Protein AF-0000000077105661 (afdb_homodimer)

Radius of gyration: 42.84 Å; Cα contacts (8 Å, |Δi|>4): 5730; chains: 2; bounding box: 120×123×119 Å

Sequence (2184 aa):
MTGKKILIFLLMTFYSLCVTLAQDKGLFIIKGKVVDSIDEPLPGVSVKAKNMSTKTVTADDGSFIIKVNKEPIELVFSYIGMREKTVLCKSQKAITVVLEDNAVNLDNVVITGYQEIDKRKLSSSITTMKMSELQTPSTNSLDQMLQGRIAGLAVMNLSSTVGVAPKIRIRGSSSITGNREPIWVVDGIILDEPVSVSVEELNNIDNVNFIGNAISGINPDDIERIDVLKDVSATAIYGVKAANGVIVVTTKRGKGERPTISYKANWGVTMAPNYGILDLMNSKERIEVSEEMLNRGLEFKTYRPTDMGYEGELQKLWSKETDYDTFRKRVKDLKELNTDWMNLLFRNALSQQHSVSVSGGGKRVDYYVSLGYLHQEGVSIVEKLKQLTGKVKVNMQLTNHLEAGVDLSTNSSDANYAHHSIALLDYAYRTSRAIPAFHDDGTYFYYNNDVTKYASLPFNIFNELNTTGQDVAKKSTNIKINLTWRPWDWLKLQSLTGMSTSASNQENWADEQSFYVSKMRLVPYGGKIITGNEYYYEDAILPLGGELKYENSSSKRYTFRNVVDLNKTWKKHHLFASVGTELISIQLNSHRGRYLGYMPFRGKTFADIDVSIYKGYARAVQASPLQIIDNTLNTMSLFSTMTYTFDDRYIANFNIRTDGSNRFGQDKSVRFLPVWSTSGRWNVHREKMLQSWRWLDELALRASYGVQGNVHPSQTPYLIVKQENYNSILGEFVATLKQFPNKHLRWEKTVSYNFGIDFSIFHDRVSASLDVYNKKGYDQIIQRRIAPSNGADFVTINEGDIENKGWELAFNVVPLRTKDLVWSMSFNTGQNFNKVTQEGDTKATWQDYVNGTLIKNGYAVNSLYAYRFKGLNGQTGLPMFYGETEKDEHGRTIINSQQEAFDAAFVYVGKREPDLTGGFSSSFKYKSFTLNALFSFALGNKIRLNDLYTTSGQGLPYPQQNMSHEFVNRWRQPGDEYKTNIPALSDNQMRYVSYDRVYPIADNRWDMYNKSDIRVVSGSFLRCRSVSLRYELTKKLLDVLHLRGGYMSFETSNLFVLKDPLLRGRDPEQISLSSGAVPPRIGFACQISLTFMTGKKILIFLLMTFYSLCVTLAQDKGLFIIKGKVVDSIDEPLPGVSVKAKNMSTKTVTADDGSFIIKVNKEPIELVFSYIGMREKTVLCKSQKAITVVLEDNAVNLDNVVITGYQEIDKRKLSSSITTMKMSELQTPSTNSLDQMLQGRIAGLAVMNLSSTVGVAPKIRIRGSSSITGNREPIWVVDGIILDEPVSVSVEELNNIDNVNFIGNAISGINPDDIERIDVLKDVSATAIYGVKAANGVIVVTTKRGKGERPTISYKANWGVTMAPNYGILDLMNSKERIEVSEEMLNRGLEFKTYRPTDMGYEGELQKLWSKETDYDTFRKRVKDLKELNTDWMNLLFRNALSQQHSVSVSGGGKRVDYYVSLGYLHQEGVSIVEKLKQLTGKVKVNMQLTNHLEAGVDLSTNSSDANYAHHSIALLDYAYRTSRAIPAFHDDGTYFYYNNDVTKYASLPFNIFNELNTTGQDVAKKSTNIKINLTWRPWDWLKLQSLTGMSTSASNQENWADEQSFYVSKMRLVPYGGKIITGNEYYYEDAILPLGGELKYENSSSKRYTFRNVVDLNKTWKKHHLFASVGTELISIQLNSHRGRYLGYMPFRGKTFADIDVSIYKGYARAVQASPLQIIDNTLNTMSLFSTMTYTFDDRYIANFNIRTDGSNRFGQDKSVRFLPVWSTSGRWNVHREKMLQSWRWLDELALRASYGVQGNVHPSQTPYLIVKQENYNSILGEFVATLKQFPNKHLRWEKTVSYNFGIDFSIFHDRVSASLDVYNKKGYDQIIQRRIAPSNGADFVTINEGDIENKGWELAFNVVPLRTKDLVWSMSFNTGQNFNKVTQEGDTKATWQDYVNGTLIKNGYAVNSLYAYRFKGLNGQTGLPMFYGETEKDEHGRTIINSQQEAFDAAFVYVGKREPDLTGGFSSSFKYKSFTLNALFSFALGNKIRLNDLYTTSGQGLPYPQQNMSHEFVNRWRQPGDEYKTNIPALSDNQMRYVSYDRVYPIADNRWDMYNKSDIRVVSGSFLRCRSVSLRYELTKKLLDVLHLRGGYMSFETSNLFVLKDPLLRGRDPEQISLSSGAVPPRIGFACQISLTF

Secondary structure (DSSP, 8-state):
--THHHHHHHHHHTTSGGGS-------EEEEEEEE-TTS-B-TT-EEEETTSS-EEE--TTSEEEEEESSSSEEEEEEETTEEEEEEEE-SSSPEEEE--B-S--GGGEEE-SS-EEEGGG--S-EEEEEHHHH--TT---HHHHTTTTSTTEEEE----STTPPPEEEESS---SSS--SPEEEETTEEPPPSS---HHHHH-TT---SS--TTTTS-GGGEEEEEEE-SHHHHGGGGGGGGG-EEEEEE----SSS-EEEEEEEEEEEPPP-GGGS-B--HHHHHHHHHHHHHHT---SS----SSHHHHHHHHHHTTSS-HHHHHHHHHHHHH----HHHHHB-PEEEEEEEEEEEEE-SSEEEEEEEEEEEEE-SBTT-EEEEEEEEEEEEEE-SSSEEEEEEEEEEEEEEEE--TT--HHHHHHHB-TTS-SB-TTS-B--EEEEE-SS-EEEE-HHHHHHHEEEEEEEEEEEEEEEEEEEEETTEEEEEEEEEEEEEEEEEEEE-TTSHHHHHHHSS-TTPPPP-S-HHHHHH-S-SSSEEEEEEEEEEEEEEEEEEEEEEEEETTEEEEEEEEEEEEEEEEEEEEEEEEEEETTTTSEE----TTT-HHHHHHHHT---EEEEEEEEEEEEEEEEEEEETTTEEEEEEEEEEEETTS-SSGGGSEEEEEEEEEEEEGGGSTTTTT-TTEEEEEEEEEEEEEEE--TT--SS-EEEEEEEETTTTEEEEEEEE---TT---EEEEEEEEEEEEEETTTTEEEEEEEEEEEEEEEEEEEE--GGGT-SEEEEEEEEEEEEEEEEEEEEEEEE-SSEEEEEEEEEEEEEEEEEE--S----HHHHHHT----TTS-TTEEEEE-EEEE-TTT--EEETT--SB-TTS-B---SHHHHHHHHEEEEEESS-SEEEEEEEEEEETTEEEEEEEEEEES-EEEPPPSS-TTS-----TTB--BGGGGGB--STTGGGT--BPPP-----BPPGGG-SS---SBHHHHHHTBGGGEEE--EEEEEEEEEEEEPPHHHHHHHT-SEEEEEEEEES--EEE-GGGTT--TT---GGG-PPPP--EEEEEEEEE-/--THHHHHHHHHHTTSSTTS-------EEEEEEEE-TTS-B-TT-EEEETTSS-EEE--TTSEEEEEESSSSEEEEEEETTEEEEEEEE-SSSPEEEE--B-S--GGGEEE-SS-EEEGGG--S-EEEEEHHHH--TT---HHHHTTTTSTTEEEE-----TTPPPEEEESS---SSS--SPEEEETTEEPPPSS---HHHHH-TT---SS--TTTTS-GGGEEEEEEE-SHHHHGGGGGGGGG-EEEEEE----SSS-EEEEEEEEEEEPPP-GGGS-B--HHHHHHHHHHHHHHT---SS----SSHHHHHHHHHHTTSS-HHHHHHHHHHHHHH---HHHHHB-PEEEEEEEEEEEEE-SSEEEEEEEEEEEEE-SBTT-EEEEEEEEEEEEEE-SSSEEEEEEEEEEEEEEEE--TT--HHHHHHHB-TTS-SB-TTS-B--EEEEE-SS-EEEE-HHHHHHHEEEEEEEEEEEEEEEEEEEEETTEEEEEEEEEEEEEEEEEEEE-TTSHHHHHHHSS-TTPPPP-S-HHHHHH-S-SSSEEEEEEEEEEEEEEEEEEEEEEEEETTEEEEEEEEEEEEEEEEEEEEEEEEEEETTTTSEE----TTT-HHHHHHHHT---EEEEEEEEEEEEEEEEEEEETTTEEEEEEEEEEEETTS-SSGGGSEEEEEEEEEEEEGGGSTTTTT-TTEEEEEEEEEEEEEEE--TT--SS-EEEEEEEETTTTEEEEEEEE---TT---EEEEEEEEEEEEEETTTTEEEEEEEEEEEEEEEEEEEE--GGGT-SEEEEEEEEEEEEEEEEEEEEEEEE-SSEEEEEEEEEEEEEEEEEE--S----HHHHHHT----TTS-TTEEEEE-EEEE-TTT--EEETT--SB-TTS-B---SHHHHHHHHEEEEEESS-SEEEEEEEEEEETTEEEEEEEEEEES-EEEPPPSS-TTS-----TTB--BGGGGGB--STTGGGT--BPPP-----BPPGGG-SS---SBHHHHHHTBGGGEEE--EEEEEEEEEEEEPPHHHHHHHT-SEEEEEEEEES--EEE-GGGTT--TT---GGG-PPPP--EEEEEEEEE-

Structure (mmCIF, N/CA/C/O backbone):
data_AF-0000000077105661-model_v1
#
loop_
_entity.id
_entity.type
_entity.pdbx_description
1 polymer 'TonB-linked outer membrane protein, SusC/RagA family'
#
loop_
_atom_site.group_PDB
_atom_site.id
_atom_site.type_symbol
_atom_site.label_atom_id
_atom_site.label_alt_id
_atom_site.label_comp_id
_atom_site.label_asym_id
_atom_site.label_entity_id
_atom_site.label_seq_id
_atom_site.pdbx_PDB_ins_code
_atom_site.Cartn_x
_atom_site.Cartn_y
_atom_site.Cartn_z
_atom_site.occupancy
_atom_site.B_iso_or_equiv
_atom_site.auth_seq_id
_atom_site.auth_comp_id
_atom_site.auth_asym_id
_atom_site.auth_atom_id
_atom_site.pdbx_PDB_model_num
ATOM 1 N N . MET A 1 1 ? 72.125 9.93 54.156 1 25.36 1 MET A N 1
ATOM 2 C CA . MET A 1 1 ? 71.375 10.75 53.25 1 25.36 1 MET A CA 1
ATOM 3 C C . MET A 1 1 ? 72 10.727 51.844 1 25.36 1 MET A C 1
ATOM 5 O O . MET A 1 1 ? 71.375 11.195 50.875 1 25.36 1 MET A O 1
ATOM 9 N N . THR A 1 2 ? 73.375 10.562 51.844 1 28.41 2 THR A N 1
ATOM 10 C CA . THR A 1 2 ? 74.375 10.719 50.781 1 28.41 2 THR A CA 1
ATOM 11 C C . THR A 1 2 ? 74.188 9.68 49.688 1 28.41 2 THR A C 1
ATOM 13 O O . THR A 1 2 ? 74.438 9.938 48.531 1 28.41 2 THR A O 1
ATOM 16 N N . GLY A 1 3 ? 73.875 8.406 50.156 1 27 3 GLY A N 1
ATOM 17 C CA . GLY A 1 3 ? 74.125 7.211 49.344 1 27 3 GLY A CA 1
ATOM 18 C C . GLY A 1 3 ? 73.125 7.031 48.219 1 27 3 GLY A C 1
ATOM 19 O O . GLY A 1 3 ? 73.188 6.098 47.438 1 27 3 GLY A O 1
ATOM 20 N N . LYS A 1 4 ? 71.812 7.539 48.531 1 32.75 4 LYS A N 1
ATOM 21 C CA . LYS A 1 4 ? 70.625 7.258 47.719 1 32.75 4 LYS A CA 1
ATOM 22 C C . LYS A 1 4 ? 70.75 7.875 46.312 1 32.75 4 LYS A C 1
ATOM 24 O O . LYS A 1 4 ? 69.938 7.613 45.438 1 32.75 4 LYS A O 1
ATOM 29 N N . LYS A 1 5 ? 71.562 9.039 46.344 1 36.66 5 LYS A N 1
ATOM 30 C CA . LYS A 1 5 ? 71.625 9.867 45.125 1 36.66 5 LYS A CA 1
ATOM 31 C C . LYS A 1 5 ? 72.25 9.133 43.969 1 36.66 5 LYS A C 1
ATOM 33 O O . LYS A 1 5 ? 72 9.406 42.812 1 36.66 5 LYS A O 1
ATOM 38 N N . ILE A 1 6 ? 73.25 8.273 44.531 1 38.75 6 ILE A N 1
ATOM 39 C CA . ILE A 1 6 ? 74.188 7.711 43.531 1 38.75 6 ILE A CA 1
ATOM 40 C C . ILE A 1 6 ? 73.438 6.734 42.625 1 38.75 6 ILE A C 1
ATOM 42 O O . ILE A 1 6 ? 73.625 6.691 41.406 1 38.75 6 ILE A O 1
ATOM 46 N N . LEU A 1 7 ? 72.375 6.008 43.375 1 37.94 7 LEU A N 1
ATOM 47 C CA . LEU A 1 7 ? 71.812 4.863 42.688 1 37.94 7 LEU A CA 1
ATOM 48 C C . LEU A 1 7 ? 70.938 5.324 41.5 1 37.94 7 LEU A C 1
ATOM 50 O O . LEU A 1 7 ? 70.938 4.691 40.438 1 37.94 7 LEU A O 1
ATOM 54 N N . ILE A 1 8 ? 70.25 6.543 41.781 1 41.41 8 ILE A N 1
ATOM 55 C CA . ILE A 1 8 ? 69.312 7.066 40.781 1 41.41 8 ILE A CA 1
ATOM 56 C C . ILE A 1 8 ? 70.125 7.426 39.5 1 41.41 8 ILE A C 1
ATOM 58 O O . ILE A 1 8 ? 69.625 7.258 38.406 1 41.41 8 ILE A O 1
ATOM 62 N N . PHE A 1 9 ? 71.438 7.934 39.844 1 42.03 9 PHE A N 1
ATOM 63 C CA . PHE A 1 9 ? 72.25 8.391 38.719 1 42.03 9 PHE A CA 1
ATOM 64 C C . PHE A 1 9 ? 72.562 7.238 37.781 1 42.03 9 PHE A C 1
ATOM 66 O O . PHE A 1 9 ? 72.562 7.418 36.562 1 42.03 9 PHE A O 1
ATOM 73 N N . LEU A 1 10 ? 72.875 6.051 38.469 1 39.44 10 LEU A N 1
ATOM 74 C CA . LEU A 1 10 ? 73.312 4.934 37.656 1 39.44 10 LEU A CA 1
ATOM 75 C C . LEU A 1 10 ? 72.188 4.457 36.719 1 39.44 10 LEU A C 1
ATOM 77 O O . LEU A 1 10 ? 72.438 4.035 35.594 1 39.44 10 LEU A O 1
ATOM 81 N N . LEU A 1 11 ? 70.875 4.52 37.312 1 37.69 11 LEU A N 1
ATOM 82 C CA . LEU A 1 11 ? 69.812 3.959 36.531 1 37.69 11 LEU A CA 1
ATOM 83 C C . LEU A 1 11 ? 69.562 4.805 35.281 1 37.69 11 LEU A C 1
ATOM 85 O O . LEU A 1 11 ? 69.125 4.285 34.25 1 37.69 11 LEU A O 1
ATOM 89 N N . MET A 1 12 ? 69.812 6.168 35.375 1 36.72 12 MET A N 1
ATOM 90 C CA . MET A 1 12 ? 69.562 7.059 34.25 1 36.72 12 MET A CA 1
ATOM 91 C C . MET A 1 12 ? 70.562 6.797 33.125 1 36.72 12 MET A C 1
ATOM 93 O O . MET A 1 12 ? 70.25 7.062 31.953 1 36.72 12 MET A O 1
ATOM 97 N N . THR A 1 13 ? 71.875 6.543 33.531 1 38.41 13 THR A N 1
ATOM 98 C CA . THR A 1 13 ? 72.875 6.438 32.469 1 38.41 13 THR A CA 1
ATOM 99 C C . THR A 1 13 ? 72.625 5.23 31.578 1 38.41 13 THR A C 1
ATOM 101 O O . THR A 1 13 ? 73.062 5.188 30.438 1 38.41 13 THR A O 1
ATOM 104 N N . PHE A 1 14 ? 72.125 4.133 32.25 1 35.53 14 PHE A N 1
ATOM 105 C CA . PHE A 1 14 ? 72.062 2.93 31.422 1 35.53 14 PHE A CA 1
ATOM 106 C C . PHE A 1 14 ? 71.062 3.09 30.281 1 35.53 14 PHE A C 1
ATOM 108 O O . PHE A 1 14 ? 71 2.248 29.391 1 35.53 14 PHE A O 1
ATOM 115 N N . TYR A 1 15 ? 70 4.004 30.422 1 34.28 15 TYR A N 1
ATOM 116 C CA . TYR A 1 15 ? 69 4.148 29.406 1 34.28 15 TYR A CA 1
ATOM 117 C C . TYR A 1 15 ? 69.562 4.719 28.125 1 34.28 15 TYR A C 1
ATOM 119 O O . TYR A 1 15 ? 68.938 4.602 27.047 1 34.28 15 TYR A O 1
ATOM 127 N N . SER A 1 16 ? 70.625 5.547 28.219 1 34.31 16 SER A N 1
ATOM 128 C CA . SER A 1 16 ? 71.125 6.262 27.047 1 34.31 16 SER A CA 1
ATOM 129 C C . SER A 1 16 ? 71.812 5.312 26.062 1 34.31 16 SER A C 1
ATOM 131 O O . SER A 1 16 ? 72.188 5.715 24.953 1 34.31 16 SER A O 1
ATOM 133 N N . LEU A 1 17 ? 72.5 4.324 26.641 1 33.38 17 LEU A N 1
ATOM 134 C CA . LEU A 1 17 ? 73.438 3.643 25.719 1 33.38 17 LEU A CA 1
ATOM 135 C C . LEU A 1 17 ? 72.625 2.879 24.656 1 33.38 17 LEU A C 1
ATOM 137 O O . LEU A 1 17 ? 73.25 2.41 23.672 1 33.38 17 LEU A O 1
ATOM 141 N N . CYS A 1 18 ? 71.5 2.312 25 1 30.27 18 CYS A N 1
ATOM 142 C CA . CYS A 1 18 ? 71 1.26 24.094 1 30.27 18 CYS A CA 1
ATOM 143 C C . CYS A 1 18 ? 70.562 1.847 22.766 1 30.27 18 CYS A C 1
ATOM 145 O O . CYS A 1 18 ? 70 1.122 21.922 1 30.27 18 CYS A O 1
ATOM 147 N N . VAL A 1 19 ? 70.438 3.205 22.656 1 33.19 19 VAL A N 1
ATOM 148 C CA . VAL A 1 19 ? 69.688 3.664 21.469 1 33.19 19 VAL A CA 1
ATOM 149 C C . VAL A 1 19 ? 70.625 3.6 20.25 1 33.19 19 VAL A C 1
ATOM 151 O O . VAL A 1 19 ? 70.188 3.986 19.156 1 33.19 19 VAL A O 1
ATOM 154 N N . THR A 1 20 ? 71.938 3.557 20.484 1 32.41 20 THR A N 1
ATOM 155 C CA . THR A 1 20 ? 72.625 4.004 19.297 1 32.41 20 THR A CA 1
ATOM 156 C C . THR A 1 20 ? 72.562 2.965 18.188 1 32.41 20 THR A C 1
ATOM 158 O O . THR A 1 20 ? 73 3.217 17.062 1 32.41 20 THR A O 1
ATOM 161 N N . LEU A 1 21 ? 72.625 1.69 18.562 1 30.73 21 LEU A N 1
ATOM 162 C CA . LEU A 1 21 ? 73.188 0.892 17.469 1 30.73 21 LEU A CA 1
ATOM 163 C C . LEU A 1 21 ? 72.188 0.729 16.344 1 30.73 21 LEU A C 1
ATOM 165 O O . LEU A 1 21 ? 71.562 -0.344 16.188 1 30.73 21 LEU A O 1
ATOM 169 N N . ALA A 1 22 ? 71.25 1.587 16.234 1 32 22 ALA A N 1
ATOM 170 C CA . ALA A 1 22 ? 70.312 1.252 15.117 1 32 22 ALA A CA 1
ATOM 171 C C . ALA A 1 22 ? 71.062 1.271 13.789 1 32 22 ALA A C 1
ATOM 173 O O . ALA A 1 22 ? 71.562 2.32 13.359 1 32 22 ALA A O 1
ATOM 174 N N . GLN A 1 23 ? 71.938 0.235 13.539 1 31.02 23 GLN A N 1
ATOM 175 C CA . GLN A 1 23 ? 72.688 0.008 12.281 1 31.02 23 GLN A CA 1
ATOM 176 C C . GLN A 1 23 ? 71.75 0.227 11.086 1 31.02 23 GLN A C 1
ATOM 178 O O . GLN A 1 23 ? 70.625 -0.174 11.102 1 31.02 23 GLN A O 1
ATOM 183 N N . ASP A 1 24 ? 72.125 1.205 10.266 1 34.66 24 ASP A N 1
ATOM 184 C CA . ASP A 1 24 ? 71.562 1.575 8.969 1 34.66 24 ASP A CA 1
ATOM 185 C C . ASP A 1 24 ? 71.438 0.351 8.07 1 34.66 24 ASP A C 1
ATOM 187 O O . ASP A 1 24 ? 72.375 -0.111 7.465 1 34.66 24 ASP A O 1
ATOM 191 N N . LYS A 1 25 ? 70.875 -0.661 8.531 1 41.47 25 LYS A N 1
ATOM 192 C CA . LYS A 1 25 ? 70.625 -1.711 7.543 1 41.47 25 LYS A CA 1
ATOM 193 C C . LYS A 1 25 ? 70 -1.136 6.27 1 41.47 25 LYS A C 1
ATOM 195 O O . LYS A 1 25 ? 69.188 -0.197 6.32 1 41.47 25 LYS A O 1
ATOM 200 N N . GLY A 1 26 ? 70.688 -1.396 5.137 1 48.28 26 GLY A N 1
ATOM 201 C CA . GLY A 1 26 ? 70.375 -1.035 3.76 1 48.28 26 GLY A CA 1
ATOM 202 C C . GLY A 1 26 ? 68.875 -1.09 3.447 1 48.28 26 GLY A C 1
ATOM 203 O O . GLY A 1 26 ? 68.188 -2.033 3.844 1 48.28 26 GLY A O 1
ATOM 204 N N . LEU A 1 27 ? 68.312 0.068 3.324 1 58.38 27 LEU A N 1
ATOM 205 C CA . LEU A 1 27 ? 66.938 0.22 2.916 1 58.38 27 LEU A CA 1
ATOM 206 C C . LEU A 1 27 ? 66.688 -0.397 1.541 1 58.38 27 LEU A C 1
ATOM 208 O O . LEU A 1 27 ? 67.438 -0.114 0.595 1 58.38 27 LEU A O 1
ATOM 212 N N . PHE A 1 28 ? 66.125 -1.445 1.495 1 70.62 28 PHE A N 1
ATOM 213 C CA . PHE A 1 28 ? 65.75 -2.049 0.234 1 70.62 28 PHE A CA 1
ATOM 214 C C . PHE A 1 28 ? 64.438 -1.434 -0.261 1 70.62 28 PHE A C 1
ATOM 216 O O . PHE A 1 28 ? 63.469 -1.271 0.511 1 70.62 28 PHE A O 1
ATOM 223 N N . ILE A 1 29 ? 64.5 -0.958 -1.499 1 76.25 29 ILE A N 1
ATOM 224 C CA . ILE A 1 29 ? 63.344 -0.35 -2.143 1 76.25 29 ILE A CA 1
ATOM 225 C C . ILE A 1 29 ? 62.656 -1.374 -3.041 1 76.25 29 ILE A C 1
ATOM 227 O O . ILE A 1 29 ? 63.281 -1.916 -3.961 1 76.25 29 ILE A O 1
ATOM 231 N N . ILE A 1 30 ? 61.531 -1.727 -2.688 1 79.12 30 ILE A N 1
ATOM 232 C CA . ILE A 1 30 ? 60.719 -2.596 -3.523 1 79.12 30 ILE A CA 1
ATOM 233 C C . ILE A 1 30 ? 59.688 -1.76 -4.277 1 79.12 30 ILE A C 1
ATOM 235 O O . ILE A 1 30 ? 58.938 -1.001 -3.666 1 79.12 30 ILE A O 1
ATOM 239 N N . LYS A 1 31 ? 59.75 -1.861 -5.594 1 80.25 31 LYS A N 1
ATOM 240 C CA . LYS A 1 31 ? 58.812 -1.203 -6.484 1 80.25 31 LYS A CA 1
ATOM 241 C C . LYS A 1 31 ? 57.875 -2.219 -7.137 1 80.25 31 LYS A C 1
ATOM 243 O O . LYS A 1 31 ? 58.25 -3.354 -7.402 1 80.25 31 LYS A O 1
ATOM 248 N N . GLY A 1 32 ? 56.594 -1.862 -7.238 1 81 32 GLY A N 1
ATOM 249 C CA . GLY A 1 32 ? 55.656 -2.754 -7.91 1 81 32 GLY A CA 1
ATOM 250 C C . GLY A 1 32 ? 54.375 -2.061 -8.359 1 81 32 GLY A C 1
ATOM 251 O O . GLY A 1 32 ? 54.25 -0.844 -8.203 1 81 32 GLY A O 1
ATOM 252 N N . LYS A 1 33 ? 53.594 -2.824 -9.086 1 83.06 33 LYS A N 1
ATOM 253 C CA . LYS A 1 33 ? 52.281 -2.422 -9.562 1 83.06 33 LYS A CA 1
ATOM 254 C C . LYS A 1 33 ? 51.219 -3.41 -9.109 1 83.06 33 LYS A C 1
ATOM 256 O O . LYS A 1 33 ? 51.406 -4.621 -9.141 1 83.06 33 LYS A O 1
ATOM 261 N N . VAL A 1 34 ? 50.219 -2.869 -8.562 1 82.38 34 VAL A N 1
ATOM 262 C CA . VAL A 1 34 ? 49.094 -3.715 -8.195 1 82.38 34 VAL A CA 1
ATOM 263 C C . VAL A 1 34 ? 47.969 -3.529 -9.203 1 82.38 34 VAL A C 1
ATOM 265 O O . VAL A 1 34 ? 47.531 -2.4 -9.461 1 82.38 34 VAL A O 1
ATOM 268 N N . VAL A 1 35 ? 47.469 -4.566 -9.742 1 77.94 35 VAL A N 1
ATOM 269 C CA . VAL A 1 35 ? 46.406 -4.574 -10.711 1 77.94 35 VAL A CA 1
ATOM 270 C C . VAL A 1 35 ? 45.312 -5.551 -10.273 1 77.94 35 VAL A C 1
ATOM 272 O O . VAL A 1 35 ? 45.562 -6.41 -9.414 1 77.94 35 VAL A O 1
ATOM 275 N N . ASP A 1 36 ? 44.125 -5.316 -10.812 1 69.5 36 ASP A N 1
ATOM 276 C CA . ASP A 1 36 ? 43.094 -6.289 -10.539 1 69.5 36 ASP A CA 1
ATOM 277 C C . ASP A 1 36 ? 43.156 -7.453 -11.523 1 69.5 36 ASP A C 1
ATOM 279 O O . ASP A 1 36 ? 44.094 -7.551 -12.328 1 69.5 36 ASP A O 1
ATOM 283 N N . SER A 1 37 ? 42.156 -8.375 -11.453 1 64.69 37 SER A N 1
ATOM 284 C CA . SER A 1 37 ? 42.156 -9.594 -12.25 1 64.69 37 SER A CA 1
ATOM 285 C C . SER A 1 37 ? 42.062 -9.281 -13.742 1 64.69 37 SER A C 1
ATOM 287 O O . SER A 1 37 ? 42.438 -10.109 -14.578 1 64.69 37 SER A O 1
ATOM 289 N N . ILE A 1 38 ? 41.656 -8.148 -14.07 1 56.06 38 ILE A N 1
ATOM 290 C CA . ILE A 1 38 ? 41.594 -7.793 -15.484 1 56.06 38 ILE A CA 1
ATOM 291 C C . ILE A 1 38 ? 42.688 -6.809 -15.828 1 56.06 38 ILE A C 1
ATOM 293 O O . ILE A 1 38 ? 42.625 -6.086 -16.828 1 56.06 38 ILE A O 1
ATOM 297 N N . ASP A 1 39 ? 43.625 -6.73 -15.086 1 62.28 39 ASP A N 1
ATOM 298 C CA . ASP A 1 39 ? 44.844 -6 -15.289 1 62.28 39 ASP A CA 1
ATOM 299 C C . ASP A 1 39 ? 44.625 -4.488 -15.234 1 62.28 39 ASP A C 1
ATOM 301 O O . ASP A 1 39 ? 45.344 -3.723 -15.883 1 62.28 39 ASP A O 1
ATOM 305 N N . GLU A 1 40 ? 43.656 -4.176 -14.609 1 69.06 40 GLU A N 1
ATOM 306 C CA . GLU A 1 40 ? 43.469 -2.748 -14.359 1 69.06 40 GLU A CA 1
ATOM 307 C C . GLU A 1 40 ? 44.188 -2.32 -13.078 1 69.06 40 GLU A C 1
ATOM 309 O O . GLU A 1 40 ? 44.094 -2.996 -12.055 1 69.06 40 GLU A O 1
ATOM 314 N N . PRO A 1 41 ? 44.906 -1.165 -13.172 1 73.31 41 PRO A N 1
ATOM 315 C CA . PRO A 1 41 ? 45.594 -0.721 -11.969 1 73.31 41 PRO A CA 1
ATOM 316 C C . PRO A 1 41 ? 44.656 -0.415 -10.812 1 73.31 41 PRO A C 1
ATOM 318 O O . PRO A 1 41 ? 43.562 0.138 -11.023 1 73.31 41 PRO A O 1
ATOM 321 N N . LEU A 1 42 ? 44.906 -0.976 -9.656 1 71.88 42 LEU A N 1
ATOM 322 C CA . LEU A 1 42 ? 44.125 -0.756 -8.445 1 71.88 42 LEU A CA 1
ATOM 323 C C . LEU A 1 42 ? 44.75 0.342 -7.59 1 71.88 42 LEU A C 1
ATOM 325 O O . LEU A 1 42 ? 45.75 0.117 -6.922 1 71.88 42 LEU A O 1
ATOM 329 N N . PRO A 1 43 ? 44.219 1.435 -7.676 1 70.88 43 PRO A N 1
ATOM 330 C CA . PRO A 1 43 ? 44.75 2.469 -6.777 1 70.88 43 PRO A CA 1
ATOM 331 C C . PRO A 1 43 ? 44.25 2.318 -5.348 1 70.88 43 PRO A C 1
ATOM 333 O O . PRO A 1 43 ? 43.125 1.862 -5.133 1 70.88 43 PRO A O 1
ATOM 336 N N . GLY A 1 44 ? 45.031 2.611 -4.297 1 70.69 44 GLY A N 1
ATOM 337 C CA . GLY A 1 44 ? 44.594 2.65 -2.908 1 70.69 44 GLY A CA 1
ATOM 338 C C . GLY A 1 44 ? 44.75 1.318 -2.197 1 70.69 44 GLY A C 1
ATOM 339 O O . GLY A 1 44 ? 44.156 1.107 -1.131 1 70.69 44 GLY A O 1
ATOM 340 N N . VAL A 1 45 ? 45.406 0.399 -2.801 1 75.81 45 VAL A N 1
ATOM 341 C CA . VAL A 1 45 ? 45.688 -0.871 -2.139 1 75.81 45 VAL A CA 1
ATOM 342 C C . VAL A 1 45 ? 46.719 -0.658 -1.02 1 75.81 45 VAL A C 1
ATOM 344 O O . VAL A 1 45 ? 47.781 -0.076 -1.241 1 75.81 45 VAL A O 1
ATOM 347 N N . SER A 1 46 ? 46.312 -1.133 0.068 1 79.62 46 SER A N 1
ATOM 348 C CA . SER A 1 46 ? 47.25 -1.1 1.176 1 79.62 46 SER A CA 1
ATOM 349 C C . SER A 1 46 ? 48.344 -2.146 0.997 1 79.62 46 SER A C 1
ATOM 351 O O . SER A 1 46 ? 48.062 -3.338 0.875 1 79.62 46 SER A O 1
ATOM 353 N N . VAL A 1 47 ? 49.625 -1.691 0.937 1 81.5 47 VAL A N 1
ATOM 354 C CA . VAL A 1 47 ? 50.781 -2.568 0.878 1 81.5 47 VAL A CA 1
ATOM 355 C C . VAL A 1 47 ? 51.562 -2.482 2.189 1 81.5 47 VAL A C 1
ATOM 357 O O . VAL A 1 47 ? 52.125 -1.437 2.514 1 81.5 47 VAL A O 1
ATOM 360 N N . LYS A 1 48 ? 51.469 -3.539 2.891 1 80.81 48 LYS A N 1
ATOM 361 C CA . LYS A 1 48 ? 52.156 -3.594 4.188 1 80.81 48 LYS A CA 1
ATOM 362 C C . LYS A 1 48 ? 53.219 -4.672 4.203 1 80.81 48 LYS A C 1
ATOM 364 O O . LYS A 1 48 ? 53.031 -5.77 3.682 1 80.81 48 LYS A O 1
ATOM 369 N N . ALA A 1 49 ? 54.531 -4.332 4.77 1 78.25 49 ALA A N 1
ATOM 370 C CA . ALA A 1 49 ? 55.562 -5.344 5.035 1 78.25 49 ALA A CA 1
ATOM 371 C C . ALA A 1 49 ? 55.188 -6.195 6.242 1 78.25 49 ALA A C 1
ATOM 373 O O . ALA A 1 49 ? 54.938 -5.668 7.332 1 78.25 49 ALA A O 1
ATOM 374 N N . LYS A 1 50 ? 55 -7.453 5.93 1 74.31 50 LYS A N 1
ATOM 375 C CA . LYS A 1 50 ? 54.562 -8.367 6.984 1 74.31 50 LYS A CA 1
ATOM 376 C C . LYS A 1 50 ? 55.5 -8.297 8.18 1 74.31 50 LYS A C 1
ATOM 378 O O . LYS A 1 50 ? 56.719 -8.367 8.023 1 74.31 50 LYS A O 1
ATOM 383 N N . ASN A 1 51 ? 55.094 -8.102 9.438 1 64.44 51 ASN A N 1
ATOM 384 C CA . ASN A 1 51 ? 55.781 -8.055 10.727 1 64.44 51 ASN A CA 1
ATOM 385 C C . ASN A 1 51 ? 56.594 -6.773 10.875 1 64.44 51 ASN A C 1
ATOM 387 O O . ASN A 1 51 ? 57.5 -6.711 11.688 1 64.44 51 ASN A O 1
ATOM 391 N N . MET A 1 52 ? 56.438 -5.805 9.914 1 68.25 52 MET A N 1
ATOM 392 C CA . MET A 1 52 ? 57.062 -4.492 10.055 1 68.25 52 MET A CA 1
ATOM 393 C C . MET A 1 52 ? 56 -3.389 10.086 1 68.25 52 MET A C 1
ATOM 395 O O . MET A 1 52 ? 54.844 -3.619 9.727 1 68.25 52 MET A O 1
ATOM 399 N N . SER A 1 53 ? 56.344 -2.309 10.625 1 69.19 53 SER A N 1
ATOM 400 C CA . SER A 1 53 ? 55.438 -1.173 10.734 1 69.19 53 SER A CA 1
ATOM 401 C C . SER A 1 53 ? 55.406 -0.379 9.43 1 69.19 53 SER A C 1
ATOM 403 O O . SER A 1 53 ? 54.562 0.499 9.258 1 69.19 53 SER A O 1
ATOM 405 N N . THR A 1 54 ? 56.156 -0.788 8.492 1 74.44 54 THR A N 1
ATOM 406 C CA . THR A 1 54 ? 56.219 -0.049 7.234 1 74.44 54 THR A CA 1
ATOM 407 C C . THR A 1 54 ? 55.062 -0.399 6.324 1 74.44 54 THR A C 1
ATOM 409 O O . THR A 1 54 ? 54.812 -1.571 6.016 1 74.44 54 THR A O 1
ATOM 412 N N . LYS A 1 55 ? 54.219 0.516 6.004 1 77.44 55 LYS A N 1
ATOM 413 C CA . LYS A 1 55 ? 53.062 0.363 5.113 1 77.44 55 LYS A CA 1
ATOM 414 C C . LYS A 1 55 ? 53.031 1.472 4.066 1 77.44 55 LYS A C 1
ATOM 416 O O . LYS A 1 55 ? 53.531 2.572 4.301 1 77.44 55 LYS A O 1
ATOM 421 N N . THR A 1 56 ? 52.625 1.045 2.793 1 78.88 56 THR A N 1
ATOM 422 C CA . THR A 1 56 ? 52.375 2.016 1.733 1 78.88 56 THR A CA 1
ATOM 423 C C . THR A 1 56 ? 51.062 1.704 1.011 1 78.88 56 THR A C 1
ATOM 425 O O . THR A 1 56 ? 50.438 0.675 1.269 1 78.88 56 THR A O 1
ATOM 428 N N . VAL A 1 57 ? 50.562 2.574 0.211 1 79.56 57 VAL A N 1
ATOM 429 C CA . VAL A 1 57 ? 49.375 2.383 -0.6 1 79.56 57 VAL A CA 1
ATOM 430 C C . VAL A 1 57 ? 49.688 2.605 -2.074 1 79.56 57 VAL A C 1
ATOM 432 O O . VAL A 1 57 ? 50.562 3.41 -2.404 1 79.56 57 VAL A O 1
ATOM 435 N N . THR A 1 58 ? 49.062 1.835 -2.963 1 80.19 58 THR A N 1
ATOM 436 C CA . THR A 1 58 ? 49.344 1.936 -4.395 1 80.19 58 THR A CA 1
ATOM 437 C C . THR A 1 58 ? 48.812 3.264 -4.949 1 80.19 58 THR A C 1
ATOM 439 O O . THR A 1 58 ? 47.812 3.797 -4.477 1 80.19 58 THR A O 1
ATOM 442 N N . ALA A 1 59 ? 49.562 3.727 -6.004 1 75.69 59 ALA A N 1
ATOM 443 C CA . ALA A 1 59 ? 49.219 4.949 -6.723 1 75.69 59 ALA A CA 1
ATOM 444 C C . ALA A 1 59 ? 48.094 4.695 -7.734 1 75.69 59 ALA A C 1
ATOM 446 O O . ALA A 1 59 ? 47.625 3.566 -7.863 1 75.69 59 ALA A O 1
ATOM 447 N N . ASP A 1 60 ? 47.656 5.664 -8.469 1 69.12 60 ASP A N 1
ATOM 448 C CA . ASP A 1 60 ? 46.531 5.59 -9.422 1 69.12 60 ASP A CA 1
ATOM 449 C C . ASP A 1 60 ? 46.812 4.551 -10.508 1 69.12 60 ASP A C 1
ATOM 451 O O . ASP A 1 60 ? 45.906 3.918 -11.016 1 69.12 60 ASP A O 1
ATOM 455 N N . ASP A 1 61 ? 47.938 4.531 -10.852 1 70.88 61 ASP A N 1
ATOM 456 C CA . ASP A 1 61 ? 48.281 3.568 -11.891 1 70.88 61 ASP A CA 1
ATOM 457 C C . ASP A 1 61 ? 48.594 2.197 -11.281 1 70.88 61 ASP A C 1
ATOM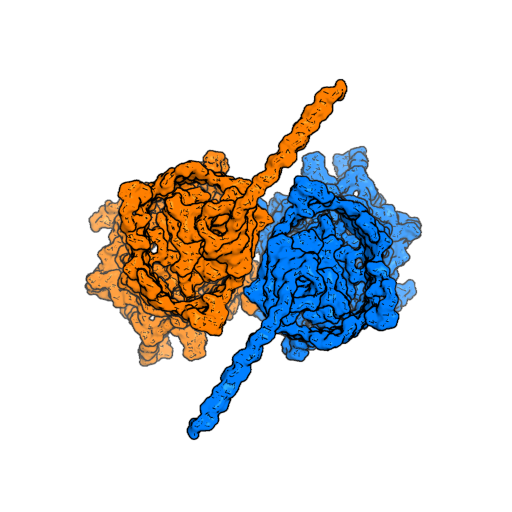 459 O O . ASP A 1 61 ? 49.094 1.311 -11.969 1 70.88 61 ASP A O 1
ATOM 463 N N . GLY A 1 62 ? 48.344 2.059 -10.031 1 76.12 62 GLY A N 1
ATOM 464 C CA . GLY A 1 62 ? 48.531 0.805 -9.32 1 76.12 62 GLY A CA 1
ATOM 465 C C . GLY A 1 62 ? 49.969 0.622 -8.836 1 76.12 62 GLY A C 1
ATOM 466 O O . GLY A 1 62 ? 50.312 -0.417 -8.266 1 76.12 62 GLY A O 1
ATOM 467 N N . SER A 1 63 ? 50.844 1.598 -9.078 1 80.62 63 SER A N 1
ATOM 468 C CA . SER A 1 63 ? 52.25 1.424 -8.711 1 80.62 63 SER A CA 1
ATOM 469 C C . SER A 1 63 ? 52.469 1.691 -7.227 1 80.62 63 SER A C 1
ATOM 471 O O . SER A 1 63 ? 51.75 2.496 -6.625 1 80.62 63 SER A O 1
ATOM 473 N N . PHE A 1 64 ? 53.375 0.918 -6.613 1 80.88 64 PHE A N 1
ATOM 474 C CA . PHE A 1 64 ? 53.75 1.173 -5.23 1 80.88 64 PHE A CA 1
ATOM 475 C C . PHE A 1 64 ? 55.281 1.104 -5.07 1 80.88 64 PHE A C 1
ATOM 477 O O . PHE A 1 64 ? 55.938 0.469 -5.871 1 80.88 64 PHE A O 1
ATOM 484 N N . ILE A 1 65 ? 55.781 1.981 -4.121 1 80.31 65 ILE A N 1
ATOM 485 C CA . ILE A 1 65 ? 57.156 1.904 -3.656 1 80.31 65 ILE A CA 1
ATOM 486 C C . ILE A 1 65 ? 57.188 1.753 -2.137 1 80.31 65 ILE A C 1
ATOM 488 O O . ILE A 1 65 ? 56.562 2.541 -1.418 1 80.31 65 ILE A O 1
ATOM 492 N N . ILE A 1 66 ? 57.75 0.669 -1.631 1 78.25 66 ILE A N 1
ATOM 493 C CA . ILE A 1 66 ? 57.875 0.462 -0.192 1 78.25 66 ILE A CA 1
ATOM 494 C C . ILE A 1 66 ? 59.344 0.233 0.176 1 78.25 66 ILE A C 1
ATOM 496 O O . ILE A 1 66 ? 60.062 -0.516 -0.504 1 78.25 66 ILE A O 1
ATOM 500 N N . LYS A 1 67 ? 59.812 0.971 1.165 1 76.5 67 LYS A N 1
ATOM 501 C CA . LYS A 1 67 ? 61.188 0.843 1.67 1 76.5 67 LYS A CA 1
ATOM 502 C C . LYS A 1 67 ? 61.219 -0.06 2.9 1 76.5 67 LYS A C 1
ATOM 504 O O . LYS A 1 67 ? 60.562 0.208 3.9 1 76.5 67 LYS A O 1
ATOM 509 N N . VAL A 1 68 ? 61.938 -1.159 2.74 1 74.69 68 VAL A N 1
ATOM 510 C CA . VAL A 1 68 ? 62.031 -2.102 3.85 1 74.69 68 VAL A CA 1
ATOM 511 C C . VAL A 1 68 ? 63.5 -2.285 4.246 1 74.69 68 VAL A C 1
ATOM 513 O O . VAL A 1 68 ? 64.375 -2.033 3.443 1 74.69 68 VAL A O 1
ATOM 516 N N . ASN A 1 69 ? 63.875 -2.662 5.473 1 70.56 69 ASN A N 1
ATOM 517 C CA . ASN A 1 69 ? 65.25 -2.746 5.992 1 70.56 69 ASN A CA 1
ATOM 518 C C . ASN A 1 69 ? 65.812 -4.156 5.848 1 70.56 69 ASN A C 1
ATOM 520 O O . ASN A 1 69 ? 66.938 -4.402 6.191 1 70.56 69 ASN A O 1
ATOM 524 N N . LYS A 1 70 ? 65 -5.184 5.43 1 69.19 70 LYS A N 1
ATOM 525 C CA . LYS A 1 70 ? 65.5 -6.543 5.289 1 69.19 70 LYS A CA 1
ATOM 526 C C . LYS A 1 70 ? 64.875 -7.227 4.055 1 69.19 70 LYS A C 1
ATOM 528 O O . LYS A 1 70 ? 63.781 -6.922 3.648 1 69.19 70 LYS A O 1
ATOM 533 N N . GLU A 1 71 ? 65.562 -7.926 3.186 1 63.91 71 GLU A N 1
ATOM 534 C CA . GLU A 1 71 ? 65.188 -8.906 2.18 1 63.91 71 GLU A CA 1
ATOM 535 C C . GLU A 1 71 ? 65.5 -10.328 2.652 1 63.91 71 GLU A C 1
ATOM 537 O O . GLU A 1 71 ? 66.438 -10.555 3.396 1 63.91 71 GLU A O 1
ATOM 542 N N . PRO A 1 72 ? 64.688 -11.266 2.318 1 63.53 72 PRO A N 1
ATOM 543 C CA . PRO A 1 72 ? 63.375 -11.188 1.649 1 63.53 72 PRO A CA 1
ATOM 544 C C . PRO A 1 72 ? 62.25 -10.75 2.588 1 63.53 72 PRO A C 1
ATOM 546 O O . PRO A 1 72 ? 62.344 -10.945 3.803 1 63.53 72 PRO A O 1
ATOM 549 N N . ILE A 1 73 ? 61.281 -9.938 1.942 1 74.06 73 ILE A N 1
ATOM 550 C CA . ILE A 1 73 ? 60.188 -9.438 2.781 1 74.06 73 ILE A CA 1
ATOM 551 C C . ILE A 1 73 ? 58.844 -9.805 2.158 1 74.06 73 ILE A C 1
ATOM 553 O O . ILE A 1 73 ? 58.719 -9.844 0.933 1 74.06 73 ILE A O 1
ATOM 557 N N . GLU A 1 74 ? 57.938 -10.141 3.039 1 79.69 74 GLU A N 1
ATOM 558 C CA . GLU A 1 74 ? 56.562 -10.391 2.619 1 79.69 74 GLU A CA 1
ATOM 559 C C . GLU A 1 74 ? 55.719 -9.117 2.695 1 79.69 74 GLU A C 1
ATOM 561 O O . GLU A 1 74 ? 55.656 -8.461 3.74 1 79.69 74 GLU A O 1
ATOM 566 N N . LEU A 1 75 ? 55.219 -8.836 1.524 1 81.19 75 LEU A N 1
ATOM 567 C CA . LEU A 1 75 ? 54.312 -7.695 1.458 1 81.19 75 LEU A CA 1
ATOM 568 C C . LEU A 1 75 ? 52.844 -8.156 1.457 1 81.19 75 LEU A C 1
ATOM 570 O O . LEU A 1 75 ? 52.5 -9.094 0.741 1 81.19 75 LEU A O 1
ATOM 574 N N . VAL A 1 76 ? 52.062 -7.52 2.285 1 80.94 76 VAL A N 1
ATOM 575 C CA . VAL A 1 76 ? 50.625 -7.793 2.357 1 80.94 76 VAL A CA 1
ATOM 576 C C . VAL A 1 76 ? 49.875 -6.688 1.643 1 80.94 76 VAL A C 1
ATOM 578 O O . VAL A 1 76 ? 49.969 -5.512 1.988 1 80.94 76 VAL A O 1
ATOM 581 N N . PHE A 1 77 ? 49.062 -7.117 0.646 1 79.19 77 PHE A N 1
ATOM 582 C CA . PHE A 1 77 ? 48.219 -6.219 -0.128 1 79.19 77 PHE A CA 1
ATOM 583 C C . PHE A 1 77 ? 46.75 -6.359 0.285 1 79.19 77 PHE A C 1
ATOM 585 O O . PHE A 1 77 ? 46.188 -7.453 0.213 1 79.19 77 PHE A O 1
ATOM 592 N N . SER A 1 78 ? 46.156 -5.258 0.76 1 74.5 78 SER A N 1
ATOM 593 C CA . SER A 1 78 ? 44.75 -5.305 1.216 1 74.5 78 SER A CA 1
ATOM 594 C C . SER A 1 78 ? 43.938 -4.188 0.586 1 74.5 78 SER A C 1
ATOM 596 O O . SER A 1 78 ? 44.406 -3.049 0.478 1 74.5 78 SER A O 1
ATOM 598 N N . TYR A 1 79 ? 42.844 -4.594 -0.001 1 66.81 79 TYR A N 1
ATOM 599 C CA . TYR A 1 79 ? 41.875 -3.689 -0.617 1 66.81 79 TYR A CA 1
ATOM 600 C C . TYR A 1 79 ? 40.438 -4.168 -0.376 1 66.81 79 TYR A C 1
ATOM 602 O O . TYR A 1 79 ? 40.156 -5.367 -0.468 1 66.81 79 TYR A O 1
ATOM 610 N N . ILE A 1 80 ? 39.562 -3.201 -0.012 1 58 80 ILE A N 1
ATOM 611 C CA . ILE A 1 80 ? 38.188 -3.586 0.281 1 58 80 ILE A CA 1
ATOM 612 C C . ILE A 1 80 ? 37.594 -4.281 -0.935 1 58 80 ILE A C 1
ATOM 614 O O . ILE A 1 80 ? 37.656 -3.764 -2.053 1 58 80 ILE A O 1
ATOM 618 N N . GLY A 1 81 ? 36.938 -5.375 -0.72 1 57.06 81 GLY A N 1
ATOM 619 C CA . GLY A 1 81 ? 36.281 -6.168 -1.748 1 57.06 81 GLY A CA 1
ATOM 620 C C . GLY A 1 81 ? 37.219 -7.078 -2.498 1 57.06 81 GLY A C 1
ATOM 621 O O . GLY A 1 81 ? 36.812 -7.848 -3.365 1 57.06 81 GLY A O 1
ATOM 622 N N . MET A 1 82 ? 38.594 -6.836 -2.195 1 62.84 82 MET A N 1
ATOM 623 C CA . MET A 1 82 ? 39.594 -7.695 -2.844 1 62.84 82 MET A CA 1
ATOM 624 C C . MET A 1 82 ? 40.312 -8.57 -1.822 1 62.84 82 MET A C 1
ATOM 626 O O . MET A 1 82 ? 40.406 -8.211 -0.647 1 62.84 82 MET A O 1
ATOM 630 N N . ARG A 1 83 ? 40.719 -9.805 -2.242 1 63.94 83 ARG A N 1
ATOM 631 C CA . ARG A 1 83 ? 41.438 -10.727 -1.377 1 63.94 83 ARG A CA 1
ATOM 632 C C . ARG A 1 83 ? 42.812 -10.195 -1.042 1 63.94 83 ARG A C 1
ATOM 634 O O . ARG A 1 83 ? 43.562 -9.773 -1.933 1 63.94 83 ARG A O 1
ATOM 641 N N . GLU A 1 84 ? 43.031 -10.25 0.273 1 70.25 84 GLU A N 1
ATOM 642 C CA . GLU A 1 84 ? 44.375 -9.883 0.704 1 70.25 84 GLU A CA 1
ATOM 643 C C . GLU A 1 84 ? 45.438 -10.812 0.11 1 70.25 84 GLU A C 1
ATOM 645 O O . GLU A 1 84 ? 45.219 -12.023 0.025 1 70.25 84 GLU A O 1
ATOM 650 N N . LYS A 1 85 ? 46.406 -10.344 -0.526 1 75 85 LYS A N 1
ATOM 651 C CA . LYS A 1 85 ? 47.5 -11.148 -1.107 1 75 85 LYS A CA 1
ATOM 652 C C . LYS A 1 85 ? 48.844 -10.805 -0.468 1 75 85 LYS A C 1
ATOM 654 O O . LYS A 1 85 ? 49.188 -9.633 -0.329 1 75 85 LYS A O 1
ATOM 659 N N . THR A 1 86 ? 49.469 -11.867 0.033 1 77.81 86 THR A N 1
ATOM 660 C CA . THR A 1 86 ? 50.812 -11.727 0.546 1 77.81 86 THR A CA 1
ATOM 661 C C . THR A 1 86 ? 51.844 -12.148 -0.502 1 77.81 86 THR A C 1
ATOM 663 O O . THR A 1 86 ? 51.781 -13.258 -1.04 1 77.81 86 THR A O 1
ATOM 666 N N . VAL A 1 87 ? 52.75 -11.352 -0.88 1 78.5 87 VAL A N 1
ATOM 667 C CA . VAL A 1 87 ? 53.781 -11.656 -1.881 1 78.5 87 VAL A CA 1
ATOM 668 C C . VAL A 1 87 ? 55.156 -11.562 -1.248 1 78.5 87 VAL A C 1
ATOM 670 O O . VAL A 1 87 ? 55.5 -10.57 -0.592 1 78.5 87 VAL A O 1
ATOM 673 N N . LEU A 1 88 ? 55.906 -12.648 -1.347 1 74.88 88 LEU A N 1
ATOM 674 C CA . LEU A 1 88 ? 57.281 -12.656 -0.897 1 74.88 88 LEU A CA 1
ATOM 675 C C . LEU A 1 88 ? 58.188 -11.93 -1.896 1 74.88 88 LEU A C 1
ATOM 677 O O . LEU A 1 88 ? 58.25 -12.312 -3.068 1 74.88 88 LEU A O 1
ATOM 681 N N . CYS A 1 89 ? 58.781 -10.914 -1.497 1 73.62 89 CYS A N 1
ATOM 682 C CA . CYS A 1 89 ? 59.688 -10.148 -2.334 1 73.62 89 CYS A CA 1
ATOM 683 C C . CYS A 1 89 ? 61.156 -10.5 -2.012 1 73.62 89 CYS A C 1
ATOM 685 O O . CYS A 1 89 ? 61.625 -10.203 -0.92 1 73.62 89 CYS A O 1
ATOM 687 N N . LYS A 1 90 ? 61.75 -11.281 -2.867 1 68.19 90 LYS A N 1
ATOM 688 C CA . LYS A 1 90 ? 63.125 -11.742 -2.66 1 68.19 90 LYS A CA 1
ATOM 689 C C . LYS A 1 90 ? 64.125 -10.773 -3.281 1 68.19 90 LYS A C 1
ATOM 691 O O . LYS A 1 90 ? 65.312 -10.836 -2.99 1 68.19 90 LYS A O 1
ATOM 696 N N . SER A 1 91 ? 63.844 -10.016 -4.422 1 64.25 91 SER A N 1
ATOM 697 C CA . SER A 1 91 ? 64.75 -9.133 -5.098 1 64.25 91 SER A CA 1
ATOM 698 C C . SER A 1 91 ? 64.188 -7.75 -5.32 1 64.25 91 SER A C 1
ATOM 700 O O . SER A 1 91 ? 62.969 -7.555 -5.152 1 64.25 91 SER A O 1
ATOM 702 N N . GLN A 1 92 ? 65 -6.699 -5.52 1 60.97 92 GLN A N 1
ATOM 703 C CA . GLN A 1 92 ? 64.625 -5.309 -5.762 1 60.97 92 GLN A CA 1
ATOM 704 C C . GLN A 1 92 ? 64 -5.133 -7.137 1 60.97 92 GLN A C 1
ATOM 706 O O . GLN A 1 92 ? 63.844 -4.008 -7.617 1 60.97 92 GLN A O 1
ATOM 711 N N . LYS A 1 93 ? 63.562 -6.16 -7.719 1 64.5 93 LYS A N 1
ATOM 712 C CA . LYS A 1 93 ? 62.938 -6.035 -9.031 1 64.5 93 LYS A CA 1
ATOM 713 C C . LYS A 1 93 ? 61.469 -5.617 -8.891 1 64.5 93 LYS A C 1
ATOM 715 O O . LYS A 1 93 ? 60.812 -5.945 -7.906 1 64.5 93 LYS A O 1
ATOM 720 N N . ALA A 1 94 ? 60.969 -4.828 -9.867 1 73 94 ALA A N 1
ATOM 721 C CA . ALA A 1 94 ? 59.594 -4.344 -9.906 1 73 94 ALA A CA 1
ATOM 722 C C . ALA A 1 94 ? 58.594 -5.508 -9.938 1 73 94 ALA A C 1
ATOM 724 O O . ALA A 1 94 ? 58.781 -6.449 -10.711 1 73 94 ALA A O 1
ATOM 725 N N . ILE A 1 95 ? 57.75 -5.625 -8.93 1 78.19 95 ILE A N 1
ATOM 726 C CA . ILE A 1 95 ? 56.781 -6.719 -8.852 1 78.19 95 ILE A CA 1
ATOM 727 C C . ILE A 1 95 ? 55.406 -6.223 -9.289 1 78.19 95 ILE A C 1
ATOM 729 O O . ILE A 1 95 ? 55.031 -5.062 -9.07 1 78.19 95 ILE A O 1
ATOM 733 N N . THR A 1 96 ? 54.688 -7.031 -10.102 1 79.5 96 THR A N 1
ATOM 734 C CA . THR A 1 96 ? 53.281 -6.809 -10.406 1 79.5 96 THR A CA 1
ATOM 735 C C . THR A 1 96 ? 52.406 -7.75 -9.594 1 79.5 96 THR A C 1
ATOM 737 O O . THR A 1 96 ? 52.562 -8.969 -9.672 1 79.5 96 THR A O 1
ATOM 740 N N . VAL A 1 97 ? 51.625 -7.16 -8.766 1 79.69 97 VAL A N 1
ATOM 741 C CA . VAL A 1 97 ? 50.719 -7.945 -7.926 1 79.69 97 VAL A CA 1
ATOM 742 C C . VAL A 1 97 ? 49.281 -7.828 -8.445 1 79.69 97 VAL A C 1
ATOM 744 O O . VAL A 1 97 ? 48.781 -6.719 -8.656 1 79.69 97 VAL A O 1
ATOM 747 N N . VAL A 1 98 ? 48.688 -8.828 -8.734 1 75.56 98 VAL A N 1
ATOM 748 C CA . VAL A 1 98 ? 47.312 -8.883 -9.141 1 75.56 98 VAL A CA 1
ATOM 749 C C . VAL A 1 98 ? 46.406 -9.195 -7.934 1 75.56 98 VAL A C 1
ATOM 751 O O . VAL A 1 98 ? 46.594 -10.234 -7.293 1 75.56 98 VAL A O 1
ATOM 754 N N . LEU A 1 99 ? 45.688 -8.219 -7.453 1 70.62 99 LEU A N 1
ATOM 755 C CA . LEU A 1 99 ? 44.719 -8.477 -6.398 1 70.62 99 LEU A CA 1
ATOM 756 C C . LEU A 1 99 ? 43.406 -8.984 -6.984 1 70.62 99 LEU A C 1
ATOM 758 O O . LEU A 1 99 ? 42.906 -8.438 -7.973 1 70.62 99 LEU A O 1
ATOM 762 N N . GLU A 1 100 ? 43.062 -9.984 -6.465 1 58.62 100 GLU A N 1
ATOM 763 C CA . GLU A 1 100 ? 41.812 -10.578 -6.895 1 58.62 100 GLU A CA 1
ATOM 764 C C . GLU A 1 100 ? 40.656 -10.078 -6.039 1 58.62 100 GLU A C 1
ATOM 766 O O . GLU A 1 100 ? 40.844 -9.719 -4.871 1 58.62 100 GLU A O 1
ATOM 771 N N . ASP A 1 101 ? 39.594 -9.578 -6.496 1 50.88 101 ASP A N 1
ATOM 772 C CA . ASP A 1 101 ? 38.406 -9.172 -5.75 1 50.88 101 ASP A CA 1
ATOM 773 C C . ASP A 1 101 ? 38.156 -10.125 -4.586 1 50.88 101 ASP A C 1
ATOM 775 O O . ASP A 1 101 ? 38.344 -11.336 -4.711 1 50.88 101 ASP A O 1
ATOM 779 N N . ASN A 1 102 ? 38.281 -9.469 -3.432 1 45.16 102 ASN A N 1
ATOM 780 C CA . ASN A 1 102 ? 37.906 -10.289 -2.279 1 45.16 102 ASN A CA 1
ATOM 781 C C . ASN A 1 102 ? 36.531 -10.906 -2.449 1 45.16 102 ASN A C 1
ATOM 783 O O . ASN A 1 102 ? 35.906 -11.328 -1.473 1 45.16 102 ASN A O 1
ATOM 787 N N . ALA A 1 103 ? 35.875 -10.477 -3.283 1 38.91 103 ALA A N 1
ATOM 788 C CA . ALA A 1 103 ? 34.656 -11.273 -3.367 1 38.91 103 ALA A CA 1
ATOM 789 C C . ALA A 1 103 ? 34.906 -12.727 -2.971 1 38.91 103 ALA A C 1
ATOM 791 O O . ALA A 1 103 ? 35.875 -13.344 -3.453 1 38.91 103 ALA A O 1
ATOM 792 N N . VAL A 1 104 ? 34.938 -12.984 -1.816 1 38.38 104 VAL A N 1
ATOM 793 C CA . VAL A 1 104 ? 34.75 -14.422 -1.632 1 38.38 104 VAL A CA 1
ATOM 794 C C . VAL A 1 104 ? 34.375 -15.078 -2.965 1 38.38 104 VAL A C 1
ATOM 796 O O . VAL A 1 104 ? 33.406 -14.703 -3.592 1 38.38 104 VAL A O 1
ATOM 799 N N . ASN A 1 105 ? 35.312 -15.289 -3.668 1 42.62 105 ASN A N 1
ATOM 800 C CA . ASN A 1 105 ? 34.938 -16.078 -4.836 1 42.62 105 ASN A CA 1
ATOM 801 C C . ASN A 1 105 ? 33.656 -16.891 -4.59 1 42.62 105 ASN A C 1
ATOM 803 O O . ASN A 1 105 ? 33.719 -17.938 -3.957 1 42.62 105 ASN A O 1
ATOM 807 N N . LEU A 1 106 ? 32.656 -16.078 -4.426 1 47.62 106 LEU A N 1
ATOM 808 C CA . LEU A 1 106 ? 31.344 -16.688 -4.293 1 47.62 106 LEU A CA 1
ATOM 809 C C . LEU A 1 106 ? 31.297 -18.031 -5.031 1 47.62 106 LEU A C 1
ATOM 811 O O . LEU A 1 106 ? 30.359 -18.812 -4.828 1 47.62 106 LEU A O 1
ATOM 815 N N . ASP A 1 107 ? 32.438 -18.156 -5.766 1 56.03 107 ASP A N 1
ATOM 816 C CA . ASP A 1 107 ? 32.406 -19.422 -6.5 1 56.03 107 ASP A CA 1
ATOM 817 C C . ASP A 1 107 ? 32.719 -20.594 -5.578 1 56.03 107 ASP A C 1
ATOM 819 O O . ASP A 1 107 ? 32.281 -21.719 -5.812 1 56.03 107 ASP A O 1
ATOM 823 N N . ASN A 1 108 ? 33.438 -20.125 -4.434 1 67.44 108 ASN A N 1
ATOM 824 C CA . ASN A 1 108 ? 33.812 -21.266 -3.596 1 67.44 108 ASN A CA 1
ATOM 825 C C . ASN A 1 108 ? 33.156 -21.203 -2.227 1 67.44 108 ASN A C 1
ATOM 827 O O . ASN A 1 108 ? 33.656 -21.781 -1.259 1 67.44 108 ASN A O 1
ATOM 831 N N . VAL A 1 109 ? 32.125 -20.312 -2.154 1 76.75 109 VAL A N 1
ATOM 832 C CA . VAL A 1 109 ? 31.438 -20.25 -0.87 1 76.75 109 VAL A CA 1
ATOM 833 C C . VAL A 1 109 ? 29.969 -20.625 -1.054 1 76.75 109 VAL A C 1
ATOM 835 O O . VAL A 1 109 ? 29.422 -20.469 -2.146 1 76.75 109 VAL A O 1
ATOM 838 N N . VAL A 1 110 ? 29.484 -21.172 -0.004 1 80.88 110 VAL A N 1
ATOM 839 C CA . VAL A 1 110 ? 28.062 -21.469 0.071 1 80.88 110 VAL A CA 1
ATOM 840 C C . VAL A 1 110 ? 27.406 -20.609 1.143 1 80.88 110 VAL A C 1
ATOM 842 O O . VAL A 1 110 ? 27.984 -20.375 2.207 1 80.88 110 VAL A O 1
ATOM 845 N N . ILE A 1 111 ? 26.266 -20.016 0.745 1 79.56 111 ILE A N 1
ATOM 846 C CA . ILE A 1 111 ? 25.562 -19.125 1.669 1 79.56 111 ILE A CA 1
ATOM 847 C C . ILE A 1 111 ? 24.297 -19.812 2.176 1 79.56 111 ILE A C 1
ATOM 849 O O . ILE A 1 111 ? 23.438 -20.203 1.384 1 79.56 111 ILE A O 1
ATOM 853 N N . THR A 1 112 ? 24.172 -19.938 3.434 1 76.44 112 THR A N 1
ATOM 854 C CA . THR A 1 112 ? 22.969 -20.547 4.008 1 76.44 112 THR A CA 1
ATOM 855 C C . THR A 1 112 ? 22 -19.469 4.496 1 76.44 112 THR A C 1
ATOM 857 O O . THR A 1 112 ? 20.891 -19.781 4.918 1 76.44 112 THR A O 1
ATOM 860 N N . GLY A 1 113 ? 22.297 -18.297 4.348 1 74.25 113 GLY A N 1
ATOM 861 C CA . GLY A 1 113 ? 21.5 -17.203 4.887 1 74.25 113 GLY A CA 1
ATOM 862 C C . GLY A 1 113 ? 21.984 -16.719 6.238 1 74.25 113 GLY A C 1
ATOM 863 O O . GLY A 1 113 ? 21.844 -15.539 6.566 1 74.25 113 GLY A O 1
ATOM 864 N N . TYR A 1 114 ? 22.5 -17.703 7.004 1 78.5 114 TYR A N 1
ATOM 865 C CA . TYR A 1 114 ? 23 -17.375 8.336 1 78.5 114 TYR A CA 1
ATOM 866 C C . TYR A 1 114 ? 24.531 -17.375 8.359 1 78.5 114 TYR A C 1
ATOM 868 O O . TYR A 1 114 ? 25.141 -16.719 9.203 1 78.5 114 TYR A O 1
ATOM 876 N N . GLN A 1 115 ? 25.047 -18.219 7.371 1 80.56 115 GLN A N 1
ATOM 877 C CA . GLN A 1 115 ? 26.5 -18.391 7.348 1 80.56 115 GLN A CA 1
ATOM 878 C C . GLN A 1 115 ? 27.016 -18.453 5.918 1 80.56 115 GLN A C 1
ATOM 880 O O . GLN A 1 115 ? 26.266 -18.766 4.988 1 80.56 115 GLN A O 1
ATOM 885 N N . GLU A 1 116 ? 28.219 -18.094 5.91 1 79.69 116 GLU A N 1
ATOM 886 C CA . GLU A 1 116 ? 29 -18.344 4.707 1 79.69 116 GLU A CA 1
ATOM 887 C C . GLU A 1 116 ? 30.031 -19.438 4.945 1 79.69 116 GLU A C 1
ATOM 889 O O . GLU A 1 116 ? 30.875 -19.328 5.84 1 79.69 116 GLU A O 1
ATOM 894 N N . ILE A 1 117 ? 29.906 -20.453 4.117 1 81.94 117 ILE A N 1
ATOM 895 C CA . ILE A 1 117 ? 30.766 -21.625 4.336 1 81.94 117 ILE A CA 1
ATOM 896 C C . ILE A 1 117 ? 31.609 -21.891 3.092 1 81.94 117 ILE A C 1
ATOM 898 O O . ILE A 1 117 ? 31.094 -21.812 1.967 1 81.94 117 ILE A O 1
ATOM 902 N N . ASP A 1 118 ? 32.75 -22.188 3.332 1 81.44 118 ASP A N 1
ATOM 903 C CA . ASP A 1 118 ? 33.594 -22.641 2.238 1 81.44 118 ASP A CA 1
ATOM 904 C C . ASP A 1 118 ? 33.125 -23.984 1.696 1 81.44 118 ASP A C 1
ATOM 906 O O . ASP A 1 118 ? 32.812 -24.906 2.467 1 81.44 118 ASP A O 1
ATOM 910 N N . LYS A 1 119 ? 33.125 -24.047 0.458 1 80.56 119 LYS A N 1
ATOM 911 C CA . LYS A 1 119 ? 32.625 -25.266 -0.177 1 80.56 119 LYS A CA 1
ATOM 912 C C . LYS A 1 119 ? 33.406 -26.484 0.26 1 80.56 119 LYS A C 1
ATOM 914 O O . LYS A 1 119 ? 32.875 -27.594 0.32 1 80.56 119 LYS A O 1
ATOM 919 N N . ARG A 1 120 ? 34.844 -26.5 0.559 1 79.25 120 ARG A N 1
ATOM 920 C CA . ARG A 1 120 ? 35.75 -27.594 0.916 1 79.25 120 ARG A CA 1
ATOM 921 C C . ARG A 1 120 ? 35.469 -28.094 2.33 1 79.25 120 ARG A C 1
ATOM 923 O O . ARG A 1 120 ? 35.906 -29.172 2.709 1 79.25 120 ARG A O 1
ATOM 930 N N . LYS A 1 121 ? 34.562 -27.312 2.973 1 83.81 121 LYS A N 1
ATOM 931 C CA . LYS A 1 121 ? 34.25 -27.656 4.359 1 83.81 121 LYS A CA 1
ATOM 932 C C . LYS A 1 121 ? 32.781 -27.984 4.531 1 83.81 121 LYS A C 1
ATOM 934 O O . LYS A 1 121 ? 32.312 -28.125 5.66 1 83.81 121 LYS A O 1
ATOM 939 N N . LEU A 1 122 ? 32.156 -28.094 3.492 1 85.75 122 LEU A N 1
ATOM 940 C CA . LEU A 1 122 ? 30.719 -28.312 3.521 1 85.75 122 LEU A CA 1
ATOM 941 C C . LEU A 1 122 ? 30.406 -29.797 3.758 1 85.75 122 LEU A C 1
ATOM 943 O O . LEU A 1 122 ? 30.766 -30.641 2.947 1 85.75 122 LEU A O 1
ATOM 947 N N . SER A 1 123 ? 29.766 -30.078 4.777 1 88 123 SER A N 1
ATOM 948 C CA . SER A 1 123 ? 29.391 -31.453 5.094 1 88 123 SER A CA 1
ATOM 949 C C . SER A 1 123 ? 27.938 -31.719 4.742 1 88 123 SER A C 1
ATOM 951 O O . SER A 1 123 ? 27.469 -32.844 4.852 1 88 123 SER A O 1
ATOM 953 N N . SER A 1 124 ? 27.219 -30.719 4.285 1 88.75 124 SER A N 1
ATOM 954 C CA . SER A 1 124 ? 25.797 -30.812 3.967 1 88.75 124 SER A CA 1
ATOM 955 C C . SER A 1 124 ? 25.578 -30.891 2.461 1 88.75 124 SER A C 1
ATOM 957 O O . SER A 1 124 ? 26.5 -30.656 1.679 1 88.75 124 SER A O 1
ATOM 959 N N . SER A 1 125 ? 24.359 -31.266 2.158 1 89.56 125 SER A N 1
ATOM 960 C CA . SER A 1 125 ? 24 -31.297 0.747 1 89.56 125 SER A CA 1
ATOM 961 C C . SER A 1 125 ? 23.422 -29.953 0.302 1 89.56 125 SER A C 1
ATOM 963 O O . SER A 1 125 ? 22.25 -29.672 0.542 1 89.56 125 SER A O 1
ATOM 965 N N . ILE A 1 126 ? 24.172 -29.25 -0.342 1 90 126 ILE A N 1
ATOM 966 C CA . ILE A 1 126 ? 23.781 -27.938 -0.866 1 90 126 ILE A CA 1
ATOM 967 C C . ILE A 1 126 ? 24.25 -27.812 -2.316 1 90 126 ILE A C 1
ATOM 969 O O . ILE A 1 126 ? 25.375 -28.203 -2.654 1 90 126 ILE A O 1
ATOM 973 N N . THR A 1 127 ? 23.375 -27.422 -3.127 1 89.94 127 THR A N 1
ATOM 974 C CA . THR A 1 127 ? 23.734 -27.141 -4.52 1 89.94 127 THR A CA 1
ATOM 975 C C . THR A 1 127 ? 23.719 -25.641 -4.793 1 89.94 127 THR A C 1
ATOM 977 O O . THR A 1 127 ? 22.766 -24.953 -4.469 1 89.94 127 THR A O 1
ATOM 980 N N . THR A 1 128 ? 24.75 -25.156 -5.348 1 90.12 128 THR A N 1
ATOM 981 C CA . THR A 1 128 ? 24.906 -23.75 -5.668 1 90.12 128 THR A CA 1
ATOM 982 C C . THR A 1 128 ? 24.859 -23.531 -7.176 1 90.12 128 THR A C 1
ATOM 984 O O . THR A 1 128 ? 25.422 -24.312 -7.941 1 90.12 128 THR A O 1
ATOM 987 N N . MET A 1 129 ? 24.188 -22.5 -7.57 1 89.69 129 MET A N 1
ATOM 988 C CA . MET A 1 129 ? 24.156 -22.109 -8.977 1 89.69 129 MET A CA 1
ATOM 989 C C . MET A 1 129 ? 24.281 -20.609 -9.141 1 89.69 129 MET A C 1
ATOM 991 O O . MET A 1 129 ? 23.719 -19.844 -8.359 1 89.69 129 MET A O 1
ATOM 995 N N . LYS A 1 130 ? 25.016 -20.297 -10.148 1 89.38 130 LYS A N 1
ATOM 996 C CA . LYS A 1 130 ? 25.094 -18.891 -10.5 1 89.38 130 LYS A CA 1
ATOM 997 C C . LYS A 1 130 ? 23.953 -18.484 -11.414 1 89.38 130 LYS A C 1
ATOM 999 O O . LYS A 1 130 ? 23.5 -19.266 -12.25 1 89.38 130 LYS A O 1
ATOM 1004 N N . MET A 1 131 ? 23.531 -17.281 -11.258 1 89 131 MET A N 1
ATOM 1005 C CA . MET A 1 131 ? 22.406 -16.812 -12.055 1 89 131 MET A CA 1
ATOM 1006 C C . MET A 1 131 ? 22.781 -16.75 -13.539 1 89 131 MET A C 1
ATOM 1008 O O . MET A 1 131 ? 21.922 -16.953 -14.406 1 89 131 MET A O 1
ATOM 1012 N N . SER A 1 132 ? 24.047 -16.484 -13.789 1 81.62 132 SER A N 1
ATOM 1013 C CA . SER A 1 132 ? 24.5 -16.422 -15.172 1 81.62 132 SER A CA 1
ATOM 1014 C C . SER A 1 132 ? 24.312 -17.75 -15.883 1 81.62 132 SER A C 1
ATOM 1016 O O . SER A 1 132 ? 24.141 -17.797 -17.109 1 81.62 132 SER A O 1
ATOM 1018 N N . GLU A 1 133 ? 24.281 -18.75 -15.125 1 80.88 133 GLU A N 1
ATOM 1019 C CA . GLU A 1 133 ? 24.078 -20.094 -15.695 1 80.88 133 GLU A CA 1
ATOM 1020 C C . GLU A 1 133 ? 22.594 -20.406 -15.836 1 80.88 133 GLU A C 1
ATOM 1022 O O . GLU A 1 133 ? 22.219 -21.266 -16.641 1 80.88 133 GLU A O 1
ATOM 1027 N N . LEU A 1 134 ? 21.797 -19.719 -15.07 1 82.56 134 LEU A N 1
ATOM 1028 C CA . LEU A 1 134 ? 20.375 -20.031 -15.008 1 82.56 134 LEU A CA 1
ATOM 1029 C C . LEU A 1 134 ? 19.578 -19.125 -15.953 1 82.56 134 LEU A C 1
ATOM 1031 O O . LEU A 1 134 ? 18.531 -19.531 -16.453 1 82.56 134 LEU A O 1
ATOM 1035 N N . GLN A 1 135 ? 20.047 -18.031 -16.125 1 80.44 135 GLN A N 1
ATOM 1036 C CA . GLN A 1 135 ? 19.234 -17 -16.781 1 80.44 135 GLN A CA 1
ATOM 1037 C C . GLN A 1 135 ? 19.016 -17.344 -18.25 1 80.44 135 GLN A C 1
ATOM 1039 O O . GLN A 1 135 ? 19.969 -17.656 -18.969 1 80.44 135 GLN A O 1
ATOM 1044 N N . THR A 1 136 ? 17.781 -17.328 -18.625 1 79.12 136 THR A N 1
ATOM 1045 C CA . THR A 1 136 ? 17.375 -17.469 -20.016 1 79.12 136 THR A CA 1
ATOM 1046 C C . THR A 1 136 ? 16.453 -16.328 -20.422 1 79.12 136 THR A C 1
ATOM 1048 O O . THR A 1 136 ? 15.656 -15.844 -19.625 1 79.12 136 THR A O 1
ATOM 1051 N N . PRO A 1 137 ? 16.531 -15.891 -21.641 1 79.19 137 PRO A N 1
ATOM 1052 C CA . PRO A 1 137 ? 15.719 -14.758 -22.094 1 79.19 137 PRO A CA 1
ATOM 1053 C C . PRO A 1 137 ? 14.219 -15.062 -22.094 1 79.19 137 PRO A C 1
ATOM 1055 O O . PRO A 1 137 ? 13.398 -14.148 -22.016 1 79.19 137 PRO A O 1
ATOM 1058 N N . SER A 1 138 ? 13.922 -16.25 -22.141 1 79.44 138 SER A N 1
ATOM 1059 C CA . SER A 1 138 ? 12.516 -16.609 -22.328 1 79.44 138 SER A CA 1
ATOM 1060 C C . SER A 1 138 ? 11.789 -16.656 -21 1 79.44 138 SER A C 1
ATOM 1062 O O . SER A 1 138 ? 10.555 -16.656 -20.953 1 79.44 138 SER A O 1
ATOM 1064 N N . THR A 1 139 ? 12.438 -16.703 -19.922 1 82.12 139 THR A N 1
ATOM 1065 C CA . THR A 1 139 ? 11.812 -16.812 -18.609 1 82.12 139 THR A CA 1
ATOM 1066 C C . THR A 1 139 ? 12.078 -15.57 -17.766 1 82.12 139 THR A C 1
ATOM 1068 O O . THR A 1 139 ? 13.211 -15.094 -17.703 1 82.12 139 THR A O 1
ATOM 1071 N N . ASN A 1 140 ? 11.023 -15.148 -17.125 1 81 140 ASN A N 1
ATOM 1072 C CA . ASN A 1 140 ? 11.141 -13.859 -16.453 1 81 140 ASN A CA 1
ATOM 1073 C C . ASN A 1 140 ? 11.148 -14.016 -14.938 1 81 140 ASN A C 1
ATOM 1075 O O . ASN A 1 140 ? 11.266 -13.031 -14.211 1 81 140 ASN A O 1
ATOM 1079 N N . SER A 1 141 ? 10.992 -15.273 -14.453 1 87.5 141 SER A N 1
ATOM 1080 C CA . SER A 1 141 ? 10.992 -15.484 -13.008 1 87.5 141 SER A CA 1
ATOM 1081 C C . SER A 1 141 ? 11.969 -16.594 -12.617 1 87.5 141 SER A C 1
ATOM 1083 O O . SER A 1 141 ? 12.102 -17.594 -13.328 1 87.5 141 SER A O 1
ATOM 1085 N N . LEU A 1 142 ? 12.562 -16.422 -11.484 1 89.5 142 LEU A N 1
ATOM 1086 C CA . LEU A 1 142 ? 13.586 -17.344 -11.016 1 89.5 142 LEU A CA 1
ATOM 1087 C C . LEU A 1 142 ? 13.008 -18.734 -10.773 1 89.5 142 LEU A C 1
ATOM 1089 O O . LEU A 1 142 ? 13.648 -19.734 -11.07 1 89.5 142 LEU A O 1
ATOM 1093 N N . ASP A 1 143 ? 11.875 -18.766 -10.211 1 87.44 143 ASP A N 1
ATOM 1094 C CA . ASP A 1 143 ? 11.266 -20.047 -9.859 1 87.44 143 ASP A CA 1
ATOM 1095 C C . ASP A 1 143 ? 11.094 -20.922 -11.094 1 87.44 143 ASP A C 1
ATOM 1097 O O . ASP A 1 143 ? 11.305 -22.141 -11.031 1 87.44 143 ASP A O 1
ATOM 1101 N N . GLN A 1 144 ? 10.828 -20.359 -12.18 1 87 144 GLN A N 1
ATOM 1102 C CA . GLN A 1 144 ? 10.641 -21.094 -13.414 1 87 144 GLN A CA 1
ATOM 1103 C C . GLN A 1 144 ? 11.977 -21.516 -14.016 1 87 144 GLN A C 1
ATOM 1105 O O . GLN A 1 144 ? 12.062 -22.547 -14.703 1 87 144 GLN A O 1
ATOM 1110 N N . MET A 1 145 ? 12.977 -20.812 -13.742 1 89.44 145 MET A N 1
ATOM 1111 C CA . MET A 1 145 ? 14.281 -21.047 -14.336 1 89.44 145 MET A CA 1
ATOM 1112 C C . MET A 1 145 ? 14.938 -22.297 -13.727 1 89.44 145 MET A C 1
ATOM 1114 O O . MET A 1 145 ? 15.875 -22.844 -14.305 1 89.44 145 MET A O 1
ATOM 1118 N N . LEU A 1 146 ? 14.461 -22.734 -12.688 1 89.88 146 LEU A N 1
ATOM 1119 C CA . LEU A 1 146 ? 15.102 -23.812 -11.953 1 89.88 146 LEU A CA 1
ATOM 1120 C C . LEU A 1 146 ? 14.695 -25.172 -12.508 1 89.88 146 LEU A C 1
ATOM 1122 O O . LEU A 1 146 ? 15.305 -26.188 -12.18 1 89.88 146 LEU A O 1
ATOM 1126 N N . GLN A 1 147 ? 13.836 -25.234 -13.352 1 88.62 147 GLN A N 1
ATOM 1127 C CA . GLN A 1 147 ? 13.32 -26.5 -13.844 1 88.62 147 GLN A CA 1
ATOM 1128 C C . GLN A 1 147 ? 14.406 -27.266 -14.602 1 88.62 147 GLN A C 1
ATOM 1130 O O . GLN A 1 147 ? 14.984 -26.75 -15.562 1 88.62 147 GLN A O 1
ATOM 1135 N N . GLY A 1 148 ? 14.727 -28.453 -14.18 1 88.5 148 GLY A N 1
ATOM 1136 C CA . GLY A 1 148 ? 15.648 -29.359 -14.836 1 88.5 148 GLY A CA 1
ATOM 1137 C C . GLY A 1 148 ? 17.109 -29.031 -14.555 1 88.5 148 GLY A C 1
ATOM 1138 O O . GLY A 1 148 ? 18 -29.578 -15.203 1 88.5 148 GLY A O 1
ATOM 1139 N N . ARG A 1 149 ? 17.297 -28.25 -13.562 1 90.56 149 ARG A N 1
ATOM 1140 C CA . ARG A 1 149 ? 18.672 -27.766 -13.375 1 90.56 149 ARG A CA 1
ATOM 1141 C C . ARG A 1 149 ? 19.312 -28.406 -12.141 1 90.56 149 ARG A C 1
ATOM 1143 O O . ARG A 1 149 ? 20.531 -28.516 -12.055 1 90.56 149 ARG A O 1
ATOM 1150 N N . ILE A 1 150 ? 18.531 -28.766 -11.25 1 91.44 150 ILE A N 1
ATOM 1151 C CA . ILE A 1 150 ? 19.062 -29.234 -9.969 1 91.44 150 ILE A CA 1
ATOM 1152 C C . ILE A 1 150 ? 18.5 -30.609 -9.633 1 91.44 150 ILE A C 1
ATOM 1154 O O . ILE A 1 150 ? 17.281 -30.812 -9.703 1 91.44 150 ILE A O 1
ATOM 1158 N N . ALA A 1 151 ? 19.406 -31.453 -9.25 1 92.19 151 ALA A N 1
ATOM 1159 C CA . ALA A 1 151 ? 18.969 -32.781 -8.844 1 92.19 151 ALA A CA 1
ATOM 1160 C C . ALA A 1 151 ? 18.156 -32.719 -7.559 1 92.19 151 ALA A C 1
ATOM 1162 O O . ALA A 1 151 ? 18.516 -32.031 -6.617 1 92.19 151 ALA A O 1
ATOM 1163 N N . GLY A 1 152 ? 17.078 -33.406 -7.586 1 89.44 152 GLY A N 1
ATOM 1164 C CA . GLY A 1 152 ? 16.266 -33.5 -6.391 1 89.44 152 GLY A CA 1
ATOM 1165 C C . GLY A 1 152 ? 15.25 -32.375 -6.273 1 89.44 152 GLY A C 1
ATOM 1166 O O . GLY A 1 152 ? 14.43 -32.344 -5.355 1 89.44 152 GLY A O 1
ATOM 1167 N N . LEU A 1 153 ? 15.367 -31.422 -7.055 1 89.81 153 LEU A N 1
ATOM 1168 C CA . LEU A 1 153 ? 14.406 -30.328 -7.098 1 89.81 153 LEU A CA 1
ATOM 1169 C C . LEU A 1 153 ? 13.445 -30.484 -8.266 1 89.81 153 LEU A C 1
ATOM 1171 O O . LEU A 1 153 ? 13.844 -30.391 -9.43 1 89.81 153 LEU A O 1
ATOM 1175 N N . ALA A 1 154 ? 12.273 -30.688 -7.875 1 87.06 154 ALA A N 1
ATOM 1176 C CA . ALA A 1 154 ? 11.242 -30.812 -8.898 1 87.06 154 ALA A CA 1
ATOM 1177 C C . ALA A 1 154 ? 10.445 -29.531 -9.039 1 87.06 154 ALA A C 1
ATOM 1179 O O . ALA A 1 154 ? 9.852 -29.047 -8.07 1 87.06 154 ALA A O 1
ATOM 1180 N N . VAL A 1 155 ? 10.492 -28.953 -10.203 1 86.38 155 VAL A N 1
ATOM 1181 C CA . VAL A 1 155 ? 9.711 -27.766 -10.508 1 86.38 155 VAL A CA 1
ATOM 1182 C C . VAL A 1 155 ? 8.625 -28.109 -11.523 1 86.38 155 VAL A C 1
ATOM 1184 O O . VAL A 1 155 ? 8.914 -28.609 -12.609 1 86.38 155 VAL A O 1
ATOM 1187 N N . MET A 1 156 ? 7.473 -27.812 -11.156 1 78.62 156 MET A N 1
ATOM 1188 C CA . MET A 1 156 ? 6.344 -28.047 -12.047 1 78.62 156 MET A CA 1
ATOM 1189 C C . MET A 1 156 ? 5.758 -26.75 -12.562 1 78.62 156 MET A C 1
ATOM 1191 O O . MET A 1 156 ? 4.961 -26.109 -11.875 1 78.62 156 MET A O 1
ATOM 1195 N N . ASN A 1 157 ? 6.176 -26.438 -13.766 1 78.06 157 ASN A N 1
ATOM 1196 C CA . ASN A 1 157 ? 5.594 -25.281 -14.445 1 78.06 157 ASN A CA 1
ATOM 1197 C C . ASN A 1 157 ? 4.336 -25.656 -15.219 1 78.06 157 ASN A C 1
ATOM 1199 O O . ASN A 1 157 ? 4.391 -25.891 -16.422 1 78.06 157 ASN A O 1
ATOM 1203 N N . LEU A 1 158 ? 3.291 -25.531 -14.656 1 70.44 158 LEU A N 1
ATOM 1204 C CA . LEU A 1 158 ? 2.078 -26.156 -15.172 1 70.44 158 LEU A CA 1
ATOM 1205 C C . LEU A 1 158 ? 1.331 -25.219 -16.109 1 70.44 158 LEU A C 1
ATOM 1207 O O . LEU A 1 158 ? 0.359 -25.609 -16.75 1 70.44 158 LEU A O 1
ATOM 1211 N N . SER A 1 159 ? 1.821 -23.984 -16.203 1 77.62 159 SER A N 1
ATOM 1212 C CA . SER A 1 159 ? 1.041 -23.047 -17 1 77.62 159 SER A CA 1
ATOM 1213 C C . SER A 1 159 ? 1.935 -21.984 -17.641 1 77.62 159 SER A C 1
ATOM 1215 O O . SER A 1 159 ? 3.02 -21.703 -17.125 1 77.62 159 SER A O 1
ATOM 1217 N N . SER A 1 160 ? 1.479 -21.578 -18.812 1 79.81 160 SER A N 1
ATOM 1218 C CA . SER A 1 160 ? 2.111 -20.438 -19.484 1 79.81 160 SER A CA 1
ATOM 1219 C C . SER A 1 160 ? 1.401 -19.141 -19.125 1 79.81 160 SER A C 1
ATOM 1221 O O . SER A 1 160 ? 1.724 -18.078 -19.672 1 79.81 160 SER A O 1
ATOM 1223 N N . THR A 1 161 ? 0.466 -19.234 -18.266 1 83.12 161 THR A N 1
ATOM 1224 C CA . THR A 1 161 ? -0.245 -18.047 -17.844 1 83.12 161 THR A CA 1
ATOM 1225 C C . THR A 1 161 ? 0.689 -17.094 -17.094 1 83.12 161 THR A C 1
ATOM 1227 O O . THR A 1 161 ? 1.489 -17.547 -16.266 1 83.12 161 THR A O 1
ATOM 1230 N N . VAL A 1 162 ? 0.543 -15.891 -17.453 1 86.75 162 VAL A N 1
ATOM 1231 C CA . VAL A 1 162 ? 1.469 -14.898 -16.922 1 86.75 162 VAL A CA 1
ATOM 1232 C C . VAL A 1 162 ? 1.245 -14.734 -15.422 1 86.75 162 VAL A C 1
ATOM 1234 O O . VAL A 1 162 ? 0.105 -14.75 -14.953 1 86.75 162 VAL A O 1
ATOM 1237 N N . GLY A 1 163 ? 2.299 -14.695 -14.711 1 80.56 163 GLY A N 1
ATOM 1238 C CA . GLY A 1 163 ? 2.244 -14.375 -13.289 1 80.56 163 GLY A CA 1
ATOM 1239 C C . GLY A 1 163 ? 1.979 -15.586 -12.422 1 80.56 163 GLY A C 1
ATOM 1240 O O . GLY A 1 163 ? 2.008 -15.492 -11.188 1 80.56 163 GLY A O 1
ATOM 1241 N N . VAL A 1 164 ? 1.72 -16.734 -12.953 1 79.5 164 VAL A N 1
ATOM 1242 C CA . VAL A 1 164 ? 1.386 -17.938 -12.188 1 79.5 164 VAL A CA 1
ATOM 1243 C C . VAL A 1 164 ? 2.66 -18.562 -11.633 1 79.5 164 VAL A C 1
ATOM 1245 O O . VAL A 1 164 ? 3.672 -18.656 -12.336 1 79.5 164 VAL A O 1
ATOM 1248 N N . ALA A 1 165 ? 2.547 -18.984 -10.422 1 80.38 165 ALA A N 1
ATOM 1249 C CA . ALA A 1 165 ? 3.691 -19.594 -9.75 1 80.38 165 ALA A CA 1
ATOM 1250 C C . ALA A 1 165 ? 3.75 -21.094 -10.008 1 80.38 165 ALA A C 1
ATOM 1252 O O . ALA A 1 165 ? 2.715 -21.766 -10.039 1 80.38 165 ALA A O 1
ATOM 1253 N N . PRO A 1 166 ? 5.004 -21.562 -10.188 1 82.75 166 PRO A N 1
ATOM 1254 C CA . PRO A 1 166 ? 5.148 -23.031 -10.273 1 82.75 166 PRO A CA 1
ATOM 1255 C C . PRO A 1 166 ? 5.105 -23.703 -8.906 1 82.75 166 PRO A C 1
ATOM 1257 O O . PRO A 1 166 ? 5.18 -23.031 -7.875 1 82.75 166 PRO A O 1
ATOM 1260 N N . LYS A 1 167 ? 4.914 -24.953 -8.93 1 83.38 167 LYS A N 1
ATOM 1261 C CA . LYS A 1 167 ? 5.035 -25.75 -7.715 1 83.38 167 LYS A CA 1
ATOM 1262 C C . LYS A 1 167 ? 6.43 -26.359 -7.598 1 83.38 167 LYS A C 1
ATOM 1264 O O . LYS A 1 167 ? 6.949 -26.922 -8.562 1 83.38 167 LYS A O 1
ATOM 1269 N N . ILE A 1 168 ? 7.031 -26.203 -6.457 1 86.25 168 ILE A N 1
ATOM 1270 C CA . ILE A 1 168 ? 8.398 -26.688 -6.246 1 86.25 168 ILE A CA 1
ATOM 1271 C C . ILE A 1 168 ? 8.422 -27.672 -5.09 1 86.25 168 ILE A C 1
ATOM 1273 O O . ILE A 1 168 ? 7.816 -27.438 -4.043 1 86.25 168 ILE A O 1
ATOM 1277 N N . ARG A 1 169 ? 9.117 -28.781 -5.316 1 87.94 169 ARG A N 1
ATOM 1278 C CA . ARG A 1 169 ? 9.32 -29.812 -4.293 1 87.94 169 ARG A CA 1
ATOM 1279 C C . ARG A 1 169 ? 10.789 -30.219 -4.211 1 87.94 169 ARG A C 1
ATOM 1281 O O . ARG A 1 169 ? 11.445 -30.406 -5.242 1 87.94 169 ARG A O 1
ATOM 1288 N N . ILE A 1 170 ? 11.203 -30.25 -3.059 1 90.25 170 ILE A N 1
ATOM 1289 C CA . ILE A 1 170 ? 12.547 -30.75 -2.826 1 90.25 170 ILE A CA 1
ATOM 1290 C C . ILE A 1 170 ? 12.477 -32.094 -2.092 1 90.25 170 ILE A C 1
ATOM 1292 O O . ILE A 1 170 ? 11.977 -32.156 -0.967 1 90.25 170 ILE A O 1
ATOM 1296 N N . ARG A 1 171 ? 13 -33.125 -2.666 1 89.44 171 ARG A N 1
ATOM 1297 C CA . ARG A 1 171 ? 13.055 -34.469 -2.113 1 89.44 171 ARG A CA 1
ATOM 1298 C C . ARG A 1 171 ? 11.68 -34.906 -1.653 1 89.44 171 ARG A C 1
ATOM 1300 O O . ARG A 1 171 ? 11.531 -35.438 -0.546 1 89.44 171 ARG A O 1
ATOM 1307 N N . GLY A 1 172 ? 10.688 -34.562 -2.395 1 82 172 GLY A N 1
ATOM 1308 C CA . GLY A 1 172 ? 9.344 -35.094 -2.215 1 82 172 GLY A CA 1
ATOM 1309 C C . GLY A 1 172 ? 8.523 -34.281 -1.218 1 82 172 GLY A C 1
ATOM 1310 O O . GLY A 1 172 ? 8.898 -33.156 -0.858 1 82 172 GLY A O 1
ATOM 1311 N N . SER A 1 173 ? 7.355 -34.906 -0.849 1 78.38 173 SER A N 1
ATOM 1312 C CA . SER A 1 173 ? 6.441 -34.25 0.092 1 78.38 173 SER A CA 1
ATOM 1313 C C . SER A 1 173 ? 6.676 -34.75 1.515 1 78.38 173 SER A C 1
ATOM 1315 O O . SER A 1 173 ? 6.578 -35.938 1.784 1 78.38 173 SER A O 1
ATOM 1317 N N . SER A 1 174 ? 6.91 -33.781 2.393 1 78 174 SER A N 1
ATOM 1318 C CA . SER A 1 174 ? 7.273 -34.188 3.748 1 78 174 SER A CA 1
ATOM 1319 C C . SER A 1 174 ? 6.078 -34.094 4.691 1 78 174 SER A C 1
ATOM 1321 O O . SER A 1 174 ? 6.176 -34.469 5.863 1 78 174 SER A O 1
ATOM 1323 N N . SER A 1 175 ? 4.992 -33.625 4.223 1 81.69 175 SER A N 1
ATOM 1324 C CA . SER A 1 175 ? 3.814 -33.5 5.074 1 81.69 175 SER A CA 1
ATOM 1325 C C . SER A 1 175 ? 2.562 -34 4.359 1 81.69 175 SER A C 1
ATOM 1327 O O . SER A 1 175 ? 2.438 -33.844 3.141 1 81.69 175 SER A O 1
ATOM 1329 N N . ILE A 1 176 ? 1.753 -34.469 5.234 1 80.44 176 ILE A N 1
ATOM 1330 C CA . ILE A 1 176 ? 0.516 -35 4.668 1 80.44 176 ILE A CA 1
ATOM 1331 C C . ILE A 1 176 ? -0.469 -33.844 4.426 1 80.44 176 ILE A C 1
ATOM 1333 O O . ILE A 1 176 ? -1.034 -33.719 3.338 1 80.44 176 ILE A O 1
ATOM 1337 N N . THR A 1 177 ? -0.64 -33 5.398 1 77.75 177 THR A N 1
ATOM 1338 C CA . THR A 1 177 ? -1.65 -31.953 5.301 1 77.75 177 THR A CA 1
ATOM 1339 C C . THR A 1 177 ? -1.007 -30.578 5.375 1 77.75 177 THR A C 1
ATOM 1341 O O . THR A 1 177 ? -1.667 -29.562 5.137 1 77.75 177 THR A O 1
ATOM 1344 N N . GLY A 1 178 ? 0.211 -30.516 5.672 1 76.44 178 GLY A N 1
ATOM 1345 C CA . GLY A 1 178 ? 0.893 -29.25 5.828 1 76.44 178 GLY A CA 1
ATOM 1346 C C . GLY A 1 178 ? 1.477 -28.719 4.531 1 76.44 178 GLY A C 1
ATOM 1347 O O . GLY A 1 178 ? 1.248 -29.297 3.463 1 76.44 178 GLY A O 1
ATOM 1348 N N . ASN A 1 179 ? 2.146 -27.672 4.73 1 77.81 179 ASN A N 1
ATOM 1349 C CA . ASN A 1 179 ? 2.793 -27.062 3.572 1 77.81 179 ASN A CA 1
ATOM 1350 C C . ASN A 1 179 ? 3.918 -27.938 3.029 1 77.81 179 ASN A C 1
ATOM 1352 O O . ASN A 1 179 ? 4.676 -28.531 3.801 1 77.81 179 ASN A O 1
ATOM 1356 N N . ARG A 1 180 ? 4.016 -27.969 1.715 1 80.88 180 ARG A N 1
ATOM 1357 C CA . ARG A 1 180 ? 5.023 -28.812 1.091 1 80.88 180 ARG A CA 1
ATOM 1358 C C . ARG A 1 180 ? 5.992 -28 0.246 1 80.88 180 ARG A C 1
ATOM 1360 O O . ARG A 1 180 ? 6.879 -28.547 -0.405 1 80.88 180 ARG A O 1
ATOM 1367 N N . GLU A 1 181 ? 5.848 -26.688 0.236 1 84.19 181 GLU A N 1
ATOM 1368 C CA . GLU A 1 181 ? 6.719 -25.828 -0.554 1 84.19 181 GLU A CA 1
ATOM 1369 C C . GLU A 1 181 ? 7.949 -25.406 0.245 1 84.19 181 GLU A C 1
ATOM 1371 O O . GLU A 1 181 ? 7.883 -25.25 1.467 1 84.19 181 GLU A O 1
ATOM 1376 N N . PRO A 1 182 ? 9.039 -25.203 -0.469 1 88.5 182 PRO A N 1
ATOM 1377 C CA . PRO A 1 182 ? 10.227 -24.703 0.227 1 88.5 182 PRO A CA 1
ATOM 1378 C C . PRO A 1 182 ? 10.109 -23.219 0.6 1 88.5 182 PRO A C 1
ATOM 1380 O O . PRO A 1 182 ? 9.219 -22.531 0.108 1 88.5 182 PRO A O 1
ATOM 1383 N N . ILE A 1 183 ? 11.07 -22.828 1.463 1 88.69 183 ILE A N 1
ATOM 1384 C CA . ILE A 1 183 ? 11.094 -21.422 1.864 1 88.69 183 ILE A CA 1
ATOM 1385 C C . ILE A 1 183 ? 12.102 -20.656 1.008 1 88.69 183 ILE A C 1
ATOM 1387 O O . ILE A 1 183 ? 13.148 -21.203 0.633 1 88.69 183 ILE A O 1
ATOM 1391 N N . TRP A 1 184 ? 11.727 -19.469 0.7 1 91.12 184 TRP A N 1
ATOM 1392 C CA . TRP A 1 184 ? 12.625 -18.562 -0.015 1 91.12 184 TRP A CA 1
ATOM 1393 C C . TRP A 1 184 ? 13.305 -17.594 0.948 1 91.12 184 TRP A C 1
ATOM 1395 O O . TRP A 1 184 ? 12.641 -16.984 1.786 1 91.12 184 TRP A O 1
ATOM 1405 N N . VAL A 1 185 ? 14.547 -17.516 0.848 1 93.12 185 VAL A N 1
ATOM 1406 C CA . VAL A 1 185 ? 15.328 -16.562 1.629 1 93.12 185 VAL A CA 1
ATOM 1407 C C . VAL A 1 185 ? 16.109 -15.648 0.691 1 93.12 185 VAL A C 1
ATOM 1409 O O . VAL A 1 185 ? 16.875 -16.109 -0.158 1 93.12 185 VAL A O 1
ATOM 1412 N N . VAL A 1 186 ? 15.945 -14.398 0.829 1 93.75 186 VAL A N 1
ATOM 1413 C CA . VAL A 1 186 ? 16.672 -13.445 0.008 1 93.75 186 VAL A CA 1
ATOM 1414 C C . VAL A 1 186 ? 17.594 -12.594 0.892 1 93.75 186 VAL A C 1
ATOM 1416 O O . VAL A 1 186 ? 17.125 -11.852 1.753 1 93.75 186 VAL A O 1
ATOM 1419 N N . ASP A 1 187 ? 18.812 -12.734 0.643 1 92.94 187 ASP A N 1
ATOM 1420 C CA . ASP A 1 187 ? 19.828 -12 1.391 1 92.94 187 ASP A CA 1
ATOM 1421 C C . ASP A 1 187 ? 19.625 -12.141 2.895 1 92.94 187 ASP A C 1
ATOM 1423 O O . ASP A 1 187 ? 19.641 -11.148 3.627 1 92.94 187 ASP A O 1
ATOM 1427 N N . GLY A 1 188 ? 19.281 -13.312 3.285 1 89.56 188 GLY A N 1
ATOM 1428 C CA . GLY A 1 188 ? 19.234 -13.641 4.699 1 89.56 188 GLY A CA 1
ATOM 1429 C C . GLY A 1 188 ? 17.844 -13.469 5.309 1 89.56 188 GLY A C 1
ATOM 1430 O O . GLY A 1 188 ? 17.641 -13.789 6.48 1 89.56 188 GLY A O 1
ATOM 1431 N N . ILE A 1 189 ? 16.891 -13.016 4.594 1 90.69 189 ILE A N 1
ATOM 1432 C CA . ILE A 1 189 ? 15.547 -12.82 5.129 1 90.69 189 ILE A CA 1
ATOM 1433 C C . ILE A 1 189 ? 14.57 -13.742 4.406 1 90.69 189 ILE A C 1
ATOM 1435 O O . ILE A 1 189 ? 14.555 -13.805 3.174 1 90.69 189 ILE A O 1
ATOM 1439 N N . ILE A 1 190 ? 13.734 -14.375 5.195 1 88.75 190 ILE A N 1
ATOM 1440 C CA . ILE A 1 190 ? 12.711 -15.25 4.645 1 88.75 190 ILE A CA 1
ATOM 1441 C C . ILE A 1 190 ? 11.602 -14.406 4.008 1 88.75 190 ILE A C 1
ATOM 1443 O O . ILE A 1 190 ? 11.172 -13.398 4.574 1 88.75 190 ILE A O 1
ATOM 1447 N N . LEU A 1 191 ? 11.195 -14.766 2.883 1 86.31 191 LEU A N 1
ATOM 1448 C CA . LEU A 1 191 ? 10.094 -14.086 2.209 1 86.31 191 LEU A CA 1
ATOM 1449 C C . LEU A 1 191 ? 8.766 -14.781 2.488 1 86.31 191 LEU A C 1
ATOM 1451 O O . LEU A 1 191 ? 8.703 -16.016 2.508 1 86.31 191 LEU A O 1
ATOM 1455 N N . ASP A 1 192 ? 7.812 -13.969 2.748 1 78.44 192 ASP A N 1
ATOM 1456 C CA . ASP A 1 192 ? 6.477 -14.508 2.963 1 78.44 192 ASP A CA 1
ATOM 1457 C C . ASP A 1 192 ? 5.629 -14.406 1.694 1 78.44 192 ASP A C 1
ATOM 1459 O O . ASP A 1 192 ? 5.93 -13.602 0.806 1 78.44 192 ASP A O 1
ATOM 1463 N N . GLU A 1 193 ? 4.609 -15.266 1.677 1 71.81 193 GLU A N 1
ATOM 1464 C CA . GLU A 1 193 ? 3.664 -15.195 0.567 1 71.81 193 GLU A CA 1
ATOM 1465 C C . GLU A 1 193 ? 2.842 -13.914 0.625 1 71.81 193 GLU A C 1
ATOM 1467 O O . GLU A 1 193 ? 2.508 -13.43 1.71 1 71.81 193 GLU A O 1
ATOM 1472 N N . PRO A 1 194 ? 2.574 -13.352 -0.502 1 64.81 194 PRO A N 1
ATOM 1473 C CA . PRO A 1 194 ? 1.817 -12.102 -0.519 1 64.81 194 PRO A CA 1
ATOM 1474 C C . PRO A 1 194 ? 0.411 -12.25 0.055 1 64.81 194 PRO A C 1
ATOM 1476 O O . PRO A 1 194 ? -0.155 -11.289 0.578 1 64.81 194 PRO A O 1
ATOM 1479 N N . VAL A 1 195 ? -0.219 -13.391 -0.242 1 63.66 195 VAL A N 1
ATOM 1480 C CA . VAL A 1 195 ? -1.566 -13.617 0.274 1 63.66 195 VAL A CA 1
ATOM 1481 C C . VAL A 1 195 ? -1.621 -14.945 1.022 1 63.66 195 VAL A C 1
ATOM 1483 O O . VAL A 1 195 ? -0.828 -15.852 0.752 1 63.66 195 VAL A O 1
ATOM 1486 N N . SER A 1 196 ? -2.48 -14.789 1.914 1 63.75 196 SER A N 1
ATOM 1487 C CA . SER A 1 196 ? -2.668 -16.016 2.68 1 63.75 196 SER A CA 1
ATOM 1488 C C . SER A 1 196 ? -3.449 -17.047 1.878 1 63.75 196 SER A C 1
ATOM 1490 O O . SER A 1 196 ? -4.621 -16.844 1.554 1 63.75 196 SER A O 1
ATOM 1492 N N . VAL A 1 197 ? -2.748 -17.922 1.268 1 64.25 197 VAL A N 1
ATOM 1493 C CA . VAL A 1 197 ? -3.387 -19.062 0.602 1 64.25 197 VAL A CA 1
ATOM 1494 C C . VAL A 1 197 ? -3.453 -20.25 1.556 1 64.25 197 VAL A C 1
ATOM 1496 O O . VAL A 1 197 ? -2.516 -20.5 2.318 1 64.25 197 VAL A O 1
ATOM 1499 N N . SER A 1 198 ? -4.586 -20.859 1.543 1 68 198 SER A N 1
ATOM 1500 C CA . SER A 1 198 ? -4.707 -22.031 2.402 1 68 198 SER A CA 1
ATOM 1501 C C . SER A 1 198 ? -3.734 -23.125 1.983 1 68 198 SER A C 1
ATOM 1503 O O . SER A 1 198 ? -3.334 -23.203 0.82 1 68 198 SER A O 1
ATOM 1505 N N . VAL A 1 199 ? -3.344 -23.938 2.842 1 67.81 199 VAL A N 1
ATOM 1506 C CA . VAL A 1 199 ? -2.404 -25.031 2.594 1 67.81 199 VAL A CA 1
ATOM 1507 C C . VAL A 1 199 ? -3.01 -26.016 1.599 1 67.81 199 VAL A C 1
ATOM 1509 O O . VAL A 1 199 ? -2.299 -26.578 0.759 1 67.81 199 VAL A O 1
ATOM 1512 N N . GLU A 1 200 ? -4.242 -26.172 1.702 1 65.31 200 GLU A N 1
ATOM 1513 C CA . GLU A 1 200 ? -4.926 -27.078 0.786 1 65.31 200 GLU A CA 1
ATOM 1514 C C . GLU A 1 200 ? -4.805 -26.594 -0.659 1 65.31 200 GLU A C 1
ATOM 1516 O O . GLU A 1 200 ? -4.555 -27.391 -1.563 1 65.31 200 GLU A O 1
ATOM 1521 N N . GLU A 1 201 ? -4.891 -25.359 -0.808 1 67.69 201 GLU A N 1
ATOM 1522 C CA . GLU A 1 201 ? -4.777 -24.781 -2.145 1 67.69 201 GLU A CA 1
ATOM 1523 C C . GLU A 1 201 ? -3.342 -24.859 -2.656 1 67.69 201 GLU A C 1
ATOM 1525 O O . GLU A 1 201 ? -3.113 -25.094 -3.844 1 67.69 201 GLU A O 1
ATOM 1530 N N . LEU A 1 202 ? -2.551 -24.719 -1.778 1 66.06 202 LEU A N 1
ATOM 1531 C CA . LEU A 1 202 ? -1.14 -24.75 -2.145 1 66.06 202 LEU A CA 1
ATOM 1532 C C . LEU A 1 202 ? -0.717 -26.156 -2.553 1 66.06 202 LEU A C 1
ATOM 1534 O O . LEU A 1 202 ? 0.096 -26.328 -3.465 1 66.06 202 LEU A O 1
ATOM 1538 N N . ASN A 1 203 ? -1.312 -27.125 -1.854 1 66.81 203 ASN A N 1
ATOM 1539 C CA . ASN A 1 203 ? -0.909 -28.5 -2.08 1 66.81 203 ASN A CA 1
ATOM 1540 C C . ASN A 1 203 ? -1.642 -29.109 -3.27 1 66.81 203 ASN A C 1
ATOM 1542 O O . ASN A 1 203 ? -1.23 -30.156 -3.793 1 66.81 203 ASN A O 1
ATOM 1546 N N . ASN A 1 204 ? -2.717 -28.375 -3.633 1 68.94 204 ASN A N 1
ATOM 1547 C CA . ASN A 1 204 ? -3.49 -28.875 -4.766 1 68.94 204 ASN A CA 1
ATOM 1548 C C . ASN A 1 204 ? -2.779 -28.609 -6.09 1 68.94 204 ASN A C 1
ATOM 1550 O O . ASN A 1 204 ? -2.664 -27.469 -6.516 1 68.94 204 ASN A O 1
ATOM 1554 N N . ILE A 1 205 ? -2.41 -29.672 -6.719 1 68.62 205 ILE A N 1
ATOM 1555 C CA . ILE A 1 205 ? -1.638 -29.578 -7.953 1 68.62 205 ILE A CA 1
ATOM 1556 C C . ILE A 1 205 ? -2.492 -28.953 -9.047 1 68.62 205 ILE A C 1
ATOM 1558 O O . ILE A 1 205 ? -1.964 -28.375 -10.008 1 68.62 205 ILE A O 1
ATOM 1562 N N . ASP A 1 206 ? -3.803 -28.969 -8.859 1 67.88 206 ASP A N 1
ATOM 1563 C CA . ASP A 1 206 ? -4.695 -28.469 -9.898 1 67.88 206 ASP A CA 1
ATOM 1564 C C . ASP A 1 206 ? -5.012 -26.984 -9.68 1 67.88 206 ASP A C 1
ATOM 1566 O O . ASP A 1 206 ? -5.637 -26.344 -10.531 1 67.88 206 ASP A O 1
ATOM 1570 N N . ASN A 1 207 ? -4.656 -26.453 -8.578 1 72.62 207 ASN A N 1
ATOM 1571 C CA . ASN A 1 207 ? -4.945 -25.062 -8.281 1 72.62 207 ASN A CA 1
ATOM 1572 C C . ASN A 1 207 ? -3.895 -24.125 -8.875 1 72.62 207 ASN A C 1
ATOM 1574 O O . ASN A 1 207 ? -2.699 -24.422 -8.828 1 72.62 207 ASN A O 1
ATOM 1578 N N . VAL A 1 208 ? -4.465 -23.094 -9.492 1 71.19 208 VAL A N 1
ATOM 1579 C CA . VAL A 1 208 ? -3.576 -22.094 -10.086 1 71.19 208 VAL A CA 1
ATOM 1580 C C . VAL A 1 208 ? -3.545 -20.844 -9.219 1 71.19 208 VAL A C 1
ATOM 1582 O O . VAL A 1 208 ? -4.59 -20.25 -8.922 1 71.19 208 VAL A O 1
ATOM 1585 N N . ASN A 1 209 ? -2.445 -20.438 -8.789 1 75.62 209 ASN A N 1
ATOM 1586 C CA . ASN A 1 209 ? -2.256 -19.219 -8.016 1 75.62 209 ASN A CA 1
ATOM 1587 C C . ASN A 1 209 ? -1.892 -18.047 -8.914 1 75.62 209 ASN A C 1
ATOM 1589 O O . ASN A 1 209 ? -0.737 -17.906 -9.328 1 75.62 209 ASN A O 1
ATOM 1593 N N . PHE A 1 210 ? -2.785 -17.156 -9.078 1 72.38 210 PHE A N 1
ATOM 1594 C CA . PHE A 1 210 ? -2.607 -16.047 -10 1 72.38 210 PHE A CA 1
ATOM 1595 C C . PHE A 1 210 ? -1.885 -14.891 -9.32 1 72.38 210 PHE A C 1
ATOM 1597 O O . PHE A 1 210 ? -1.492 -13.922 -9.977 1 72.38 210 PHE A O 1
ATOM 1604 N N . ILE A 1 211 ? -1.684 -14.992 -8.07 1 74 211 ILE A N 1
ATOM 1605 C CA . ILE A 1 211 ? -1.074 -13.883 -7.34 1 74 211 ILE A CA 1
ATOM 1606 C C . ILE A 1 211 ? 0.445 -14.039 -7.34 1 74 211 ILE A C 1
ATOM 1608 O O . ILE A 1 211 ? 1.176 -13.047 -7.27 1 74 211 ILE A O 1
ATOM 1612 N N . GLY A 1 212 ? 0.88 -15.234 -7.52 1 72.69 212 GLY A N 1
ATOM 1613 C CA . GLY A 1 212 ? 2.316 -15.453 -7.492 1 72.69 212 GLY A CA 1
ATOM 1614 C C . GLY A 1 212 ? 2.828 -15.883 -6.133 1 72.69 212 GLY A C 1
ATOM 1615 O O . GLY A 1 212 ? 2.068 -15.93 -5.16 1 72.69 212 GLY A O 1
ATOM 1616 N N . ASN A 1 213 ? 4.121 -16.25 -6.105 1 79.5 213 ASN A N 1
ATOM 1617 C CA . ASN A 1 213 ? 4.723 -16.672 -4.84 1 79.5 213 ASN A CA 1
ATOM 1618 C C . ASN A 1 213 ? 5.621 -15.57 -4.27 1 79.5 213 ASN A C 1
ATOM 1620 O O . ASN A 1 213 ? 5.613 -14.438 -4.754 1 79.5 213 ASN A O 1
ATOM 1624 N N . ALA A 1 214 ? 6.348 -15.891 -3.297 1 80 214 ALA A N 1
ATOM 1625 C CA . ALA A 1 214 ? 7.113 -14.922 -2.518 1 80 214 ALA A CA 1
ATOM 1626 C C . ALA A 1 214 ? 8.234 -14.305 -3.355 1 80 214 ALA A C 1
ATOM 1628 O O . ALA A 1 214 ? 8.57 -13.133 -3.184 1 80 214 ALA A O 1
ATOM 1629 N N . ILE A 1 215 ? 8.742 -15 -4.352 1 86.81 215 ILE A N 1
ATOM 1630 C CA . ILE A 1 215 ? 9.953 -14.562 -5.039 1 86.81 215 ILE A CA 1
ATOM 1631 C C . ILE A 1 215 ? 9.578 -13.781 -6.301 1 86.81 215 ILE A C 1
ATOM 1633 O O . ILE A 1 215 ? 10.43 -13.141 -6.914 1 86.81 215 ILE A O 1
ATOM 1637 N N . SER A 1 216 ? 8.312 -13.789 -6.695 1 83.31 216 SER A N 1
ATOM 1638 C CA . SER A 1 216 ? 7.863 -13.227 -7.965 1 83.31 216 SER A CA 1
ATOM 1639 C C . SER A 1 216 ? 8.188 -11.734 -8.047 1 83.31 216 SER A C 1
ATOM 1641 O O . SER A 1 216 ? 8.266 -11.18 -9.141 1 83.31 216 SER A O 1
ATOM 1643 N N . GLY A 1 217 ? 8.508 -11.062 -7.133 1 82.69 217 GLY A N 1
ATOM 1644 C CA . GLY A 1 217 ? 8.734 -9.625 -7.176 1 82.69 217 GLY A CA 1
ATOM 1645 C C . GLY A 1 217 ? 10.203 -9.258 -7.285 1 82.69 217 GLY A C 1
ATOM 1646 O O . GLY A 1 217 ? 10.555 -8.078 -7.316 1 82.69 217 GLY A O 1
ATOM 1647 N N . ILE A 1 218 ? 11.062 -10.266 -7.566 1 89.62 218 ILE A N 1
ATOM 1648 C CA . ILE A 1 218 ? 12.492 -9.984 -7.656 1 89.62 218 ILE A CA 1
ATOM 1649 C C . ILE A 1 218 ? 12.953 -10.086 -9.109 1 89.62 218 ILE A C 1
ATOM 1651 O O . ILE A 1 218 ? 12.578 -11.023 -9.82 1 89.62 218 ILE A O 1
ATOM 1655 N N . ASN A 1 219 ? 13.727 -9.141 -9.492 1 92.38 219 ASN A N 1
ATOM 1656 C CA . ASN A 1 219 ? 14.328 -9.172 -10.82 1 92.38 219 ASN A CA 1
ATOM 1657 C C . ASN A 1 219 ? 15.453 -10.195 -10.898 1 92.38 219 ASN A C 1
ATOM 1659 O O . ASN A 1 219 ? 16.453 -10.086 -10.18 1 92.38 219 ASN A O 1
ATOM 1663 N N . PRO A 1 220 ? 15.305 -11.133 -11.742 1 91.75 220 PRO A N 1
ATOM 1664 C CA . PRO A 1 220 ? 16.359 -12.141 -11.859 1 91.75 220 PRO A CA 1
ATOM 1665 C C . PRO A 1 220 ? 17.719 -11.539 -12.164 1 91.75 220 PRO A C 1
ATOM 1667 O O . PRO A 1 220 ? 18.75 -12.086 -11.758 1 91.75 220 PRO A O 1
ATOM 1670 N N . ASP A 1 221 ? 17.766 -10.391 -12.836 1 93.31 221 ASP A N 1
ATOM 1671 C CA . ASP A 1 221 ? 19.031 -9.758 -13.211 1 93.31 221 ASP A CA 1
ATOM 1672 C C . ASP A 1 221 ? 19.75 -9.219 -11.977 1 93.31 221 ASP A C 1
ATOM 1674 O O . ASP A 1 221 ? 20.938 -8.914 -12.039 1 93.31 221 ASP A O 1
ATOM 1678 N N . ASP A 1 222 ? 19.109 -9.172 -10.93 1 95 222 ASP A N 1
ATOM 1679 C CA . ASP A 1 222 ? 19.719 -8.672 -9.703 1 95 222 ASP A CA 1
ATOM 1680 C C . ASP A 1 222 ? 20.281 -9.805 -8.859 1 95 222 ASP A C 1
ATOM 1682 O O . ASP A 1 222 ? 20.938 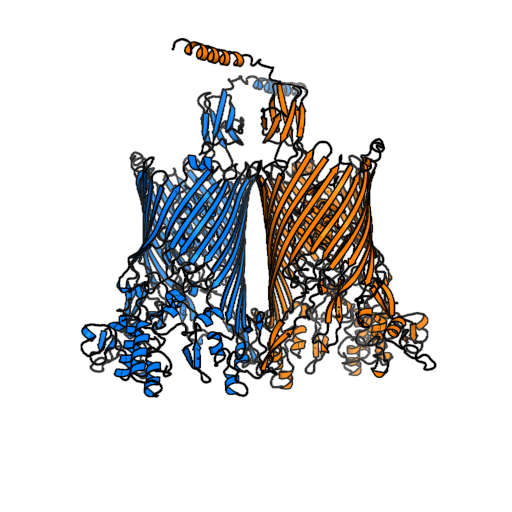-9.57 -7.852 1 95 222 ASP A O 1
ATOM 1686 N N . ILE A 1 223 ? 20.078 -10.992 -9.25 1 94.56 223 ILE A N 1
ATOM 1687 C CA . ILE A 1 223 ? 20.5 -12.156 -8.477 1 94.56 223 ILE A CA 1
ATOM 1688 C C . ILE A 1 223 ? 21.906 -12.562 -8.883 1 94.56 223 ILE A C 1
ATOM 1690 O O . ILE A 1 223 ? 22.234 -12.586 -10.07 1 94.56 223 ILE A O 1
ATOM 1694 N N . GLU A 1 224 ? 22.75 -12.82 -7.961 1 93 224 GLU A N 1
ATOM 1695 C CA . GLU A 1 224 ? 24.125 -13.281 -8.195 1 93 224 GLU A CA 1
ATOM 1696 C C . GLU A 1 224 ? 24.188 -14.812 -8.211 1 93 224 GLU A C 1
ATOM 1698 O O . GLU A 1 224 ? 24.844 -15.398 -9.078 1 93 224 GLU A O 1
ATOM 1703 N N . ARG A 1 225 ? 23.547 -15.359 -7.199 1 92.25 225 ARG A N 1
ATOM 1704 C CA . ARG A 1 225 ? 23.594 -16.812 -7.082 1 92.25 225 ARG A CA 1
ATOM 1705 C C . ARG A 1 225 ? 22.422 -17.344 -6.266 1 92.25 225 ARG A C 1
ATOM 1707 O O . ARG A 1 225 ? 21.75 -16.578 -5.578 1 92.25 225 ARG A O 1
ATOM 1714 N N . ILE A 1 226 ? 22.25 -18.641 -6.328 1 93.12 226 ILE A N 1
ATOM 1715 C CA . ILE A 1 226 ? 21.25 -19.344 -5.547 1 93.12 226 ILE A CA 1
ATOM 1716 C C . ILE A 1 226 ? 21.859 -20.562 -4.883 1 93.12 226 ILE A C 1
ATOM 1718 O O . ILE A 1 226 ? 22.703 -21.234 -5.477 1 93.12 226 ILE A O 1
ATOM 1722 N N . ASP A 1 227 ? 21.5 -20.812 -3.656 1 93.38 227 ASP A N 1
ATOM 1723 C CA . ASP A 1 227 ? 21.891 -22 -2.91 1 93.38 227 ASP A CA 1
ATOM 1724 C C . ASP A 1 227 ? 20.672 -22.797 -2.459 1 93.38 227 ASP A C 1
ATOM 1726 O O . ASP A 1 227 ? 19.828 -22.281 -1.715 1 93.38 227 ASP A O 1
ATOM 1730 N N . VAL A 1 228 ? 20.578 -23.969 -2.891 1 93.25 228 VAL A N 1
ATOM 1731 C CA . VAL A 1 228 ? 19.453 -24.828 -2.504 1 93.25 228 VAL A CA 1
ATOM 1732 C C . VAL A 1 228 ? 19.906 -25.781 -1.401 1 93.25 228 VAL A C 1
ATOM 1734 O O . VAL A 1 228 ? 20.781 -26.625 -1.612 1 93.25 228 VAL A O 1
ATOM 1737 N N . LEU A 1 229 ? 19.312 -25.625 -0.306 1 92.56 229 LEU A N 1
ATOM 1738 C CA . LEU A 1 229 ? 19.578 -26.484 0.84 1 92.56 229 LEU A CA 1
ATOM 1739 C C . LEU A 1 229 ? 18.594 -27.656 0.889 1 92.56 229 LEU A C 1
ATOM 1741 O O . LEU A 1 229 ? 17.391 -27.453 1.038 1 92.56 229 LEU A O 1
ATOM 1745 N N . LYS A 1 230 ? 19.156 -28.875 0.996 1 89.81 230 LYS A N 1
ATOM 1746 C CA . LYS A 1 230 ? 18.266 -30.031 0.815 1 89.81 230 LYS A CA 1
ATOM 1747 C C . LYS A 1 230 ? 18.25 -30.906 2.064 1 89.81 230 LYS A C 1
ATOM 1749 O O . LYS A 1 230 ? 17.219 -31.484 2.398 1 89.81 230 LYS A O 1
ATOM 1754 N N . ASP A 1 231 ? 19.391 -31.094 2.658 1 87.44 231 ASP A N 1
ATOM 1755 C CA . ASP A 1 231 ? 19.406 -32.031 3.766 1 87.44 231 ASP A CA 1
ATOM 1756 C C . ASP A 1 231 ? 19.234 -31.328 5.105 1 87.44 231 ASP A C 1
ATOM 1758 O O . ASP A 1 231 ? 19.234 -30.109 5.164 1 87.44 231 ASP A O 1
ATOM 1762 N N . VAL A 1 232 ? 19.156 -32.062 6.172 1 82.5 232 VAL A N 1
ATOM 1763 C CA . VAL A 1 232 ? 18.781 -31.594 7.5 1 82.5 232 VAL A CA 1
ATOM 1764 C C . VAL A 1 232 ? 19.906 -30.719 8.07 1 82.5 232 VAL A C 1
ATOM 1766 O O . VAL A 1 232 ? 19.641 -29.734 8.766 1 82.5 232 VAL A O 1
ATOM 1769 N N . SER A 1 233 ? 21.031 -31.047 7.77 1 82.31 233 SER A N 1
ATOM 1770 C CA . SER A 1 233 ? 22.141 -30.281 8.328 1 82.31 233 SER A CA 1
ATOM 1771 C C . SER A 1 233 ? 22.172 -28.875 7.766 1 82.31 233 SER A C 1
ATOM 1773 O O . SER A 1 233 ? 22.625 -27.938 8.438 1 82.31 233 SER A O 1
ATOM 1775 N N . ALA A 1 234 ? 21.766 -28.75 6.602 1 78.38 234 ALA A N 1
ATOM 1776 C CA . ALA A 1 234 ? 21.734 -27.438 5.957 1 78.38 234 ALA A CA 1
ATOM 1777 C C . ALA A 1 234 ? 20.516 -26.641 6.383 1 78.38 234 ALA A C 1
ATOM 1779 O O . ALA A 1 234 ? 20.562 -25.406 6.473 1 78.38 234 ALA A O 1
ATOM 1780 N N . THR A 1 235 ? 19.391 -27.25 6.574 1 79.88 235 THR A N 1
ATOM 1781 C CA . THR A 1 235 ? 18.109 -26.562 6.738 1 79.88 235 THR A CA 1
ATOM 1782 C C . THR A 1 235 ? 17.781 -26.391 8.219 1 79.88 235 THR A C 1
ATOM 1784 O O . THR A 1 235 ? 16.922 -25.578 8.57 1 79.88 235 THR A O 1
ATOM 1787 N N . ALA A 1 236 ? 18.453 -27.047 9.039 1 77.19 236 ALA A N 1
ATOM 1788 C CA . ALA A 1 236 ? 18.109 -27.047 10.461 1 77.19 236 ALA A CA 1
ATOM 1789 C C . ALA A 1 236 ? 18.234 -25.641 11.047 1 77.19 236 ALA A C 1
ATOM 1791 O O . ALA A 1 236 ? 17.516 -25.297 12 1 77.19 236 ALA A O 1
ATOM 1792 N N . ILE A 1 237 ? 19 -24.922 10.43 1 80.31 237 ILE A N 1
ATOM 1793 C CA . ILE A 1 237 ? 19.234 -23.578 10.945 1 80.31 237 ILE A CA 1
ATOM 1794 C C . ILE A 1 237 ? 17.984 -22.734 10.75 1 80.31 237 ILE A C 1
ATOM 1796 O O . ILE A 1 237 ? 17.812 -21.703 11.406 1 80.31 237 ILE A O 1
ATOM 1800 N N . TYR A 1 238 ? 17.109 -23.172 9.961 1 81.62 238 TYR A N 1
ATOM 1801 C CA . TYR A 1 238 ? 15.883 -22.422 9.711 1 81.62 238 TYR A CA 1
ATOM 1802 C C . TYR A 1 238 ? 14.734 -22.953 10.57 1 81.62 238 TYR A C 1
ATOM 1804 O O . TYR A 1 238 ? 13.641 -22.391 10.57 1 81.62 238 TYR A O 1
ATOM 1812 N N . GLY A 1 239 ? 14.969 -23.969 11.203 1 76.19 239 GLY A N 1
ATOM 1813 C CA . GLY A 1 239 ? 14.008 -24.438 12.188 1 76.19 239 GLY A CA 1
ATOM 1814 C C . GLY A 1 239 ? 12.797 -25.109 11.57 1 76.19 239 GLY A C 1
ATOM 1815 O O . GLY A 1 239 ? 12.93 -25.969 10.695 1 76.19 239 GLY A O 1
ATOM 1816 N N . VAL A 1 240 ? 11.531 -24.672 12.039 1 71.31 240 VAL A N 1
ATOM 1817 C CA . VAL A 1 240 ? 10.273 -25.391 11.844 1 71.31 240 VAL A CA 1
ATOM 1818 C C . VAL A 1 240 ? 9.727 -25.109 10.445 1 71.31 240 VAL A C 1
ATOM 1820 O O . VAL A 1 240 ? 8.766 -25.75 10.016 1 71.31 240 VAL A O 1
ATOM 1823 N N . LYS A 1 241 ? 10.305 -24.344 9.68 1 72.06 241 LYS A N 1
ATOM 1824 C CA . LYS A 1 241 ? 9.734 -24.047 8.367 1 72.06 241 LYS A CA 1
ATOM 1825 C C . LYS A 1 241 ? 10.547 -24.703 7.258 1 72.06 241 LYS A C 1
ATOM 1827 O O . LYS A 1 241 ? 10.148 -24.672 6.09 1 72.06 241 LYS A O 1
ATOM 1832 N N . ALA A 1 242 ? 11.547 -25.391 7.543 1 78.12 242 ALA A N 1
ATOM 1833 C CA . ALA A 1 242 ? 12.5 -25.75 6.5 1 78.12 242 ALA A CA 1
ATOM 1834 C C . ALA A 1 242 ? 12.445 -27.25 6.191 1 78.12 242 ALA A C 1
ATOM 1836 O O . ALA A 1 242 ? 13.344 -27.781 5.531 1 78.12 242 ALA A O 1
ATOM 1837 N N . ALA A 1 243 ? 11.43 -27.844 6.637 1 76.38 243 ALA A N 1
ATOM 1838 C CA . ALA A 1 243 ? 11.344 -29.281 6.398 1 76.38 243 ALA A CA 1
ATOM 1839 C C . ALA A 1 243 ? 11.266 -29.578 4.902 1 76.38 243 ALA A C 1
ATOM 1841 O O . ALA A 1 243 ? 11.664 -30.672 4.461 1 76.38 243 ALA A O 1
ATOM 1842 N N . ASN A 1 244 ? 10.844 -28.672 4.18 1 83.38 244 ASN A N 1
ATOM 1843 C CA . ASN A 1 244 ? 10.672 -28.875 2.744 1 83.38 244 ASN A CA 1
ATOM 1844 C C . ASN A 1 244 ? 11.797 -28.234 1.945 1 83.38 244 ASN A C 1
ATOM 1846 O O . ASN A 1 244 ? 11.68 -28.047 0.732 1 83.38 244 ASN A O 1
ATOM 1850 N N . GLY A 1 245 ? 12.82 -27.844 2.559 1 88 245 GLY A N 1
ATOM 1851 C CA . GLY A 1 245 ? 13.969 -27.266 1.876 1 88 245 GLY A CA 1
ATOM 1852 C C . GLY A 1 245 ? 13.977 -25.75 1.893 1 88 245 GLY A C 1
ATOM 1853 O O . GLY A 1 245 ? 12.961 -25.125 2.207 1 88 245 GLY A O 1
ATOM 1854 N N . VAL A 1 246 ? 15.172 -25.266 1.604 1 91.69 246 VAL A N 1
ATOM 1855 C CA . VAL A 1 246 ? 15.344 -23.812 1.595 1 91.69 246 VAL A CA 1
ATOM 1856 C C . VAL A 1 246 ? 16.078 -23.391 0.324 1 91.69 246 VAL A C 1
ATOM 1858 O O . VAL A 1 246 ? 17.031 -24.031 -0.095 1 91.69 246 VAL A O 1
ATOM 1861 N N . ILE A 1 247 ? 15.594 -22.375 -0.266 1 93.88 247 ILE A N 1
ATOM 1862 C CA . ILE A 1 247 ? 16.281 -21.75 -1.396 1 93.88 247 ILE A CA 1
ATOM 1863 C C . ILE A 1 247 ? 16.766 -20.359 -1.008 1 93.88 247 ILE A C 1
ATOM 1865 O O . ILE A 1 247 ? 15.961 -19.453 -0.768 1 93.88 247 ILE A O 1
ATOM 1869 N N . VAL A 1 248 ? 18.031 -20.219 -1.007 1 94.44 248 VAL A N 1
ATOM 1870 C CA . VAL A 1 248 ? 18.641 -18.953 -0.606 1 94.44 248 VAL A CA 1
ATOM 1871 C C . VAL A 1 248 ? 19.078 -18.172 -1.845 1 94.44 248 VAL A C 1
ATOM 1873 O O . VAL A 1 248 ? 19.812 -18.688 -2.691 1 94.44 248 VAL A O 1
ATOM 1876 N N . VAL A 1 249 ? 18.641 -17.016 -1.909 1 94.69 249 VAL A N 1
ATOM 1877 C CA . VAL A 1 249 ? 18.969 -16.125 -3.021 1 94.69 249 VAL A CA 1
ATOM 1878 C C . VAL A 1 249 ? 19.875 -15.008 -2.541 1 94.69 249 VAL A C 1
ATOM 1880 O O . VAL A 1 249 ? 19.562 -14.32 -1.564 1 94.69 249 VAL A O 1
ATOM 1883 N N . THR A 1 250 ? 20.969 -14.891 -3.178 1 94.12 250 THR A N 1
ATOM 1884 C CA . THR A 1 250 ? 21.891 -13.789 -2.91 1 94.12 250 THR A CA 1
ATOM 1885 C C . THR A 1 250 ? 21.906 -12.797 -4.066 1 94.12 250 THR A C 1
ATOM 1887 O O . THR A 1 250 ? 22.141 -13.172 -5.215 1 94.12 250 THR A O 1
ATOM 1890 N N . THR A 1 251 ? 21.719 -11.578 -3.809 1 94.38 251 THR A N 1
ATOM 1891 C CA . THR A 1 251 ? 21.656 -10.57 -4.855 1 94.38 251 THR A CA 1
ATOM 1892 C C . THR A 1 251 ? 23.031 -9.938 -5.074 1 94.38 251 THR A C 1
ATOM 1894 O O . THR A 1 251 ? 23.938 -10.086 -4.246 1 94.38 251 THR A O 1
ATOM 1897 N N . LYS A 1 252 ? 23.188 -9.312 -6.172 1 93 252 LYS A N 1
ATOM 1898 C CA . LYS A 1 252 ? 24.453 -8.695 -6.582 1 93 252 LYS A CA 1
ATOM 1899 C C . LYS A 1 252 ? 24.797 -7.52 -5.676 1 93 252 LYS A C 1
ATOM 1901 O O . LYS A 1 252 ? 23.922 -6.879 -5.102 1 93 252 LYS A O 1
ATOM 1906 N N . ARG A 1 253 ? 26.125 -7.293 -5.57 1 89.56 253 ARG A N 1
ATOM 1907 C CA . ARG A 1 253 ? 26.672 -6.148 -4.844 1 89.56 253 ARG A CA 1
ATOM 1908 C C . ARG A 1 253 ? 27.625 -5.348 -5.711 1 89.56 253 ARG A C 1
ATOM 1910 O O . ARG A 1 253 ? 27.969 -5.762 -6.824 1 89.56 253 ARG A O 1
ATOM 1917 N N . GLY A 1 254 ? 28.016 -4.168 -5.191 1 86.25 254 GLY A N 1
ATOM 1918 C CA . GLY A 1 254 ? 28.938 -3.334 -5.934 1 86.25 254 GLY A CA 1
ATOM 1919 C C . GLY A 1 254 ? 30.328 -3.938 -6.039 1 86.25 254 GLY A C 1
ATOM 1920 O O . GLY A 1 254 ? 30.797 -4.602 -5.109 1 86.25 254 GLY A O 1
ATOM 1921 N N . LYS A 1 255 ? 30.859 -3.709 -7.297 1 76.25 255 LYS A N 1
ATOM 1922 C CA . LYS A 1 255 ? 32.219 -4.223 -7.52 1 76.25 255 LYS A CA 1
ATOM 1923 C C . LYS A 1 255 ? 33.094 -3.184 -8.211 1 76.25 255 LYS A C 1
ATOM 1925 O O . LYS A 1 255 ? 32.656 -2.514 -9.148 1 76.25 255 LYS A O 1
ATOM 1930 N N . GLY A 1 256 ? 34.156 -2.988 -7.723 1 69.62 256 GLY A N 1
ATOM 1931 C CA . GLY A 1 256 ? 35.125 -2.188 -8.43 1 69.62 256 GLY A CA 1
ATOM 1932 C C . GLY A 1 256 ? 35 -0.7 -8.172 1 69.62 256 GLY A C 1
ATOM 1933 O O . GLY A 1 256 ? 33.969 -0.247 -7.676 1 69.62 256 GLY A O 1
ATOM 1934 N N . GLU A 1 257 ? 36 0.066 -8.422 1 69.12 257 GLU A N 1
ATOM 1935 C CA . GLU A 1 257 ? 36 1.511 -8.211 1 69.12 257 GLU A CA 1
ATOM 1936 C C . GLU A 1 257 ? 35.312 2.234 -9.359 1 69.12 257 GLU A C 1
ATOM 1938 O O . GLU A 1 257 ? 34.594 3.209 -9.141 1 69.12 257 GLU A O 1
ATOM 1943 N N . ARG A 1 258 ? 35.5 1.688 -10.578 1 76.69 258 ARG A N 1
ATOM 1944 C CA . ARG A 1 258 ? 34.844 2.32 -11.711 1 76.69 258 ARG A CA 1
ATOM 1945 C C . ARG A 1 258 ? 33.406 1.797 -11.859 1 76.69 258 ARG A C 1
ATOM 1947 O O . ARG A 1 258 ? 33.188 0.585 -11.922 1 76.69 258 ARG A O 1
ATOM 1954 N N . PRO A 1 259 ? 32.531 2.686 -11.945 1 87.5 259 PRO A N 1
ATOM 1955 C CA . PRO A 1 259 ? 31.141 2.248 -12.102 1 87.5 259 PRO A CA 1
ATOM 1956 C C . PRO A 1 259 ? 30.906 1.496 -13.414 1 87.5 259 PRO A C 1
ATOM 1958 O O . PRO A 1 259 ? 31.469 1.852 -14.445 1 87.5 259 PRO A O 1
ATOM 1961 N N . THR A 1 260 ? 30.188 0.462 -13.375 1 90.12 260 THR A N 1
ATOM 1962 C CA . THR A 1 260 ? 29.781 -0.326 -14.531 1 90.12 260 THR A CA 1
ATOM 1963 C C . THR A 1 260 ? 28.266 -0.258 -14.734 1 90.12 260 THR A C 1
ATOM 1965 O O . THR A 1 260 ? 27.5 -0.531 -13.805 1 90.12 260 THR A O 1
ATOM 1968 N N . ILE A 1 261 ? 27.922 0.185 -15.906 1 92.94 261 ILE A N 1
ATOM 1969 C CA . ILE A 1 261 ? 26.5 0.223 -16.266 1 92.94 261 ILE A CA 1
ATOM 1970 C C . ILE A 1 261 ? 26.156 -0.985 -17.125 1 92.94 261 ILE A C 1
ATOM 1972 O O . ILE A 1 261 ? 26.812 -1.242 -18.141 1 92.94 261 ILE A O 1
ATOM 1976 N N . SER A 1 262 ? 25.172 -1.681 -16.734 1 94.62 262 SER A N 1
ATOM 1977 C CA . SER A 1 262 ? 24.719 -2.836 -17.484 1 94.62 262 SER A CA 1
ATOM 1978 C C . SER A 1 262 ? 23.281 -2.641 -17.969 1 94.62 262 SER A C 1
ATOM 1980 O O . SER A 1 262 ? 22.406 -2.256 -17.203 1 94.62 262 SER A O 1
ATOM 1982 N N . TYR A 1 263 ? 23.094 -2.734 -19.281 1 94.5 263 TYR A N 1
ATOM 1983 C CA . TYR A 1 263 ? 21.766 -2.701 -19.875 1 94.5 263 TYR A CA 1
ATOM 1984 C C . TYR A 1 263 ? 21.422 -4.035 -20.531 1 94.5 263 TYR A C 1
ATOM 1986 O O . TYR A 1 263 ? 22.203 -4.539 -21.344 1 94.5 263 TYR A O 1
ATOM 1994 N N . LYS A 1 264 ? 20.281 -4.562 -20.094 1 95.81 264 LYS A N 1
ATOM 1995 C CA . LYS A 1 264 ? 19.797 -5.809 -20.672 1 95.81 264 LYS A CA 1
ATOM 1996 C C . LYS A 1 264 ? 18.375 -5.645 -21.203 1 95.81 264 LYS A C 1
ATOM 1998 O O . LYS A 1 264 ? 17.5 -5.129 -20.5 1 95.81 264 LYS A O 1
ATOM 2003 N N . ALA A 1 265 ? 18.172 -6.047 -22.391 1 95.62 265 ALA A N 1
ATOM 2004 C CA . ALA A 1 265 ? 16.844 -6.012 -23.016 1 95.62 265 ALA A CA 1
ATOM 2005 C C . ALA A 1 265 ? 16.469 -7.383 -23.578 1 95.62 265 ALA A C 1
ATOM 2007 O O . ALA A 1 265 ? 17.281 -8.031 -24.25 1 95.62 265 ALA A O 1
ATOM 2008 N N . ASN A 1 266 ? 15.32 -7.805 -23.219 1 95.38 266 ASN A N 1
ATOM 2009 C CA . ASN A 1 266 ? 14.773 -9.07 -23.688 1 95.38 266 ASN A CA 1
ATOM 2010 C C . ASN A 1 266 ? 13.438 -8.883 -24.406 1 95.38 266 ASN A C 1
ATOM 2012 O O . ASN A 1 266 ? 12.539 -8.227 -23.875 1 95.38 266 ASN A O 1
ATOM 2016 N N . TRP A 1 267 ? 13.305 -9.344 -25.609 1 96 267 TRP A N 1
ATOM 2017 C CA . TRP A 1 267 ? 12.055 -9.398 -26.359 1 96 267 TRP A CA 1
ATOM 2018 C C . TRP A 1 267 ? 11.656 -10.844 -26.641 1 96 267 TRP A C 1
ATOM 2020 O O . TRP A 1 267 ? 12.5 -11.656 -27.031 1 96 267 TRP A O 1
ATOM 2030 N N . GLY A 1 268 ? 10.422 -11.156 -26.375 1 95.19 268 GLY A N 1
ATOM 2031 C CA . GLY A 1 268 ? 9.992 -12.523 -26.594 1 95.19 268 GLY A CA 1
ATOM 2032 C C . GLY A 1 268 ? 8.594 -12.617 -27.188 1 95.19 268 GLY A C 1
ATOM 2033 O O . GLY A 1 268 ? 7.82 -11.664 -27.125 1 95.19 268 GLY A O 1
ATOM 2034 N N . VAL A 1 269 ? 8.344 -13.734 -27.828 1 95.94 269 VAL A N 1
ATOM 2035 C CA . VAL A 1 269 ? 7.02 -14.07 -28.344 1 95.94 269 VAL A CA 1
ATOM 2036 C C . VAL A 1 269 ? 6.668 -15.508 -27.953 1 95.94 269 VAL A C 1
ATOM 2038 O O . VAL A 1 269 ? 7.48 -16.422 -28.109 1 95.94 269 VAL A O 1
ATOM 2041 N N . THR A 1 270 ? 5.562 -15.703 -27.344 1 94.75 270 THR A N 1
ATOM 2042 C CA . THR A 1 270 ? 5.012 -17.031 -27.062 1 94.75 270 THR A CA 1
ATOM 2043 C C . THR A 1 270 ? 3.871 -17.359 -28.016 1 94.75 270 THR A C 1
ATOM 2045 O O . THR A 1 270 ? 2.924 -16.578 -28.156 1 94.75 270 THR A O 1
ATOM 2048 N N . MET A 1 271 ? 3.938 -18.469 -28.547 1 95.44 271 MET A N 1
ATOM 2049 C CA . MET A 1 271 ? 2.975 -18.828 -29.594 1 95.44 271 MET A CA 1
ATOM 2050 C C . MET A 1 271 ? 1.645 -19.25 -28.969 1 95.44 271 MET A C 1
ATOM 2052 O O . MET A 1 271 ? 1.618 -19.891 -27.922 1 95.44 271 MET A O 1
ATOM 2056 N N . ALA A 1 272 ? 0.593 -18.906 -29.656 1 95.31 272 ALA A N 1
ATOM 2057 C CA . ALA A 1 272 ? -0.753 -19.297 -29.234 1 95.31 272 ALA A CA 1
ATOM 2058 C C . ALA A 1 272 ? -0.961 -20.797 -29.406 1 95.31 272 ALA A C 1
ATOM 2060 O O . ALA A 1 272 ? -0.312 -21.438 -30.234 1 95.31 272 ALA A O 1
ATOM 2061 N N . PRO A 1 273 ? -1.859 -21.328 -28.609 1 92.62 273 PRO A N 1
ATOM 2062 C CA . PRO A 1 273 ? -2.199 -22.734 -28.828 1 92.62 273 PRO A CA 1
ATOM 2063 C C . PRO A 1 273 ? -3.061 -22.953 -30.062 1 92.62 273 PRO A C 1
ATOM 2065 O O . PRO A 1 273 ? -3.689 -22.016 -30.562 1 92.62 273 PRO A O 1
ATOM 2068 N N . ASN A 1 274 ? -2.994 -24.156 -30.609 1 91.88 274 ASN A N 1
ATOM 2069 C CA . ASN A 1 274 ? -3.836 -24.594 -31.703 1 91.88 274 ASN A CA 1
ATOM 2070 C C . ASN A 1 274 ? -4.48 -25.953 -31.422 1 91.88 274 ASN A C 1
ATOM 2072 O O . ASN A 1 274 ? -4.242 -26.547 -30.359 1 91.88 274 ASN A O 1
ATOM 2076 N N . TYR A 1 275 ? -5.422 -26.328 -32.219 1 90.06 275 TYR A N 1
ATOM 2077 C CA . TYR A 1 275 ? -6.172 -27.547 -31.938 1 90.06 275 TYR A CA 1
ATOM 2078 C C . TYR A 1 275 ? -5.273 -28.766 -32.031 1 90.06 275 TYR A C 1
ATOM 2080 O O . TYR A 1 275 ? -5.715 -29.891 -31.766 1 90.06 275 TYR A O 1
ATOM 2088 N N . GLY A 1 276 ? -4.027 -28.609 -32.281 1 82.69 276 GLY A N 1
ATOM 2089 C CA . GLY A 1 276 ? -3.088 -29.719 -32.219 1 82.69 276 GLY A CA 1
ATOM 2090 C C . GLY A 1 276 ? -2.832 -30.219 -30.812 1 82.69 276 GLY A C 1
ATOM 2091 O O . GLY A 1 276 ? -2.43 -31.375 -30.625 1 82.69 276 GLY A O 1
ATOM 2092 N N . ILE A 1 277 ? -3.166 -29.391 -29.891 1 83.94 277 ILE A N 1
ATOM 2093 C CA . ILE A 1 277 ? -2.873 -29.766 -28.516 1 83.94 277 ILE A CA 1
ATOM 2094 C C . ILE A 1 277 ? -4.07 -30.5 -27.922 1 83.94 277 ILE A C 1
ATOM 2096 O O . ILE A 1 277 ? -4.02 -30.953 -26.781 1 83.94 277 ILE A O 1
ATOM 2100 N N . LEU A 1 278 ? -5.137 -30.578 -28.719 1 83.06 278 LEU A N 1
ATOM 2101 C CA . LEU A 1 278 ? -6.344 -31.281 -28.281 1 83.06 278 LEU A CA 1
ATOM 2102 C C . LEU A 1 278 ? -6.867 -32.188 -29.391 1 83.06 278 LEU A C 1
ATOM 2104 O O . LEU A 1 278 ? -6.832 -31.828 -30.562 1 83.06 278 LEU A O 1
ATOM 2108 N N . ASP A 1 279 ? -7.27 -33.312 -29.094 1 87.88 279 ASP A N 1
ATOM 2109 C CA . ASP A 1 279 ? -7.875 -34.25 -30.031 1 87.88 279 ASP A CA 1
ATOM 2110 C C . ASP A 1 279 ? -9.398 -34.125 -30.016 1 87.88 279 ASP A C 1
ATOM 2112 O O . ASP A 1 279 ? -10.07 -34.906 -29.344 1 87.88 279 ASP A O 1
ATOM 2116 N N . LEU A 1 280 ? -9.898 -33.219 -30.812 1 93.12 280 LEU A N 1
ATOM 2117 C CA . LEU A 1 280 ? -11.328 -32.906 -30.797 1 93.12 280 LEU A CA 1
ATOM 2118 C C . LEU A 1 280 ? -11.938 -33.188 -32.156 1 93.12 280 LEU A C 1
ATOM 2120 O O . LEU A 1 280 ? -11.234 -33.219 -33.188 1 93.12 280 LEU A O 1
ATOM 2124 N N . MET A 1 281 ? -13.219 -33.344 -32.125 1 95 281 MET A N 1
ATOM 2125 C CA . MET A 1 281 ? -13.953 -33.531 -33.375 1 95 281 MET A CA 1
ATOM 2126 C C . MET A 1 281 ? -13.969 -32.25 -34.219 1 95 281 MET A C 1
ATOM 2128 O O . MET A 1 281 ? -14.047 -31.156 -33.656 1 95 281 MET A O 1
ATOM 2132 N N . ASN A 1 282 ? -13.812 -32.469 -35.531 1 95.12 282 ASN A N 1
ATOM 2133 C CA . ASN A 1 282 ? -14.102 -31.359 -36.438 1 95.12 282 ASN A CA 1
ATOM 2134 C C . ASN A 1 282 ? -15.602 -31.203 -36.656 1 95.12 282 ASN A C 1
ATOM 2136 O O . ASN A 1 282 ? -16.406 -31.906 -36.062 1 95.12 282 ASN A O 1
ATOM 2140 N N . SER A 1 283 ? -15.984 -30.234 -37.469 1 96.06 283 SER A N 1
ATOM 2141 C CA . SER A 1 283 ? -17.391 -29.922 -37.688 1 96.06 283 SER A CA 1
ATOM 2142 C C . SER A 1 283 ? -18.125 -31.109 -38.312 1 96.06 283 SER A C 1
ATOM 2144 O O . SER A 1 283 ? -19.266 -31.406 -37.906 1 96.06 283 SER A O 1
ATOM 2146 N N . LYS A 1 284 ? -17.531 -31.719 -39.25 1 96.38 284 LYS A N 1
ATOM 2147 C CA . LYS A 1 284 ? -18.156 -32.844 -39.938 1 96.38 284 LYS A CA 1
ATOM 2148 C C . LYS A 1 284 ? -18.438 -34 -39 1 96.38 284 LYS A C 1
ATOM 2150 O O . LYS A 1 284 ? -19.562 -34.5 -38.938 1 96.38 284 LYS A O 1
ATOM 2155 N N . GLU A 1 285 ? -17.453 -34.344 -38.344 1 95.38 285 GLU A N 1
ATOM 2156 C CA . GLU A 1 285 ? -17.594 -35.438 -37.406 1 95.38 285 GLU A CA 1
ATOM 2157 C C . GLU A 1 285 ? -18.656 -35.125 -36.344 1 95.38 285 GLU A C 1
ATOM 2159 O O . GLU A 1 285 ? -19.422 -36 -35.938 1 95.38 285 GLU A O 1
ATOM 2164 N N . ARG A 1 286 ? -18.656 -33.938 -35.844 1 95.25 286 ARG A N 1
ATOM 2165 C CA . ARG A 1 286 ? -19.609 -33.562 -34.812 1 95.25 286 ARG A CA 1
ATOM 2166 C C . ARG A 1 286 ? -21.031 -33.594 -35.344 1 95.25 286 ARG A C 1
ATOM 2168 O O . ARG A 1 286 ? -21.953 -34 -34.625 1 95.25 286 ARG A O 1
ATOM 2175 N N . ILE A 1 287 ? -21.312 -33.094 -36.531 1 95.19 287 ILE A N 1
ATOM 2176 C CA . ILE A 1 287 ? -22.641 -33.094 -37.125 1 95.19 287 ILE A CA 1
ATOM 2177 C C . ILE A 1 287 ? -23.109 -34.531 -37.344 1 95.19 287 ILE A C 1
ATOM 2179 O O . ILE A 1 287 ? -24.281 -34.844 -37.188 1 95.19 287 ILE A O 1
ATOM 2183 N N . GLU A 1 288 ? -22.203 -35.406 -37.688 1 94.31 288 GLU A N 1
ATOM 2184 C CA . GLU A 1 288 ? -22.547 -36.812 -37.906 1 94.31 288 GLU A CA 1
ATOM 2185 C C . GLU A 1 288 ? -23.016 -37.469 -36.594 1 94.31 288 GLU A C 1
ATOM 2187 O O . GLU A 1 288 ? -23.859 -38.375 -36.625 1 94.31 288 GLU A O 1
ATOM 2192 N N . VAL A 1 289 ? -22.453 -37 -35.562 1 93.5 289 VAL A N 1
ATOM 2193 C CA . VAL A 1 289 ? -22.938 -37.5 -34.281 1 93.5 289 VAL A CA 1
ATOM 2194 C C . VAL A 1 289 ?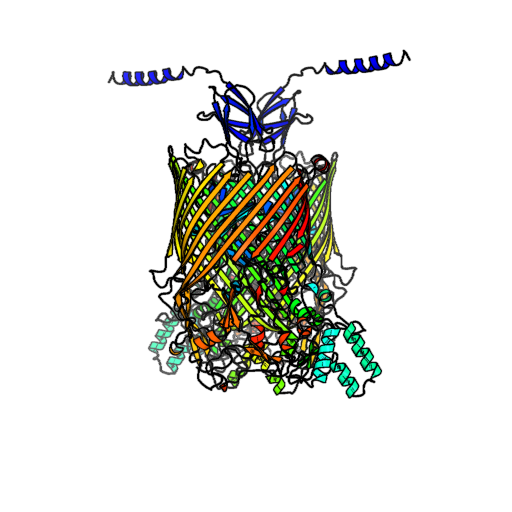 -24.391 -37.094 -34.094 1 93.5 289 VAL A C 1
ATOM 2196 O O . VAL A 1 289 ? -25.219 -37.875 -33.625 1 93.5 289 VAL A O 1
ATOM 2199 N N . SER A 1 290 ? -24.734 -35.875 -34.375 1 92.38 290 SER A N 1
ATOM 2200 C CA . SER A 1 290 ? -26.109 -35.406 -34.281 1 92.38 290 SER A CA 1
ATOM 2201 C C . SER A 1 290 ? -27.031 -36.188 -35.188 1 92.38 290 SER A C 1
ATOM 2203 O O . SER A 1 290 ? -28.156 -36.531 -34.781 1 92.38 290 SER A O 1
ATOM 2205 N N . GLU A 1 291 ? -26.594 -36.5 -36.344 1 92.69 291 GLU A N 1
ATOM 2206 C CA . GLU A 1 291 ? -27.375 -37.344 -37.281 1 92.69 291 GLU A CA 1
ATOM 2207 C C . GLU A 1 291 ? -27.625 -38.719 -36.688 1 92.69 291 GLU A C 1
ATOM 2209 O O . GLU A 1 291 ? -28.734 -39.25 -36.812 1 92.69 291 GLU A O 1
ATOM 2214 N N . GLU A 1 292 ? -26.625 -39.188 -36.094 1 92.94 292 GLU A N 1
ATOM 2215 C CA . GLU A 1 292 ? -26.766 -40.531 -35.5 1 92.94 292 GLU A CA 1
ATOM 2216 C C . GLU A 1 292 ? -27.766 -40.5 -34.344 1 92.94 292 GLU A C 1
ATOM 2218 O O . GLU A 1 292 ? -28.562 -41.406 -34.156 1 92.94 292 GLU A O 1
ATOM 2223 N N . MET A 1 293 ? -27.625 -39.531 -33.531 1 91.31 293 MET A N 1
ATOM 2224 C CA . MET A 1 293 ? -28.531 -39.438 -32.375 1 91.31 293 MET A CA 1
ATOM 2225 C C . MET A 1 293 ? -29.984 -39.438 -32.844 1 91.31 293 MET A C 1
ATOM 2227 O O . MET A 1 293 ? -30.828 -40.094 -32.25 1 91.31 293 MET A O 1
ATOM 2231 N N . LEU A 1 294 ? -30.266 -38.719 -33.906 1 88.06 294 LEU A N 1
ATOM 2232 C CA . LEU A 1 294 ? -31.609 -38.656 -34.469 1 88.06 294 LEU A CA 1
ATOM 2233 C C . LEU A 1 294 ? -32.031 -40.031 -35 1 88.06 294 LEU A C 1
ATOM 2235 O O . LEU A 1 294 ? -33.156 -40.469 -34.781 1 88.06 294 LEU A O 1
ATOM 2239 N N . ASN A 1 295 ? -31.156 -40.625 -35.75 1 89.75 295 ASN A N 1
ATOM 2240 C CA . ASN A 1 295 ? -31.453 -41.906 -36.375 1 89.75 295 ASN A CA 1
ATOM 2241 C C . ASN A 1 295 ? -31.734 -43 -35.344 1 89.75 295 ASN A C 1
ATOM 2243 O O . ASN A 1 295 ? -32.531 -43.906 -35.562 1 89.75 295 ASN A O 1
ATOM 2247 N N . ARG A 1 296 ? -31.109 -42.844 -34.25 1 89.5 296 ARG A N 1
ATOM 2248 C CA . ARG A 1 296 ? -31.266 -43.812 -33.188 1 89.5 296 ARG A CA 1
ATOM 2249 C C . ARG A 1 296 ? -32.406 -43.438 -32.219 1 89.5 296 ARG A C 1
ATOM 2251 O O . ARG A 1 296 ? -32.75 -44.219 -31.344 1 89.5 296 ARG A O 1
ATOM 2258 N N . GLY A 1 297 ? -32.938 -42.344 -32.312 1 86.19 297 GLY A N 1
ATOM 2259 C CA . GLY A 1 297 ? -34.031 -41.875 -31.5 1 86.19 297 GLY A CA 1
ATOM 2260 C C . GLY A 1 297 ? -33.625 -41.531 -30.078 1 86.19 297 GLY A C 1
ATOM 2261 O O . GLY A 1 297 ? -34.375 -41.781 -29.141 1 86.19 297 GLY A O 1
ATOM 2262 N N . LEU A 1 298 ? -32.406 -41 -29.969 1 87.5 298 LEU A N 1
ATOM 2263 C CA . LEU A 1 298 ? -31.938 -40.656 -28.625 1 87.5 298 LEU A CA 1
ATOM 2264 C C . LEU A 1 298 ? -32.469 -39.281 -28.203 1 87.5 298 LEU A C 1
ATOM 2266 O O . LEU A 1 298 ? -32.625 -38.375 -29.031 1 87.5 298 LEU A O 1
ATOM 2270 N N . GLU A 1 299 ? -32.844 -39.094 -26.859 1 78.69 299 GLU A N 1
ATOM 2271 C CA . GLU A 1 299 ? -33.5 -37.875 -26.359 1 78.69 299 GLU A CA 1
ATOM 2272 C C . GLU A 1 299 ? -32.562 -37.094 -25.453 1 78.69 299 GLU A C 1
ATOM 2274 O O . GLU A 1 299 ? -31.781 -37.688 -24.688 1 78.69 299 GLU A O 1
ATOM 2279 N N . PHE A 1 300 ? -32.688 -35.75 -25.562 1 76.38 300 PHE A N 1
ATOM 2280 C CA . PHE A 1 300 ? -31.938 -34.875 -24.672 1 76.38 300 PHE A CA 1
ATOM 2281 C C . PHE A 1 300 ? -32.531 -34.875 -23.266 1 76.38 300 PHE A C 1
ATOM 2283 O O . PHE A 1 300 ? -33.75 -35.062 -23.109 1 76.38 300 PHE A O 1
ATOM 2290 N N . LYS A 1 301 ? -31.719 -34.688 -22.172 1 64 301 LYS A N 1
ATOM 2291 C CA . LYS A 1 301 ? -32.156 -34.75 -20.781 1 64 301 LYS A CA 1
ATOM 2292 C C . LYS A 1 301 ? -33.031 -33.562 -20.422 1 64 301 LYS A C 1
ATOM 2294 O O . LYS A 1 301 ? -34.062 -33.719 -19.75 1 64 301 LYS A O 1
ATOM 2299 N N . THR A 1 302 ? -32.594 -32.438 -20.516 1 59.66 302 THR A N 1
ATOM 2300 C CA . THR A 1 302 ? -33.25 -31.281 -19.906 1 59.66 302 THR A CA 1
ATOM 2301 C C . THR A 1 302 ? -34.094 -30.516 -20.938 1 59.66 302 THR A C 1
ATOM 2303 O O . THR A 1 302 ? -35.312 -30.328 -20.734 1 59.66 302 THR A O 1
ATOM 2306 N N . TYR A 1 303 ? -33.469 -29.688 -21.734 1 58.28 303 TYR A N 1
ATOM 2307 C CA . TYR A 1 303 ? -34.25 -28.875 -22.672 1 58.28 303 TYR A CA 1
ATOM 2308 C C . TYR A 1 303 ? -33.875 -29.219 -24.109 1 58.28 303 TYR A C 1
ATOM 2310 O O . TYR A 1 303 ? -32.781 -29.719 -24.375 1 58.28 303 TYR A O 1
ATOM 2318 N N . ARG A 1 304 ? -34.719 -29.297 -24.906 1 59.62 304 ARG A N 1
ATOM 2319 C CA . ARG A 1 304 ? -34.5 -29.547 -26.312 1 59.62 304 ARG A CA 1
ATOM 2320 C C . ARG A 1 304 ? -33.844 -28.344 -27 1 59.62 304 ARG A C 1
ATOM 2322 O O . ARG A 1 304 ? -34.469 -27.281 -27.062 1 59.62 304 ARG A O 1
ATOM 2329 N N . PRO A 1 305 ? -32.344 -28.438 -27.172 1 60.84 305 PRO A N 1
ATOM 2330 C CA . PRO A 1 305 ? -31.672 -27.297 -27.781 1 60.84 305 PRO A CA 1
ATOM 2331 C C . PRO A 1 305 ? -32.062 -27.109 -29.25 1 60.84 305 PRO A C 1
ATOM 2333 O O . PRO A 1 305 ? -31.625 -27.875 -30.109 1 60.84 305 PRO A O 1
ATOM 2336 N N . THR A 1 306 ? -33.125 -26.422 -29.641 1 62.72 306 THR A N 1
ATOM 2337 C CA . THR A 1 306 ? -33.719 -26.594 -30.969 1 62.72 306 THR A CA 1
ATOM 2338 C C . THR A 1 306 ? -33.344 -25.453 -31.891 1 62.72 306 THR A C 1
ATOM 2340 O O . THR A 1 306 ? -33.656 -25.484 -33.094 1 62.72 306 THR A O 1
ATOM 2343 N N . ASP A 1 307 ? -32.344 -24.594 -31.453 1 74.12 307 ASP A N 1
ATOM 2344 C CA . ASP A 1 307 ? -32.375 -23.5 -32.406 1 74.12 307 ASP A CA 1
ATOM 2345 C C . ASP A 1 307 ? -30.984 -23.312 -33.062 1 74.12 307 ASP A C 1
ATOM 2347 O O . ASP A 1 307 ? -30.734 -22.297 -33.719 1 74.12 307 ASP A O 1
ATOM 2351 N N . MET A 1 308 ? -30.094 -24.406 -32.875 1 83.44 308 MET A N 1
ATOM 2352 C CA . MET A 1 308 ? -28.797 -24.219 -33.531 1 83.44 308 MET A CA 1
ATOM 2353 C C . MET A 1 308 ? -28.25 -25.562 -34.031 1 83.44 308 MET A C 1
ATOM 2355 O O . MET A 1 308 ? -28.719 -26.625 -33.625 1 83.44 308 MET A O 1
ATOM 2359 N N . GLY A 1 309 ? -27.281 -25.516 -34.906 1 88.38 309 GLY A N 1
ATOM 2360 C CA . GLY A 1 309 ? -26.641 -26.719 -35.438 1 88.38 309 GLY A CA 1
ATOM 2361 C C . GLY A 1 309 ? -27.547 -27.562 -36.312 1 88.38 309 GLY A C 1
ATOM 2362 O O . GLY A 1 309 ? -28.438 -27.031 -36.969 1 88.38 309 GLY A O 1
ATOM 2363 N N . TYR A 1 310 ? -27.234 -28.797 -36.281 1 91.38 310 TYR A N 1
ATOM 2364 C CA . TYR A 1 310 ? -28.016 -29.734 -37.062 1 91.38 310 TYR A CA 1
ATOM 2365 C C . TYR A 1 310 ? -29.469 -29.766 -36.562 1 91.38 310 TYR A C 1
ATOM 2367 O O . TYR A 1 310 ? -30.406 -29.766 -37.375 1 91.38 310 TYR A O 1
ATOM 2375 N N . GLU A 1 311 ? -29.594 -29.781 -35.281 1 88.62 311 GLU A N 1
ATOM 2376 C CA . GLU A 1 311 ? -30.922 -29.844 -34.688 1 88.62 311 GLU A CA 1
ATOM 2377 C C . GLU A 1 311 ? -31.75 -28.609 -35.031 1 88.62 311 GLU A C 1
ATOM 2379 O O . GLU A 1 311 ? -32.969 -28.734 -35.281 1 88.62 311 GLU A O 1
ATOM 2384 N N . GLY A 1 312 ? -31.109 -27.484 -35.031 1 88.38 312 GLY A N 1
ATOM 2385 C CA . GLY A 1 312 ? -31.828 -26.281 -35.406 1 88.38 312 GLY A CA 1
ATOM 2386 C C . GLY A 1 312 ? -32.281 -26.297 -36.844 1 88.38 312 GLY A C 1
ATOM 2387 O O . GLY A 1 312 ? -33.406 -25.875 -37.156 1 88.38 312 GLY A O 1
ATOM 2388 N N . GLU A 1 313 ? -31.5 -26.734 -37.719 1 90.12 313 GLU A N 1
ATOM 2389 C CA . GLU A 1 313 ? -31.875 -26.812 -39.125 1 90.12 313 GLU A CA 1
ATOM 2390 C C . GLU A 1 313 ? -32.969 -27.859 -39.344 1 90.12 313 GLU A C 1
ATOM 2392 O O . GLU A 1 313 ? -33.844 -27.672 -40.219 1 90.12 313 GLU A O 1
ATOM 2397 N N . LEU A 1 314 ? -32.844 -28.906 -38.656 1 90.56 314 LEU A N 1
ATOM 2398 C CA . LEU A 1 314 ? -33.875 -29.953 -38.75 1 90.56 314 LEU A CA 1
ATOM 2399 C C . LEU A 1 314 ? -35.219 -29.422 -38.312 1 90.56 314 LEU A C 1
ATOM 2401 O O . LEU A 1 314 ? -36.25 -29.75 -38.906 1 90.56 314 LEU A O 1
ATOM 2405 N N . GLN A 1 315 ? -35.219 -28.719 -37.25 1 89.19 315 GLN A N 1
ATOM 2406 C CA . GLN A 1 315 ? -36.469 -28.125 -36.75 1 89.19 315 GLN A CA 1
ATOM 2407 C C . GLN A 1 315 ? -37.062 -27.203 -37.812 1 89.19 315 GLN A C 1
ATOM 2409 O O . GLN A 1 315 ? -38.281 -27.172 -37.969 1 89.19 315 GLN A O 1
ATOM 2414 N N . LYS A 1 316 ? -36.281 -26.516 -38.438 1 89.81 316 LYS A N 1
ATOM 2415 C CA . LYS A 1 316 ? -36.781 -25.641 -39.5 1 89.81 316 LYS A CA 1
ATOM 2416 C C . LYS A 1 316 ? -37.375 -26.453 -40.656 1 89.81 316 LYS A C 1
ATOM 2418 O O . LYS A 1 316 ? -38.344 -26.031 -41.25 1 89.81 316 LYS A O 1
ATOM 2423 N N . LEU A 1 317 ? -36.75 -27.5 -40.938 1 91.94 317 LEU A N 1
ATOM 2424 C CA . LEU A 1 317 ? -37.25 -28.375 -42 1 91.94 317 LEU A CA 1
ATOM 2425 C C . LEU A 1 317 ? -38.625 -28.953 -41.594 1 91.94 317 LEU A C 1
ATOM 2427 O O . LEU A 1 317 ? -39.562 -28.953 -42.375 1 91.94 317 LEU A O 1
ATOM 2431 N N . TRP A 1 318 ? -38.656 -29.422 -40.375 1 90.38 318 TRP A N 1
ATOM 2432 C CA . TRP A 1 318 ? -39.875 -30.047 -39.875 1 90.38 318 TRP A CA 1
ATOM 2433 C C . TRP A 1 318 ? -41 -29.031 -39.781 1 90.38 318 TRP A C 1
ATOM 2435 O O . TRP A 1 318 ? -42.188 -29.375 -40 1 90.38 318 TRP A O 1
ATOM 2445 N N . SER A 1 319 ? -40.656 -27.812 -39.438 1 90.69 319 SER A N 1
ATOM 2446 C CA . SER A 1 319 ? -41.656 -26.75 -39.344 1 90.69 319 SER A CA 1
ATOM 2447 C C . SER A 1 319 ? -42 -26.172 -40.719 1 90.69 319 SER A C 1
ATOM 2449 O O . SER A 1 319 ? -42.781 -25.234 -40.812 1 90.69 319 SER A O 1
ATOM 2451 N N . LYS A 1 320 ? -41.281 -26.531 -41.75 1 91.88 320 LYS A N 1
ATOM 2452 C CA . LYS A 1 320 ? -41.5 -26.156 -43.125 1 91.88 320 LYS A CA 1
ATOM 2453 C C . LYS A 1 320 ? -41.062 -24.719 -43.406 1 91.88 320 LYS A C 1
ATOM 2455 O O . LYS A 1 320 ? -41.625 -24.031 -44.25 1 91.88 320 LYS A O 1
ATOM 2460 N N . GLU A 1 321 ? -40.25 -24.391 -42.5 1 91 321 GLU A N 1
ATOM 2461 C CA . GLU A 1 321 ? -39.688 -23.078 -42.75 1 91 321 GLU A CA 1
ATOM 2462 C C . GLU A 1 321 ? -38.656 -23.125 -43.875 1 91 321 GLU A C 1
ATOM 2464 O O . GLU A 1 321 ? -38.406 -22.109 -44.531 1 91 321 GLU A O 1
ATOM 2469 N N . THR A 1 322 ? -38.062 -24.266 -44 1 91.12 322 THR A N 1
ATOM 2470 C CA . THR A 1 322 ? -37.062 -24.469 -45.062 1 91.12 322 THR A CA 1
ATOM 2471 C C . THR A 1 322 ? -37.375 -25.719 -45.875 1 91.12 322 THR A C 1
ATOM 2473 O O . THR A 1 322 ? -38.031 -26.641 -45.375 1 91.12 322 THR A O 1
ATOM 2476 N N . ASP A 1 323 ? -36.875 -25.719 -47.125 1 93 323 ASP A N 1
ATOM 2477 C CA . ASP A 1 323 ? -37.094 -26.906 -47.969 1 93 323 ASP A CA 1
ATOM 2478 C C . ASP A 1 323 ? -35.938 -27.891 -47.812 1 93 323 ASP A C 1
ATOM 2480 O O . ASP A 1 323 ? -34.938 -27.578 -47.188 1 93 323 ASP A O 1
ATOM 2484 N N . TYR A 1 324 ? -36.125 -29.031 -48.25 1 93.56 324 TYR A N 1
ATOM 2485 C CA . TYR A 1 324 ? -35.188 -30.125 -48.062 1 93.56 324 TYR A CA 1
ATOM 2486 C C . TYR A 1 324 ? -33.844 -29.812 -48.719 1 93.56 324 TYR A C 1
ATOM 2488 O O . TYR A 1 324 ? -32.781 -30.141 -48.188 1 93.56 324 TYR A O 1
ATOM 2496 N N . ASP A 1 325 ? -33.875 -29.156 -49.906 1 93.44 325 ASP A N 1
ATOM 2497 C CA . ASP A 1 325 ? -32.625 -28.797 -50.594 1 93.44 325 ASP A CA 1
ATOM 2498 C C . ASP A 1 325 ? -31.844 -27.766 -49.812 1 93.44 325 ASP A C 1
ATOM 2500 O O . ASP A 1 325 ? -30.609 -27.844 -49.719 1 93.44 325 ASP A O 1
ATOM 2504 N N . THR A 1 326 ? -32.562 -26.875 -49.312 1 94.31 326 THR A N 1
ATOM 2505 C CA . THR A 1 326 ? -31.906 -25.859 -48.469 1 94.31 326 THR A CA 1
ATOM 2506 C C . THR A 1 326 ? -31.344 -26.5 -47.188 1 94.31 326 THR A C 1
ATOM 2508 O O . THR A 1 326 ? -30.266 -26.125 -46.75 1 94.31 326 THR A O 1
ATOM 2511 N N . PHE A 1 327 ? -32.188 -27.344 -46.656 1 94.06 327 PHE A N 1
ATOM 2512 C CA . PHE A 1 327 ? -31.734 -28.078 -45.469 1 94.06 327 PHE A CA 1
ATOM 2513 C C . PHE A 1 327 ? -30.422 -28.812 -45.75 1 94.06 327 PHE A C 1
ATOM 2515 O O . PHE A 1 327 ? -29.469 -28.719 -44.969 1 94.06 327 PHE A O 1
ATOM 2522 N N . ARG A 1 328 ? -30.281 -29.484 -46.781 1 94.5 328 ARG A N 1
ATOM 2523 C CA . ARG A 1 328 ? -29.094 -30.25 -47.125 1 94.5 328 ARG A CA 1
ATOM 2524 C C . ARG A 1 328 ? -27.906 -29.312 -47.344 1 94.5 328 ARG A C 1
ATOM 2526 O O . ARG A 1 328 ? -26.766 -29.641 -47 1 94.5 328 ARG A O 1
ATOM 2533 N N . LYS A 1 329 ? -28.156 -28.234 -47.938 1 94.75 329 LYS A N 1
ATOM 2534 C CA . LYS A 1 329 ? -27.109 -27.25 -48.188 1 94.75 329 LYS A CA 1
ATOM 2535 C C . LYS A 1 329 ? -26.578 -26.703 -46.844 1 94.75 329 LYS A C 1
ATOM 2537 O O . LYS A 1 329 ? -25.375 -26.547 -46.656 1 94.75 329 LYS A O 1
ATOM 2542 N N . ARG A 1 330 ? -27.484 -26.359 -46 1 93.62 330 ARG A N 1
ATOM 2543 C CA . ARG A 1 330 ? -27.109 -25.797 -44.719 1 93.62 330 ARG A CA 1
ATOM 2544 C C . ARG A 1 330 ? -26.344 -26.812 -43.875 1 93.62 330 ARG A C 1
ATOM 2546 O O . ARG A 1 330 ? -25.438 -26.453 -43.125 1 93.62 330 ARG A O 1
ATOM 2553 N N . VAL A 1 331 ? -26.797 -28.016 -43.875 1 95.31 331 VAL A N 1
ATOM 2554 C CA . VAL A 1 331 ? -26.109 -29.078 -43.156 1 95.31 331 VAL A CA 1
ATOM 2555 C C . VAL A 1 331 ? -24.688 -29.234 -43.688 1 95.31 331 VAL A C 1
ATOM 2557 O O . VAL A 1 331 ? -23.75 -29.453 -42.938 1 95.31 331 VAL A O 1
ATOM 2560 N N . LYS A 1 332 ? -24.562 -29.172 -44.969 1 95.5 332 LYS A N 1
ATOM 2561 C CA . LYS A 1 332 ? -23.234 -29.219 -45.594 1 95.5 332 LYS A CA 1
ATOM 2562 C C . LYS A 1 332 ? -22.375 -28.062 -45.125 1 95.5 332 LYS A C 1
ATOM 2564 O O . LYS A 1 332 ? -21.188 -28.234 -44.812 1 95.5 332 LYS A O 1
ATOM 2569 N N . ASP A 1 333 ? -22.953 -26.953 -45.094 1 94.31 333 ASP A N 1
ATOM 2570 C CA . ASP A 1 333 ? -22.219 -25.766 -44.625 1 94.31 333 ASP A CA 1
ATOM 2571 C C . ASP A 1 333 ? -21.75 -25.969 -43.188 1 94.31 333 ASP A C 1
ATOM 2573 O O . ASP A 1 333 ? -20.641 -25.562 -42.812 1 94.31 333 ASP A O 1
ATOM 2577 N N . LEU A 1 334 ? -22.609 -26.5 -42.312 1 95.25 334 LEU A N 1
ATOM 2578 C CA . LEU A 1 334 ? -22.266 -26.766 -40.906 1 95.25 334 LEU A CA 1
ATOM 2579 C C . LEU A 1 334 ? -21.109 -27.766 -40.812 1 95.25 334 LEU A C 1
ATOM 2581 O O . LEU A 1 334 ? -20.25 -27.641 -39.969 1 95.25 334 LEU A O 1
ATOM 2585 N N . LYS A 1 335 ? -21.109 -28.781 -41.656 1 96 335 LYS A N 1
ATOM 2586 C CA . LYS A 1 335 ? -20.062 -29.797 -41.656 1 96 335 LYS A CA 1
ATOM 2587 C C . LYS A 1 335 ? -18.719 -29.203 -42.062 1 96 335 LYS A C 1
ATOM 2589 O O . LYS A 1 335 ? -17.656 -29.719 -41.688 1 96 335 LYS A O 1
ATOM 2594 N N . GLU A 1 336 ? -18.719 -28.109 -42.781 1 95.69 336 GLU A N 1
ATOM 2595 C CA . GLU A 1 336 ? -17.484 -27.516 -43.281 1 95.69 336 GLU A CA 1
ATOM 2596 C C . GLU A 1 336 ? -17.125 -26.25 -42.5 1 95.69 336 GLU A C 1
ATOM 2598 O O . GLU A 1 336 ? -16.109 -25.594 -42.781 1 95.69 336 GLU A O 1
ATOM 2603 N N . LEU A 1 337 ? -17.859 -25.828 -41.562 1 94.38 337 LEU A N 1
ATOM 2604 C CA . LEU A 1 337 ? -17.672 -24.562 -40.844 1 94.38 337 LEU A CA 1
ATOM 2605 C C . LEU A 1 337 ? -16.344 -24.547 -40.094 1 94.38 337 LEU A C 1
ATOM 2607 O O . LEU A 1 337 ? -15.555 -23.625 -40.281 1 94.38 337 LEU A O 1
ATOM 2611 N N . ASN A 1 338 ? -16.016 -25.516 -39.25 1 95.62 338 ASN A N 1
ATOM 2612 C CA . ASN A 1 338 ? -14.781 -25.688 -38.469 1 95.62 338 ASN A CA 1
ATOM 2613 C C . ASN A 1 338 ? -14.336 -24.359 -37.844 1 95.62 338 ASN A C 1
ATOM 2615 O O . ASN A 1 338 ? -13.188 -23.938 -38.031 1 95.62 338 ASN A O 1
ATOM 2619 N N . THR A 1 339 ? -15.195 -23.719 -37.062 1 94.94 339 THR A N 1
ATOM 2620 C CA . THR A 1 339 ? -14.836 -22.5 -36.344 1 94.94 339 THR A CA 1
ATOM 2621 C C . THR A 1 339 ? -13.578 -22.719 -35.5 1 94.94 339 THR A C 1
ATOM 2623 O O . THR A 1 339 ? -13.508 -23.641 -34.688 1 94.94 339 THR A O 1
ATOM 2626 N N . ASP A 1 340 ? -12.578 -21.859 -35.656 1 95.25 340 ASP A N 1
ATOM 2627 C CA . ASP A 1 340 ? -11.32 -21.984 -34.906 1 95.25 340 ASP A CA 1
ATOM 2628 C C . ASP A 1 340 ? -11.336 -21.141 -33.656 1 95.25 340 ASP A C 1
ATOM 2630 O O . ASP A 1 340 ? -10.781 -20.047 -33.594 1 95.25 340 ASP A O 1
ATOM 2634 N N . TRP A 1 341 ? -11.852 -21.688 -32.625 1 95.19 341 TRP A N 1
ATOM 2635 C CA . TRP A 1 341 ? -11.953 -21.016 -31.344 1 95.19 341 TRP A CA 1
ATOM 2636 C C . TRP A 1 341 ? -10.57 -20.672 -30.797 1 95.19 341 TRP A C 1
ATOM 2638 O O . TRP A 1 341 ? -10.406 -19.688 -30.062 1 95.19 341 TRP A O 1
ATOM 2648 N N . MET A 1 342 ? -9.57 -21.484 -31.125 1 93.94 342 MET A N 1
ATOM 2649 C CA . MET A 1 342 ? -8.211 -21.234 -30.641 1 93.94 342 MET A CA 1
ATOM 2650 C C . MET A 1 342 ? -7.656 -19.938 -31.203 1 93.94 342 MET A C 1
ATOM 2652 O O . MET A 1 342 ? -7.051 -19.141 -30.484 1 93.94 342 MET A O 1
ATOM 2656 N N . ASN A 1 343 ? -7.82 -19.703 -32.344 1 94.56 343 ASN A N 1
ATOM 2657 C CA . ASN A 1 343 ? -7.332 -18.484 -33 1 94.56 343 ASN A CA 1
ATOM 2658 C C . ASN A 1 343 ? -8.078 -17.25 -32.5 1 94.56 343 ASN A C 1
ATOM 2660 O O . ASN A 1 343 ? -7.531 -16.156 -32.5 1 94.56 343 ASN A O 1
ATOM 2664 N N . LEU A 1 344 ? -9.344 -17.422 -32.188 1 95.94 344 LEU A N 1
ATOM 2665 C CA . LEU A 1 344 ? -10.18 -16.297 -31.781 1 95.94 344 LEU A CA 1
ATOM 2666 C C . LEU A 1 344 ? -9.922 -15.914 -30.328 1 95.94 344 LEU A C 1
ATOM 2668 O O . LEU A 1 344 ? -9.992 -14.734 -29.969 1 95.94 344 LEU A O 1
ATOM 2672 N N . LEU A 1 345 ? -9.625 -16.875 -29.531 1 96.25 345 LEU A N 1
ATOM 2673 C CA . LEU A 1 345 ? -9.57 -16.625 -28.094 1 96.25 345 LEU A CA 1
ATOM 2674 C C . LEU A 1 345 ? -8.125 -16.484 -27.625 1 96.25 345 LEU A C 1
ATOM 2676 O O . LEU A 1 345 ? -7.883 -16 -26.516 1 96.25 345 LEU A O 1
ATOM 2680 N N . PHE A 1 346 ? -7.211 -16.844 -28.438 1 96 346 PHE A N 1
ATOM 2681 C CA . PHE A 1 346 ? -5.809 -16.781 -28.047 1 96 346 PHE A CA 1
ATOM 2682 C C . PHE A 1 346 ? -5.0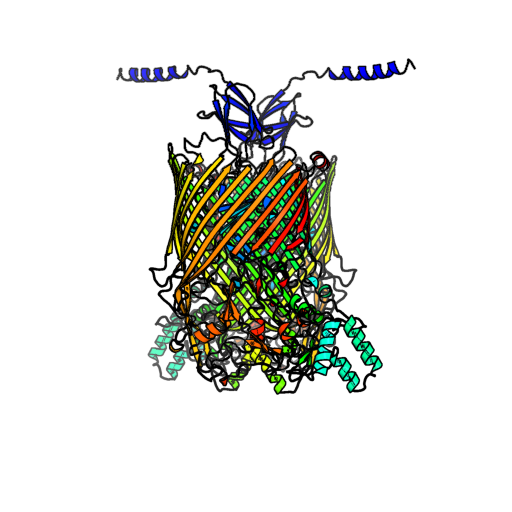08 -15.961 -29.047 1 96 346 PHE A C 1
ATOM 2684 O O . PHE A 1 346 ? -5.504 -15.625 -30.125 1 96 346 PHE A O 1
ATOM 2691 N N . ARG A 1 347 ? -3.787 -15.555 -28.625 1 96.44 347 ARG A N 1
ATOM 2692 C CA . ARG A 1 347 ? -2.922 -14.727 -29.453 1 96.44 347 ARG A CA 1
ATOM 2693 C C . ARG A 1 347 ? -1.455 -15.086 -29.234 1 96.44 347 ARG A C 1
ATOM 2695 O O . ARG A 1 347 ? -1.1 -15.719 -28.25 1 96.44 347 ARG A O 1
ATOM 2702 N N . ASN A 1 348 ? -0.729 -14.727 -30.25 1 96.25 348 ASN A N 1
ATOM 2703 C CA . ASN A 1 348 ? 0.705 -14.688 -29.969 1 96.25 348 ASN A CA 1
ATOM 2704 C C . ASN A 1 348 ? 1.057 -13.586 -28.969 1 96.25 348 ASN A C 1
ATOM 2706 O O . ASN A 1 348 ? 0.736 -12.422 -29.188 1 96.25 348 ASN A O 1
ATOM 2710 N N . ALA A 1 349 ? 1.629 -13.992 -27.953 1 95.69 349 ALA A N 1
ATOM 2711 C CA . ALA A 1 349 ? 1.833 -13.078 -26.828 1 95.69 349 ALA A CA 1
ATOM 2712 C C . ALA A 1 349 ? 3.223 -12.445 -26.875 1 95.69 349 ALA A C 1
ATOM 2714 O O . ALA A 1 349 ? 4.23 -13.156 -26.922 1 95.69 349 ALA A O 1
ATOM 2715 N N . LEU A 1 350 ? 3.277 -11.156 -26.828 1 95.81 350 LEU A N 1
ATOM 2716 C CA . LEU A 1 350 ? 4.535 -10.422 -26.844 1 95.81 350 LEU A CA 1
ATOM 2717 C C . LEU A 1 350 ? 4.98 -10.086 -25.422 1 95.81 350 LEU A C 1
ATOM 2719 O O . LEU A 1 350 ? 4.148 -9.82 -24.547 1 95.81 350 LEU A O 1
ATOM 2723 N N . SER A 1 351 ? 6.277 -10.195 -25.172 1 94.56 351 SER A N 1
ATOM 2724 C CA . SER A 1 351 ? 6.855 -9.812 -23.891 1 94.56 351 SER A CA 1
ATOM 2725 C C . SER A 1 351 ? 8.094 -8.945 -24.078 1 94.56 351 SER A C 1
ATOM 2727 O O . SER A 1 351 ? 8.852 -9.125 -25.031 1 94.56 351 SER A O 1
ATOM 2729 N N . GLN A 1 352 ? 8.266 -7.953 -23.266 1 95.69 352 GLN A N 1
ATOM 2730 C CA . GLN A 1 352 ? 9.453 -7.102 -23.25 1 95.69 352 GLN A CA 1
ATOM 2731 C C . GLN A 1 352 ? 9.922 -6.867 -21.812 1 95.69 352 GLN A C 1
ATOM 2733 O O . GLN A 1 352 ? 9.109 -6.652 -20.906 1 95.69 352 GLN A O 1
ATOM 2738 N N . GLN A 1 353 ? 11.188 -7.031 -21.578 1 95 353 GLN A N 1
ATOM 2739 C CA . GLN A 1 353 ? 11.812 -6.77 -20.297 1 95 353 GLN A CA 1
ATOM 2740 C C . GLN A 1 353 ? 13.047 -5.879 -20.453 1 95 353 GLN A C 1
ATOM 2742 O O . GLN A 1 353 ? 13.867 -6.102 -21.328 1 95 353 GLN A O 1
ATOM 2747 N N . HIS A 1 354 ? 13.164 -4.863 -19.719 1 95.62 354 HIS A N 1
ATOM 2748 C CA . HIS A 1 354 ? 14.312 -3.957 -19.672 1 95.62 354 HIS A CA 1
ATOM 2749 C C . HIS A 1 354 ? 14.875 -3.855 -18.266 1 95.62 354 HIS A C 1
ATOM 2751 O O . HIS A 1 354 ? 14.125 -3.736 -17.297 1 95.62 354 HIS A O 1
ATOM 2757 N N . SER A 1 355 ? 16.141 -4.047 -18.156 1 95.62 355 SER A N 1
ATOM 2758 C CA . SER A 1 355 ? 16.828 -3.926 -16.875 1 95.62 355 SER A CA 1
ATOM 2759 C C . SER A 1 355 ? 18.078 -3.059 -17 1 95.62 355 SER A C 1
ATOM 2761 O O . SER A 1 355 ? 18.891 -3.258 -17.891 1 95.62 355 SER A O 1
ATOM 2763 N N . VAL A 1 356 ? 18.234 -2.117 -16.172 1 95.19 356 VAL A N 1
ATOM 2764 C CA . VAL A 1 356 ? 19.422 -1.272 -16.078 1 95.19 356 VAL A CA 1
ATOM 2765 C C . VAL A 1 356 ? 19.984 -1.327 -14.672 1 95.19 356 VAL A C 1
ATOM 2767 O O . VAL A 1 356 ? 19.234 -1.283 -13.688 1 95.19 356 VAL A O 1
ATOM 2770 N N . SER A 1 357 ? 21.266 -1.57 -14.555 1 95.19 357 SER A N 1
ATOM 2771 C CA . SER A 1 357 ? 21.906 -1.58 -13.242 1 95.19 357 SER A CA 1
ATOM 2772 C C . SER A 1 357 ? 23.25 -0.846 -13.281 1 95.19 357 SER A C 1
ATOM 2774 O O . SER A 1 357 ? 23.891 -0.78 -14.32 1 95.19 357 SER A O 1
ATOM 2776 N N . VAL A 1 358 ? 23.641 -0.297 -12.219 1 94 358 VAL A N 1
ATOM 2777 C CA . VAL A 1 358 ? 24.922 0.372 -12.008 1 94 358 VAL A CA 1
ATOM 2778 C C . VAL A 1 358 ? 25.609 -0.199 -10.773 1 94 358 VAL A C 1
ATOM 2780 O O . VAL A 1 358 ? 24.984 -0.331 -9.711 1 94 358 VAL A O 1
ATOM 2783 N N . SER A 1 359 ? 26.75 -0.62 -10.938 1 92.69 359 SER A N 1
ATOM 2784 C CA . SER A 1 359 ? 27.531 -1.146 -9.828 1 92.69 359 SER A CA 1
ATOM 2785 C C . SER A 1 359 ? 28.891 -0.452 -9.742 1 92.69 359 SER A C 1
ATOM 2787 O O . SER A 1 359 ? 29.516 -0.154 -10.766 1 92.69 359 SER A O 1
ATOM 2789 N N . GLY A 1 360 ? 29.266 -0.078 -8.586 1 87.38 360 GLY A N 1
ATOM 2790 C CA . GLY A 1 360 ? 30.547 0.573 -8.352 1 87.38 360 GLY A CA 1
ATOM 2791 C C . GLY A 1 360 ? 30.906 0.664 -6.879 1 87.38 360 GLY A C 1
ATOM 2792 O O . GLY A 1 360 ? 30.234 0.079 -6.031 1 87.38 360 GLY A O 1
ATOM 2793 N N . GLY A 1 361 ? 32.062 1.191 -6.652 1 80.69 361 GLY A N 1
ATOM 2794 C CA . GLY A 1 361 ? 32.469 1.335 -5.266 1 80.69 361 GLY A CA 1
ATOM 2795 C C . GLY A 1 361 ? 33.719 2.186 -5.098 1 80.69 361 GLY A C 1
ATOM 2796 O O . GLY A 1 361 ? 34.219 2.764 -6.066 1 80.69 361 GLY A O 1
ATOM 2797 N N . GLY A 1 362 ? 34 2.395 -3.881 1 74.25 362 GLY A N 1
ATOM 2798 C CA . GLY A 1 362 ? 35.219 3.053 -3.455 1 74.25 362 GLY A CA 1
ATOM 2799 C C . GLY A 1 362 ? 35.938 2.32 -2.336 1 74.25 362 GLY A C 1
ATOM 2800 O O . GLY A 1 362 ? 35.75 1.115 -2.154 1 74.25 362 GLY A O 1
ATOM 2801 N N . LYS A 1 363 ? 36.812 2.98 -1.729 1 73.06 363 LYS A N 1
ATOM 2802 C CA . LYS A 1 363 ? 37.625 2.359 -0.679 1 73.06 363 LYS A CA 1
ATOM 2803 C C . LYS A 1 363 ? 36.75 1.9 0.483 1 73.06 363 LYS A C 1
ATOM 2805 O O . LYS A 1 363 ? 37 0.854 1.083 1 73.06 363 LYS A O 1
ATOM 2810 N N . ARG A 1 364 ? 35.75 2.631 0.817 1 81 364 ARG A N 1
ATOM 2811 C CA . ARG A 1 364 ? 35 2.309 2.029 1 81 364 ARG A CA 1
ATOM 2812 C C . ARG A 1 364 ? 33.5 2.107 1.722 1 81 364 ARG A C 1
ATOM 2814 O O . ARG A 1 364 ? 32.688 2.092 2.631 1 81 364 ARG A O 1
ATOM 2821 N N . VAL A 1 365 ? 33.188 2.033 0.433 1 85.69 365 VAL A N 1
ATOM 2822 C CA . VAL A 1 365 ? 31.781 1.893 0.107 1 85.69 365 VAL A CA 1
ATOM 2823 C C . VAL A 1 365 ? 31.625 1.143 -1.214 1 85.69 365 VAL A C 1
ATOM 2825 O O . VAL A 1 365 ? 32.469 1.287 -2.117 1 85.69 365 VAL A O 1
ATOM 2828 N N . ASP A 1 366 ? 30.656 0.361 -1.315 1 89.5 366 ASP A N 1
ATOM 2829 C CA . ASP A 1 366 ? 30.203 -0.194 -2.588 1 89.5 366 ASP A CA 1
ATOM 2830 C C . ASP A 1 366 ? 28.688 -0.073 -2.736 1 89.5 366 ASP A C 1
ATOM 2832 O O . ASP A 1 366 ? 27.969 -0.01 -1.741 1 89.5 366 ASP A O 1
ATOM 2836 N N . TYR A 1 367 ? 28.281 0.05 -3.957 1 90.69 367 TYR A N 1
ATOM 2837 C CA . TYR A 1 367 ? 26.859 0.265 -4.184 1 90.69 367 TYR A CA 1
ATOM 2838 C C . TYR A 1 367 ? 26.375 -0.497 -5.41 1 90.69 367 TYR A C 1
ATOM 2840 O O . TYR A 1 367 ? 27.156 -0.774 -6.324 1 90.69 367 TYR A O 1
ATOM 2848 N N . TYR A 1 368 ? 25.172 -0.843 -5.406 1 94.44 368 TYR A N 1
ATOM 2849 C CA . TYR A 1 368 ? 24.438 -1.481 -6.5 1 94.44 368 TYR A CA 1
ATOM 2850 C C . TYR A 1 368 ? 23.031 -0.922 -6.621 1 94.44 368 TYR A C 1
ATOM 2852 O O . TYR A 1 368 ? 22.25 -0.955 -5.656 1 94.44 368 TYR A O 1
ATOM 2860 N N . VAL A 1 369 ? 22.75 -0.349 -7.762 1 93.44 369 VAL A N 1
ATOM 2861 C CA . VAL A 1 369 ? 21.422 0.2 -8.039 1 93.44 369 VAL A CA 1
ATOM 2862 C C . VAL A 1 369 ? 20.859 -0.435 -9.312 1 93.44 369 VAL A C 1
ATOM 2864 O O . VAL A 1 369 ? 21.562 -0.57 -10.312 1 93.44 369 VAL A O 1
ATOM 2867 N N . SER A 1 370 ? 19.594 -0.804 -9.227 1 95.75 370 SER A N 1
ATOM 2868 C CA . SER A 1 370 ? 19 -1.462 -10.391 1 95.75 370 SER A CA 1
ATOM 2869 C C . SER A 1 370 ? 17.547 -1.062 -10.578 1 95.75 370 SER A C 1
ATOM 2871 O O . SER A 1 370 ? 16.844 -0.809 -9.602 1 95.75 370 SER A O 1
ATOM 2873 N N . LEU A 1 371 ? 17.125 -0.945 -11.828 1 93.19 371 LEU A N 1
ATOM 2874 C CA . LEU A 1 371 ? 15.734 -0.724 -12.242 1 93.19 371 LEU A CA 1
ATOM 2875 C C . LEU A 1 371 ? 15.328 -1.719 -13.328 1 93.19 371 LEU A C 1
ATOM 2877 O O . LEU A 1 371 ? 16.062 -1.927 -14.289 1 93.19 371 LEU A O 1
ATOM 2881 N N . GLY A 1 372 ? 14.164 -2.32 -13.086 1 94.5 372 GLY A N 1
ATOM 2882 C CA . GLY A 1 372 ? 13.648 -3.289 -14.047 1 94.5 372 GLY A CA 1
ATOM 2883 C C . GLY A 1 372 ? 12.203 -3.041 -14.422 1 94.5 372 GLY A C 1
ATOM 2884 O O . GLY A 1 372 ? 11.398 -2.633 -13.586 1 94.5 372 GLY A O 1
ATOM 2885 N N . TYR A 1 373 ? 11.898 -3.23 -15.719 1 94.44 373 TYR A N 1
ATOM 2886 C CA . TYR A 1 373 ? 10.539 -3.127 -16.234 1 94.44 373 TYR A CA 1
ATOM 2887 C C . TYR A 1 373 ? 10.18 -4.355 -17.062 1 94.44 373 TYR A C 1
ATOM 2889 O O . TYR A 1 373 ? 10.93 -4.762 -17.953 1 94.44 373 TYR A O 1
ATOM 2897 N N . LEU A 1 374 ? 9.008 -4.914 -16.734 1 95.31 374 LEU A N 1
ATOM 2898 C CA . LEU A 1 374 ? 8.5 -6.078 -17.453 1 95.31 374 LEU A CA 1
ATOM 2899 C C . LEU A 1 374 ? 7.078 -5.84 -17.938 1 95.31 374 LEU A C 1
ATOM 2901 O O . LEU A 1 374 ? 6.215 -5.414 -17.172 1 95.31 374 LEU A O 1
ATOM 2905 N N . HIS A 1 375 ? 6.824 -5.984 -19.203 1 96 375 HIS A N 1
ATOM 2906 C CA . HIS A 1 375 ? 5.496 -6.051 -19.797 1 96 375 HIS A CA 1
ATOM 2907 C C . HIS A 1 375 ? 5.293 -7.367 -20.547 1 96 375 HIS A C 1
ATOM 2909 O O . HIS A 1 375 ? 5.973 -7.629 -21.547 1 96 375 HIS A O 1
ATOM 2915 N N . GLN A 1 376 ? 4.367 -8.133 -20.062 1 94 376 GLN A N 1
ATOM 2916 C CA . GLN A 1 376 ? 4.141 -9.461 -20.625 1 94 376 GLN A CA 1
ATOM 2917 C C . GLN A 1 376 ? 2.66 -9.688 -20.922 1 94 376 GLN A C 1
ATOM 2919 O O . GLN A 1 376 ? 1.818 -9.594 -20.031 1 94 376 GLN A O 1
ATOM 2924 N N . GLU A 1 377 ? 2.484 -10 -22.188 1 95.19 377 GLU A N 1
ATOM 2925 C CA . GLU A 1 377 ? 1.14 -10.43 -22.578 1 95.19 377 GLU A CA 1
ATOM 2926 C C . GLU A 1 377 ? 0.973 -11.938 -22.406 1 95.19 377 GLU A C 1
ATOM 2928 O O . GLU A 1 377 ? 1.931 -12.695 -22.578 1 95.19 377 GLU A O 1
ATOM 2933 N N . GLY A 1 378 ? -0.227 -12.336 -21.984 1 92.88 378 GLY A N 1
ATOM 2934 C CA . GLY A 1 378 ? -0.536 -13.75 -22 1 92.88 378 GLY A CA 1
ATOM 2935 C C . GLY A 1 378 ? -1.049 -14.234 -23.344 1 92.88 378 GLY A C 1
ATOM 2936 O O . GLY A 1 378 ? -1.384 -13.422 -24.219 1 92.88 378 GLY A O 1
ATOM 2937 N N . VAL A 1 379 ? -1.032 -15.492 -23.516 1 93.94 379 VAL A N 1
ATOM 2938 C CA . VAL A 1 379 ? -1.528 -16.062 -24.766 1 93.94 379 VAL A CA 1
ATOM 2939 C C . VAL A 1 379 ? -3.043 -15.875 -24.844 1 93.94 379 VAL A C 1
ATOM 2941 O O . VAL A 1 379 ? -3.609 -15.836 -25.938 1 93.94 379 VAL A O 1
ATOM 2944 N N . SER A 1 380 ? -3.621 -15.891 -23.688 1 93.69 380 SER A N 1
ATOM 2945 C CA . SER A 1 380 ? -5.031 -15.508 -23.688 1 93.69 380 SER A CA 1
ATOM 2946 C C . SER A 1 380 ? -5.207 -14.031 -24 1 93.69 380 SER A C 1
ATOM 2948 O O . SER A 1 380 ? -4.449 -13.188 -23.516 1 93.69 380 SER A O 1
ATOM 2950 N N . ILE A 1 381 ? -6.156 -13.625 -24.703 1 94.44 381 ILE A N 1
ATOM 2951 C CA . ILE A 1 381 ? -6.273 -12.289 -25.281 1 94.44 381 ILE A CA 1
ATOM 2952 C C . ILE A 1 381 ? -6.496 -11.266 -24.172 1 94.44 381 ILE A C 1
ATOM 2954 O O . ILE A 1 381 ? -6.254 -10.07 -24.359 1 94.44 381 ILE A O 1
ATOM 2958 N N . VAL A 1 382 ? -6.941 -11.586 -23.031 1 93.31 382 VAL A N 1
ATOM 2959 C CA . VAL A 1 382 ? -7.273 -10.602 -22.016 1 93.31 382 VAL A CA 1
ATOM 2960 C C . VAL A 1 382 ? -6.133 -10.508 -21 1 93.31 382 VAL A C 1
ATOM 2962 O O . VAL A 1 382 ? -6.051 -9.539 -20.234 1 93.31 382 VAL A O 1
ATOM 2965 N N . GLU A 1 383 ? -5.246 -11.398 -20.969 1 93.38 383 GLU A N 1
ATOM 2966 C CA . GLU A 1 383 ? -4.23 -11.5 -19.922 1 93.38 383 GLU A CA 1
ATOM 2967 C C . GLU A 1 383 ? -3.055 -10.57 -20.203 1 93.38 383 GLU A C 1
ATOM 2969 O O . GLU A 1 383 ? -2.543 -10.531 -21.328 1 93.38 383 GLU A O 1
ATOM 2974 N N . LYS A 1 384 ? -2.66 -9.852 -19.234 1 95.25 384 LYS A N 1
ATOM 2975 C CA . LYS A 1 384 ? -1.506 -8.961 -19.297 1 95.25 384 LYS A CA 1
ATOM 2976 C C . LYS A 1 384 ? -0.884 -8.766 -17.922 1 95.25 384 LYS A C 1
ATOM 2978 O O . LYS A 1 384 ? -1.578 -8.852 -16.906 1 95.25 384 LYS A O 1
ATOM 2983 N N . LEU A 1 385 ? 0.434 -8.562 -17.875 1 94.06 385 LEU A N 1
ATOM 2984 C CA . LEU A 1 385 ? 1.157 -8.289 -16.641 1 94.06 385 LEU A CA 1
ATOM 2985 C C . LEU A 1 385 ? 2.191 -7.188 -16.844 1 94.06 385 LEU A C 1
ATOM 2987 O O . LEU A 1 385 ? 3 -7.254 -17.766 1 94.06 385 LEU A O 1
ATOM 2991 N N . LYS A 1 386 ? 2.158 -6.184 -16.062 1 94.31 386 LYS A N 1
ATOM 2992 C CA . LYS A 1 386 ? 3.16 -5.125 -15.984 1 94.31 386 LYS A CA 1
ATOM 2993 C C . LYS A 1 386 ? 3.818 -5.086 -14.609 1 94.31 386 LYS A C 1
ATOM 2995 O O . LYS A 1 386 ? 3.135 -5.168 -13.586 1 94.31 386 LYS A O 1
ATOM 3000 N N . GLN A 1 387 ? 5.125 -5.023 -14.602 1 93.31 387 GLN A N 1
ATOM 3001 C CA . GLN A 1 387 ? 5.844 -5.039 -13.328 1 93.31 387 GLN A CA 1
ATOM 3002 C C . GLN A 1 387 ? 7.016 -4.062 -13.344 1 93.31 387 GLN A C 1
ATOM 3004 O O . GLN A 1 387 ? 7.719 -3.947 -14.352 1 93.31 387 GLN A O 1
ATOM 3009 N N . LEU A 1 388 ? 7.203 -3.311 -12.398 1 91.88 388 LEU A N 1
ATOM 3010 C CA . LEU A 1 388 ? 8.344 -2.436 -12.156 1 91.88 388 LEU A CA 1
ATOM 3011 C C . LEU A 1 388 ? 9.094 -2.85 -10.891 1 91.88 388 LEU A C 1
ATOM 3013 O O . LEU A 1 388 ? 8.477 -3.029 -9.836 1 91.88 388 LEU A O 1
ATOM 3017 N N . THR A 1 389 ? 10.422 -3.045 -10.992 1 92.81 389 THR A N 1
ATOM 3018 C CA . THR A 1 389 ? 11.25 -3.438 -9.852 1 92.81 389 THR A CA 1
ATOM 3019 C C . THR A 1 389 ? 12.391 -2.451 -9.648 1 92.81 389 THR A C 1
ATOM 3021 O O . THR A 1 389 ? 12.977 -1.958 -10.617 1 92.81 389 THR A O 1
ATOM 3024 N N . GLY A 1 390 ? 12.719 -2.15 -8.469 1 91.12 390 GLY A N 1
ATOM 3025 C CA . GLY A 1 390 ? 13.836 -1.312 -8.07 1 91.12 390 GLY A CA 1
ATOM 3026 C C . GLY A 1 390 ? 14.625 -1.881 -6.902 1 91.12 390 GLY A C 1
ATOM 3027 O O . GLY A 1 390 ? 14.047 -2.465 -5.984 1 91.12 390 GLY A O 1
ATOM 3028 N N . LYS A 1 391 ? 15.93 -1.685 -6.902 1 93.81 391 LYS A N 1
ATOM 3029 C CA . LYS A 1 391 ? 16.797 -2.178 -5.828 1 93.81 391 LYS A CA 1
ATOM 3030 C C . LYS A 1 391 ? 17.969 -1.229 -5.586 1 93.81 391 LYS A C 1
ATOM 3032 O O . LYS A 1 391 ? 18.547 -0.694 -6.531 1 93.81 391 LYS A O 1
ATOM 3037 N N . VAL A 1 392 ? 18.328 -0.974 -4.402 1 92.56 392 VAL A N 1
ATOM 3038 C CA . VAL A 1 392 ? 19.5 -0.217 -3.971 1 92.56 392 VAL A CA 1
ATOM 3039 C C . VAL A 1 392 ? 20.219 -0.964 -2.848 1 92.56 392 VAL A C 1
ATOM 3041 O O . VAL A 1 392 ? 19.594 -1.345 -1.854 1 92.56 392 VAL A O 1
ATOM 3044 N N . LYS A 1 393 ? 21.438 -1.183 -2.986 1 93 393 LYS A N 1
ATOM 3045 C CA . LYS A 1 393 ? 22.297 -1.819 -1.991 1 93 393 LYS A CA 1
ATOM 3046 C C . LYS A 1 393 ? 23.578 -1.003 -1.756 1 93 393 LYS A C 1
ATOM 3048 O O . LYS A 1 393 ? 24.297 -0.681 -2.703 1 93 393 LYS A O 1
ATOM 3053 N N . VAL A 1 394 ? 23.781 -0.685 -0.555 1 91.81 394 VAL A N 1
ATOM 3054 C CA . VAL A 1 394 ? 24.969 0.087 -0.179 1 91.81 394 VAL A CA 1
ATOM 3055 C C . VAL A 1 394 ? 25.656 -0.574 1.011 1 91.81 394 VAL A C 1
ATOM 3057 O O . VAL A 1 394 ? 25.016 -0.869 2.023 1 91.81 394 VAL A O 1
ATOM 3060 N N . ASN A 1 395 ? 26.859 -0.821 0.888 1 91.75 395 ASN A N 1
ATOM 3061 C CA . ASN A 1 395 ? 27.703 -1.312 1.972 1 91.75 395 ASN A CA 1
ATOM 3062 C C . ASN A 1 395 ? 28.766 -0.297 2.352 1 91.75 395 ASN A C 1
ATOM 3064 O O . ASN A 1 395 ? 29.438 0.267 1.479 1 91.75 395 ASN A O 1
ATOM 3068 N N . MET A 1 396 ? 28.938 -0.083 3.625 1 90 396 MET A N 1
ATOM 3069 C CA . MET A 1 396 ? 29.828 0.957 4.113 1 90 396 MET A CA 1
ATOM 3070 C C . MET A 1 396 ? 30.75 0.413 5.199 1 90 396 MET A C 1
ATOM 3072 O O . MET A 1 396 ? 30.312 -0.301 6.098 1 90 396 MET A O 1
ATOM 3076 N N . GLN A 1 397 ? 31.969 0.757 5.051 1 89.38 397 GLN A N 1
ATOM 3077 C CA . GLN A 1 397 ? 32.906 0.522 6.141 1 89.38 397 GLN A CA 1
ATOM 3078 C C . GLN A 1 397 ? 33 1.742 7.051 1 89.38 397 GLN A C 1
ATOM 3080 O O . GLN A 1 397 ? 33.844 2.635 6.812 1 89.38 397 GLN A O 1
ATOM 3085 N N . LEU A 1 398 ? 32.344 1.683 8.117 1 88.88 398 LEU A N 1
ATOM 3086 C CA . LEU A 1 398 ? 32.281 2.834 9.016 1 88.88 398 LEU A CA 1
ATOM 3087 C C . LEU A 1 398 ? 33.594 3.031 9.75 1 88.88 398 LEU A C 1
ATOM 3089 O O . LEU A 1 398 ? 34.062 4.164 9.938 1 88.88 398 LEU A O 1
ATOM 3093 N N . THR A 1 399 ? 34.188 1.96 10.336 1 86.25 399 THR A N 1
ATOM 3094 C CA . THR A 1 399 ? 35.531 1.883 10.891 1 86.25 399 THR A CA 1
ATOM 3095 C C . THR A 1 399 ? 36.25 0.63 10.398 1 86.25 399 THR A C 1
ATOM 3097 O O . THR A 1 399 ? 35.656 -0.16 9.641 1 86.25 399 THR A O 1
ATOM 3100 N N . ASN A 1 400 ? 37.375 0.525 10.68 1 81.62 400 ASN A N 1
ATOM 3101 C CA . ASN A 1 400 ? 38.094 -0.671 10.258 1 81.62 400 ASN A CA 1
ATOM 3102 C C . ASN A 1 400 ? 37.5 -1.932 10.875 1 81.62 400 ASN A C 1
ATOM 3104 O O . ASN A 1 400 ? 37.688 -3.035 10.367 1 81.62 400 ASN A O 1
ATOM 3108 N N . HIS A 1 401 ? 36.688 -1.752 11.938 1 89.5 401 HIS A N 1
ATOM 3109 C CA . HIS A 1 401 ? 36.156 -2.922 12.633 1 89.5 401 HIS A CA 1
ATOM 3110 C C . HIS A 1 401 ? 34.625 -2.973 12.531 1 89.5 401 HIS A C 1
ATOM 3112 O O . HIS A 1 401 ? 34 -3.916 13.023 1 89.5 401 HIS A O 1
ATOM 3118 N N . LEU A 1 402 ? 34 -1.946 11.977 1 91.75 402 LEU A N 1
ATOM 3119 C CA . LEU A 1 402 ? 32.531 -1.89 11.922 1 91.75 402 LEU A CA 1
ATOM 3120 C C . LEU A 1 402 ? 32.062 -1.674 10.492 1 91.75 402 LEU A C 1
ATOM 3122 O O . LEU A 1 402 ? 32.469 -0.709 9.836 1 91.75 402 LEU A O 1
ATOM 3126 N N . GLU A 1 403 ? 31.266 -2.564 10.023 1 92.94 403 GLU A N 1
ATOM 3127 C CA . GLU A 1 403 ? 30.672 -2.486 8.695 1 92.94 403 GLU A CA 1
ATOM 3128 C C . GLU A 1 403 ? 29.141 -2.428 8.781 1 92.94 403 GLU A C 1
ATOM 3130 O O . GLU A 1 403 ? 28.547 -3.09 9.625 1 92.94 403 GLU A O 1
ATOM 3135 N N . ALA A 1 404 ? 28.562 -1.614 7.891 1 93.56 404 ALA A N 1
ATOM 3136 C CA . ALA A 1 404 ? 27.109 -1.511 7.82 1 93.56 404 ALA A CA 1
ATOM 3137 C C . ALA A 1 404 ? 26.609 -1.691 6.391 1 93.56 404 ALA A C 1
ATOM 3139 O O . ALA A 1 404 ? 27.25 -1.227 5.441 1 93.56 404 ALA A O 1
ATOM 3140 N N . GLY A 1 405 ? 25.547 -2.398 6.215 1 93.81 405 GLY A N 1
ATOM 3141 C CA . GLY A 1 405 ? 24.906 -2.578 4.922 1 93.81 405 GLY A CA 1
ATOM 3142 C C . GLY A 1 405 ? 23.422 -2.266 4.949 1 93.81 405 GLY A C 1
ATOM 3143 O O . GLY A 1 405 ? 22.734 -2.57 5.926 1 93.81 405 GLY A O 1
ATOM 3144 N N . VAL A 1 406 ? 23.016 -1.618 3.854 1 92.5 406 VAL A N 1
ATOM 3145 C CA . VAL A 1 406 ? 21.594 -1.334 3.67 1 92.5 406 VAL A CA 1
ATOM 3146 C C . VAL A 1 406 ? 21.125 -1.879 2.322 1 92.5 406 VAL A C 1
ATOM 3148 O O . VAL A 1 406 ? 21.766 -1.631 1.293 1 92.5 406 VAL A O 1
ATOM 3151 N N . ASP A 1 407 ? 20.062 -2.613 2.367 1 93.44 407 ASP A N 1
ATOM 3152 C CA . ASP A 1 407 ? 19.438 -3.184 1.172 1 93.44 407 ASP A CA 1
ATOM 3153 C C . ASP A 1 407 ? 17.969 -2.809 1.083 1 93.44 407 ASP A C 1
ATOM 3155 O O . ASP A 1 407 ? 17.172 -3.137 1.975 1 93.44 407 ASP A O 1
ATOM 3159 N N . LEU A 1 408 ? 17.641 -2.148 0.037 1 90.38 408 LEU A N 1
ATOM 3160 C CA . LEU A 1 408 ? 16.25 -1.765 -0.214 1 90.38 408 LEU A CA 1
ATOM 3161 C C . LEU A 1 408 ? 15.766 -2.311 -1.554 1 90.38 408 LEU A C 1
ATOM 3163 O O . LEU A 1 408 ? 16.438 -2.141 -2.574 1 90.38 408 LEU A O 1
ATOM 3167 N N . SER A 1 409 ? 14.641 -2.961 -1.571 1 92 409 SER A N 1
ATOM 3168 C CA . SER A 1 409 ? 14.023 -3.461 -2.797 1 92 409 SER A CA 1
ATOM 3169 C C . SER A 1 409 ? 12.531 -3.178 -2.824 1 92 409 SER A C 1
ATOM 3171 O O . SER A 1 409 ? 11.859 -3.264 -1.793 1 92 409 SER A O 1
ATOM 3173 N N . THR A 1 410 ? 12.008 -2.785 -3.943 1 89 410 THR A N 1
ATOM 3174 C CA . THR A 1 410 ? 10.586 -2.525 -4.113 1 89 410 THR A CA 1
ATOM 3175 C C . THR A 1 410 ? 10.078 -3.117 -5.426 1 89 410 THR A C 1
ATOM 3177 O O . THR A 1 410 ? 10.836 -3.242 -6.391 1 89 410 THR A O 1
ATOM 3180 N N . ASN A 1 411 ? 8.82 -3.5 -5.457 1 90.69 411 ASN A N 1
ATOM 3181 C CA . ASN A 1 411 ? 8.172 -4.074 -6.633 1 90.69 411 ASN A CA 1
ATOM 3182 C C . ASN A 1 411 ? 6.711 -3.656 -6.723 1 90.69 411 ASN A C 1
ATOM 3184 O O . ASN A 1 411 ? 6.02 -3.57 -5.703 1 90.69 411 ASN A O 1
ATOM 3188 N N . SER A 1 412 ? 6.27 -3.268 -7.844 1 89.69 412 SER A N 1
ATOM 3189 C CA . SER A 1 412 ? 4.871 -2.988 -8.156 1 89.69 412 SER A CA 1
ATOM 3190 C C . SER A 1 412 ? 4.422 -3.736 -9.406 1 89.69 412 SER A C 1
ATOM 3192 O O . SER A 1 412 ? 5.094 -3.686 -10.438 1 89.69 412 SER A O 1
ATOM 3194 N N . SER A 1 413 ? 3.311 -4.434 -9.281 1 91.62 413 SER A N 1
ATOM 3195 C CA . SER A 1 413 ? 2.824 -5.184 -10.43 1 91.62 413 SER A CA 1
ATOM 3196 C C . SER A 1 413 ? 1.315 -5.031 -10.594 1 91.62 413 SER A C 1
ATOM 3198 O O . SER A 1 413 ? 0.587 -4.918 -9.602 1 91.62 413 SER A O 1
ATOM 3200 N N . ASP A 1 414 ? 0.875 -4.98 -11.836 1 91.69 414 ASP A N 1
ATOM 3201 C CA . ASP A 1 414 ? -0.528 -4.973 -12.242 1 91.69 414 ASP A CA 1
ATOM 3202 C C . ASP A 1 414 ? -0.816 -6.078 -13.25 1 91.69 414 ASP A C 1
ATOM 3204 O O . ASP A 1 414 ? -0.102 -6.219 -14.25 1 91.69 414 ASP A O 1
ATOM 3208 N N . ALA A 1 415 ? -1.855 -6.84 -12.961 1 93.38 415 ALA A N 1
ATOM 3209 C CA . ALA A 1 415 ? -2.211 -7.938 -13.852 1 93.38 415 ALA A CA 1
ATOM 3210 C C . ALA A 1 415 ? -3.705 -7.938 -14.156 1 93.38 415 ALA A C 1
ATOM 3212 O O . ALA A 1 415 ? -4.516 -7.52 -13.32 1 93.38 415 ALA A O 1
ATOM 3213 N N . ASN A 1 416 ? -4.035 -8.336 -15.359 1 94.88 416 ASN A N 1
ATOM 3214 C CA . ASN A 1 416 ? -5.41 -8.531 -15.812 1 94.88 416 ASN A CA 1
ATOM 3215 C C . ASN A 1 416 ? -5.656 -9.977 -16.234 1 94.88 416 ASN A C 1
ATOM 3217 O O . ASN A 1 416 ? -4.832 -10.578 -16.922 1 94.88 416 ASN A O 1
ATOM 3221 N N . TYR A 1 417 ? -6.742 -10.5 -15.789 1 93.06 417 TYR A N 1
ATOM 3222 C CA . TYR A 1 417 ? -7.148 -11.859 -16.125 1 93.06 417 TYR A CA 1
ATOM 3223 C C . TYR A 1 417 ? -8.625 -11.914 -16.5 1 93.06 417 TYR A C 1
ATOM 3225 O O . TYR A 1 417 ? -9.344 -10.93 -16.344 1 93.06 417 TYR A O 1
ATOM 3233 N N . ALA A 1 418 ? -8.984 -13.055 -17.047 1 93.06 418 ALA A N 1
ATOM 3234 C CA . ALA A 1 418 ? -10.406 -13.297 -17.266 1 93.06 418 ALA A CA 1
ATOM 3235 C C . ALA A 1 418 ? -11.133 -13.5 -15.938 1 93.06 418 ALA A C 1
ATOM 3237 O O . ALA A 1 418 ? -10.516 -13.883 -14.938 1 93.06 418 ALA A O 1
ATOM 3238 N N . HIS A 1 419 ? -12.398 -13.195 -16 1 94.19 419 HIS A N 1
ATOM 3239 C CA . HIS A 1 419 ? -13.227 -13.438 -14.828 1 94.19 419 HIS A CA 1
ATOM 3240 C C . HIS A 1 419 ? -13.148 -14.891 -14.391 1 94.19 419 HIS A C 1
ATOM 3242 O O . HIS A 1 419 ? -12.961 -15.789 -15.219 1 94.19 419 HIS A O 1
ATOM 3248 N N . HIS A 1 420 ? -13.305 -15.188 -13.172 1 86.25 420 HIS A N 1
ATOM 3249 C CA . HIS A 1 420 ? -13.141 -16.531 -12.617 1 86.25 420 HIS A CA 1
ATOM 3250 C C . HIS A 1 420 ? -14.141 -17.5 -13.219 1 86.25 420 HIS A C 1
ATOM 3252 O O . HIS A 1 420 ? -13.914 -18.719 -13.203 1 86.25 420 HIS A O 1
ATOM 3258 N N . SER A 1 421 ? -15.188 -16.969 -13.773 1 89.44 421 SER A N 1
ATOM 3259 C CA . SER A 1 421 ? -16.219 -17.828 -14.344 1 89.44 421 SER A CA 1
ATOM 3260 C C . SER A 1 421 ? -15.859 -18.266 -15.766 1 89.44 421 SER A C 1
ATOM 3262 O O . SER A 1 421 ? -16.547 -19.078 -16.359 1 89.44 421 SER A O 1
ATOM 3264 N N . ILE A 1 422 ? -14.781 -17.781 -16.281 1 90.88 422 ILE A N 1
ATOM 3265 C CA . ILE A 1 422 ? -14.43 -18.062 -17.672 1 90.88 422 ILE A CA 1
ATOM 3266 C C . ILE A 1 422 ? -13.047 -18.703 -17.719 1 90.88 422 ILE A C 1
ATOM 3268 O O . ILE A 1 422 ? -12.078 -18.188 -17.172 1 90.88 422 ILE A O 1
ATOM 3272 N N . ALA A 1 423 ? -12.977 -19.859 -18.359 1 89 423 ALA A N 1
ATOM 3273 C CA . ALA A 1 423 ? -11.727 -20.5 -18.75 1 89 423 ALA A CA 1
ATOM 3274 C C . ALA A 1 423 ? -11.648 -20.656 -20.266 1 89 423 ALA A C 1
ATOM 3276 O O . ALA A 1 423 ? -12.344 -21.5 -20.844 1 89 423 ALA A O 1
ATOM 3277 N N . LEU A 1 424 ? -10.781 -19.953 -20.844 1 92 424 LEU A N 1
ATOM 3278 C CA . LEU A 1 424 ? -10.781 -19.844 -22.297 1 92 424 LEU A CA 1
ATOM 3279 C C . LEU A 1 424 ? -10.43 -21.172 -22.953 1 92 424 LEU A C 1
ATOM 3281 O O . LEU A 1 424 ? -11.055 -21.578 -23.938 1 92 424 LEU A O 1
ATOM 3285 N N . LEU A 1 425 ? -9.422 -21.797 -22.422 1 89.81 425 LEU A N 1
ATOM 3286 C CA . LEU A 1 425 ? -9.047 -23.062 -23.016 1 89.81 425 LEU A CA 1
ATOM 3287 C C . LEU A 1 425 ? -10.164 -24.094 -22.859 1 89.81 425 LEU A C 1
ATOM 3289 O O . LEU A 1 425 ? -10.398 -24.906 -23.766 1 89.81 425 LEU A O 1
ATOM 3293 N N . ASP A 1 426 ? -10.758 -24.094 -21.734 1 89.19 426 ASP A N 1
ATOM 3294 C CA . ASP A 1 426 ? -11.891 -24.984 -21.5 1 89.19 426 ASP A CA 1
ATOM 3295 C C . ASP A 1 426 ? -13.031 -24.688 -22.484 1 89.19 426 ASP A C 1
ATOM 3297 O O . ASP A 1 426 ? -13.688 -25.609 -22.969 1 89.19 426 ASP A O 1
ATOM 3301 N N . TYR A 1 427 ? -13.258 -23.453 -22.672 1 92.88 427 TYR A N 1
ATOM 3302 C CA . TYR A 1 427 ? -14.297 -23.078 -23.625 1 92.88 427 TYR A CA 1
ATOM 3303 C C . TYR A 1 427 ? -13.961 -23.594 -25.031 1 92.88 427 TYR A C 1
ATOM 3305 O O . TYR A 1 427 ? -14.82 -24.141 -25.719 1 92.88 427 TYR A O 1
ATOM 3313 N N . ALA A 1 428 ? -12.781 -23.422 -25.453 1 92.12 428 ALA A N 1
ATOM 3314 C CA . ALA A 1 428 ? -12.367 -23.891 -26.781 1 92.12 428 ALA A CA 1
ATOM 3315 C C . ALA A 1 428 ? -12.461 -25.406 -26.875 1 92.12 428 ALA A C 1
ATOM 3317 O O . ALA A 1 428 ? -12.766 -25.938 -27.953 1 92.12 428 ALA A O 1
ATOM 3318 N N . TYR A 1 429 ? -12.266 -26.016 -25.844 1 89.44 429 TYR A N 1
ATOM 3319 C CA . TYR A 1 429 ? -12.312 -27.469 -25.781 1 89.44 429 TYR A CA 1
ATOM 3320 C C . TYR A 1 429 ? -13.75 -27.969 -25.859 1 89.44 429 TYR A C 1
ATOM 3322 O O . TYR A 1 429 ? -14.039 -28.953 -26.562 1 89.44 429 TYR A O 1
ATOM 3330 N N . ARG A 1 430 ? -14.656 -27.281 -25.234 1 90.06 430 ARG A N 1
ATOM 3331 C CA . ARG A 1 430 ? -15.992 -27.828 -25.031 1 90.06 430 ARG A CA 1
ATOM 3332 C C . ARG A 1 430 ? -16.953 -27.312 -26.094 1 90.06 430 ARG A C 1
ATOM 3334 O O . ARG A 1 430 ? -18.031 -27.891 -26.281 1 90.06 430 ARG A O 1
ATOM 3341 N N . THR A 1 431 ? -16.625 -26.375 -26.766 1 93.19 431 THR A N 1
ATOM 3342 C CA . THR A 1 431 ? -17.562 -25.781 -27.703 1 93.19 431 THR A CA 1
ATOM 3343 C C . THR A 1 431 ? -17.375 -26.359 -29.109 1 93.19 431 THR A C 1
ATOM 3345 O O . THR A 1 431 ? -16.25 -26.5 -29.578 1 93.19 431 THR A O 1
ATOM 3348 N N . SER A 1 432 ? -18.469 -26.672 -29.703 1 94.56 432 SER A N 1
ATOM 3349 C CA . SER A 1 432 ? -18.484 -27.266 -31.031 1 94.56 432 SER A CA 1
ATOM 3350 C C . SER A 1 432 ? -17.906 -26.297 -32.062 1 94.56 432 SER A C 1
ATOM 3352 O O . SER A 1 432 ? -18.156 -25.094 -32 1 94.56 432 SER A O 1
ATOM 3354 N N . ARG A 1 433 ? -17.172 -26.906 -33.031 1 94.88 433 ARG A N 1
ATOM 3355 C CA . ARG A 1 433 ? -16.641 -26.094 -34.125 1 94.88 433 ARG A CA 1
ATOM 3356 C C . ARG A 1 433 ? -17.656 -25.953 -35.25 1 94.88 433 ARG A C 1
ATOM 3358 O O . ARG A 1 433 ? -17.391 -25.266 -36.25 1 94.88 433 ARG A O 1
ATOM 3365 N N . ALA A 1 434 ? -18.844 -26.547 -34.969 1 94.31 434 ALA A N 1
ATOM 3366 C CA . ALA A 1 434 ? -19.922 -26.453 -35.938 1 94.31 434 ALA A CA 1
ATOM 3367 C C . ALA A 1 434 ? -20.875 -25.312 -35.594 1 94.31 434 ALA A C 1
ATOM 3369 O O . ALA A 1 434 ? -21.984 -25.234 -36.156 1 94.31 434 ALA A O 1
ATOM 3370 N N . ILE A 1 435 ? -20.531 -24.547 -34.688 1 91.31 435 ILE A N 1
ATOM 3371 C CA . ILE A 1 435 ? -21.281 -23.328 -34.406 1 91.31 435 ILE A CA 1
ATOM 3372 C C . ILE A 1 435 ? -20.438 -22.094 -34.719 1 91.31 435 ILE A C 1
ATOM 3374 O O . ILE A 1 435 ? -19.234 -22.078 -34.5 1 91.31 435 ILE A O 1
ATOM 3378 N N . PRO A 1 436 ? -21.062 -21.094 -35.281 1 92.19 436 PRO A N 1
ATOM 3379 C CA . PRO A 1 436 ? -20.297 -19.906 -35.625 1 92.19 436 PRO A CA 1
ATOM 3380 C C . PRO A 1 436 ? -20.047 -18.984 -34.438 1 92.19 436 PRO A C 1
ATOM 3382 O O . PRO A 1 436 ? -20.781 -19.047 -33.438 1 92.19 436 PRO A O 1
ATOM 3385 N N . ALA A 1 437 ? -19.016 -18.219 -34.562 1 93.69 437 ALA A N 1
ATOM 3386 C CA . ALA A 1 437 ? -18.734 -17.219 -33.531 1 93.69 437 ALA A CA 1
ATOM 3387 C C . ALA A 1 437 ? -19.438 -15.898 -33.844 1 93.69 437 ALA A C 1
ATOM 3389 O O . ALA A 1 437 ? -19.781 -15.141 -32.938 1 93.69 437 ALA A O 1
ATOM 3390 N N . PHE A 1 438 ? -19.625 -15.672 -35.156 1 94.5 438 PHE A N 1
ATOM 3391 C CA . PHE A 1 438 ? -20.219 -14.438 -35.656 1 94.5 438 PHE A CA 1
ATOM 3392 C C . PHE A 1 438 ? -21.281 -14.719 -36.688 1 94.5 438 PHE A C 1
ATOM 3394 O O . PHE A 1 438 ? -21.234 -15.742 -37.375 1 94.5 438 PHE A O 1
ATOM 3401 N N . HIS A 1 439 ? -22.266 -13.805 -36.688 1 92.75 439 HIS A N 1
ATOM 3402 C CA . HIS A 1 439 ? -23.172 -13.805 -37.812 1 92.75 439 HIS A CA 1
ATOM 3403 C C . HIS A 1 439 ? -22.484 -13.258 -39.062 1 92.75 439 HIS A C 1
ATOM 3405 O O . HIS A 1 439 ? -21.359 -12.742 -39 1 92.75 439 HIS A O 1
ATOM 3411 N N . ASP A 1 440 ? -23.188 -13.438 -40.219 1 87.88 440 ASP A N 1
ATOM 3412 C CA . ASP A 1 440 ? -22.625 -12.961 -41.469 1 87.88 440 ASP A CA 1
ATOM 3413 C C . ASP A 1 440 ? -22.406 -11.453 -41.438 1 87.88 440 ASP A C 1
ATOM 3415 O O . ASP A 1 440 ? -21.5 -10.938 -42.094 1 87.88 440 ASP A O 1
ATOM 3419 N N . ASP A 1 441 ? -23.078 -10.719 -40.562 1 91.38 441 ASP A N 1
ATOM 3420 C CA . ASP A 1 441 ? -22.984 -9.266 -40.469 1 91.38 441 ASP A CA 1
ATOM 3421 C C . ASP A 1 441 ? -21.906 -8.844 -39.469 1 91.38 441 ASP A C 1
ATOM 3423 O O . ASP A 1 441 ? -21.703 -7.648 -39.25 1 91.38 441 ASP A O 1
ATOM 3427 N N . GLY A 1 442 ? -21.266 -9.734 -38.875 1 90.75 442 GLY A N 1
ATOM 3428 C CA . GLY A 1 442 ? -20.156 -9.422 -37.969 1 90.75 442 GLY A CA 1
ATOM 3429 C C . GLY A 1 442 ? -20.578 -9.336 -36.531 1 90.75 442 GLY A C 1
ATOM 3430 O O . GLY A 1 442 ? -19.734 -9.188 -35.625 1 90.75 442 GLY A O 1
ATOM 3431 N N . THR A 1 443 ? -21.844 -9.383 -36.219 1 93.31 443 THR A N 1
ATOM 3432 C CA . THR A 1 443 ? -22.312 -9.352 -34.844 1 93.31 443 THR A CA 1
ATOM 3433 C C . THR A 1 443 ? -22.094 -10.703 -34.156 1 93.31 443 THR A C 1
ATOM 3435 O O . THR A 1 443 ? -21.922 -11.719 -34.844 1 93.31 443 THR A O 1
ATOM 3438 N N . TYR A 1 444 ? -22.172 -10.695 -32.906 1 93.75 444 TYR A N 1
ATOM 3439 C CA . TYR A 1 444 ? -21.906 -11.906 -32.156 1 93.75 444 TYR A CA 1
ATOM 3440 C C . TYR A 1 444 ? -23.016 -12.93 -32.344 1 93.75 444 TYR A C 1
ATOM 3442 O O . TYR A 1 444 ? -24.203 -12.57 -32.438 1 93.75 444 TYR A O 1
ATOM 3450 N N . PHE A 1 445 ? -22.688 -14.148 -32.438 1 93.31 445 PHE A N 1
ATOM 3451 C CA . PHE A 1 445 ? -23.641 -15.25 -32.469 1 93.31 445 PHE A CA 1
ATOM 3452 C C . PHE A 1 445 ? -23.938 -15.727 -31.031 1 93.31 445 PHE A C 1
ATOM 3454 O O . PHE A 1 445 ? -23.031 -16.203 -30.344 1 93.31 445 PHE A O 1
ATOM 3461 N N . TYR A 1 446 ? -25.156 -15.539 -30.609 1 91.75 446 TYR A N 1
ATOM 3462 C CA . TYR A 1 446 ? -25.562 -15.969 -29.281 1 91.75 446 TYR A CA 1
ATOM 3463 C C . TYR A 1 446 ? -26.266 -17.328 -29.344 1 91.75 446 TYR A C 1
ATOM 3465 O O . TYR A 1 446 ? -27 -17.609 -30.281 1 91.75 446 TYR A O 1
ATOM 3473 N N . TYR A 1 447 ? -26.016 -18.125 -28.422 1 88.94 447 TYR A N 1
ATOM 3474 C CA . TYR A 1 447 ? -26.766 -19.359 -28.234 1 88.94 447 TYR A CA 1
ATOM 3475 C C . TYR A 1 447 ? -27.234 -19.516 -26.797 1 88.94 447 TYR A C 1
ATOM 3477 O O . TYR A 1 447 ? -26.609 -18.984 -25.875 1 88.94 447 TYR A O 1
ATOM 3485 N N . ASN A 1 448 ? -28.297 -20.234 -26.594 1 86.25 448 ASN A N 1
ATOM 3486 C CA . ASN A 1 448 ? -28.812 -20.438 -25.234 1 86.25 448 ASN A CA 1
ATOM 3487 C C . ASN A 1 448 ? -27.953 -21.438 -24.469 1 86.25 448 ASN A C 1
ATOM 3489 O O . ASN A 1 448 ? -27.828 -22.594 -24.859 1 86.25 448 ASN A O 1
ATOM 3493 N N . ASN A 1 449 ? -27.375 -20.938 -23.453 1 87.06 449 ASN A N 1
ATOM 3494 C CA . ASN A 1 449 ? -26.5 -21.781 -22.656 1 87.06 449 ASN A CA 1
ATOM 3495 C C . ASN A 1 449 ? -27.156 -22.203 -21.359 1 87.06 449 ASN A C 1
ATOM 3497 O O . ASN A 1 449 ? -26.641 -23.078 -20.656 1 87.06 449 ASN A O 1
ATOM 3501 N N . ASP A 1 450 ? -28.172 -21.5 -21 1 85.62 450 ASP A N 1
ATOM 3502 C CA . ASP A 1 450 ? -28.953 -21.875 -19.812 1 85.62 450 ASP A CA 1
ATOM 3503 C C . ASP A 1 450 ? -30.422 -21.469 -19.969 1 85.62 450 ASP A C 1
ATOM 3505 O O . ASP A 1 450 ? -30.75 -20.672 -20.859 1 85.62 450 ASP A O 1
ATOM 3509 N N . VAL A 1 451 ? -31.281 -22.109 -19.234 1 85.62 451 VAL A N 1
ATOM 3510 C CA . VAL A 1 451 ? -32.688 -21.781 -19.234 1 85.62 451 VAL A CA 1
ATOM 3511 C C . VAL A 1 451 ? -33.219 -21.656 -17.797 1 85.62 451 VAL A C 1
ATOM 3513 O O . VAL A 1 451 ? -32.875 -22.469 -16.938 1 85.62 451 VAL A O 1
ATOM 3516 N N . THR A 1 452 ? -33.812 -20.547 -17.578 1 88.69 452 THR A N 1
ATOM 3517 C CA . THR A 1 452 ? -34.438 -20.359 -16.266 1 88.69 452 THR A CA 1
ATOM 3518 C C . THR A 1 452 ? -35.969 -20.453 -16.375 1 88.69 452 THR A C 1
ATOM 3520 O O . THR A 1 452 ? -36.5 -20.688 -17.469 1 88.69 452 THR A O 1
ATOM 3523 N N . LYS A 1 453 ? -36.625 -20.297 -15.211 1 86.69 453 LYS A N 1
ATOM 3524 C CA . LYS A 1 453 ? -38.094 -20.312 -15.172 1 86.69 453 LYS A CA 1
ATOM 3525 C C . LYS A 1 453 ? -38.656 -19.125 -15.961 1 86.69 453 LYS A C 1
ATOM 3527 O O . LYS A 1 453 ? -39.812 -19.188 -16.406 1 86.69 453 LYS A O 1
ATOM 3532 N N . TYR A 1 454 ? -37.844 -18.188 -16.203 1 90 454 TYR A N 1
ATOM 3533 C CA . TYR A 1 454 ? -38.375 -16.938 -16.734 1 90 454 TYR A CA 1
ATOM 3534 C C . TYR A 1 454 ? -37.938 -16.734 -18.172 1 90 454 TYR A C 1
ATOM 3536 O O . TYR A 1 454 ? -38.625 -16.031 -18.938 1 90 454 TYR A O 1
ATOM 3544 N N . ALA A 1 455 ? -36.781 -17.266 -18.516 1 89.06 455 ALA A N 1
ATOM 3545 C CA . ALA A 1 455 ? -36.312 -17.031 -19.859 1 89.06 455 ALA A CA 1
ATOM 3546 C C . ALA A 1 455 ? -35.125 -17.953 -20.203 1 89.06 455 ALA A C 1
ATOM 3548 O O . ALA A 1 455 ? -34.562 -18.578 -19.297 1 89.06 455 ALA A O 1
ATOM 3549 N N . SER A 1 456 ? -34.844 -18.062 -21.531 1 88.44 456 SER A N 1
ATOM 3550 C CA . SER A 1 456 ? -33.562 -18.641 -21.969 1 88.44 456 SER A CA 1
ATOM 3551 C C . SER A 1 456 ? -32.438 -17.625 -21.922 1 88.44 456 SER A C 1
ATOM 3553 O O . SER A 1 456 ? -32.656 -16.453 -22.25 1 88.44 456 SER A O 1
ATOM 3555 N N . LEU A 1 457 ? -31.328 -18.031 -21.531 1 92.06 457 LEU A N 1
ATOM 3556 C CA . LEU A 1 457 ? -30.219 -17.109 -21.344 1 92.06 457 LEU A CA 1
ATOM 3557 C C . LEU A 1 457 ? -29.188 -17.266 -22.453 1 92.06 457 LEU A C 1
ATOM 3559 O O . LEU A 1 457 ? -28.5 -18.297 -22.516 1 92.06 457 LEU A O 1
ATOM 3563 N N . PRO A 1 458 ? -29.047 -16.281 -23.297 1 91.31 458 PRO A N 1
ATOM 3564 C CA . PRO A 1 458 ? -28.078 -16.359 -24.391 1 91.31 458 PRO A CA 1
ATOM 3565 C C . PRO A 1 458 ? -26.641 -16.156 -23.906 1 91.31 458 PRO A C 1
ATOM 3567 O O . PRO A 1 458 ? -26.391 -15.352 -23 1 91.31 458 PRO A O 1
ATOM 3570 N N . PHE A 1 459 ? -25.719 -16.812 -24.516 1 93.56 459 PHE A N 1
ATOM 3571 C CA . PHE A 1 459 ? -24.312 -16.734 -24.156 1 93.56 459 PHE A CA 1
ATOM 3572 C C . PHE A 1 459 ? -23.453 -16.484 -25.391 1 93.56 459 PHE A C 1
ATOM 3574 O O . PHE A 1 459 ? -23.734 -17.016 -26.453 1 93.56 459 PHE A O 1
ATOM 3581 N N . ASN A 1 460 ? -22.562 -15.578 -25.312 1 94.31 460 ASN A N 1
ATOM 3582 C CA . ASN A 1 460 ? -21.469 -15.359 -26.25 1 94.31 460 ASN A CA 1
ATOM 3583 C C . ASN A 1 460 ? -20.156 -15.094 -25.531 1 94.31 460 ASN A C 1
ATOM 3585 O O . ASN A 1 460 ? -20.078 -14.211 -24.656 1 94.31 460 ASN A O 1
ATOM 3589 N N . ILE A 1 461 ? -19.125 -15.773 -25.891 1 95.69 461 ILE A N 1
ATOM 3590 C CA . ILE A 1 461 ? -17.875 -15.742 -25.141 1 95.69 461 ILE A CA 1
ATOM 3591 C C . ILE A 1 461 ? -17.25 -14.359 -25.25 1 95.69 461 ILE A C 1
ATOM 3593 O O . ILE A 1 461 ? -16.641 -13.867 -24.297 1 95.69 461 ILE A O 1
ATOM 3597 N N . PHE A 1 462 ? -17.312 -13.727 -26.391 1 95.94 462 PHE A N 1
ATOM 3598 C CA . PHE A 1 462 ? -16.688 -12.414 -26.578 1 95.94 462 PHE A CA 1
ATOM 3599 C C . PHE A 1 462 ? -17.438 -11.344 -25.781 1 95.94 462 PHE A C 1
ATOM 3601 O O . PHE A 1 462 ? -16.828 -10.445 -25.203 1 95.94 462 PHE A O 1
ATOM 3608 N N . ASN A 1 463 ? -18.734 -11.445 -25.75 1 95 463 ASN A N 1
ATOM 3609 C CA . ASN A 1 463 ? -19.5 -10.547 -24.906 1 95 463 ASN A CA 1
ATOM 3610 C C . ASN A 1 463 ? -19.125 -10.719 -23.438 1 95 463 ASN A C 1
ATOM 3612 O O . ASN A 1 463 ? -19 -9.727 -22.703 1 95 463 ASN A O 1
ATOM 3616 N N . GLU A 1 464 ? -19.047 -11.922 -23.031 1 96.12 464 GLU A N 1
ATOM 3617 C CA . GLU A 1 464 ? -18.688 -12.195 -21.641 1 96.12 464 GLU A CA 1
ATOM 3618 C C . GLU A 1 464 ? -17.328 -11.625 -21.297 1 96.12 464 GLU A C 1
ATOM 3620 O O . GLU A 1 464 ? -17.141 -11.062 -20.203 1 96.12 464 GLU A O 1
ATOM 3625 N N . LEU A 1 465 ? -16.375 -11.75 -22.234 1 96.38 465 LEU A N 1
ATOM 3626 C CA . LEU A 1 465 ? -15.016 -11.266 -22 1 96.38 465 LEU A CA 1
ATOM 3627 C C . LEU A 1 465 ? -14.992 -9.742 -21.922 1 96.38 465 LEU A C 1
ATOM 3629 O O . LEU A 1 465 ? -14.172 -9.164 -21.203 1 96.38 465 LEU A O 1
ATOM 3633 N N . ASN A 1 466 ? -15.875 -9.125 -22.578 1 95.38 466 ASN A N 1
ATOM 3634 C CA . ASN A 1 466 ? -15.914 -7.672 -22.594 1 95.38 466 ASN A CA 1
ATOM 3635 C C . ASN A 1 466 ? -16.688 -7.109 -21.406 1 95.38 466 ASN A C 1
ATOM 3637 O O . ASN A 1 466 ? -16.578 -5.922 -21.094 1 95.38 466 ASN A O 1
ATOM 3641 N N . THR A 1 467 ? -17.453 -7.957 -20.703 1 96.38 467 THR A N 1
ATOM 3642 C CA . THR A 1 467 ? -18.359 -7.457 -19.656 1 96.38 467 THR A CA 1
ATOM 3643 C C . THR A 1 467 ? -17.969 -8.016 -18.297 1 96.38 467 THR A C 1
ATOM 3645 O O . THR A 1 467 ? -18.656 -7.773 -17.297 1 96.38 467 THR A O 1
ATOM 3648 N N . THR A 1 468 ? -16.938 -8.773 -18.219 1 97 468 THR A N 1
ATOM 3649 C CA . THR A 1 468 ? -16.406 -9.273 -16.953 1 97 468 THR A CA 1
ATOM 3650 C C . THR A 1 468 ? -14.875 -9.148 -16.922 1 97 468 THR A C 1
ATOM 3652 O O . THR A 1 468 ? -14.25 -8.891 -17.953 1 97 468 THR A O 1
ATOM 3655 N N . GLY A 1 469 ? -14.312 -9.266 -15.727 1 95.69 469 GLY A N 1
ATOM 3656 C CA . GLY A 1 469 ? -12.859 -9.203 -15.641 1 95.69 469 GLY A CA 1
ATOM 3657 C C . GLY A 1 469 ? -12.336 -9.375 -14.227 1 95.69 469 GLY A C 1
ATOM 3658 O O . GLY A 1 469 ? -13.117 -9.43 -13.273 1 95.69 469 GLY A O 1
ATOM 3659 N N . GLN A 1 470 ? -11 -9.602 -14.148 1 94.5 470 GLN A N 1
ATOM 3660 C CA . GLN A 1 470 ? -10.266 -9.68 -12.883 1 94.5 470 GLN A CA 1
ATOM 3661 C C . GLN A 1 470 ? -9 -8.836 -12.93 1 94.5 470 GLN A C 1
ATOM 3663 O O . GLN A 1 470 ? -8.172 -8.984 -13.836 1 94.5 470 GLN A O 1
ATOM 3668 N N . ASP A 1 471 ? -8.875 -7.961 -11.992 1 93.38 471 ASP A N 1
ATOM 3669 C CA . ASP A 1 471 ? -7.695 -7.105 -11.875 1 93.38 471 ASP A CA 1
ATOM 3670 C C . ASP A 1 471 ? -6.973 -7.34 -10.555 1 93.38 471 ASP A C 1
ATOM 3672 O O . ASP A 1 471 ? -7.609 -7.422 -9.5 1 93.38 471 ASP A O 1
ATOM 3676 N N . VAL A 1 472 ? -5.656 -7.516 -10.672 1 91.56 472 VAL A N 1
ATOM 3677 C CA . VAL A 1 472 ? -4.848 -7.723 -9.469 1 91.56 472 VAL A CA 1
ATOM 3678 C C . VAL A 1 472 ? -3.695 -6.723 -9.445 1 91.56 472 VAL A C 1
ATOM 3680 O O . VAL A 1 472 ? -2.936 -6.613 -10.414 1 91.56 472 VAL A O 1
ATOM 3683 N N . ALA A 1 473 ? -3.574 -5.941 -8.398 1 90 473 ALA A N 1
ATOM 3684 C CA . ALA A 1 473 ? -2.451 -5.035 -8.156 1 90 473 ALA A CA 1
ATOM 3685 C C . ALA A 1 473 ? -1.682 -5.438 -6.902 1 90 473 ALA A C 1
ATOM 3687 O O . ALA A 1 473 ? -2.281 -5.73 -5.863 1 90 473 ALA A O 1
ATOM 3688 N N . LYS A 1 474 ? -0.346 -5.523 -7.027 1 88.69 474 LYS A N 1
ATOM 3689 C CA . LYS A 1 474 ? 0.501 -5.906 -5.902 1 88.69 474 LYS A CA 1
ATOM 3690 C C . LYS A 1 474 ? 1.648 -4.922 -5.715 1 88.69 474 LYS A C 1
ATOM 3692 O O . LYS A 1 474 ? 2.199 -4.41 -6.695 1 88.69 474 LYS A O 1
ATOM 3697 N N . LYS A 1 475 ? 1.966 -4.656 -4.527 1 87.5 475 LYS A N 1
ATOM 3698 C CA . LYS A 1 475 ? 3.123 -3.848 -4.152 1 87.5 475 LYS A CA 1
ATOM 3699 C C . LYS A 1 475 ? 3.869 -4.469 -2.975 1 87.5 475 LYS A C 1
ATOM 3701 O O . LYS A 1 475 ? 3.25 -4.973 -2.037 1 87.5 475 LYS A O 1
ATOM 3706 N N . SER A 1 476 ? 5.172 -4.523 -3.061 1 89.5 476 SER A N 1
ATOM 3707 C CA . SER A 1 476 ? 5.996 -5.031 -1.97 1 89.5 476 SER A CA 1
ATOM 3708 C C . SER A 1 476 ? 7.238 -4.172 -1.768 1 89.5 476 SER A C 1
ATOM 3710 O O . SER A 1 476 ? 7.793 -3.633 -2.73 1 89.5 476 SER A O 1
ATOM 3712 N N . THR A 1 477 ? 7.629 -3.971 -0.583 1 88.56 477 THR A N 1
ATOM 3713 C CA . THR A 1 477 ? 8.844 -3.254 -0.202 1 88.56 477 THR A CA 1
ATOM 3714 C C . THR A 1 477 ? 9.602 -4.012 0.884 1 88.56 477 THR A C 1
ATOM 3716 O O . THR A 1 477 ? 9.008 -4.453 1.87 1 88.56 477 THR A O 1
ATOM 3719 N N . ASN A 1 478 ? 10.898 -4.172 0.706 1 91.19 478 ASN A N 1
ATOM 3720 C CA . ASN A 1 478 ? 11.773 -4.844 1.663 1 91.19 478 ASN A CA 1
ATOM 3721 C C . ASN A 1 478 ? 12.953 -3.959 2.057 1 91.19 478 ASN A C 1
ATOM 3723 O O . ASN A 1 478 ? 13.625 -3.393 1.193 1 91.19 478 ASN A O 1
ATOM 3727 N N . ILE A 1 479 ? 13.164 -3.82 3.318 1 90.31 479 ILE A N 1
ATOM 3728 C CA . ILE A 1 479 ? 14.297 -3.078 3.867 1 90.31 479 ILE A CA 1
ATOM 3729 C C . ILE A 1 479 ? 15.102 -3.982 4.797 1 90.31 479 ILE A C 1
ATOM 3731 O O . ILE A 1 479 ? 14.531 -4.645 5.672 1 90.31 479 ILE A O 1
ATOM 3735 N N . LYS A 1 480 ? 16.391 -3.98 4.613 1 93.88 480 LYS A N 1
ATOM 3736 C CA . LYS A 1 480 ? 17.297 -4.766 5.445 1 93.88 480 LYS A CA 1
ATOM 3737 C C . LYS A 1 480 ? 18.516 -3.938 5.867 1 93.88 480 LYS A C 1
ATOM 3739 O O . LYS A 1 480 ? 19.125 -3.273 5.035 1 93.88 480 LYS A O 1
ATOM 3744 N N . ILE A 1 481 ? 18.828 -3.971 7.086 1 93.81 481 ILE A N 1
ATOM 3745 C CA . ILE A 1 481 ? 20 -3.334 7.648 1 93.81 481 ILE A CA 1
ATOM 3746 C C . ILE A 1 481 ? 20.875 -4.379 8.344 1 93.81 481 ILE A C 1
ATOM 3748 O O . ILE A 1 481 ? 20.375 -5.152 9.172 1 93.81 481 ILE A O 1
ATOM 3752 N N . ASN A 1 482 ? 22.094 -4.379 7.988 1 94.75 482 ASN A N 1
ATOM 3753 C CA . ASN A 1 482 ? 23.062 -5.301 8.578 1 94.75 482 ASN A CA 1
ATOM 3754 C C . ASN A 1 482 ? 24.219 -4.555 9.227 1 94.75 482 ASN A C 1
ATOM 3756 O O . ASN A 1 482 ? 24.797 -3.648 8.617 1 94.75 482 ASN A O 1
ATOM 3760 N N . LEU A 1 483 ? 24.547 -4.883 10.445 1 95.12 483 LEU A N 1
ATOM 3761 C CA . LEU A 1 483 ? 25.688 -4.363 11.188 1 95.12 483 LEU A CA 1
ATOM 3762 C C . LEU A 1 483 ? 26.641 -5.492 11.57 1 95.12 483 LEU A C 1
ATOM 3764 O O . LEU A 1 483 ? 26.234 -6.465 12.203 1 95.12 483 LEU A O 1
ATOM 3768 N N . THR A 1 484 ? 27.875 -5.383 11.172 1 94.81 484 THR A N 1
ATOM 3769 C CA . THR A 1 484 ? 28.906 -6.363 11.5 1 94.81 484 THR A CA 1
ATOM 3770 C C . THR A 1 484 ? 30.047 -5.707 12.266 1 94.81 484 THR A C 1
ATOM 3772 O O . THR A 1 484 ? 30.688 -4.777 11.766 1 94.81 484 THR A O 1
ATOM 3775 N N . TRP A 1 485 ? 30.281 -6.145 13.469 1 95.62 485 TRP A N 1
ATOM 3776 C CA . TRP A 1 485 ? 31.344 -5.641 14.328 1 95.62 485 TRP A CA 1
ATOM 3777 C C . TRP A 1 485 ? 32.375 -6.719 14.594 1 95.62 485 TRP A C 1
ATOM 3779 O O . TRP A 1 485 ? 32.062 -7.812 15.055 1 95.62 485 TRP A O 1
ATOM 3789 N N . ARG A 1 486 ? 33.625 -6.387 14.289 1 93.94 486 ARG A N 1
ATOM 3790 C CA . ARG A 1 486 ? 34.75 -7.277 14.531 1 93.94 486 ARG A CA 1
ATOM 3791 C C . ARG A 1 486 ? 35.719 -6.66 15.523 1 93.94 486 ARG A C 1
ATOM 3793 O O . ARG A 1 486 ? 36.812 -6.203 15.141 1 93.94 486 ARG A O 1
ATOM 3800 N N . PRO A 1 487 ? 35.469 -6.785 16.766 1 92.31 487 PRO A N 1
ATOM 3801 C CA . PRO A 1 487 ? 36.375 -6.219 17.75 1 92.31 487 PRO A CA 1
ATOM 3802 C C . PRO A 1 487 ? 37.75 -6.879 17.703 1 92.31 487 PRO A C 1
ATOM 3804 O O . PRO A 1 487 ? 38.781 -6.203 17.875 1 92.31 487 PRO A O 1
ATOM 3807 N N . TRP A 1 488 ? 37.719 -8.227 17.484 1 91.44 488 TRP A N 1
ATOM 3808 C CA . TRP A 1 488 ? 38.938 -9.016 17.281 1 91.44 488 TRP A CA 1
ATOM 3809 C C . TRP A 1 488 ? 38.812 -9.891 16.031 1 91.44 488 TRP A C 1
ATOM 3811 O O . TRP A 1 488 ? 37.688 -10.172 15.578 1 91.44 488 TRP A O 1
ATOM 3821 N N . ASP A 1 489 ? 39.844 -10.25 15.523 1 85.38 489 ASP A N 1
ATOM 3822 C CA . ASP A 1 489 ? 39.812 -11.047 14.297 1 85.38 489 ASP A CA 1
ATOM 3823 C C . ASP A 1 489 ? 39.094 -12.375 14.516 1 85.38 489 ASP A C 1
ATOM 3825 O O . ASP A 1 489 ? 38.5 -12.93 13.586 1 85.38 489 ASP A O 1
ATOM 3829 N N . TRP A 1 490 ? 39.094 -12.883 15.75 1 90.56 490 TRP A N 1
ATOM 3830 C CA . TRP A 1 490 ? 38.5 -14.188 16 1 90.56 490 TRP A CA 1
ATOM 3831 C C . TRP A 1 490 ? 37.031 -14.055 16.422 1 90.56 490 TRP A C 1
ATOM 3833 O O . TRP A 1 490 ? 36.312 -15.055 16.531 1 90.56 490 TRP A O 1
ATOM 3843 N N . LEU A 1 491 ? 36.562 -12.82 16.625 1 94.38 491 LEU A N 1
ATOM 3844 C CA . LEU A 1 491 ? 35.219 -12.586 17.094 1 94.38 491 LEU A CA 1
ATOM 3845 C C . LEU A 1 491 ? 34.469 -11.648 16.156 1 94.38 491 LEU A C 1
ATOM 3847 O O . LEU A 1 491 ? 34.906 -10.539 15.883 1 94.38 491 LEU A O 1
ATOM 3851 N N . LYS A 1 492 ? 33.312 -12.109 15.672 1 94.44 492 LYS A N 1
ATOM 3852 C CA . LYS A 1 492 ? 32.469 -11.32 14.789 1 94.44 492 LYS A CA 1
ATOM 3853 C C . LYS A 1 492 ? 31.047 -11.234 15.344 1 94.44 492 LYS A C 1
ATOM 3855 O O . LYS A 1 492 ? 30.438 -12.25 15.664 1 94.44 492 LYS A O 1
ATOM 3860 N N . LEU A 1 493 ? 30.531 -10.07 15.586 1 96.25 493 LEU A N 1
ATOM 3861 C CA . LEU A 1 493 ? 29.156 -9.82 15.984 1 96.25 493 LEU A CA 1
ATOM 3862 C C . LEU A 1 493 ? 28.344 -9.258 14.828 1 96.25 493 LEU A C 1
ATOM 3864 O O . LEU A 1 493 ? 28.734 -8.273 14.203 1 96.25 493 LEU A O 1
ATOM 3868 N N . GLN A 1 494 ? 27.25 -9.891 14.492 1 95.62 494 GLN A N 1
ATOM 3869 C CA . GLN A 1 494 ? 26.391 -9.453 13.398 1 95.62 494 GLN A CA 1
ATOM 3870 C C . GLN A 1 494 ? 24.969 -9.195 13.883 1 95.62 494 GLN A C 1
ATOM 3872 O O . GLN A 1 494 ? 24.406 -10.008 14.617 1 95.62 494 GLN A O 1
ATOM 3877 N N . SER A 1 495 ? 24.438 -8.117 13.508 1 95.94 495 SER A N 1
ATOM 3878 C CA . SER A 1 495 ? 23.047 -7.773 13.773 1 95.94 495 SER A CA 1
ATOM 3879 C C . SER A 1 495 ? 22.297 -7.469 12.484 1 95.94 495 SER A C 1
ATOM 3881 O O . SER A 1 495 ? 22.75 -6.656 11.672 1 95.94 495 SER A O 1
ATOM 3883 N N . LEU A 1 496 ? 21.156 -8.156 12.297 1 95.88 496 LEU A N 1
ATOM 3884 C CA . LEU A 1 496 ? 20.344 -7.965 11.109 1 95.88 496 LEU A CA 1
ATOM 3885 C C . LEU A 1 496 ? 18.922 -7.543 11.492 1 95.88 496 LEU A C 1
ATOM 3887 O O . LEU A 1 496 ? 18.281 -8.188 12.32 1 95.88 496 LEU A O 1
ATOM 3891 N N . THR A 1 497 ? 18.516 -6.449 10.961 1 94.38 497 THR A N 1
ATOM 3892 C CA . THR A 1 497 ? 17.141 -5.984 11.117 1 94.38 497 THR A CA 1
ATOM 3893 C C . THR A 1 497 ? 16.453 -5.84 9.75 1 94.38 497 THR A C 1
ATOM 3895 O O . THR A 1 497 ? 17.031 -5.254 8.828 1 94.38 497 THR A O 1
ATOM 3898 N N . GLY A 1 498 ? 15.266 -6.473 9.625 1 93.94 498 GLY A N 1
ATOM 3899 C CA . GLY A 1 498 ? 14.547 -6.418 8.359 1 93.94 498 GLY A CA 1
ATOM 3900 C C . GLY A 1 498 ? 13.07 -6.105 8.523 1 93.94 498 GLY A C 1
ATOM 3901 O O . GLY A 1 498 ? 12.453 -6.504 9.508 1 93.94 498 GLY A O 1
ATOM 3902 N N . MET A 1 499 ? 12.578 -5.387 7.59 1 90.5 499 MET A N 1
ATOM 3903 C CA . MET A 1 499 ? 11.148 -5.129 7.473 1 90.5 499 MET A CA 1
ATOM 3904 C C . MET A 1 499 ? 10.656 -5.395 6.055 1 90.5 499 MET A C 1
ATOM 3906 O O . MET A 1 499 ? 11.25 -4.91 5.09 1 90.5 499 MET A O 1
ATOM 3910 N N . SER A 1 500 ? 9.633 -6.16 5.941 1 90.94 500 SER A N 1
ATOM 3911 C CA . SER A 1 500 ? 9.008 -6.449 4.652 1 90.94 500 SER A CA 1
ATOM 3912 C C . SER A 1 500 ? 7.516 -6.141 4.676 1 90.94 500 SER A C 1
ATOM 3914 O O . SER A 1 500 ? 6.809 -6.539 5.605 1 90.94 500 SER A O 1
ATOM 3916 N N . THR A 1 501 ? 7.09 -5.402 3.717 1 87.81 501 THR A N 1
ATOM 3917 C CA . THR A 1 501 ? 5.668 -5.102 3.584 1 87.81 501 THR A CA 1
ATOM 3918 C C . THR A 1 501 ? 5.148 -5.535 2.215 1 87.81 501 THR A C 1
ATOM 3920 O O . THR A 1 501 ? 5.863 -5.438 1.215 1 87.81 501 THR A O 1
ATOM 3923 N N . SER A 1 502 ? 3.977 -6.07 2.15 1 87.94 502 SER A N 1
ATOM 3924 C CA . SER A 1 502 ? 3.297 -6.434 0.911 1 87.94 502 SER A CA 1
ATOM 3925 C C . SER A 1 502 ? 1.815 -6.082 0.967 1 87.94 502 SER A C 1
ATOM 3927 O O . SER A 1 502 ? 1.19 -6.172 2.025 1 87.94 502 SER A O 1
ATOM 3929 N N . ALA A 1 503 ? 1.323 -5.578 -0.096 1 86.69 503 ALA A N 1
ATOM 3930 C CA . ALA A 1 503 ? -0.095 -5.254 -0.233 1 86.69 503 ALA A CA 1
ATOM 3931 C C . ALA A 1 503 ? -0.636 -5.723 -1.582 1 86.69 503 ALA A C 1
ATOM 3933 O O . ALA A 1 503 ? 0.059 -5.641 -2.598 1 86.69 503 ALA A O 1
ATOM 3934 N N . SER A 1 504 ? -1.836 -6.207 -1.599 1 88.81 504 SER A N 1
ATOM 3935 C CA . SER A 1 504 ? -2.484 -6.637 -2.832 1 88.81 504 SER A CA 1
ATOM 3936 C C . SER A 1 504 ? -3.938 -6.184 -2.881 1 88.81 504 SER A C 1
ATOM 3938 O O . SER A 1 504 ? -4.629 -6.18 -1.86 1 88.81 504 SER A O 1
ATOM 3940 N N . ASN A 1 505 ? -4.363 -5.676 -4.031 1 89.31 505 ASN A N 1
ATOM 3941 C CA . ASN A 1 505 ? -5.75 -5.359 -4.348 1 89.31 505 ASN A CA 1
ATOM 3942 C C . ASN A 1 505 ? -6.281 -6.234 -5.48 1 89.31 505 ASN A C 1
ATOM 3944 O O . ASN A 1 505 ? -5.715 -6.25 -6.574 1 89.31 505 ASN A O 1
ATOM 3948 N N . GLN A 1 506 ? -7.305 -6.934 -5.18 1 91.62 506 GLN A N 1
ATOM 3949 C CA . GLN A 1 506 ? -7.926 -7.801 -6.172 1 91.62 506 GLN A CA 1
ATOM 3950 C C . GLN A 1 506 ? -9.375 -7.395 -6.426 1 91.62 506 GLN A C 1
ATOM 3952 O O . GLN A 1 506 ? -10.164 -7.254 -5.484 1 91.62 506 GLN A O 1
ATOM 3957 N N . GLU A 1 507 ? -9.742 -7.199 -7.711 1 94.06 507 GLU A N 1
ATOM 3958 C CA . GLU A 1 507 ? -11.102 -6.875 -8.125 1 94.06 507 GLU A CA 1
ATOM 3959 C C . GLU A 1 507 ? -11.633 -7.891 -9.133 1 94.06 507 GLU A C 1
ATOM 3961 O O . GLU A 1 507 ? -11.031 -8.094 -10.188 1 94.06 507 GLU A O 1
ATOM 3966 N N . ASN A 1 508 ? -12.609 -8.562 -8.812 1 96 508 ASN A N 1
ATOM 3967 C CA . ASN A 1 508 ? -13.398 -9.383 -9.727 1 96 508 ASN A CA 1
ATOM 3968 C C . ASN A 1 508 ? -14.75 -8.75 -10.023 1 96 508 ASN A C 1
ATOM 3970 O O . ASN A 1 508 ? -15.578 -8.586 -9.125 1 96 508 ASN A O 1
ATOM 3974 N N . TRP A 1 509 ? -14.977 -8.438 -11.297 1 97.12 509 TRP A N 1
ATOM 3975 C CA . TRP A 1 509 ? -16.172 -7.66 -11.586 1 97.12 509 TRP A CA 1
ATOM 3976 C C . TRP A 1 509 ? -16.938 -8.25 -12.766 1 97.12 509 TRP A C 1
ATOM 3978 O O . TRP A 1 509 ? -16.344 -8.922 -13.617 1 97.12 509 TRP A O 1
ATOM 3988 N N . ALA A 1 510 ? -18.219 -8.125 -12.781 1 97.88 510 ALA A N 1
ATOM 3989 C CA . ALA A 1 510 ? -19.141 -8.508 -13.844 1 97.88 510 ALA A CA 1
ATOM 3990 C C . ALA A 1 510 ? -20.219 -7.441 -14.047 1 97.88 510 ALA A C 1
ATOM 3992 O O . ALA A 1 510 ? -20.812 -6.969 -13.078 1 97.88 510 ALA A O 1
ATOM 3993 N N . ASP A 1 511 ? -20.391 -7.109 -15.266 1 95.56 511 ASP A N 1
ATOM 3994 C CA . ASP A 1 511 ? -21.391 -6.105 -15.625 1 95.56 511 ASP A CA 1
ATOM 3995 C C . ASP A 1 511 ? -22.75 -6.746 -15.836 1 95.56 511 ASP A C 1
ATOM 3997 O O . ASP A 1 511 ? -22.875 -7.973 -15.906 1 95.56 511 ASP A O 1
ATOM 4001 N N . GLU A 1 512 ? -23.797 -5.969 -15.906 1 92.12 512 GLU A N 1
ATOM 4002 C CA . GLU A 1 512 ? -25.172 -6.438 -16.062 1 92.12 512 GLU A CA 1
ATOM 4003 C C . GLU A 1 512 ? -25.375 -7.133 -17.406 1 92.12 512 GLU A C 1
ATOM 4005 O O . GLU A 1 512 ? -26.281 -7.965 -17.547 1 92.12 512 GLU A O 1
ATOM 4010 N N . GLN A 1 513 ? -24.484 -6.852 -18.312 1 93.38 513 GLN A N 1
ATOM 4011 C CA . GLN A 1 513 ? -24.641 -7.41 -19.641 1 93.38 513 GLN A CA 1
ATOM 4012 C C . GLN A 1 513 ? -23.938 -8.758 -19.766 1 93.38 513 GLN A C 1
ATOM 4014 O O . GLN A 1 513 ? -23.906 -9.352 -20.844 1 93.38 513 GLN A O 1
ATOM 4019 N N . SER A 1 514 ? -23.531 -9.273 -18.656 1 95.81 514 SER A N 1
ATOM 4020 C CA . SER A 1 514 ? -22.828 -10.547 -18.703 1 95.81 514 SER A CA 1
ATOM 4021 C C . SER A 1 514 ? -23.781 -11.719 -18.484 1 95.81 514 SER A C 1
ATOM 4023 O O . SER A 1 514 ? -24.844 -11.555 -17.891 1 95.81 514 SER A O 1
ATOM 4025 N N . PHE A 1 515 ? -23.453 -12.852 -19.047 1 95.12 515 PHE A N 1
ATOM 4026 C CA . PHE A 1 515 ? -24.188 -14.094 -18.812 1 95.12 515 PHE A CA 1
ATOM 4027 C C . PHE A 1 515 ? -24.125 -14.477 -17.344 1 95.12 515 PHE A C 1
ATOM 4029 O O . PHE A 1 515 ? -25.109 -14.961 -16.781 1 95.12 515 PHE A O 1
ATOM 4036 N N . TYR A 1 516 ? -22.922 -14.219 -16.75 1 95.88 516 TYR A N 1
ATOM 4037 C CA . TYR A 1 516 ? -22.734 -14.5 -15.336 1 95.88 516 TYR A CA 1
ATOM 4038 C C . TYR A 1 516 ? -23.797 -13.828 -14.492 1 95.88 516 TYR A C 1
ATOM 4040 O O . TYR A 1 516 ? -24.391 -14.453 -13.609 1 95.88 516 TYR A O 1
ATOM 4048 N N . VAL A 1 517 ? -24.078 -12.617 -14.766 1 95.81 517 VAL A N 1
ATOM 4049 C CA . VAL A 1 517 ? -25.047 -11.844 -13.992 1 95.81 517 VAL A CA 1
ATOM 4050 C C . VAL A 1 517 ? -26.469 -12.242 -14.406 1 95.81 517 VAL A C 1
ATOM 4052 O O . VAL A 1 517 ? -27.375 -12.25 -13.578 1 95.81 517 VAL A O 1
ATOM 4055 N N . SER A 1 518 ? -26.688 -12.633 -15.664 1 94.94 518 SER A N 1
ATOM 4056 C CA . SER A 1 518 ? -27.984 -13.055 -16.141 1 94.94 518 SER A CA 1
ATOM 4057 C C . SER A 1 518 ? -28.5 -14.273 -15.375 1 94.94 518 SER A C 1
ATOM 4059 O O . SER A 1 518 ? -29.703 -14.43 -15.164 1 94.94 518 SER A O 1
ATOM 4061 N N . LYS A 1 519 ? -27.594 -15.039 -15.016 1 93.88 519 LYS A N 1
ATOM 4062 C CA . LYS A 1 519 ? -27.969 -16.219 -14.242 1 93.88 519 LYS A CA 1
ATOM 4063 C C . LYS A 1 519 ? -28.562 -15.828 -12.898 1 93.88 519 LYS A C 1
ATOM 4065 O O . LYS A 1 519 ? -29.453 -16.5 -12.391 1 93.88 519 LYS A O 1
ATOM 4070 N N . MET A 1 520 ? -28.094 -14.766 -12.375 1 94.75 520 MET A N 1
ATOM 4071 C CA . MET A 1 520 ? -28.609 -14.297 -11.094 1 94.75 520 MET A CA 1
ATOM 4072 C C . MET A 1 520 ? -29.844 -13.438 -11.281 1 94.75 520 MET A C 1
ATOM 4074 O O . MET A 1 520 ? -30.719 -13.383 -10.406 1 94.75 520 MET A O 1
ATOM 4078 N N . ARG A 1 521 ? -29.828 -12.781 -12.383 1 93.75 521 ARG A N 1
ATOM 4079 C CA . ARG A 1 521 ? -30.984 -11.961 -12.742 1 93.75 521 ARG A CA 1
ATOM 4080 C C . ARG A 1 521 ? -32.156 -12.82 -13.211 1 93.75 521 ARG A C 1
ATOM 4082 O O . ARG A 1 521 ? -33.312 -12.43 -13.094 1 93.75 521 ARG A O 1
ATOM 4089 N N . LEU A 1 522 ? -31.906 -13.945 -13.859 1 93.88 522 LEU A N 1
ATOM 4090 C CA . LEU A 1 522 ? -32.844 -14.969 -14.32 1 93.88 522 LEU A CA 1
ATOM 4091 C C . LEU A 1 522 ? -33.5 -14.562 -15.633 1 93.88 522 LEU A C 1
ATOM 4093 O O . LEU A 1 522 ? -34.438 -15.219 -16.094 1 93.88 522 LEU A O 1
ATOM 4097 N N . VAL A 1 523 ? -33.062 -13.461 -16.172 1 92.56 523 VAL A N 1
ATOM 4098 C CA . VAL A 1 523 ? -33.5 -13.008 -17.5 1 92.56 523 VAL A CA 1
ATOM 4099 C C . VAL A 1 523 ? -32.25 -12.602 -18.312 1 92.56 523 VAL A C 1
ATOM 4101 O O . VAL A 1 523 ? -31.203 -12.336 -17.75 1 92.56 523 VAL A O 1
ATOM 4104 N N . PRO A 1 524 ? -32.344 -12.555 -19.625 1 90.06 524 PRO A N 1
ATOM 4105 C CA . PRO A 1 524 ? -31.188 -12.203 -20.453 1 90.06 524 PRO A CA 1
ATOM 4106 C C . PRO A 1 524 ? -30.688 -10.789 -20.203 1 90.06 524 PRO A C 1
ATOM 4108 O O . PRO A 1 524 ? -31.453 -9.93 -19.75 1 90.06 524 PRO A O 1
ATOM 4111 N N . TYR A 1 525 ? -29.453 -10.586 -20.578 1 78.12 525 TYR A N 1
ATOM 4112 C CA . TYR A 1 525 ? -28.797 -9.281 -20.469 1 78.12 525 TYR A CA 1
ATOM 4113 C C . TYR A 1 525 ? -29.531 -8.242 -21.312 1 78.12 525 TYR A C 1
ATOM 4115 O O . TYR A 1 525 ? -30.078 -8.555 -22.359 1 78.12 525 TYR A O 1
ATOM 4123 N N . GLY A 1 526 ? -29.672 -7.184 -20.844 1 64.38 526 GLY A N 1
ATOM 4124 C CA . GLY A 1 526 ? -30.297 -6.086 -21.547 1 64.38 526 GLY A CA 1
ATOM 4125 C C . GLY A 1 526 ? -31.812 -6.18 -21.562 1 64.38 526 GLY A C 1
ATOM 4126 O O . GLY A 1 526 ? -32.5 -5.277 -22.062 1 64.38 526 GLY A O 1
ATOM 4127 N N . GLY A 1 527 ? -32.25 -7.348 -21.109 1 66.38 527 GLY A N 1
ATOM 4128 C CA . GLY A 1 527 ? -33.688 -7.453 -21.062 1 66.38 527 GLY A CA 1
ATOM 4129 C C . GLY A 1 527 ? -34.312 -6.574 -19.984 1 66.38 527 GLY A C 1
ATOM 4130 O O . GLY A 1 527 ? -33.625 -6.023 -19.141 1 66.38 527 GLY A O 1
ATOM 4131 N N . LYS A 1 528 ? -35.625 -6.316 -20.203 1 68.31 528 LYS A N 1
ATOM 4132 C CA . LYS A 1 528 ? -36.375 -5.508 -19.234 1 68.31 528 LYS A CA 1
ATOM 4133 C C . LYS A 1 528 ? -36.562 -6.238 -17.922 1 68.31 528 LYS A C 1
ATOM 4135 O O . LYS A 1 528 ? -36.719 -7.457 -17.891 1 68.31 528 LYS A O 1
ATOM 4140 N N . ILE A 1 529 ? -36.344 -5.652 -16.875 1 74.62 529 ILE A N 1
ATOM 4141 C CA . ILE A 1 529 ? -36.531 -6.203 -15.531 1 74.62 529 ILE A CA 1
ATOM 4142 C C . ILE A 1 529 ? -38.031 -6.539 -15.344 1 74.62 529 ILE A C 1
ATOM 4144 O O . ILE A 1 529 ? -38.906 -5.777 -15.766 1 74.62 529 ILE A O 1
ATOM 4148 N N . ILE A 1 530 ? -38.219 -7.73 -14.852 1 81.06 530 ILE A N 1
ATOM 4149 C CA . ILE A 1 530 ? -39.594 -8.164 -14.594 1 81.06 530 ILE A CA 1
ATOM 4150 C C . ILE A 1 530 ? -40.125 -7.441 -13.359 1 81.06 530 ILE A C 1
ATOM 4152 O O . ILE A 1 530 ? -39.531 -7.5 -12.281 1 81.06 530 ILE A O 1
ATOM 4156 N N . THR A 1 531 ? -41.188 -6.672 -13.531 1 80.5 531 THR A N 1
ATOM 4157 C CA . THR A 1 531 ? -41.812 -5.98 -12.414 1 80.5 531 THR A CA 1
ATOM 4158 C C . THR A 1 531 ? -43.219 -6.539 -12.148 1 80.5 531 THR A C 1
ATOM 4160 O O . THR A 1 531 ? -43.875 -7.074 -13.055 1 80.5 531 THR A O 1
ATOM 4163 N N . GLY A 1 532 ? -43.688 -6.555 -10.992 1 82.19 532 GLY A N 1
ATOM 4164 C CA . GLY A 1 532 ? -45.031 -6.953 -10.648 1 82.19 532 GLY A CA 1
ATOM 4165 C C . GLY A 1 532 ? -45.188 -8.453 -10.453 1 82.19 532 GLY A C 1
ATOM 4166 O O . GLY A 1 532 ? -46.312 -8.969 -10.406 1 82.19 532 GLY A O 1
ATOM 4167 N N . ASN A 1 533 ? -44.125 -9.203 -10.523 1 89.88 533 ASN A N 1
ATOM 4168 C CA . ASN A 1 533 ? -44.125 -10.648 -10.312 1 89.88 533 ASN A CA 1
ATOM 4169 C C . ASN A 1 533 ? -43.469 -11.023 -8.984 1 89.88 533 ASN A C 1
ATOM 4171 O O . ASN A 1 533 ? -42.25 -10.945 -8.844 1 89.88 533 ASN A O 1
ATOM 4175 N N . GLU A 1 534 ? -44.312 -11.461 -8.086 1 90.94 534 GLU A N 1
ATOM 4176 C CA . GLU A 1 534 ? -43.844 -11.742 -6.723 1 90.94 534 GLU A CA 1
ATOM 4177 C C . GLU A 1 534 ? -42.844 -12.875 -6.695 1 90.94 534 GLU A C 1
ATOM 4179 O O . GLU A 1 534 ? -41.906 -12.867 -5.875 1 90.94 534 GLU A O 1
ATOM 4184 N N . TYR A 1 535 ? -43.031 -13.789 -7.559 1 92.5 535 TYR A N 1
ATOM 4185 C CA . TYR A 1 535 ? -42.125 -14.906 -7.602 1 92.5 535 TYR A CA 1
ATOM 4186 C C . TYR A 1 535 ? -40.75 -14.453 -8.086 1 92.5 535 TYR A C 1
ATOM 4188 O O . TYR A 1 535 ? -39.719 -14.914 -7.586 1 92.5 535 TYR A O 1
ATOM 4196 N N . TYR A 1 536 ? -40.781 -13.617 -9.016 1 93 536 TYR A N 1
ATOM 4197 C CA . TYR A 1 536 ? -39.5 -13.07 -9.5 1 93 536 TYR A CA 1
ATOM 4198 C C . TYR A 1 536 ? -38.812 -12.273 -8.414 1 93 536 TYR A C 1
ATOM 4200 O O . TYR A 1 536 ? -37.562 -12.336 -8.289 1 93 536 TYR A O 1
ATOM 4208 N N . TYR A 1 537 ? -39.594 -11.57 -7.645 1 92.62 537 TYR A N 1
ATOM 4209 C CA . TYR A 1 537 ? -39.062 -10.781 -6.555 1 92.62 537 TYR A CA 1
ATOM 4210 C C . TYR A 1 537 ? -38.344 -11.672 -5.535 1 92.62 537 TYR A C 1
ATOM 4212 O O . TYR A 1 537 ? -37.344 -11.266 -4.93 1 92.62 537 TYR A O 1
ATOM 4220 N N . GLU A 1 538 ? -38.781 -12.828 -5.402 1 93.12 538 GLU A N 1
ATOM 4221 C CA . GLU A 1 538 ? -38.25 -13.773 -4.445 1 93.12 538 GLU A CA 1
ATOM 4222 C C . GLU A 1 538 ? -37.031 -14.492 -5.023 1 93.12 538 GLU A C 1
ATOM 4224 O O . GLU A 1 538 ? -36.094 -14.875 -4.285 1 93.12 538 GLU A O 1
ATOM 4229 N N . ASP A 1 539 ? -37.031 -14.617 -6.316 1 94.06 539 ASP A N 1
ATOM 4230 C CA . ASP A 1 539 ? -36.031 -15.508 -6.922 1 94.06 539 ASP A CA 1
ATOM 4231 C C . ASP A 1 539 ? -34.812 -14.727 -7.395 1 94.06 539 ASP A C 1
ATOM 4233 O O . ASP A 1 539 ? -33.688 -15.234 -7.332 1 94.06 539 ASP A O 1
ATOM 4237 N N . ALA A 1 540 ? -35.031 -13.547 -7.887 1 93.94 540 ALA A N 1
ATOM 4238 C CA . ALA A 1 540 ? -33.938 -12.805 -8.523 1 93.94 540 ALA A CA 1
ATOM 4239 C C . ALA A 1 540 ? -32.938 -12.297 -7.492 1 93.94 540 ALA A C 1
ATOM 4241 O O . ALA A 1 540 ? -33.281 -11.531 -6.594 1 93.94 540 ALA A O 1
ATOM 4242 N N . ILE A 1 541 ? -31.75 -12.648 -7.574 1 94.5 541 ILE A N 1
ATOM 4243 C CA . ILE A 1 541 ? -30.688 -12.266 -6.656 1 94.5 541 ILE A CA 1
ATOM 4244 C C . ILE A 1 541 ? -30.125 -10.898 -7.059 1 94.5 541 ILE A C 1
ATOM 4246 O O . ILE A 1 541 ? -29.734 -10.109 -6.203 1 94.5 541 ILE A O 1
ATOM 4250 N N . LEU A 1 542 ? -30.141 -10.641 -8.352 1 94.44 542 LEU A N 1
ATOM 4251 C CA . LEU A 1 542 ? -29.578 -9.406 -8.883 1 94.44 542 LEU A CA 1
ATOM 4252 C C . LEU A 1 542 ? -30.422 -8.867 -10.031 1 94.44 542 LEU A C 1
ATOM 4254 O O . LEU A 1 542 ? -30.031 -8.961 -11.195 1 94.44 542 LEU A O 1
ATOM 4258 N N . PRO A 1 543 ? -31.438 -8.258 -9.703 1 90.62 543 PRO A N 1
ATOM 4259 C CA . PRO A 1 543 ? -32.344 -7.777 -10.734 1 90.62 543 PRO A CA 1
ATOM 4260 C C . PRO A 1 543 ? -31.766 -6.641 -11.57 1 90.62 543 PRO A C 1
ATOM 4262 O O . PRO A 1 543 ? -32.188 -6.438 -12.719 1 90.62 543 PRO A O 1
ATOM 4265 N N . LEU A 1 544 ? -30.844 -5.898 -10.945 1 89.19 544 LEU A N 1
ATOM 4266 C CA . LEU A 1 544 ? -30.203 -4.777 -11.641 1 89.19 544 LEU A CA 1
ATOM 4267 C C . LEU A 1 544 ? -28.719 -4.711 -11.305 1 89.19 544 LEU A C 1
ATOM 4269 O O . LEU A 1 544 ? -28.312 -4.984 -10.172 1 89.19 544 LEU A O 1
ATOM 4273 N N . GLY A 1 545 ? -27.922 -4.242 -12.312 1 91.5 545 GLY A N 1
ATOM 4274 C CA . GLY A 1 545 ? -26.5 -4.074 -12.117 1 91.5 545 GLY A CA 1
ATOM 4275 C C . GLY A 1 545 ? -25.734 -5.383 -12.117 1 91.5 545 GLY A C 1
ATOM 4276 O O . GLY A 1 545 ? -26.281 -6.426 -12.492 1 91.5 545 GLY A O 1
ATOM 4277 N N . GLY A 1 546 ? -24.438 -5.277 -11.82 1 95.06 546 GLY A N 1
ATOM 4278 C CA . GLY A 1 546 ? -23.547 -6.426 -11.789 1 95.06 546 GLY A CA 1
ATOM 4279 C C . GLY A 1 546 ? -22.984 -6.715 -10.406 1 95.06 546 GLY A C 1
ATOM 4280 O O . GLY A 1 546 ? -23.656 -6.496 -9.398 1 95.06 546 GLY A O 1
ATOM 4281 N N . GLU A 1 547 ? -21.828 -7.367 -10.367 1 97.31 547 GLU A N 1
ATOM 4282 C CA . GLU A 1 547 ? -21.203 -7.805 -9.125 1 97.31 547 GLU A CA 1
ATOM 4283 C C . GLU A 1 547 ? -19.75 -7.375 -9.062 1 97.31 547 GLU A C 1
ATOM 4285 O O . GLU A 1 547 ? -19.031 -7.434 -10.062 1 97.31 547 GLU A O 1
ATOM 4290 N N . LEU A 1 548 ? -19.328 -6.867 -7.906 1 97.12 548 LEU A N 1
ATOM 4291 C CA . LEU A 1 548 ? -17.922 -6.574 -7.621 1 97.12 548 LEU A CA 1
ATOM 4292 C C . LEU A 1 548 ? -17.453 -7.328 -6.383 1 97.12 548 LEU A C 1
ATOM 4294 O O . LEU A 1 548 ? -18.062 -7.227 -5.316 1 97.12 548 LEU A O 1
ATOM 4298 N N . LYS A 1 549 ? -16.5 -8.141 -6.492 1 96.31 549 LYS A N 1
ATOM 4299 C CA . LYS A 1 549 ? -15.773 -8.703 -5.367 1 96.31 549 LYS A CA 1
ATOM 4300 C C . LYS A 1 549 ? -14.422 -8.023 -5.188 1 96.31 549 LYS A C 1
ATOM 4302 O O . LYS A 1 549 ? -13.578 -8.055 -6.082 1 96.31 549 LYS A O 1
ATOM 4307 N N . TYR A 1 550 ? -14.305 -7.355 -4.105 1 93.81 550 TYR A N 1
ATOM 4308 C CA . TYR A 1 550 ? -13.102 -6.574 -3.828 1 93.81 550 TYR A CA 1
ATOM 4309 C C . TYR A 1 550 ? -12.398 -7.086 -2.576 1 93.81 550 TYR A C 1
ATOM 4311 O O . TYR A 1 550 ? -13.039 -7.305 -1.543 1 93.81 550 TYR A O 1
ATOM 4319 N N . GLU A 1 551 ? -11.086 -7.363 -2.736 1 91.62 551 GLU A N 1
ATOM 4320 C CA . GLU A 1 551 ? -10.273 -7.809 -1.608 1 91.62 551 GLU A CA 1
ATOM 4321 C C . GLU A 1 551 ? -9 -6.98 -1.487 1 91.62 551 GLU A C 1
ATOM 4323 O O . GLU A 1 551 ? -8.25 -6.836 -2.457 1 91.62 551 GLU A O 1
ATOM 4328 N N . ASN A 1 552 ? -8.828 -6.406 -0.33 1 90.81 552 ASN A N 1
ATOM 4329 C CA . ASN A 1 552 ? -7.582 -5.738 0.03 1 90.81 552 ASN A CA 1
ATOM 4330 C C . ASN A 1 552 ? -6.832 -6.5 1.12 1 90.81 552 ASN A C 1
ATOM 4332 O O . ASN A 1 552 ? -7.379 -6.758 2.191 1 90.81 552 ASN A O 1
ATOM 4336 N N . SER A 1 553 ? -5.609 -6.891 0.816 1 90 553 SER A N 1
ATOM 4337 C CA . SER A 1 553 ? -4.797 -7.629 1.776 1 90 553 SER A CA 1
ATOM 4338 C C . SER A 1 553 ? -3.436 -6.969 1.972 1 90 553 SER A C 1
ATOM 4340 O O . SER A 1 553 ? -2.889 -6.375 1.039 1 90 553 SER A O 1
ATOM 4342 N N . SER A 1 554 ? -2.963 -6.992 3.184 1 87.94 554 SER A N 1
ATOM 4343 C CA . SER A 1 554 ? -1.638 -6.465 3.488 1 87.94 554 SER A CA 1
ATOM 4344 C C . SER A 1 554 ? -0.91 -7.348 4.5 1 87.94 554 SER A C 1
ATOM 4346 O O . SER A 1 554 ? -1.545 -8.023 5.309 1 87.94 554 SER A O 1
ATOM 4348 N N . SER A 1 555 ? 0.372 -7.395 4.41 1 88.75 555 SER A N 1
ATOM 4349 C CA . SER A 1 555 ? 1.232 -8.125 5.332 1 88.75 555 SER A CA 1
ATOM 4350 C C . SER A 1 555 ? 2.461 -7.309 5.715 1 88.75 555 SER A C 1
ATOM 4352 O O . SER A 1 555 ? 3.021 -6.598 4.879 1 88.75 555 SER A O 1
ATOM 4354 N N . LYS A 1 556 ? 2.818 -7.367 6.969 1 88.56 556 LYS A N 1
ATOM 4355 C CA . LYS A 1 556 ? 4.039 -6.77 7.5 1 88.56 556 LYS A CA 1
ATOM 4356 C C . LYS A 1 556 ? 4.859 -7.793 8.281 1 88.56 556 LYS A C 1
ATOM 4358 O O . LYS A 1 556 ? 4.324 -8.516 9.125 1 88.56 556 LYS A O 1
ATOM 4363 N N . ARG A 1 557 ? 6.098 -7.859 7.961 1 92.31 557 ARG A N 1
ATOM 4364 C CA . ARG A 1 557 ? 7.02 -8.742 8.664 1 92.31 557 ARG A CA 1
ATOM 4365 C C . ARG A 1 557 ? 8.18 -7.961 9.273 1 92.31 557 ARG A C 1
ATOM 4367 O O . ARG A 1 557 ? 8.797 -7.141 8.594 1 92.31 557 ARG A O 1
ATOM 4374 N N . TYR A 1 558 ? 8.438 -8.227 10.523 1 93.44 558 TYR A N 1
ATOM 4375 C CA . TYR A 1 558 ? 9.602 -7.699 11.219 1 93.44 558 TYR A CA 1
ATOM 4376 C C . TYR A 1 558 ? 10.555 -8.828 11.617 1 93.44 558 TYR A C 1
ATOM 4378 O O . TYR A 1 558 ? 10.125 -9.859 12.133 1 93.44 558 TYR A O 1
ATOM 4386 N N . THR A 1 559 ? 11.797 -8.633 11.312 1 95.38 559 THR A N 1
ATOM 4387 C CA . THR A 1 559 ? 12.828 -9.602 11.672 1 95.38 559 THR A CA 1
ATOM 4388 C C . THR A 1 559 ? 13.977 -8.922 12.406 1 95.38 559 THR A C 1
ATOM 4390 O O . THR A 1 559 ? 14.469 -7.875 11.977 1 95.38 559 THR A O 1
ATOM 4393 N N . PHE A 1 560 ? 14.383 -9.438 13.508 1 96 560 PHE A N 1
ATOM 4394 C CA . PHE A 1 560 ? 15.555 -9.008 14.266 1 96 560 PHE A CA 1
ATOM 4395 C C . PHE A 1 560 ? 16.422 -10.203 14.641 1 96 560 PHE A C 1
ATOM 4397 O O . PHE A 1 560 ? 15.977 -11.102 15.352 1 96 560 PHE A O 1
ATOM 4404 N N . ARG A 1 561 ? 17.688 -10.227 14.219 1 96 561 ARG A N 1
ATOM 4405 C CA . ARG A 1 561 ? 18.594 -11.352 14.445 1 96 561 ARG A CA 1
ATOM 4406 C C . ARG A 1 561 ? 19.953 -10.867 14.953 1 96 561 ARG A C 1
ATOM 4408 O O . ARG A 1 561 ? 20.516 -9.914 14.414 1 96 561 ARG A O 1
ATOM 4415 N N . ASN A 1 562 ? 20.453 -11.469 15.945 1 96.44 562 ASN A N 1
ATOM 4416 C CA . ASN A 1 562 ? 21.781 -11.25 16.484 1 96.44 562 ASN A CA 1
ATOM 4417 C C . ASN A 1 562 ? 22.594 -12.547 16.531 1 96.44 562 ASN A C 1
ATOM 4419 O O . ASN A 1 562 ? 22.094 -13.586 16.953 1 96.44 562 ASN A O 1
ATOM 4423 N N . VAL A 1 563 ? 23.75 -12.469 16 1 95.56 563 VAL A N 1
ATOM 4424 C CA . VAL A 1 563 ? 24.594 -13.656 15.938 1 95.56 563 VAL A CA 1
ATOM 4425 C C . VAL A 1 563 ? 26.016 -13.32 16.406 1 95.56 563 VAL A C 1
ATOM 4427 O O . VAL A 1 563 ? 26.547 -12.258 16.078 1 95.56 563 VAL A O 1
ATOM 4430 N N . VAL A 1 564 ? 26.609 -14.172 17.172 1 96.31 564 VAL A N 1
ATOM 4431 C CA . VAL A 1 564 ? 28.016 -14.109 17.594 1 96.31 564 VAL A CA 1
ATOM 4432 C C . VAL A 1 564 ? 28.797 -15.273 17 1 96.31 564 VAL A C 1
ATOM 4434 O O . VAL A 1 564 ? 28.453 -16.438 17.219 1 96.31 564 VAL A O 1
ATOM 4437 N N . ASP A 1 565 ? 29.797 -14.914 16.25 1 94.88 565 ASP A N 1
ATOM 4438 C CA . ASP A 1 565 ? 30.641 -15.922 15.602 1 94.88 565 ASP A CA 1
ATOM 4439 C C . ASP A 1 565 ? 32.031 -15.953 16.219 1 94.88 565 ASP A C 1
ATOM 4441 O O . ASP A 1 565 ? 32.656 -14.906 16.375 1 94.88 565 ASP A O 1
ATOM 4445 N N . LEU A 1 566 ? 32.438 -17.109 16.562 1 95.12 566 LEU A N 1
ATOM 4446 C CA . LEU A 1 566 ? 33.812 -17.375 17.031 1 95.12 566 LEU A CA 1
ATOM 4447 C C . LEU A 1 566 ? 34.594 -18.188 16 1 95.12 566 LEU A C 1
ATOM 4449 O O . LEU A 1 566 ? 34.125 -19.25 15.578 1 95.12 566 LEU A O 1
ATOM 4453 N N . ASN A 1 567 ? 35.625 -17.703 15.508 1 92.69 567 ASN A N 1
ATOM 4454 C CA . ASN A 1 567 ? 36.5 -18.359 14.539 1 92.69 567 ASN A CA 1
ATOM 4455 C C . ASN A 1 567 ? 37.938 -18.375 15 1 92.69 567 ASN A C 1
ATOM 4457 O O . ASN A 1 567 ? 38.625 -17.359 14.914 1 92.69 567 ASN A O 1
ATOM 4461 N N . LYS A 1 568 ? 38.438 -19.5 15.391 1 92.44 568 LYS A N 1
ATOM 4462 C CA . LYS A 1 568 ? 39.781 -19.609 15.906 1 92.44 568 LYS A CA 1
ATOM 4463 C C . LYS A 1 568 ? 40.531 -20.766 15.25 1 92.44 568 LYS A C 1
ATOM 4465 O O . LYS A 1 568 ? 39.969 -21.844 15.047 1 92.44 568 LYS A O 1
ATOM 4470 N N . THR A 1 569 ? 41.656 -20.516 14.836 1 90.62 569 THR A N 1
ATOM 4471 C CA . THR A 1 569 ? 42.531 -21.531 14.258 1 90.62 569 THR A CA 1
ATOM 4472 C C . THR A 1 569 ? 43.812 -21.672 15.086 1 90.62 569 THR A C 1
ATOM 4474 O O . THR A 1 569 ? 44.406 -20.672 15.477 1 90.62 569 THR A O 1
ATOM 4477 N N . TRP A 1 570 ? 44.188 -22.859 15.539 1 90.56 570 TRP A N 1
ATOM 4478 C CA . TRP A 1 570 ? 45.438 -23.125 16.219 1 90.56 570 TRP A CA 1
ATOM 4479 C C . TRP A 1 570 ? 46.094 -24.422 15.68 1 90.56 570 TRP A C 1
ATOM 4481 O O . TRP A 1 570 ? 45.5 -25.5 15.781 1 90.56 570 TRP A O 1
ATOM 4491 N N . LYS A 1 571 ? 47.281 -24.406 15.18 1 89.88 571 LYS A N 1
ATOM 4492 C CA . LYS A 1 571 ? 48 -25.516 14.547 1 89.88 571 LYS A CA 1
ATOM 4493 C C . LYS A 1 571 ? 47.125 -26.156 13.453 1 89.88 571 LYS A C 1
ATOM 4495 O O . LYS A 1 571 ? 46.719 -25.469 12.516 1 89.88 571 LYS A O 1
ATOM 4500 N N . LYS A 1 572 ? 46.688 -27.391 13.703 1 91.69 572 LYS A N 1
ATOM 4501 C CA . LYS A 1 572 ? 45.906 -28.125 12.711 1 91.69 572 LYS A CA 1
ATOM 4502 C C . LYS A 1 572 ? 44.406 -28.094 13.047 1 91.69 572 LYS A C 1
ATOM 4504 O O . LYS A 1 572 ? 43.594 -28.625 12.305 1 91.69 572 LYS A O 1
ATOM 4509 N N . HIS A 1 573 ? 44.094 -27.359 14.117 1 94 573 HIS A N 1
ATOM 4510 C CA . HIS A 1 573 ? 42.719 -27.312 14.586 1 94 573 HIS A CA 1
ATOM 4511 C C . HIS A 1 573 ? 42.031 -26 14.18 1 94 573 HIS A C 1
ATOM 4513 O O . HIS A 1 573 ? 42.688 -24.953 14.219 1 94 573 HIS A O 1
ATOM 4519 N N . HIS A 1 574 ? 40.875 -26.062 13.625 1 93.44 574 HIS A N 1
ATOM 4520 C CA . HIS A 1 574 ? 40.031 -24.906 13.336 1 93.44 574 HIS A CA 1
ATOM 4521 C C . HIS A 1 574 ? 38.656 -25.078 13.945 1 93.44 574 HIS A C 1
ATOM 4523 O O . HIS A 1 574 ? 38 -26.109 13.758 1 93.44 574 HIS A O 1
ATOM 4529 N N . LEU A 1 575 ? 38.219 -24.062 14.719 1 94.06 575 LEU A N 1
ATOM 4530 C CA . LEU A 1 575 ? 36.906 -24.109 15.359 1 94.06 575 LEU A CA 1
ATOM 4531 C C . LEU A 1 575 ? 36.062 -22.891 14.984 1 94.06 575 LEU A C 1
ATOM 4533 O O . LEU A 1 575 ? 36.531 -21.75 15.141 1 94.06 575 LEU A O 1
ATOM 4537 N N . PHE A 1 576 ? 35 -23.156 14.375 1 92.38 576 PHE A N 1
ATOM 4538 C CA . PHE A 1 576 ? 34 -22.125 14.148 1 92.38 576 PHE A CA 1
ATOM 4539 C C . PHE A 1 576 ? 32.75 -22.375 15 1 92.38 576 PHE A C 1
ATOM 4541 O O . PHE A 1 576 ? 32.219 -23.484 15.031 1 92.38 576 PHE A O 1
ATOM 4548 N N . ALA A 1 577 ? 32.312 -21.453 15.797 1 94.12 577 ALA A N 1
ATOM 4549 C CA . ALA A 1 577 ? 31.109 -21.547 16.609 1 94.12 577 ALA A CA 1
ATOM 4550 C C . ALA A 1 577 ? 30.266 -20.281 16.453 1 94.12 577 ALA A C 1
ATOM 4552 O O . ALA A 1 577 ? 30.797 -19.172 16.406 1 94.12 577 ALA A O 1
ATOM 4553 N N . SER A 1 578 ? 29.031 -20.516 16.328 1 94.5 578 SER A N 1
ATOM 4554 C CA . SER A 1 578 ? 28.078 -19.406 16.188 1 94.5 578 SER A CA 1
ATOM 4555 C C . SER A 1 578 ? 26.891 -19.578 17.109 1 94.5 578 SER A C 1
ATOM 4557 O O . SER A 1 578 ? 26.391 -20.688 17.297 1 94.5 578 SER A O 1
ATOM 4559 N N . VAL A 1 579 ? 26.484 -18.547 17.828 1 95.31 579 VAL A N 1
ATOM 4560 C CA . VAL A 1 579 ? 25.281 -18.5 18.656 1 95.31 579 VAL A CA 1
ATOM 4561 C C . VAL A 1 579 ? 24.453 -17.281 18.281 1 95.31 579 VAL A C 1
ATOM 4563 O O . VAL A 1 579 ? 24.984 -16.203 18.062 1 95.31 579 VAL A O 1
ATOM 4566 N N . GLY A 1 580 ? 23.156 -17.516 18.125 1 95.19 580 GLY A N 1
ATOM 4567 C CA . GLY A 1 580 ? 22.344 -16.391 17.703 1 95.19 580 GLY A CA 1
ATOM 4568 C C . GLY A 1 580 ? 20.922 -16.453 18.219 1 95.19 580 GLY A C 1
ATOM 4569 O O . GLY A 1 580 ? 20.484 -17.5 18.719 1 95.19 580 GLY A O 1
ATOM 4570 N N . THR A 1 581 ? 20.219 -15.352 18.25 1 95.5 581 THR A N 1
ATOM 4571 C CA . THR A 1 581 ? 18.797 -15.195 18.547 1 95.5 581 THR A CA 1
ATOM 4572 C C . THR A 1 581 ? 18.078 -14.523 17.375 1 95.5 581 THR A C 1
ATOM 4574 O O . THR A 1 581 ? 18.656 -13.688 16.672 1 95.5 581 THR A O 1
ATOM 4577 N N . GLU A 1 582 ? 16.766 -14.938 17.172 1 94.38 582 GLU A N 1
ATOM 4578 C CA . GLU A 1 582 ? 15.961 -14.352 16.109 1 94.38 582 GLU A CA 1
ATOM 4579 C C . GLU A 1 582 ? 14.539 -14.086 16.578 1 94.38 582 GLU A C 1
ATOM 4581 O O . GLU A 1 582 ? 13.891 -14.969 17.156 1 94.38 582 GLU A O 1
ATOM 4586 N N . LEU A 1 583 ? 14.086 -12.906 16.391 1 95.75 583 LEU A N 1
ATOM 4587 C CA . LEU A 1 583 ? 12.711 -12.5 16.656 1 95.75 583 LEU A CA 1
ATOM 4588 C C . LEU A 1 583 ? 11.984 -12.148 15.367 1 95.75 583 LEU A C 1
ATOM 4590 O O . LEU A 1 583 ? 12.469 -11.328 14.586 1 95.75 583 LEU A O 1
ATOM 4594 N N . ILE A 1 584 ? 10.797 -12.773 15.164 1 93.81 584 ILE A N 1
ATOM 4595 C CA . ILE A 1 584 ? 10.008 -12.516 13.961 1 93.81 584 ILE A CA 1
ATOM 4596 C C . ILE A 1 584 ? 8.57 -12.18 14.344 1 93.81 584 ILE A C 1
ATOM 4598 O O . ILE A 1 584 ? 7.988 -12.836 15.211 1 93.81 584 ILE A O 1
ATOM 4602 N N . SER A 1 585 ? 8.008 -11.156 13.758 1 94.5 585 SER A N 1
ATOM 4603 C CA . SER A 1 585 ? 6.598 -10.812 13.891 1 94.5 585 SER A CA 1
ATOM 4604 C C . SER A 1 585 ? 5.953 -10.602 12.523 1 94.5 585 SER A C 1
ATOM 4606 O O . SER A 1 585 ? 6.449 -9.828 11.703 1 94.5 585 SER A O 1
ATOM 4608 N N . ILE A 1 586 ? 4.855 -11.289 12.289 1 91.25 586 ILE A N 1
ATOM 4609 C CA . ILE A 1 586 ? 4.125 -11.18 11.031 1 91.25 586 ILE A CA 1
ATOM 4610 C C . ILE A 1 586 ? 2.693 -10.727 11.305 1 91.25 586 ILE A C 1
ATOM 4612 O O . ILE A 1 586 ? 1.974 -11.359 12.086 1 91.25 586 ILE A O 1
ATOM 4616 N N . GLN A 1 587 ? 2.324 -9.68 10.672 1 90.75 587 GLN A N 1
ATOM 4617 C CA . GLN A 1 587 ? 0.961 -9.164 10.781 1 90.75 587 GLN A CA 1
ATOM 4618 C C . GLN A 1 587 ? 0.225 -9.266 9.445 1 90.75 587 GLN A C 1
ATOM 4620 O O . GLN A 1 587 ? 0.681 -8.727 8.438 1 90.75 587 GLN A O 1
ATOM 4625 N N . LEU A 1 588 ? -0.924 -9.953 9.5 1 88.81 588 LEU A N 1
ATOM 4626 C CA . LEU A 1 588 ? -1.738 -10.141 8.305 1 88.81 588 LEU A CA 1
ATOM 4627 C C . LEU A 1 588 ? -3.096 -9.461 8.453 1 88.81 588 LEU A C 1
ATOM 4629 O O . LEU A 1 588 ? -3.791 -9.672 9.453 1 88.81 588 LEU A O 1
ATOM 4633 N N . ASN A 1 589 ? -3.445 -8.578 7.492 1 89.12 589 ASN A N 1
ATOM 4634 C CA . ASN A 1 589 ? -4.742 -7.906 7.461 1 89.12 589 ASN A CA 1
ATOM 4635 C C . ASN A 1 589 ? -5.418 -8.047 6.102 1 89.12 589 ASN A C 1
ATOM 4637 O O . ASN A 1 589 ? -4.75 -7.992 5.066 1 89.12 589 ASN A O 1
ATOM 4641 N N . SER A 1 590 ? -6.738 -8.273 6.137 1 91.06 590 SER A N 1
ATOM 4642 C CA . SER A 1 590 ? -7.473 -8.359 4.879 1 91.06 590 SER A CA 1
ATOM 4643 C C . SER A 1 590 ? -8.914 -7.883 5.043 1 91.06 590 SER A C 1
ATOM 4645 O O . SER A 1 590 ? -9.516 -8.07 6.102 1 91.06 590 SER A O 1
ATOM 4647 N N . HIS A 1 591 ? -9.422 -7.152 4.102 1 91.94 591 HIS A N 1
ATOM 4648 C CA . HIS A 1 591 ? -10.828 -6.789 3.936 1 91.94 591 HIS A CA 1
ATOM 4649 C C . HIS A 1 591 ? -11.391 -7.34 2.629 1 91.94 591 HIS A C 1
ATOM 4651 O O . HIS A 1 591 ? -10.922 -6.98 1.547 1 91.94 591 HIS A O 1
ATOM 4657 N N . ARG A 1 592 ? -12.344 -8.203 2.76 1 93 592 ARG A N 1
ATOM 4658 C CA . ARG A 1 592 ? -12.953 -8.828 1.589 1 93 592 ARG A CA 1
ATOM 4659 C C . ARG A 1 592 ? -14.461 -8.594 1.563 1 93 592 ARG A C 1
ATOM 4661 O O . ARG A 1 592 ? -15.156 -8.867 2.545 1 93 592 ARG A O 1
ATOM 4668 N N . GLY A 1 593 ? -14.945 -8.086 0.42 1 94 593 GLY A N 1
ATOM 4669 C CA . GLY A 1 593 ? -16.375 -7.816 0.303 1 94 593 GLY A CA 1
ATOM 4670 C C . GLY A 1 593 ? -16.938 -8.219 -1.042 1 94 593 GLY A C 1
ATOM 4671 O O . GLY A 1 593 ? -16.219 -8.281 -2.039 1 94 593 GLY A O 1
ATOM 4672 N N . ARG A 1 594 ? -18.203 -8.602 -1.062 1 95.56 594 ARG A N 1
ATOM 4673 C CA . ARG A 1 594 ? -19.031 -8.812 -2.246 1 95.56 594 ARG A CA 1
ATOM 4674 C C . ARG A 1 594 ? -20.109 -7.738 -2.361 1 95.56 594 ARG A C 1
ATOM 4676 O O . ARG A 1 594 ? -20.938 -7.578 -1.458 1 95.56 594 ARG A O 1
ATOM 4683 N N . TYR A 1 595 ? -20.078 -7.039 -3.475 1 95.19 595 TYR A N 1
ATOM 4684 C CA . TYR A 1 595 ? -21 -5.922 -3.676 1 95.19 595 TYR A CA 1
ATOM 4685 C C . TYR A 1 595 ? -21.891 -6.16 -4.895 1 95.19 595 TYR A C 1
ATOM 4687 O O . TYR A 1 595 ? -21.391 -6.441 -5.988 1 95.19 595 TYR A O 1
ATOM 4695 N N . LEU A 1 596 ? -23.141 -6.121 -4.68 1 95.56 596 LEU A N 1
ATOM 4696 C CA . LEU A 1 596 ? -24.125 -6.363 -5.73 1 95.56 596 LEU A CA 1
ATOM 4697 C C . LEU A 1 596 ? -24.656 -5.047 -6.293 1 95.56 596 LEU A C 1
ATOM 4699 O O . LEU A 1 596 ? -24.656 -4.027 -5.598 1 95.56 596 LEU A O 1
ATOM 4703 N N . GLY A 1 597 ? -25.062 -5.059 -7.551 1 92.69 597 GLY A N 1
ATOM 4704 C CA . GLY A 1 597 ? -25.594 -3.879 -8.219 1 92.69 597 GLY A CA 1
ATOM 4705 C C . GLY A 1 597 ? -24.516 -3.033 -8.867 1 92.69 597 GLY A C 1
ATOM 4706 O O . GLY A 1 597 ? -24.75 -1.863 -9.188 1 92.69 597 GLY A O 1
ATOM 4707 N N . TYR A 1 598 ? -23.375 -3.594 -9.18 1 94 598 TYR A N 1
ATOM 4708 C CA . TYR A 1 598 ? -22.219 -2.873 -9.688 1 94 598 TYR A CA 1
ATOM 4709 C C . TYR A 1 598 ? -22.406 -2.496 -11.148 1 94 598 TYR A C 1
ATOM 4711 O O . TYR A 1 598 ? -22.859 -3.314 -11.953 1 94 598 TYR A O 1
ATOM 4719 N N . MET A 1 599 ? -22.062 -1.313 -11.438 1 90.94 599 MET A N 1
ATOM 4720 C CA . MET A 1 599 ? -22.109 -0.806 -12.805 1 90.94 599 MET A CA 1
ATOM 4721 C C . MET A 1 599 ? -20.75 -0.239 -13.211 1 90.94 599 MET A C 1
ATOM 4723 O O . MET A 1 599 ? -20.531 0.975 -13.172 1 90.94 599 MET A O 1
ATOM 4727 N N . PRO A 1 600 ? -19.875 -1.07 -13.727 1 91.06 600 PRO A N 1
ATOM 4728 C CA . PRO A 1 600 ? -18.516 -0.633 -14.023 1 91.06 600 PRO A CA 1
ATOM 4729 C C . PRO A 1 600 ? -18.453 0.406 -15.141 1 91.06 600 PRO A C 1
ATOM 4731 O O . PRO A 1 600 ? -17.547 1.236 -15.172 1 91.06 600 PRO A O 1
ATOM 4734 N N . PHE A 1 601 ? -19.438 0.391 -16.094 1 88.19 601 PHE A N 1
ATOM 4735 C CA . PHE A 1 601 ? -19.359 1.265 -17.266 1 88.19 601 PHE A CA 1
ATOM 4736 C C . PHE A 1 601 ? -20.219 2.51 -17.062 1 88.19 601 PHE A C 1
ATOM 4738 O O . PHE A 1 601 ? -20.453 3.268 -18 1 88.19 601 PHE A O 1
ATOM 4745 N N . ARG A 1 602 ? -20.719 2.643 -15.867 1 86.75 602 ARG A N 1
ATOM 4746 C CA . ARG A 1 602 ? -21.484 3.832 -15.516 1 86.75 602 ARG A CA 1
ATOM 4747 C C . ARG A 1 602 ? -20.875 4.527 -14.297 1 86.75 602 ARG A C 1
ATOM 4749 O O . ARG A 1 602 ? -21.578 4.77 -13.305 1 86.75 602 ARG A O 1
ATOM 4756 N N . GLY A 1 603 ? -19.625 4.758 -14.414 1 81.69 603 GLY A N 1
ATOM 4757 C CA . GLY A 1 603 ? -18.906 5.504 -13.398 1 81.69 603 GLY A CA 1
ATOM 4758 C C . GLY A 1 603 ? -18.531 4.664 -12.188 1 81.69 603 GLY A C 1
ATOM 4759 O O . GLY A 1 603 ? -18.297 5.195 -11.102 1 81.69 603 GLY A O 1
ATOM 4760 N N . LYS A 1 604 ? -18.594 3.312 -12.359 1 89.44 604 LYS A N 1
ATOM 4761 C CA . LYS A 1 604 ? -18.266 2.408 -11.258 1 89.44 604 LYS A CA 1
ATOM 4762 C C . LYS A 1 604 ? -19.156 2.688 -10.039 1 89.44 604 LYS A C 1
ATOM 4764 O O . LYS A 1 604 ? -18.656 2.836 -8.922 1 89.44 604 LYS A O 1
ATOM 4769 N N . THR A 1 605 ? -20.422 2.764 -10.305 1 88.31 605 THR A N 1
ATOM 4770 C CA . THR A 1 605 ? -21.422 2.996 -9.273 1 88.31 605 THR A CA 1
ATOM 4771 C C . THR A 1 605 ? -22.219 1.723 -9 1 88.31 605 THR A C 1
ATOM 4773 O O . THR A 1 605 ? -21.906 0.659 -9.531 1 88.31 605 THR A O 1
ATOM 4776 N N . PHE A 1 606 ? -23.203 1.827 -8.109 1 89.81 606 PHE A N 1
ATOM 4777 C CA . PHE A 1 606 ? -24.062 0.697 -7.773 1 89.81 606 PHE A CA 1
ATOM 4778 C C . PHE A 1 606 ? -25.531 1.056 -7.973 1 89.81 606 PHE A C 1
ATOM 4780 O O . PHE A 1 606 ? -25.938 2.18 -7.684 1 89.81 606 PHE A O 1
ATOM 4787 N N . ALA A 1 607 ? -26.266 0.128 -8.469 1 87.19 607 ALA A N 1
ATOM 4788 C CA . ALA A 1 607 ? -27.688 0.331 -8.711 1 87.19 607 ALA A CA 1
ATOM 4789 C C . ALA A 1 607 ? -28.453 0.445 -7.395 1 87.19 607 ALA A C 1
ATOM 4791 O O . ALA A 1 607 ? -28.109 -0.216 -6.41 1 87.19 607 ALA A O 1
ATOM 4792 N N . ASP A 1 608 ? -29.484 1.312 -7.422 1 85.31 608 ASP A N 1
ATOM 4793 C CA . ASP A 1 608 ? -30.391 1.418 -6.277 1 85.31 608 ASP A CA 1
ATOM 4794 C C . ASP A 1 608 ? -31.5 0.383 -6.359 1 85.31 608 ASP A C 1
ATOM 4796 O O . ASP A 1 608 ? -32.5 0.579 -7.078 1 85.31 608 ASP A O 1
ATOM 4800 N N . ILE A 1 609 ? -31.297 -0.687 -5.676 1 87.44 609 ILE A N 1
ATOM 4801 C CA . ILE A 1 609 ? -32.281 -1.779 -5.695 1 87.44 609 ILE A CA 1
ATOM 4802 C C . ILE A 1 609 ? -33.062 -1.779 -4.395 1 87.44 609 ILE A C 1
ATOM 4804 O O . ILE A 1 609 ? -32.5 -1.786 -3.303 1 87.44 609 ILE A O 1
ATOM 4808 N N . ASP A 1 610 ? -34.344 -1.795 -4.504 1 86.06 610 ASP A N 1
ATOM 4809 C CA . ASP A 1 610 ? -35.219 -1.761 -3.336 1 86.06 610 ASP A CA 1
ATOM 4810 C C . ASP A 1 610 ? -35.219 -3.105 -2.611 1 86.06 610 ASP A C 1
ATOM 4812 O O . ASP A 1 610 ? -35.781 -4.078 -3.102 1 86.06 610 ASP A O 1
ATOM 4816 N N . VAL A 1 611 ? -34.75 -3.17 -1.516 1 89.19 611 VAL A N 1
ATOM 4817 C CA . VAL A 1 611 ? -34.594 -4.41 -0.764 1 89.19 611 VAL A CA 1
ATOM 4818 C C . VAL A 1 611 ? -35.938 -4.883 -0.221 1 89.19 611 VAL A C 1
ATOM 4820 O O . VAL A 1 611 ? -36.094 -6.059 0.109 1 89.19 611 VAL A O 1
ATOM 4823 N N . SER A 1 612 ? -36.875 -4.027 -0.158 1 85.56 612 SER A N 1
ATOM 4824 C CA . SER A 1 612 ? -38.188 -4.414 0.35 1 85.56 612 SER A CA 1
ATOM 4825 C C . SER A 1 612 ? -39 -5.145 -0.716 1 85.56 612 SER A C 1
ATOM 4827 O O . SER A 1 612 ? -39.875 -5.945 -0.395 1 85.56 612 SER A O 1
ATOM 4829 N N . ILE A 1 613 ? -38.688 -4.867 -1.953 1 87.38 613 ILE A N 1
ATOM 4830 C CA . ILE A 1 613 ? -39.406 -5.469 -3.066 1 87.38 613 ILE A CA 1
ATOM 4831 C C . ILE A 1 613 ? -38.688 -6.73 -3.529 1 87.38 613 ILE A C 1
ATOM 4833 O O . ILE A 1 613 ? -39.281 -7.797 -3.643 1 87.38 613 ILE A O 1
ATOM 4837 N N . TYR A 1 614 ? -37.438 -6.57 -3.77 1 91.44 614 TYR A N 1
ATOM 4838 C CA . TYR A 1 614 ? -36.656 -7.691 -4.273 1 91.44 614 TYR A CA 1
ATOM 4839 C C . TYR A 1 614 ? -36.062 -8.508 -3.129 1 91.44 614 TYR A C 1
ATOM 4841 O O . TYR A 1 614 ? -34.938 -8.289 -2.734 1 91.44 614 TYR A O 1
ATOM 4849 N N . LYS A 1 615 ? -36.688 -9.5 -2.768 1 92.12 615 LYS A N 1
ATOM 4850 C CA . LYS A 1 615 ? -36.375 -10.289 -1.584 1 92.12 615 LYS A CA 1
ATOM 4851 C C . LYS A 1 615 ? -35.156 -11.172 -1.836 1 92.12 615 LYS A C 1
ATOM 4853 O O . LYS A 1 615 ? -34.375 -11.43 -0.921 1 92.12 615 LYS A O 1
ATOM 4858 N N . GLY A 1 616 ? -35.062 -11.695 -3.057 1 93.62 616 GLY A N 1
ATOM 4859 C CA . GLY A 1 616 ? -33.875 -12.461 -3.389 1 93.62 616 GLY A CA 1
ATOM 4860 C C . GLY A 1 616 ? -32.594 -11.656 -3.258 1 93.62 616 GLY A C 1
ATOM 4861 O O . GLY A 1 616 ? -31.578 -12.156 -2.762 1 93.62 616 GLY A O 1
ATOM 4862 N N . TYR A 1 617 ? -32.688 -10.453 -3.707 1 93.5 617 TYR A N 1
ATOM 4863 C CA . TYR A 1 617 ? -31.562 -9.523 -3.582 1 93.5 617 TYR A CA 1
ATOM 4864 C C . TYR A 1 617 ? -31.266 -9.219 -2.117 1 93.5 617 TYR A C 1
ATOM 4866 O O . TYR A 1 617 ? -30.109 -9.195 -1.704 1 93.5 617 TYR A O 1
ATOM 4874 N N . ALA A 1 618 ? -32.25 -9.047 -1.37 1 92.88 618 ALA A N 1
ATOM 4875 C CA . ALA A 1 618 ? -32.125 -8.727 0.048 1 92.88 618 ALA A CA 1
ATOM 4876 C C . ALA A 1 618 ? -31.391 -9.852 0.791 1 92.88 618 ALA A C 1
ATOM 4878 O O . ALA A 1 618 ? -30.516 -9.594 1.621 1 92.88 618 ALA A O 1
ATOM 4879 N N . ARG A 1 619 ? -31.797 -11 0.506 1 91.38 619 ARG A N 1
ATOM 4880 C CA . ARG A 1 619 ? -31.172 -12.148 1.133 1 91.38 619 ARG A CA 1
ATOM 4881 C C . ARG A 1 619 ? -29.703 -12.25 0.737 1 91.38 619 ARG A C 1
ATOM 4883 O O . ARG A 1 619 ? -28.859 -12.625 1.552 1 91.38 619 ARG A O 1
ATOM 4890 N N . ALA A 1 620 ? -29.469 -11.961 -0.462 1 94 620 ALA A N 1
ATOM 4891 C CA . ALA A 1 620 ? -28.078 -12.031 -0.937 1 94 620 ALA A CA 1
ATOM 4892 C C . ALA A 1 620 ? -27.219 -10.969 -0.256 1 94 620 ALA A C 1
ATOM 4894 O O . ALA A 1 620 ? -26.062 -11.227 0.069 1 94 620 ALA A O 1
ATOM 4895 N N . VAL A 1 621 ? -27.734 -9.828 -0.136 1 91.62 621 VAL A N 1
ATOM 4896 C CA . VAL A 1 621 ? -27 -8.758 0.534 1 91.62 621 VAL A CA 1
ATOM 4897 C C . VAL A 1 621 ? -26.75 -9.133 1.989 1 91.62 621 VAL A C 1
ATOM 4899 O O . VAL A 1 621 ? -25.656 -8.906 2.51 1 91.62 621 VAL A O 1
ATOM 4902 N N . GLN A 1 622 ? -27.734 -9.695 2.652 1 88.75 622 GLN A N 1
ATOM 4903 C CA . GLN A 1 622 ? -27.609 -10.133 4.035 1 88.75 622 GLN A CA 1
ATOM 4904 C C . GLN A 1 622 ? -26.531 -11.203 4.176 1 88.75 622 GLN A C 1
ATOM 4906 O O . GLN A 1 622 ? -25.797 -11.227 5.168 1 88.75 622 GLN A O 1
ATOM 4911 N N . ALA A 1 623 ? -26.406 -11.961 3.156 1 88.44 623 ALA A N 1
ATOM 4912 C CA . ALA A 1 623 ? -25.469 -13.086 3.195 1 88.44 623 ALA A CA 1
ATOM 4913 C C . ALA A 1 623 ? -24.062 -12.656 2.795 1 88.44 623 ALA A C 1
ATOM 4915 O O . ALA A 1 623 ? -23.141 -13.461 2.801 1 88.44 623 ALA A O 1
ATOM 4916 N N . SER A 1 624 ? -23.859 -11.422 2.523 1 90.94 624 SER A N 1
ATOM 4917 C CA . SER A 1 624 ? -22.562 -10.977 2.02 1 90.94 624 SER A CA 1
ATOM 4918 C C . SER A 1 624 ? -21.969 -9.883 2.908 1 90.94 624 SER A C 1
ATOM 4920 O O . SER A 1 624 ? -21.594 -8.812 2.424 1 90.94 624 SER A O 1
ATOM 4922 N N . PRO A 1 625 ? -21.719 -10.195 4.156 1 87.69 625 PRO A N 1
ATOM 4923 C CA . PRO A 1 625 ? -21.047 -9.195 4.992 1 87.69 625 PRO A CA 1
ATOM 4924 C C . PRO A 1 625 ? -19.578 -9.039 4.66 1 87.69 625 PRO A C 1
ATOM 4926 O O . PRO A 1 625 ? -18.969 -9.938 4.059 1 87.69 625 PRO A O 1
ATOM 4929 N N . LEU A 1 626 ? -19.031 -7.875 5.043 1 91.69 626 LEU A N 1
ATOM 4930 C CA . LEU A 1 626 ? -17.594 -7.684 4.926 1 91.69 626 LEU A CA 1
ATOM 4931 C C . LEU A 1 626 ? -16.844 -8.68 5.797 1 91.69 626 LEU A C 1
ATOM 4933 O O . LEU A 1 626 ? -17.234 -8.938 6.938 1 91.69 626 LEU A O 1
ATOM 4937 N N . GLN A 1 627 ? -15.852 -9.266 5.285 1 91.31 627 GLN A N 1
ATOM 4938 C CA . GLN A 1 627 ? -14.984 -10.164 6.043 1 91.31 627 GLN A CA 1
ATOM 4939 C C . GLN A 1 627 ? -13.641 -9.5 6.348 1 91.31 627 GLN A C 1
ATOM 4941 O O . GLN A 1 627 ? -12.992 -8.961 5.449 1 91.31 627 GLN A O 1
ATOM 4946 N N . ILE A 1 628 ? -13.266 -9.594 7.629 1 91.69 628 ILE A N 1
ATOM 4947 C CA . ILE A 1 628 ? -12.016 -8.969 8.055 1 91.69 628 ILE A CA 1
ATOM 4948 C C . ILE A 1 628 ? -11.086 -10.023 8.656 1 91.69 628 ILE A C 1
ATOM 4950 O O . ILE A 1 628 ? -11.523 -10.852 9.461 1 91.69 628 ILE A O 1
ATOM 4954 N N . ILE A 1 629 ? -9.914 -10.023 8.219 1 86.81 629 ILE A N 1
ATOM 4955 C CA . ILE A 1 629 ? -8.875 -10.867 8.805 1 86.81 629 ILE A CA 1
ATOM 4956 C C . ILE A 1 629 ? -7.828 -9.992 9.492 1 86.81 629 ILE A C 1
ATOM 4958 O O . ILE A 1 629 ? -7.355 -9.008 8.914 1 86.81 629 ILE A O 1
ATOM 4962 N N . ASP A 1 630 ? -7.504 -10.266 10.672 1 87.88 630 ASP A N 1
ATOM 4963 C CA . ASP A 1 630 ? -6.477 -9.617 11.477 1 87.88 630 ASP A CA 1
ATOM 4964 C C . ASP A 1 630 ? -5.711 -10.633 12.32 1 87.88 630 ASP A C 1
ATOM 4966 O O . ASP A 1 630 ? -6.109 -10.945 13.445 1 87.88 630 ASP A O 1
ATOM 4970 N N . ASN A 1 631 ? -4.578 -11.062 11.789 1 84.62 631 ASN A N 1
ATOM 4971 C CA . ASN A 1 631 ? -3.777 -12.094 12.438 1 84.62 631 ASN A CA 1
ATOM 4972 C C . ASN A 1 631 ? -2.352 -11.617 12.703 1 84.62 631 ASN A C 1
ATOM 4974 O O . ASN A 1 631 ? -1.764 -10.922 11.875 1 84.62 631 ASN A O 1
ATOM 4978 N N . THR A 1 632 ? -1.828 -11.992 13.867 1 88.81 632 THR A N 1
ATOM 4979 C CA . THR A 1 632 ? -0.438 -11.711 14.211 1 88.81 632 THR A CA 1
ATOM 4980 C C . THR A 1 632 ? 0.28 -12.992 14.625 1 88.81 632 THR A C 1
ATOM 4982 O O . THR A 1 632 ? -0.196 -13.719 15.508 1 88.81 632 THR A O 1
ATOM 4985 N N . LEU A 1 633 ? 1.424 -13.242 14.016 1 86.38 633 LEU A N 1
ATOM 4986 C CA . LEU A 1 633 ? 2.262 -14.391 14.352 1 86.38 633 LEU A CA 1
ATOM 4987 C C . LEU A 1 633 ? 3.627 -13.938 14.852 1 86.38 633 LEU A C 1
ATOM 4989 O O . LEU A 1 633 ? 4.359 -13.242 14.148 1 86.38 633 LEU A O 1
ATOM 4993 N N . ASN A 1 634 ? 3.912 -14.375 16.062 1 90 634 ASN A N 1
ATOM 4994 C CA . ASN A 1 634 ? 5.203 -14.062 16.672 1 90 634 ASN A CA 1
ATOM 4995 C C . ASN A 1 634 ? 6.02 -15.328 16.922 1 90 634 ASN A C 1
ATOM 4997 O O . ASN A 1 634 ? 5.469 -16.359 17.328 1 90 634 ASN A O 1
ATOM 5001 N N . THR A 1 635 ? 7.289 -15.25 16.609 1 87.81 635 THR A N 1
ATOM 5002 C CA . THR A 1 635 ? 8.195 -16.359 16.844 1 87.81 635 THR A CA 1
ATOM 5003 C C . THR A 1 635 ? 9.508 -15.883 17.469 1 87.81 635 THR A C 1
ATOM 5005 O O . THR A 1 635 ? 10.039 -14.844 17.062 1 87.81 635 THR A O 1
ATOM 5008 N N . MET A 1 636 ? 10.008 -16.609 18.422 1 91.44 636 MET A N 1
ATOM 5009 C CA . MET A 1 636 ? 11.32 -16.391 19.031 1 91.44 636 MET A CA 1
ATOM 5010 C C . MET A 1 636 ? 12.188 -17.641 18.906 1 91.44 636 MET A C 1
ATOM 5012 O O . MET A 1 636 ? 11.742 -18.75 19.203 1 91.44 636 MET A O 1
ATOM 5016 N N . SER A 1 637 ? 13.438 -17.422 18.5 1 91.88 637 SER A N 1
ATOM 5017 C CA . SER A 1 637 ? 14.312 -18.562 18.266 1 91.88 637 SER A CA 1
ATOM 5018 C C . SER A 1 637 ? 15.672 -18.359 18.922 1 91.88 637 SER A C 1
ATOM 5020 O O . SER A 1 637 ? 16.141 -17.234 19.047 1 91.88 637 SER A O 1
ATOM 5022 N N . LEU A 1 638 ? 16.219 -19.438 19.359 1 93.12 638 LEU A N 1
ATOM 5023 C CA . LEU A 1 638 ? 17.609 -19.562 19.812 1 93.12 638 LEU A CA 1
ATOM 5024 C C . LEU A 1 638 ? 18.312 -20.688 19.078 1 93.12 638 LEU A C 1
ATOM 5026 O O . LEU A 1 638 ? 17.797 -21.797 18.969 1 93.12 638 LEU A O 1
ATOM 5030 N N . PHE A 1 639 ? 19.562 -20.375 18.516 1 92.38 639 PHE A N 1
ATOM 5031 C CA . PHE A 1 639 ? 20.234 -21.422 17.766 1 92.38 639 PHE A CA 1
ATOM 5032 C C . PHE A 1 639 ? 21.75 -21.344 17.969 1 92.38 639 PHE A C 1
ATOM 5034 O O . PHE A 1 639 ? 22.266 -20.297 18.391 1 92.38 639 PHE A O 1
ATOM 5041 N N . SER A 1 640 ? 22.422 -22.406 17.609 1 93.69 640 SER A N 1
ATOM 5042 C CA . SER A 1 640 ? 23.875 -22.5 17.672 1 93.69 640 SER A CA 1
ATOM 5043 C C . SER A 1 640 ? 24.406 -23.484 16.641 1 93.69 640 SER A C 1
ATOM 5045 O O . SER A 1 640 ? 23.781 -24.516 16.375 1 93.69 640 SER A O 1
ATOM 5047 N N . THR A 1 641 ? 25.484 -23.125 16.031 1 92.5 641 THR A N 1
ATOM 5048 C CA . THR A 1 641 ? 26.188 -23.984 15.094 1 92.5 641 THR A CA 1
ATOM 5049 C C . THR A 1 641 ? 27.672 -24.094 15.469 1 92.5 641 THR A C 1
ATOM 5051 O O . THR A 1 641 ? 28.281 -23.109 15.891 1 92.5 641 THR A O 1
ATOM 5054 N N . MET A 1 642 ? 28.188 -25.312 15.344 1 93.38 642 MET A N 1
ATOM 5055 C CA . MET A 1 642 ? 29.594 -25.562 15.625 1 93.38 642 MET A CA 1
ATOM 5056 C C . MET A 1 642 ? 30.234 -26.422 14.539 1 93.38 642 MET A C 1
ATOM 5058 O O . MET A 1 642 ? 29.656 -27.438 14.133 1 93.38 642 MET A O 1
ATOM 5062 N N . THR A 1 643 ? 31.328 -25.953 14.039 1 93.12 643 THR A N 1
ATOM 5063 C CA . THR A 1 643 ? 32.062 -26.703 13.047 1 93.12 643 THR A CA 1
ATOM 5064 C C . THR A 1 643 ? 33.531 -26.891 13.492 1 93.12 643 THR A C 1
ATOM 5066 O O . THR A 1 643 ? 34.219 -25.922 13.805 1 93.12 643 THR A O 1
ATOM 5069 N N . TYR A 1 644 ? 33.938 -28.109 13.547 1 95.06 644 TYR A N 1
ATOM 5070 C CA . TYR A 1 644 ? 35.312 -28.453 13.898 1 95.06 644 TYR A CA 1
ATOM 5071 C C . TYR A 1 644 ? 36.031 -29.109 12.727 1 95.06 644 TYR A C 1
ATOM 5073 O O . TYR A 1 644 ? 35.5 -30.062 12.133 1 95.06 644 TYR A O 1
ATOM 5081 N N . THR A 1 645 ? 37.156 -28.547 12.43 1 94.88 645 THR A N 1
ATOM 5082 C CA . THR A 1 645 ? 37.969 -29.078 11.344 1 94.88 645 THR A CA 1
ATOM 5083 C C . THR A 1 645 ? 39.344 -29.469 11.844 1 94.88 645 THR A C 1
ATOM 5085 O O . THR A 1 645 ? 40 -28.703 12.547 1 94.88 645 THR A O 1
ATOM 5088 N N . PHE A 1 646 ? 39.75 -30.672 11.438 1 95.5 646 PHE A N 1
ATOM 5089 C CA . PHE A 1 646 ? 41.094 -31.141 11.758 1 95.5 646 PHE A CA 1
ATOM 5090 C C . PHE A 1 646 ? 41.906 -31.391 10.492 1 95.5 646 PHE A C 1
ATOM 5092 O O . PHE A 1 646 ? 41.562 -32.25 9.68 1 95.5 646 PHE A O 1
ATOM 5099 N N . ASP A 1 647 ? 42.969 -30.625 10.281 1 92.31 647 ASP A N 1
ATOM 5100 C CA . ASP A 1 647 ? 43.938 -30.734 9.195 1 92.31 647 ASP A CA 1
ATOM 5101 C C . ASP A 1 647 ? 43.25 -30.641 7.836 1 92.31 647 ASP A C 1
ATOM 5103 O O . ASP A 1 647 ? 43.656 -31.328 6.887 1 92.31 647 ASP A O 1
ATOM 5107 N N . ASP A 1 648 ? 42.094 -30.047 7.746 1 89 648 ASP A N 1
ATOM 5108 C CA . ASP A 1 648 ? 41.312 -29.891 6.535 1 89 648 ASP A CA 1
ATOM 5109 C C . ASP A 1 648 ? 40.938 -31.25 5.938 1 89 648 ASP A C 1
ATOM 5111 O O . ASP A 1 648 ? 40.688 -31.344 4.734 1 89 648 ASP A O 1
ATOM 5115 N N . ARG A 1 649 ? 41 -32.312 6.715 1 92.56 649 ARG A N 1
ATOM 5116 C CA . ARG A 1 649 ? 40.688 -33.656 6.281 1 92.56 649 ARG A CA 1
ATOM 5117 C C . ARG A 1 649 ? 39.375 -34.156 6.91 1 92.56 649 ARG A C 1
ATOM 5119 O O . ARG A 1 649 ? 38.531 -34.75 6.234 1 92.56 649 ARG A O 1
ATOM 5126 N N . TYR A 1 650 ? 39.281 -33.844 8.18 1 95.69 650 TYR A N 1
ATOM 5127 C CA . TYR A 1 650 ? 38.094 -34.25 8.914 1 95.69 650 TYR A CA 1
ATOM 5128 C C . TYR A 1 650 ? 37.312 -33.062 9.398 1 95.69 650 TYR A C 1
ATOM 5130 O O . TYR A 1 650 ? 37.844 -32.188 10.102 1 95.69 650 TYR A O 1
ATOM 5138 N N . ILE A 1 651 ? 36.094 -33.031 9.016 1 95.81 651 ILE A N 1
ATOM 5139 C CA . ILE A 1 651 ? 35.219 -31.922 9.383 1 95.81 651 ILE A CA 1
ATOM 5140 C C . ILE A 1 651 ? 33.969 -32.438 10.078 1 95.81 651 ILE A C 1
ATOM 5142 O O . ILE A 1 651 ? 33.344 -33.406 9.609 1 95.81 651 ILE A O 1
ATOM 5146 N N . ALA A 1 652 ? 33.625 -31.891 11.172 1 95.31 652 ALA A N 1
ATOM 5147 C CA . ALA A 1 652 ? 32.406 -32.188 11.906 1 95.31 652 ALA A CA 1
ATOM 5148 C C . ALA A 1 652 ? 31.562 -30.938 12.156 1 95.31 652 ALA A C 1
ATOM 5150 O O . ALA A 1 652 ? 32.125 -29.875 12.469 1 95.31 652 ALA A O 1
ATOM 5151 N N . ASN A 1 653 ? 30.312 -31.078 11.906 1 93 653 ASN A N 1
ATOM 5152 C CA . ASN A 1 653 ? 29.391 -29.969 12.094 1 93 653 ASN A CA 1
ATOM 5153 C C . ASN A 1 653 ? 28.219 -30.359 13 1 93 653 ASN A C 1
ATOM 5155 O O . ASN A 1 653 ? 27.688 -31.453 12.891 1 93 653 ASN A O 1
ATOM 5159 N N . PHE A 1 654 ? 27.844 -29.453 13.898 1 93.31 654 PHE A N 1
ATOM 5160 C CA . PHE A 1 654 ? 26.734 -29.641 14.812 1 93.31 654 PHE A CA 1
ATOM 5161 C C . PHE A 1 654 ? 25.844 -28.406 14.844 1 93.31 654 PHE A C 1
ATOM 5163 O O . PHE A 1 654 ? 26.328 -27.281 14.93 1 93.31 654 PHE A O 1
ATOM 5170 N N . ASN A 1 655 ? 24.531 -28.594 14.703 1 92.19 655 ASN A N 1
ATOM 5171 C CA . ASN A 1 655 ? 23.547 -27.516 14.766 1 92.19 655 ASN A CA 1
ATOM 5172 C C . ASN A 1 655 ? 22.438 -27.812 15.766 1 92.19 655 ASN A C 1
ATOM 5174 O O . ASN A 1 655 ? 21.984 -28.953 15.867 1 92.19 655 ASN A O 1
ATOM 5178 N N . ILE A 1 656 ? 22.016 -26.844 16.5 1 91.69 656 ILE A N 1
ATOM 5179 C CA . ILE A 1 656 ? 20.875 -26.953 17.391 1 91.69 656 ILE A CA 1
ATOM 5180 C C . ILE A 1 656 ? 20.047 -25.672 17.344 1 91.69 656 ILE A C 1
ATOM 5182 O O . ILE A 1 656 ? 20.609 -24.578 17.234 1 91.69 656 ILE A O 1
ATOM 5186 N N . ARG A 1 657 ? 18.703 -25.75 17.328 1 91.12 657 ARG A N 1
ATOM 5187 C CA . ARG A 1 657 ? 17.797 -24.609 17.297 1 91.12 657 ARG A CA 1
ATOM 5188 C C . ARG A 1 657 ? 16.516 -24.922 18.062 1 91.12 657 ARG A C 1
ATOM 5190 O O . ARG A 1 657 ? 16.031 -26.047 18.031 1 91.12 657 ARG A O 1
ATOM 5197 N N . THR A 1 658 ? 16.062 -23.938 18.766 1 88.5 658 THR A N 1
ATOM 5198 C CA . THR A 1 658 ? 14.758 -24.016 19.422 1 88.5 658 THR A CA 1
ATOM 5199 C C . THR A 1 658 ? 13.883 -22.828 19.062 1 88.5 658 THR A C 1
ATOM 5201 O O . THR A 1 658 ? 14.375 -21.703 18.969 1 88.5 658 THR A O 1
ATOM 5204 N N . ASP A 1 659 ? 12.625 -23.125 18.781 1 85.94 659 ASP A N 1
ATOM 5205 C CA . ASP A 1 659 ? 11.688 -22.094 18.375 1 85.94 659 ASP A CA 1
ATOM 5206 C C . ASP A 1 659 ? 10.477 -22.062 19.297 1 85.94 659 ASP A C 1
ATOM 5208 O O . ASP A 1 659 ? 9.992 -23.109 19.734 1 85.94 659 ASP A O 1
ATOM 5212 N N . GLY A 1 660 ? 10.039 -20.828 19.688 1 81.62 660 GLY A N 1
ATOM 5213 C CA . GLY A 1 660 ? 8.773 -20.562 20.344 1 81.62 660 GLY A CA 1
ATOM 5214 C C . GLY A 1 660 ? 7.824 -19.734 19.516 1 81.62 660 GLY A C 1
ATOM 5215 O O . GLY A 1 660 ? 8.25 -18.797 18.828 1 81.62 660 GLY A O 1
ATOM 5216 N N . SER A 1 661 ? 6.492 -20.188 19.422 1 81.25 661 SER A N 1
ATOM 5217 C CA . SER A 1 661 ? 5.508 -19.438 18.641 1 81.25 661 SER A CA 1
ATOM 5218 C C . SER A 1 661 ? 4.211 -19.25 19.422 1 81.25 661 SER A C 1
ATOM 5220 O O . SER A 1 661 ? 3.881 -20.062 20.297 1 81.25 661 SER A O 1
ATOM 5222 N N . ASN A 1 662 ? 3.514 -18.125 19.172 1 78.38 662 ASN A N 1
ATOM 5223 C CA . ASN A 1 662 ? 2.217 -17.922 19.812 1 78.38 662 ASN A CA 1
ATOM 5224 C C . ASN A 1 662 ? 1.136 -18.797 19.172 1 78.38 662 ASN A C 1
ATOM 5226 O O . ASN A 1 662 ? -0.001 -18.828 19.656 1 78.38 662 ASN A O 1
ATOM 5230 N N . ARG A 1 663 ? 1.345 -19.531 18.188 1 71.75 663 ARG A N 1
ATOM 5231 C CA . ARG A 1 663 ? 0.391 -20.469 17.609 1 71.75 663 ARG A CA 1
ATOM 5232 C C . ARG A 1 663 ? 0.317 -21.75 18.422 1 71.75 663 ARG A C 1
ATOM 5234 O O . ARG A 1 663 ? -0.708 -22.438 18.406 1 71.75 663 ARG A O 1
ATOM 5241 N N . PHE A 1 664 ? 1.474 -22.109 18.891 1 62.38 664 PHE A N 1
ATOM 5242 C CA . PHE A 1 664 ? 1.555 -23.359 19.625 1 62.38 664 PHE A CA 1
ATOM 5243 C C . PHE A 1 664 ? 2.016 -23.125 21.047 1 62.38 664 PHE A C 1
ATOM 5245 O O . PHE A 1 664 ? 2.814 -22.219 21.312 1 62.38 664 PHE A O 1
ATOM 5252 N N . GLY A 1 665 ? 1.285 -23.281 22.203 1 57.25 665 GLY A N 1
ATOM 5253 C CA . GLY A 1 665 ? 1.931 -23.094 23.484 1 57.25 665 GLY A CA 1
ATOM 5254 C C . GLY A 1 665 ? 0.99 -23.281 24.672 1 57.25 665 GLY A C 1
ATOM 5255 O O . GLY A 1 665 ? 1.225 -22.75 25.75 1 57.25 665 GLY A O 1
ATOM 5256 N N . GLN A 1 666 ? -0.15 -23.812 24.391 1 52.69 666 GLN A N 1
ATOM 5257 C CA . GLN A 1 666 ? -0.821 -23.844 25.688 1 52.69 666 GLN A CA 1
ATOM 5258 C C . GLN A 1 666 ? -0.036 -24.688 26.688 1 52.69 666 GLN A C 1
ATOM 5260 O O . GLN A 1 666 ? 0.085 -24.312 27.859 1 52.69 666 GLN A O 1
ATOM 5265 N N . ASP A 1 667 ? 0.516 -25.781 26.125 1 55.62 667 ASP A N 1
ATOM 5266 C CA . ASP A 1 667 ? 1.284 -26.562 27.094 1 55.62 667 ASP A CA 1
ATOM 5267 C C . ASP A 1 667 ? 2.756 -26.156 27.078 1 55.62 667 ASP A C 1
ATOM 5269 O O . ASP A 1 667 ? 3.371 -26.062 26.016 1 55.62 667 ASP A O 1
ATOM 5273 N N . LYS A 1 668 ? 3.117 -25.781 28.188 1 56.03 668 LYS A N 1
ATOM 5274 C CA . LYS A 1 668 ? 4.488 -25.328 28.391 1 56.03 668 LYS A CA 1
ATOM 5275 C C . LYS A 1 668 ? 5.488 -26.297 27.781 1 56.03 668 LYS A C 1
ATOM 5277 O O . LYS A 1 668 ? 6.562 -25.891 27.328 1 56.03 668 LYS A O 1
ATOM 5282 N N . SER A 1 669 ? 5.109 -27.594 27.797 1 56.84 669 SER A N 1
ATOM 5283 C CA . SER A 1 669 ? 6.059 -28.594 27.328 1 56.84 669 SER A CA 1
ATOM 5284 C C . SER A 1 669 ? 6.246 -28.516 25.812 1 56.84 669 SER A C 1
ATOM 5286 O O . SER A 1 669 ? 7.234 -29.031 25.281 1 56.84 669 SER A O 1
ATOM 5288 N N . VAL A 1 670 ? 5.301 -27.812 25.188 1 60.72 670 VAL A N 1
ATOM 5289 C CA . VAL A 1 670 ? 5.355 -27.891 23.734 1 60.72 670 VAL A CA 1
ATOM 5290 C C . VAL A 1 670 ? 5.648 -26.516 23.156 1 60.72 670 VAL A C 1
ATOM 5292 O O . VAL A 1 670 ? 5.637 -26.328 21.938 1 60.72 670 VAL A O 1
ATOM 5295 N N . ARG A 1 671 ? 5.984 -25.719 24.031 1 64.81 671 ARG A N 1
ATOM 5296 C CA . ARG A 1 671 ? 6.195 -24.359 23.562 1 64.81 671 ARG A CA 1
ATOM 5297 C C . ARG A 1 671 ? 7.508 -24.234 22.797 1 64.81 671 ARG A C 1
ATOM 5299 O O . ARG A 1 671 ? 7.613 -23.438 21.859 1 64.81 671 ARG A O 1
ATOM 5306 N N . PHE A 1 672 ? 8.445 -25.141 23.25 1 69.69 672 PHE A N 1
ATOM 5307 C CA . PHE A 1 672 ? 9.742 -25.078 22.578 1 69.69 672 PHE A CA 1
ATOM 5308 C C . PHE A 1 672 ? 10.078 -26.406 21.922 1 69.69 672 PHE A C 1
ATOM 5310 O O . PHE A 1 672 ? 9.883 -27.469 22.516 1 69.69 672 PHE A O 1
ATOM 5317 N N . LEU A 1 673 ? 10.344 -26.359 20.703 1 70.88 673 LEU A N 1
ATOM 5318 C CA . LEU A 1 673 ? 10.758 -27.562 19.969 1 70.88 673 LEU A CA 1
ATOM 5319 C C . LEU A 1 673 ? 12.258 -27.516 19.672 1 70.88 673 LEU A C 1
ATOM 5321 O O . LEU A 1 673 ? 12.688 -26.844 18.734 1 70.88 673 LEU A O 1
ATOM 5325 N N . PRO A 1 674 ? 12.977 -28.266 20.375 1 80.38 674 PRO A N 1
ATOM 5326 C CA . PRO A 1 674 ? 14.398 -28.328 20.031 1 80.38 674 PRO A CA 1
ATOM 5327 C C . PRO A 1 674 ? 14.672 -29.219 18.797 1 80.38 674 PRO A C 1
ATOM 5329 O O . PRO A 1 674 ? 14.141 -30.328 18.703 1 80.38 674 PRO A O 1
ATOM 5332 N N . VAL A 1 675 ? 15.289 -28.703 17.781 1 86.31 675 VAL A N 1
ATOM 5333 C CA . VAL A 1 675 ? 15.758 -29.453 16.625 1 86.31 675 VAL A CA 1
ATOM 5334 C C . VAL A 1 675 ? 17.281 -29.453 16.578 1 86.31 675 VAL A C 1
ATOM 5336 O O . VAL A 1 675 ? 17.906 -28.484 17.047 1 86.31 675 VAL A O 1
ATOM 5339 N N . TRP A 1 676 ? 17.812 -30.531 16.078 1 91 676 TRP A N 1
ATOM 5340 C CA . TRP A 1 676 ? 19.266 -30.609 16.016 1 91 676 TRP A CA 1
ATOM 5341 C C . TRP A 1 676 ? 19.719 -31.438 14.82 1 91 676 TRP A C 1
ATOM 5343 O O . TRP A 1 676 ? 18.938 -32.219 14.266 1 91 676 TRP A O 1
ATOM 5353 N N . SER A 1 677 ? 20.891 -31.266 14.414 1 93.19 677 SER A N 1
ATOM 5354 C CA . SER A 1 677 ? 21.484 -32.062 13.344 1 93.19 677 SER A CA 1
ATOM 5355 C C . SER A 1 677 ? 23 -32.156 13.516 1 93.19 677 SER A C 1
ATOM 5357 O O . SER A 1 677 ? 23.609 -31.312 14.164 1 93.19 677 SER A O 1
ATOM 5359 N N . THR A 1 678 ? 23.578 -33.219 13.031 1 94.19 678 THR A N 1
ATOM 5360 C CA . THR A 1 678 ? 25.016 -33.469 12.992 1 94.19 678 THR A CA 1
ATOM 5361 C C . THR A 1 678 ? 25.453 -33.938 11.617 1 94.19 678 THR A C 1
ATOM 5363 O O . THR A 1 678 ? 24.672 -34.594 10.914 1 94.19 678 THR A O 1
ATOM 5366 N N . SER A 1 679 ? 26.578 -33.562 11.219 1 95.12 679 SER A N 1
ATOM 5367 C CA . SER A 1 679 ? 27.109 -34 9.945 1 95.12 679 SER A CA 1
ATOM 5368 C C . SER A 1 679 ? 28.625 -34.125 9.984 1 95.12 679 SER A C 1
ATOM 5370 O O . SER A 1 679 ? 29.281 -33.531 10.859 1 95.12 679 SER A O 1
ATOM 5372 N N . GLY A 1 680 ? 29.156 -34.906 9.031 1 95.44 680 GLY A N 1
ATOM 5373 C CA . GLY A 1 680 ? 30.594 -35.125 8.898 1 95.44 680 GLY A CA 1
ATOM 5374 C C . GLY A 1 680 ? 31.047 -35.188 7.449 1 95.44 680 GLY A C 1
ATOM 5375 O O . GLY A 1 680 ? 30.297 -35.625 6.578 1 95.44 680 GLY A O 1
ATOM 5376 N N . ARG A 1 681 ? 32.219 -34.719 7.246 1 96 681 ARG A N 1
ATOM 5377 C CA . ARG A 1 681 ? 32.844 -34.781 5.934 1 96 681 ARG A CA 1
ATOM 5378 C C . ARG A 1 681 ? 34.281 -35.312 6.055 1 96 681 ARG A C 1
ATOM 5380 O O . ARG A 1 681 ? 35.031 -34.875 6.934 1 96 681 ARG A O 1
ATOM 5387 N N . TRP A 1 682 ? 34.656 -36.312 5.246 1 96.62 682 TRP A N 1
ATOM 5388 C CA . TRP A 1 682 ? 36 -36.844 5.145 1 96.62 682 TRP A CA 1
ATOM 5389 C C . TRP A 1 682 ? 36.594 -36.594 3.76 1 96.62 682 TRP A C 1
ATOM 5391 O O . TRP A 1 682 ? 36.125 -37.156 2.766 1 96.62 682 TRP A O 1
ATOM 5401 N N . ASN A 1 683 ? 37.531 -35.719 3.773 1 94.94 683 ASN A N 1
ATOM 5402 C CA . ASN A 1 683 ? 38.25 -35.5 2.531 1 94.94 683 ASN A CA 1
ATOM 5403 C C . ASN A 1 683 ? 39.312 -36.562 2.297 1 94.94 683 ASN A C 1
ATOM 5405 O O . ASN A 1 683 ? 40.5 -36.344 2.621 1 94.94 683 ASN A O 1
ATOM 5409 N N . VAL A 1 684 ? 38.938 -37.469 1.627 1 94.81 684 VAL A N 1
ATOM 5410 C CA . VAL A 1 684 ? 39.812 -38.656 1.453 1 94.81 684 VAL A CA 1
ATOM 5411 C C . VAL A 1 684 ? 40.969 -38.312 0.546 1 94.81 684 VAL A C 1
ATOM 5413 O O . VAL A 1 684 ? 42.062 -38.844 0.717 1 94.81 684 VAL A O 1
ATOM 5416 N N . HIS A 1 685 ? 40.812 -37.469 -0.4 1 91.5 685 HIS A N 1
ATOM 5417 C CA . HIS A 1 685 ? 41.875 -37.125 -1.362 1 91.5 685 HIS A CA 1
ATOM 5418 C C . HIS A 1 685 ? 43.031 -36.469 -0.678 1 91.5 685 HIS A C 1
ATOM 5420 O O . HIS A 1 685 ? 44.125 -36.375 -1.251 1 91.5 685 HIS A O 1
ATOM 5426 N N . ARG A 1 686 ? 42.812 -35.938 0.481 1 90.69 686 ARG A N 1
ATOM 5427 C CA . ARG A 1 686 ? 43.875 -35.25 1.198 1 90.69 686 ARG A CA 1
ATOM 5428 C C . ARG A 1 686 ? 44.656 -36.219 2.049 1 90.69 686 ARG A C 1
ATOM 5430 O O . ARG A 1 686 ? 45.656 -35.844 2.674 1 90.69 686 ARG A O 1
ATOM 5437 N N . GLU A 1 687 ? 44.312 -37.438 2.076 1 93 687 GLU A N 1
ATOM 5438 C CA . GLU A 1 687 ? 45.094 -38.438 2.758 1 93 687 GLU A CA 1
ATOM 5439 C C . GLU A 1 687 ? 46.438 -38.688 2.041 1 93 687 GLU A C 1
ATOM 5441 O O . GLU A 1 687 ? 46.5 -38.625 0.812 1 93 687 GLU A O 1
ATOM 5446 N N . LYS A 1 688 ? 47.5 -39.094 2.758 1 88.38 688 LYS A N 1
ATOM 5447 C CA . LYS A 1 688 ? 48.844 -39.219 2.229 1 88.38 688 LYS A CA 1
ATOM 5448 C C . LYS A 1 688 ? 48.906 -40.25 1.113 1 88.38 688 LYS A C 1
ATOM 5450 O O . LYS A 1 688 ? 49.625 -40.062 0.121 1 88.38 688 LYS A O 1
ATOM 5455 N N . MET A 1 689 ? 48.25 -41.188 1.175 1 88.75 689 MET A N 1
ATOM 5456 C CA . MET A 1 689 ? 48.281 -42.281 0.194 1 88.75 689 MET A CA 1
ATOM 5457 C C . MET A 1 689 ? 47.656 -41.844 -1.129 1 88.75 689 MET A C 1
ATOM 5459 O O . MET A 1 689 ? 48.156 -42.219 -2.199 1 88.75 689 MET A O 1
ATOM 5463 N N . LEU A 1 690 ? 46.719 -40.969 -1.095 1 89.12 690 LEU A N 1
ATOM 5464 C CA . LEU A 1 690 ? 45.969 -40.625 -2.303 1 89.12 690 LEU A CA 1
ATOM 5465 C C . LEU A 1 690 ? 46.469 -39.312 -2.898 1 89.12 690 LEU A C 1
ATOM 5467 O O . LEU A 1 690 ? 46.219 -39.031 -4.066 1 89.12 690 LEU A O 1
ATOM 5471 N N . GLN A 1 691 ? 47.156 -38.594 -2.141 1 85.19 691 GLN A N 1
ATOM 5472 C CA . GLN A 1 691 ? 47.688 -37.312 -2.635 1 85.19 691 GLN A CA 1
ATOM 5473 C C . GLN A 1 691 ? 48.625 -37.531 -3.807 1 85.19 691 GLN A C 1
ATOM 5475 O O . GLN A 1 691 ? 48.844 -36.625 -4.621 1 85.19 691 GLN A O 1
ATOM 5480 N N . SER A 1 692 ? 49.094 -38.719 -3.996 1 83.62 692 SER A N 1
ATOM 5481 C CA . SER A 1 692 ? 50.062 -39 -5.062 1 83.62 692 SER A CA 1
ATOM 5482 C C . SER A 1 692 ? 49.344 -39.25 -6.391 1 83.62 692 SER A C 1
ATOM 5484 O O . SER A 1 692 ? 49.969 -39.156 -7.453 1 83.62 692 SER A O 1
ATOM 5486 N N . TRP A 1 693 ? 48.031 -39.469 -6.281 1 90.44 693 TRP A N 1
ATOM 5487 C CA . TRP A 1 693 ? 47.281 -39.719 -7.5 1 90.44 693 TRP A CA 1
ATOM 5488 C C . TRP A 1 693 ? 46.938 -38.438 -8.211 1 90.44 693 TRP A C 1
ATOM 5490 O O . TRP A 1 693 ? 45.969 -37.75 -7.859 1 90.44 693 TRP A O 1
ATOM 5500 N N . ARG A 1 694 ? 47.594 -38.031 -9.242 1 83.38 694 ARG A N 1
ATOM 5501 C CA . ARG A 1 694 ? 47.469 -36.719 -9.93 1 83.38 694 ARG A CA 1
ATOM 5502 C C . ARG A 1 694 ? 46.156 -36.625 -10.688 1 83.38 694 ARG A C 1
ATOM 5504 O O . ARG A 1 694 ? 45.656 -35.531 -10.969 1 83.38 694 ARG A O 1
ATOM 5511 N N . TRP A 1 695 ? 45.5 -37.812 -11.047 1 87.31 695 TRP A N 1
ATOM 5512 C CA . TRP A 1 695 ? 44.25 -37.781 -11.82 1 87.31 695 TRP A CA 1
ATOM 5513 C C . TRP A 1 695 ? 43.062 -37.531 -10.914 1 87.31 695 TRP A C 1
ATOM 5515 O O . TRP A 1 695 ? 41.969 -37.156 -11.391 1 87.31 695 TRP A O 1
ATOM 5525 N N . LEU A 1 696 ? 43.281 -37.625 -9.602 1 91.5 696 LEU A N 1
ATOM 5526 C CA . LEU A 1 696 ? 42.219 -37.406 -8.625 1 91.5 696 LEU A CA 1
ATOM 5527 C C . LEU A 1 696 ? 42.25 -36 -8.039 1 91.5 696 LEU A C 1
ATOM 5529 O O . LEU A 1 696 ? 43.25 -35.625 -7.414 1 91.5 696 LEU A O 1
ATOM 5533 N N . ASP A 1 697 ? 41.25 -35.25 -8.305 1 88.81 697 ASP A N 1
ATOM 5534 C CA . ASP A 1 697 ? 41.188 -33.875 -7.797 1 88.81 697 ASP A CA 1
ATOM 5535 C C . ASP A 1 697 ? 40.469 -33.812 -6.461 1 88.81 697 ASP A C 1
ATOM 5537 O O . ASP A 1 697 ? 40.875 -33.094 -5.555 1 88.81 697 ASP A O 1
ATOM 5541 N N . GLU A 1 698 ? 39.375 -34.531 -6.398 1 91.44 698 GLU A N 1
ATOM 5542 C CA . GLU A 1 698 ? 38.594 -34.5 -5.168 1 91.44 698 GLU A CA 1
ATOM 5543 C C . GLU A 1 698 ? 37.875 -35.844 -4.938 1 91.44 698 GLU A C 1
ATOM 5545 O O . GLU A 1 698 ? 37.375 -36.438 -5.887 1 91.44 698 GLU A O 1
ATOM 5550 N N . LEU A 1 699 ? 37.906 -36.312 -3.809 1 94.56 699 LEU A N 1
ATOM 5551 C CA . LEU A 1 699 ? 37.094 -37.438 -3.297 1 94.56 699 LEU A CA 1
ATOM 5552 C C . LEU A 1 699 ? 36.688 -37.188 -1.844 1 94.56 699 LEU A C 1
ATOM 5554 O O . LEU A 1 699 ? 37.562 -37.156 -0.958 1 94.56 699 LEU A O 1
ATOM 5558 N N . ALA A 1 700 ? 35.5 -36.938 -1.674 1 94.88 700 ALA A N 1
ATOM 5559 C CA . ALA A 1 700 ? 35 -36.625 -0.331 1 94.88 700 ALA A CA 1
ATOM 5560 C C . ALA A 1 700 ? 33.781 -37.469 0.007 1 94.88 700 ALA A C 1
ATOM 5562 O O . ALA A 1 700 ? 32.938 -37.719 -0.852 1 94.88 700 ALA A O 1
ATOM 5563 N N . LEU A 1 701 ? 33.719 -37.938 1.235 1 96.38 701 LEU A N 1
ATOM 5564 C CA . LEU A 1 701 ? 32.562 -38.625 1.781 1 96.38 701 LEU A CA 1
ATOM 5565 C C . LEU A 1 701 ? 31.844 -37.75 2.824 1 96.38 701 LEU A C 1
ATOM 5567 O O . LEU A 1 701 ? 32.5 -37.156 3.67 1 96.38 701 LEU A O 1
ATOM 5571 N N . ARG A 1 702 ? 30.562 -37.688 2.684 1 95.44 702 ARG A N 1
ATOM 5572 C CA . ARG A 1 702 ? 29.766 -36.906 3.617 1 95.44 702 ARG A CA 1
ATOM 5573 C C . ARG A 1 702 ? 28.641 -37.719 4.211 1 95.44 702 ARG A C 1
ATOM 5575 O O . ARG A 1 702 ? 28.078 -38.594 3.537 1 95.44 702 ARG A O 1
ATOM 5582 N N . ALA A 1 703 ? 28.266 -37.406 5.418 1 95.69 703 ALA A N 1
ATOM 5583 C CA . ALA A 1 703 ? 27.125 -38 6.102 1 95.69 703 ALA A CA 1
ATOM 5584 C C . ALA A 1 703 ? 26.469 -37.031 7.059 1 95.69 703 ALA A C 1
ATOM 5586 O O . ALA A 1 703 ? 27.141 -36.219 7.715 1 95.69 703 ALA A O 1
ATOM 5587 N N . SER A 1 704 ? 25.172 -37.062 7.086 1 95.12 704 SER A N 1
ATOM 5588 C CA . SER A 1 704 ? 24.438 -36.188 7.992 1 95.12 704 SER A CA 1
ATOM 5589 C C . SER A 1 704 ? 23.25 -36.906 8.625 1 95.12 704 SER A C 1
ATOM 5591 O O . SER A 1 704 ? 22.719 -37.875 8.039 1 95.12 704 SER A O 1
ATOM 5593 N N . TYR A 1 705 ? 22.875 -36.469 9.789 1 94.38 705 TYR A N 1
ATOM 5594 C CA . TYR A 1 705 ? 21.75 -37 10.555 1 94.38 705 TYR A CA 1
ATOM 5595 C C . TYR A 1 705 ? 21.156 -35.938 11.469 1 94.38 705 TYR A C 1
ATOM 5597 O O . TYR A 1 705 ? 21.891 -35.156 12.078 1 94.38 705 TYR A O 1
ATOM 5605 N N . GLY A 1 706 ? 19.797 -35.906 11.508 1 92.25 706 GLY A N 1
ATOM 5606 C CA . GLY A 1 706 ? 19.188 -34.938 12.391 1 92.25 706 GLY A CA 1
ATOM 5607 C C . GLY A 1 706 ? 17.672 -34.969 12.367 1 92.25 706 GLY A C 1
ATOM 5608 O O . GLY A 1 706 ? 17.078 -35.844 11.75 1 92.25 706 GLY A O 1
ATOM 5609 N N . VAL A 1 707 ? 17.062 -34 13.164 1 89.44 707 VAL A N 1
ATOM 5610 C CA . VAL A 1 707 ? 15.617 -33.906 13.297 1 89.44 707 VAL A CA 1
ATOM 5611 C C . VAL A 1 707 ? 15.18 -32.469 12.938 1 89.44 707 VAL A C 1
ATOM 5613 O O . VAL A 1 707 ? 15.836 -31.5 13.32 1 89.44 707 VAL A O 1
ATOM 5616 N N . GLN A 1 708 ? 14.133 -32.438 12.18 1 85.5 708 GLN A N 1
ATOM 5617 C CA . GLN A 1 708 ? 13.523 -31.156 11.828 1 85.5 708 GLN A CA 1
ATOM 5618 C C . GLN A 1 708 ? 12.07 -31.109 12.273 1 85.5 708 GLN A C 1
ATOM 5620 O O . GLN A 1 708 ? 11.43 -32.156 12.445 1 85.5 708 GLN A O 1
ATOM 5625 N N . GLY A 1 709 ? 11.602 -29.859 12.484 1 77.81 709 GLY A N 1
ATOM 5626 C CA . GLY A 1 709 ? 10.211 -29.672 12.875 1 77.81 709 GLY A CA 1
ATOM 5627 C C . GLY A 1 709 ? 9.398 -28.938 11.828 1 77.81 709 GLY A C 1
ATOM 5628 O O . GLY A 1 709 ? 9.953 -28.297 10.938 1 77.81 709 GLY A O 1
ATOM 5629 N N . ASN A 1 710 ? 8.055 -29.172 11.898 1 77.25 710 ASN A N 1
ATOM 5630 C CA . ASN A 1 710 ? 7.105 -28.438 11.062 1 77.25 710 ASN A CA 1
ATOM 5631 C C . ASN A 1 710 ? 5.871 -28.016 11.859 1 77.25 710 ASN A C 1
ATOM 5633 O O . ASN A 1 710 ? 5.336 -28.797 12.641 1 77.25 710 ASN A O 1
ATOM 5637 N N . VAL A 1 711 ? 5.605 -26.719 11.656 1 72 711 VAL A N 1
ATOM 5638 C CA . VAL A 1 711 ? 4.391 -26.219 12.297 1 72 711 VAL A CA 1
ATOM 5639 C C . VAL A 1 711 ? 3.264 -26.125 11.266 1 72 711 VAL A C 1
ATOM 5641 O O . VAL A 1 711 ? 3.43 -25.531 10.203 1 72 711 VAL A O 1
ATOM 5644 N N . HIS A 1 712 ? 2.244 -26.734 11.656 1 71.44 712 HIS A N 1
ATOM 5645 C CA . HIS A 1 712 ? 1.092 -26.609 10.773 1 71.44 712 HIS A CA 1
ATOM 5646 C C . HIS A 1 712 ? 0.549 -25.172 10.773 1 71.44 712 HIS A C 1
ATOM 5648 O O . HIS A 1 712 ? 0.375 -24.578 11.836 1 71.44 712 HIS A O 1
ATOM 5654 N N . PRO A 1 713 ? 0.282 -24.609 9.719 1 65.31 713 PRO A N 1
ATOM 5655 C CA . PRO A 1 713 ? -0.087 -23.188 9.656 1 65.31 713 PRO A CA 1
ATOM 5656 C C . PRO A 1 713 ? -1.491 -22.922 10.188 1 65.31 713 PRO A C 1
ATOM 5658 O O . PRO A 1 713 ? -1.813 -21.781 10.547 1 65.31 713 PRO A O 1
ATOM 5661 N N . SER A 1 714 ? -2.348 -23.891 10.281 1 66.25 714 SER A N 1
ATOM 5662 C CA . SER A 1 714 ? -3.748 -23.578 10.555 1 66.25 714 SER A CA 1
ATOM 5663 C C . SER A 1 714 ? -4.23 -24.281 11.82 1 66.25 714 SER A C 1
ATOM 5665 O O . SER A 1 714 ? -5.43 -24.297 12.109 1 66.25 714 SER A O 1
ATOM 5667 N N . GLN A 1 715 ? -3.367 -24.875 12.508 1 67.69 715 GLN A N 1
ATOM 5668 C CA . GLN A 1 715 ? -3.836 -25.625 13.664 1 67.69 715 GLN A CA 1
ATOM 5669 C C . GLN A 1 715 ? -3.266 -25.047 14.961 1 67.69 715 GLN A C 1
ATOM 5671 O O . GLN A 1 715 ? -2.166 -24.5 14.969 1 67.69 715 GLN A O 1
ATOM 5676 N N . THR A 1 716 ? -4.207 -25.047 15.984 1 70.56 716 THR A N 1
ATOM 5677 C CA . THR A 1 716 ? -3.797 -24.609 17.312 1 70.56 716 THR A CA 1
ATOM 5678 C C . THR A 1 716 ? -4.34 -25.562 18.391 1 70.56 716 THR A C 1
ATOM 5680 O O . THR A 1 716 ? -5.449 -26.078 18.25 1 70.56 716 THR A O 1
ATOM 5683 N N . PRO A 1 717 ? -3.455 -25.797 19.375 1 68.19 717 PRO A N 1
ATOM 5684 C CA . PRO A 1 717 ? -3.943 -26.641 20.469 1 68.19 717 PRO A CA 1
ATOM 5685 C C . PRO A 1 717 ? -4.957 -25.938 21.359 1 68.19 717 PRO A C 1
ATOM 5687 O O . PRO A 1 717 ? -5.648 -26.578 22.156 1 68.19 717 PRO A O 1
ATOM 5690 N N . TYR A 1 718 ? -5.105 -24.656 21.109 1 69.31 718 TYR A N 1
ATOM 5691 C CA . TYR A 1 718 ? -5.934 -23.828 21.984 1 69.31 718 TYR A CA 1
ATOM 5692 C C . TYR A 1 718 ? -7.41 -23.984 21.641 1 69.31 718 TYR A C 1
ATOM 5694 O O . TYR A 1 718 ? -7.758 -24.25 20.484 1 69.31 718 TYR A O 1
ATOM 5702 N N . LEU A 1 719 ? -8.117 -23.953 22.781 1 72.81 719 LEU A N 1
ATOM 5703 C CA . LEU A 1 719 ? -9.547 -23.781 22.562 1 72.81 719 LEU A CA 1
ATOM 5704 C C . LEU A 1 719 ? -9.852 -22.375 22.047 1 72.81 719 LEU A C 1
ATOM 5706 O O . LEU A 1 719 ? -9.586 -21.391 22.75 1 72.81 719 LEU A O 1
ATOM 5710 N N . ILE A 1 720 ? -10.102 -22.328 20.812 1 72.94 720 ILE A N 1
ATOM 5711 C CA . ILE A 1 720 ? -10.461 -21.031 20.25 1 72.94 720 ILE A CA 1
ATOM 5712 C C . ILE A 1 720 ? -11.977 -20.953 20.078 1 72.94 720 ILE A C 1
ATOM 5714 O O . ILE A 1 720 ? -12.586 -21.812 19.438 1 72.94 720 ILE A O 1
ATOM 5718 N N . VAL A 1 721 ? -12.508 -19.984 20.844 1 74 721 VAL A N 1
ATOM 5719 C CA . VAL A 1 721 ? -13.945 -19.766 20.766 1 74 721 VAL A CA 1
ATOM 5720 C C . VAL A 1 721 ? -14.242 -18.719 19.688 1 74 721 VAL A C 1
ATOM 5722 O O . VAL A 1 721 ? -13.625 -17.641 19.672 1 74 721 VAL A O 1
ATOM 5725 N N . LYS A 1 722 ? -15.008 -19.219 18.781 1 74.88 722 LYS A N 1
ATOM 5726 C CA . LYS A 1 722 ? -15.539 -18.25 17.828 1 74.88 722 LYS A CA 1
ATOM 5727 C C . LYS A 1 722 ? -16.812 -17.609 18.344 1 74.88 722 LYS A C 1
ATOM 5729 O O . LYS A 1 722 ? -17.797 -18.297 18.625 1 74.88 722 LYS A O 1
ATOM 5734 N N . GLN A 1 723 ? -16.625 -16.391 18.625 1 75.44 723 GLN A N 1
ATOM 5735 C CA . GLN A 1 723 ? -17.812 -15.656 19.031 1 75.44 723 GLN A CA 1
ATOM 5736 C C . GLN A 1 723 ? -18.703 -15.328 17.844 1 75.44 723 GLN A C 1
ATOM 5738 O O . GLN A 1 723 ? -18.438 -14.367 17.109 1 75.44 723 GLN A O 1
ATOM 5743 N N . GLU A 1 724 ? -19.609 -16.391 17.688 1 65.38 724 GLU A N 1
ATOM 5744 C CA . GLU A 1 724 ? -20.469 -16.266 16.516 1 65.38 724 GLU A CA 1
ATOM 5745 C C . GLU A 1 724 ? -21.359 -15.023 16.594 1 65.38 724 GLU A C 1
ATOM 5747 O O . GLU A 1 724 ? -21.359 -14.328 17.609 1 65.38 724 GLU A O 1
ATOM 5752 N N . ASN A 1 725 ? -22.062 -14.859 15.477 1 64.75 725 ASN A N 1
ATOM 5753 C CA . ASN A 1 725 ? -23.016 -13.758 15.344 1 64.75 725 ASN A CA 1
ATOM 5754 C C . ASN A 1 725 ? -24.266 -14 16.188 1 64.75 725 ASN A C 1
ATOM 5756 O O . ASN A 1 725 ? -24.453 -15.086 16.719 1 64.75 725 ASN A O 1
ATOM 5760 N N . TYR A 1 726 ? -24.984 -12.969 16.406 1 67.44 726 TYR A N 1
ATOM 5761 C CA . TYR A 1 726 ? -26.281 -13.055 17.078 1 67.44 726 TYR A CA 1
ATOM 5762 C C . TYR A 1 726 ? -27.203 -14.047 16.375 1 67.44 726 TYR A C 1
ATOM 5764 O O . TYR A 1 726 ? -27.344 -14.016 15.148 1 67.44 726 TYR A O 1
ATOM 5772 N N . ASN A 1 727 ? -27.5 -15.125 17.094 1 64.75 727 ASN A N 1
ATOM 5773 C CA . ASN A 1 727 ? -28.484 -16.094 16.609 1 64.75 727 ASN A CA 1
ATOM 5774 C C . ASN A 1 727 ? -29.906 -15.617 16.828 1 64.75 727 ASN A C 1
ATOM 5776 O O . ASN A 1 727 ? -30.375 -15.562 17.969 1 64.75 727 ASN A O 1
ATOM 5780 N N . SER A 1 728 ? -30.578 -15.219 15.844 1 61 728 SER A N 1
ATOM 5781 C CA . SER A 1 728 ? -31.922 -14.641 15.945 1 61 728 SER A CA 1
ATOM 5782 C C . SER A 1 728 ? -32.906 -15.641 16.516 1 61 728 SER A C 1
ATOM 5784 O O . SER A 1 728 ? -33.906 -15.258 17.125 1 61 728 SER A O 1
ATOM 5786 N N . ILE A 1 729 ? -32.625 -16.906 16.297 1 59.69 729 ILE A N 1
ATOM 5787 C CA . ILE A 1 729 ? -33.531 -17.953 16.781 1 59.69 729 ILE A CA 1
ATOM 5788 C C . ILE A 1 729 ? -33.375 -18.109 18.297 1 59.69 729 ILE A C 1
ATOM 5790 O O . ILE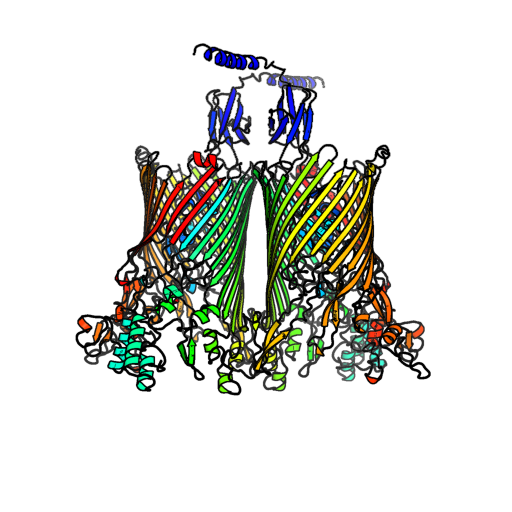 A 1 729 ? -34.375 -18.125 19.031 1 59.69 729 ILE A O 1
ATOM 5794 N N . LEU A 1 730 ? -32.125 -18.031 18.703 1 64.25 730 LEU A N 1
ATOM 5795 C CA . LEU A 1 730 ? -31.844 -18.219 20.125 1 64.25 730 LEU A CA 1
ATOM 5796 C C . LEU A 1 730 ? -31.922 -16.891 20.875 1 64.25 730 LEU A C 1
ATOM 5798 O O . LEU A 1 730 ? -32.031 -16.875 22.109 1 64.25 730 LEU A O 1
ATOM 5802 N N . GLY A 1 731 ? -31.953 -15.82 20.078 1 64.12 731 GLY A N 1
ATOM 5803 C CA . GLY A 1 731 ? -31.969 -14.492 20.672 1 64.12 731 GLY A CA 1
ATOM 5804 C C . GLY A 1 731 ? -30.719 -14.172 21.469 1 64.12 731 GLY A C 1
ATOM 5805 O O . GLY A 1 731 ? -30.766 -13.43 22.438 1 64.12 731 GLY A O 1
ATOM 5806 N N . GLU A 1 732 ? -29.656 -14.961 21.281 1 72.62 732 GLU A N 1
ATOM 5807 C CA . GLU A 1 732 ? -28.422 -14.766 22.016 1 72.62 732 GLU A CA 1
ATOM 5808 C C . GLU A 1 732 ? -27.203 -14.898 21.109 1 72.62 732 GLU A C 1
ATOM 5810 O O . GLU A 1 732 ? -27.312 -15.398 19.984 1 72.62 732 GLU A O 1
ATOM 5815 N N . PHE A 1 733 ? -26.156 -14.289 21.609 1 76.25 733 PHE A N 1
ATOM 5816 C CA . PHE A 1 733 ? -24.891 -14.508 20.922 1 76.25 733 PHE A CA 1
ATOM 5817 C C . PHE A 1 733 ? -24.375 -15.922 21.188 1 76.25 733 PHE A C 1
ATOM 5819 O O . PHE A 1 733 ? -24.438 -16.406 22.312 1 76.25 733 PHE A O 1
ATOM 5826 N N . VAL A 1 734 ? -24.219 -16.547 20.172 1 72.62 734 VAL A N 1
ATOM 5827 C CA . VAL A 1 734 ? -23.766 -17.938 20.281 1 72.62 734 VAL A CA 1
ATOM 5828 C C . VAL A 1 734 ? -22.25 -18 20.125 1 72.62 734 VAL A C 1
ATOM 5830 O O . VAL A 1 734 ? -21.656 -17.172 19.438 1 72.62 734 VAL A O 1
ATOM 5833 N N . ALA A 1 735 ? -21.609 -18.672 21.016 1 75.69 735 ALA A N 1
ATOM 5834 C CA . ALA A 1 735 ? -20.188 -19 20.875 1 75.69 735 ALA A CA 1
ATOM 5835 C C . ALA A 1 735 ? -20 -20.453 20.438 1 75.69 735 ALA A C 1
ATOM 5837 O O . ALA A 1 735 ? -20.688 -21.344 20.906 1 75.69 735 ALA A O 1
ATOM 5838 N N . THR A 1 736 ? -19.375 -20.547 19.328 1 74.56 736 THR A N 1
ATOM 5839 C CA . THR A 1 736 ? -19.047 -21.906 18.891 1 74.56 736 THR A CA 1
ATOM 5840 C C . THR A 1 736 ? -17.547 -22.141 18.953 1 74.56 736 THR A C 1
ATOM 5842 O O . THR A 1 736 ? -16.766 -21.203 19.078 1 74.56 736 THR A O 1
ATOM 5845 N N . LEU A 1 737 ? -17.25 -23.422 19.047 1 73.94 737 LEU A N 1
ATOM 5846 C CA . LEU A 1 737 ? -15.844 -23.781 18.984 1 73.94 737 LEU A CA 1
ATOM 5847 C C . LEU A 1 737 ? -15.328 -23.734 17.547 1 73.94 737 LEU A C 1
ATOM 5849 O O . LEU A 1 737 ? -15.945 -24.297 16.641 1 73.94 737 LEU A O 1
ATOM 5853 N N . LYS A 1 738 ? -14.398 -22.922 17.297 1 72.62 738 LYS A N 1
ATOM 5854 C CA . LYS A 1 738 ? -13.812 -22.859 15.961 1 72.62 738 LYS A CA 1
ATOM 5855 C C . LYS A 1 738 ? -13.25 -24.219 15.547 1 72.62 738 LYS A C 1
ATOM 5857 O O . LYS A 1 738 ? -13.445 -24.656 14.406 1 72.62 738 LYS A O 1
ATOM 5862 N N . GLN A 1 739 ? -12.469 -24.812 16.484 1 74.06 739 GLN A N 1
ATOM 5863 C CA . GLN A 1 739 ? -11.898 -26.141 16.312 1 74.06 739 GLN A CA 1
ATOM 5864 C C . GLN A 1 739 ? -11.82 -26.891 17.641 1 74.06 739 GLN A C 1
ATOM 5866 O O . GLN A 1 739 ? -11.688 -26.266 18.703 1 74.06 739 GLN A O 1
ATOM 5871 N N . PHE A 1 740 ? -11.984 -28.141 17.547 1 75.69 740 PHE A N 1
ATOM 5872 C CA . PHE A 1 740 ? -11.875 -28.922 18.781 1 75.69 740 PHE A CA 1
ATOM 5873 C C . PHE A 1 740 ? -10.453 -28.859 19.328 1 75.69 740 PHE A C 1
ATOM 5875 O O . PHE A 1 740 ? -9.492 -29.156 18.609 1 75.69 740 PHE A O 1
ATOM 5882 N N . PRO A 1 741 ? -10.406 -28.391 20.484 1 74.94 741 PRO A N 1
ATOM 5883 C CA . PRO A 1 741 ? -9.07 -28.266 21.062 1 74.94 741 PRO A CA 1
ATOM 5884 C C . PRO A 1 741 ? -8.414 -29.609 21.344 1 74.94 741 PRO A C 1
ATOM 5886 O O . PRO A 1 741 ? -9.109 -30.578 21.703 1 74.94 741 PRO A O 1
ATOM 5889 N N . ASN A 1 742 ? -7.172 -29.797 21 1 77.25 742 ASN A N 1
ATOM 5890 C CA . ASN A 1 742 ? -6.332 -30.938 21.344 1 77.25 742 ASN A CA 1
ATOM 5891 C C . ASN A 1 742 ? -5.051 -30.516 22.047 1 77.25 742 ASN A C 1
ATOM 5893 O O . ASN A 1 742 ? -4.094 -30.078 21.406 1 77.25 742 ASN A O 1
ATOM 5897 N N . LYS A 1 743 ? -5.082 -30.625 23.297 1 73.75 743 LYS A N 1
ATOM 5898 C CA . LYS A 1 743 ? -3.959 -30.188 24.125 1 73.75 743 LYS A CA 1
ATOM 5899 C C . LYS A 1 743 ? -2.697 -30.984 23.797 1 73.75 743 LYS A C 1
ATOM 5901 O O . LYS A 1 743 ? -1.587 -30.562 24.125 1 73.75 743 LYS A O 1
ATOM 5906 N N . HIS A 1 744 ? -2.889 -32.062 23.094 1 74.94 744 HIS A N 1
ATOM 5907 C CA . HIS A 1 744 ? -1.742 -32.938 22.828 1 74.94 744 HIS A CA 1
ATOM 5908 C C . HIS A 1 744 ? -1.154 -32.656 21.453 1 74.94 744 HIS A C 1
ATOM 5910 O O . HIS A 1 744 ? -0.239 -33.375 21.016 1 74.94 744 HIS A O 1
ATOM 5916 N N . LEU A 1 745 ? -1.707 -31.719 20.875 1 78.88 745 LEU A N 1
ATOM 5917 C CA . LEU A 1 745 ? -1.184 -31.391 19.562 1 78.88 745 LEU A CA 1
ATOM 5918 C C . LEU A 1 745 ? 0.255 -30.891 19.656 1 78.88 745 LEU A C 1
ATOM 5920 O O . LEU A 1 745 ? 0.568 -30.031 20.484 1 78.88 745 LEU A O 1
ATOM 5924 N N . ARG A 1 746 ? 1.09 -31.578 18.953 1 77.75 746 ARG A N 1
ATOM 5925 C CA . ARG A 1 746 ? 2.508 -31.234 18.922 1 77.75 746 ARG A CA 1
ATOM 5926 C C . ARG A 1 746 ? 2.975 -30.953 17.5 1 77.75 746 ARG A C 1
ATOM 5928 O O . ARG A 1 746 ? 2.207 -31.109 16.547 1 77.75 746 ARG A O 1
ATOM 5935 N N . TRP A 1 747 ? 4.223 -30.594 17.406 1 78.69 747 TRP A N 1
ATOM 5936 C CA . TRP A 1 747 ? 4.824 -30.328 16.094 1 78.69 747 TRP A CA 1
ATOM 5937 C C . TRP A 1 747 ? 5.066 -31.641 15.344 1 78.69 747 TRP A C 1
ATOM 5939 O O . TRP A 1 747 ? 5.281 -32.688 15.953 1 78.69 747 TRP A O 1
ATOM 5949 N N . GLU A 1 748 ? 5.039 -31.469 14.023 1 82.62 748 GLU A N 1
ATOM 5950 C CA . GLU A 1 748 ? 5.492 -32.594 13.203 1 82.62 748 GLU A CA 1
ATOM 5951 C C . GLU A 1 748 ? 7.012 -32.719 13.242 1 82.62 748 GLU A C 1
ATOM 5953 O O . GLU A 1 748 ? 7.723 -31.719 13.281 1 82.62 748 GLU A O 1
ATOM 5958 N N . LYS A 1 749 ? 7.434 -33.906 13.242 1 85.94 749 LYS A N 1
ATOM 5959 C CA . LYS A 1 749 ? 8.875 -34.156 13.258 1 85.94 749 LYS A CA 1
ATOM 5960 C C . LYS A 1 749 ? 9.32 -34.969 12.055 1 85.94 749 LYS A C 1
ATOM 5962 O O . LYS A 1 749 ? 8.617 -35.906 11.648 1 85.94 749 LYS A O 1
ATOM 5967 N N . THR A 1 750 ? 10.422 -34.594 11.5 1 88.38 750 THR A N 1
ATOM 5968 C CA . THR A 1 750 ? 11.023 -35.344 10.406 1 88.38 750 THR A CA 1
ATOM 5969 C C . THR A 1 750 ? 12.469 -35.719 10.742 1 88.38 750 THR A C 1
ATOM 5971 O O . THR A 1 750 ? 13.297 -34.844 11 1 88.38 750 THR A O 1
ATOM 5974 N N . VAL A 1 751 ? 12.75 -36.969 10.773 1 91.5 751 VAL A N 1
ATOM 5975 C CA . VAL A 1 751 ? 14.102 -37.469 10.977 1 91.5 751 VAL A CA 1
ATOM 5976 C C . VAL A 1 751 ? 14.711 -37.875 9.633 1 91.5 751 VAL A C 1
ATOM 5978 O O . VAL A 1 751 ? 14.094 -38.594 8.852 1 91.5 751 VAL A O 1
ATOM 5981 N N . SER A 1 752 ? 15.875 -37.375 9.414 1 92.25 752 SER A N 1
ATOM 5982 C CA . SER A 1 752 ? 16.484 -37.594 8.102 1 92.25 752 SER A CA 1
ATOM 5983 C C . SER A 1 752 ? 17.938 -38.031 8.234 1 92.25 752 SER A C 1
ATOM 5985 O O . SER A 1 752 ? 18.641 -37.594 9.141 1 92.25 752 SER A O 1
ATOM 5987 N N . TYR A 1 753 ? 18.422 -38.906 7.391 1 93.81 753 TYR A N 1
ATOM 5988 C CA . TYR A 1 753 ? 19.828 -39.188 7.203 1 93.81 753 TYR A CA 1
ATOM 5989 C C . TYR A 1 753 ? 20.234 -39.094 5.738 1 93.81 753 TYR A C 1
ATOM 5991 O O . TYR A 1 753 ? 19.406 -39.312 4.848 1 93.81 753 TYR A O 1
ATOM 5999 N N . ASN A 1 754 ? 21.359 -38.719 5.492 1 95.44 754 ASN A N 1
ATOM 6000 C CA . ASN A 1 754 ? 21.891 -38.531 4.148 1 95.44 754 ASN A CA 1
ATOM 6001 C C . ASN A 1 754 ? 23.344 -38.969 4.051 1 95.44 754 ASN A C 1
ATOM 6003 O O . ASN A 1 754 ? 24.141 -38.75 4.969 1 95.44 754 ASN A O 1
ATOM 6007 N N . PHE A 1 755 ? 23.688 -39.719 2.961 1 96.69 755 PHE A N 1
ATOM 6008 C CA . PHE A 1 755 ? 25.047 -40.125 2.611 1 96.69 755 PHE A CA 1
ATOM 6009 C C . PHE A 1 755 ? 25.406 -39.594 1.22 1 96.69 755 PHE A C 1
ATOM 6011 O O . PHE A 1 755 ? 24.656 -39.781 0.267 1 96.69 755 PHE A O 1
ATOM 6018 N N . GLY A 1 756 ? 26.531 -38.969 1.177 1 95.69 756 GLY A N 1
ATOM 6019 C CA . GLY A 1 756 ? 26.938 -38.375 -0.097 1 95.69 756 GLY A CA 1
ATOM 6020 C C . GLY A 1 756 ? 28.375 -38.656 -0.452 1 95.69 756 GLY A C 1
ATOM 6021 O O . GLY A 1 756 ? 29.219 -38.812 0.434 1 95.69 756 GLY A O 1
ATOM 6022 N N . ILE A 1 757 ? 28.656 -38.719 -1.746 1 96.25 757 ILE A N 1
ATOM 6023 C CA . ILE A 1 757 ? 30 -38.844 -2.297 1 96.25 757 ILE A CA 1
ATOM 6024 C C . ILE A 1 757 ? 30.25 -37.781 -3.352 1 96.25 757 ILE A C 1
ATOM 6026 O O . ILE A 1 757 ? 29.422 -37.594 -4.246 1 96.25 757 ILE A O 1
ATOM 6030 N N . ASP A 1 758 ? 31.312 -37.094 -3.166 1 94.25 758 ASP A N 1
ATOM 6031 C CA . ASP A 1 758 ? 31.75 -36.125 -4.164 1 94.25 758 ASP A CA 1
ATOM 6032 C C . ASP A 1 758 ? 33.062 -36.562 -4.816 1 94.25 758 ASP A C 1
ATOM 6034 O O . ASP A 1 758 ? 34 -36.969 -4.129 1 94.25 758 ASP A O 1
ATOM 6038 N N . PHE A 1 759 ? 32.969 -36.438 -6.133 1 91.81 759 PHE A N 1
ATOM 6039 C CA . PHE A 1 759 ? 34.125 -36.938 -6.859 1 91.81 759 PHE A CA 1
ATOM 6040 C C . PHE A 1 759 ? 34.469 -36 -8.023 1 91.81 759 PHE A C 1
ATOM 6042 O O . PHE A 1 759 ? 33.594 -35.469 -8.68 1 91.81 759 PHE A O 1
ATOM 6049 N N . SER A 1 760 ? 35.781 -35.719 -8.234 1 93.69 760 SER A N 1
ATOM 6050 C CA . SER A 1 760 ? 36.281 -35 -9.383 1 93.69 760 SER A CA 1
ATOM 6051 C C . SER A 1 760 ? 37.594 -35.562 -9.875 1 93.69 760 SER A C 1
ATOM 6053 O O . SER A 1 760 ? 38.469 -35.875 -9.07 1 93.69 760 SER A O 1
ATOM 6055 N N . ILE A 1 761 ? 37.781 -35.719 -11.312 1 93.25 761 ILE A N 1
ATOM 6056 C CA . ILE A 1 761 ? 39 -36.281 -11.852 1 93.25 761 ILE A CA 1
ATOM 6057 C C . ILE A 1 761 ? 39.438 -35.5 -13.086 1 93.25 761 ILE A C 1
ATOM 6059 O O . ILE A 1 761 ? 38.656 -34.75 -13.672 1 93.25 761 ILE A O 1
ATOM 6063 N N . PHE A 1 762 ? 40.719 -35.531 -13.484 1 91.31 762 PHE A N 1
ATOM 6064 C CA . PHE A 1 762 ? 41.312 -34.969 -14.688 1 91.31 762 PHE A CA 1
ATOM 6065 C C . PHE A 1 762 ? 41.156 -33.469 -14.711 1 91.31 762 PHE A C 1
ATOM 6067 O O . PHE A 1 762 ? 40.719 -32.875 -15.695 1 91.31 762 PHE A O 1
ATOM 6074 N N . HIS A 1 763 ? 41.5 -32.812 -13.555 1 84.12 763 HIS A N 1
ATOM 6075 C CA . HIS A 1 763 ? 41.469 -31.375 -13.383 1 84.12 763 HIS A CA 1
ATOM 6076 C C . HIS A 1 763 ? 40.031 -30.844 -13.516 1 84.12 763 HIS A C 1
ATOM 6078 O O . HIS A 1 763 ? 39.781 -29.891 -14.258 1 84.12 763 HIS A O 1
ATOM 6084 N N . ASP A 1 764 ? 39.125 -31.641 -12.914 1 85.75 764 ASP A N 1
ATOM 6085 C CA . ASP A 1 764 ? 37.719 -31.266 -12.758 1 85.75 764 ASP A CA 1
ATOM 6086 C C . ASP A 1 764 ? 37 -31.344 -14.094 1 85.75 764 ASP A C 1
ATOM 6088 O O . ASP A 1 764 ? 36 -30.656 -14.297 1 85.75 764 ASP A O 1
ATOM 6092 N N . ARG A 1 765 ? 37.469 -32.094 -15.117 1 89.88 765 ARG A N 1
ATOM 6093 C CA . ARG A 1 765 ? 36.781 -32.312 -16.375 1 89.88 765 ARG A CA 1
ATOM 6094 C C . ARG A 1 765 ? 35.594 -33.25 -16.188 1 89.88 765 ARG A C 1
ATOM 6096 O O . ARG A 1 765 ? 34.625 -33.219 -16.984 1 89.88 765 ARG A O 1
ATOM 6103 N N . VAL A 1 766 ? 35.844 -34.094 -15.211 1 93.31 766 VAL A N 1
ATOM 6104 C CA . VAL A 1 766 ? 34.719 -34.938 -14.828 1 93.31 766 VAL A CA 1
ATOM 6105 C C . VAL A 1 766 ? 34.438 -34.781 -13.336 1 93.31 766 VAL A C 1
ATOM 6107 O O . VAL A 1 766 ? 35.312 -35 -12.508 1 93.31 766 VAL A O 1
ATOM 6110 N N . SER A 1 767 ? 33.312 -34.344 -13.078 1 93.62 767 SER A N 1
ATOM 6111 C CA . SER A 1 767 ? 32.875 -34.219 -11.688 1 93.62 767 SER A CA 1
ATOM 6112 C C . SER A 1 767 ? 31.516 -34.812 -11.477 1 93.62 767 SER A C 1
ATOM 6114 O O . SER A 1 767 ? 30.656 -34.781 -12.367 1 93.62 767 SER A O 1
ATOM 6116 N N . ALA A 1 768 ? 31.297 -35.406 -10.273 1 94 768 ALA A N 1
ATOM 6117 C CA . ALA A 1 768 ? 30.016 -36.062 -9.977 1 94 768 ALA A CA 1
ATOM 6118 C C . ALA A 1 768 ? 29.688 -35.969 -8.484 1 94 768 ALA A C 1
ATOM 6120 O O . ALA A 1 768 ? 30.594 -35.844 -7.656 1 94 768 ALA A O 1
ATOM 6121 N N . SER A 1 769 ? 28.469 -35.906 -8.211 1 94 769 SER A N 1
ATOM 6122 C CA . SER A 1 769 ? 27.953 -35.969 -6.844 1 94 769 SER A CA 1
ATOM 6123 C C . SER A 1 769 ? 26.797 -36.938 -6.734 1 94 769 SER A C 1
ATOM 6125 O O . SER A 1 769 ? 25.875 -36.906 -7.547 1 94 769 SER A O 1
ATOM 6127 N N . LEU A 1 770 ? 26.906 -37.844 -5.789 1 96.06 770 LEU A N 1
ATOM 6128 C CA . LEU A 1 770 ? 25.859 -38.812 -5.523 1 96.06 770 LEU A CA 1
ATOM 6129 C C . LEU A 1 770 ? 25.375 -38.719 -4.082 1 96.06 770 LEU A C 1
ATOM 6131 O O . LEU A 1 770 ? 26.188 -38.75 -3.148 1 96.06 770 LEU A O 1
ATOM 6135 N N . ASP A 1 771 ? 24.109 -38.594 -3.896 1 96.12 771 ASP A N 1
ATOM 6136 C CA . ASP A 1 771 ? 23.5 -38.531 -2.572 1 96.12 771 ASP A CA 1
ATOM 6137 C C . ASP A 1 771 ? 22.422 -39.625 -2.432 1 96.12 771 ASP A C 1
ATOM 6139 O O . ASP A 1 771 ? 21.625 -39.812 -3.346 1 96.12 771 ASP A O 1
ATOM 6143 N N . VAL A 1 772 ? 22.422 -40.281 -1.307 1 96.69 772 VAL A N 1
ATOM 6144 C CA . VAL A 1 772 ? 21.359 -41.188 -0.91 1 96.69 772 VAL A CA 1
ATOM 6145 C C . VAL A 1 772 ? 20.766 -40.75 0.42 1 96.69 772 VAL A C 1
ATOM 6147 O O . VAL A 1 772 ? 21.484 -40.406 1.354 1 96.69 772 VAL A O 1
ATOM 6150 N N . TYR A 1 773 ? 19.422 -40.75 0.471 1 94.94 773 TYR A N 1
ATOM 6151 C CA . TYR A 1 773 ? 18.812 -40.188 1.674 1 94.94 773 TYR A CA 1
ATOM 6152 C C . TYR A 1 773 ? 17.562 -40.969 2.066 1 94.94 773 TYR A C 1
ATOM 6154 O O . TYR A 1 773 ? 17.016 -41.719 1.258 1 94.94 773 TYR A O 1
ATOM 6162 N N . ASN A 1 774 ? 17.125 -40.75 3.307 1 95.06 774 ASN A N 1
ATOM 6163 C CA . ASN A 1 774 ? 15.875 -41.219 3.896 1 95.06 774 ASN A CA 1
ATOM 6164 C C . ASN A 1 774 ? 15.297 -40.219 4.875 1 95.06 774 ASN A C 1
ATOM 6166 O O . ASN A 1 774 ? 16 -39.719 5.762 1 95.06 774 ASN A O 1
ATOM 6170 N N . LYS A 1 775 ? 14.07 -39.844 4.594 1 92.38 775 LYS A N 1
ATOM 6171 C CA . LYS A 1 775 ? 13.336 -38.906 5.445 1 92.38 775 LYS A CA 1
ATOM 6172 C C . LYS A 1 775 ? 12.078 -39.562 6.016 1 92.38 775 LYS A C 1
ATOM 6174 O O . LYS A 1 775 ? 11.164 -39.906 5.266 1 92.38 775 LYS A O 1
ATOM 6179 N N . LYS A 1 776 ? 12.023 -39.594 7.266 1 92.56 776 LYS A N 1
ATOM 6180 C CA . LYS A 1 776 ? 10.836 -40.156 7.91 1 92.56 776 LYS A CA 1
ATOM 6181 C C . LYS A 1 776 ? 10.125 -39.094 8.766 1 92.56 776 LYS A C 1
ATOM 6183 O O . LYS A 1 776 ? 10.711 -38.562 9.711 1 92.56 776 LYS A O 1
ATOM 6188 N N . GLY A 1 777 ? 8.961 -38.875 8.359 1 90.12 777 GLY A N 1
ATOM 6189 C CA . GLY A 1 777 ? 8.141 -37.938 9.117 1 90.12 777 GLY A CA 1
ATOM 6190 C C . GLY A 1 777 ? 7.25 -38.625 10.141 1 90.12 777 GLY A C 1
ATOM 6191 O O . GLY A 1 777 ? 6.547 -39.594 9.812 1 90.12 777 GLY A O 1
ATOM 6192 N N . TYR A 1 778 ? 7.391 -38.094 11.359 1 89.62 778 TYR A N 1
ATOM 6193 C CA . TYR A 1 778 ? 6.578 -38.594 12.461 1 89.62 778 TYR A CA 1
ATOM 6194 C C . TYR A 1 778 ? 5.633 -37.531 12.992 1 89.62 778 TYR A C 1
ATOM 6196 O O . TYR A 1 778 ? 5.855 -36.344 12.766 1 89.62 778 TYR A O 1
ATOM 6204 N N . ASP A 1 779 ? 4.57 -37.969 13.656 1 86.75 779 ASP A N 1
ATOM 6205 C CA . ASP A 1 779 ? 3.607 -37.094 14.312 1 86.75 779 ASP A CA 1
ATOM 6206 C C . ASP A 1 779 ? 2.969 -36.125 13.305 1 86.75 779 ASP A C 1
ATOM 6208 O O . ASP A 1 779 ? 2.762 -34.969 13.602 1 86.75 779 ASP A O 1
ATOM 6212 N N . GLN A 1 780 ? 2.783 -36.688 12.203 1 87.94 780 GLN A N 1
ATOM 6213 C CA . GLN A 1 780 ? 2.105 -35.875 11.211 1 87.94 780 GLN A CA 1
ATOM 6214 C C . GLN A 1 780 ? 0.672 -35.562 11.641 1 87.94 780 GLN A C 1
ATOM 6216 O O . GLN A 1 780 ? -0.005 -36.406 12.219 1 87.94 780 GLN A O 1
ATOM 6221 N N . ILE A 1 781 ? 0.271 -34.375 11.352 1 83.38 781 ILE A N 1
ATOM 6222 C CA . ILE A 1 781 ? -1.061 -33.969 11.766 1 83.38 781 ILE A CA 1
ATOM 6223 C C . ILE A 1 781 ? -2.096 -34.438 10.75 1 83.38 781 ILE A C 1
ATOM 6225 O O . ILE A 1 781 ? -1.957 -34.219 9.547 1 83.38 781 ILE A O 1
ATOM 6229 N N . ILE A 1 782 ? -3.021 -35.125 11.242 1 82 782 ILE A N 1
ATOM 6230 C CA . ILE A 1 782 ? -4.117 -35.625 10.422 1 82 782 ILE A CA 1
ATOM 6231 C C . ILE A 1 782 ? -5.453 -35.312 11.102 1 82 782 ILE A C 1
ATOM 6233 O O . ILE A 1 782 ? -5.488 -35 12.297 1 82 782 ILE A O 1
ATOM 6237 N N . GLN A 1 783 ? -6.496 -35.344 10.273 1 78.31 783 GLN A N 1
ATOM 6238 C CA . GLN A 1 783 ? -7.84 -35.156 10.805 1 78.31 783 GLN A CA 1
ATOM 6239 C C . GLN A 1 783 ? -8.539 -36.469 11.039 1 78.31 783 GLN A C 1
ATOM 6241 O O . GLN A 1 783 ? -8.578 -37.344 10.156 1 78.31 783 GLN A O 1
ATOM 6246 N N . ARG A 1 784 ? -8.953 -36.625 12.32 1 75.69 784 ARG A N 1
ATOM 6247 C CA . ARG A 1 784 ? -9.703 -37.812 12.688 1 75.69 784 ARG A CA 1
ATOM 6248 C C . ARG A 1 784 ? -11.18 -37.5 12.891 1 75.69 784 ARG A C 1
ATOM 6250 O O . ARG A 1 784 ? -11.523 -36.5 13.523 1 75.69 784 ARG A O 1
ATOM 6257 N N . ARG A 1 785 ? -11.953 -38.188 12.266 1 72.81 785 ARG A N 1
ATOM 6258 C CA . ARG A 1 785 ? -13.391 -38 12.453 1 72.81 785 ARG A CA 1
ATOM 6259 C C . ARG A 1 785 ? -13.836 -38.469 13.82 1 72.81 785 ARG A C 1
ATOM 6261 O O . ARG A 1 785 ? -13.383 -39.531 14.297 1 72.81 785 ARG A O 1
ATOM 6268 N N . ILE A 1 786 ? -14.562 -37.656 14.492 1 73.62 786 ILE A N 1
ATOM 6269 C CA . ILE A 1 786 ? -15.109 -38 15.797 1 73.62 786 ILE A CA 1
ATOM 6270 C C . ILE A 1 786 ? -16.641 -38 15.734 1 73.62 786 ILE A C 1
ATOM 6272 O O . ILE A 1 786 ? -17.219 -37.469 14.781 1 73.62 786 ILE A O 1
ATOM 6276 N N . ALA A 1 787 ? -17.203 -38.656 16.656 1 70.62 787 ALA A N 1
ATOM 6277 C CA . ALA A 1 787 ? -18.656 -38.688 16.734 1 70.62 787 ALA A CA 1
ATOM 6278 C C . ALA A 1 787 ? -19.219 -37.281 16.859 1 70.62 787 ALA A C 1
ATOM 6280 O O . ALA A 1 787 ? -18.703 -36.469 17.625 1 70.62 787 ALA A O 1
ATOM 6281 N N . PRO A 1 788 ? -20.062 -36.969 15.953 1 71.25 788 PRO A N 1
ATOM 6282 C CA . PRO A 1 788 ? -20.641 -35.625 15.977 1 71.25 788 PRO A CA 1
ATOM 6283 C C . PRO A 1 788 ? -21.156 -35.219 17.359 1 71.25 788 PRO A C 1
ATOM 6285 O O . PRO A 1 788 ? -21.312 -34.031 17.641 1 71.25 788 PRO A O 1
ATOM 6288 N N . SER A 1 789 ? -21.391 -36.25 18.219 1 67.56 789 SER A N 1
ATOM 6289 C CA . SER A 1 789 ? -21.859 -36 19.578 1 67.56 789 SER A CA 1
ATOM 6290 C C . SER A 1 789 ? -20.859 -35.094 20.328 1 67.56 789 SER A C 1
ATOM 6292 O O . SER A 1 789 ? -21.234 -34.438 21.297 1 67.56 789 SER A O 1
ATOM 6294 N N . ASN A 1 790 ? -19.703 -35.062 19.844 1 68 790 ASN A N 1
ATOM 6295 C CA . ASN A 1 790 ? -18.672 -34.281 20.516 1 68 790 ASN A CA 1
ATOM 6296 C C . ASN A 1 790 ? -18.719 -32.812 20.078 1 68 790 ASN A C 1
ATOM 6298 O O . ASN A 1 790 ? -17.984 -31.984 20.609 1 68 790 ASN A O 1
ATOM 6302 N N . GLY A 1 791 ? -19.672 -32.531 19.266 1 65.5 791 GLY A N 1
ATOM 6303 C CA . GLY A 1 791 ? -19.859 -31.141 18.844 1 65.5 791 GLY A CA 1
ATOM 6304 C C . GLY A 1 791 ? -18.984 -30.766 17.656 1 65.5 791 GLY A C 1
ATOM 6305 O O . GLY A 1 791 ? -18.938 -29.594 17.266 1 65.5 791 GLY A O 1
ATOM 6306 N N . ALA A 1 792 ? -18.141 -31.688 17.266 1 71.81 792 ALA A N 1
ATOM 6307 C CA . ALA A 1 792 ? -17.328 -31.453 16.078 1 71.81 792 ALA A CA 1
ATOM 6308 C C . ALA A 1 792 ? -17.234 -32.719 15.219 1 71.81 792 ALA A C 1
ATOM 6310 O O . ALA A 1 792 ? -17.469 -33.812 15.711 1 71.81 792 ALA A O 1
ATOM 6311 N N . ASP A 1 793 ? -16.953 -32.469 14 1 69.25 793 ASP A N 1
ATOM 6312 C CA . ASP A 1 793 ? -16.891 -33.625 13.086 1 69.25 793 ASP A CA 1
ATOM 6313 C C . ASP A 1 793 ? -15.484 -34.188 13.031 1 69.25 793 ASP A C 1
ATOM 6315 O O . ASP A 1 793 ? -15.297 -35.344 12.664 1 69.25 793 ASP A O 1
ATOM 6319 N N . PHE A 1 794 ? -14.539 -33.25 13.359 1 77.31 794 PHE A N 1
ATOM 6320 C CA . PHE A 1 794 ? -13.164 -33.719 13.219 1 77.31 794 PHE A CA 1
ATOM 6321 C C . PHE A 1 794 ? -12.289 -33.156 14.336 1 77.31 794 PHE A C 1
ATOM 6323 O O . PHE A 1 794 ? -12.617 -32.125 14.938 1 77.31 794 PHE A O 1
ATOM 6330 N N . VAL A 1 795 ? -11.375 -34 14.727 1 78.81 795 VAL A N 1
ATOM 6331 C CA . VAL A 1 795 ? -10.328 -33.531 15.633 1 78.81 795 VAL A CA 1
ATOM 6332 C C . VAL A 1 795 ? -8.961 -33.719 14.984 1 78.81 795 VAL A C 1
ATOM 6334 O O . VAL A 1 795 ? -8.734 -34.688 14.273 1 78.81 795 VAL A O 1
ATOM 6337 N N . THR A 1 796 ? -8.156 -32.75 15.117 1 81.75 796 THR A N 1
ATOM 6338 C CA . THR A 1 796 ? -6.801 -32.812 14.578 1 81.75 796 THR A CA 1
ATOM 6339 C C . THR A 1 796 ? -5.855 -33.5 15.562 1 81.75 796 THR A C 1
ATOM 6341 O O . THR A 1 796 ? -5.809 -33.125 16.734 1 81.75 796 THR A O 1
ATOM 6344 N N . ILE A 1 797 ? -5.141 -34.594 15.141 1 83 797 ILE A N 1
ATOM 6345 C CA . ILE A 1 797 ? -4.246 -35.344 16.016 1 83 797 ILE A CA 1
ATOM 6346 C C . ILE A 1 797 ? -2.924 -35.594 15.305 1 83 797 ILE A C 1
ATOM 6348 O O . ILE A 1 797 ? -2.859 -35.562 14.078 1 83 797 ILE A O 1
ATOM 6352 N N . ASN A 1 798 ? -1.888 -35.938 16.125 1 86.56 798 ASN A N 1
ATOM 6353 C CA . ASN A 1 798 ? -0.579 -36.312 15.609 1 86.56 798 ASN A CA 1
ATOM 6354 C C . ASN A 1 798 ? -0.459 -37.812 15.422 1 86.56 798 ASN A C 1
ATOM 6356 O O . ASN A 1 798 ? 0.256 -38.469 16.172 1 86.56 798 ASN A O 1
ATOM 6360 N N . GLU A 1 799 ? -1.008 -38.344 14.406 1 84.75 799 GLU A N 1
ATOM 6361 C CA . GLU A 1 799 ? -0.983 -39.812 14.266 1 84.75 799 GLU A CA 1
ATOM 6362 C C . GLU A 1 799 ? -0.507 -40.219 12.883 1 84.75 799 GLU A C 1
ATOM 6364 O O . GLU A 1 799 ? -0.394 -41.406 12.586 1 84.75 799 GLU A O 1
ATOM 6369 N N . GLY A 1 800 ? -0.127 -39.406 12.078 1 88 800 GLY A N 1
ATOM 6370 C CA . GLY A 1 800 ? 0.322 -39.75 10.742 1 88 800 GLY A CA 1
ATOM 6371 C C . GLY A 1 800 ? 1.825 -39.938 10.648 1 88 800 GLY A C 1
ATOM 6372 O O . GLY A 1 800 ? 2.578 -39.312 11.398 1 88 800 GLY A O 1
ATOM 6373 N N . ASP A 1 801 ? 2.219 -40.844 9.734 1 92.25 801 ASP A N 1
ATOM 6374 C CA . ASP A 1 801 ? 3.635 -41 9.422 1 92.25 801 ASP A CA 1
ATOM 6375 C C . ASP A 1 801 ? 3.854 -41.125 7.914 1 92.25 801 ASP A C 1
ATOM 6377 O O . ASP A 1 801 ? 3.049 -41.719 7.207 1 92.25 801 ASP A O 1
ATOM 6381 N N . ILE A 1 802 ? 4.91 -40.5 7.473 1 92 802 ILE A N 1
ATOM 6382 C CA . ILE A 1 802 ? 5.238 -40.5 6.051 1 92 802 ILE A CA 1
ATOM 6383 C C . ILE A 1 802 ? 6.738 -40.719 5.867 1 92 802 ILE A C 1
ATOM 6385 O O . ILE A 1 802 ? 7.539 -40.312 6.727 1 92 802 ILE A O 1
ATOM 6389 N N . GLU A 1 803 ? 7.062 -41.375 4.805 1 93.56 803 GLU A N 1
ATOM 6390 C CA . GLU A 1 803 ? 8.469 -41.688 4.531 1 93.56 803 GLU A CA 1
ATOM 6391 C C . GLU A 1 803 ? 8.844 -41.312 3.102 1 93.56 803 GLU A C 1
ATOM 6393 O O . GLU A 1 803 ? 8.078 -41.562 2.166 1 93.56 803 GLU A O 1
ATOM 6398 N N . ASN A 1 804 ? 9.938 -40.625 2.922 1 92.75 804 ASN A N 1
ATOM 6399 C CA . ASN A 1 804 ? 10.57 -40.344 1.639 1 92.75 804 ASN A CA 1
ATOM 6400 C C . ASN A 1 804 ? 11.977 -40.938 1.565 1 92.75 804 ASN A C 1
ATOM 6402 O O . ASN A 1 804 ? 12.789 -40.75 2.467 1 92.75 804 ASN A O 1
ATOM 6406 N N . LYS A 1 805 ? 12.219 -41.719 0.562 1 94.81 805 LYS A N 1
ATOM 6407 C CA . LYS A 1 805 ? 13.539 -42.281 0.319 1 94.81 805 LYS A CA 1
ATOM 6408 C C . LYS A 1 805 ? 13.93 -42.156 -1.15 1 94.81 805 LYS A C 1
ATOM 6410 O O . LYS A 1 805 ? 13.078 -42.219 -2.033 1 94.81 805 LYS A O 1
ATOM 6415 N N . GLY A 1 806 ? 15.242 -41.875 -1.349 1 95 806 GLY A N 1
ATOM 6416 C CA . GLY A 1 806 ? 15.641 -41.75 -2.738 1 95 806 GLY A CA 1
ATOM 6417 C C . GLY A 1 806 ? 17.125 -41.5 -2.908 1 95 806 GLY A C 1
ATOM 6418 O O . GLY A 1 806 ? 17.906 -41.688 -1.976 1 95 806 GLY A O 1
ATOM 6419 N N . TRP A 1 807 ? 17.516 -41.219 -4.133 1 96.12 807 TRP A N 1
ATOM 6420 C CA . TRP A 1 807 ? 18.891 -40.875 -4.477 1 96.12 807 TRP A CA 1
ATOM 6421 C C . TRP A 1 807 ? 18.922 -39.75 -5.508 1 96.12 807 TRP A C 1
ATOM 6423 O O . TRP A 1 807 ? 17.938 -39.531 -6.207 1 96.12 807 TRP A O 1
ATOM 6433 N N . GLU A 1 808 ? 20.047 -39.125 -5.516 1 96.62 808 GLU A N 1
ATOM 6434 C CA . GLU A 1 808 ? 20.312 -38.031 -6.43 1 96.62 808 GLU A CA 1
ATOM 6435 C C . GLU A 1 808 ? 21.688 -38.156 -7.066 1 96.62 808 GLU A C 1
ATOM 6437 O O . GLU A 1 808 ? 22.656 -38.531 -6.406 1 96.62 808 GLU A O 1
ATOM 6442 N N . LEU A 1 809 ? 21.703 -37.812 -8.328 1 96.12 809 LEU A N 1
ATOM 6443 C CA . LEU A 1 809 ? 22.953 -37.875 -9.07 1 96.12 809 LEU A CA 1
ATOM 6444 C C . LEU A 1 809 ? 23.141 -36.625 -9.922 1 96.12 809 LEU A C 1
ATOM 6446 O O . LEU A 1 809 ? 22.219 -36.219 -10.609 1 96.12 809 LEU A O 1
ATOM 6450 N N . ALA A 1 810 ? 24.234 -36.031 -9.812 1 95.38 810 ALA A N 1
ATOM 6451 C CA . ALA A 1 810 ? 24.641 -34.938 -10.68 1 95.38 810 ALA A CA 1
ATOM 6452 C C . ALA A 1 810 ? 26.016 -35.219 -11.289 1 95.38 810 ALA A C 1
ATOM 6454 O O . ALA A 1 810 ? 26.938 -35.656 -10.602 1 95.38 810 ALA A O 1
ATOM 6455 N N . PHE A 1 811 ? 26.062 -35 -12.578 1 92.56 811 PHE A N 1
ATOM 6456 C CA . PHE A 1 811 ? 27.266 -35.312 -13.336 1 92.56 811 PHE A CA 1
ATOM 6457 C C . PHE A 1 811 ? 27.594 -34.188 -14.305 1 92.56 811 PHE A C 1
ATOM 6459 O O . PHE A 1 811 ? 26.719 -33.688 -15.008 1 92.56 811 PHE A O 1
ATOM 6466 N N . ASN A 1 812 ? 28.844 -33.75 -14.227 1 93.12 812 ASN A N 1
ATOM 6467 C CA . ASN A 1 812 ? 29.344 -32.75 -15.156 1 93.12 812 ASN A CA 1
ATOM 6468 C C . ASN A 1 812 ? 30.578 -33.219 -15.898 1 93.12 812 ASN A C 1
ATOM 6470 O O . ASN A 1 812 ? 31.516 -33.719 -15.281 1 93.12 812 ASN A O 1
ATOM 6474 N N . VAL A 1 813 ? 30.656 -33.031 -17.25 1 94.31 813 VAL A N 1
ATOM 6475 C CA . VAL A 1 813 ? 31.766 -33.5 -18.078 1 94.31 813 VAL A CA 1
ATOM 6476 C C . VAL A 1 813 ? 32.188 -32.375 -19.047 1 94.31 813 VAL A C 1
ATOM 6478 O O . VAL A 1 813 ? 31.312 -31.734 -19.656 1 94.31 813 VAL A O 1
ATOM 6481 N N . VAL A 1 814 ? 33.406 -32.188 -19.109 1 93.56 814 VAL A N 1
ATOM 6482 C CA . VAL A 1 814 ? 33.969 -31.266 -20.094 1 93.56 814 VAL A CA 1
ATOM 6483 C C . VAL A 1 814 ? 34.906 -32 -21.031 1 93.56 814 VAL A C 1
ATOM 6485 O O . VAL A 1 814 ? 36.125 -32 -20.844 1 93.56 814 VAL A O 1
ATOM 6488 N N . PRO A 1 815 ? 34.438 -32.594 -22.109 1 91.5 815 PRO A N 1
ATOM 6489 C CA . PRO A 1 815 ? 35.25 -33.438 -23.016 1 91.5 815 PRO A CA 1
ATOM 6490 C C . PRO A 1 815 ? 36.312 -32.625 -23.75 1 91.5 815 PRO A C 1
ATOM 6492 O O . PRO A 1 815 ? 37.438 -33.125 -23.969 1 91.5 815 PRO A O 1
ATOM 6495 N N . LEU A 1 816 ? 35.906 -31.422 -24.203 1 91 816 LEU A N 1
ATOM 6496 C CA . LEU A 1 816 ? 36.812 -30.594 -24.953 1 91 816 LEU A CA 1
ATOM 6497 C C . LEU A 1 816 ? 37.031 -29.25 -24.25 1 91 816 LEU A C 1
ATOM 6499 O O . LEU A 1 816 ? 36.094 -28.562 -23.922 1 91 816 LEU A O 1
ATOM 6503 N N . ARG A 1 817 ? 38.281 -28.938 -23.953 1 90.44 817 ARG A N 1
ATOM 6504 C CA . ARG A 1 817 ? 38.656 -27.656 -23.359 1 90.44 817 ARG A CA 1
ATOM 6505 C C . ARG A 1 817 ? 39.906 -27.094 -24.047 1 90.44 817 ARG A C 1
ATOM 6507 O O . ARG A 1 817 ? 41.031 -27.359 -23.625 1 90.44 817 ARG A O 1
ATOM 6514 N N . THR A 1 818 ? 39.719 -26.375 -25.047 1 87.81 818 THR A N 1
ATOM 6515 C CA . THR A 1 818 ? 40.781 -25.688 -25.75 1 87.81 818 THR A CA 1
ATOM 6516 C C . THR A 1 818 ? 40.594 -24.172 -25.703 1 87.81 818 THR A C 1
ATOM 6518 O O . THR A 1 818 ? 39.594 -23.688 -25.172 1 87.81 818 THR A O 1
ATOM 6521 N N . LYS A 1 819 ? 41.531 -23.484 -26.172 1 82.56 819 LYS A N 1
ATOM 6522 C CA . LYS A 1 819 ? 41.469 -22.031 -26.141 1 82.56 819 LYS A CA 1
ATOM 6523 C C . LYS A 1 819 ? 40.281 -21.516 -26.953 1 82.56 819 LYS A C 1
ATOM 6525 O O . LYS A 1 819 ? 39.594 -20.562 -26.547 1 82.56 819 LYS A O 1
ATOM 6530 N N . ASP A 1 820 ? 39.938 -22.141 -28.078 1 85.75 820 ASP A N 1
ATOM 6531 C CA . ASP A 1 820 ? 38.906 -21.625 -28.969 1 85.75 820 ASP A CA 1
ATOM 6532 C C . ASP A 1 820 ? 37.594 -22.438 -28.828 1 85.75 820 ASP A C 1
ATOM 6534 O O . ASP A 1 820 ? 36.531 -21.953 -29.188 1 85.75 820 ASP A O 1
ATOM 6538 N N . LEU A 1 821 ? 37.75 -23.688 -28.406 1 90.88 821 LEU A N 1
ATOM 6539 C CA . LEU A 1 821 ? 36.594 -24.562 -28.344 1 90.88 821 LEU A CA 1
ATOM 6540 C C . LEU A 1 821 ? 36.438 -25.172 -26.953 1 90.88 821 LEU A C 1
ATOM 6542 O O . LEU A 1 821 ? 37.375 -25.766 -26.422 1 90.88 821 LEU A O 1
ATOM 6546 N N . VAL A 1 822 ? 35.312 -24.938 -26.328 1 92.88 822 VAL A N 1
ATOM 6547 C CA . VAL A 1 822 ? 34.969 -25.547 -25.047 1 92.88 822 VAL A CA 1
ATOM 6548 C C . VAL A 1 822 ? 33.625 -26.234 -25.141 1 92.88 822 VAL A C 1
ATOM 6550 O O . VAL A 1 822 ? 32.625 -25.641 -25.594 1 92.88 822 VAL A O 1
ATOM 6553 N N . TRP A 1 823 ? 33.562 -27.531 -24.891 1 94.31 823 TRP A N 1
ATOM 6554 C CA . TRP A 1 823 ? 32.312 -28.297 -24.844 1 94.31 823 TRP A CA 1
ATOM 6555 C C . TRP A 1 823 ? 32.062 -28.828 -23.438 1 94.31 823 TRP A C 1
ATOM 6557 O O . TRP A 1 823 ? 32.875 -29.562 -22.891 1 94.31 823 TRP A O 1
ATOM 6567 N N . SER A 1 824 ? 30.953 -28.406 -22.844 1 93.5 824 SER A N 1
ATOM 6568 C CA . SER A 1 824 ? 30.562 -28.844 -21.516 1 93.5 824 SER A CA 1
ATOM 6569 C C . SER A 1 824 ? 29.188 -29.5 -21.516 1 93.5 824 SER A C 1
ATOM 6571 O O . SER A 1 824 ? 28.281 -29.047 -22.219 1 93.5 824 SER A O 1
ATOM 6573 N N . MET A 1 825 ? 29.078 -30.578 -20.781 1 94.56 825 MET A N 1
ATOM 6574 C CA . MET A 1 825 ? 27.812 -31.297 -20.625 1 94.56 825 MET A CA 1
ATOM 6575 C C . MET A 1 825 ? 27.484 -31.5 -19.141 1 94.56 825 MET A C 1
ATOM 6577 O O . MET A 1 825 ? 28.375 -31.781 -18.344 1 94.56 825 MET A O 1
ATOM 6581 N N . SER A 1 826 ? 26.25 -31.266 -18.812 1 94.31 826 SER A N 1
ATOM 6582 C CA . SER A 1 826 ? 25.781 -31.5 -17.453 1 94.31 826 SER A CA 1
ATOM 6583 C C . SER A 1 826 ? 24.547 -32.406 -17.438 1 94.31 826 SER A C 1
ATOM 6585 O O . SER A 1 826 ? 23.672 -32.281 -18.297 1 94.31 826 SER A O 1
ATOM 6587 N N . PHE A 1 827 ? 24.531 -33.312 -16.516 1 95.5 827 PHE A N 1
ATOM 6588 C CA . PHE A 1 827 ? 23.406 -34.219 -16.328 1 95.5 827 PHE A CA 1
ATOM 6589 C C . PHE A 1 827 ? 23.031 -34.312 -14.852 1 95.5 827 PHE A C 1
ATOM 6591 O O . PHE A 1 827 ? 23.906 -34.344 -13.984 1 95.5 827 PHE A O 1
ATOM 6598 N N . ASN A 1 828 ? 21.734 -34.25 -14.555 1 95.19 828 ASN A N 1
ATOM 6599 C CA . ASN A 1 828 ? 21.25 -34.438 -13.195 1 95.19 828 ASN A CA 1
ATOM 6600 C C . ASN A 1 828 ? 19.969 -35.25 -13.172 1 95.19 828 ASN A C 1
ATOM 6602 O O . ASN A 1 828 ? 19.125 -35.125 -14.062 1 95.19 828 ASN A O 1
ATOM 6606 N N . THR A 1 829 ? 19.812 -36.031 -12.125 1 95.38 829 THR A N 1
ATOM 6607 C CA . THR A 1 829 ? 18.609 -36.812 -11.945 1 95.38 829 THR A CA 1
ATOM 6608 C C . THR A 1 829 ? 18.422 -37.188 -10.477 1 95.38 829 THR A C 1
ATOM 6610 O O . THR A 1 829 ? 19.359 -37.094 -9.68 1 95.38 829 THR A O 1
ATOM 6613 N N . GLY A 1 830 ? 17.188 -37.375 -10.117 1 94.62 830 GLY A N 1
ATOM 6614 C CA . GLY A 1 830 ? 16.812 -37.781 -8.773 1 94.62 830 GLY A CA 1
ATOM 6615 C C . GLY A 1 830 ? 15.547 -38.625 -8.734 1 94.62 830 GLY A C 1
ATOM 6616 O O . GLY A 1 830 ? 14.602 -38.344 -9.477 1 94.62 830 GLY A O 1
ATOM 6617 N N . GLN A 1 831 ? 15.609 -39.562 -7.906 1 94.44 831 GLN A N 1
ATOM 6618 C CA . GLN A 1 831 ? 14.445 -40.438 -7.699 1 94.44 831 GLN A CA 1
ATOM 6619 C C . GLN A 1 831 ? 13.992 -40.406 -6.242 1 94.44 831 GLN A C 1
ATOM 6621 O O . GLN A 1 831 ? 14.82 -40.469 -5.328 1 94.44 831 GLN A O 1
ATOM 6626 N N . ASN A 1 832 ? 12.711 -40.219 -6.039 1 92.56 832 ASN A N 1
ATOM 6627 C CA . ASN A 1 832 ? 12.133 -40.188 -4.699 1 92.56 832 ASN A CA 1
ATOM 6628 C C . ASN A 1 832 ? 10.961 -41.156 -4.582 1 92.56 832 ASN A C 1
ATOM 6630 O O . ASN A 1 832 ? 10.094 -41.188 -5.453 1 92.56 832 ASN A O 1
ATOM 6634 N N . PHE A 1 833 ? 10.984 -41.969 -3.547 1 91.69 833 PHE A N 1
ATOM 6635 C CA . PHE A 1 833 ? 9.883 -42.844 -3.213 1 91.69 833 PHE A CA 1
ATOM 6636 C C . PHE A 1 833 ? 9.148 -42.375 -1.973 1 91.69 833 PHE A C 1
ATOM 6638 O O . PHE A 1 833 ? 9.727 -42.281 -0.886 1 91.69 833 PHE A O 1
ATOM 6645 N N . ASN A 1 834 ? 7.957 -42 -2.215 1 91.06 834 ASN A N 1
ATOM 6646 C CA . ASN A 1 834 ? 7.105 -41.531 -1.13 1 91.06 834 ASN A CA 1
ATOM 6647 C C . ASN A 1 834 ? 6.125 -42.625 -0.677 1 91.06 834 ASN A C 1
ATOM 6649 O O . ASN A 1 834 ? 5.551 -43.312 -1.504 1 91.06 834 ASN A O 1
ATOM 6653 N N . LYS A 1 835 ? 6 -42.75 0.653 1 91.81 835 LYS A N 1
ATOM 6654 C CA . LYS A 1 835 ? 5.082 -43.75 1.188 1 91.81 835 LYS A CA 1
ATOM 6655 C C . LYS A 1 835 ? 4.52 -43.312 2.537 1 91.81 835 LYS A C 1
ATOM 6657 O O . LYS A 1 835 ? 5.254 -42.781 3.387 1 91.81 835 LYS A O 1
ATOM 6662 N N . VAL A 1 836 ? 3.236 -43.531 2.662 1 91.25 836 VAL A N 1
ATOM 6663 C CA . VAL A 1 836 ? 2.605 -43.344 3.963 1 91.25 836 VAL A CA 1
ATOM 6664 C C . VAL A 1 836 ? 2.77 -44.594 4.812 1 91.25 836 VAL A C 1
ATOM 6666 O O . VAL A 1 836 ? 2.443 -45.688 4.367 1 91.25 836 VAL A O 1
ATOM 6669 N N . THR A 1 837 ? 3.254 -44.406 6 1 91.5 837 THR A N 1
ATOM 6670 C CA . THR A 1 837 ? 3.482 -45.562 6.848 1 91.5 837 THR A CA 1
ATOM 6671 C C . THR A 1 837 ? 2.408 -45.688 7.926 1 91.5 837 THR A C 1
ATOM 6673 O O . THR A 1 837 ? 2.18 -46.75 8.484 1 91.5 837 THR A O 1
ATOM 6676 N N . GLN A 1 838 ? 1.822 -44.531 8.227 1 89.06 838 GLN A N 1
ATOM 6677 C CA . GLN A 1 838 ? 0.694 -44.531 9.148 1 89.06 838 GLN A CA 1
ATOM 6678 C C . GLN A 1 838 ? -0.362 -43.5 8.719 1 89.06 838 GLN A C 1
ATOM 6680 O O . GLN A 1 838 ? -0.158 -42.312 8.844 1 89.06 838 GLN A O 1
ATOM 6685 N N . GLU A 1 839 ? -1.477 -43.969 8.297 1 83.19 839 GLU A N 1
ATOM 6686 C CA . GLU A 1 839 ? -2.508 -43.125 7.746 1 83.19 839 GLU A CA 1
ATOM 6687 C C . GLU A 1 839 ? -3.414 -42.562 8.844 1 83.19 839 GLU A C 1
ATOM 6689 O O . GLU A 1 839 ? -4.086 -41.531 8.648 1 83.19 839 GLU A O 1
ATOM 6694 N N . GLY A 1 840 ? -3.375 -43.031 9.859 1 74.81 840 GLY A N 1
ATOM 6695 C CA . GLY A 1 840 ? -4.332 -42.656 10.891 1 74.81 840 GLY A CA 1
ATOM 6696 C C . GLY A 1 840 ? -5.691 -43.312 10.695 1 74.81 840 GLY A C 1
ATOM 6697 O O . GLY A 1 840 ? -5.883 -44.094 9.773 1 74.81 840 GLY A O 1
ATOM 6698 N N . ASP A 1 841 ? -6.621 -43.125 11.57 1 70.19 841 ASP A N 1
ATOM 6699 C CA . ASP A 1 841 ? -7.941 -43.719 11.516 1 70.19 841 ASP A CA 1
ATOM 6700 C C . ASP A 1 841 ? -8.914 -42.875 10.719 1 70.19 841 ASP A C 1
ATOM 6702 O O . ASP A 1 841 ? -9.727 -42.125 11.289 1 70.19 841 ASP A O 1
ATOM 6706 N N . THR A 1 842 ? -8.625 -42.75 9.414 1 68.94 842 THR A N 1
ATOM 6707 C CA . THR A 1 842 ? -9.539 -41.969 8.594 1 68.94 842 THR A CA 1
ATOM 6708 C C . THR A 1 842 ? -10.414 -42.906 7.746 1 68.94 842 THR A C 1
ATOM 6710 O O . THR A 1 842 ? -9.969 -43.938 7.293 1 68.94 842 THR A O 1
ATOM 6713 N N . LYS A 1 843 ? -11.758 -42.656 7.785 1 72.12 843 LYS A N 1
ATOM 6714 C CA . LYS A 1 843 ? -12.656 -43.406 6.91 1 72.12 843 LYS A CA 1
ATOM 6715 C C . LYS A 1 843 ? -12.688 -42.812 5.508 1 72.12 843 LYS A C 1
ATOM 6717 O O . LYS A 1 843 ? -13.203 -41.688 5.305 1 72.12 843 LYS A O 1
ATOM 6722 N N . ALA A 1 844 ? -12.086 -43.531 4.613 1 79.81 844 ALA A N 1
ATOM 6723 C CA . ALA A 1 844 ? -12.008 -43.062 3.23 1 79.81 844 ALA A CA 1
ATOM 6724 C C . ALA A 1 844 ? -13.336 -43.25 2.506 1 79.81 844 ALA A C 1
ATOM 6726 O O . ALA A 1 844 ? -14.055 -44.219 2.762 1 79.81 844 ALA A O 1
ATOM 6727 N N . THR A 1 845 ? -13.727 -42.312 1.717 1 83.88 845 THR A N 1
ATOM 6728 C CA . THR A 1 845 ? -14.867 -42.438 0.816 1 83.88 845 THR A CA 1
ATOM 6729 C C . THR A 1 845 ? -14.414 -42.812 -0.592 1 83.88 845 THR A C 1
ATOM 6731 O O . THR A 1 845 ? -13.219 -42.781 -0.891 1 83.88 845 THR A O 1
ATOM 6734 N N . TRP A 1 846 ? -15.422 -43.219 -1.384 1 86.5 846 TRP A N 1
ATOM 6735 C CA . TRP A 1 846 ? -15.055 -43.594 -2.752 1 86.5 846 TRP A CA 1
ATOM 6736 C C . TRP A 1 846 ? -14.523 -42.375 -3.506 1 86.5 846 TRP A C 1
ATOM 6738 O O . TRP A 1 846 ? -13.695 -42.5 -4.41 1 86.5 846 TRP A O 1
ATOM 6748 N N . GLN A 1 847 ? -14.93 -41.188 -3.145 1 84.69 847 GLN A N 1
ATOM 6749 C CA . GLN A 1 847 ? -14.43 -39.969 -3.762 1 84.69 847 GLN A CA 1
ATOM 6750 C C . GLN A 1 847 ? -12.938 -39.812 -3.529 1 84.69 847 GLN A C 1
ATOM 6752 O O . GLN A 1 847 ? -12.219 -39.281 -4.391 1 84.69 847 GLN A O 1
ATOM 6757 N N . ASP A 1 848 ? -12.484 -40.188 -2.43 1 82.62 848 ASP A N 1
ATOM 6758 C CA . ASP A 1 848 ? -11.055 -40.094 -2.127 1 82.62 848 ASP A CA 1
ATOM 6759 C C . ASP A 1 848 ? -10.234 -40.969 -3.08 1 82.62 848 ASP A C 1
ATOM 6761 O O . ASP A 1 848 ? -9.117 -40.594 -3.455 1 82.62 848 ASP A O 1
ATOM 6765 N N . TYR A 1 849 ? -10.859 -42.094 -3.426 1 85.12 849 TYR A N 1
ATOM 6766 C CA . TYR A 1 849 ? -10.188 -43 -4.34 1 85.12 849 TYR A CA 1
ATOM 6767 C C . TYR A 1 849 ? -10.07 -42.406 -5.73 1 85.12 849 TYR A C 1
ATOM 6769 O O . TYR A 1 849 ? -9.023 -42.5 -6.379 1 85.12 849 TYR A O 1
ATOM 6777 N N . VAL A 1 850 ? -11.117 -41.75 -6.098 1 81.5 850 VAL A N 1
ATOM 6778 C CA . VAL A 1 850 ? -11.18 -41.25 -7.473 1 81.5 850 VAL A CA 1
ATOM 6779 C C . VAL A 1 850 ? -10.406 -39.969 -7.594 1 81.5 850 VAL A C 1
ATOM 6781 O O . VAL A 1 850 ? -9.828 -39.656 -8.641 1 81.5 850 VAL A O 1
ATOM 6784 N N . ASN A 1 851 ? -10.359 -39.188 -6.617 1 75.44 851 ASN A N 1
ATOM 6785 C CA . ASN A 1 851 ? -9.766 -37.844 -6.688 1 75.44 851 ASN A CA 1
ATOM 6786 C C . ASN A 1 851 ? -8.281 -37.875 -6.355 1 75.44 851 ASN A C 1
ATOM 6788 O O . ASN A 1 851 ? -7.59 -36.875 -6.48 1 75.44 851 ASN A O 1
ATOM 6792 N N . GLY A 1 852 ? -7.742 -38.969 -6.035 1 72.75 852 GLY A N 1
ATOM 6793 C CA . GLY A 1 852 ? -6.332 -39.062 -5.695 1 72.75 852 GLY A CA 1
ATOM 6794 C C . GLY A 1 852 ? -5.996 -38.469 -4.344 1 72.75 852 GLY A C 1
ATOM 6795 O O . GLY A 1 852 ? -4.883 -37.969 -4.133 1 72.75 852 GLY A O 1
ATOM 6796 N N . THR A 1 853 ? -6.902 -38.281 -3.457 1 75 853 THR A N 1
ATOM 6797 C CA . THR A 1 853 ? -6.684 -37.688 -2.145 1 75 853 THR A CA 1
ATOM 6798 C C . THR A 1 853 ? -6.621 -38.75 -1.065 1 75 853 THR A C 1
ATOM 6800 O O . THR A 1 853 ? -6.527 -38.438 0.124 1 75 853 THR A O 1
ATOM 6803 N N . LEU A 1 854 ? -6.656 -39.969 -1.482 1 81.56 854 LEU A N 1
ATOM 6804 C CA . LEU A 1 854 ? -6.648 -41.094 -0.536 1 81.56 854 LEU A CA 1
ATOM 6805 C C . LEU A 1 854 ? -5.285 -41.219 0.14 1 81.56 854 LEU A C 1
ATOM 6807 O O . LEU A 1 854 ? -4.25 -41.188 -0.53 1 81.56 854 LEU A O 1
ATOM 6811 N N . ILE A 1 855 ? -5.391 -41.25 1.441 1 83.31 855 ILE A N 1
ATOM 6812 C CA . ILE A 1 855 ? -4.199 -41.5 2.232 1 83.31 855 ILE A CA 1
ATOM 6813 C C . ILE A 1 855 ? -4.246 -42.938 2.75 1 83.31 855 ILE A C 1
ATOM 6815 O O . ILE A 1 855 ? -5.082 -43.281 3.588 1 83.31 855 ILE A O 1
ATOM 6819 N N . LYS A 1 856 ? -3.414 -43.75 2.178 1 87.25 856 LYS A N 1
ATOM 6820 C CA . LYS A 1 856 ? -3.414 -45.188 2.523 1 87.25 856 LYS A CA 1
ATOM 6821 C C . LYS A 1 856 ? -2.008 -45.656 2.867 1 87.25 856 LYS A C 1
ATOM 6823 O O . LYS A 1 856 ? -1.033 -45.25 2.234 1 87.25 856 LYS A O 1
ATOM 6828 N N . ASN A 1 857 ? -1.931 -46.562 3.822 1 89.38 857 ASN A N 1
ATOM 6829 C CA . ASN A 1 857 ? -0.647 -47.125 4.227 1 89.38 857 ASN A CA 1
ATOM 6830 C C . ASN A 1 857 ? 0.015 -47.906 3.08 1 89.38 857 ASN A C 1
ATOM 6832 O O . ASN A 1 857 ? -0.632 -48.688 2.41 1 89.38 857 ASN A O 1
ATOM 6836 N N . GLY A 1 858 ? 1.244 -47.531 2.857 1 89.75 858 GLY A N 1
ATOM 6837 C CA . GLY A 1 858 ? 2.031 -48.25 1.872 1 89.75 858 GLY A CA 1
ATOM 6838 C C . GLY A 1 858 ? 2.062 -47.594 0.516 1 89.75 858 GLY A C 1
ATOM 6839 O O . GLY A 1 858 ? 2.811 -48 -0.374 1 89.75 858 GLY A O 1
ATOM 6840 N N . TYR A 1 859 ? 1.268 -46.656 0.41 1 90.25 859 TYR A N 1
ATOM 6841 C CA . TYR A 1 859 ? 1.2 -45.969 -0.873 1 90.25 859 TYR A CA 1
ATOM 6842 C C . TYR A 1 859 ? 1.585 -44.5 -0.724 1 90.25 859 TYR A C 1
ATOM 6844 O O . TYR A 1 859 ? 1.637 -44 0.391 1 90.25 859 TYR A O 1
ATOM 6852 N N . ALA A 1 860 ? 1.839 -43.938 -1.834 1 88.44 860 ALA A N 1
ATOM 6853 C CA . ALA A 1 860 ? 2.227 -42.531 -1.838 1 88.44 860 ALA A CA 1
ATOM 6854 C C . ALA A 1 860 ? 1.033 -41.625 -1.522 1 88.44 860 ALA A C 1
ATOM 6856 O O . ALA A 1 860 ? -0.119 -42.031 -1.696 1 88.44 860 ALA A O 1
ATOM 6857 N N . VAL A 1 861 ? 1.227 -40.438 -1.055 1 82.69 861 VAL A N 1
ATOM 6858 C CA . VAL A 1 861 ? 0.19 -39.469 -0.703 1 82.69 861 VAL A CA 1
ATOM 6859 C C . VAL A 1 861 ? -0.598 -39.062 -1.95 1 82.69 861 VAL A C 1
ATOM 6861 O O . VAL A 1 861 ? -1.784 -38.75 -1.866 1 82.69 861 VAL A O 1
ATOM 6864 N N . ASN A 1 862 ? -0.094 -39.188 -3.109 1 80.06 862 ASN A N 1
ATOM 6865 C CA . ASN A 1 862 ? -0.785 -38.812 -4.344 1 80.06 862 ASN A CA 1
ATOM 6866 C C . ASN A 1 862 ? -1.067 -40.062 -5.207 1 80.06 862 ASN A C 1
ATOM 6868 O O . ASN A 1 862 ? -0.937 -40 -6.434 1 80.06 862 ASN A O 1
ATOM 6872 N N . SER A 1 863 ? -1.459 -41.062 -4.602 1 85.94 863 SER A N 1
ATOM 6873 C CA . SER A 1 863 ? -1.757 -42.281 -5.32 1 85.94 863 SER A CA 1
ATOM 6874 C C . SER A 1 863 ? -3.064 -42.188 -6.094 1 85.94 863 SER A C 1
ATOM 6876 O O . SER A 1 863 ? -4.004 -41.531 -5.645 1 85.94 863 SER A O 1
ATOM 6878 N N . LEU A 1 864 ? -3.057 -42.812 -7.215 1 87.94 864 LEU A N 1
ATOM 6879 C CA . LEU A 1 864 ? -4.223 -42.781 -8.086 1 87.94 864 LEU A CA 1
ATOM 6880 C C . LEU A 1 864 ? -4.859 -44.156 -8.195 1 87.94 864 LEU A C 1
ATOM 6882 O O . LEU A 1 864 ? -4.176 -45.125 -8.484 1 87.94 864 LEU A O 1
ATOM 6886 N N . TYR A 1 865 ? -6.117 -44.156 -7.883 1 93.19 865 TYR A N 1
ATOM 6887 C CA . TYR A 1 865 ? -6.922 -45.375 -8.086 1 93.19 865 TYR A CA 1
ATOM 6888 C C . TYR A 1 865 ? -7.957 -45.156 -9.18 1 93.19 865 TYR A C 1
ATOM 6890 O O . TYR A 1 865 ? -8.391 -44.031 -9.422 1 93.19 865 TYR A O 1
ATOM 6898 N N . ALA A 1 866 ? -8.211 -46.188 -9.867 1 95.12 866 ALA A N 1
ATOM 6899 C CA . ALA A 1 866 ? -9.195 -46.156 -10.945 1 95.12 866 ALA A CA 1
ATOM 6900 C C . ALA A 1 866 ? -10.148 -47.344 -10.875 1 95.12 866 ALA A C 1
ATOM 6902 O O . ALA A 1 866 ? -9.82 -48.375 -10.273 1 95.12 866 ALA A O 1
ATOM 6903 N N . TYR A 1 867 ? -11.359 -47.156 -11.461 1 96.62 867 TYR A N 1
ATOM 6904 C CA . TYR A 1 867 ? -12.305 -48.25 -11.547 1 96.62 867 TYR A CA 1
ATOM 6905 C C . TYR A 1 867 ? -11.805 -49.344 -12.5 1 96.62 867 TYR A C 1
ATOM 6907 O O . TYR A 1 867 ? -11.227 -49.031 -13.547 1 96.62 867 TYR A O 1
ATOM 6915 N N . ARG A 1 868 ? -12.086 -50.562 -12.164 1 96.56 868 ARG A N 1
ATOM 6916 C CA . ARG A 1 868 ? -11.695 -51.688 -13.023 1 96.56 868 ARG A CA 1
ATOM 6917 C C . ARG A 1 868 ? -12.711 -51.906 -14.141 1 96.56 868 ARG A C 1
ATOM 6919 O O . ARG A 1 868 ? -13.82 -52.375 -13.898 1 96.56 868 ARG A O 1
ATOM 6926 N N . PHE A 1 869 ? -12.203 -51.625 -15.406 1 96.69 869 PHE A N 1
ATOM 6927 C CA . PHE A 1 869 ? -13.062 -51.75 -16.578 1 96.69 869 PHE A CA 1
ATOM 6928 C C . PHE A 1 869 ? -13.148 -53.188 -17.062 1 96.69 869 PHE A C 1
ATOM 6930 O O . PHE A 1 869 ? -12.117 -53.844 -17.234 1 96.69 869 PHE A O 1
ATOM 6937 N N . LYS A 1 870 ? -14.312 -53.719 -17.234 1 94.94 870 LYS A N 1
ATOM 6938 C CA . LYS A 1 870 ? -14.531 -55.094 -17.672 1 94.94 870 LYS A CA 1
ATOM 6939 C C . LYS A 1 870 ? -14.734 -55.188 -19.172 1 94.94 870 LYS A C 1
ATOM 6941 O O . LYS A 1 870 ? -14.406 -56.188 -19.797 1 94.94 870 LYS A O 1
ATOM 6946 N N . GLY A 1 871 ? -15.305 -54.156 -19.75 1 94.75 871 GLY A N 1
ATOM 6947 C CA . GLY A 1 871 ? -15.633 -54.125 -21.156 1 94.75 871 GLY A CA 1
ATOM 6948 C C . GLY A 1 871 ? -16.984 -53.5 -21.453 1 94.75 871 GLY A C 1
ATOM 6949 O O . GLY A 1 871 ? -17.562 -52.844 -20.578 1 94.75 871 GLY A O 1
ATOM 6950 N N . LEU A 1 872 ? -17.328 -53.594 -22.719 1 96.5 872 LEU A N 1
ATOM 6951 C CA . LEU A 1 872 ? -18.625 -53.094 -23.141 1 96.5 872 LEU A CA 1
ATOM 6952 C C . LEU A 1 872 ? -19.641 -54.219 -23.297 1 96.5 872 LEU A C 1
ATOM 6954 O O . LEU A 1 872 ? -19.281 -55.312 -23.703 1 96.5 872 LEU A O 1
ATOM 6958 N N . ASN A 1 873 ? -20.844 -53.875 -22.891 1 94.81 873 ASN A N 1
ATOM 6959 C CA . ASN A 1 873 ? -21.922 -54.844 -23.141 1 94.81 873 ASN A CA 1
ATOM 6960 C C . ASN A 1 873 ? -22.109 -55.094 -24.641 1 94.81 873 ASN A C 1
ATOM 6962 O O . ASN A 1 873 ? -22.312 -54.125 -25.391 1 94.81 873 ASN A O 1
ATOM 6966 N N . GLY A 1 874 ? -22.125 -56.281 -25.031 1 93.38 874 GLY A N 1
ATOM 6967 C CA . GLY A 1 874 ? -22.188 -56.625 -26.453 1 93.38 874 GLY A CA 1
ATOM 6968 C C . GLY A 1 874 ? -23.469 -56.156 -27.125 1 93.38 874 GLY A C 1
ATOM 6969 O O . GLY A 1 874 ? -23.469 -55.875 -28.312 1 93.38 874 GLY A O 1
ATOM 6970 N N . GLN A 1 875 ? -24.562 -56.094 -26.422 1 93.06 875 GLN A N 1
ATOM 6971 C CA . GLN A 1 875 ? -25.859 -55.75 -27.016 1 93.06 875 GLN A CA 1
ATOM 6972 C C . GLN A 1 875 ? -26.125 -54.25 -26.953 1 93.06 875 GLN A C 1
ATOM 6974 O O . GLN A 1 875 ? -26.781 -53.688 -27.844 1 93.06 875 GLN A O 1
ATOM 6979 N N . THR A 1 876 ? -25.656 -53.656 -25.922 1 91.69 876 THR A N 1
ATOM 6980 C CA . THR A 1 876 ? -26.062 -52.281 -25.719 1 91.69 876 THR A CA 1
ATOM 6981 C C . THR A 1 876 ? -24.875 -51.344 -25.906 1 91.69 876 THR A C 1
ATOM 6983 O O . THR A 1 876 ? -25.062 -50.125 -26.109 1 91.69 876 THR A O 1
ATOM 6986 N N . GLY A 1 877 ? -23.688 -51.875 -25.797 1 94 877 GLY A N 1
ATOM 6987 C CA . GLY A 1 877 ? -22.5 -51.031 -25.922 1 94 877 GLY A CA 1
ATOM 6988 C C . GLY A 1 877 ? -22.219 -50.25 -24.656 1 94 877 GLY A C 1
ATOM 6989 O O . GLY A 1 877 ? -21.359 -49.344 -24.672 1 94 877 GLY A O 1
ATOM 6990 N N . LEU A 1 878 ? -22.953 -50.469 -23.562 1 94.12 878 LEU A N 1
ATOM 6991 C CA . LEU A 1 878 ? -22.766 -49.781 -22.297 1 94.12 878 LEU A CA 1
ATOM 6992 C C . LEU A 1 878 ? -21.578 -50.344 -21.531 1 94.12 878 LEU A C 1
ATOM 6994 O O . LEU A 1 878 ? -21.266 -51.531 -21.672 1 94.12 878 LEU A O 1
ATOM 6998 N N . PRO A 1 879 ? -20.922 -49.5 -20.828 1 94.94 879 PRO A N 1
ATOM 6999 C CA . PRO A 1 879 ? -19.719 -49.969 -20.125 1 94.94 879 PRO A CA 1
ATOM 7000 C C . PRO A 1 879 ? -20.047 -50.844 -18.906 1 94.94 879 PRO A C 1
ATOM 7002 O O . PRO A 1 879 ? -21.031 -50.562 -18.203 1 94.94 879 PRO A O 1
ATOM 7005 N N . MET A 1 880 ? -19.219 -51.812 -18.656 1 94.88 880 MET A N 1
ATOM 7006 C CA . MET A 1 880 ? -19.328 -52.688 -17.5 1 94.88 880 MET A CA 1
ATOM 7007 C C . MET A 1 880 ? -18.078 -52.656 -16.656 1 94.88 880 MET A C 1
ATOM 7009 O O . MET A 1 880 ? -16.984 -52.375 -17.156 1 94.88 880 MET A O 1
ATOM 7013 N N . PHE A 1 881 ? -18.297 -52.938 -15.336 1 95.5 881 PHE A N 1
ATOM 7014 C CA . PHE A 1 881 ? -17.172 -52.812 -14.406 1 95.5 881 PHE A CA 1
ATOM 7015 C C . PHE A 1 881 ? -17.141 -54 -13.445 1 95.5 881 PHE A C 1
ATOM 7017 O O . PHE A 1 881 ? -18.172 -54.594 -13.148 1 95.5 881 PHE A O 1
ATOM 7024 N N . TYR A 1 882 ? -15.945 -54.25 -12.977 1 93.81 882 TYR A N 1
ATOM 7025 C CA . TYR A 1 882 ? -15.812 -55.219 -11.891 1 93.81 882 TYR A CA 1
ATOM 7026 C C . TYR A 1 882 ? -16.328 -54.625 -10.578 1 93.81 882 TYR A C 1
ATOM 7028 O O . TYR A 1 882 ? -16.156 -53.438 -10.312 1 93.81 882 TYR A O 1
ATOM 7036 N N . GLY A 1 883 ? -16.891 -55.406 -9.75 1 90.75 883 GLY A N 1
ATOM 7037 C CA . GLY A 1 883 ? -17.359 -55 -8.438 1 90.75 883 GLY A CA 1
ATOM 7038 C C . GLY A 1 883 ? -18.672 -54.219 -8.484 1 90.75 883 GLY A C 1
ATOM 7039 O O . GLY A 1 883 ? -19.094 -53.656 -7.48 1 90.75 883 GLY A O 1
ATOM 7040 N N . GLU A 1 884 ? -19.219 -54.125 -9.578 1 89.31 884 GLU A N 1
ATOM 7041 C CA . GLU A 1 884 ? -20.453 -53.406 -9.727 1 89.31 884 GLU A CA 1
ATOM 7042 C C . GLU A 1 884 ? -21.594 -54.031 -8.93 1 89.31 884 GLU A C 1
ATOM 7044 O O . GLU A 1 884 ? -22.438 -53.344 -8.367 1 89.31 884 GLU A O 1
ATOM 7049 N N . THR A 1 885 ? -21.609 -55.406 -8.922 1 85.5 885 THR A N 1
ATOM 7050 C CA . THR A 1 885 ? -22.656 -56.125 -8.203 1 85.5 885 THR A CA 1
ATOM 7051 C C . THR A 1 885 ? -22.094 -56.75 -6.934 1 85.5 885 THR A C 1
ATOM 7053 O O . THR A 1 885 ? -20.938 -57.188 -6.906 1 85.5 885 THR A O 1
ATOM 7056 N N . GLU A 1 886 ? -22.938 -56.688 -5.953 1 88.94 886 GLU A N 1
ATOM 7057 C CA . GLU A 1 886 ? -22.531 -57.219 -4.66 1 88.94 886 GLU A CA 1
ATOM 7058 C C . GLU A 1 886 ? -22.828 -58.719 -4.562 1 88.94 886 GLU A C 1
ATOM 7060 O O . GLU A 1 886 ? -22.406 -59.375 -3.611 1 88.94 886 GLU A O 1
ATOM 7065 N N . LYS A 1 887 ? -23.609 -59.25 -5.512 1 85 887 LYS A N 1
ATOM 7066 C CA . LYS A 1 887 ? -24 -60.656 -5.516 1 85 887 LYS A CA 1
ATOM 7067 C C . LYS A 1 887 ? -23.453 -61.375 -6.742 1 85 887 LYS A C 1
ATOM 7069 O O . LYS A 1 887 ? -23.203 -60.75 -7.777 1 85 887 LYS A O 1
ATOM 7074 N N . ASP A 1 888 ? -23.125 -62.594 -6.551 1 81.69 888 ASP A N 1
ATOM 7075 C CA . ASP A 1 888 ? -22.641 -63.375 -7.691 1 81.69 888 ASP A CA 1
ATOM 7076 C C . ASP A 1 888 ? -23.812 -63.844 -8.555 1 81.69 888 ASP A C 1
ATOM 7078 O O . ASP A 1 888 ? -24.969 -63.5 -8.297 1 81.69 888 ASP A O 1
ATOM 7082 N N . GLU A 1 889 ? -23.562 -64.5 -9.68 1 78.06 889 GLU A N 1
ATOM 7083 C CA . GLU A 1 889 ? -24.547 -65 -10.648 1 78.06 889 GLU A CA 1
ATOM 7084 C C . GLU A 1 889 ? -25.578 -65.875 -9.977 1 78.06 889 GLU A C 1
ATOM 7086 O O . GLU A 1 889 ? -26.703 -66.062 -10.469 1 78.06 889 GLU A O 1
ATOM 7091 N N . HIS A 1 890 ? -25.188 -66.5 -8.789 1 83.75 890 HIS A N 1
ATOM 7092 C CA . HIS A 1 890 ? -26.062 -67.438 -8.094 1 83.75 890 HIS A CA 1
ATOM 7093 C C . HIS A 1 890 ? -26.781 -66.75 -6.93 1 83.75 890 HIS A C 1
ATOM 7095 O O . HIS A 1 890 ? -27.469 -67.375 -6.145 1 83.75 890 HIS A O 1
ATOM 7101 N N . GLY A 1 891 ? -26.578 -65.375 -6.777 1 79.56 891 GLY A N 1
ATOM 7102 C CA . GLY A 1 891 ? -27.297 -64.625 -5.777 1 79.56 891 GLY A CA 1
ATOM 7103 C C . GLY A 1 891 ? -26.594 -64.562 -4.438 1 79.56 891 GLY A C 1
ATOM 7104 O O . GLY A 1 891 ? -27.125 -64.062 -3.459 1 79.56 891 GLY A O 1
ATOM 7105 N N . ARG A 1 892 ? -25.484 -65.125 -4.355 1 80.12 892 ARG A N 1
ATOM 7106 C CA . ARG A 1 892 ? -24.734 -65.125 -3.104 1 80.12 892 ARG A CA 1
ATOM 7107 C C . ARG A 1 892 ? -23.969 -63.844 -2.926 1 80.12 892 ARG A C 1
ATOM 7109 O O . ARG A 1 892 ? -23.406 -63.312 -3.881 1 80.12 892 ARG A O 1
ATOM 7116 N N . THR A 1 893 ? -24.031 -63.438 -1.649 1 85.75 893 THR A N 1
ATOM 7117 C CA . THR A 1 893 ? -23.359 -62.188 -1.32 1 85.75 893 THR A CA 1
ATOM 7118 C C . THR A 1 893 ? -21.844 -62.344 -1.317 1 85.75 893 THR A C 1
ATOM 7120 O O . THR A 1 893 ? -21.312 -63.188 -0.586 1 85.75 893 THR A O 1
ATOM 7123 N N . ILE A 1 894 ? -21.109 -61.656 -2.189 1 87.38 894 ILE A N 1
ATOM 7124 C CA . ILE A 1 894 ? -19.656 -61.781 -2.305 1 87.38 894 ILE A CA 1
ATOM 7125 C C . ILE A 1 894 ? -18.984 -60.562 -1.659 1 87.38 894 ILE A C 1
ATOM 7127 O O . ILE A 1 894 ? -17.797 -60.594 -1.364 1 87.38 894 ILE A O 1
ATOM 7131 N N . ILE A 1 895 ? -19.703 -59.406 -1.495 1 91.19 895 ILE A N 1
ATOM 7132 C CA . ILE A 1 895 ? -19.172 -58.219 -0.861 1 91.19 895 ILE A CA 1
ATOM 7133 C C . ILE A 1 895 ? -19.906 -57.969 0.459 1 91.19 895 ILE A C 1
ATOM 7135 O O . ILE A 1 895 ? -21.125 -57.812 0.479 1 91.19 895 ILE A O 1
ATOM 7139 N N . ASN A 1 896 ? -19.141 -58 1.468 1 90.19 896 ASN A N 1
ATOM 7140 C CA . ASN A 1 896 ? -19.766 -57.906 2.783 1 90.19 896 ASN A CA 1
ATOM 7141 C C . ASN A 1 896 ? -19.328 -56.688 3.549 1 90.19 896 ASN A C 1
ATOM 7143 O O . ASN A 1 896 ? -19.766 -56.438 4.676 1 90.19 896 ASN A O 1
ATOM 7147 N N . SER A 1 897 ? -18.422 -55.969 2.967 1 90.06 897 SER A N 1
ATOM 7148 C CA . SER A 1 897 ? -17.953 -54.75 3.631 1 90.06 897 SER A CA 1
ATOM 7149 C C . SER A 1 897 ? -17.625 -53.656 2.621 1 90.06 897 SER A C 1
ATOM 7151 O O . SER A 1 897 ? -17.453 -53.938 1.433 1 90.06 897 SER A O 1
ATOM 7153 N N . GLN A 1 898 ? -17.531 -52.406 3.148 1 90.56 898 GLN A N 1
ATOM 7154 C CA . GLN A 1 898 ? -17.203 -51.281 2.283 1 90.56 898 GLN A CA 1
ATOM 7155 C C . GLN A 1 898 ? -15.797 -51.438 1.696 1 90.56 898 GLN A C 1
ATOM 7157 O O . GLN A 1 898 ? -15.57 -51.094 0.534 1 90.56 898 GLN A O 1
ATOM 7162 N N . GLN A 1 899 ? -14.922 -51.906 2.512 1 89.31 899 GLN A N 1
ATOM 7163 C CA . GLN A 1 899 ? -13.555 -52.062 2.021 1 89.31 899 GLN A CA 1
ATOM 7164 C C . GLN A 1 899 ? -13.492 -53.125 0.914 1 89.31 899 GLN A C 1
ATOM 7166 O O . GLN A 1 899 ? -12.758 -52.969 -0.061 1 89.31 899 GLN A O 1
ATOM 7171 N N . GLU A 1 900 ? -14.266 -54.156 1.066 1 91.44 900 GLU A N 1
ATOM 7172 C CA . GLU A 1 900 ? -14.32 -55.188 0.026 1 91.44 900 GLU A CA 1
ATOM 7173 C C . GLU A 1 900 ? -14.906 -54.625 -1.267 1 91.44 900 GLU A C 1
ATOM 7175 O O . GLU A 1 900 ? -14.5 -55.031 -2.361 1 91.44 900 GLU A O 1
ATOM 7180 N N . ALA A 1 901 ? -15.867 -53.812 -1.045 1 93.31 901 ALA A N 1
ATOM 7181 C CA . ALA A 1 901 ? -16.453 -53.156 -2.215 1 93.31 901 ALA A CA 1
ATOM 7182 C C . ALA A 1 901 ? -15.422 -52.312 -2.953 1 93.31 901 ALA A C 1
ATOM 7184 O O . ALA A 1 901 ? -15.367 -52.344 -4.188 1 93.31 901 ALA A O 1
ATOM 7185 N N . PHE A 1 902 ? -14.641 -51.625 -2.221 1 93.25 902 PHE A N 1
ATOM 7186 C CA . PHE A 1 902 ? -13.602 -50.812 -2.828 1 93.25 902 PHE A CA 1
ATOM 7187 C C . PHE A 1 902 ? -12.562 -51.688 -3.523 1 93.25 902 PHE A C 1
ATOM 7189 O O . PHE A 1 902 ? -12.148 -51.375 -4.645 1 93.25 902 PHE A O 1
ATOM 7196 N N . ASP A 1 903 ? -12.18 -52.75 -2.904 1 92.44 903 ASP A N 1
ATOM 7197 C CA . ASP A 1 903 ? -11.156 -53.625 -3.455 1 92.44 903 ASP A CA 1
ATOM 7198 C C . ASP A 1 903 ? -11.633 -54.312 -4.742 1 92.44 903 ASP A C 1
ATOM 7200 O O . ASP A 1 903 ? -10.844 -54.562 -5.648 1 92.44 903 ASP A O 1
ATOM 7204 N N . ALA A 1 904 ? -12.891 -54.531 -4.754 1 94 904 ALA A N 1
ATOM 7205 C CA . ALA A 1 904 ? -13.453 -55.156 -5.945 1 94 904 ALA A CA 1
ATOM 7206 C C . ALA A 1 904 ? -13.57 -54.156 -7.09 1 94 904 ALA A C 1
ATOM 7208 O O . ALA A 1 904 ? -13.375 -54.5 -8.258 1 94 904 ALA A O 1
ATOM 7209 N N . ALA A 1 905 ? -13.867 -52.938 -6.746 1 95.12 905 ALA A N 1
ATOM 7210 C CA . ALA A 1 905 ? -14.195 -51.969 -7.77 1 95.12 905 ALA A CA 1
ATOM 7211 C C . ALA A 1 905 ? -12.938 -51.219 -8.242 1 95.12 905 ALA A C 1
ATOM 7213 O O . ALA A 1 905 ? -12.859 -50.781 -9.398 1 95.12 905 ALA A O 1
ATOM 7214 N N . PHE A 1 906 ? -11.992 -51.031 -7.328 1 95.81 906 PHE A N 1
ATOM 7215 C CA . PHE A 1 906 ? -10.883 -50.125 -7.645 1 95.81 906 PHE A CA 1
ATOM 7216 C C . PHE A 1 906 ? -9.586 -50.906 -7.805 1 95.81 906 PHE A C 1
ATOM 7218 O O . PHE A 1 906 ? -9.438 -52 -7.242 1 95.81 906 PHE A O 1
ATOM 7225 N N . VAL A 1 907 ? -8.664 -50.312 -8.625 1 94.81 907 VAL A N 1
ATOM 7226 C CA . VAL A 1 907 ? -7.312 -50.844 -8.781 1 94.81 907 VAL A CA 1
ATOM 7227 C C . VAL A 1 907 ? -6.309 -49.688 -8.719 1 94.81 907 VAL A C 1
ATOM 7229 O O . VAL A 1 907 ? -6.59 -48.594 -9.18 1 94.81 907 VAL A O 1
ATOM 7232 N N . TYR A 1 908 ? -5.176 -49.969 -8.094 1 93.81 908 TYR A N 1
ATOM 7233 C CA . TYR A 1 908 ? -4.102 -49 -8.047 1 93.81 908 TYR A CA 1
ATOM 7234 C C . TYR A 1 908 ? -3.441 -48.844 -9.406 1 93.81 908 TYR A C 1
ATOM 7236 O O . TYR A 1 908 ? -2.971 -49.812 -9.992 1 93.81 908 TYR A O 1
ATOM 7244 N N . VAL A 1 909 ? -3.35 -47.656 -9.953 1 92.94 909 VAL A N 1
ATOM 7245 C CA . VAL A 1 909 ? -2.844 -47.5 -11.312 1 92.94 909 VAL A CA 1
ATOM 7246 C C . VAL A 1 909 ? -1.538 -46.688 -11.281 1 92.94 909 VAL A C 1
ATOM 7248 O O . VAL A 1 909 ? -0.861 -46.562 -12.297 1 92.94 909 VAL A O 1
ATOM 7251 N N . GLY A 1 910 ? -1.19 -46.156 -10.18 1 90 910 GLY A N 1
ATOM 7252 C CA . GLY A 1 910 ? 0.061 -45.438 -10.086 1 90 910 GLY A CA 1
ATOM 7253 C C . GLY A 1 910 ? -0.06 -44.156 -9.273 1 90 910 GLY A C 1
ATOM 7254 O O . GLY A 1 910 ? -0.91 -44.062 -8.383 1 90 910 GLY A O 1
ATOM 7255 N N . LYS A 1 911 ? 0.937 -43.25 -9.469 1 86.38 911 LYS A N 1
ATOM 7256 C CA . LYS A 1 911 ? 0.946 -41.969 -8.75 1 86.38 911 LYS A CA 1
ATOM 7257 C C . LYS A 1 911 ? 0.958 -40.781 -9.711 1 86.38 911 LYS A C 1
ATOM 7259 O O . LYS A 1 911 ? 1.4 -40.938 -10.859 1 86.38 911 LYS A O 1
ATOM 7264 N N . ARG A 1 912 ? 0.542 -39.625 -9.258 1 82.25 912 ARG A N 1
ATOM 7265 C CA . ARG A 1 912 ? 0.459 -38.438 -10.078 1 82.25 912 ARG A CA 1
ATOM 7266 C C . ARG A 1 912 ? 1.812 -37.719 -10.164 1 82.25 912 ARG A C 1
ATOM 7268 O O . ARG A 1 912 ? 2.1 -37.031 -11.148 1 82.25 912 ARG A O 1
ATOM 7275 N N . GLU A 1 913 ? 2.605 -37.906 -9.164 1 82.75 913 GLU A N 1
ATOM 7276 C CA . GLU A 1 913 ? 3.926 -37.281 -9.164 1 82.75 913 GLU A CA 1
ATOM 7277 C C . GLU A 1 913 ? 4.969 -38.188 -9.797 1 82.75 913 GLU A C 1
ATOM 7279 O O . GLU A 1 913 ? 4.926 -39.406 -9.617 1 82.75 913 GLU A O 1
ATOM 7284 N N . PRO A 1 914 ? 5.891 -37.594 -10.484 1 87.31 914 PRO A N 1
ATOM 7285 C CA . PRO A 1 914 ? 6.91 -38.438 -11.125 1 87.31 914 PRO A CA 1
ATOM 7286 C C . PRO A 1 914 ? 7.855 -39.094 -10.117 1 87.31 914 PRO A C 1
ATOM 7288 O O . PRO A 1 914 ? 8.117 -38.531 -9.047 1 87.31 914 PRO A O 1
ATOM 7291 N N . ASP A 1 915 ? 8.383 -40.219 -10.523 1 87.88 915 ASP A N 1
ATOM 7292 C CA . ASP A 1 915 ? 9.352 -40.938 -9.703 1 87.88 915 ASP A CA 1
ATOM 7293 C C . ASP A 1 915 ? 10.773 -40.438 -9.945 1 87.88 915 ASP A C 1
ATOM 7295 O O . ASP A 1 915 ? 11.586 -40.406 -9.023 1 87.88 915 ASP A O 1
ATOM 7299 N N . LEU A 1 916 ? 10.945 -40.219 -11.164 1 92.75 916 LEU A N 1
ATOM 7300 C CA . LEU A 1 916 ? 12.273 -39.812 -11.586 1 92.75 916 LEU A CA 1
ATOM 7301 C C . LEU A 1 916 ? 12.195 -38.469 -12.352 1 92.75 916 LEU A C 1
ATOM 7303 O O . LEU A 1 916 ? 11.43 -38.344 -13.312 1 92.75 916 LEU A O 1
ATOM 7307 N N . THR A 1 917 ? 12.883 -37.531 -11.875 1 93 917 THR A N 1
ATOM 7308 C CA . THR A 1 917 ? 12.969 -36.25 -12.562 1 93 917 THR A CA 1
ATOM 7309 C C . THR A 1 917 ? 14.422 -35.844 -12.789 1 93 917 THR A C 1
ATOM 7311 O O . THR A 1 917 ? 15.32 -36.312 -12.094 1 93 917 THR A O 1
ATOM 7314 N N . GLY A 1 918 ? 14.695 -35.062 -13.812 1 94.5 918 GLY A N 1
ATOM 7315 C CA . GLY A 1 918 ? 16.047 -34.594 -14.102 1 94.5 918 GLY A CA 1
ATOM 7316 C C . GLY A 1 918 ? 16.141 -33.781 -15.375 1 94.5 918 GLY A C 1
ATOM 7317 O O . GLY A 1 918 ? 15.117 -33.344 -15.914 1 94.5 918 GLY A O 1
ATOM 7318 N N . GLY A 1 919 ? 17.375 -33.531 -15.695 1 95.44 919 GLY A N 1
ATOM 7319 C CA . GLY A 1 919 ? 17.656 -32.781 -16.922 1 95.44 919 GLY A CA 1
ATOM 7320 C C . GLY A 1 919 ? 19.109 -32.906 -17.375 1 95.44 919 GLY A C 1
ATOM 7321 O O . GLY A 1 919 ? 19.953 -33.438 -16.641 1 95.44 919 GLY A O 1
ATOM 7322 N N . PHE A 1 920 ? 19.359 -32.625 -18.562 1 95.5 920 PHE A N 1
ATOM 7323 C CA . PHE A 1 920 ? 20.719 -32.562 -19.078 1 95.5 920 PHE A CA 1
ATOM 7324 C C . PHE A 1 920 ? 20.891 -31.359 -20 1 95.5 920 PHE A C 1
ATOM 7326 O O . PHE A 1 920 ? 19.938 -30.922 -20.641 1 95.5 920 PHE A O 1
ATOM 7333 N N . SER A 1 921 ? 22 -30.844 -19.984 1 94.62 921 SER A N 1
ATOM 7334 C CA . SER A 1 921 ? 22.312 -29.672 -20.781 1 94.62 921 SER A CA 1
ATOM 7335 C C . SER A 1 921 ? 23.656 -29.828 -21.484 1 94.62 921 SER A C 1
ATOM 7337 O O . SER A 1 921 ? 24.516 -30.578 -21.031 1 94.62 921 SER A O 1
ATOM 7339 N N . SER A 1 922 ? 23.828 -29.203 -22.594 1 94.75 922 SER A N 1
ATOM 7340 C CA . SER A 1 922 ? 25.047 -29.156 -23.391 1 94.75 922 SER A CA 1
ATOM 7341 C C . SER A 1 922 ? 25.391 -27.719 -23.797 1 94.75 922 SER A C 1
ATOM 7343 O O . SER A 1 922 ? 24.516 -26.969 -24.25 1 94.75 922 SER A O 1
ATOM 7345 N N . SER A 1 923 ? 26.562 -27.359 -23.547 1 93.94 923 SER A N 1
ATOM 7346 C CA . SER A 1 923 ? 27.047 -26.031 -23.922 1 93.94 923 SER A CA 1
ATOM 7347 C C . SER A 1 923 ? 28.281 -26.125 -24.812 1 93.94 923 SER A C 1
ATOM 7349 O O . SER A 1 923 ? 29.297 -26.703 -24.422 1 93.94 923 SER A O 1
ATOM 7351 N N . PHE A 1 924 ? 28.219 -25.594 -26 1 95.44 924 PHE A N 1
ATOM 7352 C CA . PHE A 1 924 ? 29.297 -25.578 -26.969 1 95.44 924 PHE A CA 1
ATOM 7353 C C . PHE A 1 924 ? 29.75 -24.156 -27.266 1 95.44 924 PHE A C 1
ATOM 7355 O O . PHE A 1 924 ? 29 -23.375 -27.875 1 95.44 924 PHE A O 1
ATOM 7362 N N . LYS A 1 925 ? 30.891 -23.859 -26.812 1 94.06 925 LYS A N 1
ATOM 7363 C CA . LYS A 1 925 ? 31.453 -22.531 -27.047 1 94.06 925 LYS A CA 1
ATOM 7364 C C . LYS A 1 925 ? 32.562 -22.578 -28.094 1 94.06 925 LYS A C 1
ATOM 7366 O O . LYS A 1 925 ? 33.531 -23.312 -27.953 1 94.06 925 LYS A O 1
ATOM 7371 N N . TYR A 1 926 ? 32.469 -21.906 -29.156 1 94.75 926 TYR A N 1
ATOM 7372 C CA . TYR A 1 926 ? 33.469 -21.734 -30.203 1 94.75 926 TYR A CA 1
ATOM 7373 C C . TYR A 1 926 ? 33.781 -20.266 -30.422 1 94.75 926 TYR A C 1
ATOM 7375 O O . TYR A 1 926 ? 33 -19.531 -31.016 1 94.75 926 TYR A O 1
ATOM 7383 N N . LYS A 1 927 ? 34.844 -19.75 -29.953 1 91.19 927 LYS A N 1
ATOM 7384 C CA . LYS A 1 927 ? 35.281 -18.359 -30.016 1 91.19 927 LYS A CA 1
ATOM 7385 C C . LYS A 1 927 ? 34.188 -17.438 -29.453 1 91.19 927 LYS A C 1
ATOM 7387 O O . LYS A 1 927 ? 33.75 -17.594 -28.312 1 91.19 927 LYS A O 1
ATOM 7392 N N . SER A 1 928 ? 33.5 -16.688 -30.438 1 92.62 928 SER A N 1
ATOM 7393 C CA . SER A 1 928 ? 32.531 -15.695 -29.953 1 92.62 928 SER A CA 1
ATOM 7394 C C . SER A 1 928 ? 31.125 -16.266 -29.906 1 92.62 928 SER A C 1
ATOM 7396 O O . SER A 1 928 ? 30.188 -15.594 -29.469 1 92.62 928 SER A O 1
ATOM 7398 N N . PHE A 1 929 ? 30.969 -17.484 -30.344 1 95.25 929 PHE A N 1
ATOM 7399 C CA . PHE A 1 929 ? 29.641 -18.094 -30.391 1 95.25 929 PHE A CA 1
ATOM 7400 C C . PHE A 1 929 ? 29.5 -19.156 -29.312 1 95.25 929 PHE A C 1
ATOM 7402 O O . PHE A 1 929 ? 30.422 -19.922 -29.047 1 95.25 929 PHE A O 1
ATOM 7409 N N . THR A 1 930 ? 28.406 -19.172 -28.656 1 94.19 930 THR A N 1
ATOM 7410 C CA . THR A 1 930 ? 28.078 -20.203 -27.688 1 94.19 930 THR A CA 1
ATOM 7411 C C . THR A 1 930 ? 26.703 -20.797 -27.969 1 94.19 930 THR A C 1
ATOM 7413 O O . THR A 1 930 ? 25.703 -20.062 -28.062 1 94.19 930 THR A O 1
ATOM 7416 N N . LEU A 1 931 ? 26.594 -22.062 -28.141 1 95.69 931 LEU A N 1
ATOM 7417 C CA . LEU A 1 931 ? 25.344 -22.797 -28.312 1 95.69 931 LEU A CA 1
ATOM 7418 C C . LEU A 1 931 ? 25 -23.594 -27.062 1 95.69 931 LEU A C 1
ATOM 7420 O O . LEU A 1 931 ? 25.797 -24.422 -26.609 1 95.69 931 LEU A O 1
ATOM 7424 N N . ASN A 1 932 ? 23.875 -23.328 -26.516 1 94.25 932 ASN A N 1
ATOM 7425 C CA . ASN A 1 932 ? 23.406 -24.031 -25.328 1 94.25 932 ASN A CA 1
ATOM 7426 C C . ASN A 1 932 ? 22.094 -24.766 -25.594 1 94.25 932 ASN A C 1
ATOM 7428 O O . ASN A 1 932 ? 21.219 -24.266 -26.312 1 94.25 932 ASN A O 1
ATOM 7432 N N . ALA A 1 933 ? 21.969 -25.938 -25.094 1 95.38 933 ALA A N 1
ATOM 7433 C CA . ALA A 1 933 ? 20.75 -26.719 -25.172 1 95.38 933 ALA A CA 1
ATOM 7434 C C . ALA A 1 933 ? 20.422 -27.344 -23.812 1 95.38 933 ALA A C 1
ATOM 7436 O O . ALA A 1 933 ? 21.297 -27.875 -23.141 1 95.38 933 ALA A O 1
ATOM 7437 N N . LEU A 1 934 ? 19.156 -27.172 -23.391 1 94.94 934 LEU A N 1
ATOM 7438 C CA . LEU A 1 934 ? 18.703 -27.719 -22.125 1 94.94 934 LEU A CA 1
ATOM 7439 C C . LEU A 1 934 ? 17.5 -28.625 -22.328 1 94.94 934 LEU A C 1
ATOM 7441 O O . LEU A 1 934 ? 16.531 -28.25 -23 1 94.94 934 LEU A O 1
ATOM 7445 N N . PHE A 1 935 ? 17.562 -29.781 -21.766 1 96.06 935 PHE A N 1
ATOM 7446 C CA . PHE A 1 935 ? 16.469 -30.75 -21.797 1 96.06 935 PHE A CA 1
ATOM 7447 C C . PHE A 1 935 ? 16.062 -31.141 -20.375 1 96.06 935 PHE A C 1
ATOM 7449 O O . PHE A 1 935 ? 16.891 -31.203 -19.469 1 96.06 935 PHE A O 1
ATOM 7456 N N . SER A 1 936 ? 14.789 -31.359 -20.203 1 94.94 936 SER A N 1
ATOM 7457 C CA . SER A 1 936 ? 14.258 -31.844 -18.922 1 94.94 936 SER A CA 1
ATOM 7458 C C . SER A 1 936 ? 13.328 -33.031 -19.125 1 94.94 936 SER A C 1
ATOM 7460 O O . SER A 1 936 ? 12.672 -33.156 -20.172 1 94.94 936 SER A O 1
ATOM 7462 N N . PHE A 1 937 ? 13.297 -33.906 -18.141 1 94.88 937 PHE A N 1
ATOM 7463 C CA . PHE A 1 937 ? 12.414 -35.062 -18.266 1 94.88 937 PHE A CA 1
ATOM 7464 C C . PHE A 1 937 ? 11.773 -35.406 -16.922 1 94.88 937 PHE A C 1
ATOM 7466 O O . PHE A 1 937 ? 12.289 -35.031 -15.867 1 94.88 937 PHE A O 1
ATOM 7473 N N . ALA A 1 938 ? 10.656 -35.938 -16.891 1 92.94 938 ALA A N 1
ATOM 7474 C CA . ALA A 1 938 ? 9.906 -36.531 -15.773 1 92.94 938 ALA A CA 1
ATOM 7475 C C . ALA A 1 938 ? 9.32 -37.875 -16.156 1 92.94 938 ALA A C 1
ATOM 7477 O O . ALA A 1 938 ? 8.562 -38 -17.125 1 92.94 938 ALA A O 1
ATOM 7478 N N . LEU A 1 939 ? 9.672 -38.906 -15.344 1 93.62 939 LEU A N 1
ATOM 7479 C CA . LEU A 1 939 ? 9.273 -40.281 -15.703 1 93.62 939 LEU A CA 1
ATOM 7480 C C . LEU A 1 939 ? 8.523 -40.938 -14.547 1 93.62 939 LEU A C 1
ATOM 7482 O O . LEU A 1 939 ? 8.852 -40.719 -13.383 1 93.62 939 LEU A O 1
ATOM 7486 N N . GLY A 1 940 ? 7.469 -41.688 -14.93 1 90.94 940 GLY A N 1
ATOM 7487 C CA . GLY A 1 940 ? 6.828 -42.562 -13.969 1 90.94 940 GLY A CA 1
ATOM 7488 C C . GLY A 1 940 ? 5.473 -42.031 -13.508 1 90.94 940 GLY A C 1
ATOM 7489 O O . GLY A 1 940 ? 4.727 -42.75 -12.852 1 90.94 940 GLY A O 1
ATOM 7490 N N . ASN A 1 941 ? 5.09 -40.875 -13.734 1 89.06 941 ASN A N 1
ATOM 7491 C CA . ASN A 1 941 ? 3.791 -40.375 -13.312 1 89.06 941 ASN A CA 1
ATOM 7492 C C . ASN A 1 941 ? 2.672 -40.844 -14.234 1 89.06 941 ASN A C 1
ATOM 7494 O O . ASN A 1 941 ? 2.93 -41.25 -15.375 1 89.06 941 ASN A O 1
ATOM 7498 N N . LYS A 1 942 ? 1.524 -40.781 -13.688 1 90.62 942 LYS A N 1
ATOM 7499 C CA . LYS A 1 942 ? 0.334 -41.156 -14.453 1 90.62 942 LYS A CA 1
ATOM 7500 C C . LYS A 1 942 ? -0.64 -39.969 -14.539 1 90.62 942 LYS A C 1
ATOM 7502 O O . LYS A 1 942 ? -0.718 -39.156 -13.625 1 90.62 942 LYS A O 1
ATOM 7507 N N . ILE A 1 943 ? -1.3 -39.938 -15.711 1 89.06 943 ILE A N 1
ATOM 7508 C CA . ILE A 1 943 ? -2.266 -38.875 -15.945 1 89.06 943 ILE A CA 1
ATOM 7509 C C . ILE A 1 943 ? -3.607 -39.469 -16.359 1 89.06 943 ILE A C 1
ATOM 7511 O O . ILE A 1 943 ? -3.656 -40.406 -17.156 1 89.06 943 ILE A O 1
ATOM 7515 N N . ARG A 1 944 ? -4.656 -39 -15.703 1 89.5 944 ARG A N 1
ATOM 7516 C CA . ARG A 1 944 ? -6 -39.344 -16.156 1 89.5 944 ARG A CA 1
ATOM 7517 C C . ARG A 1 944 ? -6.418 -38.5 -17.344 1 89.5 944 ARG A C 1
ATOM 7519 O O . ARG A 1 944 ? -6.266 -37.25 -17.312 1 89.5 944 ARG A O 1
ATOM 7526 N N . LEU A 1 945 ? -6.91 -39.156 -18.328 1 89.38 945 LEU A N 1
ATOM 7527 C CA . LEU A 1 945 ? -7.371 -38.406 -19.516 1 89.38 945 LEU A CA 1
ATOM 7528 C C . LEU A 1 945 ? -8.602 -37.594 -19.188 1 89.38 945 LEU A C 1
ATOM 7530 O O . LEU A 1 945 ? -9.266 -37.812 -18.172 1 89.38 945 LEU A O 1
ATOM 7534 N N . ASN A 1 946 ? -8.859 -36.625 -20.047 1 85.94 946 ASN A N 1
ATOM 7535 C CA . ASN A 1 946 ? -10.055 -35.812 -19.859 1 85.94 946 ASN A CA 1
ATOM 7536 C C . ASN A 1 946 ? -11.328 -36.656 -19.938 1 85.94 946 ASN A C 1
ATOM 7538 O O . ASN A 1 946 ? -11.398 -37.594 -20.719 1 85.94 946 ASN A O 1
ATOM 7542 N N . ASP A 1 947 ? -12.32 -36.25 -19.203 1 86.94 947 ASP A N 1
ATOM 7543 C CA . ASP A 1 947 ? -13.586 -36.969 -19.188 1 86.94 947 ASP A CA 1
ATOM 7544 C C . ASP A 1 947 ? -14.25 -36.938 -20.562 1 86.94 947 ASP A C 1
ATOM 7546 O O . ASP A 1 947 ? -14.273 -35.906 -21.234 1 86.94 947 ASP A O 1
ATOM 7550 N N . LEU A 1 948 ? -14.75 -38.031 -20.922 1 88.06 948 LEU A N 1
ATOM 7551 C CA . LEU A 1 948 ? -15.484 -38.125 -22.172 1 88.06 948 LEU A CA 1
ATOM 7552 C C . LEU A 1 948 ? -16.969 -37.906 -21.953 1 88.06 948 LEU A C 1
ATOM 7554 O O . LEU A 1 948 ? -17.688 -37.438 -22.859 1 88.06 948 LEU A O 1
ATOM 7558 N N . TYR A 1 949 ? -17.375 -38.344 -20.781 1 87.5 949 TYR A N 1
ATOM 7559 C CA . TYR A 1 949 ? -18.781 -38.219 -20.453 1 87.5 949 TYR A CA 1
ATOM 7560 C C . TYR A 1 949 ? -19.016 -37.312 -19.266 1 87.5 949 TYR A C 1
ATOM 7562 O O . TYR A 1 949 ? -18.078 -37 -18.531 1 87.5 949 TYR A O 1
ATOM 7570 N N . THR A 1 950 ? -20.234 -36.812 -19.125 1 82.19 950 THR A N 1
ATOM 7571 C CA . THR A 1 950 ? -20.562 -35.938 -18.031 1 82.19 950 THR A CA 1
ATOM 7572 C C . THR A 1 950 ? -20.531 -36.688 -16.703 1 82.19 950 THR A C 1
ATOM 7574 O O . THR A 1 950 ? -21 -37.812 -16.609 1 82.19 950 THR A O 1
ATOM 7577 N N . THR A 1 951 ? -20.031 -36.031 -15.719 1 81.62 951 THR A N 1
ATOM 7578 C CA . THR A 1 951 ? -19.828 -36.688 -14.422 1 81.62 951 THR A CA 1
ATOM 7579 C C . THR A 1 951 ? -21.156 -36.906 -13.711 1 81.62 951 THR A C 1
ATOM 7581 O O . THR A 1 951 ? -21.281 -37.812 -12.883 1 81.62 951 THR A O 1
ATOM 7584 N N . SER A 1 952 ? -22.125 -36.031 -13.922 1 73.69 952 SER A N 1
ATOM 7585 C CA . SER A 1 952 ? -23.391 -36.156 -13.227 1 73.69 952 SER A CA 1
ATOM 7586 C C . SER A 1 952 ? -24.297 -37.156 -13.898 1 73.69 952 SER A C 1
ATOM 7588 O O . SER A 1 952 ? -25.422 -37.438 -13.438 1 73.69 952 SER A O 1
ATOM 7590 N N . GLY A 1 953 ? -23.844 -37.906 -14.82 1 64.5 953 GLY A N 1
ATOM 7591 C CA . GLY A 1 953 ? -24.641 -38.844 -15.609 1 64.5 953 GLY A CA 1
ATOM 7592 C C . GLY A 1 953 ? -24.844 -38.375 -17.047 1 64.5 953 GLY A C 1
ATOM 7593 O O . GLY A 1 953 ? -24.688 -37.188 -17.359 1 64.5 953 GLY A O 1
ATOM 7594 N N . GLN A 1 954 ? -24.906 -39.5 -17.812 1 62.56 954 GLN A N 1
ATOM 7595 C CA . GLN A 1 954 ? -24.781 -39.281 -19.25 1 62.56 954 GLN A CA 1
ATOM 7596 C C . GLN A 1 954 ? -25.875 -38.344 -19.75 1 62.56 954 GLN A C 1
ATOM 7598 O O . GLN A 1 954 ? -27.047 -38.5 -19.406 1 62.56 954 GLN A O 1
ATOM 7603 N N . GLY A 1 955 ? -25.469 -37.094 -20.25 1 67.12 955 GLY A N 1
ATOM 7604 C CA . GLY A 1 955 ? -26.297 -36.219 -21.062 1 67.12 955 GLY A CA 1
ATOM 7605 C C . GLY A 1 955 ? -25.812 -36.125 -22.5 1 67.12 955 GLY A C 1
ATOM 7606 O O . GLY A 1 955 ? -24.625 -36.344 -22.781 1 67.12 955 GLY A O 1
ATOM 7607 N N . LEU A 1 956 ? -26.688 -36.5 -23.547 1 80.5 956 LEU A N 1
ATOM 7608 C CA . LEU A 1 956 ? -26.391 -36.25 -24.953 1 80.5 956 LEU A CA 1
ATOM 7609 C C . LEU A 1 956 ? -25.812 -34.875 -25.172 1 80.5 956 LEU A C 1
ATOM 7611 O O . LEU A 1 956 ? -26.219 -33.906 -24.5 1 80.5 956 LEU A O 1
ATOM 7615 N N . PRO A 1 957 ? -24.656 -34.75 -25.922 1 86.38 957 PRO A N 1
ATOM 7616 C CA . PRO A 1 957 ? -24.078 -33.438 -26.156 1 86.38 957 PRO A CA 1
ATOM 7617 C C . PRO A 1 957 ? -25.047 -32.469 -26.828 1 86.38 957 PRO A C 1
ATOM 7619 O O . PRO A 1 957 ? -25.703 -32.812 -27.828 1 86.38 957 PRO A O 1
ATOM 7622 N N . TYR A 1 958 ? -25.125 -31.375 -26.266 1 86.88 958 TYR A N 1
ATOM 7623 C CA . TYR A 1 958 ? -25.891 -30.312 -26.922 1 86.88 958 TYR A CA 1
ATOM 7624 C C . TYR A 1 958 ? -25.188 -29.844 -28.188 1 86.88 958 TYR A C 1
ATOM 7626 O O . TYR A 1 958 ? -23.984 -30.078 -28.375 1 86.88 958 TYR A O 1
ATOM 7634 N N . PRO A 1 959 ? -26 -29.188 -29.078 1 88.44 959 PRO A N 1
ATOM 7635 C CA . PRO A 1 959 ? -25.391 -28.781 -30.359 1 88.44 959 PRO A CA 1
ATOM 7636 C C . PRO A 1 959 ? -24.156 -27.906 -30.172 1 88.44 959 PRO A C 1
ATOM 7638 O O . PRO A 1 959 ? -23.25 -27.922 -31 1 88.44 959 PRO A O 1
ATOM 7641 N N . GLN A 1 960 ? -24.094 -27.172 -29.109 1 89.94 960 GLN A N 1
ATOM 7642 C CA . GLN A 1 960 ? -22.984 -26.25 -28.922 1 89.94 960 GLN A CA 1
ATOM 7643 C C . GLN A 1 960 ? -21.797 -26.953 -28.281 1 89.94 960 GLN A C 1
ATOM 7645 O O . GLN A 1 960 ? -20.688 -26.391 -28.219 1 89.94 960 GLN A O 1
ATOM 7650 N N . GLN A 1 961 ? -22 -28.094 -27.812 1 90.31 961 GLN A N 1
ATOM 7651 C CA . GLN A 1 961 ? -20.938 -28.828 -27.141 1 90.31 961 GLN A CA 1
ATOM 7652 C C . GLN A 1 961 ? -20.141 -29.672 -28.109 1 90.31 961 GLN A C 1
ATOM 7654 O O . GLN A 1 961 ? -20.688 -30.25 -29.047 1 90.31 961 GLN A O 1
ATOM 7659 N N . ASN A 1 962 ? -18.875 -29.656 -27.938 1 92.38 962 ASN A N 1
ATOM 7660 C CA . ASN A 1 962 ? -18.016 -30.516 -28.734 1 92.38 962 ASN A CA 1
ATOM 7661 C C . ASN A 1 962 ? -17.688 -31.812 -28.016 1 92.38 962 ASN A C 1
ATOM 7663 O O . ASN A 1 962 ? -18.109 -32.031 -26.875 1 92.38 962 ASN A O 1
ATOM 7667 N N . MET A 1 963 ? -17.125 -32.656 -28.797 1 92.44 963 MET A N 1
ATOM 7668 C CA . MET A 1 963 ? -16.75 -33.969 -28.25 1 92.44 963 MET A CA 1
ATOM 7669 C C . MET A 1 963 ? -15.32 -34.312 -28.641 1 92.44 963 MET A C 1
ATOM 7671 O O . MET A 1 963 ? -14.781 -33.75 -29.594 1 92.44 963 MET A O 1
ATOM 7675 N N . SER A 1 964 ? -14.766 -35.25 -27.891 1 91.75 964 SER A N 1
ATOM 7676 C CA . SER A 1 964 ? -13.445 -35.75 -28.219 1 91.75 964 SER A CA 1
ATOM 7677 C C . SER A 1 964 ? -13.469 -36.594 -29.5 1 91.75 964 SER A C 1
ATOM 7679 O O . SER A 1 964 ? -14.453 -37.25 -29.797 1 91.75 964 SER A O 1
ATOM 7681 N N . HIS A 1 965 ? -12.391 -36.531 -30.203 1 93.12 965 HIS A N 1
ATOM 7682 C CA . HIS A 1 965 ? -12.266 -37.312 -31.438 1 93.12 965 HIS A CA 1
ATOM 7683 C C . HIS A 1 965 ? -12.305 -38.812 -31.141 1 93.12 965 HIS A C 1
ATOM 7685 O O . HIS A 1 965 ? -12.609 -39.625 -32.031 1 93.12 965 HIS A O 1
ATOM 7691 N N . GLU A 1 966 ? -12.094 -39.188 -30 1 91.5 966 GLU A N 1
ATOM 7692 C CA . GLU A 1 966 ? -12.148 -40.594 -29.594 1 91.5 966 GLU A CA 1
ATOM 7693 C C . GLU A 1 966 ? -13.516 -41.188 -29.891 1 91.5 966 GLU A C 1
ATOM 7695 O O . GLU A 1 966 ? -13.625 -42.375 -30.156 1 91.5 966 GLU A O 1
ATOM 7700 N N . PHE A 1 967 ? -14.5 -40.375 -29.875 1 92.5 967 PHE A N 1
ATOM 7701 C CA . PHE A 1 967 ? -15.867 -40.844 -30.062 1 92.5 967 PHE A CA 1
ATOM 7702 C C . PHE A 1 967 ? -16.094 -41.344 -31.484 1 92.5 967 PHE A C 1
ATOM 7704 O O . PHE A 1 967 ? -17.078 -42.031 -31.766 1 92.5 967 PHE A O 1
ATOM 7711 N N . VAL A 1 968 ? -15.227 -40.969 -32.344 1 92.31 968 VAL A N 1
ATOM 7712 C CA . VAL A 1 968 ? -15.352 -41.469 -33.688 1 92.31 968 VAL A CA 1
ATOM 7713 C C . VAL A 1 968 ? -15.281 -43 -33.719 1 92.31 968 VAL A C 1
ATOM 7715 O O . VAL A 1 968 ? -15.938 -43.656 -34.531 1 92.31 968 VAL A O 1
ATOM 7718 N N . ASN A 1 969 ? -14.562 -43.531 -32.781 1 92 969 ASN A N 1
ATOM 7719 C CA . ASN A 1 969 ? -14.406 -44.969 -32.688 1 92 969 ASN A CA 1
ATOM 7720 C C . ASN A 1 969 ? -15.305 -45.562 -31.609 1 92 969 ASN A C 1
ATOM 7722 O O . ASN A 1 969 ? -14.945 -46.562 -30.969 1 92 969 ASN A O 1
ATOM 7726 N N . ARG A 1 970 ? -16.453 -45.031 -31.484 1 94.44 970 ARG A N 1
ATOM 7727 C CA . ARG A 1 970 ? -17.359 -45.5 -30.453 1 94.44 970 ARG A CA 1
ATOM 7728 C C . ARG A 1 970 ? -18.078 -46.781 -30.891 1 94.44 970 ARG A C 1
ATOM 7730 O O . ARG A 1 970 ? -18.094 -47.094 -32.094 1 94.44 970 ARG A O 1
ATOM 7737 N N . TRP A 1 971 ? -18.688 -47.438 -29.875 1 95.44 971 TRP A N 1
ATOM 7738 C CA . TRP A 1 971 ? -19.531 -48.594 -30.141 1 95.44 971 TRP A CA 1
ATOM 7739 C C . TRP A 1 971 ? -20.812 -48.188 -30.875 1 95.44 971 TRP A C 1
ATOM 7741 O O . TRP A 1 971 ? -21.516 -47.281 -30.438 1 95.44 971 TRP A O 1
ATOM 7751 N N . ARG A 1 972 ? -21.172 -48.875 -32 1 92.62 972 ARG A N 1
ATOM 7752 C CA . ARG A 1 972 ? -22.359 -48.531 -32.781 1 92.62 972 ARG A CA 1
ATOM 7753 C C . ARG A 1 972 ? -23.25 -49.719 -33 1 92.62 972 ARG A C 1
ATOM 7755 O O . ARG A 1 972 ? -24.469 -49.594 -33.125 1 92.62 972 ARG A O 1
ATOM 7762 N N . GLN A 1 973 ? -22.594 -50.906 -33.062 1 91.69 973 GLN A N 1
ATOM 7763 C CA . GLN A 1 973 ? -23.344 -52.156 -33.312 1 91.69 973 GLN A CA 1
ATOM 7764 C C . GLN A 1 973 ? -22.703 -53.344 -32.562 1 91.69 973 GLN A C 1
ATOM 7766 O O . GLN A 1 973 ? -21.531 -53.281 -32.219 1 91.69 973 GLN A O 1
ATOM 7771 N N . PRO A 1 974 ? -23.609 -54.375 -32.344 1 93.88 974 PRO A N 1
ATOM 7772 C CA . PRO A 1 974 ? -23.047 -55.562 -31.688 1 93.88 974 PRO A CA 1
ATOM 7773 C C . PRO A 1 974 ? -21.828 -56.094 -32.438 1 93.88 974 PRO A C 1
ATOM 7775 O O . PRO A 1 974 ? -21.844 -56.219 -33.656 1 93.88 974 PRO A O 1
ATOM 7778 N N . GLY A 1 975 ? -20.781 -56.375 -31.75 1 93.75 975 GLY A N 1
ATOM 7779 C CA . GLY A 1 975 ? -19.531 -56.812 -32.344 1 93.75 975 GLY A CA 1
ATOM 7780 C C . GLY A 1 975 ? -18.406 -55.781 -32.188 1 93.75 975 GLY A C 1
ATOM 7781 O O . GLY A 1 975 ? -17.234 -56.125 -32.25 1 93.75 975 GLY A O 1
ATOM 7782 N N . ASP A 1 976 ? -18.859 -54.594 -31.984 1 94.5 976 ASP A N 1
ATOM 7783 C CA . ASP A 1 976 ? -17.875 -53.5 -31.859 1 94.5 976 ASP A CA 1
ATOM 7784 C C . ASP A 1 976 ? -17.156 -53.562 -30.516 1 94.5 976 ASP A C 1
ATOM 7786 O O . ASP A 1 976 ? -16.094 -52.969 -30.344 1 94.5 976 ASP A O 1
ATOM 7790 N N . GLU A 1 977 ? -17.688 -54.188 -29.531 1 93.12 977 GLU A N 1
ATOM 7791 C CA . GLU A 1 977 ? -17.094 -54.281 -28.203 1 93.12 977 GLU A CA 1
ATOM 7792 C C . GLU A 1 977 ? -15.727 -54.938 -28.25 1 93.12 977 GLU A C 1
ATOM 7794 O O . GLU A 1 977 ? -14.93 -54.812 -27.312 1 93.12 977 GLU A O 1
ATOM 7799 N N . TYR A 1 978 ? -15.453 -55.688 -29.359 1 92.31 978 TYR A N 1
ATOM 7800 C CA . TYR A 1 978 ? -14.164 -56.344 -29.5 1 92.31 978 TYR A CA 1
ATOM 7801 C C . TYR A 1 978 ? -13.141 -55.438 -30.156 1 92.31 978 TYR A C 1
ATOM 7803 O O . TYR A 1 978 ? -11.945 -55.719 -30.172 1 92.31 978 TYR A O 1
ATOM 7811 N N . LYS A 1 979 ? -13.641 -54.312 -30.625 1 92.44 979 LYS A N 1
ATOM 7812 C CA . LYS A 1 979 ? -12.75 -53.438 -31.375 1 92.44 979 LYS A CA 1
ATOM 7813 C C . LYS A 1 979 ? -12.516 -52.125 -30.641 1 92.44 979 LYS A C 1
ATOM 7815 O O . LYS A 1 979 ? -11.516 -51.469 -30.875 1 92.44 979 LYS A O 1
ATOM 7820 N N . THR A 1 980 ? -13.469 -51.75 -29.875 1 94.81 980 THR A N 1
ATOM 7821 C CA . THR A 1 980 ? -13.336 -50.469 -29.203 1 94.81 980 THR A CA 1
ATOM 7822 C C . THR A 1 980 ? -13.719 -50.594 -27.734 1 94.81 980 THR A C 1
ATOM 7824 O O . THR A 1 980 ? -14.406 -51.531 -27.328 1 94.81 980 THR A O 1
ATOM 7827 N N . ASN A 1 981 ? -13.172 -49.688 -26.984 1 94.75 981 ASN A N 1
ATOM 7828 C CA . ASN A 1 981 ? -13.547 -49.562 -25.578 1 94.75 981 ASN A CA 1
ATOM 7829 C C . ASN A 1 981 ? -14.305 -48.281 -25.297 1 94.75 981 ASN A C 1
ATOM 7831 O O . ASN A 1 981 ? -14.484 -47.906 -24.141 1 94.75 981 ASN A O 1
ATOM 7835 N N . ILE A 1 982 ? -14.625 -47.531 -26.375 1 95.25 982 ILE A N 1
ATOM 7836 C CA . ILE A 1 982 ? -15.422 -46.344 -26.219 1 95.25 982 ILE A CA 1
ATOM 7837 C C . ILE A 1 982 ? -16.906 -46.688 -26.25 1 95.25 982 ILE A C 1
ATOM 7839 O O . ILE A 1 982 ? -17.422 -47.156 -27.266 1 95.25 982 ILE A O 1
ATOM 7843 N N . PRO A 1 983 ? -17.625 -46.406 -25.188 1 94.5 983 PRO A N 1
ATOM 7844 C CA . PRO A 1 983 ? -19.031 -46.812 -25.094 1 94.5 983 PRO A CA 1
ATOM 7845 C C . PRO A 1 983 ? -19.906 -46.094 -26.141 1 94.5 983 PRO A C 1
ATOM 7847 O O . PRO A 1 983 ? -19.484 -45.094 -26.719 1 94.5 983 PRO A O 1
ATOM 7850 N N . ALA A 1 984 ? -21.125 -46.656 -26.25 1 92 984 ALA A N 1
ATOM 7851 C CA . ALA A 1 984 ? -22.094 -46.125 -27.203 1 92 984 ALA A CA 1
ATOM 7852 C C . ALA A 1 984 ? -22.688 -44.812 -26.703 1 92 984 ALA A C 1
ATOM 7854 O O . ALA A 1 984 ? -22.562 -44.469 -25.516 1 92 984 ALA A O 1
ATOM 7855 N N . LEU A 1 985 ? -23.172 -44.031 -27.688 1 90.31 985 LEU A N 1
ATOM 7856 C CA . LEU A 1 985 ? -24 -42.906 -27.297 1 90.31 985 LEU A CA 1
ATOM 7857 C C . LEU A 1 985 ? -25.312 -43.406 -26.688 1 90.31 985 LEU A C 1
ATOM 7859 O O . LEU A 1 985 ? -25.938 -44.312 -27.203 1 90.31 985 LEU A O 1
ATOM 7863 N N . SER A 1 986 ? -25.594 -42.906 -25.484 1 88 986 SER A N 1
ATOM 7864 C CA . SER A 1 986 ? -26.797 -43.375 -24.797 1 88 986 SER A CA 1
ATOM 7865 C C . SER A 1 986 ? -27.438 -42.281 -24 1 88 986 SER A C 1
ATOM 7867 O O . SER A 1 986 ? -26.766 -41.344 -23.547 1 88 986 SER A O 1
ATOM 7869 N N . ASP A 1 987 ? -28.734 -42.281 -23.844 1 86.19 987 ASP A N 1
ATOM 7870 C CA . ASP A 1 987 ? -29.453 -41.375 -22.984 1 86.19 987 ASP A CA 1
ATOM 7871 C C . ASP A 1 987 ? -29.766 -42 -21.625 1 86.19 987 ASP A C 1
ATOM 7873 O O . ASP A 1 987 ? -30.5 -41.438 -20.828 1 86.19 987 ASP A O 1
ATOM 7877 N N . ASN A 1 988 ? -29.188 -43.188 -21.5 1 84.88 988 ASN A N 1
ATOM 7878 C CA . ASN A 1 988 ? -29.312 -43.844 -20.203 1 84.88 988 ASN A CA 1
ATOM 7879 C C . ASN A 1 988 ? -28.422 -43.156 -19.141 1 84.88 988 ASN A C 1
ATOM 7881 O O . ASN A 1 988 ? -27.219 -43.062 -19.328 1 84.88 988 ASN A O 1
ATOM 7885 N N . GLN A 1 989 ? -28.938 -42.812 -18.047 1 84.56 989 GLN A N 1
ATOM 7886 C CA . GLN A 1 989 ? -28.172 -42.094 -17.016 1 84.56 989 GLN A CA 1
ATOM 7887 C C . GLN A 1 989 ? -27.281 -43.062 -16.234 1 84.56 989 GLN A C 1
ATOM 7889 O O . GLN A 1 989 ? -26.297 -42.656 -15.617 1 84.56 989 GLN A O 1
ATOM 7894 N N . MET A 1 990 ? -27.578 -44.344 -16.281 1 88.44 990 MET A N 1
ATOM 7895 C CA . MET A 1 990 ? -26.859 -45.406 -15.625 1 88.44 990 MET A CA 1
ATOM 7896 C C . MET A 1 990 ? -26.531 -45.062 -14.18 1 88.44 990 MET A C 1
ATOM 7898 O O . MET A 1 990 ? -25.391 -45.25 -13.727 1 88.44 990 MET A O 1
ATOM 7902 N N . ARG A 1 991 ? -27.375 -44.375 -13.367 1 86.94 991 ARG A N 1
ATOM 7903 C CA . ARG A 1 991 ? -27.219 -44 -11.969 1 86.94 991 ARG A CA 1
ATOM 7904 C C . ARG A 1 991 ? -27.406 -45.219 -11.047 1 86.94 991 ARG A C 1
ATOM 7906 O O . ARG A 1 991 ? -28.188 -46.125 -11.359 1 86.94 991 ARG A O 1
ATOM 7913 N N . TYR A 1 992 ? -26.625 -45.156 -10.023 1 84.56 992 TYR A N 1
ATOM 7914 C CA . TYR A 1 992 ? -26.906 -46.125 -8.961 1 84.56 992 TYR A CA 1
ATOM 7915 C C . TYR A 1 992 ? -28.125 -45.688 -8.148 1 84.56 992 TYR A C 1
ATOM 7917 O O . TYR A 1 992 ? -28.25 -44.531 -7.758 1 84.56 992 TYR A O 1
ATOM 7925 N N . VAL A 1 993 ? -29.062 -46.438 -8.117 1 68.62 993 VAL A N 1
ATOM 7926 C CA . VAL A 1 993 ? -30.219 -46.156 -7.277 1 68.62 993 VAL A CA 1
ATOM 7927 C C . VAL A 1 993 ? -30 -46.719 -5.875 1 68.62 993 VAL A C 1
ATOM 7929 O O . VAL A 1 993 ? -29.25 -47.656 -5.695 1 68.62 993 VAL A O 1
ATOM 7932 N N . SER A 1 994 ? -30.438 -45.906 -4.809 1 60.44 994 SER A N 1
ATOM 7933 C CA . SER A 1 994 ? -30.219 -46.156 -3.389 1 60.44 994 SER A CA 1
ATOM 7934 C C . SER A 1 994 ? -30.344 -47.656 -3.074 1 60.44 994 SER A C 1
ATOM 7936 O O . SER A 1 994 ? -29.578 -48.188 -2.264 1 60.44 994 SER A O 1
ATOM 7938 N N . TYR A 1 995 ? -31.219 -48.406 -3.693 1 63.91 995 TYR A N 1
ATOM 7939 C CA . TYR A 1 995 ? -31.469 -49.781 -3.252 1 63.91 995 TYR A CA 1
ATOM 7940 C C . TYR A 1 995 ? -30.578 -50.75 -4.012 1 63.91 995 TYR A C 1
ATOM 7942 O O . TYR A 1 995 ? -30.547 -51.938 -3.684 1 63.91 995 TYR A O 1
ATOM 7950 N N . ASP A 1 996 ? -29.688 -50.219 -4.836 1 69.38 996 ASP A N 1
ATOM 7951 C CA . ASP A 1 996 ? -28.922 -51.125 -5.688 1 69.38 996 ASP A CA 1
ATOM 7952 C C . ASP A 1 996 ? -27.719 -51.688 -4.941 1 69.38 996 ASP A C 1
ATOM 7954 O O . ASP A 1 996 ? -27.312 -52.812 -5.191 1 69.38 996 ASP A O 1
ATOM 7958 N N . ARG A 1 997 ? -27.234 -50.781 -3.99 1 82.31 997 ARG A N 1
ATOM 7959 C CA . ARG A 1 997 ? -26.031 -51.219 -3.295 1 82.31 997 ARG A CA 1
ATOM 7960 C C . ARG A 1 997 ? -26.047 -50.781 -1.835 1 82.31 997 ARG A C 1
ATOM 7962 O O . ARG A 1 997 ? -26.531 -49.688 -1.514 1 82.31 997 ARG A O 1
ATOM 7969 N N . VAL A 1 998 ? -25.594 -51.688 -1.033 1 85.19 998 VAL A N 1
ATOM 7970 C CA . VAL A 1 998 ? -25.422 -51.375 0.382 1 85.19 998 VAL A CA 1
ATOM 7971 C C . VAL A 1 998 ? -24.141 -50.562 0.583 1 85.19 998 VAL A C 1
ATOM 7973 O O . VAL A 1 998 ? -24.109 -49.656 1.399 1 85.19 998 VAL A O 1
ATOM 7976 N N . TYR A 1 999 ? -23.141 -50.875 -0.193 1 90.75 999 TYR A N 1
ATOM 7977 C CA . TYR A 1 999 ? -21.844 -50.219 -0.082 1 90.75 999 TYR A CA 1
ATOM 7978 C C . TYR A 1 999 ? -21.578 -49.344 -1.307 1 90.75 999 TYR A C 1
ATOM 7980 O O . TYR A 1 999 ? -21.141 -49.875 -2.344 1 90.75 999 TYR A O 1
ATOM 7988 N N . PRO A 1 1000 ? -21.703 -48.031 -1.154 1 90.31 1000 PRO A N 1
ATOM 7989 C CA . PRO A 1 1000 ? -21.562 -47.156 -2.312 1 90.31 1000 PRO A CA 1
ATOM 7990 C C . PRO A 1 1000 ? -20.141 -47.125 -2.875 1 90.31 1000 PRO A C 1
ATOM 7992 O O . PRO A 1 1000 ? -19.172 -47.125 -2.115 1 90.31 1000 PRO A O 1
ATOM 7995 N N . ILE A 1 1001 ? -20 -47.125 -4.219 1 92.69 1001 ILE A N 1
ATOM 7996 C CA . ILE A 1 1001 ? -18.688 -47.094 -4.859 1 92.69 1001 ILE A CA 1
ATOM 7997 C C . ILE A 1 1001 ? -18.672 -46 -5.918 1 92.69 1001 ILE A C 1
ATOM 7999 O O . ILE A 1 1001 ? -17.609 -45.656 -6.473 1 92.69 1001 ILE A O 1
ATOM 8003 N N . ALA A 1 1002 ? -19.75 -45.406 -6.258 1 92.81 1002 ALA A N 1
ATOM 8004 C CA . ALA A 1 1002 ? -19.891 -44.344 -7.254 1 92.81 1002 ALA A CA 1
ATOM 8005 C C . ALA A 1 1002 ? -21.312 -43.812 -7.297 1 92.81 1002 ALA A C 1
ATOM 8007 O O . ALA A 1 1002 ? -22.219 -44.375 -6.688 1 92.81 1002 ALA A O 1
ATOM 8008 N N . ASP A 1 1003 ? -21.484 -42.688 -7.996 1 88.88 1003 ASP A N 1
ATOM 8009 C CA . ASP A 1 1003 ? -22.812 -42.156 -8.203 1 88.88 1003 ASP A CA 1
ATOM 8010 C C . ASP A 1 1003 ? -23.438 -42.688 -9.484 1 88.88 1003 ASP A C 1
ATOM 8012 O O . ASP A 1 1003 ? -24.656 -42.906 -9.547 1 88.88 1003 ASP A O 1
ATOM 8016 N N . ASN A 1 1004 ? -22.641 -42.844 -10.531 1 90.81 1004 ASN A N 1
ATOM 8017 C CA . ASN A 1 1004 ? -23.094 -43.375 -11.812 1 90.81 1004 ASN A CA 1
ATOM 8018 C C . ASN A 1 1004 ? -21.969 -44.062 -12.578 1 90.81 1004 ASN A C 1
ATOM 8020 O O . ASN A 1 1004 ? -20.797 -43.844 -12.305 1 90.81 1004 ASN A O 1
ATOM 8024 N N . ARG A 1 1005 ? -22.344 -44.844 -13.578 1 92.38 1005 ARG A N 1
ATOM 8025 C CA . ARG A 1 1005 ? -21.375 -45.688 -14.273 1 92.38 1005 ARG A CA 1
ATOM 8026 C C . ARG A 1 1005 ? -20.641 -44.875 -15.352 1 92.38 1005 ARG A C 1
ATOM 8028 O O . ARG A 1 1005 ? -19.578 -45.312 -15.82 1 92.38 1005 ARG A O 1
ATOM 8035 N N . TRP A 1 1006 ? -21.203 -43.781 -15.812 1 92.38 1006 TRP A N 1
ATOM 8036 C CA . TRP A 1 1006 ? -20.5 -42.969 -16.766 1 92.38 1006 TRP A CA 1
ATOM 8037 C C . TRP A 1 1006 ? -19.25 -42.344 -16.141 1 92.38 1006 TRP A C 1
ATOM 8039 O O . TRP A 1 1006 ? -18.203 -42.25 -16.781 1 92.38 1006 TRP A O 1
ATOM 8049 N N . ASP A 1 1007 ? -19.438 -41.844 -14.938 1 92 1007 ASP A N 1
ATOM 8050 C CA . ASP A 1 1007 ? -18.281 -41.312 -14.219 1 92 1007 ASP A CA 1
ATOM 8051 C C . ASP A 1 1007 ? -17.281 -42.438 -13.914 1 92 1007 ASP A C 1
ATOM 8053 O O . ASP A 1 1007 ? -16.062 -42.188 -13.867 1 92 1007 ASP A O 1
ATOM 8057 N N . MET A 1 1008 ? -17.828 -43.625 -13.664 1 94.31 1008 MET A N 1
ATOM 8058 C CA . MET A 1 1008 ? -16.938 -44.781 -13.484 1 94.31 1008 MET A CA 1
ATOM 8059 C C . MET A 1 1008 ? -16.078 -45 -14.727 1 94.31 1008 MET A C 1
ATOM 8061 O O . MET A 1 1008 ? -14.898 -45.344 -14.625 1 94.31 1008 MET A O 1
ATOM 8065 N N . TYR A 1 1009 ? -16.656 -44.875 -15.828 1 94.44 1009 TYR A N 1
ATOM 8066 C CA . TYR A 1 1009 ? -15.898 -45.031 -17.062 1 94.44 1009 TYR A CA 1
ATOM 8067 C C . TYR A 1 1009 ? -14.828 -43.969 -17.172 1 94.44 1009 TYR A C 1
ATOM 8069 O O . TYR A 1 1009 ? -13.672 -44.25 -17.484 1 94.44 1009 TYR A O 1
ATOM 8077 N N . ASN A 1 1010 ? -15.227 -42.719 -17 1 93.12 1010 ASN A N 1
ATOM 8078 C CA . ASN A 1 1010 ? -14.289 -41.625 -17.062 1 93.12 1010 ASN A CA 1
ATOM 8079 C C . ASN A 1 1010 ? -13.078 -41.844 -16.156 1 93.12 1010 ASN A C 1
ATOM 8081 O O . ASN A 1 1010 ? -11.977 -41.406 -16.469 1 93.12 1010 ASN A O 1
ATOM 8085 N N . LYS A 1 1011 ? -13.375 -42.469 -15.031 1 94.88 1011 LYS A N 1
ATOM 8086 C CA . LYS A 1 1011 ? -12.328 -42.656 -14.023 1 94.88 1011 LYS A CA 1
ATOM 8087 C C . LYS A 1 1011 ? -11.836 -44.094 -14.016 1 94.88 1011 LYS A C 1
ATOM 8089 O O . LYS A 1 1011 ? -11.312 -44.594 -13.008 1 94.88 1011 LYS A O 1
ATOM 8094 N N . SER A 1 1012 ? -11.945 -44.844 -15.102 1 95.44 1012 SER A N 1
ATOM 8095 C CA . SER A 1 1012 ? -11.531 -46.25 -15.188 1 95.44 1012 SER A CA 1
ATOM 8096 C C . SER A 1 1012 ? -10.047 -46.344 -15.523 1 95.44 1012 SER A C 1
ATOM 8098 O O . SER A 1 1012 ? -9.406 -45.375 -15.875 1 95.44 1012 SER A O 1
ATOM 8100 N N . ASP A 1 1013 ? -9.5 -47.531 -15.391 1 95.38 1013 ASP A N 1
ATOM 8101 C CA . ASP A 1 1013 ? -8.078 -47.812 -15.57 1 95.38 1013 ASP A CA 1
ATOM 8102 C C . ASP A 1 1013 ? -7.664 -47.625 -17.031 1 95.38 1013 ASP A C 1
ATOM 8104 O O . ASP A 1 1013 ? -6.516 -47.281 -17.312 1 95.38 1013 ASP A O 1
ATOM 8108 N N . ILE A 1 1014 ? -8.555 -47.812 -18 1 94.69 1014 ILE A N 1
ATOM 8109 C CA . ILE A 1 1014 ? -8.203 -47.688 -19.406 1 94.69 1014 ILE A CA 1
ATOM 8110 C C . ILE A 1 1014 ? -8.062 -46.219 -19.781 1 94.69 1014 ILE A C 1
ATOM 8112 O O . ILE A 1 1014 ? -7.559 -45.875 -20.859 1 94.69 1014 ILE A O 1
ATOM 8116 N N . ARG A 1 1015 ? -8.492 -45.375 -18.891 1 94.06 1015 ARG A N 1
ATOM 8117 C CA . ARG A 1 1015 ? -8.414 -43.938 -19.156 1 94.06 1015 ARG A CA 1
ATOM 8118 C C . ARG A 1 1015 ? -7.207 -43.312 -18.469 1 94.06 1015 ARG A C 1
ATOM 8120 O O . ARG A 1 1015 ? -7.109 -42.094 -18.344 1 94.06 1015 ARG A O 1
ATOM 8127 N N . VAL A 1 1016 ? -6.355 -44.062 -17.906 1 93.81 1016 VAL A N 1
ATOM 8128 C CA . VAL A 1 1016 ? -5.121 -43.594 -17.266 1 93.81 1016 VAL A CA 1
ATOM 8129 C C . VAL A 1 1016 ? -3.928 -43.938 -18.156 1 93.81 1016 VAL A C 1
ATOM 8131 O O . VAL A 1 1016 ? -3.77 -45.062 -18.594 1 93.81 1016 VAL A O 1
ATOM 8134 N N . VAL A 1 1017 ? -3.172 -42.938 -18.484 1 93.75 1017 VAL A N 1
ATOM 8135 C CA . VAL A 1 1017 ? -2.029 -43.156 -19.359 1 93.75 1017 VAL A CA 1
ATOM 8136 C C . VAL A 1 1017 ? -0.755 -42.656 -18.672 1 93.75 1017 VAL A C 1
ATOM 8138 O O . VAL A 1 1017 ? -0.814 -42.062 -17.594 1 93.75 1017 VAL A O 1
ATOM 8141 N N . SER A 1 1018 ? 0.327 -42.938 -19.297 1 94.12 1018 SER A N 1
ATOM 8142 C CA . SER A 1 1018 ? 1.606 -42.469 -18.75 1 94.12 1018 SER A CA 1
ATOM 8143 C C . SER A 1 1018 ? 1.81 -41 -18.953 1 94.12 1018 SER A C 1
ATOM 8145 O O . SER A 1 1018 ? 1.485 -40.438 -20 1 94.12 1018 SER A O 1
ATOM 8147 N N . GLY A 1 1019 ? 2.305 -40.344 -17.938 1 92.56 1019 GLY A N 1
ATOM 8148 C CA . GLY A 1 1019 ? 2.635 -38.938 -18.031 1 92.56 1019 GLY A CA 1
ATOM 8149 C C . GLY A 1 1019 ? 4.117 -38.688 -18.234 1 92.56 1019 GLY A C 1
ATOM 8150 O O . GLY A 1 1019 ? 4.582 -37.562 -18.109 1 92.56 1019 GLY A O 1
ATOM 8151 N N . SER A 1 1020 ? 4.918 -39.656 -18.562 1 94.56 1020 SER A N 1
ATOM 8152 C CA . SER A 1 1020 ? 6.355 -39.531 -18.781 1 94.56 1020 SER A CA 1
ATOM 8153 C C . SER A 1 1020 ? 6.652 -38.688 -20.016 1 94.56 1020 SER A C 1
ATOM 8155 O O . SER A 1 1020 ? 5.953 -38.781 -21.031 1 94.56 1020 SER A O 1
ATOM 8157 N N . PHE A 1 1021 ? 7.691 -37.844 -19.891 1 94.38 1021 PHE A N 1
ATOM 8158 C CA . PHE A 1 1021 ? 8.016 -37.031 -21.047 1 94.38 1021 PHE A CA 1
ATOM 8159 C C . PHE A 1 1021 ? 9.477 -36.594 -21.016 1 94.38 1021 PHE A C 1
ATOM 8161 O O . PHE A 1 1021 ? 10.141 -36.719 -19.984 1 94.38 1021 PHE A O 1
ATOM 8168 N N . LEU A 1 1022 ? 9.984 -36.188 -22.094 1 96.5 1022 LEU A N 1
ATOM 8169 C CA . LEU A 1 1022 ? 11.234 -35.469 -22.312 1 96.5 1022 LEU A CA 1
ATOM 8170 C C . LEU A 1 1022 ? 10.992 -34.188 -23.109 1 96.5 1022 LEU A C 1
ATOM 8172 O O . LEU A 1 1022 ? 10.438 -34.219 -24.219 1 96.5 1022 LEU A O 1
ATOM 8176 N N . ARG A 1 1023 ? 11.352 -33.094 -22.562 1 95.31 1023 ARG A N 1
ATOM 8177 C CA . ARG A 1 1023 ? 11.062 -31.812 -23.188 1 95.31 1023 ARG A CA 1
ATOM 8178 C C . ARG A 1 1023 ? 12.344 -31.047 -23.484 1 95.31 1023 ARG A C 1
ATOM 8180 O O . ARG A 1 1023 ? 13.258 -31 -22.656 1 95.31 1023 ARG A O 1
ATOM 8187 N N . CYS A 1 1024 ? 12.383 -30.453 -24.656 1 96.25 1024 CYS A N 1
ATOM 8188 C CA . CYS A 1 1024 ? 13.422 -29.484 -24.969 1 96.25 1024 CYS A CA 1
ATOM 8189 C C . CYS A 1 1024 ? 13.07 -28.109 -24.391 1 96.25 1024 CYS A C 1
ATOM 8191 O O . CYS A 1 1024 ? 12.32 -27.344 -25 1 96.25 1024 CYS A O 1
ATOM 8193 N N . ARG A 1 1025 ? 13.664 -27.812 -23.359 1 93 1025 ARG A N 1
ATOM 8194 C CA . ARG A 1 1025 ? 13.289 -26.609 -22.609 1 93 1025 ARG A CA 1
ATOM 8195 C C . ARG A 1 1025 ? 13.836 -25.359 -23.281 1 93 1025 ARG A C 1
ATOM 8197 O O . ARG A 1 1025 ? 13.203 -24.297 -23.266 1 93 1025 ARG A O 1
ATOM 8204 N N . SER A 1 1026 ? 15.07 -25.469 -23.703 1 93.12 1026 SER A N 1
ATOM 8205 C CA . SER A 1 1026 ? 15.656 -24.266 -24.281 1 93.12 1026 SER A CA 1
ATOM 8206 C C . SER A 1 1026 ? 16.797 -24.594 -25.219 1 93.12 1026 SER A C 1
ATOM 8208 O O . SER A 1 1026 ? 17.562 -25.547 -24.984 1 93.12 1026 SER A O 1
ATOM 8210 N N . VAL A 1 1027 ? 16.906 -23.891 -26.281 1 95.88 1027 VAL A N 1
ATOM 8211 C CA . VAL A 1 1027 ? 18.047 -23.844 -27.188 1 95.88 1027 VAL A CA 1
ATOM 8212 C C . VAL A 1 1027 ? 18.422 -22.375 -27.469 1 95.88 1027 VAL A C 1
ATOM 8214 O O . VAL A 1 1027 ? 17.578 -21.594 -27.922 1 95.88 1027 VAL A O 1
ATOM 8217 N N . SER A 1 1028 ? 19.594 -22.094 -27.141 1 95.06 1028 SER A N 1
ATOM 8218 C CA . SER A 1 1028 ? 19.984 -20.688 -27.281 1 95.06 1028 SER A CA 1
ATOM 8219 C C . SER A 1 1028 ? 21.312 -20.547 -28.031 1 95.06 1028 SER A C 1
ATOM 8221 O O . SER A 1 1028 ? 22.188 -21.391 -27.891 1 95.06 1028 SER A O 1
ATOM 8223 N N . LEU A 1 1029 ? 21.422 -19.531 -28.812 1 95.94 1029 LEU A N 1
ATOM 8224 C CA . LEU A 1 1029 ? 22.641 -19.109 -29.5 1 95.94 1029 LEU A CA 1
ATOM 8225 C C . LEU A 1 1029 ? 23.062 -17.719 -29.047 1 95.94 1029 LEU A C 1
ATOM 8227 O O . LEU A 1 1029 ? 22.297 -16.766 -29.172 1 95.94 1029 LEU A O 1
ATOM 8231 N N . ARG A 1 1030 ? 24.25 -17.688 -28.531 1 95.12 1030 ARG A N 1
ATOM 8232 C CA . ARG A 1 1030 ? 24.766 -16.422 -28.031 1 95.12 1030 ARG A CA 1
ATOM 8233 C C . ARG A 1 1030 ? 25.984 -15.969 -28.828 1 95.12 1030 ARG A C 1
ATOM 8235 O O . ARG A 1 1030 ? 26.875 -16.781 -29.125 1 95.12 1030 ARG A O 1
ATOM 8242 N N . TYR A 1 1031 ? 26.047 -14.758 -29.219 1 95.88 1031 TYR A N 1
ATOM 8243 C CA . TYR A 1 1031 ? 27.172 -14.133 -29.891 1 95.88 1031 TYR A CA 1
ATOM 8244 C C . TYR A 1 1031 ? 27.781 -13.031 -29.016 1 95.88 1031 TYR A C 1
ATOM 8246 O O . TYR A 1 1031 ? 27.125 -12.039 -28.719 1 95.88 1031 TYR A O 1
ATOM 8254 N N . GLU A 1 1032 ? 28.984 -13.172 -28.641 1 94.69 1032 GLU A N 1
ATOM 8255 C CA . GLU A 1 1032 ? 29.703 -12.148 -27.891 1 94.69 1032 GLU A CA 1
ATOM 8256 C C . GLU A 1 1032 ? 30.375 -11.148 -28.828 1 94.69 1032 GLU A C 1
ATOM 8258 O O . GLU A 1 1032 ? 31.109 -11.539 -29.734 1 94.69 1032 GLU A O 1
ATOM 8263 N N . LEU A 1 1033 ? 30.188 -9.93 -28.516 1 94.19 1033 LEU A N 1
ATOM 8264 C CA . LEU A 1 1033 ? 30.797 -8.914 -29.375 1 94.19 1033 LEU A CA 1
ATOM 8265 C C . LEU A 1 1033 ? 32.312 -8.961 -29.297 1 94.19 1033 LEU A C 1
ATOM 8267 O O . LEU A 1 1033 ? 32.875 -9.094 -28.203 1 94.19 1033 LEU A O 1
ATOM 8271 N N . THR A 1 1034 ? 33 -8.875 -30.391 1 91.81 1034 THR A N 1
ATOM 8272 C CA . THR A 1 1034 ? 34.469 -8.914 -30.438 1 91.81 1034 THR A CA 1
ATOM 8273 C C . THR A 1 1034 ? 35.062 -7.617 -29.906 1 91.81 1034 THR A C 1
ATOM 8275 O O . THR A 1 1034 ? 34.375 -6.594 -29.844 1 91.81 1034 THR A O 1
ATOM 8278 N N . LYS A 1 1035 ? 36.25 -7.691 -29.5 1 89.75 1035 LYS A N 1
ATOM 8279 C CA . LYS A 1 1035 ? 36.938 -6.527 -28.938 1 89.75 1035 LYS A CA 1
ATOM 8280 C C . LYS A 1 1035 ? 36.906 -5.355 -29.922 1 89.75 1035 LYS A C 1
ATOM 8282 O O . LYS A 1 1035 ? 36.781 -4.199 -29.5 1 89.75 1035 LYS A O 1
ATOM 8287 N N . LYS A 1 1036 ? 37.094 -5.598 -31.203 1 90.25 1036 LYS A N 1
ATOM 8288 C CA . LYS A 1 1036 ? 37.062 -4.555 -32.219 1 90.25 1036 LYS A CA 1
ATOM 8289 C C . LYS A 1 1036 ? 35.719 -3.824 -32.219 1 90.25 1036 LYS A C 1
ATOM 8291 O O . LYS A 1 1036 ? 35.688 -2.596 -32.312 1 90.25 1036 LYS A O 1
ATOM 8296 N N . LEU A 1 1037 ? 34.688 -4.586 -32.219 1 92.12 1037 LEU A N 1
ATOM 8297 C CA . LEU A 1 1037 ? 33.344 -3.998 -32.219 1 92.12 1037 LEU A CA 1
ATOM 8298 C C . LEU A 1 1037 ? 33.094 -3.219 -30.938 1 92.12 1037 LEU A C 1
ATOM 8300 O O . LEU A 1 1037 ? 32.438 -2.176 -30.969 1 92.12 1037 LEU A O 1
ATOM 8304 N N . LEU A 1 1038 ? 33.531 -3.727 -29.844 1 92.25 1038 LEU A N 1
ATOM 8305 C CA . LEU A 1 1038 ? 33.375 -3.059 -28.562 1 92.25 1038 LEU A CA 1
ATOM 8306 C C . LEU A 1 1038 ? 34.062 -1.697 -28.562 1 92.25 1038 LEU A C 1
ATOM 8308 O O . LEU A 1 1038 ? 33.531 -0.728 -28.016 1 92.25 1038 LEU A O 1
ATOM 8312 N N . ASP A 1 1039 ? 35.25 -1.677 -29.109 1 90.31 1039 ASP A N 1
ATOM 8313 C CA . ASP A 1 1039 ? 36 -0.426 -29.156 1 90.31 1039 ASP A CA 1
ATOM 8314 C C . ASP A 1 1039 ? 35.281 0.61 -30.016 1 90.31 1039 ASP A C 1
ATOM 8316 O O . ASP A 1 1039 ? 35.25 1.794 -29.672 1 90.31 1039 ASP A O 1
ATOM 8320 N N . VAL A 1 1040 ? 34.75 0.127 -31.062 1 91.06 1040 VAL A N 1
ATOM 8321 C CA . VAL A 1 1040 ? 34.031 1.026 -31.969 1 91.06 1040 VAL A CA 1
ATOM 8322 C C . VAL A 1 1040 ? 32.781 1.578 -31.297 1 91.06 1040 VAL A C 1
ATOM 8324 O O . VAL A 1 1040 ? 32.438 2.752 -31.469 1 91.06 1040 VAL A O 1
ATOM 8327 N N . LEU A 1 1041 ? 32.188 0.775 -30.531 1 91.38 1041 LEU A N 1
ATOM 8328 C CA . LEU A 1 1041 ? 30.922 1.165 -29.922 1 91.38 1041 LEU A CA 1
ATOM 8329 C C . LEU A 1 1041 ? 31.141 1.747 -28.531 1 91.38 1041 LEU A C 1
ATOM 8331 O O . LEU A 1 1041 ? 30.188 2.191 -27.875 1 91.38 1041 LEU A O 1
ATOM 8335 N N . HIS A 1 1042 ? 32.406 1.758 -28.016 1 88.5 1042 HIS A N 1
ATOM 8336 C CA . HIS A 1 1042 ? 32.781 2.268 -26.703 1 88.5 1042 HIS A CA 1
ATOM 8337 C C . HIS A 1 1042 ? 32.031 1.53 -25.594 1 88.5 1042 HIS A C 1
ATOM 8339 O O . HIS A 1 1042 ? 31.453 2.158 -24.703 1 88.5 1042 HIS A O 1
ATOM 8345 N N . LEU A 1 1043 ? 32.062 0.231 -25.844 1 91 1043 LEU A N 1
ATOM 8346 C CA . LEU A 1 1043 ? 31.469 -0.659 -24.859 1 91 1043 LEU A CA 1
ATOM 8347 C C . LEU A 1 1043 ? 32.531 -1.512 -24.156 1 91 1043 LEU A C 1
ATOM 8349 O O . LEU A 1 1043 ? 33.594 -1.78 -24.734 1 91 1043 LEU A O 1
ATOM 8353 N N . ARG A 1 1044 ? 32.312 -1.862 -22.953 1 86.75 1044 ARG A N 1
ATOM 8354 C CA . ARG A 1 1044 ? 33.188 -2.76 -22.219 1 86.75 1044 ARG A CA 1
ATOM 8355 C C . ARG A 1 1044 ? 32.875 -4.219 -22.531 1 86.75 1044 ARG A C 1
ATOM 8357 O O . ARG A 1 1044 ? 33.75 -5.086 -22.422 1 86.75 1044 ARG A O 1
ATOM 8364 N N . GLY A 1 1045 ? 31.641 -4.445 -22.688 1 91.25 1045 GLY A N 1
ATOM 8365 C CA . GLY A 1 1045 ? 31.188 -5.789 -23.016 1 91.25 1045 GLY A CA 1
ATOM 8366 C C . GLY A 1 1045 ? 29.781 -5.828 -23.578 1 91.25 1045 GLY A C 1
ATOM 8367 O O . GLY A 1 1045 ? 29.047 -4.848 -23.484 1 91.25 1045 GLY A O 1
ATOM 8368 N N . GLY A 1 1046 ? 29.531 -6.891 -24.172 1 93.62 1046 GLY A N 1
ATOM 8369 C CA . GLY A 1 1046 ? 28.188 -7.055 -24.719 1 93.62 1046 GLY A CA 1
ATOM 8370 C C . GLY A 1 1046 ? 28 -8.367 -25.453 1 93.62 1046 GLY A C 1
ATOM 8371 O O . GLY A 1 1046 ? 28.969 -8.953 -25.953 1 93.62 1046 GLY A O 1
ATOM 8372 N N . TYR A 1 1047 ? 26.797 -8.758 -25.484 1 93.69 1047 TYR A N 1
ATOM 8373 C CA . TYR A 1 1047 ? 26.469 -9.945 -26.25 1 93.69 1047 TYR A CA 1
ATOM 8374 C C . TYR A 1 1047 ? 25.016 -9.898 -26.734 1 93.69 1047 TYR A C 1
ATOM 8376 O O . TYR A 1 1047 ? 24.219 -9.102 -26.234 1 93.69 1047 TYR A O 1
ATOM 8384 N N . MET A 1 1048 ? 24.703 -10.672 -27.688 1 94.81 1048 MET A N 1
ATOM 8385 C CA . MET A 1 1048 ? 23.359 -10.922 -28.203 1 94.81 1048 MET A CA 1
ATOM 8386 C C . MET A 1 1048 ? 23.016 -12.406 -28.156 1 94.81 1048 MET A C 1
ATOM 8388 O O . MET A 1 1048 ? 23.875 -13.25 -28.422 1 94.81 1048 MET A O 1
ATOM 8392 N N . SER A 1 1049 ? 21.812 -12.641 -27.766 1 94.88 1049 SER A N 1
ATOM 8393 C CA . SER A 1 1049 ? 21.422 -14.039 -27.656 1 94.88 1049 SER A CA 1
ATOM 8394 C C . SER A 1 1049 ? 20.031 -14.266 -28.234 1 94.88 1049 SER A C 1
ATOM 8396 O O . SER A 1 1049 ? 19.141 -13.43 -28.094 1 94.88 1049 SER A O 1
ATOM 8398 N N . PHE A 1 1050 ? 19.906 -15.336 -28.953 1 96.31 1050 PHE A N 1
ATOM 8399 C CA . PHE A 1 1050 ? 18.625 -15.82 -29.453 1 96.31 1050 PHE A CA 1
ATOM 8400 C C . PHE A 1 1050 ? 18.266 -17.156 -28.828 1 96.31 1050 PHE A C 1
ATOM 8402 O O . PHE A 1 1050 ? 19.094 -18.062 -28.75 1 96.31 1050 PHE A O 1
ATOM 8409 N N . GLU A 1 1051 ? 17 -17.266 -28.344 1 95.88 1051 GLU A N 1
ATOM 8410 C CA . GLU A 1 1051 ? 16.609 -18.484 -27.625 1 95.88 1051 GLU A CA 1
ATOM 8411 C C . GLU A 1 1051 ? 15.234 -18.969 -28.062 1 95.88 1051 GLU A C 1
ATOM 8413 O O . GLU A 1 1051 ? 14.336 -18.156 -28.328 1 95.88 1051 GLU A O 1
ATOM 8418 N N . THR A 1 1052 ? 15.109 -20.297 -28.188 1 95.12 1052 THR A N 1
ATOM 8419 C CA . THR A 1 1052 ? 13.82 -20.969 -28.312 1 95.12 1052 THR A CA 1
ATOM 8420 C C . THR A 1 1052 ? 13.453 -21.703 -27.031 1 95.12 1052 THR A C 1
ATOM 8422 O O . THR A 1 1052 ? 14.328 -22.234 -26.359 1 95.12 1052 THR A O 1
ATOM 8425 N N . SER A 1 1053 ? 12.172 -21.594 -26.688 1 92.94 1053 SER A N 1
ATOM 8426 C CA . SER A 1 1053 ? 11.727 -22.281 -25.469 1 92.94 1053 SER A CA 1
ATOM 8427 C C . SER A 1 1053 ? 10.641 -23.297 -25.781 1 92.94 1053 SER A C 1
ATOM 8429 O O . SER A 1 1053 ? 9.742 -23.031 -26.578 1 92.94 1053 SER A O 1
ATOM 8431 N N . ASN A 1 1054 ? 10.742 -24.422 -25.125 1 92.75 1054 ASN A N 1
ATOM 8432 C CA . ASN A 1 1054 ? 9.781 -25.516 -25.25 1 92.75 1054 ASN A CA 1
ATOM 8433 C C . ASN A 1 1054 ? 9.555 -25.891 -26.703 1 92.75 1054 ASN A C 1
ATOM 8435 O O . ASN A 1 1054 ? 8.414 -25.953 -27.172 1 92.75 1054 ASN A O 1
ATOM 8439 N N . LEU A 1 1055 ? 10.555 -26.203 -27.375 1 94.12 1055 LEU A N 1
ATOM 8440 C CA . LEU A 1 1055 ? 10.508 -26.438 -28.812 1 94.12 1055 LEU A CA 1
ATOM 8441 C C . LEU A 1 1055 ? 9.711 -27.703 -29.141 1 94.12 1055 LEU A C 1
ATOM 8443 O O . LEU A 1 1055 ? 8.914 -27.703 -30.078 1 94.12 1055 LEU A O 1
ATOM 8447 N N . PHE A 1 1056 ? 10.023 -28.75 -28.391 1 94 1056 PHE A N 1
ATOM 8448 C CA . PHE A 1 1056 ? 9.258 -29.969 -28.594 1 94 1056 PHE A CA 1
ATOM 8449 C C . PHE A 1 1056 ? 9.227 -30.812 -27.328 1 94 1056 PHE A C 1
ATOM 8451 O O . PHE A 1 1056 ? 10.008 -30.578 -26.391 1 94 1056 PHE A O 1
ATOM 8458 N N . VAL A 1 1057 ? 8.305 -31.688 -27.25 1 94.19 1057 VAL A N 1
ATOM 8459 C CA . VAL A 1 1057 ? 8.172 -32.625 -26.125 1 94.19 1057 VAL A CA 1
ATOM 8460 C C . VAL A 1 1057 ? 7.895 -34.031 -26.641 1 94.19 1057 VAL A C 1
ATOM 8462 O O . VAL A 1 1057 ? 7.082 -34.219 -27.547 1 94.19 1057 VAL A O 1
ATOM 8465 N N . LEU A 1 1058 ? 8.695 -34.969 -26.219 1 96.25 1058 LEU A N 1
ATOM 8466 C CA . LEU A 1 1058 ? 8.422 -36.375 -26.453 1 96.25 1058 LEU A CA 1
ATOM 8467 C C . LEU A 1 1058 ? 7.562 -36.969 -25.328 1 96.25 1058 LEU A C 1
ATOM 8469 O O . LEU A 1 1058 ? 7.949 -36.938 -24.172 1 96.25 1058 LEU A O 1
ATOM 8473 N N . LYS A 1 1059 ? 6.465 -37.406 -25.688 1 94.38 1059 LYS A N 1
ATOM 8474 C CA . LYS A 1 1059 ? 5.488 -37.875 -24.703 1 94.38 1059 LYS A CA 1
ATOM 8475 C C . LYS A 1 1059 ? 4.746 -39.125 -25.219 1 94.38 1059 LYS A C 1
ATOM 8477 O O . LYS A 1 1059 ? 4.953 -39.531 -26.344 1 94.38 1059 LYS A O 1
ATOM 8482 N N . ASP A 1 1060 ? 3.961 -39.656 -24.297 1 93.81 1060 ASP A N 1
ATOM 8483 C CA . ASP A 1 1060 ? 3.137 -40.812 -24.656 1 93.81 1060 ASP A CA 1
ATOM 8484 C C . ASP A 1 1060 ? 2.064 -40.438 -25.672 1 93.81 1060 ASP A C 1
ATOM 8486 O O . ASP A 1 1060 ? 1.333 -39.469 -25.469 1 93.81 1060 ASP A O 1
ATOM 8490 N N . PRO A 1 1061 ? 1.984 -41.188 -26.797 1 91.12 1061 PRO A N 1
ATOM 8491 C CA . PRO A 1 1061 ? 0.995 -40.875 -27.828 1 91.12 1061 PRO A CA 1
ATOM 8492 C C . PRO A 1 1061 ? -0.442 -41.031 -27.328 1 91.12 1061 PRO A C 1
ATOM 8494 O O . PRO A 1 1061 ? -1.358 -40.406 -27.891 1 91.12 1061 PRO A O 1
ATOM 8497 N N . LEU A 1 1062 ? -0.624 -41.719 -26.312 1 91.62 1062 LEU A N 1
ATOM 8498 C CA . LEU A 1 1062 ? -1.969 -41.938 -25.781 1 91.62 1062 LEU A CA 1
ATOM 8499 C C . LEU A 1 1062 ? -2.504 -40.656 -25.141 1 91.62 1062 LEU A C 1
ATOM 8501 O O . LEU A 1 1062 ? -3.701 -40.562 -24.859 1 91.62 1062 LEU A O 1
ATOM 8505 N N . LEU A 1 1063 ? -1.71 -39.719 -24.938 1 91.75 1063 LEU A N 1
ATOM 8506 C CA . LEU A 1 1063 ? -2.16 -38.438 -24.422 1 91.75 1063 LEU A CA 1
ATOM 8507 C C . LEU A 1 1063 ? -2.91 -37.656 -25.484 1 91.75 1063 LEU A C 1
ATOM 8509 O O . LEU A 1 1063 ? -3.602 -36.688 -25.172 1 91.75 1063 LEU A O 1
ATOM 8513 N N . ARG A 1 1064 ? -2.836 -38.094 -26.688 1 87 1064 ARG A N 1
ATOM 8514 C CA . ARG A 1 1064 ? -3.607 -37.562 -27.797 1 87 1064 ARG A CA 1
ATOM 8515 C C . ARG A 1 1064 ? -3.502 -36.031 -27.875 1 87 1064 ARG A C 1
ATOM 8517 O O . ARG A 1 1064 ? -4.516 -35.344 -27.906 1 87 1064 ARG A O 1
ATOM 8524 N N . GLY A 1 1065 ? -2.279 -35.531 -27.844 1 83.5 1065 GLY A N 1
ATOM 8525 C CA . GLY A 1 1065 ? -2.045 -34.094 -28.016 1 83.5 1065 GLY A CA 1
ATOM 8526 C C . GLY A 1 1065 ? -1.904 -33.344 -26.703 1 83.5 1065 GLY A C 1
ATOM 8527 O O . GLY A 1 1065 ? -1.258 -32.312 -26.641 1 83.5 1065 GLY A O 1
ATOM 8528 N N . ARG A 1 1066 ? -2.508 -33.812 -25.641 1 86.5 1066 ARG A N 1
ATOM 8529 C CA . ARG A 1 1066 ? -2.438 -33.156 -24.344 1 86.5 1066 ARG A CA 1
ATOM 8530 C C . ARG A 1 1066 ? -0.996 -33.062 -23.844 1 86.5 1066 ARG A C 1
ATOM 8532 O O . ARG A 1 1066 ? -0.22 -34 -24.016 1 86.5 1066 ARG A O 1
ATOM 8539 N N . ASP A 1 1067 ? -0.695 -31.938 -23.391 1 90.12 1067 ASP A N 1
ATOM 8540 C CA . ASP A 1 1067 ? 0.629 -31.766 -22.812 1 90.12 1067 ASP A CA 1
ATOM 8541 C C . ASP A 1 1067 ? 0.735 -32.5 -21.469 1 90.12 1067 ASP A C 1
ATOM 8543 O O . ASP A 1 1067 ? -0.179 -32.438 -20.641 1 90.12 1067 ASP A O 1
ATOM 8547 N N . PRO A 1 1068 ? 1.748 -33.219 -21.281 1 88.81 1068 PRO A N 1
ATOM 8548 C CA . PRO A 1 1068 ? 1.888 -33.969 -20.047 1 88.81 1068 PRO A CA 1
ATOM 8549 C C . PRO A 1 1068 ? 1.997 -33.094 -18.812 1 88.81 1068 PRO A C 1
ATOM 8551 O O . PRO A 1 1068 ? 1.753 -33.562 -17.688 1 88.81 1068 PRO A O 1
ATOM 8554 N N . GLU A 1 1069 ? 2.32 -31.859 -18.922 1 83.88 1069 GLU A N 1
ATOM 8555 C CA . GLU A 1 1069 ? 2.471 -30.969 -17.781 1 83.88 1069 GLU A CA 1
ATOM 8556 C C . GLU A 1 1069 ? 1.209 -30.141 -17.562 1 83.88 1069 GLU A C 1
ATOM 8558 O O . GLU A 1 1069 ? 1.154 -29.312 -16.656 1 83.88 1069 GLU A O 1
ATOM 8563 N N . GLN A 1 1070 ? 0.318 -30.422 -18.312 1 77.19 1070 GLN A N 1
ATOM 8564 C CA . GLN A 1 1070 ? -0.914 -29.641 -18.219 1 77.19 1070 GLN A CA 1
ATOM 8565 C C . GLN A 1 1070 ? -1.706 -30.016 -16.969 1 77.19 1070 GLN A C 1
ATOM 8567 O O . GLN A 1 1070 ? -1.852 -31.203 -16.656 1 77.19 1070 GLN A O 1
ATOM 8572 N N . ILE A 1 1071 ? -2.143 -28.969 -16.391 1 65.25 1071 ILE A N 1
ATOM 8573 C CA . ILE A 1 1071 ? -3.062 -29.141 -15.273 1 65.25 1071 ILE A CA 1
ATOM 8574 C C . ILE A 1 1071 ? -4.477 -29.391 -15.797 1 65.25 1071 ILE A C 1
ATOM 8576 O O . ILE A 1 1071 ? -4.699 -29.406 -17.016 1 65.25 1071 ILE A O 1
ATOM 8580 N N . SER A 1 1072 ? -5.438 -29.469 -14.852 1 65.44 1072 SER A N 1
ATOM 8581 C CA . SER A 1 1072 ? -6.832 -29.656 -15.234 1 65.44 1072 SER A CA 1
ATOM 8582 C C . SER A 1 1072 ? -7.32 -28.531 -16.125 1 65.44 1072 SER A C 1
ATOM 8584 O O . SER A 1 1072 ? -6.898 -27.375 -15.969 1 65.44 1072 SER A O 1
ATOM 8586 N N . LEU A 1 1073 ? -7.973 -28.875 -17.141 1 62.91 1073 LEU A N 1
ATOM 8587 C CA . LEU A 1 1073 ? -8.547 -27.922 -18.078 1 62.91 1073 LEU A CA 1
ATOM 8588 C C . LEU A 1 1073 ? -9.344 -26.844 -17.344 1 62.91 1073 LEU A C 1
ATOM 8590 O O . LEU A 1 1073 ? -9.352 -25.688 -17.766 1 62.91 1073 LEU A O 1
ATOM 8594 N N . SER A 1 1074 ? -9.867 -27.172 -16.281 1 59.91 1074 SER A N 1
ATOM 8595 C CA . SER A 1 1074 ? -10.766 -26.266 -15.57 1 59.91 1074 SER A CA 1
ATOM 8596 C C . SER A 1 1074 ? -9.984 -25.172 -14.867 1 59.91 1074 SER A C 1
ATOM 8598 O O . SER A 1 1074 ? -10.555 -24.156 -14.461 1 59.91 1074 SER A O 1
ATOM 8600 N N . SER A 1 1075 ? -8.844 -25.297 -14.867 1 62.81 1075 SER A N 1
ATOM 8601 C CA . SER A 1 1075 ? -8.047 -24.312 -14.133 1 62.81 1075 SER A CA 1
ATOM 8602 C C . SER A 1 1075 ? -7.867 -23.031 -14.945 1 62.81 1075 SER A C 1
ATOM 8604 O O . SER A 1 1075 ? -7.512 -21.984 -14.398 1 62.81 1075 SER A O 1
ATOM 8606 N N . GLY A 1 1076 ? -8.172 -23.109 -16.203 1 65.88 1076 GLY A N 1
ATOM 8607 C CA . GLY A 1 1076 ? -8.039 -21.938 -17.062 1 65.88 1076 GLY A CA 1
ATOM 8608 C C . GLY A 1 1076 ? -6.613 -21.688 -17.516 1 65.88 1076 GLY A C 1
ATOM 8609 O O . GLY A 1 1076 ? -6.348 -20.75 -18.25 1 65.88 1076 GLY A O 1
ATOM 8610 N N . ALA A 1 1077 ? -5.785 -22.578 -17.203 1 76.5 1077 ALA A N 1
ATOM 8611 C CA . ALA A 1 1077 ? -4.391 -22.344 -17.562 1 76.5 1077 ALA A CA 1
ATOM 8612 C C . ALA A 1 1077 ? -4.039 -23.031 -18.875 1 76.5 1077 ALA A C 1
ATOM 8614 O O . ALA A 1 1077 ? -4.629 -24.047 -19.234 1 76.5 1077 ALA A O 1
ATOM 8615 N N . VAL A 1 1078 ? -3.16 -22.375 -19.578 1 87 1078 VAL A N 1
ATOM 8616 C CA . VAL A 1 1078 ? -2.672 -22.922 -20.844 1 87 1078 VAL A CA 1
ATOM 8617 C C . VAL A 1 1078 ? -1.35 -23.641 -20.625 1 87 1078 VAL A C 1
ATOM 8619 O O . VAL A 1 1078 ? -0.482 -23.156 -19.891 1 87 1078 VAL A O 1
ATOM 8622 N N . PRO A 1 1079 ? -1.261 -24.797 -21.141 1 88.12 1079 PRO A N 1
ATOM 8623 C CA . PRO A 1 1079 ? 0.005 -25.516 -20.984 1 88.12 1079 PRO A CA 1
ATOM 8624 C C . PRO A 1 1079 ? 1.186 -24.781 -21.609 1 88.12 1079 PRO A C 1
ATOM 8626 O O . PRO A 1 1079 ? 0.99 -23.812 -22.359 1 88.12 1079 PRO A O 1
ATOM 8629 N N . PRO A 1 1080 ? 2.367 -25.25 -21.266 1 88.94 1080 PRO A N 1
ATOM 8630 C CA . PRO A 1 1080 ? 3.545 -24.594 -21.844 1 88.94 1080 PRO A CA 1
ATOM 8631 C C . PRO A 1 1080 ? 3.521 -24.547 -23.359 1 88.94 1080 PRO A C 1
ATOM 8633 O O . PRO A 1 1080 ? 3.129 -25.531 -24 1 88.94 1080 PRO A O 1
ATOM 8636 N N . ARG A 1 1081 ? 3.982 -23.422 -23.922 1 91.94 1081 ARG A N 1
ATOM 8637 C CA . ARG A 1 1081 ? 3.955 -23.219 -25.375 1 91.94 1081 ARG A CA 1
ATOM 8638 C C . ARG A 1 1081 ? 5.344 -22.875 -25.906 1 91.94 1081 ARG A C 1
ATOM 8640 O O . ARG A 1 1081 ? 6.227 -22.469 -25.141 1 91.94 1081 ARG A O 1
ATOM 8647 N N . ILE A 1 1082 ? 5.453 -23.016 -27.203 1 93.81 1082 ILE A N 1
ATOM 8648 C CA . ILE A 1 1082 ? 6.703 -22.672 -27.859 1 93.81 1082 ILE A CA 1
ATOM 8649 C C . ILE A 1 1082 ? 6.902 -21.156 -27.812 1 93.81 1082 ILE A C 1
ATOM 8651 O O . ILE A 1 1082 ? 5.949 -20.391 -27.984 1 93.81 1082 ILE A O 1
ATOM 8655 N N . GLY A 1 1083 ? 8.07 -20.828 -27.531 1 94.38 1083 GLY A N 1
ATOM 8656 C CA . GLY A 1 1083 ? 8.398 -19.406 -27.484 1 94.38 1083 GLY A CA 1
ATOM 8657 C C . GLY A 1 1083 ? 9.727 -19.078 -28.156 1 94.38 1083 GLY A C 1
ATOM 8658 O O . GLY A 1 1083 ? 10.562 -19.969 -28.344 1 94.38 1083 GLY A O 1
ATOM 8659 N N . PHE A 1 1084 ? 9.898 -17.812 -28.547 1 96.62 1084 PHE A N 1
ATOM 8660 C CA . PHE A 1 1084 ? 11.125 -17.25 -29.094 1 96.62 1084 PHE A CA 1
ATOM 8661 C C . PHE A 1 1084 ? 11.5 -15.953 -28.391 1 96.62 1084 PHE A C 1
ATOM 8663 O O . PHE A 1 1084 ? 10.625 -15.156 -28.047 1 96.62 1084 PHE A O 1
ATOM 8670 N N . ALA A 1 1085 ? 12.727 -15.844 -28.156 1 96.56 1085 ALA A N 1
ATOM 8671 C CA . ALA A 1 1085 ? 13.148 -14.625 -27.469 1 96.56 1085 ALA A CA 1
ATOM 8672 C C . ALA A 1 1085 ? 14.5 -14.141 -27.984 1 96.56 1085 ALA A C 1
ATOM 8674 O O . ALA A 1 1085 ? 15.32 -14.945 -28.438 1 96.56 1085 ALA A O 1
ATOM 8675 N N . CYS A 1 1086 ? 14.703 -12.844 -27.953 1 96.19 1086 CYS A N 1
ATOM 8676 C CA . CYS A 1 1086 ? 15.961 -12.18 -28.281 1 96.19 1086 CYS A CA 1
ATOM 8677 C C . CYS A 1 1086 ? 16.422 -11.289 -27.125 1 96.19 1086 CYS A C 1
ATOM 8679 O O . CYS A 1 1086 ? 15.609 -10.57 -26.531 1 96.19 1086 CYS A O 1
ATOM 8681 N N . GLN A 1 1087 ? 17.672 -11.414 -26.797 1 95.88 1087 GLN A N 1
ATOM 8682 C CA . GLN A 1 1087 ? 18.219 -10.633 -25.688 1 95.88 1087 GLN A CA 1
ATOM 8683 C C . GLN A 1 1087 ? 19.469 -9.859 -26.141 1 95.88 1087 GLN A C 1
ATOM 8685 O O . GLN A 1 1087 ? 20.297 -10.367 -26.891 1 95.88 1087 GLN A O 1
ATOM 8690 N N . ILE A 1 1088 ? 19.594 -8.648 -25.719 1 96.06 1088 ILE A N 1
ATOM 8691 C CA . ILE A 1 1088 ? 20.781 -7.812 -25.891 1 96.06 1088 ILE A CA 1
ATOM 8692 C C . ILE A 1 1088 ? 21.281 -7.355 -24.516 1 96.06 1088 ILE A C 1
ATOM 8694 O O . ILE A 1 1088 ? 20.5 -6.887 -23.688 1 96.06 1088 ILE A O 1
ATOM 8698 N N . SER A 1 1089 ? 22.5 -7.617 -24.266 1 95.12 1089 SER A N 1
ATOM 8699 C CA . SER A 1 1089 ? 23.141 -7.16 -23.047 1 95.12 1089 SER A CA 1
ATOM 8700 C C . SER A 1 1089 ? 24.344 -6.266 -23.344 1 95.12 1089 SER A C 1
ATOM 8702 O O . SER A 1 1089 ? 25.234 -6.652 -24.094 1 95.12 1089 SER A O 1
ATOM 8704 N N . LEU A 1 1090 ? 24.375 -5.109 -22.828 1 96 1090 LEU A N 1
ATOM 8705 C CA . LEU A 1 1090 ? 25.438 -4.141 -23.016 1 96 1090 LEU A CA 1
ATOM 8706 C C . LEU A 1 1090 ? 26.016 -3.676 -21.688 1 96 1090 LEU A C 1
ATOM 8708 O O . LEU A 1 1090 ? 25.266 -3.49 -20.719 1 96 1090 LEU A O 1
ATOM 8712 N N . THR A 1 1091 ? 27.297 -3.621 -21.688 1 93 1091 THR A N 1
ATOM 8713 C CA . THR A 1 1091 ? 27.984 -3.086 -20.516 1 93 1091 THR A CA 1
ATOM 8714 C C . THR A 1 1091 ? 28.844 -1.888 -20.891 1 93 1091 THR A C 1
ATOM 8716 O O . THR A 1 1091 ? 29.594 -1.945 -21.859 1 93 1091 THR A O 1
ATOM 8719 N N . PHE A 1 1092 ? 28.781 -0.954 -20.156 1 91.94 1092 PHE A N 1
ATOM 8720 C CA . PHE A 1 1092 ? 29.516 0.28 -20.406 1 91.94 1092 PHE A CA 1
ATOM 8721 C C . PHE A 1 1092 ? 30.5 0.557 -19.281 1 91.94 1092 PHE A C 1
ATOM 8723 O O . PHE A 1 1092 ? 30.266 0.165 -18.125 1 91.94 1092 PHE A O 1
ATOM 8730 N N . MET B 1 1 ? 65.875 9.062 -64.375 1 24.81 1 MET B N 1
ATOM 8731 C CA . MET B 1 1 ? 65.688 8.094 -63.281 1 24.81 1 MET B CA 1
ATOM 8732 C C . MET B 1 1 ? 66.438 8.531 -62.031 1 24.81 1 MET B C 1
ATOM 8734 O O . MET B 1 1 ? 66.25 7.965 -60.938 1 24.81 1 MET B O 1
ATOM 8738 N N . THR B 1 2 ? 67.625 9.227 -62.312 1 27.92 2 THR B N 1
ATOM 8739 C CA . THR B 1 2 ? 68.75 9.5 -61.406 1 27.92 2 THR B CA 1
ATOM 8740 C C . THR B 1 2 ? 68.375 10.469 -60.312 1 27.92 2 THR B C 1
ATOM 8742 O O . THR B 1 2 ? 68.875 10.367 -59.188 1 27.92 2 THR B O 1
ATOM 8745 N N . GLY B 1 3 ? 67.625 11.586 -60.75 1 26.58 3 GLY B N 1
ATOM 8746 C CA . GLY B 1 3 ? 67.562 12.852 -60.031 1 26.58 3 GLY B CA 1
ATOM 8747 C C . GLY B 1 3 ? 66.688 12.805 -58.781 1 26.58 3 GLY B C 1
ATOM 8748 O O . GLY B 1 3 ? 66.562 13.805 -58.094 1 26.58 3 GLY B O 1
ATOM 8749 N N . LYS B 1 4 ? 65.625 11.891 -58.875 1 33.47 4 LYS B N 1
ATOM 8750 C CA . LYS B 1 4 ? 64.5 11.852 -57.938 1 33.47 4 LYS B CA 1
ATOM 8751 C C . LYS B 1 4 ? 64.938 11.422 -56.562 1 33.47 4 LYS B C 1
ATOM 8753 O O . LYS B 1 4 ? 64.188 11.508 -55.594 1 33.47 4 LYS B O 1
ATOM 8758 N N . LYS B 1 5 ? 66.062 10.555 -56.656 1 36.78 5 LYS B N 1
ATOM 8759 C CA . LYS B 1 5 ? 66.438 9.836 -55.438 1 36.78 5 LYS B CA 1
ATOM 8760 C C . LYS B 1 5 ? 67 10.789 -54.375 1 36.78 5 LYS B C 1
ATOM 8762 O O . LYS B 1 5 ? 66.938 10.516 -53.188 1 36.78 5 LYS B O 1
ATOM 8767 N N . ILE B 1 6 ? 67.625 11.844 -55.062 1 39.19 6 ILE B N 1
ATOM 8768 C CA . ILE B 1 6 ? 68.438 12.672 -54.219 1 39.19 6 ILE B CA 1
ATOM 8769 C C . ILE B 1 6 ? 67.562 13.484 -53.25 1 39.19 6 ILE B C 1
ATOM 8771 O O . ILE B 1 6 ? 67.938 13.664 -52.094 1 39.19 6 ILE B O 1
ATOM 8775 N N . LEU B 1 7 ? 66.375 13.922 -53.938 1 37.78 7 LEU B N 1
ATOM 8776 C CA . LEU B 1 7 ? 65.562 14.93 -53.25 1 37.78 7 LEU B CA 1
ATOM 8777 C C . LEU B 1 7 ? 64.938 14.352 -51.969 1 37.78 7 LEU B C 1
ATOM 8779 O O . LEU B 1 7 ? 64.875 15.023 -50.938 1 37.78 7 LEU B O 1
ATOM 8783 N N . ILE B 1 8 ? 64.562 12.961 -52.156 1 41.31 8 ILE B N 1
ATOM 8784 C CA . ILE B 1 8 ? 63.875 12.305 -51.031 1 41.31 8 ILE B CA 1
ATOM 8785 C C . ILE B 1 8 ? 64.812 12.203 -49.844 1 41.31 8 ILE B C 1
ATOM 8787 O O . ILE B 1 8 ? 64.375 12.266 -48.688 1 41.31 8 ILE B O 1
ATOM 8791 N N . PHE B 1 9 ? 66.188 12.047 -50.281 1 42.31 9 PHE B N 1
ATOM 8792 C CA . PHE B 1 9 ? 67.188 11.859 -49.219 1 42.31 9 PHE B CA 1
ATOM 8793 C C . PHE B 1 9 ? 67.312 13.094 -48.344 1 42.31 9 PHE B C 1
ATOM 8795 O O . PHE B 1 9 ? 67.438 12.984 -47.125 1 42.31 9 PHE B O 1
ATOM 8802 N N . LEU B 1 10 ? 67.25 14.305 -49.062 1 39.44 10 LEU B N 1
ATOM 8803 C CA . LEU B 1 10 ? 67.438 15.539 -48.344 1 39.44 10 LEU B CA 1
ATOM 8804 C C . LEU B 1 10 ? 66.375 15.781 -47.312 1 39.44 10 LEU B C 1
ATOM 8806 O O . LEU B 1 10 ? 66.625 16.328 -46.25 1 39.44 10 LEU B O 1
ATOM 8810 N N . LEU B 1 11 ? 65.062 15.438 -47.781 1 37.03 11 LEU B N 1
ATOM 8811 C CA . LEU B 1 11 ? 63.938 15.789 -46.938 1 37.03 11 LEU B CA 1
ATOM 8812 C C . LEU B 1 11 ? 63.969 14.953 -45.656 1 37.03 11 LEU B C 1
ATOM 8814 O O . LEU B 1 11 ? 63.438 15.383 -44.625 1 37.03 11 LEU B O 1
ATOM 8818 N N . MET B 1 12 ? 64.5 13.68 -45.719 1 36.69 12 MET B N 1
ATOM 8819 C CA . MET B 1 12 ? 64.562 12.805 -44.531 1 36.69 12 MET B CA 1
ATOM 8820 C C . MET B 1 12 ? 65.562 13.336 -43.5 1 36.69 12 MET B C 1
ATOM 8822 O O . MET B 1 12 ? 65.438 13.031 -42.312 1 36.69 12 MET B O 1
ATOM 8826 N N . THR B 1 13 ? 66.75 13.93 -44 1 39.06 13 THR B N 1
ATOM 8827 C CA . THR B 1 13 ? 67.75 14.328 -43.031 1 39.06 13 THR B CA 1
ATOM 8828 C C . THR B 1 13 ? 67.25 15.453 -42.125 1 39.06 13 THR B C 1
ATOM 8830 O O . THR B 1 13 ? 67.75 15.641 -41 1 39.06 13 THR B O 1
ATOM 8833 N N . PHE B 1 14 ? 66.438 16.422 -42.75 1 35.31 14 PHE B N 1
ATOM 8834 C CA . PHE B 1 14 ? 66.188 17.609 -41.969 1 35.31 14 PHE B CA 1
ATOM 8835 C C . PHE B 1 14 ? 65.312 17.25 -40.781 1 35.31 14 PHE B C 1
ATOM 8837 O O . PHE B 1 14 ? 65.062 18.078 -39.875 1 35.31 14 PHE B O 1
ATOM 8844 N N . TYR B 1 15 ? 64.438 16.156 -40.812 1 33.75 15 TYR B N 1
ATOM 8845 C CA . TYR B 1 15 ? 63.531 15.836 -39.719 1 33.75 15 TYR B CA 1
ATOM 8846 C C . TYR B 1 15 ? 64.312 15.445 -38.469 1 33.75 15 TYR B C 1
ATOM 8848 O O . TYR B 1 15 ? 63.719 15.43 -37.375 1 33.75 15 TYR B O 1
ATOM 8856 N N . SER B 1 16 ? 65.5 14.891 -38.594 1 34.66 16 SER B N 1
ATOM 8857 C CA . SER B 1 16 ? 66.188 14.344 -37.406 1 34.66 16 SER B CA 1
ATOM 8858 C C . SER B 1 16 ? 66.688 15.453 -36.5 1 34.66 16 SER B C 1
ATOM 8860 O O . SER B 1 16 ? 67.188 15.18 -35.406 1 34.66 16 SER B O 1
ATOM 8862 N N . LEU B 1 17 ? 67.125 16.609 -37.094 1 32.97 17 LEU B N 1
ATOM 8863 C CA . LEU B 1 17 ? 67.875 17.516 -36.25 1 32.97 17 LEU B CA 1
ATOM 8864 C C . LEU B 1 17 ? 67 18.109 -35.156 1 32.97 17 LEU B C 1
ATOM 8866 O O . LEU B 1 17 ? 67.5 18.703 -34.219 1 32.97 17 LEU B O 1
ATOM 8870 N N . CYS B 1 18 ? 65.75 18.453 -35.469 1 29.48 18 CYS B N 1
ATOM 8871 C CA . CYS B 1 18 ? 65.125 19.422 -34.562 1 29.48 18 CYS B CA 1
ATOM 8872 C C . CYS B 1 18 ? 64.875 18.797 -33.188 1 29.48 18 CYS B C 1
ATOM 8874 O O . CYS B 1 18 ? 64.25 19.422 -32.344 1 29.48 18 CYS B O 1
ATOM 8876 N N . VAL B 1 19 ? 65 17.469 -33.031 1 32.84 19 VAL B N 1
ATOM 8877 C CA . VAL B 1 19 ? 64.438 16.938 -31.797 1 32.84 19 VAL B CA 1
ATOM 8878 C C . VAL B 1 19 ? 65.375 17.266 -30.625 1 32.84 19 VAL B C 1
ATOM 8880 O O . VAL B 1 19 ? 65.125 16.844 -29.5 1 32.84 19 VAL B O 1
ATOM 8883 N N . THR B 1 20 ? 66.625 17.656 -30.922 1 31.95 20 THR B N 1
ATOM 8884 C CA . THR B 1 20 ? 67.5 17.469 -29.766 1 31.95 20 THR B CA 1
ATOM 8885 C C . THR B 1 20 ? 67.188 18.547 -28.703 1 31.95 20 THR B C 1
ATOM 8887 O O . THR B 1 20 ? 67.75 18.484 -27.609 1 31.95 20 THR B O 1
ATOM 8890 N N . LEU B 1 21 ? 66.938 19.797 -29.156 1 29.75 21 LEU B N 1
ATOM 8891 C CA . LEU B 1 21 ? 67.312 20.766 -28.141 1 29.75 21 LEU B CA 1
ATOM 8892 C C . LEU B 1 21 ? 66.375 20.75 -26.969 1 29.75 21 LEU B C 1
ATOM 8894 O O . LEU B 1 21 ? 65.5 21.625 -26.828 1 29.75 21 LEU B O 1
ATOM 8898 N N . ALA B 1 22 ? 65.625 19.703 -26.719 1 30.69 22 ALA B N 1
ATOM 8899 C CA . ALA B 1 22 ? 64.812 19.875 -25.547 1 30.69 22 ALA B CA 1
ATOM 8900 C C . ALA B 1 22 ? 65.625 20.188 -24.297 1 30.69 22 ALA B C 1
ATOM 8902 O O . ALA B 1 22 ? 66.375 19.359 -23.844 1 30.69 22 ALA B O 1
ATOM 8903 N N . GLN B 1 23 ? 66.125 21.469 -24.219 1 29.52 23 GLN B N 1
ATOM 8904 C CA . GLN B 1 23 ? 66.812 22 -23.062 1 29.52 23 GLN B CA 1
ATOM 8905 C C . GLN B 1 23 ? 66.125 21.625 -21.766 1 29.52 23 GLN B C 1
ATOM 8907 O O . GLN B 1 23 ? 64.875 21.688 -21.688 1 29.52 23 GLN B O 1
ATOM 8912 N N . ASP B 1 24 ? 66.812 20.891 -20.938 1 34.31 24 ASP B N 1
ATOM 8913 C CA . ASP B 1 24 ? 66.438 20.484 -19.578 1 34.31 24 ASP B CA 1
ATOM 8914 C C . ASP B 1 24 ? 66.062 21.703 -18.734 1 34.31 24 ASP B C 1
ATOM 8916 O O . ASP B 1 24 ? 66.875 22.469 -18.281 1 34.31 24 ASP B O 1
ATOM 8920 N N . LYS B 1 25 ? 65.188 22.469 -19.203 1 41.12 25 LYS B N 1
ATOM 8921 C CA . LYS B 1 25 ? 64.688 23.469 -18.25 1 41.12 25 LYS B CA 1
ATOM 8922 C C . LYS B 1 25 ? 64.438 22.844 -16.875 1 41.12 25 LYS B C 1
ATOM 8924 O O . LYS B 1 25 ? 63.969 21.719 -16.797 1 41.12 25 LYS B O 1
ATOM 8929 N N . GLY B 1 26 ? 65.125 23.422 -15.875 1 47.25 26 GLY B N 1
ATOM 8930 C CA . GLY B 1 26 ? 65.062 23.094 -14.461 1 47.25 26 GLY B CA 1
ATOM 8931 C C . GLY B 1 26 ? 63.688 22.734 -13.953 1 47.25 26 GLY B C 1
ATOM 8932 O O . GLY B 1 26 ? 62.719 23.422 -14.258 1 47.25 26 GLY B O 1
ATOM 8933 N N . LEU B 1 27 ? 63.469 21.5 -13.773 1 58.66 27 LEU B N 1
ATOM 8934 C CA . LEU B 1 27 ? 62.281 20.969 -13.164 1 58.66 27 LEU B CA 1
ATOM 8935 C C . LEU B 1 27 ? 62.062 21.547 -11.766 1 58.66 27 LEU B C 1
ATOM 8937 O O . LEU B 1 27 ? 62.969 21.531 -10.938 1 58.66 27 LEU B O 1
ATOM 8941 N N . PHE B 1 28 ? 61.188 22.375 -11.664 1 70.62 28 PHE B N 1
ATOM 8942 C CA . PHE B 1 28 ? 60.781 22.875 -10.352 1 70.62 28 PHE B CA 1
ATOM 8943 C C . PHE B 1 28 ? 59.812 21.922 -9.672 1 70.62 28 PHE B C 1
ATOM 8945 O O . PHE B 1 28 ? 58.875 21.438 -10.297 1 70.62 28 PHE B O 1
ATOM 8952 N N . ILE B 1 29 ? 60.219 21.562 -8.469 1 76.25 29 ILE B N 1
ATOM 8953 C CA . ILE B 1 29 ? 59.406 20.641 -7.668 1 76.25 29 ILE B CA 1
ATOM 8954 C C . ILE B 1 29 ? 58.562 21.438 -6.66 1 76.25 29 ILE B C 1
ATOM 8956 O O . ILE B 1 29 ? 59.125 22.172 -5.828 1 76.25 29 ILE B O 1
ATOM 8960 N N . ILE B 1 30 ? 57.375 21.438 -6.844 1 79.25 30 ILE B N 1
ATOM 8961 C CA . ILE B 1 30 ? 56.438 22.031 -5.879 1 79.25 30 ILE B CA 1
ATOM 8962 C C . ILE B 1 30 ? 55.844 20.938 -5 1 79.25 30 ILE B C 1
ATOM 8964 O O . ILE B 1 30 ? 55.281 19.953 -5.504 1 79.25 30 ILE B O 1
ATOM 8968 N N . LYS B 1 31 ? 56.094 21.094 -3.713 1 80.25 31 LYS B N 1
ATOM 8969 C CA . LYS B 1 31 ? 55.531 20.203 -2.703 1 80.25 31 LYS B CA 1
ATOM 8970 C C . LYS B 1 31 ? 54.438 20.891 -1.902 1 80.25 31 LYS B C 1
ATOM 8972 O O . LYS B 1 31 ? 54.469 22.094 -1.673 1 80.25 31 LYS B O 1
ATOM 8977 N N . GLY B 1 32 ? 53.344 20.172 -1.623 1 80.88 32 GLY B N 1
ATOM 8978 C CA . GLY B 1 32 ? 52.312 20.734 -0.804 1 80.88 32 GLY B CA 1
ATOM 8979 C C . GLY B 1 32 ? 51.375 19.688 -0.188 1 80.88 32 GLY B C 1
ATOM 8980 O O . GLY B 1 32 ? 51.625 18.484 -0.35 1 80.88 32 GLY B O 1
ATOM 8981 N N . LYS B 1 33 ? 50.5 20.188 0.663 1 83.12 33 LYS B N 1
ATOM 8982 C CA . LYS B 1 33 ? 49.469 19.406 1.322 1 83.12 33 LYS B CA 1
ATOM 8983 C C . LYS B 1 33 ? 48.094 19.984 1.056 1 83.12 33 LYS B C 1
ATOM 8985 O O . LYS B 1 33 ? 47.906 21.203 1.077 1 83.12 33 LYS B O 1
ATOM 8990 N N . VAL B 1 34 ? 47.25 19.156 0.663 1 82.31 34 VAL B N 1
ATOM 8991 C CA . VAL B 1 34 ? 45.875 19.594 0.488 1 82.31 34 VAL B CA 1
ATOM 8992 C C . VAL B 1 34 ? 45.031 19.078 1.645 1 82.31 34 VAL B C 1
ATOM 8994 O O . VAL B 1 34 ? 45 17.875 1.938 1 82.31 34 VAL B O 1
ATOM 8997 N N . VAL B 1 35 ? 44.344 19.906 2.277 1 77.88 35 VAL B N 1
ATOM 8998 C CA . VAL B 1 35 ? 43.469 19.594 3.4 1 77.88 35 VAL B CA 1
ATOM 8999 C C . VAL B 1 35 ? 42.062 20.172 3.146 1 77.88 35 VAL B C 1
ATOM 9001 O O . VAL B 1 35 ? 41.906 21.031 2.287 1 77.88 35 VAL B O 1
ATOM 9004 N N . ASP B 1 36 ? 41.125 19.594 3.854 1 69.62 36 ASP B N 1
ATOM 9005 C CA . ASP B 1 36 ? 39.781 20.172 3.77 1 69.62 36 ASP B CA 1
ATOM 9006 C C . ASP B 1 36 ? 39.625 21.328 4.766 1 69.62 36 ASP B C 1
ATOM 9008 O O . ASP B 1 36 ? 40.594 21.719 5.422 1 69.62 36 ASP B O 1
ATOM 9012 N N . SER B 1 37 ? 38.406 21.891 4.859 1 64.69 37 SER B N 1
ATOM 9013 C CA . SER B 1 37 ? 38.156 23.062 5.68 1 64.69 37 SER B CA 1
ATOM 9014 C C . SER B 1 37 ? 38.375 22.766 7.16 1 64.69 37 SER B C 1
ATOM 9016 O O . SER B 1 37 ? 38.594 23.688 7.953 1 64.69 37 SER B O 1
ATOM 9018 N N . ILE B 1 38 ? 38.375 21.562 7.516 1 55.81 38 ILE B N 1
ATOM 9019 C CA . ILE B 1 38 ? 38.656 21.25 8.914 1 55.81 38 ILE B CA 1
ATOM 9020 C C . ILE B 1 38 ? 40.062 20.672 9.062 1 55.81 38 ILE B C 1
ATOM 9022 O O . ILE B 1 38 ? 40.344 19.984 10.047 1 55.81 38 ILE B O 1
ATOM 9026 N N . ASP B 1 39 ? 40.812 20.859 8.188 1 62.75 39 ASP B N 1
ATOM 9027 C CA . ASP B 1 39 ? 42.25 20.562 8.172 1 62.75 39 ASP B CA 1
ATOM 9028 C C . ASP B 1 39 ? 42.5 19.062 8.109 1 62.75 39 ASP B C 1
ATOM 9030 O O . ASP B 1 39 ? 43.5 18.578 8.625 1 62.75 39 ASP B O 1
ATOM 9034 N N . GLU B 1 40 ? 41.594 18.438 7.625 1 68.75 40 GLU B N 1
ATOM 9035 C CA . GLU B 1 40 ? 41.844 17.031 7.359 1 68.75 40 GLU B CA 1
ATOM 9036 C C . GLU B 1 40 ? 42.469 16.828 5.98 1 68.75 40 GLU B C 1
ATOM 9038 O O . GLU B 1 40 ? 42 17.406 5 1 68.75 40 GLU B O 1
ATOM 9043 N N . PRO B 1 41 ? 43.531 15.969 5.949 1 73.19 41 PRO B N 1
ATOM 9044 C CA . PRO B 1 41 ? 44.125 15.742 4.641 1 73.19 41 PRO B CA 1
ATOM 9045 C C . PRO B 1 41 ? 43.188 15.117 3.631 1 73.19 41 PRO B C 1
ATOM 9047 O O . PRO B 1 41 ? 42.375 14.258 3.988 1 73.19 41 PRO B O 1
ATOM 9050 N N . LEU B 1 42 ? 43.062 15.695 2.471 1 71.75 42 LEU B N 1
ATOM 9051 C CA . LEU B 1 42 ? 42.219 15.211 1.384 1 71.75 42 LEU B CA 1
ATOM 9052 C C . LEU B 1 42 ? 43.031 14.352 0.416 1 71.75 42 LEU B C 1
ATOM 9054 O O . LEU B 1 42 ? 43.812 14.875 -0.391 1 71.75 42 LEU B O 1
ATOM 9058 N N . PRO B 1 43 ? 42.906 13.156 0.552 1 70.44 43 PRO B N 1
ATOM 9059 C CA . PRO B 1 43 ? 43.594 12.32 -0.437 1 70.44 43 PRO B CA 1
ATOM 9060 C C . PRO B 1 43 ? 42.844 12.266 -1.772 1 70.44 43 PRO B C 1
ATOM 9062 O O . PRO B 1 43 ? 41.625 12.328 -1.804 1 70.44 43 PRO B O 1
ATOM 9065 N N . GLY B 1 44 ? 43.5 12.219 -2.93 1 71 44 GLY B N 1
ATOM 9066 C CA . GLY B 1 44 ? 42.906 12.008 -4.238 1 71 44 GLY B CA 1
ATOM 9067 C C . GLY B 1 44 ? 42.531 13.305 -4.93 1 71 44 GLY B C 1
ATOM 9068 O O . GLY B 1 44 ? 41.75 13.289 -5.895 1 71 44 GLY B O 1
ATOM 9069 N N . VAL B 1 45 ? 42.938 14.398 -4.402 1 75.81 45 VAL B N 1
ATOM 9070 C CA . VAL B 1 45 ? 42.688 15.672 -5.066 1 75.81 45 VAL B CA 1
ATOM 9071 C C . VAL B 1 45 ? 43.531 15.766 -6.332 1 75.81 45 VAL B C 1
ATOM 9073 O O . VAL B 1 45 ? 44.75 15.562 -6.285 1 75.81 45 VAL B O 1
ATOM 9076 N N . SER B 1 46 ? 42.844 16.062 -7.324 1 79.56 46 SER B N 1
ATOM 9077 C CA . SER B 1 46 ? 43.594 16.312 -8.562 1 79.56 46 SER B CA 1
ATOM 9078 C C . SER B 1 46 ? 44.312 17.656 -8.523 1 79.56 46 SER B C 1
ATOM 9080 O O . SER B 1 46 ? 43.688 18.688 -8.32 1 79.56 46 SER B O 1
ATOM 9082 N N . VAL B 1 47 ? 45.625 17.609 -8.68 1 81.62 47 VAL B N 1
ATOM 9083 C CA . VAL B 1 47 ? 46.469 18.812 -8.773 1 81.62 47 VAL B CA 1
ATOM 9084 C C . VAL B 1 47 ? 47.031 18.938 -10.188 1 81.62 47 VAL B C 1
ATOM 9086 O O . VAL B 1 47 ? 47.844 18.125 -10.617 1 81.62 47 VAL B O 1
ATOM 9089 N N . LYS B 1 48 ? 46.531 19.906 -10.828 1 81.12 48 LYS B N 1
ATOM 9090 C CA . LYS B 1 48 ? 46.938 20.141 -12.211 1 81.12 48 LYS B CA 1
ATOM 9091 C C . LYS B 1 48 ? 47.594 21.5 -12.367 1 81.12 48 LYS B C 1
ATOM 9093 O O . LYS B 1 48 ? 47.125 22.5 -11.797 1 81.12 48 LYS B O 1
ATOM 9098 N N . ALA B 1 49 ? 48.844 21.578 -13.133 1 78.44 49 ALA B N 1
ATOM 9099 C CA . ALA B 1 49 ? 49.438 22.859 -13.523 1 78.44 49 ALA B CA 1
ATOM 9100 C C . ALA B 1 49 ? 48.625 23.516 -14.648 1 78.44 49 ALA B C 1
ATOM 9102 O O . ALA B 1 49 ? 48.406 22.906 -15.695 1 78.44 49 ALA B O 1
ATOM 9103 N N . LYS B 1 50 ? 48.125 24.641 -14.273 1 74.44 50 LYS B N 1
ATOM 9104 C CA . LYS B 1 50 ? 47.25 25.344 -15.234 1 74.44 50 LYS B CA 1
ATOM 9105 C C . LYS B 1 50 ? 48 25.562 -16.562 1 74.44 50 LYS B C 1
ATOM 9107 O O . LYS B 1 50 ? 49.125 26.016 -16.578 1 74.44 50 LYS B O 1
ATOM 9112 N N . ASN B 1 51 ? 47.469 25.203 -17.734 1 64.44 51 ASN B N 1
ATOM 9113 C CA . ASN B 1 51 ? 47.938 25.359 -19.109 1 64.44 51 ASN B CA 1
ATOM 9114 C C . ASN B 1 51 ? 49.094 24.391 -19.422 1 64.44 51 ASN B C 1
ATOM 9116 O O . ASN B 1 51 ? 49.844 24.609 -20.359 1 64.44 51 ASN B O 1
ATOM 9120 N N . MET B 1 52 ? 49.375 23.438 -18.484 1 68.12 52 MET B N 1
ATOM 9121 C CA . MET B 1 52 ? 50.375 22.391 -18.75 1 68.12 52 MET B CA 1
ATOM 9122 C C . MET B 1 52 ? 49.719 21 -18.641 1 68.12 52 MET B C 1
ATOM 9124 O O . MET B 1 52 ? 48.625 20.859 -18.109 1 68.12 52 MET B O 1
ATOM 9128 N N . SER B 1 53 ? 50.344 20.078 -19.25 1 69.5 53 SER B N 1
ATOM 9129 C CA . SER B 1 53 ? 49.812 18.719 -19.25 1 69.5 53 SER B CA 1
ATOM 9130 C C . SER B 1 53 ? 50.219 17.984 -17.969 1 69.5 53 SER B C 1
ATOM 9132 O O . SER B 1 53 ? 49.75 16.875 -17.703 1 69.5 53 SER B O 1
ATOM 9134 N N . THR B 1 54 ? 50.906 18.609 -17.141 1 74.44 54 THR B N 1
ATOM 9135 C CA . THR B 1 54 ? 51.406 17.969 -15.93 1 74.44 54 THR B CA 1
ATOM 9136 C C . THR B 1 54 ? 50.344 17.953 -14.844 1 74.44 54 THR B C 1
ATOM 9138 O O . THR B 1 54 ? 49.812 19 -14.477 1 74.44 54 THR B O 1
ATOM 9141 N N . LYS B 1 55 ? 49.906 16.844 -14.43 1 77.56 55 LYS B N 1
ATOM 9142 C CA . LYS B 1 55 ? 48.938 16.656 -13.367 1 77.56 55 LYS B CA 1
ATOM 9143 C C . LYS B 1 55 ? 49.406 15.617 -12.352 1 77.56 55 LYS B C 1
ATOM 9145 O O . LYS B 1 55 ? 50.188 14.727 -12.688 1 77.56 55 LYS B O 1
ATOM 9150 N N . THR B 1 56 ? 49.062 15.922 -11.031 1 78.94 56 THR B N 1
ATOM 9151 C CA . THR B 1 56 ? 49.312 14.953 -9.969 1 78.94 56 THR B CA 1
ATOM 9152 C C . THR B 1 56 ? 48.094 14.852 -9.055 1 78.94 56 THR B C 1
ATOM 9154 O O . THR B 1 56 ? 47.125 15.617 -9.195 1 78.94 56 THR B O 1
ATOM 9157 N N . VAL B 1 57 ? 48.031 13.891 -8.211 1 79.5 57 VAL B N 1
ATOM 9158 C CA . VAL B 1 57 ? 46.969 13.711 -7.223 1 79.5 57 VAL B CA 1
ATOM 9159 C C . VAL B 1 57 ? 47.562 13.648 -5.82 1 79.5 57 VAL B C 1
ATOM 9161 O O . VAL B 1 57 ? 48.688 13.172 -5.645 1 79.5 57 VAL B O 1
ATOM 9164 N N . THR B 1 58 ? 46.844 14.188 -4.82 1 80.31 58 THR B N 1
ATOM 9165 C CA . THR B 1 58 ? 47.344 14.219 -3.451 1 80.31 58 THR B CA 1
ATOM 9166 C C . THR B 1 58 ? 47.375 12.812 -2.859 1 80.31 58 THR B C 1
ATOM 9168 O O . THR B 1 58 ? 46.531 11.969 -3.189 1 80.31 58 THR B O 1
ATOM 9171 N N . ALA B 1 59 ? 48.375 12.633 -1.936 1 75.44 59 ALA B N 1
ATOM 9172 C CA . ALA B 1 59 ? 48.531 11.383 -1.206 1 75.44 59 ALA B CA 1
ATOM 9173 C C . ALA B 1 59 ? 47.562 11.289 -0.035 1 75.44 59 ALA B C 1
ATOM 9175 O O . ALA B 1 59 ? 46.781 12.211 0.19 1 75.44 59 ALA B O 1
ATOM 9176 N N . ASP B 1 60 ? 47.562 10.258 0.75 1 68.69 60 ASP B N 1
ATOM 9177 C CA . ASP B 1 60 ? 46.625 10 1.855 1 68.69 60 ASP B CA 1
ATOM 9178 C C . ASP B 1 60 ? 46.719 11.109 2.908 1 68.69 60 ASP B C 1
ATOM 9180 O O . ASP B 1 60 ? 45.719 11.422 3.564 1 68.69 60 ASP B O 1
ATOM 9184 N N . ASP B 1 61 ? 47.812 11.492 3.076 1 70.75 61 ASP B N 1
ATOM 9185 C CA . ASP B 1 61 ? 48 12.547 4.066 1 70.75 61 ASP B CA 1
ATOM 9186 C C . ASP B 1 61 ? 47.75 13.922 3.459 1 70.75 61 ASP B C 1
ATOM 9188 O O . ASP B 1 61 ? 48.062 14.945 4.078 1 70.75 61 ASP B O 1
ATOM 9192 N N . GLY B 1 62 ? 47.281 13.922 2.256 1 76.31 62 GLY B N 1
ATOM 9193 C CA . GLY B 1 62 ? 46.969 15.156 1.555 1 76.31 62 GLY B CA 1
ATOM 9194 C C . GLY B 1 62 ? 48.188 15.773 0.87 1 76.31 62 GLY B C 1
ATOM 9195 O O . GLY B 1 62 ? 48.094 16.859 0.284 1 76.31 62 GLY B O 1
ATOM 9196 N N . SER B 1 63 ? 49.344 15.133 0.967 1 80.62 63 SER B N 1
ATOM 9197 C CA . SER B 1 63 ? 50.562 15.734 0.396 1 80.62 63 SER B CA 1
ATOM 9198 C C . SER B 1 63 ? 50.625 15.516 -1.111 1 80.62 63 SER B C 1
ATOM 9200 O O . SER B 1 63 ? 50.125 14.516 -1.62 1 80.62 63 SER B O 1
ATOM 9202 N N . PHE B 1 64 ? 51.125 16.516 -1.837 1 80.94 64 PHE B N 1
ATOM 9203 C CA . PHE B 1 64 ? 51.375 16.359 -3.268 1 80.94 64 PHE B CA 1
ATOM 9204 C C . PHE B 1 64 ? 52.75 16.906 -3.65 1 80.94 64 PHE B C 1
ATOM 9206 O O . PHE B 1 64 ? 53.312 17.734 -2.943 1 80.94 64 PHE B O 1
ATOM 9213 N N . ILE B 1 65 ? 53.375 16.203 -4.672 1 80.5 65 ILE B N 1
ATOM 9214 C CA . ILE B 1 65 ? 54.562 16.703 -5.34 1 80.5 65 ILE B CA 1
ATOM 9215 C C . ILE B 1 65 ? 54.312 16.828 -6.84 1 80.5 65 ILE B C 1
ATOM 9217 O O . ILE B 1 65 ? 53.875 15.867 -7.477 1 80.5 65 ILE B O 1
ATOM 9221 N N . ILE B 1 66 ? 54.406 18 -7.402 1 78.62 66 ILE B N 1
ATOM 9222 C CA . ILE B 1 66 ? 54.25 18.188 -8.836 1 78.62 66 ILE B CA 1
ATOM 9223 C C . ILE B 1 66 ? 55.5 18.875 -9.414 1 78.62 66 ILE B C 1
ATOM 9225 O O . ILE B 1 66 ? 56.031 19.812 -8.836 1 78.62 66 ILE B O 1
ATOM 9229 N N . LYS B 1 67 ? 56 18.266 -10.477 1 76.88 67 LYS B N 1
ATOM 9230 C CA . LYS B 1 67 ? 57.188 18.797 -11.172 1 76.88 67 LYS B CA 1
ATOM 9231 C C . LYS B 1 67 ? 56.75 19.641 -12.375 1 76.88 67 LYS B C 1
ATOM 9233 O O . LYS B 1 67 ? 56.062 19.156 -13.273 1 76.88 67 LYS B O 1
ATOM 9238 N N . VAL B 1 68 ? 57.125 20.891 -12.305 1 74.94 68 VAL B N 1
ATOM 9239 C CA . VAL B 1 68 ? 56.75 21.797 -13.391 1 74.94 68 VAL B CA 1
ATOM 9240 C C . VAL B 1 68 ? 58 22.422 -14 1 74.94 68 VAL B C 1
ATOM 9242 O O . VAL B 1 68 ? 59.031 22.484 -13.352 1 74.94 68 VAL B O 1
ATOM 9245 N N . ASN B 1 69 ? 58.031 22.859 -15.258 1 70.81 69 ASN B N 1
ATOM 9246 C CA . ASN B 1 69 ? 59.219 23.359 -15.969 1 70.81 69 ASN B CA 1
ATOM 9247 C C . ASN B 1 69 ? 59.344 24.875 -15.859 1 70.81 69 ASN B C 1
ATOM 9249 O O . ASN B 1 69 ? 60.312 25.453 -16.344 1 70.81 69 ASN B O 1
ATOM 9253 N N . LYS B 1 70 ? 58.312 25.609 -15.289 1 69.94 70 LYS B N 1
ATOM 9254 C CA . LYS B 1 70 ? 58.375 27.062 -15.18 1 69.94 70 LYS B CA 1
ATOM 9255 C C . LYS B 1 70 ? 57.781 27.562 -13.875 1 69.94 70 LYS B C 1
ATOM 9257 O O . LYS B 1 70 ? 56.875 26.938 -13.336 1 69.94 70 LYS B O 1
ATOM 9262 N N . GLU B 1 71 ? 58.344 28.438 -13.062 1 64.12 71 GLU B N 1
ATOM 9263 C CA . GLU B 1 71 ? 57.781 29.266 -11.992 1 64.12 71 GLU B CA 1
ATOM 9264 C C . GLU B 1 71 ? 57.594 30.703 -12.461 1 64.12 71 GLU B C 1
ATOM 9266 O O . GLU B 1 71 ? 58.312 31.188 -13.32 1 64.12 71 GLU B O 1
ATOM 9271 N N . PRO B 1 72 ? 56.531 31.359 -12 1 63.38 72 PRO B N 1
ATOM 9272 C CA . PRO B 1 72 ? 55.406 30.891 -11.156 1 63.38 72 PRO B CA 1
ATOM 9273 C C . PRO B 1 72 ? 54.375 30.109 -11.938 1 63.38 72 PRO B C 1
ATOM 9275 O O . PRO B 1 72 ? 54.219 30.312 -13.141 1 63.38 72 PRO B O 1
ATOM 9278 N N . ILE B 1 73 ? 53.812 29.062 -11.195 1 73.88 73 ILE B N 1
ATOM 9279 C CA . ILE B 1 73 ? 52.812 28.234 -11.883 1 73.88 73 ILE B CA 1
ATOM 9280 C C . ILE B 1 73 ? 51.531 28.188 -11.062 1 73.88 73 ILE B C 1
ATOM 9282 O O . ILE B 1 73 ? 51.562 28.203 -9.828 1 73.88 73 ILE B O 1
ATOM 9286 N N . GLU B 1 74 ? 50.438 28.219 -11.789 1 79.69 74 GLU B N 1
ATOM 9287 C CA . GLU B 1 74 ? 49.125 28.031 -11.164 1 79.69 74 GLU B CA 1
ATOM 9288 C C . GLU B 1 74 ? 48.719 26.547 -11.148 1 79.69 74 GLU B C 1
ATOM 9290 O O . GLU B 1 74 ? 48.719 25.891 -12.188 1 79.69 74 GLU B O 1
ATOM 9295 N N . LEU B 1 75 ? 48.531 26.141 -9.914 1 81.25 75 LEU B N 1
ATOM 9296 C CA . LEU B 1 75 ? 48.062 24.766 -9.742 1 81.25 75 LEU B CA 1
ATOM 9297 C C . LEU B 1 75 ? 46.531 24.75 -9.516 1 81.25 75 LEU B C 1
ATOM 9299 O O . LEU B 1 75 ? 46.031 25.531 -8.727 1 81.25 75 LEU B O 1
ATOM 9303 N N . VAL B 1 76 ? 45.875 23.891 -10.227 1 80.94 76 VAL B N 1
ATOM 9304 C CA . VAL B 1 76 ? 44.438 23.688 -10.078 1 80.94 76 VAL B CA 1
ATOM 9305 C C . VAL B 1 76 ? 44.188 22.406 -9.281 1 80.94 76 VAL B C 1
ATOM 9307 O O . VAL B 1 76 ? 44.625 21.328 -9.672 1 80.94 76 VAL B O 1
ATOM 9310 N N . PHE B 1 77 ? 43.469 22.594 -8.172 1 79.19 77 PHE B N 1
ATOM 9311 C CA . PHE B 1 77 ? 43.062 21.484 -7.301 1 79.19 77 PHE B CA 1
ATOM 9312 C C . PHE B 1 77 ? 41.594 21.156 -7.484 1 79.19 77 PHE B C 1
ATOM 9314 O O . PHE B 1 77 ? 40.719 22.016 -7.305 1 79.19 77 PHE B O 1
ATOM 9321 N N . SER B 1 78 ? 41.281 19.922 -7.883 1 74.69 78 SER B N 1
ATOM 9322 C CA . SER B 1 78 ? 39.906 19.5 -8.125 1 74.69 78 SER B CA 1
ATOM 9323 C C . SER B 1 78 ? 39.594 18.203 -7.406 1 74.69 78 SER B C 1
ATOM 9325 O O . SER B 1 78 ? 40.406 17.266 -7.402 1 74.69 78 SER B O 1
ATOM 9327 N N . TYR B 1 79 ? 38.531 18.25 -6.645 1 66.88 79 TYR B N 1
ATOM 9328 C CA . TYR B 1 79 ? 38.031 17.109 -5.914 1 66.88 79 TYR B CA 1
ATOM 9329 C C . TYR B 1 79 ? 36.5 17.094 -5.93 1 66.88 79 TYR B C 1
ATOM 9331 O O . TYR B 1 79 ? 35.844 18.125 -5.762 1 66.88 79 TYR B O 1
ATOM 9339 N N . ILE B 1 80 ? 35.938 15.898 -6.184 1 57.84 80 ILE B N 1
ATOM 9340 C CA . ILE B 1 80 ? 34.5 15.812 -6.25 1 57.84 80 ILE B CA 1
ATOM 9341 C C . ILE B 1 80 ? 33.875 16.297 -4.941 1 57.84 80 ILE B C 1
ATOM 9343 O O . ILE B 1 80 ? 34.281 15.867 -3.859 1 57.84 80 ILE B O 1
ATOM 9347 N N . GLY B 1 81 ? 32.875 17.109 -5.023 1 57.22 81 GLY B N 1
ATOM 9348 C CA . GLY B 1 81 ? 32.156 17.672 -3.891 1 57.22 81 GLY B CA 1
ATOM 9349 C C . GLY B 1 81 ? 32.875 18.859 -3.271 1 57.22 81 GLY B C 1
ATOM 9350 O O . GLY B 1 81 ? 32.344 19.484 -2.332 1 57.22 81 GLY B O 1
ATOM 9351 N N . MET B 1 82 ? 34.188 19.062 -3.779 1 62.94 82 MET B N 1
ATOM 9352 C CA . MET B 1 82 ? 34.906 20.219 -3.266 1 62.94 82 MET B CA 1
ATOM 9353 C C . MET B 1 82 ? 35.156 21.25 -4.363 1 62.94 82 MET B C 1
ATOM 9355 O O . MET B 1 82 ? 35.156 20.906 -5.547 1 62.94 82 MET B O 1
ATOM 9359 N N . ARG B 1 83 ? 35.188 22.531 -3.984 1 64.06 83 ARG B N 1
ATOM 9360 C CA . ARG B 1 83 ? 35.438 23.625 -4.926 1 64.06 83 ARG B CA 1
ATOM 9361 C C . ARG B 1 83 ? 36.844 23.562 -5.48 1 64.06 83 ARG B C 1
ATOM 9363 O O . ARG B 1 83 ? 37.812 23.422 -4.727 1 64.06 83 ARG B O 1
ATOM 9370 N N . GLU B 1 84 ? 36.812 23.656 -6.809 1 70.38 84 GLU B N 1
ATOM 9371 C CA . GLU B 1 84 ? 38.125 23.719 -7.449 1 70.38 84 GLU B CA 1
ATOM 9372 C C . GLU B 1 84 ? 38.906 24.953 -7 1 70.38 84 GLU B C 1
ATOM 9374 O O . GLU B 1 84 ? 38.312 26.031 -6.848 1 70.38 84 GLU B O 1
ATOM 9379 N N . LYS B 1 85 ? 40.094 24.844 -6.547 1 75.31 85 LYS B N 1
ATOM 9380 C CA . LYS B 1 85 ? 40.938 25.953 -6.113 1 75.31 85 LYS B CA 1
ATOM 9381 C C . LYS B 1 85 ? 42.188 26.047 -6.957 1 75.31 85 LYS B C 1
ATOM 9383 O O . LYS B 1 85 ? 42.875 25.047 -7.176 1 75.31 85 LYS B O 1
ATOM 9388 N N . THR B 1 86 ? 42.375 27.25 -7.512 1 78 86 THR B N 1
ATOM 9389 C CA . THR B 1 86 ? 43.625 27.531 -8.227 1 78 86 THR B CA 1
ATOM 9390 C C . THR B 1 86 ? 44.594 28.281 -7.332 1 78 86 THR B C 1
ATOM 9392 O O . THR B 1 86 ? 44.25 29.312 -6.762 1 78 86 THR B O 1
ATOM 9395 N N . VAL B 1 87 ? 45.75 27.828 -7.113 1 78.81 87 VAL B N 1
ATOM 9396 C CA . VAL B 1 87 ? 46.781 28.453 -6.27 1 78.81 87 VAL B CA 1
ATOM 9397 C C . VAL B 1 87 ? 48 28.797 -7.102 1 78.81 87 VAL B C 1
ATOM 9399 O O . VAL B 1 87 ? 48.531 27.938 -7.824 1 78.81 87 VAL B O 1
ATOM 9402 N N . LEU B 1 88 ? 48.375 30.047 -7.078 1 75.19 88 LEU B N 1
ATOM 9403 C CA . LEU B 1 88 ? 49.594 30.484 -7.727 1 75.19 88 LEU B CA 1
ATOM 9404 C C . LEU B 1 88 ? 50.812 30.094 -6.895 1 75.19 88 LEU B C 1
ATOM 9406 O O . LEU B 1 88 ? 50.938 30.5 -5.734 1 75.19 88 LEU B O 1
ATOM 9410 N N . CYS B 1 89 ? 51.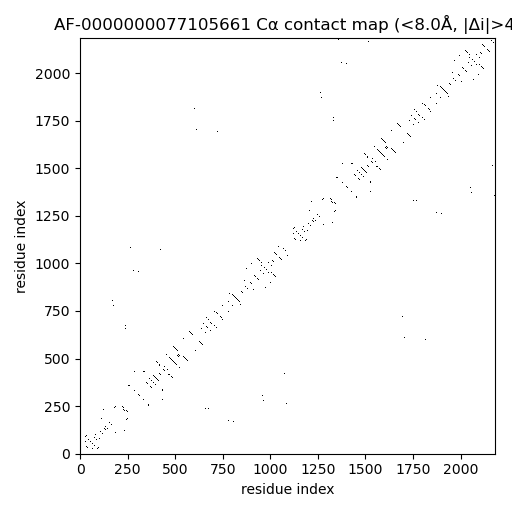656 29.312 -7.398 1 73.94 89 CYS B N 1
ATOM 9411 C CA . CYS B 1 89 ? 52.875 28.906 -6.73 1 73.94 89 CYS B CA 1
ATOM 9412 C C . CYS B 1 89 ? 54.062 29.688 -7.254 1 73.94 89 CYS B C 1
ATOM 9414 O O . CYS B 1 89 ? 54.469 29.531 -8.414 1 73.94 89 CYS B O 1
ATOM 9416 N N . LYS B 1 90 ? 54.531 30.625 -6.484 1 68.38 90 LYS B N 1
ATOM 9417 C CA . LYS B 1 90 ? 55.625 31.5 -6.879 1 68.38 90 LYS B CA 1
ATOM 9418 C C . LYS B 1 90 ? 56.969 30.922 -6.449 1 68.38 90 LYS B C 1
ATOM 9420 O O . LYS B 1 90 ? 58.031 31.359 -6.91 1 68.38 90 LYS B O 1
ATOM 9425 N N . SER B 1 91 ? 57.125 30.109 -5.309 1 64.62 91 SER B N 1
ATOM 9426 C CA . SER B 1 91 ? 58.375 29.594 -4.809 1 64.62 91 SER B CA 1
ATOM 9427 C C . SER B 1 91 ? 58.281 28.094 -4.535 1 64.62 91 SER B C 1
ATOM 9429 O O . SER B 1 91 ? 57.188 27.531 -4.523 1 64.62 91 SER B O 1
ATOM 9431 N N . GLN B 1 92 ? 59.406 27.359 -4.477 1 61.03 92 GLN B N 1
ATOM 9432 C CA . GLN B 1 92 ? 59.562 25.938 -4.215 1 61.03 92 GLN B CA 1
ATOM 9433 C C . GLN B 1 92 ? 59.219 25.609 -2.766 1 61.03 92 GLN B C 1
ATOM 9435 O O . GLN B 1 92 ? 59.5 24.5 -2.291 1 61.03 92 GLN B O 1
ATOM 9440 N N . LYS B 1 93 ? 58.562 26.438 -2.113 1 65.06 93 LYS B N 1
ATOM 9441 C CA . LYS B 1 93 ? 58.219 26.156 -0.729 1 65.06 93 LYS B CA 1
ATOM 9442 C C . LYS B 1 93 ? 56.938 25.297 -0.655 1 65.06 93 LYS B C 1
ATOM 9444 O O . LYS B 1 93 ? 56.094 25.375 -1.527 1 65.06 93 LYS B O 1
ATOM 9449 N N . ALA B 1 94 ? 56.875 24.422 0.383 1 72.94 94 ALA B N 1
ATOM 9450 C CA . ALA B 1 94 ? 55.75 23.531 0.616 1 72.94 94 ALA B CA 1
ATOM 9451 C C . ALA B 1 94 ? 54.469 24.312 0.819 1 72.94 94 ALA B C 1
ATOM 9453 O O . ALA B 1 94 ? 54.438 25.281 1.581 1 72.94 94 ALA B O 1
ATOM 9454 N N . ILE B 1 95 ? 53.469 24.141 -0.034 1 78.31 95 ILE B N 1
ATOM 9455 C CA . ILE B 1 95 ? 52.219 24.859 0.061 1 78.31 95 ILE B CA 1
ATOM 9456 C C . ILE B 1 95 ? 51.125 23.969 0.689 1 78.31 95 ILE B C 1
ATOM 9458 O O . ILE B 1 95 ? 51.125 22.75 0.49 1 78.31 95 ILE B O 1
ATOM 9462 N N . THR B 1 96 ? 50.344 24.547 1.604 1 79.81 96 THR B N 1
ATOM 9463 C CA . THR B 1 96 ? 49.125 23.891 2.115 1 79.81 96 THR B CA 1
ATOM 9464 C C . THR B 1 96 ? 47.875 24.484 1.473 1 79.81 96 THR B C 1
ATOM 9466 O O . THR B 1 96 ? 47.656 25.703 1.558 1 79.81 96 THR B O 1
ATOM 9469 N N . VAL B 1 97 ? 47.219 23.688 0.747 1 79.94 97 VAL B N 1
ATOM 9470 C CA . VAL B 1 97 ? 46 24.125 0.073 1 79.94 97 VAL B CA 1
ATOM 9471 C C . VAL B 1 97 ? 44.781 23.562 0.8 1 79.94 97 VAL B C 1
ATOM 9473 O O . VAL B 1 97 ? 44.688 22.359 1.059 1 79.94 97 VAL B O 1
ATOM 9476 N N . VAL B 1 98 ? 43.938 24.344 1.195 1 75.75 98 VAL B N 1
ATOM 9477 C CA . VAL B 1 98 ? 42.688 23.953 1.808 1 75.75 98 VAL B CA 1
ATOM 9478 C C . VAL B 1 98 ? 41.562 23.922 0.75 1 75.75 98 VAL B C 1
ATOM 9480 O O . VAL B 1 98 ? 41.281 24.953 0.116 1 75.75 98 VAL B O 1
ATOM 9483 N N . LEU B 1 99 ? 41.125 22.766 0.372 1 70.81 99 LEU B N 1
ATOM 9484 C CA . LEU B 1 99 ? 39.969 22.672 -0.517 1 70.81 99 LEU B CA 1
ATOM 9485 C C . LEU B 1 99 ? 38.656 22.75 0.275 1 70.81 99 LEU B C 1
ATOM 9487 O O . LEU B 1 99 ? 38.531 22.094 1.317 1 70.81 99 LEU B O 1
ATOM 9491 N N . GLU B 1 100 ? 37.969 23.562 -0.175 1 58.56 100 GLU B N 1
ATOM 9492 C CA . GLU B 1 100 ? 36.656 23.734 0.458 1 58.56 100 GLU B CA 1
ATOM 9493 C C . GLU B 1 100 ? 35.594 22.875 -0.225 1 58.56 100 GLU B C 1
ATOM 9495 O O . GLU B 1 100 ? 35.719 22.562 -1.415 1 58.56 100 GLU B O 1
ATOM 9500 N N . ASP B 1 101 ? 34.844 22.078 0.379 1 50.88 101 ASP B N 1
ATOM 9501 C CA . ASP B 1 101 ? 33.75 21.281 -0.193 1 50.88 101 ASP B CA 1
ATOM 9502 C C . ASP B 1 101 ? 33.031 22.078 -1.272 1 50.88 101 ASP B C 1
ATOM 9504 O O . ASP B 1 101 ? 32.844 23.281 -1.142 1 50.88 101 ASP B O 1
ATOM 9508 N N . ASN B 1 102 ? 33.156 21.469 -2.447 1 45.31 102 ASN B N 1
ATOM 9509 C CA . ASN B 1 102 ? 32.375 22.094 -3.508 1 45.31 102 ASN B CA 1
ATOM 9510 C C . ASN B 1 102 ? 30.906 22.25 -3.111 1 45.31 102 ASN B C 1
ATOM 9512 O O . ASN B 1 102 ? 30.047 22.406 -3.973 1 45.31 102 ASN B O 1
ATOM 9516 N N . ALA B 1 103 ? 30.578 21.672 -2.188 1 39.06 103 ALA B N 1
ATOM 9517 C CA . ALA B 1 103 ? 29.203 22.031 -1.896 1 39.06 103 ALA B CA 1
ATOM 9518 C C . ALA B 1 103 ? 28.906 23.469 -2.312 1 39.06 103 ALA B C 1
ATOM 9520 O O . ALA B 1 103 ? 29.656 24.391 -1.978 1 39.06 103 ALA B O 1
ATOM 9521 N N . VAL B 1 104 ? 28.641 23.672 -3.438 1 38.72 104 VAL B N 1
ATOM 9522 C CA . VAL B 1 104 ? 27.953 24.953 -3.559 1 38.72 104 VAL B CA 1
ATOM 9523 C C . VAL B 1 104 ? 27.609 25.484 -2.17 1 38.72 104 VAL B C 1
ATOM 9525 O O . VAL B 1 104 ? 26.922 24.828 -1.399 1 38.72 104 VAL B O 1
ATOM 9528 N N . ASN B 1 105 ? 28.5 26.016 -1.619 1 42.88 105 ASN B N 1
ATOM 9529 C CA . ASN B 1 105 ? 28.078 26.688 -0.391 1 42.88 105 ASN B CA 1
ATOM 9530 C C . ASN B 1 105 ? 26.594 27.016 -0.41 1 42.88 105 ASN B C 1
ATOM 9532 O O . ASN B 1 105 ? 26.172 28 -1.013 1 42.88 105 ASN B O 1
ATOM 9536 N N . LEU B 1 106 ? 25.906 25.906 -0.44 1 47.75 106 LEU B N 1
ATOM 9537 C CA . LEU B 1 106 ? 24.453 26.047 -0.35 1 47.75 106 LEU B CA 1
ATOM 9538 C C . LEU B 1 106 ? 24.062 27.297 0.421 1 47.75 106 LEU B C 1
ATOM 9540 O O . LEU B 1 106 ? 22.906 27.734 0.375 1 47.75 106 LEU B O 1
ATOM 9544 N N . ASP B 1 107 ? 25.188 27.828 0.974 1 56.22 107 ASP B N 1
ATOM 9545 C CA . ASP B 1 107 ? 24.859 29.031 1.734 1 56.22 107 ASP B CA 1
ATOM 9546 C C . ASP B 1 107 ? 24.609 30.219 0.806 1 56.22 107 ASP B C 1
ATOM 9548 O O . ASP B 1 107 ? 23.859 31.125 1.143 1 56.22 107 ASP B O 1
ATOM 9552 N N . ASN B 1 108 ? 25.234 29.984 -0.441 1 67.81 108 ASN B N 1
ATOM 9553 C CA . ASN B 1 108 ? 25.078 31.141 -1.3 1 67.81 108 ASN B CA 1
ATOM 9554 C C . ASN B 1 108 ? 24.266 30.828 -2.543 1 67.81 108 ASN B C 1
ATOM 9556 O O . ASN B 1 108 ? 24.391 31.5 -3.566 1 67.81 108 ASN B O 1
ATOM 9560 N N . VAL B 1 109 ? 23.578 29.656 -2.471 1 76.81 109 VAL B N 1
ATOM 9561 C CA . VAL B 1 109 ? 22.75 29.328 -3.627 1 76.81 109 VAL B CA 1
ATOM 9562 C C . VAL B 1 109 ? 21.297 29.203 -3.199 1 76.81 109 VAL B C 1
ATOM 9564 O O . VAL B 1 109 ? 21 28.906 -2.035 1 76.81 109 VAL B O 1
ATOM 9567 N N . VAL B 1 110 ? 20.484 29.531 -4.141 1 80.81 110 VAL B N 1
ATOM 9568 C CA . VAL B 1 110 ? 19.047 29.344 -3.977 1 80.81 110 VAL B CA 1
ATOM 9569 C C . VAL B 1 110 ? 18.562 28.266 -4.953 1 80.81 110 VAL B C 1
ATOM 9571 O O . VAL B 1 110 ? 19 28.219 -6.102 1 80.81 110 VAL B O 1
ATOM 9574 N N . ILE B 1 111 ? 17.766 27.344 -4.395 1 79.31 111 ILE B N 1
ATOM 9575 C CA . ILE B 1 111 ? 17.25 26.25 -5.215 1 79.31 111 ILE B CA 1
ATOM 9576 C C . ILE B 1 111 ? 15.766 26.469 -5.496 1 79.31 111 ILE B C 1
ATOM 9578 O O . ILE B 1 111 ? 14.961 26.562 -4.566 1 79.31 111 ILE B O 1
ATOM 9582 N N . THR B 1 112 ? 15.406 26.516 -6.711 1 76.19 112 THR B N 1
ATOM 9583 C CA . THR B 1 112 ? 14.008 26.688 -7.07 1 76.19 112 THR B CA 1
ATOM 9584 C C . THR B 1 112 ? 13.375 25.344 -7.426 1 76.19 112 THR B C 1
ATOM 9586 O O . THR B 1 112 ? 12.164 25.25 -7.66 1 76.19 112 THR B O 1
ATOM 9589 N N . GLY B 1 113 ? 14.07 24.328 -7.348 1 74.06 113 GLY B N 1
ATOM 9590 C CA . GLY B 1 113 ? 13.594 23.016 -7.781 1 74.06 113 GLY B CA 1
ATOM 9591 C C . GLY B 1 113 ? 13.984 22.688 -9.203 1 74.06 113 GLY B C 1
ATOM 9592 O O . GLY B 1 113 ? 14.188 21.516 -9.539 1 74.06 113 GLY B O 1
ATOM 9593 N N . TYR B 1 114 ? 14.023 23.766 -10.008 1 78.19 114 TYR B N 1
ATOM 9594 C CA . TYR B 1 114 ? 14.375 23.594 -11.414 1 78.19 114 TYR B CA 1
ATOM 9595 C C . TYR B 1 114 ? 15.789 24.078 -11.688 1 78.19 114 TYR B C 1
ATOM 9597 O O . TYR B 1 114 ? 16.438 23.656 -12.641 1 78.19 114 TYR B O 1
ATOM 9605 N N . GLN B 1 115 ? 16.156 25.062 -10.773 1 80.31 115 GLN B N 1
ATOM 9606 C CA . GLN B 1 115 ? 17.453 25.703 -10.984 1 80.31 115 GLN B CA 1
ATOM 9607 C C . GLN B 1 115 ? 18.141 25.984 -9.648 1 80.31 115 GLN B C 1
ATOM 9609 O O . GLN B 1 115 ? 17.5 26.062 -8.609 1 80.31 115 GLN B O 1
ATOM 9614 N N . GLU B 1 116 ? 19.391 26.047 -9.844 1 79.38 116 GLU B N 1
ATOM 9615 C CA . GLU B 1 116 ? 20.234 26.578 -8.781 1 79.38 116 GLU B CA 1
ATOM 9616 C C . GLU B 1 116 ? 20.797 27.938 -9.156 1 79.38 116 GLU B C 1
ATOM 9618 O O . GLU B 1 116 ? 21.453 28.094 -10.188 1 79.38 116 GLU B O 1
ATOM 9623 N N . ILE B 1 117 ? 20.469 28.891 -8.297 1 81.75 117 ILE B N 1
ATOM 9624 C CA . ILE B 1 117 ? 20.844 30.25 -8.625 1 81.75 117 ILE B CA 1
ATOM 9625 C C . ILE B 1 117 ? 21.734 30.812 -7.527 1 81.75 117 ILE B C 1
ATOM 9627 O O . ILE B 1 117 ? 21.484 30.609 -6.34 1 81.75 117 ILE B O 1
ATOM 9631 N N . ASP B 1 118 ? 22.672 31.469 -7.941 1 81.38 118 ASP B N 1
ATOM 9632 C CA . ASP B 1 118 ? 23.484 32.219 -6.992 1 81.38 118 ASP B CA 1
ATOM 9633 C C . ASP B 1 118 ? 22.672 33.344 -6.344 1 81.38 118 ASP B C 1
ATOM 9635 O O . ASP B 1 118 ? 21.969 34.094 -7.027 1 81.38 118 ASP B O 1
ATOM 9639 N N . LYS B 1 119 ? 22.859 33.438 -5.113 1 80.25 119 LYS B N 1
ATOM 9640 C CA . LYS B 1 119 ? 22.094 34.438 -4.375 1 80.25 119 LYS B CA 1
ATOM 9641 C C . LYS B 1 119 ? 22.359 35.844 -4.902 1 80.25 119 LYS B C 1
ATOM 9643 O O . LYS B 1 119 ? 21.484 36.719 -4.848 1 80.25 119 LYS B O 1
ATOM 9648 N N . ARG B 1 120 ? 23.641 36.312 -5.434 1 78.88 120 ARG B N 1
ATOM 9649 C CA . ARG B 1 120 ? 24.062 37.625 -5.902 1 78.88 120 ARG B CA 1
ATOM 9650 C C . ARG B 1 120 ? 23.422 37.969 -7.242 1 78.88 120 ARG B C 1
ATOM 9652 O O . ARG B 1 120 ? 23.406 39.125 -7.656 1 78.88 120 ARG B O 1
ATOM 9659 N N . LYS B 1 121 ? 22.719 36.906 -7.75 1 83.44 121 LYS B N 1
ATOM 9660 C CA . LYS B 1 121 ? 22.109 37.094 -9.062 1 83.44 121 LYS B CA 1
ATOM 9661 C C . LYS B 1 121 ? 20.594 36.906 -8.984 1 83.44 121 LYS B C 1
ATOM 9663 O O . LYS B 1 121 ? 19.922 36.875 -10.016 1 83.44 121 LYS B O 1
ATOM 9668 N N . LEU B 1 122 ? 20.141 36.844 -7.848 1 85.38 122 LEU B N 1
ATOM 9669 C CA . LEU B 1 122 ? 18.734 36.562 -7.637 1 85.38 122 LEU B CA 1
ATOM 9670 C C . LEU B 1 122 ? 17.906 37.844 -7.781 1 85.38 122 LEU B C 1
ATOM 9672 O O . LEU B 1 122 ? 18.094 38.812 -7.016 1 85.38 122 LEU B O 1
ATOM 9676 N N . SER B 1 123 ? 17.062 37.875 -8.68 1 87.75 123 SER B N 1
ATOM 9677 C CA . SER B 1 123 ? 16.203 39.062 -8.898 1 87.75 123 SER B CA 1
ATOM 9678 C C . SER B 1 123 ? 14.82 38.844 -8.305 1 87.75 123 SER B C 1
ATOM 9680 O O . SER B 1 123 ? 13.992 39.75 -8.305 1 87.75 123 SER B O 1
ATOM 9682 N N . SER B 1 124 ? 14.555 37.656 -7.762 1 88.5 124 SER B N 1
ATOM 9683 C CA . SER B 1 124 ? 13.25 37.312 -7.211 1 88.5 124 SER B CA 1
ATOM 9684 C C . SER B 1 124 ? 13.266 37.344 -5.688 1 88.5 124 SER B C 1
ATOM 9686 O O . SER B 1 124 ? 14.328 37.469 -5.074 1 88.5 124 SER B O 1
ATOM 9688 N N . SER B 1 125 ? 12.062 37.312 -5.184 1 89.12 125 SER B N 1
ATOM 9689 C CA . SER B 1 125 ? 11.938 37.25 -3.729 1 89.12 125 SER B CA 1
ATOM 9690 C C . SER B 1 125 ? 11.914 35.812 -3.23 1 89.12 125 SER B C 1
ATOM 9692 O O . SER B 1 125 ? 10.875 35.156 -3.285 1 89.12 125 SER B O 1
ATOM 9694 N N . ILE B 1 126 ? 12.945 35.406 -2.748 1 89.81 126 ILE B N 1
ATOM 9695 C CA . ILE B 1 126 ? 13.102 34.062 -2.201 1 89.81 126 ILE B CA 1
ATOM 9696 C C . ILE B 1 126 ? 13.805 34.156 -0.846 1 89.81 126 ILE B C 1
ATOM 9698 O O . ILE B 1 126 ? 14.766 34.906 -0.679 1 89.81 126 ILE B O 1
ATOM 9702 N N . THR B 1 127 ? 13.266 33.531 0.084 1 89.88 127 THR B N 1
ATOM 9703 C CA . THR B 1 127 ? 13.898 33.406 1.394 1 89.88 127 THR B CA 1
ATOM 9704 C C . THR B 1 127 ? 14.438 32 1.629 1 89.88 127 THR B C 1
ATOM 9706 O O . THR B 1 127 ? 13.719 31.031 1.439 1 89.88 127 THR B O 1
ATOM 9709 N N . THR B 1 128 ? 15.633 31.922 2.002 1 90 128 THR B N 1
ATOM 9710 C CA . THR B 1 128 ? 16.297 30.641 2.258 1 90 128 THR B CA 1
ATOM 9711 C C . THR B 1 128 ? 16.562 30.453 3.75 1 90 128 THR B C 1
ATOM 9713 O O . THR B 1 128 ? 16.953 31.406 4.43 1 90 128 THR B O 1
ATOM 9716 N N . MET B 1 129 ? 16.359 29.266 4.215 1 89.75 129 MET B N 1
ATOM 9717 C CA . MET B 1 129 ? 16.672 28.938 5.602 1 89.75 129 MET B CA 1
ATOM 9718 C C . MET B 1 129 ? 17.312 27.562 5.695 1 89.75 129 MET B C 1
ATOM 9720 O O . MET B 1 129 ? 16.922 26.625 4.992 1 89.75 129 MET B O 1
ATOM 9724 N N . LYS B 1 130 ? 18.25 27.547 6.574 1 89.38 130 LYS B N 1
ATOM 9725 C CA . LYS B 1 130 ? 18.844 26.25 6.871 1 89.38 130 LYS B CA 1
ATOM 9726 C C . LYS B 1 130 ? 18.062 25.516 7.949 1 89.38 130 LYS B C 1
ATOM 9728 O O . LYS B 1 130 ? 17.531 26.141 8.875 1 89.38 130 LYS B O 1
ATOM 9733 N N . MET B 1 131 ? 18.047 24.234 7.82 1 88.94 131 MET B N 1
ATOM 9734 C CA . MET B 1 131 ? 17.297 23.438 8.781 1 88.94 131 MET B CA 1
ATOM 9735 C C . MET B 1 131 ? 17.891 23.547 10.18 1 88.94 131 MET B C 1
ATOM 9737 O O . MET B 1 131 ? 17.188 23.469 11.18 1 88.94 131 MET B O 1
ATOM 9741 N N . SER B 1 132 ? 19.203 23.734 10.219 1 81.62 132 SER B N 1
ATOM 9742 C CA . SER B 1 132 ? 19.875 23.844 11.516 1 81.62 132 SER B CA 1
ATOM 9743 C C . SER B 1 132 ? 19.375 25.062 12.281 1 81.62 132 SER B C 1
ATOM 9745 O O . SER B 1 132 ? 19.406 25.078 13.516 1 81.62 132 SER B O 1
ATOM 9747 N N . GLU B 1 133 ? 18.875 25.984 11.57 1 80.75 133 GLU B N 1
ATOM 9748 C CA . GLU B 1 133 ? 18.344 27.188 12.195 1 80.75 133 GLU B CA 1
ATOM 9749 C C . GLU B 1 133 ? 16.875 27 12.578 1 80.75 133 GLU B C 1
ATOM 9751 O O . GLU B 1 133 ? 16.375 27.703 13.461 1 80.75 133 GLU B O 1
ATOM 9756 N N . LEU B 1 134 ? 16.25 26.062 11.93 1 82.44 134 LEU B N 1
ATOM 9757 C CA . LEU B 1 134 ? 14.805 25.891 12.102 1 82.44 134 LEU B CA 1
ATOM 9758 C C . LEU B 1 134 ? 14.508 24.797 13.133 1 82.44 134 LEU B C 1
ATOM 9760 O O . LEU B 1 134 ? 13.477 24.844 13.805 1 82.44 134 LEU B O 1
ATOM 9764 N N . GLN B 1 135 ? 15.336 23.922 13.195 1 80.44 135 GLN B N 1
ATOM 9765 C CA . GLN B 1 135 ? 15.031 22.719 13.945 1 80.44 135 GLN B CA 1
ATOM 9766 C C . GLN B 1 135 ? 14.953 23 15.445 1 80.44 135 GLN B C 1
ATOM 9768 O O . GLN B 1 135 ? 15.852 23.625 16 1 80.44 135 GLN B O 1
ATOM 9773 N N . THR B 1 136 ? 13.867 22.594 16.016 1 79.06 136 THR B N 1
ATOM 9774 C CA . THR B 1 136 ? 13.656 22.641 17.453 1 79.06 136 THR B CA 1
ATOM 9775 C C . THR B 1 136 ? 13.242 21.266 17.984 1 79.06 136 THR B C 1
ATOM 9777 O O . THR B 1 136 ? 12.523 20.531 17.297 1 79.06 136 THR B O 1
ATOM 9780 N N . PRO B 1 137 ? 13.648 20.906 19.156 1 79 137 PRO B N 1
ATOM 9781 C CA . PRO B 1 137 ? 13.336 19.578 19.688 1 79 137 PRO B CA 1
ATOM 9782 C C . PRO B 1 137 ? 11.836 19.375 19.938 1 79 137 PRO B C 1
ATOM 9784 O O . PRO B 1 137 ? 11.359 18.25 19.984 1 79 137 PRO B O 1
ATOM 9787 N N . SER B 1 138 ? 11.18 20.406 20.062 1 79.06 138 SER B N 1
ATOM 9788 C CA . SER B 1 138 ? 9.789 20.297 20.484 1 79.06 138 SER B CA 1
ATOM 9789 C C . SER B 1 138 ? 8.875 20.062 19.281 1 79.06 138 SER B C 1
ATOM 9791 O O . SER B 1 138 ? 7.723 19.656 19.453 1 79.06 138 SER B O 1
ATOM 9793 N N . THR B 1 139 ? 9.297 20.281 18.125 1 82 139 THR B N 1
ATOM 9794 C CA . THR B 1 139 ? 8.469 20.141 16.938 1 82 139 THR B CA 1
ATOM 9795 C C . THR B 1 139 ? 8.992 19.031 16.031 1 82 139 THR B C 1
ATOM 9797 O O . THR B 1 139 ? 10.195 18.938 15.781 1 82 139 THR B O 1
ATOM 9800 N N . ASN B 1 140 ? 8.047 18.266 15.562 1 80.94 140 ASN B N 1
ATOM 9801 C CA . ASN B 1 140 ? 8.477 17.078 14.844 1 80.94 140 ASN B CA 1
ATOM 9802 C C . ASN B 1 140 ? 8.18 17.172 13.352 1 80.94 140 ASN B C 1
ATOM 9804 O O . ASN B 1 140 ? 8.492 16.25 12.586 1 80.94 140 ASN B O 1
ATOM 9808 N N . SER B 1 141 ? 7.551 18.297 12.922 1 87.5 141 SER B N 1
ATOM 9809 C CA . SER B 1 141 ? 7.254 18.453 11.5 1 87.5 141 SER B CA 1
ATOM 9810 C C . SER B 1 141 ? 7.73 19.797 10.984 1 87.5 141 SER B C 1
ATOM 9812 O O . SER B 1 141 ? 7.645 20.812 11.695 1 87.5 141 SER B O 1
ATOM 9814 N N . LEU B 1 142 ? 8.148 19.812 9.781 1 89.62 142 LEU B N 1
ATOM 9815 C CA . LEU B 1 142 ? 8.727 21.016 9.172 1 89.62 142 LEU B CA 1
ATOM 9816 C C . LEU B 1 142 ? 7.691 22.125 9.062 1 89.62 142 LEU B C 1
ATOM 9818 O O . LEU B 1 142 ? 8.008 23.297 9.281 1 89.62 142 LEU B O 1
ATOM 9822 N N . ASP B 1 143 ? 6.535 21.766 8.688 1 87.44 143 ASP B N 1
ATOM 9823 C CA . ASP B 1 143 ? 5.496 22.766 8.477 1 87.44 143 ASP B CA 1
ATOM 9824 C C . ASP B 1 143 ? 5.242 23.578 9.742 1 87.44 143 ASP B C 1
ATOM 9826 O O . ASP B 1 143 ? 5.039 24.781 9.68 1 87.44 143 ASP B O 1
ATOM 9830 N N . GLN B 1 144 ? 5.355 22.969 10.844 1 87 144 GLN B N 1
ATOM 9831 C CA . GLN B 1 144 ? 5.133 23.641 12.117 1 87 144 GLN B CA 1
ATOM 9832 C C . GLN B 1 144 ? 6.336 24.5 12.5 1 87 144 GLN B C 1
ATOM 9834 O O . GLN B 1 144 ? 6.191 25.516 13.188 1 87 144 GLN B O 1
ATOM 9839 N N . MET B 1 145 ? 7.453 24.156 12.039 1 89.44 145 MET B N 1
ATOM 9840 C CA . MET B 1 145 ? 8.688 24.828 12.422 1 89.44 145 MET B CA 1
ATOM 9841 C C . MET B 1 145 ? 8.789 26.203 11.75 1 89.44 145 MET B C 1
ATOM 9843 O O . MET B 1 145 ? 9.578 27.047 12.18 1 89.44 145 MET B O 1
ATOM 9847 N N . LEU B 1 146 ? 8.031 26.422 10.812 1 89.81 146 LEU B N 1
ATOM 9848 C CA . LEU B 1 146 ? 8.156 27.641 10.008 1 89.81 146 LEU B CA 1
ATOM 9849 C C . LEU B 1 146 ? 7.418 28.797 10.656 1 89.81 146 LEU B C 1
ATOM 9851 O O . LEU B 1 146 ? 7.594 29.953 10.258 1 89.81 146 LEU B O 1
ATOM 9855 N N . GLN B 1 147 ? 6.73 28.594 11.633 1 88.5 147 GLN B N 1
ATOM 9856 C CA . GLN B 1 147 ? 5.914 29.641 12.234 1 88.5 147 GLN B CA 1
ATOM 9857 C C . GLN B 1 147 ? 6.785 30.75 12.828 1 88.5 147 GLN B C 1
ATOM 9859 O O . GLN B 1 147 ? 7.648 30.469 13.664 1 88.5 147 GLN B O 1
ATOM 9864 N N . GLY B 1 148 ? 6.625 31.953 12.383 1 88.38 148 GLY B N 1
ATOM 9865 C CA . GLY B 1 148 ? 7.293 33.125 12.906 1 88.38 148 GLY B CA 1
ATOM 9866 C C . GLY B 1 148 ? 8.711 33.312 12.391 1 88.38 148 GLY B C 1
ATOM 9867 O O . GLY B 1 148 ? 9.469 34.125 12.898 1 88.38 148 GLY B O 1
ATOM 9868 N N . ARG B 1 149 ? 9 32.594 11.367 1 90.5 149 ARG B N 1
ATOM 9869 C CA . ARG B 1 149 ? 10.398 32.594 10.945 1 90.5 149 ARG B CA 1
ATOM 9870 C C . ARG B 1 149 ? 10.586 33.344 9.648 1 90.5 149 ARG B C 1
ATOM 9872 O O . ARG B 1 149 ? 11.68 33.844 9.367 1 90.5 149 ARG B O 1
ATOM 9879 N N . ILE B 1 150 ? 9.594 33.438 8.898 1 91.38 150 ILE B N 1
ATOM 9880 C CA . ILE B 1 150 ? 9.734 34 7.566 1 91.38 150 ILE B CA 1
ATOM 9881 C C . ILE B 1 150 ? 8.703 35.094 7.363 1 91.38 150 ILE B C 1
ATOM 9883 O O . ILE B 1 150 ? 7.512 34.906 7.625 1 91.38 150 ILE B O 1
ATOM 9887 N N . ALA B 1 151 ? 9.211 36.188 6.859 1 92.12 151 ALA B N 1
ATOM 9888 C CA . ALA B 1 151 ? 8.305 37.281 6.566 1 92.12 151 ALA B CA 1
ATOM 9889 C C . ALA B 1 151 ? 7.359 36.938 5.422 1 92.12 151 ALA B C 1
ATOM 9891 O O . ALA B 1 151 ? 7.777 36.344 4.422 1 92.12 151 ALA B O 1
ATOM 9892 N N . GLY B 1 152 ? 6.141 37.219 5.637 1 89.38 152 GLY B N 1
ATOM 9893 C CA . GLY B 1 152 ? 5.156 37 4.59 1 89.38 152 GLY B CA 1
ATOM 9894 C C . GLY B 1 152 ? 4.57 35.594 4.609 1 89.38 152 GLY B C 1
ATOM 9895 O O . GLY B 1 152 ? 3.66 35.281 3.836 1 89.38 152 GLY B O 1
ATOM 9896 N N . LEU B 1 153 ? 5.109 34.781 5.336 1 89.75 153 LEU B N 1
ATOM 9897 C CA . LEU B 1 153 ? 4.594 33.406 5.504 1 89.75 153 LEU B CA 1
ATOM 9898 C C . LEU B 1 153 ? 3.824 33.281 6.816 1 89.75 153 LEU B C 1
ATOM 9900 O O . LEU B 1 153 ? 4.418 33.344 7.895 1 89.75 153 LEU B O 1
ATOM 9904 N N . ALA B 1 154 ? 2.607 33.094 6.617 1 86.94 154 ALA B N 1
ATOM 9905 C CA . ALA B 1 154 ? 1.769 32.906 7.801 1 86.94 154 ALA B CA 1
ATOM 9906 C C . ALA B 1 154 ? 1.478 31.422 8.031 1 86.94 154 ALA B C 1
ATOM 9908 O O . ALA B 1 154 ? 0.932 30.734 7.156 1 86.94 154 ALA B O 1
ATOM 9909 N N . VAL B 1 155 ? 1.895 30.922 9.156 1 86.31 155 VAL B N 1
ATOM 9910 C CA . VAL B 1 155 ? 1.611 29.547 9.555 1 86.31 155 VAL B CA 1
ATOM 9911 C C . VAL B 1 155 ? 0.646 29.547 10.742 1 86.31 155 VAL B C 1
ATOM 9913 O O . VAL B 1 155 ? 0.923 30.156 11.781 1 86.31 155 VAL B O 1
ATOM 9916 N N . MET B 1 156 ? -0.377 28.875 10.555 1 78.5 156 MET B N 1
ATOM 9917 C CA . MET B 1 156 ? -1.365 28.766 11.625 1 78.5 156 MET B CA 1
ATOM 9918 C C . MET B 1 156 ? -1.392 27.344 12.195 1 78.5 156 MET B C 1
ATOM 9920 O O . MET B 1 156 ? -2.025 26.453 11.625 1 78.5 156 MET B O 1
ATOM 9924 N N . ASN B 1 157 ? -0.719 27.219 13.312 1 78.25 157 ASN B N 1
ATOM 9925 C CA . ASN B 1 157 ? -0.774 25.969 14.047 1 78.25 157 ASN B CA 1
ATOM 9926 C C . ASN B 1 157 ? -1.946 25.938 15.023 1 78.25 157 ASN B C 1
ATOM 9928 O O . ASN B 1 157 ? -1.771 26.188 16.219 1 78.25 157 ASN B O 1
ATOM 9932 N N . LEU B 1 158 ? -2.967 25.469 14.633 1 71 158 LEU B N 1
ATOM 9933 C CA . LEU B 1 158 ? -4.219 25.672 15.352 1 71 158 LEU B CA 1
ATOM 9934 C C . LEU B 1 158 ? -4.453 24.562 16.359 1 71 158 LEU B C 1
ATOM 9936 O O . LEU B 1 158 ? -5.383 24.641 17.172 1 71 158 LEU B O 1
ATOM 9940 N N . SER B 1 159 ? -3.588 23.578 16.359 1 77.69 159 SER B N 1
ATOM 9941 C CA . SER B 1 159 ? -3.877 22.453 17.234 1 77.69 159 SER B CA 1
ATOM 9942 C C . SER B 1 159 ? -2.596 21.766 17.703 1 77.69 159 SER B C 1
ATOM 9944 O O . SER B 1 159 ? -1.568 21.844 17.016 1 77.69 159 SER B O 1
ATOM 9946 N N . SER B 1 160 ? -2.697 21.266 18.922 1 79.75 160 SER B N 1
ATOM 9947 C CA . SER B 1 160 ? -1.63 20.406 19.453 1 79.75 160 SER B CA 1
ATOM 9948 C C . SER B 1 160 ? -1.915 18.938 19.172 1 79.75 160 SER B C 1
ATOM 9950 O O . SER B 1 160 ? -1.181 18.062 19.641 1 79.75 160 SER B O 1
ATOM 9952 N N . THR B 1 161 ? -2.955 18.703 18.469 1 83.12 161 THR B N 1
ATOM 9953 C CA . THR B 1 161 ? -3.287 17.328 18.125 1 83.12 161 THR B CA 1
ATOM 9954 C C . THR B 1 161 ? -2.223 16.719 17.219 1 83.12 161 THR B C 1
ATOM 9956 O O . THR B 1 161 ? -1.758 17.375 16.281 1 83.12 161 THR B O 1
ATOM 9959 N N . VAL B 1 162 ? -1.9 15.547 17.578 1 86.88 162 VAL B N 1
ATOM 9960 C CA . VAL B 1 162 ? -0.795 14.898 16.891 1 86.88 162 VAL B CA 1
ATOM 9961 C C . VAL B 1 162 ? -1.188 14.625 15.438 1 86.88 162 VAL B C 1
ATOM 9963 O O . VAL B 1 162 ? -2.328 14.242 15.156 1 86.88 162 VAL B O 1
ATOM 9966 N N . GLY B 1 163 ? -0.306 14.906 14.562 1 80.69 163 GLY B N 1
ATOM 9967 C CA . GLY B 1 163 ? -0.477 14.547 13.164 1 80.69 163 GLY B CA 1
ATOM 9968 C C . GLY B 1 163 ? -1.269 15.57 12.383 1 80.69 163 GLY B C 1
ATOM 9969 O O . GLY B 1 163 ? -1.412 15.453 11.164 1 80.69 163 GLY B O 1
ATOM 9970 N N . VAL B 1 164 ? -1.811 16.594 12.969 1 79.5 164 VAL B N 1
ATOM 9971 C CA . VAL B 1 164 ? -2.639 17.594 12.305 1 79.5 164 VAL B CA 1
ATOM 9972 C C . VAL B 1 164 ? -1.751 18.594 11.57 1 79.5 164 VAL B C 1
ATOM 9974 O O . VAL B 1 164 ? -0.727 19.031 12.102 1 79.5 164 VAL B O 1
ATOM 9977 N N . ALA B 1 165 ? -2.176 18.906 10.398 1 80.25 165 ALA B N 1
ATOM 9978 C CA . ALA B 1 165 ? -1.418 19.828 9.562 1 80.25 165 ALA B CA 1
ATOM 9979 C C . ALA B 1 165 ? -1.814 21.281 9.859 1 80.25 165 ALA B C 1
ATOM 9981 O O . ALA B 1 165 ? -2.992 21.578 10.07 1 80.25 165 ALA B O 1
ATOM 9982 N N . PRO B 1 166 ? -0.783 22.156 9.844 1 82.56 166 PRO B N 1
ATOM 9983 C CA . PRO B 1 166 ? -1.111 23.578 9.945 1 82.56 166 PRO B CA 1
ATOM 9984 C C . PRO B 1 166 ? -1.595 24.172 8.625 1 82.56 166 PRO B C 1
ATOM 9986 O O . PRO B 1 166 ? -1.474 23.531 7.578 1 82.56 166 PRO B O 1
ATOM 9989 N N . LYS B 1 167 ? -2.178 25.266 8.711 1 83.31 167 LYS B N 1
ATOM 9990 C CA . LYS B 1 167 ? -2.523 26.031 7.516 1 83.31 167 LYS B CA 1
ATOM 9991 C C . LYS B 1 167 ? -1.445 27.062 7.184 1 83.31 167 LYS B C 1
ATOM 9993 O O . LYS B 1 167 ? -0.986 27.781 8.07 1 83.31 167 LYS B O 1
ATOM 9998 N N . ILE B 1 168 ? -1.024 27.094 5.953 1 86.19 168 ILE B N 1
ATOM 9999 C CA . ILE B 1 168 ? 0.056 27.984 5.535 1 86.19 168 ILE B CA 1
ATOM 10000 C C . ILE B 1 168 ? -0.433 28.906 4.418 1 86.19 168 ILE B C 1
ATOM 10002 O O . ILE B 1 168 ? -1.103 28.453 3.484 1 86.19 168 ILE B O 1
ATOM 10006 N N . ARG B 1 169 ? -0.12 30.188 4.559 1 87.81 169 ARG B N 1
ATOM 10007 C CA . ARG B 1 169 ? -0.434 31.172 3.541 1 87.81 169 ARG B CA 1
ATOM 10008 C C . ARG B 1 169 ? 0.779 32.062 3.238 1 87.81 169 ARG B C 1
ATOM 10010 O O . ARG B 1 169 ? 1.494 32.469 4.152 1 87.81 169 ARG B O 1
ATOM 10017 N N . ILE B 1 170 ? 0.979 32.188 2.027 1 90.12 170 ILE B N 1
ATOM 10018 C CA . ILE B 1 170 ? 2.027 33.094 1.596 1 90.12 170 ILE B CA 1
ATOM 10019 C C . ILE B 1 170 ? 1.4 34.312 0.917 1 90.12 170 ILE B C 1
ATOM 10021 O O . ILE B 1 170 ? 0.725 34.188 -0.106 1 90.12 170 ILE B O 1
ATOM 10025 N N . ARG B 1 171 ? 1.64 35.469 1.43 1 89.38 171 ARG B N 1
ATOM 10026 C CA . ARG B 1 171 ? 1.158 36.75 0.909 1 89.38 171 ARG B CA 1
ATOM 10027 C C . ARG B 1 171 ? -0.35 36.719 0.688 1 89.38 171 ARG B C 1
ATOM 10029 O O . ARG B 1 171 ? -0.837 37.125 -0.368 1 89.38 171 ARG B O 1
ATOM 10036 N N . GLY B 1 172 ? -1.034 36.062 1.563 1 81.69 172 GLY B N 1
ATOM 10037 C CA . GLY B 1 172 ? -2.486 36.125 1.616 1 81.69 172 GLY B CA 1
ATOM 10038 C C . GLY B 1 172 ? -3.143 35.062 0.742 1 81.69 172 GLY B C 1
ATOM 10039 O O . GLY B 1 172 ? -2.477 34.125 0.271 1 81.69 172 GLY B O 1
ATOM 10040 N N . SER B 1 173 ? -4.496 35.25 0.596 1 78.31 173 SER B N 1
ATOM 10041 C CA . SER B 1 173 ? -5.281 34.312 -0.202 1 78.31 173 SER B CA 1
ATOM 10042 C C . SER B 1 173 ? -5.457 34.812 -1.631 1 78.31 173 SER B C 1
ATOM 10044 O O . SER B 1 173 ? -5.984 35.906 -1.851 1 78.31 173 SER B O 1
ATOM 10046 N N . SER B 1 174 ? -5.062 33.969 -2.557 1 77.75 174 SER B N 1
ATOM 10047 C CA . SER B 1 174 ? -5.07 34.406 -3.943 1 77.75 174 SER B CA 1
ATOM 10048 C C . SER B 1 174 ? -6.309 33.906 -4.68 1 77.75 174 SER B C 1
ATOM 10050 O O . SER B 1 174 ? -6.539 34.281 -5.836 1 77.75 174 SER B O 1
ATOM 10052 N N . SER B 1 175 ? -7.078 33.094 -4.059 1 81.56 175 SER B N 1
ATOM 10053 C CA . SER B 1 175 ? -8.273 32.562 -4.707 1 81.56 175 SER B CA 1
ATOM 10054 C C . SER B 1 175 ? -9.484 32.656 -3.789 1 81.56 175 SER B C 1
ATOM 10056 O O . SER B 1 175 ? -9.359 32.531 -2.572 1 81.56 175 SER B O 1
ATOM 10058 N N . ILE B 1 176 ? -10.547 32.844 -4.516 1 80.06 176 ILE B N 1
ATOM 10059 C CA . ILE B 1 176 ? -11.781 32.938 -3.742 1 80.06 176 ILE B CA 1
ATOM 10060 C C . ILE B 1 176 ? -12.281 31.547 -3.375 1 80.06 176 ILE B C 1
ATOM 10062 O O . ILE B 1 176 ? -12.602 31.281 -2.215 1 80.06 176 ILE B O 1
ATOM 10066 N N . THR B 1 177 ? -12.305 30.656 -4.316 1 77.31 177 THR B N 1
ATOM 10067 C CA . THR B 1 177 ? -12.883 29.328 -4.082 1 77.31 177 THR B CA 1
ATOM 10068 C C . THR B 1 177 ? -11.844 28.234 -4.297 1 77.31 177 THR B C 1
ATOM 10070 O O . THR B 1 177 ? -12.086 27.078 -3.973 1 77.31 177 THR B O 1
ATOM 10073 N N . GLY B 1 178 ? -10.75 28.578 -4.789 1 76.19 178 GLY B N 1
ATOM 10074 C CA . GLY B 1 178 ? -9.719 27.594 -5.082 1 76.19 178 GLY B CA 1
ATOM 10075 C C . GLY B 1 178 ? -8.797 27.328 -3.908 1 76.19 178 GLY B C 1
ATOM 10076 O O . GLY B 1 178 ? -9.023 27.828 -2.805 1 76.19 178 GLY B O 1
ATOM 10077 N N . ASN B 1 179 ? -7.855 26.547 -4.246 1 77.69 179 ASN B N 1
ATOM 10078 C CA . ASN B 1 179 ? -6.867 26.203 -3.225 1 77.69 179 ASN B CA 1
ATOM 10079 C C . ASN B 1 179 ? -6.02 27.422 -2.852 1 77.69 179 ASN B C 1
ATOM 10081 O O . ASN B 1 179 ? -5.637 28.203 -3.719 1 77.69 179 ASN B O 1
ATOM 10085 N N . ARG B 1 180 ? -5.727 27.547 -1.571 1 80.81 180 ARG B N 1
ATOM 10086 C CA . ARG B 1 180 ? -4.965 28.688 -1.098 1 80.81 180 ARG B CA 1
ATOM 10087 C C . ARG B 1 180 ? -3.66 28.25 -0.442 1 80.81 180 ARG B C 1
ATOM 10089 O O . ARG B 1 180 ? -2.908 29.078 0.073 1 80.81 180 ARG B O 1
ATOM 10096 N N . GLU B 1 181 ? -3.359 26.953 -0.441 1 84 181 GLU B N 1
ATOM 10097 C CA . GLU B 1 181 ? -2.139 26.453 0.174 1 84 181 GLU B CA 1
ATOM 10098 C C . GLU B 1 181 ? -0.982 26.438 -0.822 1 84 181 GLU B C 1
ATOM 10100 O O . GLU B 1 181 ? -1.19 26.234 -2.02 1 84 181 GLU B O 1
ATOM 10105 N N . PRO B 1 182 ? 0.211 26.641 -0.296 1 88.38 182 PRO B N 1
ATOM 10106 C CA . PRO B 1 182 ? 1.369 26.531 -1.187 1 88.38 182 PRO B CA 1
ATOM 10107 C C . PRO B 1 182 ? 1.688 25.094 -1.575 1 88.38 182 PRO B C 1
ATOM 10109 O O . PRO B 1 182 ? 1.166 24.156 -0.965 1 88.38 182 PRO B O 1
ATOM 10112 N N . ILE B 1 183 ? 2.576 25.016 -2.594 1 88.56 183 ILE B N 1
ATOM 10113 C CA . ILE B 1 183 ? 2.998 23.688 -3.029 1 88.56 183 ILE B CA 1
ATOM 10114 C C . ILE B 1 183 ? 4.324 23.328 -2.363 1 88.56 183 ILE B C 1
ATOM 10116 O O . ILE B 1 183 ? 5.172 24.188 -2.143 1 88.56 183 ILE B O 1
ATOM 10120 N N . TRP B 1 184 ? 4.422 22.078 -2.031 1 91.12 184 TRP B N 1
ATOM 10121 C CA . TRP B 1 184 ? 5.668 21.547 -1.492 1 91.12 184 TRP B CA 1
ATOM 10122 C C . TRP B 1 184 ? 6.465 20.828 -2.576 1 91.12 184 TRP B C 1
ATOM 10124 O O . TRP B 1 184 ? 5.918 20 -3.314 1 91.12 184 TRP B O 1
ATOM 10134 N N . VAL B 1 185 ? 7.668 21.172 -2.678 1 93.12 185 VAL B N 1
ATOM 10135 C CA . VAL B 1 185 ? 8.578 20.5 -3.596 1 93.12 185 VAL B CA 1
ATOM 10136 C C . VAL B 1 185 ? 9.758 19.906 -2.816 1 93.12 185 VAL B C 1
ATOM 10138 O O . VAL B 1 185 ? 10.445 20.625 -2.086 1 93.12 185 VAL B O 1
ATOM 10141 N N . VAL B 1 186 ? 9.992 18.672 -2.957 1 93.69 186 VAL B N 1
ATOM 10142 C CA . VAL B 1 186 ? 11.117 18.031 -2.289 1 93.69 186 VAL B CA 1
ATOM 10143 C C . VAL B 1 186 ? 12.102 17.516 -3.33 1 93.69 186 VAL B C 1
ATOM 10145 O O . VAL B 1 186 ? 11.766 16.625 -4.125 1 93.69 186 VAL B O 1
ATOM 10148 N N . ASP B 1 187 ? 13.242 18.047 -3.268 1 92.94 187 ASP B N 1
ATOM 10149 C CA . ASP B 1 187 ? 14.312 17.672 -4.188 1 92.94 187 ASP B CA 1
ATOM 10150 C C . ASP B 1 187 ? 13.828 17.688 -5.633 1 92.94 187 ASP B C 1
ATOM 10152 O O . ASP B 1 187 ? 14.047 16.734 -6.383 1 92.94 187 ASP B O 1
ATOM 10156 N N . GLY B 1 188 ? 13.062 18.672 -5.934 1 89.56 188 GLY B N 1
ATOM 10157 C CA . GLY B 1 188 ? 12.688 18.922 -7.316 1 89.56 188 GLY B CA 1
ATOM 10158 C C . GLY B 1 188 ? 11.367 18.297 -7.699 1 89.56 188 GLY B C 1
ATOM 10159 O O . GLY B 1 188 ? 10.875 18.5 -8.812 1 89.56 188 GLY B O 1
ATOM 10160 N N . ILE B 1 189 ? 10.742 17.578 -6.852 1 90.75 189 ILE B N 1
ATOM 10161 C CA . ILE B 1 189 ? 9.469 16.938 -7.168 1 90.75 189 ILE B CA 1
ATOM 10162 C C . ILE B 1 189 ? 8.367 17.5 -6.277 1 90.75 189 ILE B C 1
ATOM 10164 O O . ILE B 1 189 ? 8.531 17.594 -5.059 1 90.75 189 ILE B O 1
ATOM 10168 N N . ILE B 1 190 ? 7.258 17.797 -6.906 1 88.69 190 ILE B N 1
ATOM 10169 C CA . ILE B 1 190 ? 6.098 18.312 -6.176 1 88.69 190 ILE B CA 1
ATOM 10170 C C . ILE B 1 190 ? 5.445 17.172 -5.391 1 88.69 190 ILE B C 1
ATOM 10172 O O . ILE B 1 190 ? 5.289 16.062 -5.906 1 88.69 190 ILE B O 1
ATOM 10176 N N . LEU B 1 191 ? 5.117 17.406 -4.215 1 86.31 191 LEU B N 1
ATOM 10177 C CA . LEU B 1 191 ? 4.426 16.422 -3.393 1 86.31 191 LEU B CA 1
ATOM 10178 C C . LEU B 1 191 ? 2.916 16.625 -3.443 1 86.31 191 LEU B C 1
ATOM 10180 O O . LEU B 1 191 ? 2.443 17.766 -3.426 1 86.31 191 LEU B O 1
ATOM 10184 N N . ASP B 1 192 ? 2.254 15.539 -3.555 1 78.5 192 ASP B N 1
ATOM 10185 C CA . ASP B 1 192 ? 0.796 15.609 -3.537 1 78.5 192 ASP B CA 1
ATOM 10186 C C . ASP B 1 192 ? 0.246 15.266 -2.156 1 78.5 192 ASP B C 1
ATOM 10188 O O . ASP B 1 192 ? 0.928 14.625 -1.352 1 78.5 192 ASP B O 1
ATOM 10192 N N . GLU B 1 193 ? -0.978 15.75 -1.955 1 71.62 193 GLU B N 1
ATOM 10193 C CA . GLU B 1 193 ? -1.657 15.398 -0.711 1 71.62 193 GLU B CA 1
ATOM 10194 C C . GLU B 1 193 ? -2.016 13.922 -0.674 1 71.62 193 GLU B C 1
ATOM 10196 O O . GLU B 1 193 ? -2.348 13.328 -1.703 1 71.62 193 GLU B O 1
ATOM 10201 N N . PRO B 1 194 ? -1.902 13.336 0.464 1 64.5 194 PRO B N 1
ATOM 10202 C CA . PRO B 1 194 ? -2.195 11.898 0.566 1 64.5 194 PRO B CA 1
ATOM 10203 C C . PRO B 1 194 ? -3.646 11.57 0.229 1 64.5 194 PRO B C 1
ATOM 10205 O O . PRO B 1 194 ? -3.943 10.461 -0.217 1 64.5 194 PRO B O 1
ATOM 10208 N N . VAL B 1 195 ? -4.559 12.453 0.651 1 63.5 195 VAL B N 1
ATOM 10209 C CA . VAL B 1 195 ? -5.969 12.203 0.363 1 63.5 195 VAL B CA 1
ATOM 10210 C C . VAL B 1 195 ? -6.574 13.422 -0.335 1 63.5 195 VAL B C 1
ATOM 10212 O O . VAL B 1 195 ? -6.09 14.547 -0.174 1 63.5 195 VAL B O 1
ATOM 10215 N N . SER B 1 196 ? -7.461 12.953 -1.067 1 63.59 196 SER B N 1
ATOM 10216 C CA . SER B 1 196 ? -8.164 14.031 -1.763 1 63.59 196 SER B CA 1
ATOM 10217 C C . SER B 1 196 ? -9.102 14.773 -0.822 1 63.59 196 SER B C 1
ATOM 10219 O O . SER B 1 196 ? -10.078 14.203 -0.323 1 63.59 196 SER B O 1
ATOM 10221 N N . VAL B 1 197 ? -8.648 15.844 -0.309 1 64.19 197 VAL B N 1
ATOM 10222 C CA . VAL B 1 197 ? -9.508 16.719 0.48 1 64.19 197 VAL B CA 1
ATOM 10223 C C . VAL B 1 197 ? -10.109 17.797 -0.419 1 64.19 197 VAL B C 1
ATOM 10225 O O . VAL B 1 197 ? -9.438 18.312 -1.313 1 64.19 197 VAL B O 1
ATOM 10228 N N . SER B 1 198 ? -11.367 18 -0.204 1 67.81 198 SER B N 1
ATOM 10229 C CA . SER B 1 198 ? -12 19.047 -1.003 1 67.81 198 SER B CA 1
ATOM 10230 C C . SER B 1 198 ? -11.391 20.422 -0.713 1 67.81 198 SER B C 1
ATOM 10232 O O . SER B 1 198 ? -10.859 20.641 0.375 1 67.81 198 SER B O 1
ATOM 10234 N N . VAL B 1 199 ? -11.438 21.281 -1.598 1 67.5 199 VAL B N 1
ATOM 10235 C CA . VAL B 1 199 ? -10.883 22.625 -1.473 1 67.5 199 VAL B CA 1
ATOM 10236 C C . VAL B 1 199 ? -11.609 23.375 -0.365 1 67.5 199 VAL B C 1
ATOM 10238 O O . VAL B 1 199 ? -11 24.156 0.368 1 67.5 199 VAL B O 1
ATOM 10241 N N . GLU B 1 200 ? -12.828 23.109 -0.26 1 64.81 200 GLU B N 1
ATOM 10242 C CA . GLU B 1 200 ? -13.617 23.766 0.781 1 64.81 200 GLU B CA 1
ATOM 10243 C C . GLU B 1 200 ? -13.117 23.391 2.172 1 64.81 200 GLU B C 1
ATOM 10245 O O . GLU B 1 200 ? -13.008 24.25 3.051 1 64.81 200 GLU B O 1
ATOM 10250 N N . GLU B 1 201 ? -12.766 22.172 2.287 1 67.44 201 GLU B N 1
ATOM 10251 C CA . GLU B 1 201 ? -12.25 21.703 3.57 1 67.44 201 GLU B CA 1
ATOM 10252 C C . GLU B 1 201 ? -10.859 22.266 3.848 1 67.44 201 GLU B C 1
ATOM 10254 O O . GLU B 1 201 ? -10.539 22.609 4.988 1 67.44 201 GLU B O 1
ATOM 10259 N N . LEU B 1 202 ? -10.211 22.391 2.861 1 66 202 LEU B N 1
ATOM 10260 C CA . LEU B 1 202 ? -8.852 22.891 2.994 1 66 202 LEU B CA 1
ATOM 10261 C C . LEU B 1 202 ? -8.852 24.375 3.369 1 66 202 LEU B C 1
ATOM 10263 O O . LEU B 1 202 ? -8 24.828 4.137 1 66 202 LEU B O 1
ATOM 10267 N N . ASN B 1 203 ? -9.844 25.062 2.791 1 65.94 203 ASN B N 1
ATOM 10268 C CA . ASN B 1 203 ? -9.883 26.516 2.984 1 65.94 203 ASN B CA 1
ATOM 10269 C C . ASN B 1 203 ? -10.578 26.875 4.293 1 65.94 203 ASN B C 1
ATOM 10271 O O . ASN B 1 203 ? -10.453 28.016 4.766 1 65.94 203 ASN B O 1
ATOM 10275 N N . ASN B 1 204 ? -11.273 25.828 4.809 1 68.56 204 ASN B N 1
ATOM 10276 C CA . ASN B 1 204 ? -11.977 26.078 6.062 1 68.56 204 ASN B CA 1
ATOM 10277 C C . ASN B 1 204 ? -11.016 26.109 7.25 1 68.56 204 ASN B C 1
ATOM 10279 O O . ASN B 1 204 ? -10.469 25.062 7.629 1 68.56 204 ASN B O 1
ATOM 10283 N N . ILE B 1 205 ? -10.914 27.25 7.824 1 68.25 205 ILE B N 1
ATOM 10284 C CA . ILE B 1 205 ? -9.961 27.453 8.914 1 68.25 205 ILE B CA 1
ATOM 10285 C C . ILE B 1 205 ? -10.375 26.609 10.117 1 68.25 205 ILE B C 1
ATOM 10287 O O . ILE B 1 205 ? -9.539 26.266 10.961 1 68.25 205 ILE B O 1
ATOM 10291 N N . ASP B 1 206 ? -11.633 26.188 10.141 1 67.06 206 ASP B N 1
ATOM 10292 C CA . ASP B 1 206 ? -12.125 25.438 11.297 1 67.06 206 ASP B CA 1
ATOM 10293 C C . ASP B 1 206 ? -11.969 23.938 11.102 1 67.06 206 ASP B C 1
ATOM 10295 O O . ASP B 1 206 ? -12.211 23.156 12.023 1 67.06 206 ASP B O 1
ATOM 10299 N N . ASN B 1 207 ? -11.648 23.531 9.938 1 72.25 207 ASN B N 1
ATOM 10300 C CA . ASN B 1 207 ? -11.508 22.109 9.656 1 72.25 207 ASN B CA 1
ATOM 10301 C C . ASN B 1 207 ? -10.125 21.578 10.047 1 72.25 207 ASN B C 1
ATOM 10303 O O . ASN B 1 207 ? -9.117 22.25 9.82 1 72.25 207 ASN B O 1
ATOM 10307 N N . VAL B 1 208 ? -10.211 20.438 10.727 1 70.44 208 VAL B N 1
ATOM 10308 C CA . VAL B 1 208 ? -8.961 19.812 11.141 1 70.44 208 VAL B CA 1
ATOM 10309 C C . VAL B 1 208 ? -8.664 18.609 10.242 1 70.44 208 VAL B C 1
ATOM 10311 O O . VAL B 1 208 ? -9.492 17.703 10.102 1 70.44 208 VAL B O 1
ATOM 10314 N N . ASN B 1 209 ? -7.578 18.578 9.625 1 75.44 209 ASN B N 1
ATOM 10315 C CA . ASN B 1 209 ? -7.125 17.469 8.805 1 75.44 209 ASN B CA 1
ATOM 10316 C C . ASN B 1 209 ? -6.254 16.5 9.602 1 75.44 209 ASN B C 1
ATOM 10318 O O . ASN B 1 209 ? -5.066 16.766 9.82 1 75.44 209 ASN B O 1
ATOM 10322 N N . PHE B 1 210 ? -6.77 15.383 9.891 1 72.38 210 PHE B N 1
ATOM 10323 C CA . PHE B 1 210 ? -6.086 14.414 10.742 1 72.38 210 PHE B CA 1
ATOM 10324 C C . PHE B 1 210 ? -5.141 13.539 9.914 1 72.38 210 PHE B C 1
ATOM 10326 O O . PHE B 1 210 ? -4.348 12.781 10.477 1 72.38 210 PHE B O 1
ATOM 10333 N N . ILE B 1 211 ? -5.188 13.664 8.656 1 74.19 211 ILE B N 1
ATOM 10334 C CA . ILE B 1 211 ? -4.371 12.805 7.809 1 74.19 211 ILE B CA 1
ATOM 10335 C C . ILE B 1 211 ? -3.01 13.453 7.57 1 74.19 211 ILE B C 1
ATOM 10337 O O . ILE B 1 211 ? -2.014 12.758 7.355 1 74.19 211 ILE B O 1
ATOM 10341 N N . GLY B 1 212 ? -2.961 14.734 7.715 1 72.56 212 GLY B N 1
ATOM 10342 C CA . GLY B 1 212 ? -1.701 15.414 7.469 1 72.56 212 GLY B CA 1
ATOM 10343 C C . GLY B 1 212 ? -1.584 15.961 6.055 1 72.56 212 GLY B C 1
ATOM 10344 O O . GLY B 1 212 ? -2.467 15.734 5.223 1 72.56 212 GLY B O 1
ATOM 10345 N N . ASN B 1 213 ? -0.506 16.719 5.832 1 79.31 213 ASN B N 1
ATOM 10346 C CA . ASN B 1 213 ? -0.277 17.266 4.5 1 79.31 213 ASN B CA 1
ATOM 10347 C C . ASN B 1 213 ? 0.827 16.516 3.764 1 79.31 213 ASN B C 1
ATOM 10349 O O . ASN B 1 213 ? 1.274 15.461 4.219 1 79.31 213 ASN B O 1
ATOM 10353 N N . ALA B 1 214 ? 1.239 17.031 2.699 1 79.75 214 ALA B N 1
ATOM 10354 C CA . ALA B 1 214 ? 2.148 16.344 1.785 1 79.75 214 ALA B CA 1
ATOM 10355 C C . ALA B 1 214 ? 3.525 16.156 2.416 1 79.75 214 ALA B C 1
ATOM 10357 O O . ALA B 1 214 ? 4.199 15.156 2.164 1 79.75 214 ALA B O 1
ATOM 10358 N N . ILE B 1 215 ? 3.93 17.016 3.332 1 86.62 215 ILE B N 1
ATOM 10359 C CA . ILE B 1 215 ? 5.309 17.016 3.805 1 86.62 215 ILE B CA 1
ATOM 10360 C C . ILE B 1 215 ? 5.418 16.203 5.09 1 86.62 215 ILE B C 1
ATOM 10362 O O . ILE B 1 215 ? 6.523 15.883 5.539 1 86.62 215 ILE B O 1
ATOM 10366 N N . SER B 1 216 ? 4.312 15.805 5.68 1 83.25 216 SER B N 1
ATOM 10367 C CA . SER B 1 216 ? 4.285 15.156 6.988 1 83.25 216 SER B CA 1
ATOM 10368 C C . SER B 1 216 ? 5.086 13.859 6.984 1 83.25 216 SER B C 1
ATOM 10370 O O . SER B 1 216 ? 5.531 13.391 8.031 1 83.25 216 SER B O 1
ATOM 10372 N N . GLY B 1 217 ? 5.445 13.297 6.004 1 82.75 217 GLY B N 1
ATOM 10373 C CA . GLY B 1 217 ? 6.137 12.016 5.973 1 82.75 217 GLY B CA 1
ATOM 10374 C C . GLY B 1 217 ? 7.641 12.156 5.84 1 82.75 217 GLY B C 1
ATOM 10375 O O . GLY B 1 217 ? 8.359 11.156 5.789 1 82.75 217 GLY B O 1
ATOM 10376 N N . ILE B 1 218 ? 8.156 13.398 6.008 1 89.69 218 ILE B N 1
ATOM 10377 C CA . ILE B 1 218 ? 9.594 13.609 5.859 1 89.69 218 ILE B CA 1
ATOM 10378 C C . ILE B 1 218 ? 10.211 13.898 7.223 1 89.69 218 ILE B C 1
ATOM 10380 O O . ILE B 1 218 ? 9.664 14.672 8.008 1 89.69 218 ILE B O 1
ATOM 10384 N N . ASN B 1 219 ? 11.312 13.281 7.449 1 92.44 219 ASN B N 1
ATOM 10385 C CA . ASN B 1 219 ? 12.078 13.547 8.664 1 92.44 219 ASN B CA 1
ATOM 10386 C C . ASN B 1 219 ? 12.805 14.883 8.586 1 92.44 219 ASN B C 1
ATOM 10388 O O . ASN B 1 219 ? 13.648 15.094 7.711 1 92.44 219 ASN B O 1
ATOM 10392 N N . PRO B 1 220 ? 12.492 15.742 9.469 1 91.81 220 PRO B N 1
ATOM 10393 C CA . PRO B 1 220 ? 13.156 17.047 9.43 1 91.81 220 PRO B CA 1
ATOM 10394 C C . PRO B 1 220 ? 14.68 16.938 9.5 1 91.81 220 PRO B C 1
ATOM 10396 O O . PRO B 1 220 ? 15.391 17.781 8.945 1 91.81 220 PRO B O 1
ATOM 10399 N N . ASP B 1 221 ? 15.203 15.883 10.125 1 93.38 221 ASP B N 1
ATOM 10400 C CA . ASP B 1 221 ? 16.641 15.703 10.273 1 93.38 221 ASP B CA 1
ATOM 10401 C C . ASP B 1 221 ? 17.297 15.406 8.93 1 93.38 221 ASP B C 1
ATOM 10403 O O . ASP B 1 221 ? 18.531 15.516 8.789 1 93.38 221 ASP B O 1
ATOM 10407 N N . ASP B 1 222 ? 16.547 15.117 8 1 95.06 222 ASP B N 1
ATOM 10408 C CA . ASP B 1 222 ? 17.094 14.805 6.684 1 95.06 222 ASP B CA 1
ATOM 10409 C C . ASP B 1 222 ? 17.109 16.031 5.789 1 95.06 222 ASP B C 1
ATOM 10411 O O . ASP B 1 222 ? 17.641 16 4.68 1 95.06 222 ASP B O 1
ATOM 10415 N N . ILE B 1 223 ? 16.594 17.109 6.238 1 94.56 223 ILE B N 1
ATOM 10416 C CA . ILE B 1 223 ? 16.469 18.312 5.441 1 94.56 223 ILE B CA 1
ATOM 10417 C C . ILE B 1 223 ? 17.719 19.172 5.629 1 94.56 223 ILE B C 1
ATOM 10419 O O . ILE B 1 223 ? 18.219 19.328 6.746 1 94.56 223 ILE B O 1
ATOM 10423 N N . GLU B 1 224 ? 18.281 19.672 4.59 1 93 224 GLU B N 1
ATOM 10424 C CA . GLU B 1 224 ? 19.422 20.578 4.617 1 93 224 GLU B CA 1
ATOM 10425 C C . GLU B 1 224 ? 19 22.031 4.652 1 93 224 GLU B C 1
ATOM 10427 O O . GLU B 1 224 ? 19.547 22.828 5.414 1 93 224 GLU B O 1
ATOM 10432 N N . ARG B 1 225 ? 18.047 22.312 3.775 1 92.19 225 ARG B N 1
ATOM 10433 C CA . ARG B 1 225 ? 17.594 23.703 3.686 1 92.19 225 ARG B CA 1
ATOM 10434 C C . ARG B 1 225 ? 16.203 23.781 3.082 1 92.19 225 ARG B C 1
ATOM 10436 O O . ARG B 1 225 ? 15.711 22.828 2.486 1 92.19 225 ARG B O 1
ATOM 10443 N N . ILE B 1 226 ? 15.617 24.953 3.199 1 93.06 226 ILE B N 1
ATOM 10444 C CA . ILE B 1 226 ? 14.32 25.25 2.611 1 93.06 226 ILE B CA 1
ATOM 10445 C C . ILE B 1 226 ? 14.383 26.594 1.89 1 93.06 226 ILE B C 1
ATOM 10447 O O . ILE B 1 226 ? 15.039 27.531 2.357 1 93.06 226 ILE B O 1
ATOM 10451 N N . ASP B 1 227 ? 13.773 26.688 0.74 1 93.25 227 ASP B N 1
ATOM 10452 C CA . ASP B 1 227 ? 13.625 27.922 -0.027 1 93.25 227 ASP B CA 1
ATOM 10453 C C . ASP B 1 227 ? 12.148 28.25 -0.254 1 93.25 227 ASP B C 1
ATOM 10455 O O . ASP B 1 227 ? 11.414 27.453 -0.855 1 93.25 227 ASP B O 1
ATOM 10459 N N . VAL B 1 228 ? 11.75 29.344 0.212 1 93.06 228 VAL B N 1
ATOM 10460 C CA . VAL B 1 228 ? 10.367 29.766 0.032 1 93.06 228 VAL B CA 1
ATOM 10461 C C . VAL B 1 228 ? 10.281 30.797 -1.101 1 93.06 228 VAL B C 1
ATOM 10463 O O . VAL B 1 228 ? 10.867 31.875 -1.014 1 93.06 228 VAL B O 1
ATOM 10466 N N . LEU B 1 229 ? 9.602 30.422 -2.09 1 92.38 229 LEU B N 1
ATOM 10467 C CA . LEU B 1 229 ? 9.383 31.281 -3.244 1 92.38 229 LEU B CA 1
ATOM 10468 C C . LEU B 1 229 ? 8.078 32.062 -3.105 1 92.38 229 LEU B C 1
ATOM 10470 O O . LEU B 1 229 ? 7 31.469 -3.061 1 92.38 229 LEU B O 1
ATOM 10474 N N . LYS B 1 230 ? 8.18 33.375 -3.256 1 89.62 230 LYS B N 1
ATOM 10475 C CA . LYS B 1 230 ? 7.008 34.188 -2.912 1 89.62 230 LYS B CA 1
ATOM 10476 C C . LYS B 1 230 ? 6.5 34.969 -4.121 1 89.62 230 LYS B C 1
ATOM 10478 O O . LYS B 1 230 ? 5.293 35.156 -4.277 1 89.62 230 LYS B O 1
ATOM 10483 N N . ASP B 1 231 ? 7.41 35.5 -4.891 1 87.25 231 ASP B N 1
ATOM 10484 C CA . ASP B 1 231 ? 6.938 36.375 -5.965 1 87.25 231 ASP B CA 1
ATOM 10485 C C . ASP B 1 231 ? 6.793 35.625 -7.273 1 87.25 231 ASP B C 1
ATOM 10487 O O . ASP B 1 231 ? 7.191 34.438 -7.363 1 87.25 231 ASP B O 1
ATOM 10491 N N . VAL B 1 232 ? 6.305 36.25 -8.297 1 82.19 232 VAL B N 1
ATOM 10492 C CA . VAL B 1 232 ? 5.906 35.625 -9.555 1 82.19 232 VAL B CA 1
ATOM 10493 C C . VAL B 1 232 ? 7.145 35.156 -10.32 1 82.19 232 VAL B C 1
ATOM 10495 O O . VAL B 1 232 ? 7.121 34.125 -10.992 1 82.19 232 VAL B O 1
ATOM 10498 N N . SER B 1 233 ? 8.125 35.875 -10.203 1 81.88 233 SER B N 1
ATOM 10499 C CA . SER B 1 233 ? 9.32 35.5 -10.953 1 81.88 233 SER B CA 1
ATOM 10500 C C . SER B 1 233 ? 9.914 34.188 -10.438 1 81.88 233 SER B C 1
ATOM 10502 O O . SER B 1 233 ? 10.523 33.438 -11.195 1 81.88 233 SER B O 1
ATOM 10504 N N . ALA B 1 234 ? 9.75 33.969 -9.227 1 78.25 234 ALA B N 1
ATOM 10505 C CA . ALA B 1 234 ? 10.266 32.75 -8.625 1 78.25 234 ALA B CA 1
ATOM 10506 C C . ALA B 1 234 ? 9.312 31.562 -8.867 1 78.25 234 ALA B C 1
ATOM 10508 O O . ALA B 1 234 ? 9.75 30.422 -9.008 1 78.25 234 ALA B O 1
ATOM 10509 N N . THR B 1 235 ? 8.055 31.766 -8.852 1 79.75 235 THR B N 1
ATOM 10510 C CA . THR B 1 235 ? 7.059 30.703 -8.82 1 79.75 235 THR B CA 1
ATOM 10511 C C . THR B 1 235 ? 6.574 30.375 -10.234 1 79.75 235 THR B C 1
ATOM 10513 O O . THR B 1 235 ? 5.984 29.328 -10.461 1 79.75 235 THR B O 1
ATOM 10516 N N . ALA B 1 236 ? 6.844 31.203 -11.133 1 77.25 236 ALA B N 1
ATOM 10517 C CA . ALA B 1 236 ? 6.305 31.031 -12.477 1 77.25 236 ALA B CA 1
ATOM 10518 C C . ALA B 1 236 ? 6.781 29.734 -13.109 1 77.25 236 ALA B C 1
ATOM 10520 O O . ALA B 1 236 ? 6.082 29.141 -13.938 1 77.25 236 ALA B O 1
ATOM 10521 N N . ILE B 1 237 ? 7.84 29.344 -12.641 1 80.19 237 ILE B N 1
ATOM 10522 C CA . ILE B 1 237 ? 8.414 28.141 -13.227 1 80.19 237 ILE B CA 1
ATOM 10523 C C . ILE B 1 237 ? 7.555 26.922 -12.859 1 80.19 237 ILE B C 1
ATOM 10525 O O . ILE B 1 237 ? 7.637 25.875 -13.5 1 80.19 237 ILE B O 1
ATOM 10529 N N . TYR B 1 238 ? 6.73 27.078 -11.93 1 81.62 238 TYR B N 1
ATOM 10530 C CA . TYR B 1 238 ? 5.867 25.969 -11.508 1 81.62 238 TYR B CA 1
ATOM 10531 C C . TYR B 1 238 ? 4.492 26.078 -12.156 1 81.62 238 TYR B C 1
ATOM 10533 O O . TYR B 1 238 ? 3.66 25.188 -12.008 1 81.62 238 TYR B O 1
ATOM 10541 N N . GLY B 1 239 ? 4.273 27.078 -12.789 1 76.12 239 GLY B N 1
ATOM 10542 C CA . GLY B 1 239 ? 3.064 27.188 -13.594 1 76.12 239 GLY B CA 1
ATOM 10543 C C . GLY B 1 239 ? 1.817 27.438 -12.773 1 76.12 239 GLY B C 1
ATOM 10544 O O . GLY B 1 239 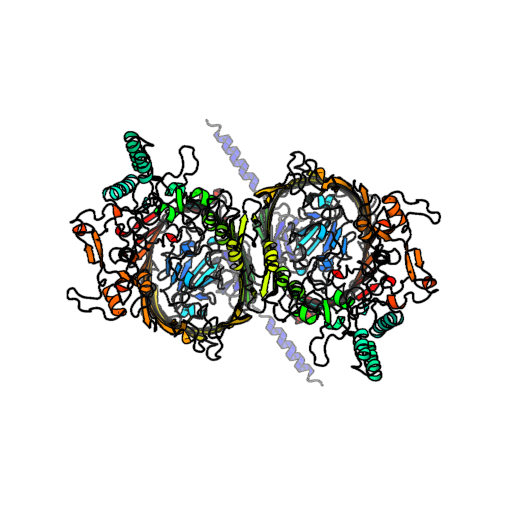? 1.799 28.328 -11.914 1 76.12 239 GLY B O 1
ATOM 10545 N N . VAL B 1 240 ? 0.705 26.609 -13.055 1 71.12 240 VAL B N 1
ATOM 10546 C CA . VAL B 1 240 ? -0.667 26.891 -12.641 1 71.12 240 VAL B CA 1
ATOM 10547 C C . VAL B 1 240 ? -0.859 26.484 -11.18 1 71.12 240 VAL B C 1
ATOM 10549 O O . VAL B 1 240 ? -1.888 26.797 -10.57 1 71.12 240 VAL B O 1
ATOM 10552 N N . LYS B 1 241 ? 0.049 25.953 -10.539 1 71.81 241 LYS B N 1
ATOM 10553 C CA . LYS B 1 241 ? -0.169 25.531 -9.164 1 71.81 241 LYS B CA 1
ATOM 10554 C C . LYS B 1 241 ? 0.548 26.438 -8.172 1 71.81 241 LYS B C 1
ATOM 10556 O O . LYS B 1 241 ? 0.37 26.312 -6.961 1 71.81 241 LYS B O 1
ATOM 10561 N N . ALA B 1 242 ? 1.199 27.406 -8.602 1 78.12 242 ALA B N 1
ATOM 10562 C CA . ALA B 1 242 ? 2.141 28.094 -7.715 1 78.12 242 ALA B CA 1
ATOM 10563 C C . ALA B 1 242 ? 1.649 29.484 -7.363 1 78.12 242 ALA B C 1
ATOM 10565 O O . ALA B 1 242 ? 2.412 30.312 -6.852 1 78.12 242 ALA B O 1
ATOM 10566 N N . ALA B 1 243 ? 0.428 29.703 -7.625 1 76.31 243 ALA B N 1
ATOM 10567 C CA . ALA B 1 243 ? -0.081 31.047 -7.336 1 76.31 243 ALA B CA 1
ATOM 10568 C C . ALA B 1 243 ? -0.017 31.344 -5.84 1 76.31 243 ALA B C 1
ATOM 10570 O O . ALA B 1 243 ? 0.068 32.5 -5.438 1 76.31 243 ALA B O 1
ATOM 10571 N N . ASN B 1 244 ? 0.004 30.359 -5.082 1 83.38 244 ASN B N 1
ATOM 10572 C CA . ASN B 1 244 ? 0.001 30.547 -3.635 1 83.38 244 ASN B CA 1
ATOM 10573 C C . ASN B 1 244 ? 1.393 30.344 -3.043 1 83.38 244 ASN B C 1
ATOM 10575 O O . ASN B 1 244 ? 1.541 30.188 -1.828 1 83.38 244 ASN B O 1
ATOM 10579 N N . GLY B 1 245 ? 2.375 30.281 -3.818 1 88 245 GLY B N 1
ATOM 10580 C CA . GLY B 1 245 ? 3.742 30.141 -3.346 1 88 245 GLY B CA 1
ATOM 10581 C C . GLY B 1 245 ? 4.25 28.719 -3.398 1 88 245 GLY B C 1
ATOM 10582 O O . GLY B 1 245 ? 3.467 27.781 -3.559 1 88 245 GLY B O 1
ATOM 10583 N N . VAL B 1 246 ? 5.574 28.641 -3.32 1 91.56 246 VAL B N 1
ATOM 10584 C CA . VAL B 1 246 ? 6.215 27.328 -3.375 1 91.56 246 VAL B CA 1
ATOM 10585 C C . VAL B 1 246 ? 7.238 27.219 -2.248 1 91.56 246 VAL B C 1
ATOM 10587 O O . VAL B 1 246 ? 7.977 28.156 -1.968 1 91.56 246 VAL B O 1
ATOM 10590 N N . ILE B 1 247 ? 7.215 26.109 -1.614 1 93.81 247 ILE B N 1
ATOM 10591 C CA . ILE B 1 247 ? 8.234 25.781 -0.625 1 93.81 247 ILE B CA 1
ATOM 10592 C C . ILE B 1 247 ? 9.094 24.625 -1.123 1 93.81 247 ILE B C 1
ATOM 10594 O O . ILE B 1 247 ? 8.602 23.5 -1.259 1 93.81 247 ILE B O 1
ATOM 10598 N N . VAL B 1 248 ? 10.305 24.906 -1.319 1 94.38 248 VAL B N 1
ATOM 10599 C CA . VAL B 1 248 ? 11.234 23.906 -1.845 1 94.38 248 VAL B CA 1
ATOM 10600 C C . VAL B 1 248 ? 12.086 23.344 -0.71 1 94.38 248 VAL B C 1
ATOM 10602 O O . VAL B 1 248 ? 12.734 24.094 0.021 1 94.38 248 VAL B O 1
ATOM 10605 N N . VAL B 1 249 ? 12.086 22.109 -0.617 1 94.69 249 VAL B N 1
ATOM 10606 C CA . VAL B 1 249 ? 12.852 21.406 0.406 1 94.69 249 VAL B CA 1
ATOM 10607 C C . VAL B 1 249 ? 14 20.625 -0.245 1 94.69 249 VAL B C 1
ATOM 10609 O O . VAL B 1 249 ? 13.781 19.859 -1.181 1 94.69 249 VAL B O 1
ATOM 10612 N N . THR B 1 250 ? 15.164 20.906 0.214 1 94.06 250 THR B N 1
ATOM 10613 C CA . THR B 1 250 ? 16.344 20.172 -0.228 1 94.06 250 THR B CA 1
ATOM 10614 C C . THR B 1 250 ? 16.859 19.266 0.887 1 94.06 250 THR B C 1
ATOM 10616 O O . THR B 1 250 ? 17.125 19.734 1.994 1 94.06 250 THR B O 1
ATOM 10619 N N . THR B 1 251 ? 17.047 18.047 0.619 1 94.44 251 THR B N 1
ATOM 10620 C CA . THR B 1 251 ? 17.5 17.094 1.636 1 94.44 251 THR B CA 1
ATOM 10621 C C . THR B 1 251 ? 19.016 16.953 1.617 1 94.44 251 THR B C 1
ATOM 10623 O O . THR B 1 251 ? 19.672 17.375 0.66 1 94.44 251 THR B O 1
ATOM 10626 N N . LYS B 1 252 ? 19.547 16.453 2.664 1 93.06 252 LYS B N 1
ATOM 10627 C CA . LYS B 1 252 ? 20.984 16.297 2.85 1 93.06 252 LYS B CA 1
ATOM 10628 C C . LYS B 1 252 ? 21.562 15.289 1.865 1 93.06 252 LYS B C 1
ATOM 10630 O O . LYS B 1 252 ? 20.844 14.383 1.418 1 93.06 252 LYS B O 1
ATOM 10635 N N . ARG B 1 253 ? 22.844 15.5 1.555 1 89.62 253 ARG B N 1
ATOM 10636 C CA . ARG B 1 253 ? 23.594 14.57 0.717 1 89.62 253 ARG B CA 1
ATOM 10637 C C . ARG B 1 253 ? 24.906 14.156 1.397 1 89.62 253 ARG B C 1
ATOM 10639 O O . ARG B 1 253 ? 25.25 14.688 2.451 1 89.62 253 ARG B O 1
ATOM 10646 N N . GLY B 1 254 ? 25.562 13.156 0.792 1 86.38 254 GLY B N 1
ATOM 10647 C CA . GLY B 1 254 ? 26.828 12.695 1.347 1 86.38 254 GLY B CA 1
ATOM 10648 C C . GLY B 1 254 ? 27.938 13.719 1.24 1 86.38 254 GLY B C 1
ATOM 10649 O O . GLY B 1 254 ? 28 14.477 0.267 1 86.38 254 GLY B O 1
ATOM 10650 N N . LYS B 1 255 ? 28.703 13.711 2.383 1 76.12 255 LYS B N 1
ATOM 10651 C CA . LYS B 1 255 ? 29.828 14.648 2.396 1 76.12 255 LYS B CA 1
ATOM 10652 C C . LYS B 1 255 ? 31.094 13.977 2.908 1 76.12 255 LYS B C 1
ATOM 10654 O O . LYS B 1 255 ? 31.047 13.219 3.881 1 76.12 255 LYS B O 1
ATOM 10659 N N . GLY B 1 256 ? 32.062 14.125 2.256 1 69.81 256 GLY B N 1
ATOM 10660 C CA . GLY B 1 256 ? 33.375 13.703 2.773 1 69.81 256 GLY B CA 1
ATOM 10661 C C . GLY B 1 256 ? 33.688 12.242 2.498 1 69.81 256 GLY B C 1
ATOM 10662 O O . GLY B 1 256 ? 32.781 11.469 2.156 1 69.81 256 GLY B O 1
ATOM 10663 N N . GLU B 1 257 ? 34.906 11.859 2.562 1 69 257 GLU B N 1
ATOM 10664 C CA . GLU B 1 257 ? 35.344 10.492 2.316 1 69 257 GLU B CA 1
ATOM 10665 C C . GLU B 1 257 ? 35.125 9.609 3.543 1 69 257 GLU B C 1
ATOM 10667 O O . GLU B 1 257 ? 34.719 8.445 3.414 1 69 257 GLU B O 1
ATOM 10672 N N . ARG B 1 258 ? 35.312 10.227 4.73 1 76.75 258 ARG B N 1
ATOM 10673 C CA . ARG B 1 258 ? 35.094 9.445 5.941 1 76.75 258 ARG B CA 1
ATOM 10674 C C . ARG B 1 258 ? 33.625 9.477 6.332 1 76.75 258 ARG B C 1
ATOM 10676 O O . ARG B 1 258 ? 33 10.547 6.453 1 76.75 258 ARG B O 1
ATOM 10683 N N . PRO B 1 259 ? 33.094 8.352 6.539 1 87.5 259 PRO B N 1
ATOM 10684 C CA . PRO B 1 259 ? 31.688 8.305 6.926 1 87.5 259 PRO B CA 1
ATOM 10685 C C . PRO B 1 259 ? 31.422 8.977 8.273 1 87.5 259 PRO B C 1
ATOM 10687 O O . PRO B 1 259 ? 32.25 8.859 9.195 1 87.5 259 PRO B O 1
ATOM 10690 N N . THR B 1 260 ? 30.406 9.719 8.383 1 90.19 260 THR B N 1
ATOM 10691 C CA . THR B 1 260 ? 29.953 10.367 9.609 1 90.19 260 THR B CA 1
ATOM 10692 C C . THR B 1 260 ? 28.609 9.805 10.047 1 90.19 260 THR B C 1
ATOM 10694 O O . THR B 1 260 ? 27.656 9.781 9.266 1 90.19 260 THR B O 1
ATOM 10697 N N . ILE B 1 261 ? 28.609 9.312 11.25 1 93 261 ILE B N 1
ATOM 10698 C CA . ILE B 1 261 ? 27.375 8.812 11.828 1 93 261 ILE B CA 1
ATOM 10699 C C . ILE B 1 261 ? 26.781 9.867 12.773 1 93 261 ILE B C 1
ATOM 10701 O O . ILE B 1 261 ? 27.484 10.352 13.664 1 93 261 ILE B O 1
ATOM 10705 N N . SER B 1 262 ? 25.594 10.195 12.555 1 94.69 262 SER B N 1
ATOM 10706 C CA . SER B 1 262 ? 24.906 11.156 13.414 1 94.69 262 SER B CA 1
ATOM 10707 C C . SER B 1 262 ? 23.703 10.516 14.109 1 94.69 262 SER B C 1
ATOM 10709 O O . SER B 1 262 ? 22.891 9.844 13.477 1 94.69 262 SER B O 1
ATOM 10711 N N . TYR B 1 263 ? 23.703 10.578 15.43 1 94.56 263 TYR B N 1
ATOM 10712 C CA . TYR B 1 263 ? 22.578 10.125 16.234 1 94.56 263 TYR B CA 1
ATOM 10713 C C . TYR B 1 263 ? 21.922 11.289 16.969 1 94.56 263 TYR B C 1
ATOM 10715 O O . TYR B 1 263 ? 22.609 12.039 17.672 1 94.56 263 TYR B O 1
ATOM 10723 N N . LYS B 1 264 ? 20.625 11.414 16.734 1 95.81 264 LYS B N 1
ATOM 10724 C CA . LYS B 1 264 ? 19.844 12.445 17.422 1 95.81 264 LYS B CA 1
ATOM 10725 C C . LYS B 1 264 ? 18.656 11.836 18.156 1 95.81 264 LYS B C 1
ATOM 10727 O O . LYS B 1 264 ? 17.906 11.039 17.594 1 95.81 264 LYS B O 1
ATOM 10732 N N . ALA B 1 265 ? 18.516 12.172 19.375 1 95.69 265 ALA B N 1
ATOM 10733 C CA . ALA B 1 265 ? 17.406 11.727 20.203 1 95.69 265 ALA B CA 1
ATOM 10734 C C . ALA B 1 265 ? 16.688 12.906 20.859 1 95.69 265 ALA B C 1
ATOM 10736 O O . ALA B 1 265 ? 17.344 13.805 21.406 1 95.69 265 ALA B O 1
ATOM 10737 N N . ASN B 1 266 ? 15.43 12.93 20.688 1 95.44 266 ASN B N 1
ATOM 10738 C CA . ASN B 1 266 ? 14.578 13.961 21.266 1 95.44 266 ASN B CA 1
ATOM 10739 C C . ASN B 1 266 ? 13.516 13.359 22.188 1 95.44 266 ASN B C 1
ATOM 10741 O O . ASN B 1 266 ? 12.812 12.43 21.797 1 95.44 266 ASN B O 1
ATOM 10745 N N . TRP B 1 267 ? 13.43 13.781 23.406 1 96.06 267 TRP B N 1
ATOM 10746 C CA . TRP B 1 267 ? 12.367 13.445 24.344 1 96.06 267 TRP B CA 1
ATOM 10747 C C . TRP B 1 267 ? 11.57 14.68 24.734 1 96.06 267 TRP B C 1
ATOM 10749 O O . TRP B 1 267 ? 12.148 15.742 25 1 96.06 267 TRP B O 1
ATOM 10759 N N . GLY B 1 268 ? 10.281 14.57 24.672 1 95.19 268 GLY B N 1
ATOM 10760 C CA . GLY B 1 268 ? 9.461 15.727 25 1 95.19 268 GLY B CA 1
ATOM 10761 C C . GLY B 1 268 ? 8.227 15.375 25.812 1 95.19 268 GLY B C 1
ATOM 10762 O O . GLY B 1 268 ? 7.809 14.219 25.844 1 95.19 268 GLY B O 1
ATOM 10763 N N . VAL B 1 269 ? 7.719 16.359 26.516 1 95.94 269 VAL B N 1
ATOM 10764 C CA . VAL B 1 269 ? 6.457 16.266 27.234 1 95.94 269 VAL B CA 1
ATOM 10765 C C . VAL B 1 269 ? 5.594 17.484 26.938 1 95.94 269 VAL B C 1
ATOM 10767 O O . VAL B 1 269 ? 6.074 18.609 27 1 95.94 269 VAL B O 1
ATOM 10770 N N . THR B 1 270 ? 4.402 17.297 26.531 1 94.75 270 THR B N 1
ATOM 10771 C CA . THR B 1 270 ? 3.412 18.344 26.375 1 94.75 270 THR B CA 1
ATOM 10772 C C . THR B 1 270 ? 2.396 18.312 27.5 1 94.75 270 THR B C 1
ATOM 10774 O O . THR B 1 270 ? 1.792 17.266 27.766 1 94.75 270 THR B O 1
ATOM 10777 N N . MET B 1 271 ? 2.176 19.406 28.047 1 95.5 271 MET B N 1
ATOM 10778 C CA . MET B 1 271 ? 1.329 19.453 29.234 1 95.5 271 MET B CA 1
ATOM 10779 C C . MET B 1 271 ? -0.147 19.391 28.859 1 95.5 271 MET B C 1
ATOM 10781 O O . MET B 1 271 ? -0.555 19.969 27.844 1 95.5 271 MET B O 1
ATOM 10785 N N . ALA B 1 272 ? -0.908 18.75 29.688 1 95.38 272 ALA B N 1
ATOM 10786 C CA . ALA B 1 272 ? -2.355 18.672 29.5 1 95.38 272 ALA B CA 1
ATOM 10787 C C . ALA B 1 272 ? -3.018 20.016 29.734 1 95.38 272 ALA B C 1
ATOM 10789 O O . ALA B 1 272 ? -2.488 20.859 30.469 1 95.38 272 ALA B O 1
ATOM 10790 N N . PRO B 1 273 ? -4.145 20.219 29.109 1 92.62 273 PRO B N 1
ATOM 10791 C CA . PRO B 1 273 ? -4.891 21.438 29.406 1 92.62 273 PRO B CA 1
ATOM 10792 C C . PRO B 1 273 ? -5.566 21.391 30.781 1 92.62 273 PRO B C 1
ATOM 10794 O O . PRO B 1 273 ? -5.758 20.312 31.344 1 92.62 273 PRO B O 1
ATOM 10797 N N . ASN B 1 274 ? -5.828 22.562 31.328 1 92 274 ASN B N 1
ATOM 10798 C CA . ASN B 1 274 ? -6.578 22.734 32.562 1 92 274 ASN B CA 1
ATOM 10799 C C . ASN B 1 274 ? -7.668 23.797 32.406 1 92 274 ASN B C 1
ATOM 10801 O O . ASN B 1 274 ? -7.816 24.391 31.359 1 92 274 ASN B O 1
ATOM 10805 N N . TYR B 1 275 ? -8.531 23.859 33.375 1 90.12 275 TYR B N 1
ATOM 10806 C CA . TYR B 1 275 ? -9.68 24.766 33.25 1 90.12 275 TYR B CA 1
ATOM 10807 C C . TYR B 1 275 ? -9.234 26.219 33.219 1 90.12 275 TYR B C 1
ATOM 10809 O O . TYR B 1 275 ? -10.055 27.125 33.062 1 90.12 275 TYR B O 1
ATOM 10817 N N . GLY B 1 276 ? -7.977 26.484 33.25 1 82.81 276 GLY B N 1
ATOM 10818 C CA . GLY B 1 276 ? -7.477 27.844 33.094 1 82.81 276 GLY B CA 1
ATOM 10819 C C . GLY B 1 276 ? -7.629 28.359 31.672 1 82.81 276 GLY B C 1
ATOM 10820 O O . GLY B 1 276 ? -7.664 29.578 31.438 1 82.81 276 GLY B O 1
ATOM 10821 N N . ILE B 1 277 ? -7.816 27.438 30.797 1 84.12 277 ILE B N 1
ATOM 10822 C CA . ILE B 1 277 ? -7.887 27.844 29.391 1 84.12 277 ILE B CA 1
ATOM 10823 C C . ILE B 1 277 ? -9.336 28.141 29.016 1 84.12 277 ILE B C 1
ATOM 10825 O O . ILE B 1 277 ? -9.617 28.547 27.891 1 84.12 277 ILE B O 1
ATOM 10829 N N . LEU B 1 278 ? -10.234 27.891 29.984 1 83.06 278 LEU B N 1
ATOM 10830 C CA . LEU B 1 278 ? -11.656 28.141 29.766 1 83.06 278 LEU B CA 1
ATOM 10831 C C . LEU B 1 278 ? -12.266 28.859 30.953 1 83.06 278 LEU B C 1
ATOM 10833 O O . LEU B 1 278 ? -11.93 28.562 32.094 1 83.06 278 LEU B O 1
ATOM 10837 N N . ASP B 1 279 ? -13.062 29.766 30.75 1 88 279 ASP B N 1
ATOM 10838 C CA . ASP B 1 279 ? -13.781 30.469 31.797 1 88 279 ASP B CA 1
ATOM 10839 C C . ASP B 1 279 ? -15.164 29.875 32.031 1 88 279 ASP B C 1
ATOM 10841 O O . ASP B 1 279 ? -16.156 30.359 31.484 1 88 279 ASP B O 1
ATOM 10845 N N . LEU B 1 280 ? -15.195 28.859 32.875 1 93.12 280 LEU B N 1
ATOM 10846 C CA . LEU B 1 280 ? -16.422 28.109 33.094 1 93.12 280 LEU B CA 1
ATOM 10847 C C . LEU B 1 280 ? -16.875 28.203 34.531 1 93.12 280 LEU B C 1
ATOM 10849 O O . LEU B 1 280 ? -16.062 28.516 35.406 1 93.12 280 LEU B O 1
ATOM 10853 N N . MET B 1 281 ? -18.125 27.922 34.719 1 95 281 MET B N 1
ATOM 10854 C CA . MET B 1 281 ? -18.672 27.906 36.062 1 95 281 MET B CA 1
ATOM 10855 C C . MET B 1 281 ? -18.125 26.734 36.844 1 95 281 MET B C 1
ATOM 10857 O O . MET B 1 281 ? -17.922 25.641 36.312 1 95 281 MET B O 1
ATOM 10861 N N . ASN B 1 282 ? -17.844 27.031 38.125 1 95.12 282 ASN B N 1
ATOM 10862 C CA . ASN B 1 282 ? -17.609 25.922 39.031 1 95.12 282 ASN B CA 1
ATOM 10863 C C . ASN B 1 282 ? -18.906 25.281 39.5 1 95.12 282 ASN B C 1
ATOM 10865 O O . ASN B 1 282 ? -19.984 25.672 39.062 1 95.12 282 ASN B O 1
ATOM 10869 N N . SER B 1 283 ? -18.828 24.266 40.344 1 96.06 283 SER B N 1
ATOM 10870 C CA . SER B 1 283 ? -20 23.516 40.75 1 96.06 283 SER B CA 1
ATOM 10871 C C . SER B 1 283 ? -20.984 24.406 41.531 1 96.06 283 SER B C 1
ATOM 10873 O O . SER B 1 283 ? -22.188 24.312 41.344 1 96.06 283 SER B O 1
ATOM 10875 N N . LYS B 1 284 ? -20.469 25.219 42.375 1 96.38 284 LYS B N 1
ATOM 10876 C CA . LYS B 1 284 ? -21.312 26.094 43.188 1 96.38 284 LYS B CA 1
ATOM 10877 C C . LYS B 1 284 ? -22.109 27.047 42.312 1 96.38 284 LYS B C 1
ATOM 10879 O O . LYS B 1 284 ? -23.328 27.156 42.438 1 96.38 284 LYS B O 1
ATOM 10884 N N . GLU B 1 285 ? -21.406 27.688 41.531 1 95.38 285 GLU B N 1
ATOM 10885 C CA . GLU B 1 285 ? -22.047 28.656 40.656 1 95.38 285 GLU B CA 1
ATOM 10886 C C . GLU B 1 285 ? -23.094 27.969 39.75 1 95.38 285 GLU B C 1
ATOM 10888 O O . GLU B 1 285 ? -24.172 28.531 39.531 1 95.38 285 GLU B O 1
ATOM 10893 N N . ARG B 1 286 ? -22.781 26.828 39.25 1 95.25 286 ARG B N 1
ATOM 10894 C CA . ARG B 1 286 ? -23.703 26.125 38.375 1 95.25 286 ARG B CA 1
ATOM 10895 C C . ARG B 1 286 ? -24.969 25.703 39.125 1 95.25 286 ARG B C 1
ATOM 10897 O O . ARG B 1 286 ? -26.062 25.766 38.562 1 95.25 286 ARG B O 1
ATOM 10904 N N . ILE B 1 287 ? -24.859 25.203 40.344 1 95.19 287 ILE B N 1
ATOM 10905 C CA . ILE B 1 287 ? -26.016 24.781 41.125 1 95.19 287 ILE B CA 1
ATOM 10906 C C . ILE B 1 287 ? -26.875 25.984 41.469 1 95.19 287 ILE B C 1
ATOM 10908 O O . ILE B 1 287 ? -28.109 25.891 41.5 1 95.19 287 ILE B O 1
ATOM 10912 N N . GLU B 1 288 ? -26.281 27.125 41.688 1 94.38 288 GLU B N 1
ATOM 10913 C CA . GLU B 1 288 ? -27.016 28.344 41.969 1 94.38 288 GLU B CA 1
ATOM 10914 C C . GLU B 1 288 ? -27.891 28.766 40.781 1 94.38 288 GLU B C 1
ATOM 10916 O O . GLU B 1 288 ? -28.953 29.344 40.969 1 94.38 288 GLU B O 1
ATOM 10921 N N . VAL B 1 289 ? -27.375 28.469 39.656 1 93.62 289 VAL B N 1
ATOM 10922 C CA . VAL B 1 289 ? -28.188 28.734 38.469 1 93.62 289 VAL B CA 1
ATOM 10923 C C . VAL B 1 289 ? -29.438 27.859 38.5 1 93.62 289 VAL B C 1
ATOM 10925 O O . VAL B 1 289 ? -30.547 28.344 38.219 1 93.62 289 VAL B O 1
ATOM 10928 N N . SER B 1 290 ? -29.297 26.625 38.844 1 92.44 290 SER B N 1
ATOM 10929 C CA . SER B 1 290 ? -30.438 25.719 38.938 1 92.44 290 SER B CA 1
ATOM 10930 C C . SER B 1 290 ? -31.422 26.203 40 1 92.44 290 SER B C 1
ATOM 10932 O O . SER B 1 290 ? -32.656 26.109 39.812 1 92.44 290 SER B O 1
ATOM 10934 N N . GLU B 1 291 ? -30.938 26.672 41.094 1 92.69 291 GLU B N 1
ATOM 10935 C CA . GLU B 1 291 ? -31.781 27.219 42.156 1 92.69 291 GLU B CA 1
ATOM 10936 C C . GLU B 1 291 ? -32.562 28.438 41.656 1 92.69 291 GLU B C 1
ATOM 10938 O O . GLU B 1 291 ? -33.75 28.578 41.938 1 92.69 291 GLU B O 1
ATOM 10943 N N . GLU B 1 292 ? -31.891 29.188 40.906 1 92.94 292 GLU B N 1
ATOM 10944 C CA . GLU B 1 292 ? -32.562 30.375 40.375 1 92.94 292 GLU B CA 1
ATOM 10945 C C . GLU B 1 292 ? -33.656 30 39.375 1 92.94 292 GLU B C 1
ATOM 10947 O O . GLU B 1 292 ? -34.719 30.609 39.375 1 92.94 292 GLU B O 1
ATOM 10952 N N . MET B 1 293 ? -33.344 29.109 38.531 1 91.31 293 MET B N 1
ATOM 10953 C CA . MET B 1 293 ? -34.344 28.656 37.562 1 91.31 293 MET B CA 1
ATOM 10954 C C . MET B 1 293 ? -35.625 28.188 38.25 1 91.31 293 MET B C 1
ATOM 10956 O O . MET B 1 293 ? -36.719 28.516 37.812 1 91.31 293 MET B O 1
ATOM 10960 N N . LEU B 1 294 ? -35.469 27.5 39.312 1 88.19 294 LEU B N 1
ATOM 10961 C CA . LEU B 1 294 ? -36.625 27.016 40.094 1 88.19 294 LEU B CA 1
ATOM 10962 C C . LEU B 1 294 ? -37.375 28.172 40.75 1 88.19 294 LEU B C 1
ATOM 10964 O O . LEU B 1 294 ? -38.594 28.219 40.688 1 88.19 294 LEU B O 1
ATOM 10968 N N . ASN B 1 295 ? -36.625 29.047 41.344 1 90 295 ASN B N 1
ATOM 10969 C CA . ASN B 1 295 ? -37.219 30.188 42.031 1 90 295 ASN B CA 1
ATOM 10970 C C . ASN B 1 295 ? -38 31.078 41.062 1 90 295 ASN B C 1
ATOM 10972 O O . ASN B 1 295 ? -39.031 31.672 41.438 1 90 295 ASN B O 1
ATOM 10976 N N . ARG B 1 296 ? -37.562 31.094 39.875 1 89.56 296 ARG B N 1
ATOM 10977 C CA . ARG B 1 296 ? -38.219 31.938 38.875 1 89.56 296 ARG B CA 1
ATOM 10978 C C . ARG B 1 296 ? -39.281 31.172 38.125 1 89.56 296 ARG B C 1
ATOM 10980 O O . ARG B 1 296 ? -40 31.766 37.312 1 89.56 296 ARG B O 1
ATOM 10987 N N . GLY B 1 297 ? -39.406 29.969 38.281 1 86.25 297 GLY B N 1
ATOM 10988 C CA . GLY B 1 297 ? -40.406 29.141 37.625 1 86.25 297 GLY B CA 1
ATOM 10989 C C . GLY B 1 297 ? -40.156 28.906 36.156 1 86.25 297 GLY B C 1
ATOM 10990 O O . GLY B 1 297 ? -41.062 28.859 35.344 1 86.25 297 GLY B O 1
ATOM 10991 N N . LEU B 1 298 ? -38.844 28.812 35.844 1 87.56 298 LEU B N 1
ATOM 10992 C CA . LEU B 1 298 ? -38.5 28.594 34.438 1 87.56 298 LEU B CA 1
ATOM 10993 C C . LEU B 1 298 ? -38.625 27.125 34.062 1 87.56 298 LEU B C 1
ATOM 10995 O O . LEU B 1 298 ? -38.312 26.25 34.875 1 87.56 298 LEU B O 1
ATOM 10999 N N . GLU B 1 299 ? -39.125 26.766 32.781 1 78.69 299 GLU B N 1
ATOM 11000 C CA . GLU B 1 299 ? -39.406 25.406 32.375 1 78.69 299 GLU B CA 1
ATOM 11001 C C . GLU B 1 299 ? -38.406 24.938 31.297 1 78.69 299 GLU B C 1
ATOM 11003 O O . GLU B 1 299 ? -38 25.719 30.438 1 78.69 299 GLU B O 1
ATOM 11008 N N . PHE B 1 300 ? -38.062 23.625 31.391 1 76.06 300 PHE B N 1
ATOM 11009 C CA . PHE B 1 300 ? -37.219 23.031 30.375 1 76.06 300 PHE B CA 1
ATOM 11010 C C . PHE B 1 300 ? -38 22.797 29.078 1 76.06 300 PHE B C 1
ATOM 11012 O O . PHE B 1 300 ? -39.219 22.578 29.109 1 76.06 300 PHE B O 1
ATOM 11019 N N . LYS B 1 301 ? -37.344 22.859 27.859 1 63.81 301 LYS B N 1
ATOM 11020 C CA . LYS B 1 301 ? -38 22.734 26.547 1 63.81 301 LYS B CA 1
ATOM 11021 C C . LYS B 1 301 ? -38.5 21.312 26.312 1 63.81 301 LYS B C 1
ATOM 11023 O O . LYS B 1 301 ? -39.625 21.125 25.812 1 63.81 301 LYS B O 1
ATOM 11028 N N . THR B 1 302 ? -37.719 20.375 26.281 1 59.53 302 THR B N 1
ATOM 11029 C CA . THR B 1 302 ? -38.062 19.062 25.75 1 59.53 302 THR B CA 1
ATOM 11030 C C . THR B 1 302 ? -38.438 18.109 26.875 1 59.53 302 THR B C 1
ATOM 11032 O O . THR B 1 302 ? -39.531 17.531 26.875 1 59.53 302 THR B O 1
ATOM 11035 N N . TYR B 1 303 ? -37.438 17.531 27.516 1 57.91 303 TYR B N 1
ATOM 11036 C CA . TYR B 1 303 ? -37.75 16.531 28.547 1 57.91 303 TYR B CA 1
ATOM 11037 C C . TYR B 1 303 ? -37.281 16.984 29.922 1 57.91 303 TYR B C 1
ATOM 11039 O O . TYR B 1 303 ? -36.344 17.812 30.016 1 57.91 303 TYR B O 1
ATOM 11047 N N . ARG B 1 304 ? -37.969 16.812 30.844 1 59 304 ARG B N 1
ATOM 11048 C CA . ARG B 1 304 ? -37.594 17.156 32.219 1 59 304 ARG B CA 1
ATOM 11049 C C . ARG B 1 304 ? -36.469 16.234 32.719 1 59 304 ARG B C 1
ATOM 11051 O O . ARG B 1 304 ? -36.656 15.023 32.812 1 59 304 ARG B O 1
ATOM 11058 N N . PRO B 1 305 ? -35.094 16.812 32.625 1 60.5 305 PRO B N 1
ATOM 11059 C CA . PRO B 1 305 ? -33.938 15.992 33.062 1 60.5 305 PRO B CA 1
ATOM 11060 C C . PRO B 1 305 ? -33.969 15.711 34.562 1 60.5 305 PRO B C 1
ATOM 11062 O O . PRO B 1 305 ? -33.656 16.594 35.375 1 60.5 305 PRO B O 1
ATOM 11065 N N . THR B 1 306 ? -34.719 14.75 35.156 1 62.09 306 THR B N 1
ATOM 11066 C CA . THR B 1 306 ? -35.125 14.82 36.562 1 62.09 306 THR B CA 1
ATOM 11067 C C . THR B 1 306 ? -34.219 13.93 37.406 1 62.09 306 THR B C 1
ATOM 11069 O O . THR B 1 306 ? -34.312 13.945 38.656 1 62.09 306 THR B O 1
ATOM 11072 N N . ASP B 1 307 ? -33.125 13.359 36.844 1 74.44 307 ASP B N 1
ATOM 11073 C CA . ASP B 1 307 ? -32.625 12.383 37.812 1 74.44 307 ASP B CA 1
ATOM 11074 C C . ASP B 1 307 ? -31.203 12.672 38.219 1 74.44 307 ASP B C 1
ATOM 11076 O O . ASP B 1 307 ? -30.531 11.82 38.812 1 74.44 307 ASP B O 1
ATOM 11080 N N . MET B 1 308 ? -30.734 13.984 37.906 1 83.5 308 MET B N 1
ATOM 11081 C CA . MET B 1 308 ? -29.375 14.266 38.344 1 83.5 308 MET B CA 1
ATOM 11082 C C . MET B 1 308 ? -29.219 15.719 38.781 1 83.5 308 MET B C 1
ATOM 11084 O O . MET B 1 308 ? -30.094 16.547 38.469 1 83.5 308 MET B O 1
ATOM 11088 N N . GLY B 1 309 ? -28.188 16.031 39.5 1 88.38 309 GLY B N 1
ATOM 11089 C CA . GLY B 1 309 ? -27.891 17.391 39.938 1 88.38 309 GLY B CA 1
ATOM 11090 C C . GLY B 1 309 ? -28.875 17.906 40.969 1 88.38 309 GLY B C 1
ATOM 11091 O O . GLY B 1 309 ? -29.438 17.141 41.75 1 88.38 309 GLY B O 1
ATOM 11092 N N . TYR B 1 310 ? -29 19.172 40.938 1 91.38 310 TYR B N 1
ATOM 11093 C CA . TYR B 1 310 ? -29.922 19.828 41.844 1 91.38 310 TYR B CA 1
ATOM 11094 C C . TYR B 1 310 ? -31.359 19.375 41.594 1 91.38 310 TYR B C 1
ATOM 11096 O O . TYR B 1 310 ? -32.094 19.078 42.531 1 91.38 310 TYR B O 1
ATOM 11104 N N . GLU B 1 311 ? -31.672 19.297 40.375 1 88.56 311 GLU B N 1
ATOM 11105 C CA . GLU B 1 311 ? -33.031 18.906 39.969 1 88.56 311 GLU B CA 1
ATOM 11106 C C . GLU B 1 311 ? -33.344 17.484 40.438 1 88.56 311 GLU B C 1
ATOM 11108 O O . GLU B 1 311 ? -34.469 17.203 40.875 1 88.56 311 GLU B O 1
ATOM 11113 N N . GLY B 1 312 ? -32.375 16.641 40.281 1 88.38 312 GLY B N 1
ATOM 11114 C CA . GLY B 1 312 ? -32.594 15.266 40.719 1 88.38 312 GLY B CA 1
ATOM 11115 C C . GLY B 1 312 ? -32.781 15.172 42.219 1 88.38 312 GLY B C 1
ATOM 11116 O O . GLY B 1 312 ? -33.656 14.414 42.688 1 88.38 312 GLY B O 1
ATOM 11117 N N . GLU B 1 313 ? -32.062 15.867 43 1 90.19 313 GLU B N 1
ATOM 11118 C CA . GLU B 1 313 ? -32.219 15.859 44.438 1 90.19 313 GLU B CA 1
ATOM 11119 C C . GLU B 1 313 ? -33.531 16.484 44.875 1 90.19 313 GLU B C 1
ATOM 11121 O O . GLU B 1 313 ? -34.156 16.062 45.844 1 90.19 313 GLU B O 1
ATOM 11126 N N . LEU B 1 314 ? -33.906 17.5 44.188 1 90.56 314 LEU B N 1
ATOM 11127 C CA . LEU B 1 314 ? -35.188 18.156 44.469 1 90.56 314 LEU B CA 1
ATOM 11128 C C . LEU B 1 314 ? -36.344 17.188 44.25 1 90.56 314 LEU B C 1
ATOM 11130 O O . LEU B 1 314 ? -37.312 17.188 45 1 90.56 314 LEU B O 1
ATOM 11134 N N . GLN B 1 315 ? -36.25 16.5 43.156 1 89.25 315 GLN B N 1
ATOM 11135 C CA . GLN B 1 315 ? -37.281 15.516 42.875 1 89.25 315 GLN B CA 1
ATOM 11136 C C . GLN B 1 315 ? -37.375 14.469 43.969 1 89.25 315 GLN B C 1
ATOM 11138 O O . GLN B 1 315 ? -38.5 14.047 44.344 1 89.25 315 GLN B O 1
ATOM 11143 N N . LYS B 1 316 ? -36.312 14.109 44.438 1 89.88 316 LYS B N 1
ATOM 11144 C CA . LYS B 1 316 ? -36.312 13.156 45.562 1 89.88 316 LYS B CA 1
ATOM 11145 C C . LYS B 1 316 ? -36.969 13.75 46.781 1 89.88 316 LYS B C 1
ATOM 11147 O O . LYS B 1 316 ? -37.656 13.047 47.562 1 89.88 316 LYS B O 1
ATOM 11152 N N . LEU B 1 317 ? -36.688 14.953 47.031 1 92 317 LEU B N 1
ATOM 11153 C CA . LEU B 1 317 ? -37.312 15.648 48.156 1 92 317 LEU B CA 1
ATOM 11154 C C . LEU B 1 317 ? -38.812 15.734 47.969 1 92 317 LEU B C 1
ATOM 11156 O O . LEU B 1 317 ? -39.562 15.445 48.906 1 92 317 LEU B O 1
ATOM 11160 N N . TRP B 1 318 ? -39.188 16.125 46.812 1 90.62 318 TRP B N 1
ATOM 11161 C CA . TRP B 1 318 ? -40.625 16.297 46.531 1 90.62 318 TRP B CA 1
ATOM 11162 C C . TRP B 1 318 ? -41.344 14.969 46.594 1 90.62 318 TRP B C 1
ATOM 11164 O O . TRP B 1 318 ? -42.531 14.906 46.969 1 90.62 318 TRP B O 1
ATOM 11174 N N . SER B 1 319 ? -40.688 13.922 46.156 1 90.75 319 SER B N 1
ATOM 11175 C CA . SER B 1 319 ? -41.281 12.594 46.188 1 90.75 319 SER B CA 1
ATOM 11176 C C . SER B 1 319 ? -41.188 11.977 47.594 1 90.75 319 SER B C 1
ATOM 11178 O O . SER B 1 319 ? -41.594 10.828 47.781 1 90.75 319 SER B O 1
ATOM 11180 N N . LYS B 1 320 ? -40.5 12.555 48.5 1 92.06 320 LYS B N 1
ATOM 11181 C CA . LYS B 1 320 ? -40.344 12.172 49.906 1 92.06 320 LYS B CA 1
ATOM 11182 C C . LYS B 1 320 ? -39.406 10.969 50.031 1 92.06 320 LYS B C 1
ATOM 11184 O O . LYS B 1 320 ? -39.594 10.156 50.938 1 92.06 320 LYS B O 1
ATOM 11189 N N . GLU B 1 321 ? -38.688 10.898 49.031 1 91.25 321 GLU B N 1
ATOM 11190 C CA . GLU B 1 321 ? -37.656 9.859 49.156 1 91.25 321 GLU B CA 1
ATOM 11191 C C . GLU B 1 321 ? -36.562 10.273 50.094 1 91.25 321 GLU B C 1
ATOM 11193 O O . GLU B 1 321 ? -35.875 9.43 50.688 1 91.25 321 GLU B O 1
ATOM 11198 N N . THR B 1 322 ? -36.344 11.562 50.188 1 91.25 322 THR B N 1
ATOM 11199 C CA . THR B 1 322 ? -35.344 12.117 51.062 1 91.25 322 THR B CA 1
ATOM 11200 C C . THR B 1 322 ? -35.906 13.211 51.938 1 91.25 322 THR B C 1
ATOM 11202 O O . THR B 1 322 ? -36.906 13.859 51.562 1 91.25 322 THR B O 1
ATOM 11205 N N . ASP B 1 323 ? -35.25 13.422 53.094 1 93.06 323 ASP B N 1
ATOM 11206 C CA . ASP B 1 323 ? -35.719 14.5 53.969 1 93.06 323 ASP B CA 1
ATOM 11207 C C . ASP B 1 323 ? -35 15.805 53.656 1 93.06 323 ASP B C 1
ATOM 11209 O O . ASP B 1 323 ? -34.031 15.828 52.875 1 93.06 323 ASP B O 1
ATOM 11213 N N . TYR B 1 324 ? -35.469 16.828 54.156 1 93.75 324 TYR B N 1
ATOM 11214 C CA . TYR B 1 324 ? -34.969 18.156 53.844 1 93.75 324 TYR B CA 1
ATOM 11215 C C . TYR B 1 324 ? -33.531 18.312 54.281 1 93.75 324 TYR B C 1
ATOM 11217 O O . TYR B 1 324 ? -32.719 18.969 53.625 1 93.75 324 TYR B O 1
ATOM 11225 N N . ASP B 1 325 ? -33.125 17.734 55.438 1 93.56 325 ASP B N 1
ATOM 11226 C CA . ASP B 1 325 ? -31.766 17.828 55.906 1 93.56 325 ASP B CA 1
ATOM 11227 C C . ASP B 1 325 ? -30.797 17.094 55 1 93.56 325 ASP B C 1
ATOM 11229 O O . ASP B 1 325 ? -29.703 17.578 54.719 1 93.56 325 ASP B O 1
ATOM 11233 N N . THR B 1 326 ? -31.266 15.992 54.562 1 94.38 326 THR B N 1
ATOM 11234 C CA . THR B 1 326 ? -30.469 15.234 53.625 1 94.38 326 THR B CA 1
ATOM 11235 C C . THR B 1 326 ? -30.344 15.977 52.281 1 94.38 326 THR B C 1
ATOM 11237 O O . THR B 1 326 ? -29.281 15.977 51.656 1 94.38 326 THR B O 1
ATOM 11240 N N . PHE B 1 327 ? -31.484 16.5 51.906 1 94.12 327 PHE B N 1
ATOM 11241 C CA . PHE B 1 327 ? -31.5 17.297 50.688 1 94.12 327 PHE B CA 1
ATOM 11242 C C . PHE B 1 327 ? -30.484 18.438 50.781 1 94.12 327 PHE B C 1
ATOM 11244 O O . PHE B 1 327 ? -29.688 18.641 49.844 1 94.12 327 PHE B O 1
ATOM 11251 N N . ARG B 1 328 ? -30.406 19.141 51.781 1 94.56 328 ARG B N 1
ATOM 11252 C CA . ARG B 1 328 ? -29.484 20.25 51.969 1 94.56 328 ARG B CA 1
ATOM 11253 C C . ARG B 1 328 ? -28.031 19.781 51.969 1 94.56 328 ARG B C 1
ATOM 11255 O O . ARG B 1 328 ? -27.156 20.453 51.438 1 94.56 328 ARG B O 1
ATOM 11262 N N . LYS B 1 329 ? -27.812 18.688 52.562 1 94.81 329 LYS B N 1
ATOM 11263 C CA . LYS B 1 329 ? -26.469 18.125 52.594 1 94.81 329 LYS B CA 1
ATOM 11264 C C . LYS B 1 329 ? -26.016 17.719 51.188 1 94.81 329 LYS B C 1
ATOM 11266 O O . LYS B 1 329 ? -24.875 17.969 50.812 1 94.81 329 LYS B O 1
ATOM 11271 N N . ARG B 1 330 ? -26.891 17.078 50.5 1 93.62 330 ARG B N 1
ATOM 11272 C CA . ARG B 1 330 ? -26.562 16.641 49.156 1 93.62 330 ARG B CA 1
ATOM 11273 C C . ARG B 1 330 ? -26.312 17.828 48.219 1 93.62 330 ARG B C 1
ATOM 11275 O O . ARG B 1 330 ? -25.469 17.766 47.344 1 93.62 330 ARG B O 1
ATOM 11282 N N . VAL B 1 331 ? -27.141 18.812 48.312 1 95.38 331 VAL B N 1
ATOM 11283 C CA . VAL B 1 331 ? -26.953 20.016 47.531 1 95.38 331 VAL B CA 1
ATOM 11284 C C . VAL B 1 331 ? -25.609 20.656 47.844 1 95.38 331 VAL B C 1
ATOM 11286 O O . VAL B 1 331 ? -24.922 21.141 46.938 1 95.38 331 VAL B O 1
ATOM 11289 N N . LYS B 1 332 ? -25.25 20.672 49.094 1 95.5 332 LYS B N 1
ATOM 11290 C CA . LYS B 1 332 ? -23.938 21.172 49.469 1 95.5 332 LYS B CA 1
ATOM 11291 C C . LYS B 1 332 ? -22.828 20.344 48.844 1 95.5 332 LYS B C 1
ATOM 11293 O O . LYS B 1 332 ? -21.828 20.891 48.375 1 95.5 332 LYS B O 1
ATOM 11298 N N . ASP B 1 333 ? -23 19.109 48.906 1 94.44 333 ASP B N 1
ATOM 11299 C CA . ASP B 1 333 ? -22.016 18.219 48.281 1 94.44 333 ASP B CA 1
ATOM 11300 C C . ASP B 1 333 ? -21.875 18.516 46.781 1 94.44 333 ASP B C 1
ATOM 11302 O O . ASP B 1 333 ? -20.766 18.484 46.25 1 94.44 333 ASP B O 1
ATOM 11306 N N . LEU B 1 334 ? -22.984 18.703 46.062 1 95.25 334 LEU B N 1
ATOM 11307 C CA . LEU B 1 334 ? -22.984 19.031 44.656 1 95.25 334 LEU B CA 1
ATOM 11308 C C . LEU B 1 334 ? -22.25 20.344 44.406 1 95.25 334 LEU B C 1
ATOM 11310 O O . LEU B 1 334 ? -21.547 20.484 43.406 1 95.25 334 LEU B O 1
ATOM 11314 N N . LYS B 1 335 ? -22.438 21.328 45.25 1 96 335 LYS B N 1
ATOM 11315 C CA . LYS B 1 335 ? -21.797 22.641 45.125 1 96 335 LYS B CA 1
ATOM 11316 C C . LYS B 1 335 ? -20.281 22.531 45.281 1 96 335 LYS B C 1
ATOM 11318 O O . LYS B 1 335 ? -19.531 23.359 44.75 1 96 335 LYS B O 1
ATOM 11323 N N . GLU B 1 336 ? -19.812 21.516 45.938 1 95.69 336 GLU B N 1
ATOM 11324 C CA . GLU B 1 336 ? -18.391 21.375 46.25 1 95.69 336 GLU B CA 1
ATOM 11325 C C . GLU B 1 336 ? -17.766 20.281 45.375 1 95.69 336 GLU B C 1
ATOM 11327 O O . GLU B 1 336 ? -16.562 20.016 45.469 1 95.69 336 GLU B O 1
ATOM 11332 N N . LEU B 1 337 ? -18.453 19.609 44.562 1 94.31 337 LEU B N 1
ATOM 11333 C CA . LEU B 1 337 ? -17.984 18.453 43.812 1 94.31 337 LEU B CA 1
ATOM 11334 C C . LEU B 1 337 ? -16.859 18.859 42.875 1 94.31 337 LEU B C 1
ATOM 11336 O O . LEU B 1 337 ? -15.789 18.25 42.875 1 94.31 337 LEU B O 1
ATOM 11340 N N . ASN B 1 338 ? -17.016 19.844 42 1 95.69 338 ASN B N 1
ATOM 11341 C CA . ASN B 1 338 ? -16.047 20.391 41.031 1 95.69 338 ASN B CA 1
ATOM 11342 C C . ASN B 1 338 ? -15.289 19.266 40.312 1 95.69 338 ASN B C 1
ATOM 11344 O O . ASN B 1 338 ? -14.055 19.25 40.281 1 95.69 338 ASN B O 1
ATOM 11348 N N . THR B 1 339 ? -16 18.344 39.656 1 94.94 339 THR B N 1
ATOM 11349 C CA . THR B 1 339 ? -15.391 17.297 38.844 1 94.94 339 THR B CA 1
ATOM 11350 C C . THR B 1 339 ? -14.422 17.875 37.812 1 94.94 339 THR B C 1
ATOM 11352 O O . THR B 1 339 ? -14.797 18.766 37.062 1 94.94 339 THR B O 1
ATOM 11355 N N . ASP B 1 340 ? -13.188 17.406 37.781 1 95.31 340 ASP B N 1
ATOM 11356 C CA . ASP B 1 340 ? -12.172 17.906 36.875 1 95.31 340 ASP B CA 1
ATOM 11357 C C . ASP B 1 340 ? -12.109 17.078 35.594 1 95.31 340 ASP B C 1
ATOM 11359 O O . ASP B 1 340 ? -11.242 16.219 35.438 1 95.31 340 ASP B O 1
ATOM 11363 N N . TRP B 1 341 ? -12.93 17.391 34.688 1 95.25 341 TRP B N 1
ATOM 11364 C CA . TRP B 1 341 ? -13.008 16.688 33.438 1 95.25 341 TRP B CA 1
ATOM 11365 C C . TRP B 1 341 ? -11.703 16.797 32.656 1 95.25 341 TRP B C 1
ATOM 11367 O O . TRP B 1 341 ? -11.336 15.906 31.875 1 95.25 341 TRP B O 1
ATOM 11377 N N . MET B 1 342 ? -10.969 17.891 32.844 1 94.06 342 MET B N 1
ATOM 11378 C CA . MET B 1 342 ? -9.711 18.094 32.125 1 94.06 342 MET B CA 1
ATOM 11379 C C . MET B 1 342 ? -8.672 17.062 32.562 1 94.06 342 MET B C 1
ATOM 11381 O O . MET B 1 342 ? -7.965 16.484 31.734 1 94.06 342 MET B O 1
ATOM 11385 N N . ASN B 1 343 ? -8.57 16.828 33.719 1 94.62 343 ASN B N 1
ATOM 11386 C CA . ASN B 1 343 ? -7.617 15.859 34.25 1 94.62 343 ASN B CA 1
ATOM 11387 C C . ASN B 1 343 ? -7.988 14.43 33.875 1 94.62 343 ASN B C 1
ATOM 11389 O O . ASN B 1 343 ? -7.113 13.57 33.75 1 94.62 343 ASN B O 1
ATOM 11393 N N . LEU B 1 344 ? -9.266 14.172 33.75 1 96 344 LEU B N 1
ATOM 11394 C CA . LEU B 1 344 ? -9.742 12.82 33.469 1 96 344 LEU B CA 1
ATOM 11395 C C . LEU B 1 344 ? -9.602 12.5 31.969 1 96 344 LEU B C 1
ATOM 11397 O O . LEU B 1 344 ? -9.328 11.352 31.609 1 96 344 LEU B O 1
ATOM 11401 N N . LEU B 1 345 ? -9.766 13.484 31.156 1 96.31 345 LEU B N 1
ATOM 11402 C CA . LEU B 1 345 ? -9.867 13.227 29.734 1 96.31 345 LEU B CA 1
ATOM 11403 C C . LEU B 1 345 ? -8.547 13.539 29.031 1 96.31 345 LEU B C 1
ATOM 11405 O O . LEU B 1 345 ? -8.336 13.133 27.891 1 96.31 345 LEU B O 1
ATOM 11409 N N . PHE B 1 346 ? -7.68 14.211 29.688 1 96 346 PHE B N 1
ATOM 11410 C CA . PHE B 1 346 ? -6.414 14.602 29.078 1 96 346 PHE B CA 1
ATOM 11411 C C . PHE B 1 346 ? -5.238 14.117 29.922 1 96 346 PHE B C 1
ATOM 11413 O O . PHE B 1 346 ? -5.422 13.672 31.047 1 96 346 PHE B O 1
ATOM 11420 N N . ARG B 1 347 ? -4.043 14.133 29.281 1 96.5 347 ARG B N 1
ATOM 11421 C CA . ARG B 1 347 ? -2.832 13.656 29.938 1 96.5 347 ARG B CA 1
ATOM 11422 C C . ARG B 1 347 ? -1.617 14.469 29.516 1 96.5 347 ARG B C 1
ATOM 11424 O O . ARG B 1 347 ? -1.652 15.156 28.484 1 96.5 347 ARG B O 1
ATOM 11431 N N . ASN B 1 348 ? -0.659 14.391 30.391 1 96.31 348 ASN B N 1
ATOM 11432 C CA . ASN B 1 348 ? 0.645 14.812 29.891 1 96.31 348 ASN B CA 1
ATOM 11433 C C . ASN B 1 348 ? 1.173 13.867 28.812 1 96.31 348 ASN B C 1
ATOM 11435 O O . ASN B 1 348 ? 1.303 12.664 29.047 1 96.31 348 ASN B O 1
ATOM 11439 N N . ALA B 1 349 ? 1.41 14.398 27.719 1 95.75 349 ALA B N 1
ATOM 11440 C CA . ALA B 1 349 ? 1.721 13.57 26.562 1 95.75 349 ALA B CA 1
ATOM 11441 C C . ALA B 1 349 ? 3.229 13.438 26.375 1 95.75 349 ALA B C 1
ATOM 11443 O O . ALA B 1 349 ? 3.939 14.445 26.266 1 95.75 349 ALA B O 1
ATOM 11444 N N . LEU B 1 350 ? 3.693 12.234 26.266 1 95.88 350 LEU B N 1
ATOM 11445 C CA . LEU B 1 350 ? 5.109 11.953 26.062 1 95.88 350 LEU B CA 1
ATOM 11446 C C . LEU B 1 350 ? 5.41 11.742 24.578 1 95.88 350 LEU B C 1
ATOM 11448 O O . LEU B 1 350 ? 4.582 11.195 23.844 1 95.88 350 LEU B O 1
ATOM 11452 N N . SER B 1 351 ? 6.543 12.25 24.141 1 94.62 351 SER B N 1
ATOM 11453 C CA . SER B 1 351 ? 7 12.047 22.766 1 94.62 351 SER B CA 1
ATOM 11454 C C . SER B 1 351 ? 8.469 11.633 22.734 1 94.62 351 SER B C 1
ATOM 11456 O O . SER B 1 351 ? 9.266 12.086 23.562 1 94.62 351 SER B O 1
ATOM 11458 N N . GLN B 1 352 ? 8.828 10.742 21.891 1 95.75 352 GLN B N 1
ATOM 11459 C CA . GLN B 1 352 ? 10.203 10.328 21.641 1 95.75 352 GLN B CA 1
ATOM 11460 C C . GLN B 1 352 ? 10.492 10.219 20.156 1 95.75 352 GLN B C 1
ATOM 11462 O O . GLN B 1 352 ? 9.664 9.719 19.391 1 95.75 352 GLN B O 1
ATOM 11467 N N . GLN B 1 353 ? 11.586 10.773 19.734 1 95 353 GLN B N 1
ATOM 11468 C CA . GLN B 1 353 ? 12.039 10.688 18.344 1 95 353 GLN B CA 1
ATOM 11469 C C . GLN B 1 353 ? 13.508 10.258 18.281 1 95 353 GLN B C 1
ATOM 11471 O O . GLN B 1 353 ? 14.344 10.758 19.031 1 95 353 GLN B O 1
ATOM 11476 N N . HIS B 1 354 ? 13.844 9.336 17.516 1 95.62 354 HIS B N 1
ATOM 11477 C CA . HIS B 1 354 ? 15.195 8.852 17.266 1 95.62 354 HIS B CA 1
ATOM 11478 C C . HIS B 1 354 ? 15.531 8.906 15.773 1 95.62 354 HIS B C 1
ATOM 11480 O O . HIS B 1 354 ? 14.711 8.516 14.938 1 95.62 354 HIS B O 1
ATOM 11486 N N . SER B 1 355 ? 16.625 9.492 15.484 1 95.69 355 SER B N 1
ATOM 11487 C CA . SER B 1 355 ? 17.094 9.57 14.102 1 95.69 355 SER B CA 1
ATOM 11488 C C . SER B 1 355 ? 18.562 9.164 13.992 1 95.69 355 SER B C 1
ATOM 11490 O O . SER B 1 355 ? 19.406 9.648 14.75 1 95.69 355 SER B O 1
ATOM 11492 N N . VAL B 1 356 ? 18.891 8.312 13.125 1 95.25 356 VAL B N 1
ATOM 11493 C CA . VAL B 1 356 ? 20.25 7.902 12.828 1 95.25 356 VAL B CA 1
ATOM 11494 C C . VAL B 1 356 ? 20.531 8.102 11.344 1 95.25 356 VAL B C 1
ATOM 11496 O O . VAL B 1 356 ? 19.703 7.781 10.5 1 95.25 356 VAL B O 1
ATOM 11499 N N . SER B 1 357 ? 21.625 8.727 11.039 1 95.25 357 SER B N 1
ATOM 11500 C CA . SER B 1 357 ? 22.016 8.914 9.641 1 95.25 357 SER B CA 1
ATOM 11501 C C . SER B 1 357 ? 23.5 8.656 9.445 1 95.25 357 SER B C 1
ATOM 11503 O O . SER B 1 357 ? 24.297 8.844 10.367 1 95.25 357 SER B O 1
ATOM 11505 N N . VAL B 1 358 ? 23.875 8.258 8.312 1 94.06 358 VAL B N 1
ATOM 11506 C CA . VAL B 1 358 ? 25.25 8.039 7.887 1 94.06 358 VAL B CA 1
ATOM 11507 C C . VAL B 1 358 ? 25.516 8.773 6.57 1 94.06 358 VAL B C 1
ATOM 11509 O O . VAL B 1 358 ? 24.719 8.664 5.629 1 94.06 358 VAL B O 1
ATOM 11512 N N . SER B 1 359 ? 26.453 9.539 6.562 1 92.75 359 SER B N 1
ATOM 11513 C CA . SER B 1 359 ? 26.844 10.266 5.359 1 92.75 359 SER B CA 1
ATOM 11514 C C . SER B 1 359 ? 28.312 10.055 5.035 1 92.75 359 SER B C 1
ATOM 11516 O O . SER B 1 359 ? 29.156 10 5.938 1 92.75 359 SER B O 1
ATOM 11518 N N . GLY B 1 360 ? 28.609 9.805 3.834 1 87.5 360 GLY B N 1
ATOM 11519 C CA . GLY B 1 360 ? 29.984 9.602 3.379 1 87.5 360 GLY B CA 1
ATOM 11520 C C . GLY B 1 360 ? 30.109 9.586 1.867 1 87.5 360 GLY B C 1
ATOM 11521 O O . GLY B 1 360 ? 29.156 9.883 1.153 1 87.5 360 GLY B O 1
ATOM 11522 N N . GLY B 1 361 ? 31.328 9.453 1.439 1 80.81 361 GLY B N 1
ATOM 11523 C CA . GLY B 1 361 ? 31.531 9.406 0.001 1 80.81 361 GLY B CA 1
ATOM 11524 C C . GLY B 1 361 ? 32.938 9.016 -0.386 1 80.81 361 GLY B C 1
ATOM 11525 O O . GLY B 1 361 ? 33.75 8.648 0.472 1 80.81 361 GLY B O 1
ATOM 11526 N N . GLY B 1 362 ? 33.094 8.891 -1.642 1 74.38 362 GLY B N 1
ATOM 11527 C CA . GLY B 1 362 ? 34.375 8.664 -2.275 1 74.38 362 GLY B CA 1
ATOM 11528 C C . GLY B 1 362 ? 34.625 9.562 -3.477 1 74.38 362 GLY B C 1
ATOM 11529 O O . GLY B 1 362 ? 34 10.625 -3.594 1 74.38 362 GLY B O 1
ATOM 11530 N N . LYS B 1 363 ? 35.562 9.211 -4.238 1 72.94 363 LYS B N 1
ATOM 11531 C CA . LYS B 1 363 ? 35.938 10.031 -5.391 1 72.94 363 LYS B CA 1
ATOM 11532 C C . LYS B 1 363 ? 34.781 10.141 -6.383 1 72.94 363 LYS B C 1
ATOM 11534 O O . LYS B 1 363 ? 34.562 11.195 -6.992 1 72.94 363 LYS B O 1
ATOM 11539 N N . ARG B 1 364 ? 34.031 9.109 -6.566 1 81.31 364 ARG B N 1
ATOM 11540 C CA . ARG B 1 364 ? 33.031 9.133 -7.637 1 81.31 364 ARG B CA 1
ATOM 11541 C C . ARG B 1 364 ? 31.625 8.844 -7.09 1 81.31 364 ARG B C 1
ATOM 11543 O O . ARG B 1 364 ? 30.703 8.562 -7.855 1 81.31 364 ARG B O 1
ATOM 11550 N N . VAL B 1 365 ? 31.531 8.852 -5.77 1 85.62 365 VAL B N 1
ATOM 11551 C CA . VAL B 1 365 ? 30.219 8.531 -5.223 1 85.62 365 VAL B CA 1
ATOM 11552 C C . VAL B 1 365 ? 30.031 9.219 -3.871 1 85.62 365 VAL B C 1
ATOM 11554 O O . VAL B 1 365 ? 31 9.383 -3.117 1 85.62 365 VAL B O 1
ATOM 11557 N N . ASP B 1 366 ? 28.891 9.633 -3.59 1 89.5 366 ASP B N 1
ATOM 11558 C CA . ASP B 1 366 ? 28.484 10.047 -2.246 1 89.5 366 ASP B CA 1
ATOM 11559 C C . ASP B 1 366 ? 27.141 9.438 -1.857 1 89.5 366 ASP B C 1
ATOM 11561 O O . ASP B 1 366 ? 26.328 9.102 -2.725 1 89.5 366 ASP B O 1
ATOM 11565 N N . TYR B 1 367 ? 27 9.211 -0.592 1 90.69 367 TYR B N 1
ATOM 11566 C CA . TYR B 1 367 ? 25.781 8.547 -0.146 1 90.69 367 TYR B CA 1
ATOM 11567 C C . TYR B 1 367 ? 25.281 9.148 1.161 1 90.69 367 TYR B C 1
ATOM 11569 O O . TYR B 1 367 ? 26.062 9.703 1.939 1 90.69 367 TYR B O 1
ATOM 11577 N N . TYR B 1 368 ? 24.047 9.078 1.357 1 94.5 368 TYR B N 1
ATOM 11578 C CA . TYR B 1 368 ? 23.328 9.469 2.568 1 94.5 368 TYR B CA 1
ATOM 11579 C C . TYR B 1 368 ? 22.219 8.484 2.898 1 94.5 368 TYR B C 1
ATOM 11581 O O . TYR B 1 368 ? 21.344 8.234 2.072 1 94.5 368 TYR B O 1
ATOM 11589 N N . VAL B 1 369 ? 22.328 7.891 4.059 1 93.5 369 VAL B N 1
ATOM 11590 C CA . VAL B 1 369 ? 21.328 6.945 4.535 1 93.5 369 VAL B CA 1
ATOM 11591 C C . VAL B 1 369 ? 20.797 7.398 5.895 1 93.5 369 VAL B C 1
ATOM 11593 O O . VAL B 1 369 ? 21.562 7.789 6.77 1 93.5 369 VAL B O 1
ATOM 11596 N N . SER B 1 370 ? 19.484 7.316 6.027 1 95.81 370 SER B N 1
ATOM 11597 C CA . SER B 1 370 ? 18.906 7.781 7.285 1 95.81 370 SER B CA 1
ATOM 11598 C C . SER B 1 370 ? 17.703 6.926 7.691 1 95.81 370 SER B C 1
ATOM 11600 O O . SER B 1 370 ? 16.969 6.426 6.836 1 95.81 370 SER B O 1
ATOM 11602 N N . LEU B 1 371 ? 17.547 6.711 8.984 1 93.25 371 LEU B N 1
ATOM 11603 C CA . LEU B 1 371 ? 16.391 6.059 9.617 1 93.25 371 LEU B CA 1
ATOM 11604 C C . LEU B 1 371 ? 15.867 6.895 10.773 1 93.25 371 LEU B C 1
ATOM 11606 O O . LEU B 1 371 ? 16.641 7.363 11.617 1 93.25 371 LEU B O 1
ATOM 11610 N N . GLY B 1 372 ? 14.539 7.066 10.742 1 94.56 372 GLY B N 1
ATOM 11611 C CA . GLY B 1 372 ? 13.898 7.836 11.797 1 94.56 372 GLY B CA 1
ATOM 11612 C C . GLY B 1 372 ? 12.695 7.137 12.398 1 94.56 372 GLY B C 1
ATOM 11613 O O . GLY B 1 372 ? 11.945 6.461 11.688 1 94.56 372 GLY B O 1
ATOM 11614 N N . TYR B 1 373 ? 12.555 7.262 13.719 1 94.5 373 TYR B N 1
ATOM 11615 C CA . TYR B 1 373 ? 11.406 6.73 14.445 1 94.5 373 TYR B CA 1
ATOM 11616 C C . TYR B 1 373 ? 10.797 7.793 15.352 1 94.5 373 TYR B C 1
ATOM 11618 O O . TYR B 1 373 ? 11.508 8.453 16.125 1 94.5 373 TYR B O 1
ATOM 11626 N N . LEU B 1 374 ? 9.477 7.93 15.234 1 95.31 374 LEU B N 1
ATOM 11627 C CA . LEU B 1 374 ? 8.734 8.883 16.047 1 95.31 374 LEU B CA 1
ATOM 11628 C C . LEU B 1 374 ? 7.57 8.203 16.766 1 95.31 374 LEU B C 1
ATOM 11630 O O . LEU B 1 374 ? 6.781 7.5 16.125 1 95.31 374 LEU B O 1
ATOM 11634 N N . HIS B 1 375 ? 7.48 8.289 18.062 1 96 375 HIS B N 1
ATOM 11635 C CA . HIS B 1 375 ? 6.32 7.934 18.875 1 96 375 HIS B CA 1
ATOM 11636 C C . HIS B 1 375 ? 5.82 9.125 19.672 1 96 375 HIS B C 1
ATOM 11638 O O . HIS B 1 375 ? 6.527 9.625 20.547 1 96 375 HIS B O 1
ATOM 11644 N N . GLN B 1 376 ? 4.633 9.539 19.344 1 94.06 376 GLN B N 1
ATOM 11645 C CA . GLN B 1 376 ? 4.074 10.734 19.969 1 94.06 376 GLN B CA 1
ATOM 11646 C C . GLN B 1 376 ? 2.67 10.469 20.516 1 94.06 376 GLN B C 1
ATOM 11648 O O . GLN B 1 376 ? 1.779 10.062 19.766 1 94.06 376 GLN B O 1
ATOM 11653 N N . GLU B 1 377 ? 2.596 10.758 21.797 1 95.19 377 GLU B N 1
ATOM 11654 C CA . GLU B 1 377 ? 1.265 10.734 22.406 1 95.19 377 GLU B CA 1
ATOM 11655 C C . GLU B 1 377 ? 0.59 12.094 22.312 1 95.19 377 GLU B C 1
ATOM 11657 O O . GLU B 1 377 ? 1.261 13.133 22.344 1 95.19 377 GLU B O 1
ATOM 11662 N N . GLY B 1 378 ? -0.722 12.07 22.078 1 92.94 378 GLY B N 1
ATOM 11663 C CA . GLY B 1 378 ? -1.471 13.305 22.188 1 92.94 378 GLY B CA 1
ATOM 11664 C C . GLY B 1 378 ? -1.896 13.633 23.609 1 92.94 378 GLY B C 1
ATOM 11665 O O . GLY B 1 378 ? -1.803 12.781 24.5 1 92.94 378 GLY B O 1
ATOM 11666 N N . VAL B 1 379 ? -2.277 14.836 23.797 1 93.94 379 VAL B N 1
ATOM 11667 C CA . VAL B 1 379 ? -2.723 15.242 25.125 1 93.94 379 VAL B CA 1
ATOM 11668 C C . VAL B 1 379 ? -4.055 14.57 25.453 1 93.94 379 VAL B C 1
ATOM 11670 O O . VAL B 1 379 ? -4.387 14.375 26.625 1 93.94 379 VAL B O 1
ATOM 11673 N N . SER B 1 380 ? -4.781 14.336 24.406 1 93.69 380 SER B N 1
ATOM 11674 C CA . SER B 1 380 ? -5.969 13.516 24.625 1 93.69 380 SER B CA 1
ATOM 11675 C C . SER B 1 380 ? -5.59 12.07 24.938 1 93.69 380 SER B C 1
ATOM 11677 O O . SER B 1 380 ? -4.68 11.516 24.312 1 93.69 380 SER B O 1
ATOM 11679 N N . ILE B 1 381 ? -6.234 11.406 25.766 1 94.5 381 ILE B N 1
ATOM 11680 C CA . ILE B 1 381 ? -5.812 10.125 26.328 1 94.5 381 ILE B CA 1
ATOM 11681 C C . ILE B 1 381 ? -5.859 9.055 25.234 1 94.5 381 ILE B C 1
ATOM 11683 O O . ILE B 1 381 ? -5.211 8.016 25.359 1 94.5 381 ILE B O 1
ATOM 11687 N N . VAL B 1 382 ? -6.559 9.18 24.188 1 93.38 382 VAL B N 1
ATOM 11688 C CA . VAL B 1 382 ? -6.707 8.117 23.203 1 93.38 382 VAL B CA 1
ATOM 11689 C C . VAL B 1 382 ? -5.773 8.375 22.031 1 93.38 382 VAL B C 1
ATOM 11691 O O . VAL B 1 382 ? -5.496 7.465 21.234 1 93.38 382 VAL B O 1
ATOM 11694 N N . GLU B 1 383 ? -5.254 9.5 21.875 1 93.44 383 GLU B N 1
ATOM 11695 C CA . GLU B 1 383 ? -4.504 9.898 20.688 1 93.44 383 GLU B CA 1
ATOM 11696 C C . GLU B 1 383 ? -3.057 9.414 20.75 1 93.44 383 GLU B C 1
ATOM 11698 O O . GLU B 1 383 ? -2.389 9.594 21.781 1 93.44 383 GLU B O 1
ATOM 11703 N N . LYS B 1 384 ? -2.613 8.844 19.719 1 95.31 384 LYS B N 1
ATOM 11704 C CA . LYS B 1 384 ? -1.235 8.383 19.578 1 95.31 384 LYS B CA 1
ATOM 11705 C C . LYS B 1 384 ? -0.813 8.359 18.109 1 95.31 384 LYS B C 1
ATOM 11707 O O . LYS B 1 384 ? -1.647 8.18 17.219 1 95.31 384 LYS B O 1
ATOM 11712 N N . LEU B 1 385 ? 0.473 8.578 17.844 1 94.19 385 LEU B N 1
ATOM 11713 C CA . LEU B 1 385 ? 1.037 8.523 16.5 1 94.19 385 LEU B CA 1
ATOM 11714 C C . LEU B 1 385 ? 2.395 7.832 16.5 1 94.19 385 LEU B C 1
ATOM 11716 O O . LEU B 1 385 ? 3.271 8.18 17.297 1 94.19 385 LEU B O 1
ATOM 11720 N N . LYS B 1 386 ? 2.568 6.871 15.711 1 94.38 386 LYS B N 1
ATOM 11721 C CA . LYS B 1 386 ? 3.838 6.195 15.445 1 94.38 386 LYS B CA 1
ATOM 11722 C C . LYS B 1 386 ? 4.242 6.34 13.984 1 94.38 386 LYS B C 1
ATOM 11724 O O . LYS B 1 386 ? 3.418 6.16 13.086 1 94.38 386 LYS B O 1
ATOM 11729 N N . GLN B 1 387 ? 5.48 6.688 13.758 1 93.38 387 GLN B N 1
ATOM 11730 C CA . GLN B 1 387 ? 5.941 6.906 12.391 1 93.38 387 GLN B CA 1
ATOM 11731 C C . GLN B 1 387 ? 7.355 6.367 12.195 1 93.38 387 GLN B C 1
ATOM 11733 O O . GLN B 1 387 ? 8.211 6.516 13.07 1 93.38 387 GLN B O 1
ATOM 11738 N N . LEU B 1 388 ? 7.621 5.707 11.195 1 92 388 LEU B N 1
ATOM 11739 C CA . LEU B 1 388 ? 8.938 5.25 10.758 1 92 388 LEU B CA 1
ATOM 11740 C C . LEU B 1 388 ? 9.289 5.852 9.398 1 92 388 LEU B C 1
ATOM 11742 O O . LEU B 1 388 ? 8.492 5.797 8.461 1 92 388 LEU B O 1
ATOM 11746 N N . THR B 1 389 ? 10.484 6.457 9.289 1 92.81 389 THR B N 1
ATOM 11747 C CA . THR B 1 389 ? 10.938 7.062 8.047 1 92.81 389 THR B CA 1
ATOM 11748 C C . THR B 1 389 ? 12.297 6.5 7.633 1 92.81 389 THR B C 1
ATOM 11750 O O . THR B 1 389 ? 13.156 6.25 8.484 1 92.81 389 THR B O 1
ATOM 11753 N N . GLY B 1 390 ? 12.508 6.301 6.41 1 91.12 390 GLY B N 1
ATOM 11754 C CA . GLY B 1 390 ? 13.766 5.867 5.812 1 91.12 390 GLY B CA 1
ATOM 11755 C C . GLY B 1 390 ? 14.117 6.629 4.551 1 91.12 390 GLY B C 1
ATOM 11756 O O . GLY B 1 390 ? 13.242 6.965 3.754 1 91.12 390 GLY B O 1
ATOM 11757 N N . LYS B 1 391 ? 15.406 6.879 4.348 1 93.94 391 LYS B N 1
ATOM 11758 C CA . LYS B 1 391 ? 15.875 7.594 3.162 1 93.94 391 LYS B CA 1
ATOM 11759 C C . LYS B 1 391 ? 17.234 7.078 2.707 1 93.94 391 LYS B C 1
ATOM 11761 O O . LYS B 1 391 ? 18.094 6.789 3.533 1 93.94 391 LYS B O 1
ATOM 11766 N N . VAL B 1 392 ? 17.469 6.93 1.475 1 92.62 392 VAL B N 1
ATOM 11767 C CA . VAL B 1 392 ? 18.75 6.586 0.84 1 92.62 392 VAL B CA 1
ATOM 11768 C C . VAL B 1 392 ? 18.984 7.496 -0.364 1 92.62 392 VAL B C 1
ATOM 11770 O O . VAL B 1 392 ? 18.109 7.625 -1.233 1 92.62 392 VAL B O 1
ATOM 11773 N N . LYS B 1 393 ? 20.062 8.109 -0.412 1 92.94 393 LYS B N 1
ATOM 11774 C CA . LYS B 1 393 ? 20.5 8.961 -1.515 1 92.94 393 LYS B CA 1
ATOM 11775 C C . LYS B 1 393 ? 21.906 8.602 -1.972 1 92.94 393 LYS B C 1
ATOM 11777 O O . LYS B 1 393 ? 22.844 8.562 -1.162 1 92.94 393 LYS B O 1
ATOM 11782 N N . VAL B 1 394 ? 22.031 8.344 -3.205 1 91.81 394 VAL B N 1
ATOM 11783 C CA . VAL B 1 394 ? 23.328 7.992 -3.785 1 91.81 394 VAL B CA 1
ATOM 11784 C C . VAL B 1 394 ? 23.562 8.812 -5.055 1 91.81 394 VAL B C 1
ATOM 11786 O O . VAL B 1 394 ? 22.703 8.852 -5.941 1 91.81 394 VAL B O 1
ATOM 11789 N N . ASN B 1 395 ? 24.609 9.438 -5.109 1 91.69 395 ASN B N 1
ATOM 11790 C CA . ASN B 1 395 ? 25.047 10.148 -6.301 1 91.69 395 ASN B CA 1
ATOM 11791 C C . ASN B 1 395 ? 26.328 9.531 -6.875 1 91.69 395 ASN B C 1
ATOM 11793 O O . ASN B 1 395 ? 27.266 9.242 -6.137 1 91.69 395 ASN B O 1
ATOM 11797 N N . MET B 1 396 ? 26.344 9.352 -8.172 1 90 396 MET B N 1
ATOM 11798 C CA . MET B 1 396 ? 27.438 8.656 -8.82 1 90 396 MET B CA 1
ATOM 11799 C C . MET B 1 396 ? 27.953 9.445 -10.031 1 90 396 MET B C 1
ATOM 11801 O O . MET B 1 396 ? 27.156 9.945 -10.82 1 90 396 MET B O 1
ATOM 11805 N N . GLN B 1 397 ? 29.219 9.523 -10.086 1 89.44 397 GLN B N 1
ATOM 11806 C CA . GLN B 1 397 ? 29.844 10.023 -11.312 1 89.44 397 GLN B CA 1
ATOM 11807 C C . GLN B 1 397 ? 30.203 8.875 -12.258 1 89.44 397 GLN B C 1
ATOM 11809 O O . GLN B 1 397 ? 31.281 8.312 -12.172 1 89.44 397 GLN B O 1
ATOM 11814 N N . LEU B 1 398 ? 29.391 8.68 -13.211 1 88.88 398 LEU B N 1
ATOM 11815 C CA . LEU B 1 398 ? 29.562 7.547 -14.109 1 88.88 398 LEU B CA 1
ATOM 11816 C C . LEU B 1 398 ? 30.734 7.773 -15.055 1 88.88 398 LEU B C 1
ATOM 11818 O O . LEU B 1 398 ? 31.5 6.848 -15.344 1 88.88 398 LEU B O 1
ATOM 11822 N N . THR B 1 399 ? 30.812 8.969 -15.688 1 86.31 399 THR B N 1
ATOM 11823 C CA . THR B 1 399 ? 31.938 9.469 -16.453 1 86.31 399 THR B CA 1
ATOM 11824 C C . THR B 1 399 ? 32.281 10.898 -16.047 1 86.31 399 THR B C 1
ATOM 11826 O O . THR B 1 399 ? 31.609 11.477 -15.188 1 86.31 399 THR B O 1
ATOM 11829 N N . ASN B 1 400 ? 33.25 11.352 -16.516 1 81.69 400 ASN B N 1
ATOM 11830 C CA . ASN B 1 400 ? 33.594 12.727 -16.172 1 81.69 400 ASN B CA 1
ATOM 11831 C C . ASN B 1 400 ? 32.531 13.703 -16.656 1 81.69 400 ASN B C 1
ATOM 11833 O O . ASN B 1 400 ? 32.438 14.828 -16.156 1 81.69 400 ASN B O 1
ATOM 11837 N N . HIS B 1 401 ? 31.672 13.242 -17.578 1 89.62 401 HIS B N 1
ATOM 11838 C CA . HIS B 1 401 ? 30.672 14.148 -18.156 1 89.62 401 HIS B CA 1
ATOM 11839 C C . HIS B 1 401 ? 29.25 13.703 -17.812 1 89.62 401 HIS B C 1
ATOM 11841 O O . HIS B 1 401 ? 28.281 14.375 -18.156 1 89.62 401 HIS B O 1
ATOM 11847 N N . LEU B 1 402 ? 29.109 12.539 -17.172 1 91.81 402 LEU B N 1
ATOM 11848 C CA . LEU B 1 402 ? 27.781 12.008 -16.891 1 91.81 402 LEU B CA 1
ATOM 11849 C C . LEU B 1 402 ? 27.625 11.688 -15.406 1 91.81 402 LEU B C 1
ATOM 11851 O O . LEU B 1 402 ? 28.422 10.93 -14.852 1 91.81 402 LEU B O 1
ATOM 11855 N N . GLU B 1 403 ? 26.672 12.273 -14.805 1 92.88 403 GLU B N 1
ATOM 11856 C CA . GLU B 1 403 ? 26.359 12.039 -13.398 1 92.88 403 GLU B CA 1
ATOM 11857 C C . GLU B 1 403 ? 24.953 11.484 -13.242 1 92.88 403 GLU B C 1
ATOM 11859 O O . GLU B 1 403 ? 24.031 11.883 -13.961 1 92.88 403 GLU B O 1
ATOM 11864 N N . ALA B 1 404 ? 24.812 10.547 -12.281 1 93.62 404 ALA B N 1
ATOM 11865 C CA . ALA B 1 404 ? 23.516 9.977 -11.984 1 93.62 404 ALA B CA 1
ATOM 11866 C C . ALA B 1 404 ? 23.219 10.023 -10.484 1 93.62 404 ALA B C 1
ATOM 11868 O O . ALA B 1 404 ? 24.109 9.82 -9.664 1 93.62 404 ALA B O 1
ATOM 11869 N N . GLY B 1 405 ? 22.016 10.344 -10.125 1 93.81 405 GLY B N 1
ATOM 11870 C CA . GLY B 1 405 ? 21.578 10.336 -8.742 1 93.81 405 GLY B CA 1
ATOM 11871 C C . GLY B 1 405 ? 20.281 9.555 -8.531 1 93.81 405 GLY B C 1
ATOM 11872 O O . GLY B 1 405 ? 19.391 9.586 -9.383 1 93.81 405 GLY B O 1
ATOM 11873 N N . VAL B 1 406 ? 20.297 8.836 -7.406 1 92.5 406 VAL B N 1
ATOM 11874 C CA . VAL B 1 406 ? 19.094 8.109 -7.004 1 92.5 406 VAL B CA 1
ATOM 11875 C C . VAL B 1 406 ? 18.703 8.508 -5.586 1 92.5 406 VAL B C 1
ATOM 11877 O O . VAL B 1 406 ? 19.531 8.516 -4.68 1 92.5 406 VAL B O 1
ATOM 11880 N N . ASP B 1 407 ? 17.453 8.844 -5.441 1 93.56 407 ASP B N 1
ATOM 11881 C CA . ASP B 1 407 ? 16.891 9.219 -4.148 1 93.56 407 ASP B CA 1
ATOM 11882 C C . ASP B 1 407 ? 15.648 8.383 -3.832 1 93.56 407 ASP B C 1
ATOM 11884 O O . ASP B 1 407 ? 14.664 8.406 -4.578 1 93.56 407 ASP B O 1
ATOM 11888 N N . LEU B 1 408 ? 15.727 7.68 -2.762 1 90.5 408 LEU B N 1
ATOM 11889 C CA . LEU B 1 408 ? 14.602 6.875 -2.301 1 90.5 408 LEU B CA 1
ATOM 11890 C C . LEU B 1 408 ? 14.188 7.273 -0.888 1 90.5 408 LEU B C 1
ATOM 11892 O O . LEU B 1 408 ? 15.031 7.355 0.008 1 90.5 408 LEU B O 1
ATOM 11896 N N . SER B 1 409 ? 12.93 7.52 -0.674 1 92.12 409 SER B N 1
ATOM 11897 C CA . SER B 1 409 ? 12.391 7.828 0.646 1 92.12 409 SER B CA 1
ATOM 11898 C C . SER B 1 409 ? 11.094 7.066 0.905 1 92.12 409 SER B C 1
ATOM 11900 O O . SER B 1 409 ? 10.273 6.902 -0 1 92.12 409 SER B O 1
ATOM 11902 N N . THR B 1 410 ? 10.93 6.559 2.078 1 89.12 410 THR B N 1
ATOM 11903 C CA . THR B 1 410 ? 9.719 5.848 2.469 1 89.12 410 THR B CA 1
ATOM 11904 C C . THR B 1 410 ? 9.258 6.277 3.859 1 89.12 410 THR B C 1
ATOM 11906 O O . THR B 1 410 ? 10.078 6.672 4.691 1 89.12 410 THR B O 1
ATOM 11909 N N . ASN B 1 411 ? 7.961 6.223 4.098 1 90.69 411 ASN B N 1
ATOM 11910 C CA . ASN B 1 411 ? 7.355 6.586 5.375 1 90.69 411 ASN B CA 1
ATOM 11911 C C . ASN B 1 411 ? 6.145 5.711 5.688 1 90.69 411 ASN B C 1
ATOM 11913 O O . ASN B 1 411 ? 5.367 5.375 4.789 1 90.69 411 ASN B O 1
ATOM 11917 N N . SER B 1 412 ? 6.039 5.23 6.863 1 89.69 412 SER B N 1
ATOM 11918 C CA . SER B 1 412 ? 4.879 4.52 7.387 1 89.69 412 SER B CA 1
ATOM 11919 C C . SER B 1 412 ? 4.414 5.109 8.711 1 89.69 412 SER B C 1
ATOM 11921 O O . SER B 1 412 ? 5.219 5.316 9.625 1 89.69 412 SER B O 1
ATOM 11923 N N . SER B 1 413 ? 3.137 5.402 8.781 1 91.69 413 SER B N 1
ATOM 11924 C CA . SER B 1 413 ? 2.621 5.984 10.023 1 91.69 413 SER B CA 1
ATOM 11925 C C . SER B 1 413 ? 1.293 5.348 10.422 1 91.69 413 SER B C 1
ATOM 11927 O O . SER B 1 413 ? 0.495 4.973 9.555 1 91.69 413 SER B O 1
ATOM 11929 N N . ASP B 1 414 ? 1.09 5.188 11.711 1 91.75 414 ASP B N 1
ATOM 11930 C CA . ASP B 1 414 ? -0.149 4.73 12.336 1 91.75 414 ASP B CA 1
ATOM 11931 C C . ASP B 1 414 ? -0.616 5.707 13.406 1 91.75 414 ASP B C 1
ATOM 11933 O O . ASP B 1 414 ? 0.165 6.102 14.281 1 91.75 414 ASP B O 1
ATOM 11937 N N . ALA B 1 415 ? -1.872 6.078 13.305 1 93.44 415 ALA B N 1
ATOM 11938 C CA . ALA B 1 415 ? -2.418 7.023 14.281 1 93.44 415 ALA B CA 1
ATOM 11939 C C . ALA B 1 415 ? -3.76 6.539 14.82 1 93.44 415 ALA B C 1
ATOM 11941 O O . ALA B 1 415 ? -4.512 5.859 14.117 1 93.44 415 ALA B O 1
ATOM 11942 N N . ASN B 1 416 ? -4.016 6.832 16.062 1 94.94 416 ASN B N 1
ATOM 11943 C CA . ASN B 1 416 ? -5.285 6.586 16.734 1 94.94 416 ASN B CA 1
ATOM 11944 C C . ASN B 1 416 ? -5.926 7.883 17.219 1 94.94 416 ASN B C 1
ATOM 11946 O O . ASN B 1 416 ? -5.242 8.742 17.781 1 94.94 416 ASN B O 1
ATOM 11950 N N . TYR B 1 417 ? -7.176 8.008 16.984 1 93.12 417 TYR B N 1
ATOM 11951 C CA . TYR B 1 417 ? -7.945 9.172 17.422 1 93.12 417 TYR B CA 1
ATOM 11952 C C . TYR B 1 417 ? -9.273 8.742 18.031 1 93.12 417 TYR B C 1
ATOM 11954 O O . TYR B 1 417 ? -9.641 7.57 17.969 1 93.12 417 TYR B O 1
ATOM 11962 N N . ALA B 1 418 ? -9.891 9.719 18.656 1 93.12 418 ALA B N 1
ATOM 11963 C CA . ALA B 1 418 ? -11.258 9.484 19.094 1 93.12 418 ALA B CA 1
ATOM 11964 C C . ALA B 1 418 ? -12.219 9.398 17.906 1 93.12 418 ALA B C 1
ATOM 11966 O O . ALA B 1 418 ? -11.922 9.93 16.844 1 93.12 418 ALA B O 1
ATOM 11967 N N . HIS B 1 419 ? -13.289 8.695 18.172 1 94.19 419 HIS B N 1
ATOM 11968 C CA . HIS B 1 419 ? -14.328 8.617 17.156 1 94.19 419 HIS B CA 1
ATOM 11969 C C . HIS B 1 419 ? -14.805 10.008 16.734 1 94.19 419 HIS B C 1
ATOM 11971 O O . HIS B 1 419 ? -14.789 10.938 17.547 1 94.19 419 HIS B O 1
ATOM 11977 N N . HIS B 1 420 ? -15.234 10.203 15.57 1 86.38 420 HIS B N 1
ATOM 11978 C CA . HIS B 1 420 ? -15.609 11.5 15.023 1 86.38 420 HIS B CA 1
ATOM 11979 C C . HIS B 1 420 ? -16.766 12.117 15.812 1 86.38 420 HIS B C 1
ATOM 11981 O O . HIS B 1 420 ? -16.953 13.336 15.789 1 86.38 420 HIS B O 1
ATOM 11987 N N . SER B 1 421 ? -17.484 11.281 16.516 1 89.56 421 SER B N 1
ATOM 11988 C CA . SER B 1 421 ? -18.625 11.773 17.266 1 89.56 421 SER B CA 1
ATOM 11989 C C . SER B 1 421 ? -18.219 12.344 18.609 1 89.56 421 SER B C 1
ATOM 11991 O O . SER B 1 421 ? -19.031 12.906 19.344 1 89.56 421 SER B O 1
ATOM 11993 N N . ILE B 1 422 ? -16.953 12.258 18.938 1 91 422 ILE B N 1
ATOM 11994 C CA . ILE B 1 422 ? -16.5 12.68 20.266 1 91 422 ILE B CA 1
ATOM 11995 C C . ILE B 1 422 ? -15.422 13.75 20.109 1 91 422 ILE B C 1
ATOM 11997 O O . ILE B 1 422 ? -14.438 13.547 19.391 1 91 422 ILE B O 1
ATOM 12001 N N . ALA B 1 423 ? -15.648 14.875 20.734 1 89.06 423 ALA B N 1
ATOM 12002 C CA . ALA B 1 423 ? -14.633 15.906 20.953 1 89.06 423 ALA B CA 1
ATOM 12003 C C . ALA B 1 423 ? -14.367 16.125 22.438 1 89.06 423 ALA B C 1
ATOM 12005 O O . ALA B 1 423 ? -15.203 16.703 23.141 1 89.06 423 ALA B O 1
ATOM 12006 N N . LEU B 1 424 ? -13.242 15.773 22.859 1 92 424 LEU B N 1
ATOM 12007 C CA . LEU B 1 424 ? -12.977 15.695 24.281 1 92 424 LEU B CA 1
ATOM 12008 C C . LEU B 1 424 ? -12.969 17.094 24.906 1 92 424 LEU B C 1
ATOM 12010 O O . LEU B 1 424 ? -13.523 17.297 26 1 92 424 LEU B O 1
ATOM 12014 N N . LEU B 1 425 ? -12.32 17.984 24.25 1 89.88 425 LEU B N 1
ATOM 12015 C CA . LEU B 1 425 ? -12.297 19.344 24.797 1 89.88 425 LEU B CA 1
ATOM 12016 C C . LEU B 1 425 ? -13.695 19.938 24.844 1 89.88 425 LEU B C 1
ATOM 12018 O O . LEU B 1 425 ? -14.039 20.641 25.797 1 89.88 425 LEU B O 1
ATOM 12022 N N . ASP B 1 426 ? -14.438 19.688 23.828 1 89.25 426 ASP B N 1
ATOM 12023 C CA . ASP B 1 426 ? -15.82 20.156 23.812 1 89.25 426 ASP B CA 1
ATOM 12024 C C . ASP B 1 426 ? -16.625 19.531 24.953 1 89.25 426 ASP B C 1
ATOM 12026 O O . ASP B 1 426 ? -17.469 20.203 25.562 1 89.25 426 ASP B O 1
ATOM 12030 N N . TYR B 1 427 ? -16.406 18.297 25.141 1 92.88 427 TYR B N 1
ATOM 12031 C CA . TYR B 1 427 ? -17.078 17.625 26.25 1 92.88 427 TYR B CA 1
ATOM 12032 C C . TYR B 1 427 ? -16.719 18.266 27.578 1 92.88 427 TYR B C 1
ATOM 12034 O O . TYR B 1 427 ? -17.594 18.516 28.422 1 92.88 427 TYR B O 1
ATOM 12042 N N . ALA B 1 428 ? -15.508 18.516 27.812 1 92.12 428 ALA B N 1
ATOM 12043 C CA . ALA B 1 428 ? -15.062 19.125 29.062 1 92.12 428 ALA B CA 1
ATOM 12044 C C . ALA B 1 428 ? -15.633 20.531 29.219 1 92.12 428 ALA B C 1
ATOM 12046 O O . ALA B 1 428 ? -15.914 20.969 30.344 1 92.12 428 ALA B O 1
ATOM 12047 N N . TYR B 1 429 ? -15.82 21.141 28.188 1 89.5 429 TYR B N 1
ATOM 12048 C CA . TYR B 1 429 ? -16.359 22.5 28.172 1 89.5 429 TYR B CA 1
ATOM 12049 C C . TYR B 1 429 ? -17.844 22.5 28.484 1 89.5 429 TYR B C 1
ATOM 12051 O O . TYR B 1 429 ? -18.328 23.344 29.25 1 89.5 429 TYR B O 1
ATOM 12059 N N . ARG B 1 430 ? -18.562 21.531 28 1 90.12 430 ARG B N 1
ATOM 12060 C CA . ARG B 1 430 ? -20.016 21.594 28.016 1 90.12 430 ARG B CA 1
ATOM 12061 C C . ARG B 1 430 ? -20.578 20.828 29.203 1 90.12 430 ARG B C 1
ATOM 12063 O O . ARG B 1 430 ? -21.75 21.016 29.578 1 90.12 430 ARG B O 1
ATOM 12070 N N . THR B 1 431 ? -19.844 20.078 29.797 1 93.25 431 THR B N 1
ATOM 12071 C CA . THR B 1 431 ? -20.375 19.219 30.859 1 93.25 431 THR B CA 1
ATOM 12072 C C . THR B 1 431 ? -20.172 19.891 32.219 1 93.25 431 THR B C 1
ATOM 12074 O O . THR B 1 431 ? -19.078 20.391 32.531 1 93.25 431 THR B O 1
ATOM 12077 N N . SER B 1 432 ? -21.203 19.828 33 1 94.56 432 SER B N 1
ATOM 12078 C CA . SER B 1 432 ? -21.188 20.438 34.312 1 94.56 432 SER B CA 1
ATOM 12079 C C . SER B 1 432 ? -20.172 19.734 35.25 1 94.56 432 SER B C 1
ATOM 12081 O O . SER B 1 432 ? -20.031 18.516 35.188 1 94.56 432 SER B O 1
ATOM 12083 N N . ARG B 1 433 ? -19.531 20.578 36.062 1 94.88 433 ARG B N 1
ATOM 12084 C CA . ARG B 1 433 ? -18.594 20.031 37.062 1 94.88 433 ARG B CA 1
ATOM 12085 C C . ARG B 1 433 ? -19.312 19.594 38.312 1 94.88 433 ARG B C 1
ATOM 12087 O O . ARG B 1 433 ? -18.688 19.062 39.25 1 94.88 433 ARG B O 1
ATOM 12094 N N . ALA B 1 434 ? -20.656 19.766 38.219 1 94.31 434 ALA B N 1
ATOM 12095 C CA . ALA B 1 434 ? -21.484 19.359 39.375 1 94.31 434 ALA B CA 1
ATOM 12096 C C . ALA B 1 434 ? -22.047 17.953 39.156 1 94.31 434 ALA B C 1
ATOM 12098 O O . ALA B 1 434 ? -22.953 17.531 39.875 1 94.31 434 ALA B O 1
ATOM 12099 N N . ILE B 1 435 ? -21.625 17.297 38.188 1 91.25 435 ILE B N 1
ATOM 12100 C CA . ILE B 1 435 ? -21.969 15.891 38 1 91.25 435 ILE B CA 1
ATOM 12101 C C . ILE B 1 435 ? -20.734 15.023 38.156 1 91.25 435 ILE B C 1
ATOM 12103 O O . ILE B 1 435 ? -19.641 15.391 37.719 1 91.25 435 ILE B O 1
ATOM 12107 N N . PRO B 1 436 ? -20.891 13.883 38.781 1 92.31 436 PRO B N 1
ATOM 12108 C CA . PRO B 1 436 ? -19.734 13.016 38.969 1 92.31 436 PRO B CA 1
ATOM 12109 C C . PRO B 1 436 ? -19.391 12.195 37.719 1 92.31 436 PRO B C 1
ATOM 12111 O O . PRO B 1 436 ? -20.25 11.984 36.875 1 92.31 436 PRO B O 1
ATOM 12114 N N . ALA B 1 437 ? -18.156 11.812 37.656 1 93.75 437 ALA B N 1
ATOM 12115 C CA . ALA B 1 437 ? -17.719 10.93 36.594 1 93.75 437 ALA B CA 1
ATOM 12116 C C . ALA B 1 437 ? -17.906 9.469 36.969 1 93.75 437 ALA B C 1
ATOM 12118 O O . ALA B 1 437 ? -18.109 8.609 36.094 1 93.75 437 ALA B O 1
ATOM 12119 N N . PHE B 1 438 ? -17.781 9.242 38.281 1 94.5 438 PHE B N 1
ATOM 12120 C CA . PHE B 1 438 ? -17.844 7.891 38.844 1 94.5 438 PHE B CA 1
ATOM 12121 C C . PHE B 1 438 ? -18.766 7.844 40.062 1 94.5 438 PHE B C 1
ATOM 12123 O O . PHE B 1 438 ? -18.938 8.852 40.75 1 94.5 438 PHE B O 1
ATOM 12130 N N . HIS B 1 439 ? -19.375 6.656 40.156 1 92.75 439 HIS B N 1
ATOM 12131 C CA . HIS B 1 439 ? -20.031 6.395 41.438 1 92.75 439 HIS B CA 1
ATOM 12132 C C . HIS B 1 439 ? -19.016 6.137 42.562 1 92.75 439 HIS B C 1
ATOM 12134 O O . HIS B 1 439 ? -17.828 6.016 42.281 1 92.75 439 HIS B O 1
ATOM 12140 N N . ASP B 1 440 ? -19.562 6.121 43.812 1 88 440 ASP B N 1
ATOM 12141 C CA . ASP B 1 440 ? -18.688 5.891 44.938 1 88 440 ASP B CA 1
ATOM 12142 C C . ASP B 1 440 ? -18 4.531 44.844 1 88 440 ASP B C 1
ATOM 12144 O O . ASP B 1 440 ? -16.875 4.363 45.312 1 88 440 ASP B O 1
ATOM 12148 N N . ASP B 1 441 ? -18.516 3.6 44.062 1 91.31 441 ASP B N 1
ATOM 12149 C CA . ASP B 1 441 ? -17.969 2.252 43.906 1 91.31 441 ASP B CA 1
ATOM 12150 C C . ASP B 1 441 ? -16.984 2.176 42.75 1 91.31 441 ASP B C 1
ATOM 12152 O O . ASP B 1 441 ? -16.422 1.111 42.469 1 91.31 441 ASP B O 1
ATOM 12156 N N . GLY B 1 442 ? -16.766 3.211 42.062 1 90.88 442 GLY B N 1
ATOM 12157 C CA . GLY B 1 442 ? -15.773 3.248 41 1 90.88 442 GLY B CA 1
ATOM 12158 C C . GLY B 1 442 ? -16.359 2.986 39.625 1 90.88 442 GLY B C 1
ATOM 12159 O O . GLY B 1 442 ? -15.664 3.098 38.625 1 90.88 442 GLY B O 1
ATOM 12160 N N . THR B 1 443 ? -17.609 2.594 39.562 1 93.31 443 THR B N 1
ATOM 12161 C CA . THR B 1 443 ? -18.25 2.369 38.25 1 93.31 443 THR B CA 1
ATOM 12162 C C . THR B 1 443 ? -18.609 3.693 37.594 1 93.31 443 THR B C 1
ATOM 12164 O O . THR B 1 443 ? -18.672 4.73 38.25 1 93.31 443 THR B O 1
ATOM 12167 N N . TYR B 1 444 ? -18.859 3.631 36.375 1 93.75 444 TYR B N 1
ATOM 12168 C CA . TYR B 1 444 ? -19.141 4.836 35.594 1 93.75 444 TYR B CA 1
ATOM 12169 C C . TYR B 1 444 ? -20.484 5.441 36 1 93.75 444 TYR B C 1
ATOM 12171 O O . TYR B 1 444 ? -21.438 4.719 36.281 1 93.75 444 TYR B O 1
ATOM 12179 N N . PHE B 1 445 ? -20.562 6.695 36.094 1 93.38 445 PHE B N 1
ATOM 12180 C CA . PHE B 1 445 ? -21.812 7.426 36.281 1 93.38 445 PHE B CA 1
ATOM 12181 C C . PHE B 1 445 ? -22.469 7.73 34.938 1 93.38 445 PHE B C 1
ATOM 12183 O O . PHE B 1 445 ? -21.891 8.461 34.094 1 93.38 445 PHE B O 1
ATOM 12190 N N . TYR B 1 446 ? -23.609 7.145 34.688 1 91.81 446 TYR B N 1
ATOM 12191 C CA . TYR B 1 446 ? -24.344 7.383 33.469 1 91.81 446 TYR B CA 1
ATOM 12192 C C . TYR B 1 446 ? -25.438 8.422 33.656 1 91.81 446 TYR B C 1
ATOM 12194 O O . TYR B 1 446 ? -26.062 8.477 34.719 1 91.81 446 TYR B O 1
ATOM 12202 N N . TYR B 1 447 ? -25.594 9.242 32.719 1 88.94 447 TYR B N 1
ATOM 12203 C CA . TYR B 1 447 ? -26.734 10.156 32.719 1 88.94 447 TYR B CA 1
ATOM 12204 C C . TYR B 1 447 ? -27.453 10.102 31.359 1 88.94 447 TYR B C 1
ATOM 12206 O O . TYR B 1 447 ? -26.844 9.773 30.344 1 88.94 447 TYR B O 1
ATOM 12214 N N . ASN B 1 448 ? -28.703 10.422 31.344 1 86.25 448 ASN B N 1
ATOM 12215 C CA . ASN B 1 448 ? -29.469 10.414 30.094 1 86.25 448 ASN B CA 1
ATOM 12216 C C . ASN B 1 448 ? -29.125 11.617 29.219 1 86.25 448 ASN B C 1
ATOM 12218 O O . ASN B 1 448 ? -29.312 12.766 29.625 1 86.25 448 ASN B O 1
ATOM 12222 N N . ASN B 1 449 ? -28.594 11.297 28.125 1 87.12 449 ASN B N 1
ATOM 12223 C CA . ASN B 1 449 ? -28.172 12.367 27.219 1 87.12 449 ASN B CA 1
ATOM 12224 C C . ASN B 1 449 ? -29.125 12.508 26.047 1 87.12 449 ASN B C 1
ATOM 12226 O O . ASN B 1 449 ? -29.047 13.477 25.281 1 87.12 449 ASN B O 1
ATOM 12230 N N . ASP B 1 450 ? -29.906 11.5 25.844 1 85.62 450 ASP B N 1
ATOM 12231 C CA . ASP B 1 450 ? -30.938 11.562 24.812 1 85.62 450 ASP B CA 1
ATOM 12232 C C . ASP B 1 450 ? -32.125 10.703 25.188 1 85.62 450 ASP B C 1
ATOM 12234 O O . ASP B 1 450 ? -32.062 9.867 26.094 1 85.62 450 ASP B O 1
ATOM 12238 N N . VAL B 1 451 ? -33.281 11 24.609 1 85.69 451 VAL B N 1
ATOM 12239 C CA . VAL B 1 451 ? -34.5 10.219 24.844 1 85.69 451 VAL B CA 1
ATOM 12240 C C . VAL B 1 451 ? -35.156 9.898 23.5 1 85.69 451 VAL B C 1
ATOM 12242 O O . VAL B 1 451 ? -35.25 10.758 22.625 1 85.69 451 VAL B O 1
ATOM 12245 N N . THR B 1 452 ? -35.375 8.633 23.344 1 88.69 452 THR B N 1
ATOM 12246 C CA . THR B 1 452 ? -36.125 8.211 22.156 1 88.69 452 THR B CA 1
ATOM 12247 C C . THR B 1 452 ? -37.562 7.812 22.516 1 88.69 452 THR B C 1
ATOM 12249 O O . THR B 1 452 ? -37.938 7.879 23.688 1 88.69 452 THR B O 1
ATOM 12252 N N . LYS B 1 453 ? -38.281 7.406 21.469 1 86.69 453 LYS B N 1
ATOM 12253 C CA . LYS B 1 453 ? -39.656 6.938 21.672 1 86.69 453 LYS B CA 1
ATOM 12254 C C . LYS B 1 453 ? -39.688 5.664 22.5 1 86.69 453 LYS B C 1
ATOM 12256 O O . LYS B 1 453 ? -40.688 5.355 23.141 1 86.69 453 LYS B O 1
ATOM 12261 N N . TYR B 1 454 ? -38.594 5.051 22.594 1 90.12 454 TYR B N 1
ATOM 12262 C CA . TYR B 1 454 ? -38.594 3.711 23.172 1 90.12 454 TYR B CA 1
ATOM 12263 C C . TYR B 1 454 ? -37.875 3.701 24.531 1 90.12 454 TYR B C 1
ATOM 12265 O O . TYR B 1 454 ? -38.156 2.84 25.375 1 90.12 454 TYR B O 1
ATOM 12273 N N . ALA B 1 455 ? -36.938 4.602 24.688 1 89.12 455 ALA B N 1
ATOM 12274 C CA . ALA B 1 455 ? -36.188 4.57 25.938 1 89.12 455 ALA B CA 1
ATOM 12275 C C . ALA B 1 455 ? -35.344 5.832 26.094 1 89.12 455 ALA B C 1
ATOM 12277 O O . ALA B 1 455 ? -35.156 6.594 25.141 1 89.12 455 ALA B O 1
ATOM 12278 N N . SER B 1 456 ? -34.875 6.074 27.359 1 88.44 456 SER B N 1
ATOM 12279 C CA . SER B 1 456 ? -33.844 7.051 27.609 1 88.44 456 SER B CA 1
ATOM 12280 C C . SER B 1 456 ? -32.469 6.449 27.344 1 88.44 456 SER B C 1
ATOM 12282 O O . SER B 1 456 ? -32.219 5.285 27.672 1 88.44 456 SER B O 1
ATOM 12284 N N . LEU B 1 457 ? -31.625 7.199 26.797 1 92.06 457 LEU B N 1
ATOM 12285 C CA . LEU B 1 457 ? -30.312 6.691 26.391 1 92.06 457 LEU B CA 1
ATOM 12286 C C . LEU B 1 457 ? -29.219 7.215 27.328 1 92.06 457 LEU B C 1
ATOM 12288 O O . LEU B 1 457 ? -28.906 8.406 27.312 1 92.06 457 LEU B O 1
ATOM 12292 N N . PRO B 1 458 ? -28.641 6.34 28.109 1 91.25 458 PRO B N 1
ATOM 12293 C CA . PRO B 1 458 ? -27.578 6.762 29.031 1 91.25 458 PRO B CA 1
ATOM 12294 C C . PRO B 1 458 ? -26.25 7.027 28.328 1 91.25 458 PRO B C 1
ATOM 12296 O O . PRO B 1 458 ? -25.906 6.32 27.375 1 91.25 458 PRO B O 1
ATOM 12299 N N . PHE B 1 459 ? -25.516 7.988 28.797 1 93.56 459 PHE B N 1
ATOM 12300 C CA . PHE B 1 459 ? -24.234 8.359 28.219 1 93.56 459 PHE B CA 1
ATOM 12301 C C . PHE B 1 459 ? -23.156 8.438 29.281 1 93.56 459 PHE B C 1
ATOM 12303 O O . PHE B 1 459 ? -23.422 8.883 30.406 1 93.56 459 PHE B O 1
ATOM 12310 N N . ASN B 1 460 ? -22.047 7.875 29.062 1 94.38 460 ASN B N 1
ATOM 12311 C CA . ASN B 1 460 ? -20.812 8.055 29.797 1 94.38 460 ASN B CA 1
ATOM 12312 C C . ASN B 1 460 ? -19.609 8.219 28.859 1 94.38 460 ASN B C 1
ATOM 12314 O O . ASN B 1 460 ? -19.391 7.391 27.984 1 94.38 460 ASN B O 1
ATOM 12318 N N . ILE B 1 461 ? -18.828 9.195 29.094 1 95.69 461 ILE B N 1
ATOM 12319 C CA . ILE B 1 461 ? -17.766 9.555 28.141 1 95.69 461 ILE B CA 1
ATOM 12320 C C . ILE B 1 461 ? -16.703 8.461 28.109 1 95.69 461 ILE B C 1
ATOM 12322 O O . ILE B 1 461 ? -16.141 8.164 27.062 1 95.69 461 ILE B O 1
ATOM 12326 N N . PHE B 1 462 ? -16.375 7.879 29.219 1 96 462 PHE B N 1
ATOM 12327 C CA . PHE B 1 462 ? -15.344 6.852 29.266 1 96 462 PHE B CA 1
ATOM 12328 C C . PHE B 1 462 ? -15.812 5.574 28.578 1 96 462 PHE B C 1
ATOM 12330 O O . PHE B 1 462 ? -15.039 4.914 27.891 1 96 462 PHE B O 1
ATOM 12337 N N . ASN B 1 463 ? -17.062 5.246 28.766 1 95.06 463 ASN B N 1
ATOM 12338 C CA . ASN B 1 463 ? -17.609 4.117 28.016 1 95.06 463 ASN B CA 1
ATOM 12339 C C . ASN B 1 463 ? -17.547 4.359 26.516 1 95.06 463 ASN B C 1
ATOM 12341 O O . ASN B 1 463 ? -17.219 3.451 25.75 1 95.06 463 ASN B O 1
ATOM 12345 N N . GLU B 1 464 ? -17.922 5.512 26.141 1 96.06 464 GLU B N 1
ATOM 12346 C CA . GLU B 1 464 ? -17.922 5.848 24.719 1 96.06 464 GLU B CA 1
ATOM 12347 C C . GLU B 1 464 ? -16.516 5.742 24.141 1 96.06 464 GLU B C 1
ATOM 12349 O O . GLU B 1 464 ? -16.328 5.238 23.031 1 96.06 464 GLU B O 1
ATOM 12354 N N . LEU B 1 465 ? -15.508 6.199 24.922 1 96.5 465 LEU B N 1
ATOM 12355 C CA . LEU B 1 465 ? -14.133 6.18 24.453 1 96.5 465 LEU B CA 1
ATOM 12356 C C . LEU B 1 465 ? -13.617 4.746 24.344 1 96.5 465 LEU B C 1
ATOM 12358 O O . LEU B 1 465 ? -12.781 4.449 23.484 1 96.5 465 LEU B O 1
ATOM 12362 N N . ASN B 1 466 ? -14.148 3.9 25.109 1 95.44 466 ASN B N 1
ATOM 12363 C CA . ASN B 1 466 ? -13.703 2.512 25.094 1 95.44 466 ASN B CA 1
ATOM 12364 C C . ASN B 1 466 ? -14.43 1.692 24.031 1 95.44 466 ASN B C 1
ATOM 12366 O O . ASN B 1 466 ? -13.984 0.599 23.688 1 95.44 466 ASN B O 1
ATOM 12370 N N . THR B 1 467 ? -15.531 2.221 23.484 1 96.44 467 THR B N 1
ATOM 12371 C CA . THR B 1 467 ? -16.359 1.425 22.594 1 96.44 467 THR B CA 1
ATOM 12372 C C . THR B 1 467 ? -16.406 2.037 21.188 1 96.44 467 THR B C 1
ATOM 12374 O O . THR B 1 467 ? -17.125 1.558 20.312 1 96.44 467 THR B O 1
ATOM 12377 N N . THR B 1 468 ? -15.711 3.09 20.969 1 97 468 THR B N 1
ATOM 12378 C CA . THR B 1 468 ? -15.578 3.707 19.656 1 97 468 THR B CA 1
ATOM 12379 C C . THR B 1 468 ? -14.125 4.09 19.375 1 97 468 THR B C 1
ATOM 12381 O O . THR B 1 468 ? -13.297 4.09 20.297 1 97 468 THR B O 1
ATOM 12384 N N . GLY B 1 469 ? -13.82 4.348 18.109 1 95.75 469 GLY B N 1
ATOM 12385 C CA . GLY B 1 469 ? -12.469 4.77 17.797 1 95.75 469 GLY B CA 1
ATOM 12386 C C . GLY B 1 469 ? -12.266 5.062 16.312 1 95.75 469 GLY B C 1
ATOM 12387 O O . GLY B 1 469 ? -13.164 4.832 15.5 1 95.75 469 GLY B O 1
ATOM 12388 N N . GLN B 1 470 ? -11.102 5.711 16.016 1 94.56 470 GLN B N 1
ATOM 12389 C CA . GLN B 1 470 ? -10.648 5.988 14.656 1 94.56 470 GLN B CA 1
ATOM 12390 C C . GLN B 1 470 ? -9.188 5.613 14.477 1 94.56 470 GLN B C 1
ATOM 12392 O O . GLN B 1 470 ? -8.32 6.051 15.242 1 94.56 470 GLN B O 1
ATOM 12397 N N . ASP B 1 471 ? -8.93 4.805 13.508 1 93.44 471 ASP B N 1
ATOM 12398 C CA . ASP B 1 471 ? -7.57 4.379 13.188 1 93.44 471 ASP B CA 1
ATOM 12399 C C . ASP B 1 471 ? -7.188 4.797 11.773 1 93.44 471 ASP B C 1
ATOM 12401 O O . ASP B 1 471 ? -7.973 4.633 10.836 1 93.44 471 ASP B O 1
ATOM 12405 N N . VAL B 1 472 ? -6.008 5.402 11.672 1 91.69 472 VAL B N 1
ATOM 12406 C CA . VAL B 1 472 ? -5.516 5.832 10.367 1 91.69 472 VAL B CA 1
ATOM 12407 C C . VAL B 1 472 ? -4.121 5.262 10.133 1 91.69 472 VAL B C 1
ATOM 12409 O O . VAL B 1 472 ? -3.221 5.434 10.953 1 91.69 472 VAL B O 1
ATOM 12412 N N . ALA B 1 473 ? -3.914 4.539 9.062 1 90 473 ALA B N 1
ATOM 12413 C CA . ALA B 1 473 ? -2.609 4.047 8.625 1 90 473 ALA B CA 1
ATOM 12414 C C . ALA B 1 473 ? -2.225 4.645 7.27 1 90 473 ALA B C 1
ATOM 12416 O O . ALA B 1 473 ? -3.045 4.699 6.352 1 90 473 ALA B O 1
ATOM 12417 N N . LYS B 1 474 ? -0.992 5.156 7.184 1 88.81 474 LYS B N 1
ATOM 12418 C CA . LYS B 1 474 ? -0.513 5.766 5.945 1 88.81 474 LYS B CA 1
ATOM 12419 C C . LYS B 1 474 ? 0.849 5.203 5.547 1 88.81 474 LYS B C 1
ATOM 12421 O O . LYS B 1 474 ? 1.688 4.93 6.406 1 88.81 474 LYS B O 1
ATOM 12426 N N . LYS B 1 475 ? 1.048 5.039 4.324 1 87.44 475 LYS B N 1
ATOM 12427 C CA . LYS B 1 475 ? 2.332 4.652 3.748 1 87.44 475 LYS B CA 1
ATOM 12428 C C . LYS B 1 475 ? 2.633 5.453 2.484 1 87.44 475 LYS B C 1
ATOM 12430 O O . LYS B 1 475 ? 1.738 5.699 1.672 1 87.44 475 LYS B O 1
ATOM 12435 N N . SER B 1 476 ? 3.844 5.922 2.355 1 89.62 476 SER B N 1
ATOM 12436 C CA . SER B 1 476 ? 4.27 6.645 1.16 1 89.62 476 SER B CA 1
ATOM 12437 C C . SER B 1 476 ? 5.676 6.234 0.737 1 89.62 476 SER B C 1
ATOM 12439 O O . SER B 1 476 ? 6.523 5.941 1.583 1 89.62 476 SER B O 1
ATOM 12441 N N . THR B 1 477 ? 5.914 6.145 -0.497 1 88.62 477 THR B N 1
ATOM 12442 C CA . THR B 1 477 ? 7.219 5.855 -1.085 1 88.62 477 THR B CA 1
ATOM 12443 C C . THR B 1 477 ? 7.5 6.789 -2.258 1 88.62 477 THR B C 1
ATOM 12445 O O . THR B 1 477 ? 6.648 6.984 -3.123 1 88.62 477 THR B O 1
ATOM 12448 N N . ASN B 1 478 ? 8.68 7.375 -2.279 1 91.31 478 ASN B N 1
ATOM 12449 C CA . ASN B 1 478 ? 9.117 8.266 -3.35 1 91.31 478 ASN B CA 1
ATOM 12450 C C . ASN B 1 478 ? 10.445 7.805 -3.951 1 91.31 478 ASN B C 1
ATOM 12452 O O . ASN B 1 478 ? 11.398 7.52 -3.223 1 91.31 478 ASN B O 1
ATOM 12456 N N . ILE B 1 479 ? 10.492 7.703 -5.238 1 90.31 479 ILE B N 1
ATOM 12457 C CA . ILE B 1 479 ? 11.695 7.355 -5.98 1 90.31 479 ILE B CA 1
ATOM 12458 C C . ILE B 1 479 ? 12 8.445 -7.008 1 90.31 479 ILE B C 1
ATOM 12460 O O . ILE B 1 479 ? 11.117 8.859 -7.762 1 90.31 479 ILE B O 1
ATOM 12464 N N . LYS B 1 480 ? 13.227 8.875 -7.02 1 93.88 480 LYS B N 1
ATOM 12465 C CA . LYS B 1 480 ? 13.68 9.891 -7.965 1 93.88 480 LYS B CA 1
ATOM 12466 C C . LYS B 1 480 ? 15.016 9.5 -8.594 1 93.88 480 LYS B C 1
ATOM 12468 O O . LYS B 1 480 ? 15.945 9.094 -7.895 1 93.88 480 LYS B O 1
ATOM 12473 N N . ILE B 1 481 ? 15.102 9.594 -9.859 1 93.81 481 ILE B N 1
ATOM 12474 C CA . ILE B 1 481 ? 16.328 9.367 -10.617 1 93.81 481 ILE B CA 1
ATOM 12475 C C . ILE B 1 481 ? 16.672 10.617 -11.414 1 93.81 481 ILE B C 1
ATOM 12477 O O . ILE B 1 481 ? 15.828 11.164 -12.133 1 93.81 481 ILE B O 1
ATOM 12481 N N . ASN B 1 482 ? 17.875 11.039 -11.258 1 94.75 482 ASN B N 1
ATOM 12482 C CA . ASN B 1 482 ? 18.375 12.203 -11.969 1 94.75 482 ASN B CA 1
ATOM 12483 C C . ASN B 1 482 ? 19.594 11.867 -12.82 1 94.75 482 ASN B C 1
ATOM 12485 O O . ASN B 1 482 ? 20.516 11.211 -12.344 1 94.75 482 ASN B O 1
ATOM 12489 N N . LEU B 1 483 ? 19.594 12.242 -14.07 1 95.12 483 LEU B N 1
ATOM 12490 C CA . LEU B 1 483 ? 20.703 12.109 -15 1 95.12 483 LEU B CA 1
ATOM 12491 C C . LEU B 1 483 ? 21.172 13.477 -15.5 1 95.12 483 LEU B C 1
ATOM 12493 O O . LEU B 1 483 ? 20.359 14.242 -16.031 1 95.12 483 LEU B O 1
ATOM 12497 N N . THR B 1 484 ? 22.406 13.781 -15.305 1 94.75 484 THR B N 1
ATOM 12498 C CA . THR B 1 484 ? 22.984 15.031 -15.766 1 94.75 484 THR B CA 1
ATOM 12499 C C . THR B 1 484 ? 24.141 14.766 -16.734 1 94.75 484 THR B C 1
ATOM 12501 O O . THR B 1 484 ? 25.125 14.102 -16.375 1 94.75 484 THR B O 1
ATOM 12504 N N . TRP B 1 485 ? 24.031 15.234 -17.938 1 95.62 485 TRP B N 1
ATOM 12505 C CA . TRP B 1 485 ? 25.047 15.078 -18.969 1 95.62 485 TRP B CA 1
ATOM 12506 C C . TRP B 1 485 ? 25.625 16.438 -19.375 1 95.62 485 TRP B C 1
ATOM 12508 O O . TRP B 1 485 ? 24.875 17.344 -19.734 1 95.62 485 TRP B O 1
ATOM 12518 N N . ARG B 1 486 ? 26.922 16.531 -19.281 1 94.12 486 ARG B N 1
ATOM 12519 C CA . ARG B 1 486 ? 27.641 17.734 -19.672 1 94.12 486 ARG B CA 1
ATOM 12520 C C . ARG B 1 486 ? 28.594 17.438 -20.828 1 94.12 486 ARG B C 1
ATOM 12522 O O . ARG B 1 486 ? 29.812 17.375 -20.641 1 94.12 486 ARG B O 1
ATOM 12529 N N . PRO B 1 487 ? 28.109 17.422 -22.016 1 92.25 487 PRO B N 1
ATOM 12530 C CA . PRO B 1 487 ? 29.016 17.172 -23.141 1 92.25 487 PRO B CA 1
ATOM 12531 C C . PRO B 1 487 ? 30.078 18.25 -23.297 1 92.25 487 PRO B C 1
ATOM 12533 O O . PRO B 1 487 ? 31.219 17.938 -23.656 1 92.25 487 PRO B O 1
ATOM 12536 N N . TRP B 1 488 ? 29.625 19.516 -23.062 1 91.5 488 TRP B N 1
ATOM 12537 C CA . TRP B 1 488 ? 30.531 20.672 -23.031 1 91.5 488 TRP B CA 1
ATOM 12538 C C . TRP B 1 488 ? 30.312 21.484 -21.75 1 91.5 488 TRP B C 1
ATOM 12540 O O . TRP B 1 488 ? 29.266 21.391 -21.109 1 91.5 488 TRP B O 1
ATOM 12550 N N . ASP B 1 489 ? 31.25 22.188 -21.406 1 85.19 489 ASP B N 1
ATOM 12551 C CA . ASP B 1 489 ? 31.172 22.953 -20.172 1 85.19 489 ASP B CA 1
ATOM 12552 C C . ASP B 1 489 ? 30.016 23.969 -20.234 1 85.19 489 ASP B C 1
ATOM 12554 O O . ASP B 1 489 ? 29.438 24.312 -19.203 1 85.19 489 ASP B O 1
ATOM 12558 N N . TRP B 1 490 ? 29.641 24.406 -21.422 1 90.62 490 TRP B N 1
ATOM 12559 C CA . TRP B 1 490 ? 28.609 25.438 -21.547 1 90.62 490 TRP B CA 1
ATOM 12560 C C . TRP B 1 490 ? 27.234 24.828 -21.734 1 90.62 490 TRP B C 1
ATOM 12562 O O . TRP B 1 490 ? 26.219 25.531 -21.688 1 90.62 490 TRP B O 1
ATOM 12572 N N . LEU B 1 491 ? 27.188 23.516 -21.891 1 94.44 491 LEU B N 1
ATOM 12573 C CA . LEU B 1 491 ? 25.922 22.828 -22.156 1 94.44 491 LEU B CA 1
ATOM 12574 C C . LEU B 1 491 ? 25.688 21.734 -21.125 1 94.44 491 LEU B C 1
ATOM 12576 O O . LEU B 1 491 ? 26.516 20.844 -20.953 1 94.44 491 LEU B O 1
ATOM 12580 N N . LYS B 1 492 ? 24.547 21.797 -20.453 1 94.38 492 LYS B N 1
ATOM 12581 C CA . LYS B 1 492 ? 24.156 20.797 -19.469 1 94.38 492 LYS B CA 1
ATOM 12582 C C . LYS B 1 492 ? 22.766 20.234 -19.781 1 94.38 492 LYS B C 1
ATOM 12584 O O . LYS B 1 492 ? 21.812 20.984 -19.969 1 94.38 492 LYS B O 1
ATOM 12589 N N . LEU B 1 493 ? 22.641 18.969 -19.969 1 96.25 493 LEU B N 1
ATOM 12590 C CA . LEU B 1 493 ? 21.375 18.266 -20.156 1 96.25 493 LEU B CA 1
ATOM 12591 C C . LEU B 1 493 ? 20.984 17.5 -18.891 1 96.25 493 LEU B C 1
ATOM 12593 O O . LEU B 1 493 ? 21.781 16.719 -18.359 1 96.25 493 LEU B O 1
ATOM 12597 N N . GLN B 1 494 ? 19.812 17.734 -18.375 1 95.62 494 GLN B N 1
ATOM 12598 C CA . GLN B 1 494 ? 19.328 17.078 -17.156 1 95.62 494 GLN B CA 1
ATOM 12599 C C . GLN B 1 494 ? 18.016 16.359 -17.422 1 95.62 494 GLN B C 1
ATOM 12601 O O . GLN B 1 494 ? 17.109 16.906 -18.031 1 95.62 494 GLN B O 1
ATOM 12606 N N . SER B 1 495 ? 17.938 15.172 -16.984 1 96 495 SER B N 1
ATOM 12607 C CA . SER B 1 495 ? 16.703 14.383 -17.031 1 96 495 SER B CA 1
ATOM 12608 C C . SER B 1 495 ? 16.312 13.883 -15.641 1 96 495 SER B C 1
ATOM 12610 O O . SER B 1 495 ? 17.141 13.297 -14.938 1 96 495 SER B O 1
ATOM 12612 N N . LEU B 1 496 ? 15.062 14.18 -15.266 1 95.81 496 LEU B N 1
ATOM 12613 C CA . LEU B 1 496 ? 14.547 13.758 -13.969 1 95.81 496 LEU B CA 1
ATOM 12614 C C . LEU B 1 496 ? 13.305 12.883 -14.133 1 95.81 496 LEU B C 1
ATOM 12616 O O . LEU B 1 496 ? 12.367 13.258 -14.828 1 95.81 496 LEU B O 1
ATOM 12620 N N . THR B 1 497 ? 13.375 11.719 -13.57 1 94.38 497 THR B N 1
ATOM 12621 C CA . THR B 1 497 ? 12.227 10.828 -13.516 1 94.38 497 THR B CA 1
ATOM 12622 C C . THR B 1 497 ? 11.859 10.508 -12.062 1 94.38 497 THR B C 1
ATOM 12624 O O . THR B 1 497 ? 12.727 10.172 -11.258 1 94.38 497 THR B O 1
ATOM 12627 N N . GLY B 1 498 ? 10.547 10.727 -11.734 1 93.88 498 GLY B N 1
ATOM 12628 C CA . GLY B 1 498 ? 10.102 10.477 -10.367 1 93.88 498 GLY B CA 1
ATOM 12629 C C . GLY B 1 498 ? 8.805 9.688 -10.305 1 93.88 498 GLY B C 1
ATOM 12630 O O . GLY B 1 498 ? 7.941 9.828 -11.172 1 93.88 498 GLY B O 1
ATOM 12631 N N . MET B 1 499 ? 8.75 8.867 -9.32 1 90.56 499 MET B N 1
ATOM 12632 C CA . MET B 1 499 ? 7.523 8.156 -8.984 1 90.56 499 MET B CA 1
ATOM 12633 C C . MET B 1 499 ? 7.211 8.281 -7.496 1 90.56 499 MET B C 1
ATOM 12635 O O . MET B 1 499 ? 8.078 8.047 -6.652 1 90.56 499 MET B O 1
ATOM 12639 N N . SER B 1 500 ? 6.012 8.68 -7.203 1 91.06 500 SER B N 1
ATOM 12640 C CA . SER B 1 500 ? 5.543 8.789 -5.824 1 91.06 500 SER B CA 1
ATOM 12641 C C . SER B 1 500 ? 4.254 8.008 -5.613 1 91.06 500 SER B C 1
ATOM 12643 O O . SER B 1 500 ? 3.316 8.125 -6.406 1 91.06 500 SER B O 1
ATOM 12645 N N . THR B 1 501 ? 4.258 7.199 -4.613 1 87.88 501 THR B N 1
ATOM 12646 C CA . THR B 1 501 ? 3.055 6.453 -4.262 1 87.88 501 THR B CA 1
ATOM 12647 C C . THR B 1 501 ? 2.646 6.73 -2.82 1 87.88 501 THR B C 1
ATOM 12649 O O . THR B 1 501 ? 3.502 6.906 -1.95 1 87.88 501 THR B O 1
ATOM 12652 N N . SER B 1 502 ? 1.388 6.855 -2.561 1 88 502 SER B N 1
ATOM 12653 C CA . SER B 1 502 ? 0.832 7.012 -1.221 1 88 502 SER B CA 1
ATOM 12654 C C . SER B 1 502 ? -0.44 6.188 -1.05 1 88 502 SER B C 1
ATOM 12656 O O . SER B 1 502 ? -1.218 6.035 -1.993 1 88 502 SER B O 1
ATOM 12658 N N . ALA B 1 503 ? -0.568 5.582 0.067 1 86.81 503 ALA B N 1
ATOM 12659 C CA . ALA B 1 503 ? -1.76 4.816 0.421 1 86.81 503 ALA B CA 1
ATOM 12660 C C . ALA B 1 503 ? -2.199 5.113 1.852 1 86.81 503 ALA B C 1
ATOM 12662 O O . ALA B 1 503 ? -1.363 5.297 2.74 1 86.81 503 ALA B O 1
ATOM 12663 N N . SER B 1 504 ? -3.471 5.176 2.076 1 88.88 504 SER B N 1
ATOM 12664 C CA . SER B 1 504 ? -4.02 5.41 3.408 1 88.88 504 SER B CA 1
ATOM 12665 C C . SER B 1 504 ? -5.215 4.5 3.678 1 88.88 504 SER B C 1
ATOM 12667 O O . SER B 1 504 ? -6.02 4.242 2.781 1 88.88 504 SER B O 1
ATOM 12669 N N . ASN B 1 505 ? -5.262 3.92 4.867 1 89.38 505 ASN B N 1
ATOM 12670 C CA . ASN B 1 505 ? -6.398 3.17 5.398 1 89.38 505 ASN B CA 1
ATOM 12671 C C . ASN B 1 505 ? -6.996 3.855 6.621 1 89.38 505 ASN B C 1
ATOM 12673 O O . ASN B 1 505 ? -6.301 4.086 7.613 1 89.38 505 ASN B O 1
ATOM 12677 N N . GLN B 1 506 ? -8.227 4.172 6.512 1 91.69 506 GLN B N 1
ATOM 12678 C CA . GLN B 1 506 ? -8.93 4.812 7.613 1 91.69 506 GLN B CA 1
ATOM 12679 C C . GLN B 1 506 ? -10.102 3.957 8.086 1 91.69 506 GLN B C 1
ATOM 12681 O O . GLN B 1 506 ? -10.938 3.543 7.281 1 91.69 506 GLN B O 1
ATOM 12686 N N . GLU B 1 507 ? -10.172 3.688 9.398 1 94 507 GLU B N 1
ATOM 12687 C CA . GLU B 1 507 ? -11.266 2.943 10.023 1 94 507 GLU B CA 1
ATOM 12688 C C . GLU B 1 507 ? -11.922 3.758 11.133 1 94 507 GLU B C 1
ATOM 12690 O O . GLU B 1 507 ? -11.266 4.172 12.086 1 94 507 GLU B O 1
ATOM 12695 N N . ASN B 1 508 ? -13.102 4.055 11 1 96 508 ASN B N 1
ATOM 12696 C CA . ASN B 1 508 ? -13.961 4.602 12.047 1 96 508 ASN B CA 1
ATOM 12697 C C . ASN B 1 508 ? -14.961 3.562 12.539 1 96 508 ASN B C 1
ATOM 12699 O O . ASN B 1 508 ? -15.82 3.105 11.781 1 96 508 ASN B O 1
ATOM 12703 N N . TRP B 1 509 ? -14.875 3.227 13.82 1 97.12 509 TRP B N 1
ATOM 12704 C CA . TRP B 1 509 ? -15.688 2.107 14.281 1 97.12 509 TRP B CA 1
ATOM 12705 C C . TRP B 1 509 ? -16.406 2.453 15.578 1 97.12 509 TRP B C 1
ATOM 12707 O O . TRP B 1 509 ? -15.938 3.297 16.344 1 97.12 509 TRP B O 1
ATOM 12717 N N . ALA B 1 510 ? -17.547 1.914 15.797 1 97.88 510 ALA B N 1
ATOM 12718 C CA . ALA B 1 510 ? -18.359 1.997 17 1 97.88 510 ALA B CA 1
ATOM 12719 C C . ALA B 1 510 ? -18.984 0.645 17.344 1 97.88 510 ALA B C 1
ATOM 12721 O O . ALA B 1 510 ? -19.547 -0.027 16.469 1 97.88 510 ALA B O 1
ATOM 12722 N N . ASP B 1 511 ? -18.844 0.312 18.578 1 95.62 511 ASP B N 1
ATOM 12723 C CA . ASP B 1 511 ? -19.391 -0.949 19.078 1 95.62 511 ASP B CA 1
ATOM 12724 C C . ASP B 1 511 ? -20.844 -0.787 19.516 1 95.62 511 ASP B C 1
ATOM 12726 O O . ASP B 1 511 ? -21.344 0.335 19.641 1 95.62 511 ASP B O 1
ATOM 12730 N N . GLU B 1 512 ? -21.547 -1.866 19.734 1 92.25 512 GLU B N 1
ATOM 12731 C CA . GLU B 1 512 ? -22.953 -1.867 20.109 1 92.25 512 GLU B CA 1
ATOM 12732 C C . GLU B 1 512 ? -23.156 -1.243 21.484 1 92.25 512 GLU B C 1
ATOM 12734 O O . GLU B 1 512 ? -24.25 -0.748 21.797 1 92.25 512 GLU B O 1
ATOM 12739 N N . GLN B 1 513 ? -22.078 -1.185 22.219 1 93.56 513 GLN B N 1
ATOM 12740 C CA . GLN B 1 513 ? -22.203 -0.677 23.578 1 93.56 513 GLN B CA 1
ATOM 12741 C C . GLN B 1 513 ? -21.969 0.831 23.625 1 93.56 513 GLN B C 1
ATOM 12743 O O . GLN B 1 513 ? -21.969 1.429 24.703 1 93.56 513 GLN B O 1
ATOM 12748 N N . SER B 1 514 ? -21.938 1.418 22.484 1 95.88 514 SER B N 1
ATOM 12749 C CA . SER B 1 514 ? -21.688 2.855 22.453 1 95.88 514 SER B CA 1
ATOM 12750 C C . SER B 1 514 ? -23 3.641 22.422 1 95.88 514 SER B C 1
ATOM 12752 O O . SER B 1 514 ? -24.031 3.121 22 1 95.88 514 SER B O 1
ATOM 12754 N N . PHE B 1 515 ? -22.984 4.852 22.969 1 95.12 515 PHE B N 1
ATOM 12755 C CA . PHE B 1 515 ? -24.109 5.766 22.875 1 95.12 515 PHE B CA 1
ATOM 12756 C C . PHE B 1 515 ? -24.422 6.109 21.422 1 95.12 515 PHE B C 1
ATOM 12758 O O . PHE B 1 515 ? -25.578 6.223 21.047 1 95.12 515 PHE B O 1
ATOM 12765 N N . TYR B 1 516 ? -23.312 6.23 20.641 1 95.88 516 TYR B N 1
ATOM 12766 C CA . TYR B 1 516 ? -23.438 6.523 19.219 1 95.88 516 TYR B CA 1
ATOM 12767 C C . TYR B 1 516 ? -24.359 5.512 18.531 1 95.88 516 TYR B C 1
ATOM 12769 O O . TYR B 1 516 ? -25.25 5.887 17.781 1 95.88 516 TYR B O 1
ATOM 12777 N N . VAL B 1 517 ? -24.188 4.285 18.812 1 95.88 517 VAL B N 1
ATOM 12778 C CA . VAL B 1 517 ? -24.953 3.215 18.203 1 95.88 517 VAL B CA 1
ATOM 12779 C C . VAL B 1 517 ? -26.344 3.139 18.844 1 95.88 517 VAL B C 1
ATOM 12781 O O . VAL B 1 517 ? -27.328 2.824 18.172 1 95.88 517 VAL B O 1
ATOM 12784 N N . SER B 1 518 ? -26.453 3.463 20.109 1 94.94 518 SER B N 1
ATOM 12785 C CA . SER B 1 518 ? -27.734 3.449 20.812 1 94.94 518 SER B CA 1
ATOM 12786 C C . SER B 1 518 ? -28.734 4.414 20.172 1 94.94 518 SER B C 1
ATOM 12788 O O . SER B 1 518 ? -29.938 4.156 20.156 1 94.94 518 SER B O 1
ATOM 12790 N N . LYS B 1 519 ? -28.203 5.418 19.688 1 93.88 519 LYS B N 1
ATOM 12791 C CA . LYS B 1 519 ? -29.062 6.387 19.016 1 93.88 519 LYS B CA 1
ATOM 12792 C C . LYS B 1 519 ? -29.703 5.781 17.781 1 93.88 519 LYS B C 1
ATOM 12794 O O . LYS B 1 519 ? -30.844 6.117 17.438 1 93.88 519 LYS B O 1
ATOM 12799 N N . MET B 1 520 ? -29 4.922 17.156 1 94.81 520 MET B N 1
ATOM 12800 C CA . MET B 1 520 ? -29.516 4.27 15.961 1 94.81 520 MET B CA 1
ATOM 12801 C C . MET B 1 520 ? -30.359 3.053 16.328 1 94.81 520 MET B C 1
ATOM 12803 O O . MET B 1 520 ? -31.297 2.697 15.609 1 94.81 520 MET B O 1
ATOM 12807 N N . ARG B 1 521 ? -29.953 2.475 17.391 1 93.81 521 ARG B N 1
ATOM 12808 C CA . ARG B 1 521 ? -30.703 1.333 17.922 1 93.81 521 ARG B CA 1
ATOM 12809 C C . ARG B 1 521 ? -31.984 1.783 18.594 1 93.81 521 ARG B C 1
ATOM 12811 O O . ARG B 1 521 ? -32.969 1.026 18.641 1 93.81 521 ARG B O 1
ATOM 12818 N N . LEU B 1 522 ? -32.031 2.939 19.219 1 93.88 522 LEU B N 1
ATOM 12819 C CA . LEU B 1 522 ? -33.156 3.613 19.844 1 93.88 522 LEU B CA 1
ATOM 12820 C C . LEU B 1 522 ? -33.438 3.043 21.234 1 93.88 522 LEU B C 1
ATOM 12822 O O . LEU B 1 522 ? -34.438 3.365 21.859 1 93.88 522 LEU B O 1
ATOM 12826 N N . VAL B 1 523 ? -32.594 2.162 21.688 1 92.5 523 VAL B N 1
ATOM 12827 C CA . VAL B 1 523 ? -32.625 1.637 23.047 1 92.5 523 VAL B CA 1
ATOM 12828 C C . VAL B 1 523 ? -31.219 1.672 23.641 1 92.5 523 VAL B C 1
ATOM 12830 O O . VAL B 1 523 ? -30.234 1.757 22.906 1 92.5 523 VAL B O 1
ATOM 12833 N N . PRO B 1 524 ? -31.078 1.634 24.938 1 90 524 PRO B N 1
ATOM 12834 C CA . PRO B 1 524 ? -29.75 1.699 25.562 1 90 524 PRO B CA 1
ATOM 12835 C C . PRO B 1 524 ? -28.875 0.507 25.203 1 90 524 PRO B C 1
ATOM 12837 O O . PRO B 1 524 ? -29.391 -0.56 24.844 1 90 524 PRO B O 1
ATOM 12840 N N . TYR B 1 525 ? -27.578 0.75 25.359 1 78.5 525 TYR B N 1
ATOM 12841 C CA . TYR B 1 525 ? -26.578 -0.283 25.109 1 78.5 525 TYR B CA 1
ATOM 12842 C C . TYR B 1 525 ? -26.766 -1.465 26.047 1 78.5 525 TYR B C 1
ATOM 12844 O O . TYR B 1 525 ? -27.156 -1.287 27.203 1 78.5 525 TYR B O 1
ATOM 12852 N N . GLY B 1 526 ? -26.625 -2.52 25.594 1 64.56 526 GLY B N 1
ATOM 12853 C CA . GLY B 1 526 ? -26.75 -3.725 26.406 1 64.56 526 GLY B CA 1
ATOM 12854 C C . GLY B 1 526 ? -28.188 -4.137 26.672 1 64.56 526 GLY B C 1
ATOM 12855 O O . GLY B 1 526 ? -28.438 -5.188 27.266 1 64.56 526 GLY B O 1
ATOM 12856 N N . GLY B 1 527 ? -29.047 -3.191 26.297 1 66.75 527 GLY B N 1
ATOM 12857 C CA . GLY B 1 527 ? -30.453 -3.566 26.469 1 66.75 527 GLY B CA 1
ATOM 12858 C C . GLY B 1 527 ? -30.906 -4.633 25.484 1 66.75 527 GLY B C 1
ATOM 12859 O O . GLY B 1 527 ? -30.203 -4.938 24.516 1 66.75 527 GLY B O 1
ATOM 12860 N N . LYS B 1 528 ? -32 -5.297 25.891 1 68.62 528 LYS B N 1
ATOM 12861 C CA . LYS B 1 528 ? -32.562 -6.34 25.031 1 68.62 528 LYS B CA 1
ATOM 12862 C C . LYS B 1 528 ? -33.188 -5.746 23.781 1 68.62 528 LYS B C 1
ATOM 12864 O O . LYS B 1 528 ? -33.75 -4.656 23.812 1 68.62 528 LYS B O 1
ATOM 12869 N N . ILE B 1 529 ? -32.938 -6.27 22.688 1 74.81 529 ILE B N 1
ATOM 12870 C CA . ILE B 1 529 ? -33.531 -5.859 21.422 1 74.81 529 ILE B CA 1
ATOM 12871 C C . ILE B 1 529 ? -35.062 -6.035 21.484 1 74.81 529 ILE B C 1
ATOM 12873 O O . ILE B 1 529 ? -35.562 -7.027 22.016 1 74.81 529 ILE B O 1
ATOM 12877 N N . ILE B 1 530 ? -35.719 -4.98 21.047 1 81.38 530 ILE B N 1
ATOM 12878 C CA . ILE B 1 530 ? -37.156 -5.031 21.016 1 81.38 530 ILE B CA 1
ATOM 12879 C C . ILE B 1 530 ? -37.625 -5.926 19.859 1 81.38 530 ILE B C 1
ATOM 12881 O O . ILE B 1 530 ? -37.25 -5.703 18.719 1 81.38 530 ILE B O 1
ATOM 12885 N N . THR B 1 531 ? -38.344 -6.996 20.203 1 80.81 531 THR B N 1
ATOM 12886 C CA . THR B 1 531 ? -38.875 -7.887 19.172 1 80.81 531 THR B CA 1
ATOM 12887 C C . THR B 1 531 ? -40.406 -7.828 19.141 1 80.81 531 THR B C 1
ATOM 12889 O O . THR B 1 531 ? -41.031 -7.508 20.156 1 80.81 531 THR B O 1
ATOM 12892 N N . GLY B 1 532 ? -41 -7.996 18.078 1 82.38 532 GLY B N 1
ATOM 12893 C CA . GLY B 1 532 ? -42.469 -8.07 17.953 1 82.38 532 GLY B CA 1
ATOM 12894 C C . GLY B 1 532 ? -43.125 -6.711 17.828 1 82.38 532 GLY B C 1
ATOM 12895 O O . GLY B 1 532 ? -44.344 -6.59 17.969 1 82.38 532 GLY B O 1
ATOM 12896 N N . ASN B 1 533 ? -42.375 -5.652 17.75 1 90.19 533 ASN B N 1
ATOM 12897 C CA . ASN B 1 533 ? -42.875 -4.297 17.594 1 90.19 533 ASN B CA 1
ATOM 12898 C C . ASN B 1 533 ? -42.625 -3.764 16.188 1 90.19 533 ASN B C 1
ATOM 12900 O O . ASN B 1 533 ? -41.469 -3.432 15.852 1 90.19 533 ASN B O 1
ATOM 12904 N N . GLU B 1 534 ? -43.656 -3.645 15.438 1 91 534 GLU B N 1
ATOM 12905 C CA . GLU B 1 534 ? -43.562 -3.271 14.031 1 91 534 GLU B CA 1
ATOM 12906 C C . GLU B 1 534 ? -43 -1.865 13.875 1 91 534 GLU B C 1
ATOM 12908 O O . GLU B 1 534 ? -42.25 -1.587 12.922 1 91 534 GLU B O 1
ATOM 12913 N N . TYR B 1 535 ? -43.344 -1.056 14.781 1 92.62 535 TYR B N 1
ATOM 12914 C CA . TYR B 1 535 ? -42.844 0.309 14.711 1 92.62 535 TYR B CA 1
ATOM 12915 C C . TYR B 1 535 ? -41.344 0.344 14.953 1 92.62 535 TYR B C 1
ATOM 12917 O O . TYR B 1 535 ? -40.625 1.105 14.312 1 92.62 535 TYR B O 1
ATOM 12925 N N . TYR B 1 536 ? -40.938 -0.428 15.852 1 93.12 536 TYR B N 1
ATOM 12926 C CA . TYR B 1 536 ? -39.5 -0.515 16.125 1 93.12 536 TYR B CA 1
ATOM 12927 C C . TYR B 1 536 ? -38.75 -1.062 14.906 1 93.12 536 TYR B C 1
ATOM 12929 O O . TYR B 1 536 ? -37.656 -0.606 14.594 1 93.12 536 TYR B O 1
ATOM 12937 N N . TYR B 1 537 ? -39.406 -2.01 14.266 1 92.69 537 TYR B N 1
ATOM 12938 C CA . TYR B 1 537 ? -38.812 -2.607 13.078 1 92.69 537 TYR B CA 1
ATOM 12939 C C . TYR B 1 537 ? -38.594 -1.566 11.984 1 92.69 537 TYR B C 1
ATOM 12941 O O . TYR B 1 537 ? -37.656 -1.636 11.219 1 92.69 537 TYR B O 1
ATOM 12949 N N . GLU B 1 538 ? -39.406 -0.619 11.953 1 93.19 538 GLU B N 1
ATOM 12950 C CA . GLU B 1 538 ? -39.375 0.433 10.945 1 93.19 538 GLU B CA 1
ATOM 12951 C C . GLU B 1 538 ? -38.375 1.528 11.336 1 93.19 538 GLU B C 1
ATOM 12953 O O . GLU B 1 538 ? -37.781 2.162 10.477 1 93.19 538 GLU B O 1
ATOM 12958 N N . ASP B 1 539 ? -38.219 1.675 12.617 1 94.12 539 ASP B N 1
ATOM 12959 C CA . ASP B 1 539 ? -37.5 2.857 13.078 1 94.12 539 ASP B CA 1
ATOM 12960 C C . ASP B 1 539 ? -36.031 2.543 13.328 1 94.12 539 ASP B C 1
ATOM 12962 O O . ASP B 1 539 ? -35.156 3.389 13.102 1 94.12 539 ASP B O 1
ATOM 12966 N N . ALA B 1 540 ? -35.75 1.364 13.812 1 94.06 540 ALA B N 1
ATOM 12967 C CA . ALA B 1 540 ? -34.406 1.04 14.25 1 94.06 540 ALA B CA 1
ATOM 12968 C C . ALA B 1 540 ? -33.469 0.873 13.055 1 94.06 540 ALA B C 1
ATOM 12970 O O . ALA B 1 540 ? -33.688 0.008 12.203 1 94.06 540 ALA B O 1
ATOM 12971 N N . ILE B 1 541 ? -32.469 1.587 12.953 1 94.62 541 ILE B N 1
ATOM 12972 C CA . ILE B 1 541 ? -31.5 1.55 11.867 1 94.62 541 ILE B CA 1
ATOM 12973 C C . ILE B 1 541 ? -30.469 0.453 12.141 1 94.62 541 ILE B C 1
ATOM 12975 O O . ILE B 1 541 ? -29.969 -0.186 11.211 1 94.62 541 ILE B O 1
ATOM 12979 N N . LEU B 1 542 ? -30.188 0.231 13.414 1 94.5 542 LEU B N 1
ATOM 12980 C CA . LEU B 1 542 ? -29.172 -0.733 13.812 1 94.5 542 LEU B CA 1
ATOM 12981 C C . LEU B 1 542 ? -29.594 -1.486 15.07 1 94.5 542 LEU B C 1
ATOM 12983 O O . LEU B 1 542 ? -29.078 -1.229 16.156 1 94.5 542 LEU B O 1
ATOM 12987 N N . PRO B 1 543 ? -30.375 -2.391 14.898 1 90.69 543 PRO B N 1
ATOM 12988 C CA . PRO B 1 543 ? -30.922 -3.119 16.047 1 90.69 543 PRO B CA 1
ATOM 12989 C C . PRO B 1 543 ? -29.875 -3.971 16.75 1 90.69 543 PRO B C 1
ATOM 12991 O O . PRO B 1 543 ? -30 -4.266 17.938 1 90.69 543 PRO B O 1
ATOM 12994 N N . LEU B 1 544 ? -28.859 -4.395 15.961 1 89.25 544 LEU B N 1
ATOM 12995 C CA . LEU B 1 544 ? -27.797 -5.223 16.516 1 89.25 544 LEU B CA 1
ATOM 12996 C C . LEU B 1 544 ? -26.438 -4.809 15.945 1 89.25 544 LEU B C 1
ATOM 12998 O O . LEU B 1 544 ? -26.344 -4.445 14.773 1 89.25 544 LEU B O 1
ATOM 13002 N N . GLY B 1 545 ? -25.391 -4.957 16.797 1 91.62 545 GLY B N 1
ATOM 13003 C CA . GLY B 1 545 ? -24.031 -4.656 16.375 1 91.62 545 GLY B CA 1
ATOM 13004 C C . GLY B 1 545 ? -23.75 -3.166 16.297 1 91.62 545 GLY B C 1
ATOM 13005 O O . GLY B 1 545 ? -24.547 -2.354 16.781 1 91.62 545 GLY B O 1
ATOM 13006 N N . GLY B 1 546 ? -22.547 -2.844 15.789 1 95.12 546 GLY B N 1
ATOM 13007 C CA . GLY B 1 546 ? -22.109 -1.466 15.648 1 95.12 546 GLY B CA 1
ATOM 13008 C C . GLY B 1 546 ? -21.906 -1.048 14.203 1 95.12 546 GLY B C 1
ATOM 13009 O O . GLY B 1 546 ? -22.625 -1.506 13.312 1 95.12 546 GLY B O 1
ATOM 13010 N N . GLU B 1 547 ? -21.047 -0.071 13.984 1 97.31 547 GLU B N 1
ATOM 13011 C CA . GLU B 1 547 ? -20.812 0.516 12.672 1 97.31 547 GLU B CA 1
ATOM 13012 C C . GLU B 1 547 ? -19.312 0.585 12.359 1 97.31 547 GLU B C 1
ATOM 13014 O O . GLU B 1 547 ? -18.516 0.903 13.234 1 97.31 547 GLU B O 1
ATOM 13019 N N . LEU B 1 548 ? -18.953 0.218 11.141 1 97.12 548 LEU B N 1
ATOM 13020 C CA . LEU B 1 548 ? -17.594 0.391 10.625 1 97.12 548 LEU B CA 1
ATOM 13021 C C . LEU B 1 548 ? -17.609 1.225 9.344 1 97.12 548 LEU B C 1
ATOM 13023 O O . LEU B 1 548 ? -18.312 0.897 8.391 1 97.12 548 LEU B O 1
ATOM 13027 N N . LYS B 1 549 ? -16.984 2.303 9.32 1 96.38 549 LYS B N 1
ATOM 13028 C CA . LYS B 1 549 ? -16.672 3.051 8.102 1 96.38 549 LYS B CA 1
ATOM 13029 C C . LYS B 1 549 ? -15.211 2.844 7.691 1 96.38 549 LYS B C 1
ATOM 13031 O O . LYS B 1 549 ? -14.297 3.186 8.445 1 96.38 549 LYS B O 1
ATOM 13036 N N . TYR B 1 550 ? -15.055 2.227 6.586 1 93.88 550 TYR B N 1
ATOM 13037 C CA . TYR B 1 550 ? -13.719 1.877 6.102 1 93.88 550 TYR B CA 1
ATOM 13038 C C . TYR B 1 550 ? -13.43 2.555 4.766 1 93.88 550 TYR B C 1
ATOM 13040 O O . TYR B 1 550 ? -14.266 2.523 3.854 1 93.88 550 TYR B O 1
ATOM 13048 N N . GLU B 1 551 ? -12.281 3.256 4.719 1 91.62 551 GLU B N 1
ATOM 13049 C CA . GLU B 1 551 ? -11.852 3.912 3.488 1 91.62 551 GLU B CA 1
ATOM 13050 C C . GLU B 1 551 ? -10.414 3.545 3.141 1 91.62 551 GLU B C 1
ATOM 13052 O O . GLU B 1 551 ? -9.516 3.68 3.973 1 91.62 551 GLU B O 1
ATOM 13057 N N . ASN B 1 552 ? -10.25 3.029 1.958 1 90.81 552 ASN B N 1
ATOM 13058 C CA . ASN B 1 552 ? -8.93 2.795 1.386 1 90.81 552 ASN B CA 1
ATOM 13059 C C . ASN B 1 552 ? -8.648 3.729 0.21 1 90.81 552 ASN B C 1
ATOM 13061 O O . ASN B 1 552 ? -9.422 3.764 -0.753 1 90.81 552 ASN B O 1
ATOM 13065 N N . SER B 1 553 ? -7.598 4.512 0.324 1 90 553 SER B N 1
ATOM 13066 C CA . SER B 1 553 ? -7.238 5.445 -0.735 1 90 553 SER B CA 1
ATOM 13067 C C . SER B 1 553 ? -5.785 5.262 -1.164 1 90 553 SER B C 1
ATOM 13069 O O . SER B 1 553 ? -4.934 4.906 -0.349 1 90 553 SER B O 1
ATOM 13071 N N . SER B 1 554 ? -5.551 5.402 -2.43 1 87.88 554 SER B N 1
ATOM 13072 C CA . SER B 1 554 ? -4.195 5.328 -2.959 1 87.88 554 SER B CA 1
ATOM 13073 C C . SER B 1 554 ? -3.969 6.371 -4.051 1 87.88 554 SER B C 1
ATOM 13075 O O . SER B 1 554 ? -4.91 6.777 -4.73 1 87.88 554 SER B O 1
ATOM 13077 N N . SER B 1 555 ? -2.771 6.848 -4.168 1 88.88 555 SER B N 1
ATOM 13078 C CA . SER B 1 555 ? -2.363 7.793 -5.203 1 88.88 555 SER B CA 1
ATOM 13079 C C . SER B 1 555 ? -1.013 7.414 -5.797 1 88.88 555 SER B C 1
ATOM 13081 O O . SER B 1 555 ? -0.121 6.949 -5.082 1 88.88 555 SER B O 1
ATOM 13083 N N . LYS B 1 556 ? -0.904 7.551 -7.09 1 88.56 556 LYS B N 1
ATOM 13084 C CA . LYS B 1 556 ? 0.344 7.371 -7.824 1 88.56 556 LYS B CA 1
ATOM 13085 C C . LYS B 1 556 ? 0.648 8.586 -8.695 1 88.56 556 LYS B C 1
ATOM 13087 O O . LYS B 1 556 ? -0.222 9.062 -9.422 1 88.56 556 LYS B O 1
ATOM 13092 N N . ARG B 1 557 ? 1.835 9.07 -8.586 1 92.31 557 ARG B N 1
ATOM 13093 C CA . ARG B 1 557 ? 2.287 10.188 -9.406 1 92.31 557 ARG B CA 1
ATOM 13094 C C . ARG B 1 557 ? 3.527 9.812 -10.203 1 92.31 557 ARG B C 1
ATOM 13096 O O . ARG B 1 557 ? 4.484 9.258 -9.656 1 92.31 557 ARG B O 1
ATOM 13103 N N . TYR B 1 558 ? 3.479 10.102 -11.477 1 93.5 558 TYR B N 1
ATOM 13104 C CA . TYR B 1 558 ? 4.629 9.969 -12.367 1 93.5 558 TYR B CA 1
ATOM 13105 C C . TYR B 1 558 ? 5.082 11.328 -12.875 1 93.5 558 TYR B C 1
ATOM 13107 O O . TYR B 1 558 ? 4.258 12.148 -13.281 1 93.5 558 TYR B O 1
ATOM 13115 N N . THR B 1 559 ? 6.352 11.57 -12.781 1 95.38 559 THR B N 1
ATOM 13116 C CA . THR B 1 559 ? 6.93 12.812 -13.273 1 95.38 559 THR B CA 1
ATOM 13117 C C . THR B 1 559 ? 8.109 12.531 -14.203 1 95.38 559 THR B C 1
ATOM 13119 O O . THR B 1 559 ? 8.977 11.711 -13.883 1 95.38 559 THR B O 1
ATOM 13122 N N . PHE B 1 560 ? 8.141 13.125 -15.336 1 96 560 PHE B N 1
ATOM 13123 C CA . PHE B 1 560 ? 9.25 13.078 -16.281 1 96 560 PHE B CA 1
ATOM 13124 C C . PHE B 1 560 ? 9.609 14.477 -16.766 1 96 560 PHE B C 1
ATOM 13126 O O . PHE B 1 560 ? 8.773 15.164 -17.375 1 96 560 PHE B O 1
ATOM 13133 N N . ARG B 1 561 ? 10.852 14.945 -16.547 1 95.94 561 ARG B N 1
ATOM 13134 C CA . ARG B 1 561 ? 11.289 16.297 -16.891 1 95.94 561 ARG B CA 1
ATOM 13135 C C . ARG B 1 561 ? 12.625 16.266 -17.609 1 95.94 561 ARG B C 1
ATOM 13137 O O . ARG B 1 561 ? 13.555 15.578 -17.188 1 95.94 561 ARG B O 1
ATOM 13144 N N . ASN B 1 562 ? 12.734 16.953 -18.672 1 96.44 562 ASN B N 1
ATOM 13145 C CA . ASN B 1 562 ? 13.961 17.172 -19.438 1 96.44 562 ASN B CA 1
ATOM 13146 C C . ASN B 1 562 ? 14.289 18.656 -19.562 1 96.44 562 ASN B C 1
ATOM 13148 O O . ASN B 1 562 ? 13.414 19.469 -19.875 1 96.44 562 ASN B O 1
ATOM 13152 N N . VAL B 1 563 ? 15.484 18.984 -19.234 1 95.56 563 VAL B N 1
ATOM 13153 C CA . VAL B 1 563 ? 15.891 20.391 -19.266 1 95.56 563 VAL B CA 1
ATOM 13154 C C . VAL B 1 563 ? 17.234 20.516 -19.969 1 95.56 563 VAL B C 1
ATOM 13156 O O . VAL B 1 563 ? 18.141 19.703 -19.766 1 95.56 563 VAL B O 1
ATOM 13159 N N . VAL B 1 564 ? 17.391 21.5 -20.797 1 96.31 564 VAL B N 1
ATOM 13160 C CA . VAL B 1 564 ? 18.641 21.891 -21.438 1 96.31 564 VAL B CA 1
ATOM 13161 C C . VAL B 1 564 ? 19.078 23.266 -20.938 1 96.31 564 VAL B C 1
ATOM 13163 O O . VAL B 1 564 ? 18.344 24.25 -21.078 1 96.31 564 VAL B O 1
ATOM 13166 N N . ASP B 1 565 ? 20.25 23.281 -20.375 1 94.88 565 ASP B N 1
ATOM 13167 C CA . ASP B 1 565 ? 20.812 24.516 -19.859 1 94.88 565 ASP B CA 1
ATOM 13168 C C . ASP B 1 565 ? 22 24.984 -20.688 1 94.88 565 ASP B C 1
ATOM 13170 O O . ASP B 1 565 ? 22.906 24.203 -20.969 1 94.88 565 ASP B O 1
ATOM 13174 N N . LEU B 1 566 ? 21.953 26.203 -21.062 1 95.19 566 LEU B N 1
ATOM 13175 C CA . LEU B 1 566 ? 23.047 26.891 -21.734 1 95.19 566 LEU B CA 1
ATOM 13176 C C . LEU B 1 566 ? 23.672 27.938 -20.828 1 95.19 566 LEU B C 1
ATOM 13178 O O . LEU B 1 566 ? 22.969 28.812 -20.312 1 95.19 566 LEU B O 1
ATOM 13182 N N . ASN B 1 567 ? 24.891 27.828 -20.531 1 92.81 567 ASN B N 1
ATOM 13183 C CA . ASN B 1 567 ? 25.625 28.766 -19.688 1 92.81 567 ASN B CA 1
ATOM 13184 C C . ASN B 1 567 ? 26.906 29.25 -20.375 1 92.81 567 ASN B C 1
ATOM 13186 O O . ASN B 1 567 ? 27.891 28.516 -20.438 1 92.81 567 ASN B O 1
ATOM 13190 N N . LYS B 1 568 ? 26.922 30.453 -20.812 1 92.5 568 LYS B N 1
ATOM 13191 C CA . LYS B 1 568 ? 28.062 31 -21.547 1 92.5 568 LYS B CA 1
ATOM 13192 C C . LYS B 1 568 ? 28.484 32.344 -20.969 1 92.5 568 LYS B C 1
ATOM 13194 O O . LYS B 1 568 ? 27.641 33.188 -20.641 1 92.5 568 LYS B O 1
ATOM 13199 N N . THR B 1 569 ? 29.672 32.5 -20.75 1 90.62 569 THR B N 1
ATOM 13200 C CA . THR B 1 569 ? 30.25 33.75 -20.297 1 90.62 569 THR B CA 1
ATOM 13201 C C . THR B 1 569 ? 31.266 34.281 -21.312 1 90.62 569 THR B C 1
ATOM 13203 O O . THR B 1 569 ? 32.094 33.531 -21.828 1 90.62 569 THR B O 1
ATOM 13206 N N . TRP B 1 570 ? 31.141 35.531 -21.797 1 90.75 570 TRP B N 1
ATOM 13207 C CA . TRP B 1 570 ? 32.125 36.188 -22.656 1 90.75 570 TRP B CA 1
ATOM 13208 C C . TRP B 1 570 ? 32.375 37.625 -22.203 1 90.75 570 TRP B C 1
ATOM 13210 O O . TRP B 1 570 ? 31.453 38.438 -22.172 1 90.75 570 TRP B O 1
ATOM 13220 N N . LYS B 1 571 ? 33.562 38 -21.891 1 90 571 LYS B N 1
ATOM 13221 C CA . LYS B 1 571 ? 33.969 39.312 -21.344 1 90 571 LYS B CA 1
ATOM 13222 C C . LYS B 1 571 ? 33.125 39.656 -20.109 1 90 571 LYS B C 1
ATOM 13224 O O . LYS B 1 571 ? 33.125 38.906 -19.141 1 90 571 LYS B O 1
ATOM 13229 N N . LYS B 1 572 ? 32.25 40.688 -20.266 1 91.81 572 LYS B N 1
ATOM 13230 C CA . LYS B 1 572 ? 31.438 41.125 -19.141 1 91.81 572 LYS B CA 1
ATOM 13231 C C . LYS B 1 572 ? 30.016 40.594 -19.234 1 91.81 572 LYS B C 1
ATOM 13233 O O . LYS B 1 572 ? 29.188 40.844 -18.359 1 91.81 572 LYS B O 1
ATOM 13238 N N . HIS B 1 573 ? 29.797 39.781 -20.25 1 94 573 HIS B N 1
ATOM 13239 C CA . HIS B 1 573 ? 28.453 39.25 -20.5 1 94 573 HIS B CA 1
ATOM 13240 C C . HIS B 1 573 ? 28.328 37.812 -20.031 1 94 573 HIS B C 1
ATOM 13242 O O . HIS B 1 573 ? 29.25 37.031 -20.188 1 94 573 HIS B O 1
ATOM 13248 N N . HIS B 1 574 ? 27.312 37.5 -19.281 1 93.56 574 HIS B N 1
ATOM 13249 C CA . HIS B 1 574 ? 26.953 36.156 -18.906 1 93.56 574 HIS B CA 1
ATOM 13250 C C . HIS B 1 574 ? 25.516 35.812 -19.281 1 93.56 574 HIS B C 1
ATOM 13252 O O . HIS B 1 574 ? 24.609 36.594 -18.969 1 93.56 574 HIS B O 1
ATOM 13258 N N . LEU B 1 575 ? 25.312 34.719 -20 1 94 575 LEU B N 1
ATOM 13259 C CA . LEU B 1 575 ? 23.984 34.312 -20.406 1 94 575 LEU B CA 1
ATOM 13260 C C . LEU B 1 575 ? 23.672 32.875 -19.938 1 94 575 LEU B C 1
ATOM 13262 O O . LEU B 1 575 ? 24.438 31.969 -20.188 1 94 575 LEU B O 1
ATOM 13266 N N . PHE B 1 576 ? 22.672 32.781 -19.156 1 92.25 576 PHE B N 1
ATOM 13267 C CA . PHE B 1 576 ? 22.109 31.5 -18.797 1 92.25 576 PHE B CA 1
ATOM 13268 C C . PHE B 1 576 ? 20.734 31.312 -19.438 1 92.25 576 PHE B C 1
ATOM 13270 O O . PHE B 1 576 ? 19.875 32.188 -19.359 1 92.25 576 PHE B O 1
ATOM 13277 N N . ALA B 1 577 ? 20.531 30.281 -20.172 1 94.19 577 ALA B N 1
ATOM 13278 C CA . ALA B 1 577 ? 19.25 29.953 -20.781 1 94.19 577 ALA B CA 1
ATOM 13279 C C . ALA B 1 577 ? 18.891 28.484 -20.531 1 94.19 577 ALA B C 1
ATOM 13281 O O . ALA B 1 577 ? 19.75 27.609 -20.594 1 94.19 577 ALA B O 1
ATOM 13282 N N . SER B 1 578 ? 17.672 28.297 -20.188 1 94.44 578 SER B N 1
ATOM 13283 C CA . SER B 1 578 ? 17.188 26.938 -19.922 1 94.44 578 SER B CA 1
ATOM 13284 C C . SER B 1 578 ? 15.875 26.672 -20.656 1 94.44 578 SER B C 1
ATOM 13286 O O . SER B 1 578 ? 15.016 27.562 -20.719 1 94.44 578 SER B O 1
ATOM 13288 N N . VAL B 1 579 ? 15.727 25.562 -21.312 1 95.31 579 VAL B N 1
ATOM 13289 C CA . VAL B 1 579 ? 14.5 25.094 -21.938 1 95.31 579 VAL B CA 1
ATOM 13290 C C . VAL B 1 579 ? 14.18 23.688 -21.453 1 95.31 579 VAL B C 1
ATOM 13292 O O . VAL B 1 579 ? 15.07 22.844 -21.344 1 95.31 579 VAL B O 1
ATOM 13295 N N . GLY B 1 580 ? 12.914 23.484 -21.094 1 95.19 580 GLY B N 1
ATOM 13296 C CA . GLY B 1 580 ? 12.594 22.172 -20.578 1 95.19 580 GLY B CA 1
ATOM 13297 C C . GLY B 1 580 ? 11.156 21.75 -20.859 1 95.19 580 GLY B C 1
ATOM 13298 O O . GLY B 1 580 ? 10.336 22.578 -21.266 1 95.19 580 GLY B O 1
ATOM 13299 N N . THR B 1 581 ? 10.875 20.469 -20.797 1 95.5 581 THR B N 1
ATOM 13300 C CA . THR B 1 581 ? 9.562 19.859 -20.875 1 95.5 581 THR B CA 1
ATOM 13301 C C . THR B 1 581 ? 9.289 19.016 -19.625 1 95.5 581 THR B C 1
ATOM 13303 O O . THR B 1 581 ? 10.211 18.438 -19.031 1 95.5 581 THR B O 1
ATOM 13306 N N . GLU B 1 582 ? 7.973 18.984 -19.203 1 94.31 582 GLU B N 1
ATOM 13307 C CA . GLU B 1 582 ? 7.578 18.203 -18.031 1 94.31 582 GLU B CA 1
ATOM 13308 C C . GLU B 1 582 ? 6.262 17.469 -18.266 1 94.31 582 GLU B C 1
ATOM 13310 O O . GLU B 1 582 ? 5.281 18.062 -18.719 1 94.31 582 GLU B O 1
ATOM 13315 N N . LEU B 1 583 ? 6.27 16.219 -18.047 1 95.81 583 LEU B N 1
ATOM 13316 C CA . LEU B 1 583 ? 5.082 15.367 -18.109 1 95.81 583 LEU B CA 1
ATOM 13317 C C . LEU B 1 583 ? 4.727 14.836 -16.719 1 95.81 583 LEU B C 1
ATOM 13319 O O . LEU B 1 583 ? 5.57 14.242 -16.047 1 95.81 583 LEU B O 1
ATOM 13323 N N . ILE B 1 584 ? 3.449 15.039 -16.312 1 93.88 584 ILE B N 1
ATOM 13324 C CA . ILE B 1 584 ? 2.99 14.578 -15.008 1 93.88 584 ILE B CA 1
ATOM 13325 C C . ILE B 1 584 ? 1.7 13.781 -15.164 1 93.88 584 ILE B C 1
ATOM 13327 O O . ILE B 1 584 ? 0.802 14.18 -15.906 1 93.88 584 ILE B O 1
ATOM 13331 N N . SER B 1 585 ? 1.608 12.633 -14.523 1 94.56 585 SER B N 1
ATOM 13332 C CA . SER B 1 585 ? 0.385 11.844 -14.43 1 94.56 585 SER B CA 1
ATOM 13333 C C . SER B 1 585 ? 0.068 11.477 -12.984 1 94.56 585 SER B C 1
ATOM 13335 O O . SER B 1 585 ? 0.918 10.938 -12.281 1 94.56 585 SER B O 1
ATOM 13337 N N . ILE B 1 586 ? -1.138 11.773 -12.562 1 91.25 586 ILE B N 1
ATOM 13338 C CA . ILE B 1 586 ? -1.583 11.461 -11.211 1 91.25 586 ILE B CA 1
ATOM 13339 C C . ILE B 1 586 ? -2.811 10.555 -11.266 1 91.25 586 ILE B C 1
ATOM 13341 O O . ILE B 1 586 ? -3.811 10.891 -11.906 1 91.25 586 ILE B O 1
ATOM 13345 N N . GLN B 1 587 ? -2.709 9.469 -10.594 1 90.81 587 GLN B N 1
ATOM 13346 C CA . GLN B 1 587 ? -3.828 8.539 -10.5 1 90.81 587 GLN B CA 1
ATOM 13347 C C . GLN B 1 587 ? -4.332 8.438 -9.062 1 90.81 587 GLN B C 1
ATOM 13349 O O . GLN B 1 587 ? -3.566 8.117 -8.156 1 90.81 587 GLN B O 1
ATOM 13354 N N . LEU B 1 588 ? -5.637 8.688 -8.914 1 88.94 588 LEU B N 1
ATOM 13355 C CA . LEU B 1 588 ? -6.266 8.633 -7.602 1 88.94 588 LEU B CA 1
ATOM 13356 C C . LEU B 1 588 ? -7.328 7.543 -7.551 1 88.94 588 LEU B C 1
ATOM 13358 O O . LEU B 1 588 ? -8.211 7.488 -8.414 1 88.94 588 LEU B O 1
ATOM 13362 N N . ASN B 1 589 ? -7.203 6.621 -6.566 1 89.19 589 ASN B N 1
ATOM 13363 C CA . ASN B 1 589 ? -8.188 5.562 -6.348 1 89.19 589 ASN B CA 1
ATOM 13364 C C . ASN B 1 589 ? -8.641 5.516 -4.891 1 89.19 589 ASN B C 1
ATOM 13366 O O . ASN B 1 589 ? -7.836 5.715 -3.979 1 89.19 589 ASN B O 1
ATOM 13370 N N . SER B 1 590 ? -9.945 5.297 -4.711 1 91.12 590 SER B N 1
ATOM 13371 C CA . SER B 1 590 ? -10.453 5.172 -3.348 1 91.12 590 SER B CA 1
ATOM 13372 C C . SER B 1 590 ? -11.664 4.246 -3.289 1 91.12 590 SER B C 1
ATOM 13374 O O . SER B 1 590 ? -12.461 4.195 -4.227 1 91.12 590 SER B O 1
ATOM 13376 N N . HIS B 1 591 ? -11.758 3.414 -2.291 1 92 591 HIS B N 1
ATOM 13377 C CA . HIS B 1 591 ? -12.914 2.611 -1.912 1 92 591 HIS B CA 1
ATOM 13378 C C . HIS B 1 591 ? -13.406 2.982 -0.518 1 92 591 HIS B C 1
ATOM 13380 O O . HIS B 1 591 ? -12.68 2.828 0.465 1 92 591 HIS B O 1
ATOM 13386 N N . ARG B 1 592 ? -14.609 3.479 -0.469 1 93.12 592 ARG B N 1
ATOM 13387 C CA . ARG B 1 592 ? -15.195 3.895 0.802 1 93.12 592 ARG B CA 1
ATOM 13388 C C . ARG B 1 592 ? -16.516 3.172 1.062 1 93.12 592 ARG B C 1
ATOM 13390 O O . ARG B 1 592 ? -17.406 3.176 0.212 1 93.12 592 ARG B O 1
ATOM 13397 N N . GLY B 1 593 ? -16.609 2.568 2.254 1 94.12 593 GLY B N 1
ATOM 13398 C CA . GLY B 1 593 ? -17.828 1.847 2.594 1 94.12 593 GLY B CA 1
ATOM 13399 C C . GLY B 1 593 ? -18.281 2.08 4.023 1 94.12 593 GLY B C 1
ATOM 13400 O O . GLY B 1 593 ? -17.469 2.408 4.891 1 94.12 593 GLY B O 1
ATOM 13401 N N . ARG B 1 594 ? -19.578 2.021 4.254 1 95.56 594 ARG B N 1
ATOM 13402 C CA . ARG B 1 594 ? -20.234 1.988 5.559 1 95.56 594 ARG B CA 1
ATOM 13403 C C . ARG B 1 594 ? -20.875 0.626 5.82 1 95.56 594 ARG B C 1
ATOM 13405 O O . ARG B 1 594 ? -21.734 0.18 5.059 1 95.56 594 ARG B O 1
ATOM 13412 N N . TYR B 1 595 ? -20.422 0.003 6.898 1 95.31 595 TYR B N 1
ATOM 13413 C CA . TYR B 1 595 ? -20.875 -1.345 7.215 1 95.31 595 TYR B CA 1
ATOM 13414 C C . TYR B 1 595 ? -21.578 -1.377 8.57 1 95.31 595 TYR B C 1
ATOM 13416 O O . TYR B 1 595 ? -21.031 -0.914 9.57 1 95.31 595 TYR B O 1
ATOM 13424 N N . LEU B 1 596 ? -22.781 -1.834 8.555 1 95.62 596 LEU B N 1
ATOM 13425 C CA . LEU B 1 596 ? -23.594 -1.898 9.758 1 95.62 596 LEU B CA 1
ATOM 13426 C C . LEU B 1 596 ? -23.562 -3.301 10.359 1 95.62 596 LEU B C 1
ATOM 13428 O O . LEU B 1 596 ? -23.359 -4.281 9.641 1 95.62 596 LEU B O 1
ATOM 13432 N N . GLY B 1 597 ? -23.766 -3.389 11.664 1 92.88 597 GLY B N 1
ATOM 13433 C CA . GLY B 1 597 ? -23.766 -4.656 12.375 1 92.88 597 GLY B CA 1
ATOM 13434 C C . GLY B 1 597 ? -22.375 -5.086 12.82 1 92.88 597 GLY B C 1
ATOM 13435 O O . GLY B 1 597 ? -22.156 -6.258 13.141 1 92.88 597 GLY B O 1
ATOM 13436 N N . TYR B 1 598 ? -21.453 -4.172 12.961 1 94.06 598 TYR B N 1
ATOM 13437 C CA . TYR B 1 598 ? -20.047 -4.461 13.258 1 94.06 598 TYR B CA 1
ATOM 13438 C C . TYR B 1 598 ? -19.875 -4.84 14.719 1 94.06 598 TYR B C 1
ATOM 13440 O O . TYR B 1 598 ? -20.438 -4.195 15.609 1 94.06 598 TYR B O 1
ATOM 13448 N N . MET B 1 599 ? -19.109 -5.832 14.906 1 91.06 599 MET B N 1
ATOM 13449 C CA . MET B 1 599 ? -18.75 -6.285 16.25 1 91.06 599 MET B CA 1
ATOM 13450 C C . MET B 1 599 ? -17.25 -6.359 16.422 1 91.06 599 MET B C 1
ATOM 13452 O O . MET B 1 599 ? -16.656 -7.438 16.312 1 91.06 599 MET B O 1
ATOM 13456 N N . PRO B 1 600 ? -16.625 -5.289 16.812 1 91.19 600 PRO B N 1
ATOM 13457 C CA . PRO B 1 600 ? -15.172 -5.242 16.875 1 91.19 600 PRO B CA 1
ATOM 13458 C C . PRO B 1 600 ? -14.594 -6.172 17.938 1 91.19 600 PRO B C 1
ATOM 13460 O O . PRO B 1 600 ? -13.469 -6.652 17.797 1 91.19 600 PRO B O 1
ATOM 13463 N N . PHE B 1 601 ? -15.367 -6.457 19.031 1 88.38 601 PHE B N 1
ATOM 13464 C CA . PHE B 1 601 ? -14.82 -7.223 20.156 1 88.38 601 PHE B CA 1
ATOM 13465 C C . PHE B 1 601 ? -15.234 -8.688 20.062 1 88.38 601 PHE B C 1
ATOM 13467 O O . PHE B 1 601 ? -15.047 -9.453 21 1 88.38 601 PHE B O 1
ATOM 13474 N N . ARG B 1 602 ? -15.836 -9.008 18.953 1 86.88 602 ARG B N 1
ATOM 13475 C CA . ARG B 1 602 ? -16.219 -10.398 18.688 1 86.88 602 ARG B CA 1
ATOM 13476 C C . ARG B 1 602 ? -15.625 -10.891 17.375 1 86.88 602 ARG B C 1
ATOM 13478 O O . ARG B 1 602 ? -16.344 -11.367 16.5 1 86.88 602 ARG B O 1
ATOM 13485 N N . GLY B 1 603 ? -14.359 -10.688 17.281 1 81.75 603 GLY B N 1
ATOM 13486 C CA . GLY B 1 603 ? -13.609 -11.18 16.141 1 81.75 603 GLY B CA 1
ATOM 13487 C C . GLY B 1 603 ? -13.734 -10.289 14.914 1 81.75 603 GLY B C 1
ATOM 13488 O O . GLY B 1 603 ? -13.516 -10.742 13.781 1 81.75 603 GLY B O 1
ATOM 13489 N N . LYS B 1 604 ? -14.203 -9.031 15.125 1 89.5 604 LYS B N 1
ATOM 13490 C CA . LYS B 1 604 ? -14.383 -8.102 14.008 1 89.5 604 LYS B CA 1
ATOM 13491 C C . LYS B 1 604 ? -15.305 -8.688 12.945 1 89.5 604 LYS B C 1
ATOM 13493 O O . LYS B 1 604 ? -14.977 -8.688 11.758 1 89.5 604 LYS B O 1
ATOM 13498 N N . THR B 1 605 ? -16.422 -9.172 13.414 1 88.38 605 THR B N 1
ATOM 13499 C CA . THR B 1 605 ? -17.453 -9.75 12.547 1 88.38 605 THR B CA 1
ATOM 13500 C C . THR B 1 605 ? -18.656 -8.812 12.438 1 88.38 605 THR B C 1
ATOM 13502 O O . THR B 1 605 ? -18.625 -7.695 12.961 1 88.38 605 THR B O 1
ATOM 13505 N N . PHE B 1 606 ? -19.656 -9.258 11.711 1 89.88 606 PHE B N 1
ATOM 13506 C CA . PHE B 1 606 ? -20.891 -8.484 11.547 1 89.88 606 PHE B CA 1
ATOM 13507 C C . PHE B 1 606 ? -22.109 -9.305 11.969 1 89.88 606 PHE B C 1
ATOM 13509 O O . PHE B 1 606 ? -22.172 -10.508 11.711 1 89.88 606 PHE B O 1
ATOM 13516 N N . ALA B 1 607 ? -23.016 -8.656 12.609 1 87.38 607 ALA B N 1
ATOM 13517 C CA . ALA B 1 607 ? -24.234 -9.312 13.07 1 87.38 607 ALA B CA 1
ATOM 13518 C C . ALA B 1 607 ? -25.125 -9.703 11.898 1 87.38 607 ALA B C 1
ATOM 13520 O O . ALA B 1 607 ? -25.172 -8.992 10.891 1 87.38 607 ALA B O 1
ATOM 13521 N N . ASP B 1 608 ? -25.797 -10.852 12.062 1 85.38 608 ASP B N 1
ATOM 13522 C CA . ASP B 1 608 ? -26.781 -11.281 11.078 1 85.38 608 ASP B CA 1
ATOM 13523 C C . ASP B 1 608 ? -28.141 -10.672 11.367 1 85.38 608 ASP B C 1
ATOM 13525 O O . ASP B 1 608 ? -28.891 -11.164 12.219 1 85.38 608 ASP B O 1
ATOM 13529 N N . ILE B 1 609 ? -28.422 -9.609 10.688 1 87.69 609 ILE B N 1
ATOM 13530 C CA . ILE B 1 609 ? -29.672 -8.891 10.891 1 87.69 609 ILE B CA 1
ATOM 13531 C C . ILE B 1 609 ? -30.625 -9.195 9.742 1 87.69 609 ILE B C 1
ATOM 13533 O O . ILE B 1 609 ? -30.266 -9.031 8.57 1 87.69 609 ILE B O 1
ATOM 13537 N N . ASP B 1 610 ? -31.781 -9.594 10.062 1 86.06 610 ASP B N 1
ATOM 13538 C CA . ASP B 1 610 ? -32.781 -9.945 9.047 1 86.06 610 ASP B CA 1
ATOM 13539 C C . ASP B 1 610 ? -33.344 -8.695 8.367 1 86.06 610 ASP B C 1
ATOM 13541 O O . ASP B 1 610 ? -34.094 -7.949 8.977 1 86.06 610 ASP B O 1
ATOM 13545 N N . VAL B 1 611 ? -33.125 -8.523 7.219 1 89.25 611 VAL B N 1
ATOM 13546 C CA . VAL B 1 611 ? -33.5 -7.316 6.48 1 89.25 611 VAL B CA 1
ATOM 13547 C C . VAL B 1 611 ? -35 -7.328 6.18 1 89.25 611 VAL B C 1
ATOM 13549 O O . VAL B 1 611 ? -35.594 -6.281 5.914 1 89.25 611 VAL B O 1
ATOM 13552 N N . SER B 1 612 ? -35.594 -8.438 6.242 1 85.69 612 SER B N 1
ATOM 13553 C CA . SER B 1 612 ? -37.031 -8.516 5.965 1 85.69 612 SER B CA 1
ATOM 13554 C C . SER B 1 612 ? -37.844 -8.062 7.168 1 85.69 612 SER B C 1
ATOM 13556 O O . SER B 1 612 ? -38.969 -7.605 7.016 1 85.69 612 SER B O 1
ATOM 13558 N N . ILE B 1 613 ? -37.25 -8.188 8.328 1 87.44 613 ILE B N 1
ATOM 13559 C CA . ILE B 1 613 ? -37.938 -7.824 9.555 1 87.44 613 ILE B CA 1
ATOM 13560 C C . ILE B 1 613 ? -37.625 -6.383 9.93 1 87.44 613 ILE B C 1
ATOM 13562 O O . ILE B 1 613 ? -38.5 -5.574 10.172 1 87.44 613 ILE B O 1
ATOM 13566 N N . TYR B 1 614 ? -36.375 -6.117 9.969 1 91.56 614 TYR B N 1
ATOM 13567 C CA . TYR B 1 614 ? -35.938 -4.789 10.375 1 91.56 614 TYR B CA 1
ATOM 13568 C C . TYR B 1 614 ? -35.844 -3.857 9.172 1 91.56 614 TYR B C 1
ATOM 13570 O O . TYR B 1 614 ? -34.75 -3.688 8.594 1 91.56 614 TYR B O 1
ATOM 13578 N N . LYS B 1 615 ? -36.812 -3.145 8.93 1 92.12 615 LYS B N 1
ATOM 13579 C CA . LYS B 1 615 ? -36.969 -2.326 7.734 1 92.12 615 LYS B CA 1
ATOM 13580 C C . LYS B 1 615 ? -36.062 -1.083 7.809 1 92.12 615 LYS B C 1
ATOM 13582 O O . LYS B 1 615 ? -35.594 -0.602 6.789 1 92.12 615 LYS B O 1
ATOM 13587 N N . GLY B 1 616 ? -35.969 -0.522 9.016 1 93.69 616 GLY B N 1
ATOM 13588 C CA . GLY B 1 616 ? -35.031 0.598 9.172 1 93.69 616 GLY B CA 1
ATOM 13589 C C . GLY B 1 616 ? -33.625 0.252 8.812 1 93.69 616 GLY B C 1
ATOM 13590 O O . GLY B 1 616 ? -32.906 1.043 8.172 1 93.69 616 GLY B O 1
ATOM 13591 N N . TYR B 1 617 ? -33.219 -0.905 9.25 1 93.62 617 TYR B N 1
ATOM 13592 C CA . TYR B 1 617 ? -31.906 -1.417 8.922 1 93.62 617 TYR B CA 1
ATOM 13593 C C . TYR B 1 617 ? -31.766 -1.647 7.418 1 93.62 617 TYR B C 1
ATOM 13595 O O . TYR B 1 617 ? -30.75 -1.297 6.82 1 93.62 617 TYR B O 1
ATOM 13603 N N . ALA B 1 618 ? -32.75 -2.152 6.828 1 92.94 618 ALA B N 1
ATOM 13604 C CA . ALA B 1 618 ? -32.75 -2.447 5.395 1 92.94 618 ALA B CA 1
ATOM 13605 C C . ALA B 1 618 ? -32.562 -1.172 4.574 1 92.94 618 ALA B C 1
ATOM 13607 O O . ALA B 1 618 ? -31.781 -1.153 3.609 1 92.94 618 ALA B O 1
ATOM 13608 N N . ARG B 1 619 ? -33.281 -0.216 4.953 1 91.38 619 ARG B N 1
ATOM 13609 C CA . ARG B 1 619 ? -33.156 1.064 4.262 1 91.38 619 ARG B CA 1
ATOM 13610 C C . ARG B 1 619 ? -31.766 1.65 4.422 1 91.38 619 ARG B C 1
ATOM 13612 O O . ARG B 1 619 ? -31.234 2.262 3.492 1 91.38 619 ARG B O 1
ATOM 13619 N N . ALA B 1 620 ? -31.25 1.479 5.559 1 94.12 620 ALA B N 1
ATOM 13620 C CA . ALA B 1 620 ? -29.922 2.01 5.809 1 94.12 620 ALA B CA 1
ATOM 13621 C C . ALA B 1 620 ? -28.875 1.276 4.969 1 94.12 620 ALA B C 1
ATOM 13623 O O . ALA B 1 620 ? -27.922 1.891 4.469 1 94.12 620 ALA B O 1
ATOM 13624 N N . VAL B 1 621 ? -28.984 0.042 4.898 1 91.62 621 VAL B N 1
ATOM 13625 C CA . VAL B 1 621 ? -28.062 -0.754 4.094 1 91.62 621 VAL B CA 1
ATOM 13626 C C . VAL B 1 621 ? -28.188 -0.351 2.627 1 91.62 621 VAL B C 1
ATOM 13628 O O . VAL B 1 621 ? -27.172 -0.221 1.931 1 91.62 621 VAL B O 1
ATOM 13631 N N . GLN B 1 622 ? -29.391 -0.179 2.137 1 88.69 622 GLN B N 1
ATOM 13632 C CA . GLN B 1 622 ? -29.641 0.24 0.762 1 88.69 622 GLN B CA 1
ATOM 13633 C C . GLN B 1 622 ? -29.016 1.601 0.478 1 88.69 622 GLN B C 1
ATOM 13635 O O . GLN B 1 622 ? -28.516 1.838 -0.62 1 88.69 622 GLN B O 1
ATOM 13640 N N . ALA B 1 623 ? -28.984 2.389 1.482 1 88.44 623 ALA B N 1
ATOM 13641 C CA . ALA B 1 623 ? -28.5 3.756 1.325 1 88.44 623 ALA B CA 1
ATOM 13642 C C . ALA B 1 623 ? -26.984 3.822 1.48 1 88.44 623 ALA B C 1
ATOM 13644 O O . ALA B 1 623 ? -26.391 4.891 1.344 1 88.44 623 ALA B O 1
ATOM 13645 N N . SER B 1 624 ? -26.328 2.727 1.682 1 90.94 624 SER B N 1
ATOM 13646 C CA . SER B 1 624 ? -24.906 2.746 1.96 1 90.94 624 SER B CA 1
ATOM 13647 C C . SER B 1 624 ? -24.125 1.892 0.959 1 90.94 624 SER B C 1
ATOM 13649 O O . SER B 1 624 ? -23.359 1.018 1.35 1 90.94 624 SER B O 1
ATOM 13651 N N . PRO B 1 625 ? -24.219 2.223 -0.306 1 87.88 625 PRO B N 1
ATOM 13652 C CA . PRO B 1 625 ? -23.391 1.475 -1.264 1 87.88 625 PRO B CA 1
ATOM 13653 C C . PRO B 1 625 ? -21.906 1.83 -1.178 1 87.88 625 PRO B C 1
ATOM 13655 O O . PRO B 1 625 ? -21.562 2.891 -0.659 1 87.88 625 PRO B O 1
ATOM 13658 N N . LEU B 1 626 ? -21.094 0.888 -1.665 1 91.75 626 LEU B N 1
ATOM 13659 C CA . LEU B 1 626 ? -19.672 1.188 -1.783 1 91.75 626 LEU B CA 1
ATOM 13660 C C . LEU B 1 626 ? -19.438 2.355 -2.738 1 91.75 626 LEU B C 1
ATOM 13662 O O . LEU B 1 626 ? -20.062 2.434 -3.795 1 91.75 626 LEU B O 1
ATOM 13666 N N . GLN B 1 627 ? -18.625 3.262 -2.373 1 91.31 627 GLN B N 1
ATOM 13667 C CA . GLN B 1 627 ? -18.234 4.371 -3.236 1 91.31 627 GLN B CA 1
ATOM 13668 C C . GLN B 1 627 ? -16.812 4.184 -3.766 1 91.31 627 GLN B C 1
ATOM 13670 O O . GLN B 1 627 ? -15.891 3.916 -2.998 1 91.31 627 GLN B O 1
ATOM 13675 N N . ILE B 1 628 ? -16.703 4.352 -5.09 1 91.75 628 ILE B N 1
ATOM 13676 C CA . ILE B 1 628 ? -15.398 4.16 -5.727 1 91.75 628 ILE B CA 1
ATOM 13677 C C . ILE B 1 628 ? -14.984 5.445 -6.441 1 91.75 628 ILE B C 1
ATOM 13679 O O . ILE B 1 628 ? -15.789 6.062 -7.141 1 91.75 628 ILE B O 1
ATOM 13683 N N . ILE B 1 629 ? -13.82 5.852 -6.195 1 87 629 ILE B N 1
ATOM 13684 C CA . ILE B 1 629 ? -13.219 6.973 -6.918 1 87 629 ILE B CA 1
ATOM 13685 C C . ILE B 1 629 ? -12.07 6.469 -7.789 1 87 629 ILE B C 1
ATOM 13687 O O . ILE B 1 629 ? -11.219 5.711 -7.328 1 87 629 ILE B O 1
ATOM 13691 N N . ASP B 1 630 ? -12.055 6.789 -9 1 87.94 630 ASP B N 1
ATOM 13692 C CA . ASP B 1 630 ? -11.016 6.488 -9.977 1 87.94 630 ASP B CA 1
ATOM 13693 C C . ASP B 1 630 ? -10.773 7.672 -10.906 1 87.94 630 ASP B C 1
ATOM 13695 O O . ASP B 1 630 ? -11.43 7.801 -11.945 1 87.94 630 ASP B O 1
ATOM 13699 N N . ASN B 1 631 ? -9.773 8.477 -10.555 1 84.69 631 ASN B N 1
ATOM 13700 C CA . ASN B 1 631 ? -9.469 9.695 -11.297 1 84.69 631 ASN B CA 1
ATOM 13701 C C . ASN B 1 631 ? -8.031 9.695 -11.805 1 84.69 631 ASN B C 1
ATOM 13703 O O . ASN B 1 631 ? -7.121 9.25 -11.102 1 84.69 631 ASN B O 1
ATOM 13707 N N . THR B 1 632 ? -7.848 10.188 -13.023 1 88.88 632 THR B N 1
ATOM 13708 C CA . THR B 1 632 ? -6.516 10.375 -13.594 1 88.88 632 THR B CA 1
ATOM 13709 C C . THR B 1 632 ? -6.336 11.805 -14.094 1 88.88 632 THR B C 1
ATOM 13711 O O . THR B 1 632 ? -7.16 12.312 -14.852 1 88.88 632 THR B O 1
ATOM 13714 N N . LEU B 1 633 ? -5.258 12.438 -13.664 1 86.38 633 LEU B N 1
ATOM 13715 C CA . LEU B 1 633 ? -4.91 13.789 -14.094 1 86.38 633 LEU B CA 1
ATOM 13716 C C . LEU B 1 633 ? -3.57 13.797 -14.82 1 86.38 633 LEU B C 1
ATOM 13718 O O . LEU B 1 633 ? -2.547 13.406 -14.258 1 86.38 633 LEU B O 1
ATOM 13722 N N . ASN B 1 634 ? -3.643 14.258 -16.062 1 90 634 ASN B N 1
ATOM 13723 C CA . ASN B 1 634 ? -2.434 14.375 -16.875 1 90 634 ASN B CA 1
ATOM 13724 C C . ASN B 1 634 ? -2.133 15.828 -17.219 1 90 634 ASN B C 1
ATOM 13726 O O . ASN B 1 634 ? -3.047 16.609 -17.5 1 90 634 ASN B O 1
ATOM 13730 N N . THR B 1 635 ? -0.877 16.188 -17.109 1 87.88 635 THR B N 1
ATOM 13731 C CA . THR B 1 635 ? -0.437 17.531 -17.453 1 87.88 635 THR B CA 1
ATOM 13732 C C . THR B 1 635 ? 0.838 17.484 -18.297 1 87.88 635 THR B C 1
ATOM 13734 O O . THR B 1 635 ? 1.737 16.688 -18.016 1 87.88 635 THR B O 1
ATOM 13737 N N . MET B 1 636 ? 0.921 18.312 -19.297 1 91.44 636 MET B N 1
ATOM 13738 C CA . MET B 1 636 ? 2.117 18.516 -20.109 1 91.44 636 MET B CA 1
ATOM 13739 C C . MET B 1 636 ? 2.537 19.984 -20.094 1 91.44 636 MET B C 1
ATOM 13741 O O . MET B 1 636 ? 1.707 20.875 -20.281 1 91.44 636 MET B O 1
ATOM 13745 N N . SER B 1 637 ? 3.83 20.203 -19.906 1 91.81 637 SER B N 1
ATOM 13746 C CA . SER B 1 637 ? 4.312 21.578 -19.781 1 91.81 637 SER B CA 1
ATOM 13747 C C . SER B 1 637 ? 5.543 21.812 -20.656 1 91.81 637 SER B C 1
ATOM 13749 O O . SER B 1 637 ? 6.332 20.906 -20.891 1 91.81 637 SER B O 1
ATOM 13751 N N . LEU B 1 638 ? 5.629 22.984 -21.156 1 93.12 638 LEU B N 1
ATOM 13752 C CA . LEU B 1 638 ? 6.805 23.547 -21.828 1 93.12 638 LEU B CA 1
ATOM 13753 C C . LEU B 1 638 ? 7.211 24.859 -21.188 1 93.12 638 LEU B C 1
ATOM 13755 O O . LEU B 1 638 ? 6.371 25.734 -20.969 1 93.12 638 LEU B O 1
ATOM 13759 N N . PHE B 1 639 ? 8.555 24.984 -20.828 1 92.31 639 PHE B N 1
ATOM 13760 C CA . PHE B 1 639 ? 8.961 26.219 -20.172 1 92.31 639 PHE B CA 1
ATOM 13761 C C . PHE B 1 639 ? 10.367 26.625 -20.609 1 92.31 639 PHE B C 1
ATOM 13763 O O . PHE B 1 639 ? 11.125 25.812 -21.125 1 92.31 639 PHE B O 1
ATOM 13770 N N . SER B 1 640 ? 10.711 27.859 -20.344 1 93.69 640 SER B N 1
ATOM 13771 C CA . SER B 1 640 ? 12.016 28.438 -20.641 1 93.69 640 SER B CA 1
ATOM 13772 C C . SER B 1 640 ? 12.359 29.578 -19.688 1 93.69 640 SER B C 1
ATOM 13774 O O . SER B 1 640 ? 11.477 30.328 -19.281 1 93.69 640 SER B O 1
ATOM 13776 N N . THR B 1 641 ? 13.57 29.594 -19.25 1 92.5 641 THR B N 1
ATOM 13777 C CA . THR B 1 641 ? 14.094 30.672 -18.422 1 92.5 641 THR B CA 1
ATOM 13778 C C . THR B 1 641 ? 15.375 31.25 -19.031 1 92.5 641 THR B C 1
ATOM 13780 O O . THR B 1 641 ? 16.203 30.516 -19.562 1 92.5 641 THR B O 1
ATOM 13783 N N . MET B 1 642 ? 15.484 32.562 -18.969 1 93.25 642 MET B N 1
ATOM 13784 C CA . MET B 1 642 ? 16.672 33.281 -19.469 1 93.25 642 MET B CA 1
ATOM 13785 C C . MET B 1 642 ? 17.141 34.312 -18.469 1 93.25 642 MET B C 1
ATOM 13787 O O . MET B 1 642 ? 16.344 35.094 -17.953 1 93.25 642 MET B O 1
ATOM 13791 N N . THR B 1 643 ? 18.391 34.25 -18.156 1 93.06 643 THR B N 1
ATOM 13792 C CA . THR B 1 643 ? 19 35.219 -17.281 1 93.06 643 THR B CA 1
ATOM 13793 C C . THR B 1 643 ? 20.219 35.875 -17.953 1 93.06 643 THR B C 1
ATOM 13795 O O . THR B 1 643 ? 21.125 35.188 -18.406 1 93.06 643 THR B O 1
ATOM 13798 N N . TYR B 1 644 ? 20.172 37.156 -18.047 1 95.06 644 TYR B N 1
ATOM 13799 C CA . TYR B 1 644 ? 21.281 37.938 -18.609 1 95.06 644 TYR B CA 1
ATOM 13800 C C . TYR B 1 644 ? 21.922 38.812 -17.547 1 95.06 644 TYR B C 1
ATOM 13802 O O . TYR B 1 644 ? 21.234 39.562 -16.859 1 95.06 644 TYR B O 1
ATOM 13810 N N . THR B 1 645 ? 23.203 38.656 -17.453 1 94.88 645 THR B N 1
ATOM 13811 C CA . THR B 1 645 ? 23.969 39.469 -16.5 1 94.88 645 THR B CA 1
ATOM 13812 C C . THR B 1 645 ? 25.047 40.281 -17.203 1 94.88 645 THR B C 1
ATOM 13814 O O . THR B 1 645 ? 25.797 39.75 -18.016 1 94.88 645 THR B O 1
ATOM 13817 N N . PHE B 1 646 ? 25.109 41.562 -16.844 1 95.5 646 PHE B N 1
ATOM 13818 C CA . PHE B 1 646 ? 26.141 42.438 -17.359 1 95.5 646 PHE B CA 1
ATOM 13819 C C . PHE B 1 646 ? 27.016 42.969 -16.234 1 95.5 646 PHE B C 1
ATOM 13821 O O . PHE B 1 646 ? 26.547 43.688 -15.359 1 95.5 646 PHE B O 1
ATOM 13828 N N . ASP B 1 647 ? 28.281 42.594 -16.234 1 92.38 647 ASP B N 1
ATOM 13829 C CA . ASP B 1 647 ? 29.328 43.062 -15.305 1 92.38 647 ASP B CA 1
ATOM 13830 C C . ASP B 1 647 ? 28.938 42.781 -13.859 1 92.38 647 ASP B C 1
ATOM 13832 O O . ASP B 1 647 ? 29.234 43.594 -12.969 1 92.38 647 ASP B O 1
ATOM 13836 N N . ASP B 1 648 ? 28.094 41.844 -13.602 1 88.94 648 ASP B N 1
ATOM 13837 C CA . ASP B 1 648 ? 27.594 41.469 -12.281 1 88.94 648 ASP B CA 1
ATOM 13838 C C . ASP B 1 648 ? 26.906 42.656 -11.594 1 88.94 648 ASP B C 1
ATOM 13840 O O . ASP B 1 648 ? 26.812 42.688 -10.367 1 88.94 648 ASP B O 1
ATOM 13844 N N . ARG B 1 649 ? 26.469 43.656 -12.344 1 92.56 649 ARG B N 1
ATOM 13845 C CA . ARG B 1 649 ? 25.797 44.844 -11.836 1 92.56 649 ARG B CA 1
ATOM 13846 C C . ARG B 1 649 ? 24.328 44.844 -12.234 1 92.56 649 ARG B C 1
ATOM 13848 O O . ARG B 1 649 ? 23.453 45.156 -11.414 1 92.56 649 ARG B O 1
ATOM 13855 N N . TYR B 1 650 ? 24.141 44.469 -13.477 1 95.75 650 TYR B N 1
ATOM 13856 C CA . TYR B 1 650 ? 22.766 44.438 -14.008 1 95.75 650 TYR B CA 1
ATOM 13857 C C . TYR B 1 650 ? 22.359 43.031 -14.383 1 95.75 650 TYR B C 1
ATOM 13859 O O . TYR B 1 650 ? 23.031 42.375 -15.18 1 95.75 650 TYR B O 1
ATOM 13867 N N . ILE B 1 651 ? 21.297 42.625 -13.805 1 95.75 651 ILE B N 1
ATOM 13868 C CA . ILE B 1 651 ? 20.797 41.281 -14.055 1 95.75 651 ILE B CA 1
ATOM 13869 C C . ILE B 1 651 ? 19.344 41.344 -14.523 1 95.75 651 ILE B C 1
ATOM 13871 O O . ILE B 1 651 ? 18.531 42.062 -13.945 1 95.75 651 ILE B O 1
ATOM 13875 N N . ALA B 1 652 ? 19.031 40.688 -15.562 1 95.25 652 ALA B N 1
ATOM 13876 C CA . ALA B 1 652 ? 17.672 40.562 -16.078 1 95.25 652 ALA B CA 1
ATOM 13877 C C . ALA B 1 652 ? 17.281 39.094 -16.219 1 95.25 652 ALA B C 1
ATOM 13879 O O . ALA B 1 652 ? 18.078 38.25 -16.641 1 95.25 652 ALA B O 1
ATOM 13880 N N . ASN B 1 653 ? 16.094 38.812 -15.766 1 92.94 653 ASN B N 1
ATOM 13881 C CA . ASN B 1 653 ? 15.578 37.438 -15.836 1 92.94 653 ASN B CA 1
ATOM 13882 C C . ASN B 1 653 ? 14.219 37.406 -16.531 1 92.94 653 ASN B C 1
ATOM 13884 O O . ASN B 1 653 ? 13.375 38.281 -16.297 1 92.94 653 ASN B O 1
ATOM 13888 N N . PHE B 1 654 ? 14.031 36.406 -17.375 1 93.12 654 PHE B N 1
ATOM 13889 C CA . PHE B 1 654 ? 12.781 36.188 -18.094 1 93.12 654 PHE B CA 1
ATOM 13890 C C . PHE B 1 654 ? 12.359 34.719 -18 1 93.12 654 PHE B C 1
ATOM 13892 O O . PHE B 1 654 ? 13.172 33.844 -18.188 1 93.12 654 PHE B O 1
ATOM 13899 N N . ASN B 1 655 ? 11.094 34.5 -17.672 1 92 655 ASN B N 1
ATOM 13900 C CA . ASN B 1 655 ? 10.523 33.156 -17.594 1 92 655 ASN B CA 1
ATOM 13901 C C . ASN B 1 655 ? 9.227 33.031 -18.391 1 92 655 ASN B C 1
ATOM 13903 O O . ASN B 1 655 ? 8.414 33.969 -18.391 1 92 655 ASN B O 1
ATOM 13907 N N . ILE B 1 656 ? 9.039 31.969 -19.062 1 91.62 656 ILE B N 1
ATOM 13908 C CA . ILE B 1 656 ? 7.789 31.672 -19.75 1 91.62 656 ILE B CA 1
ATOM 13909 C C . ILE B 1 656 ? 7.457 30.188 -19.609 1 91.62 656 ILE B C 1
ATOM 13911 O O . ILE B 1 656 ? 8.352 29.344 -19.625 1 91.62 656 ILE B O 1
ATOM 13915 N N . ARG B 1 657 ? 6.176 29.828 -19.375 1 91.12 657 ARG B N 1
ATOM 13916 C CA . ARG B 1 657 ? 5.711 28.453 -19.234 1 91.12 657 ARG B CA 1
ATOM 13917 C C . ARG B 1 657 ? 4.293 28.297 -19.766 1 91.12 657 ARG B C 1
ATOM 13919 O O . ARG B 1 657 ? 3.469 29.203 -19.641 1 91.12 657 ARG B O 1
ATOM 13926 N N . THR B 1 658 ? 4.078 27.203 -20.422 1 88.44 658 THR B N 1
ATOM 13927 C CA . THR B 1 658 ? 2.736 26.828 -20.859 1 88.44 658 THR B CA 1
ATOM 13928 C C . THR B 1 658 ? 2.379 25.422 -20.391 1 88.44 658 THR B C 1
ATOM 13930 O O . THR B 1 658 ? 3.221 24.531 -20.406 1 88.44 658 THR B O 1
ATOM 13933 N N . ASP B 1 659 ? 1.149 25.312 -19.891 1 85.88 659 ASP B N 1
ATOM 13934 C CA . ASP B 1 659 ? 0.683 24.031 -19.375 1 85.88 659 ASP B CA 1
ATOM 13935 C C . ASP B 1 659 ? -0.584 23.578 -20.094 1 85.88 659 ASP B C 1
ATOM 13937 O O . ASP B 1 659 ? -1.447 24.391 -20.422 1 85.88 659 ASP B O 1
ATOM 13941 N N . GLY B 1 660 ? -0.628 22.266 -20.438 1 81.5 660 GLY B N 1
ATOM 13942 C CA . GLY B 1 660 ? -1.831 21.578 -20.906 1 81.5 660 GLY B CA 1
ATOM 13943 C C . GLY B 1 660 ? -2.309 20.5 -19.938 1 81.5 660 GLY B C 1
ATOM 13944 O O . GLY B 1 660 ? -1.497 19.797 -19.359 1 81.5 660 GLY B O 1
ATOM 13945 N N . SER B 1 661 ? -3.684 20.484 -19.641 1 81.12 661 SER B N 1
ATOM 13946 C CA . SER B 1 661 ? -4.234 19.5 -18.734 1 81.12 661 SER B CA 1
ATOM 13947 C C . SER B 1 661 ? -5.504 18.875 -19.297 1 81.12 661 SER B C 1
ATOM 13949 O O . SER B 1 661 ? -6.215 19.5 -20.078 1 81.12 661 SER B O 1
ATOM 13951 N N . ASN B 1 662 ? -5.746 17.594 -18.953 1 78.25 662 ASN B N 1
ATOM 13952 C CA . ASN B 1 662 ? -6.988 16.953 -19.375 1 78.25 662 ASN B CA 1
ATOM 13953 C C . ASN B 1 662 ? -8.18 17.438 -18.562 1 78.25 662 ASN B C 1
ATOM 13955 O O . ASN B 1 662 ? -9.32 17.078 -18.844 1 78.25 662 ASN B O 1
ATOM 13959 N N . ARG B 1 663 ? -8.07 18.234 -17.609 1 71.5 663 ARG B N 1
ATOM 13960 C CA . ARG B 1 663 ? -9.172 18.812 -16.844 1 71.5 663 ARG B CA 1
ATOM 13961 C C . ARG B 1 663 ? -9.797 19.984 -17.609 1 71.5 663 ARG B C 1
ATOM 13963 O O . ARG B 1 663 ? -10.977 20.297 -17.422 1 71.5 663 ARG B O 1
ATOM 13970 N N . PHE B 1 664 ? -8.914 20.703 -18.25 1 61.84 664 PHE B N 1
ATOM 13971 C CA . PHE B 1 664 ? -9.375 21.891 -18.953 1 61.84 664 PHE B CA 1
ATOM 13972 C C . PHE B 1 664 ? -9.102 21.766 -20.453 1 61.84 664 PHE B C 1
ATOM 13974 O O . PHE B 1 664 ? -8.109 21.172 -20.859 1 61.84 664 PHE B O 1
ATOM 13981 N N . GLY B 1 665 ? -10.062 21.672 -21.438 1 57.22 665 GLY B N 1
ATOM 13982 C CA . GLY B 1 665 ? -9.617 21.672 -22.828 1 57.22 665 GLY B CA 1
ATOM 13983 C C . GLY B 1 665 ? -10.742 21.469 -23.812 1 57.22 665 GLY B C 1
ATOM 13984 O O . GLY B 1 665 ? -10.523 21 -24.938 1 57.22 665 GLY B O 1
ATOM 13985 N N . GLN B 1 666 ? -11.922 21.609 -23.328 1 52.75 666 GLN B N 1
ATOM 13986 C CA . GLN B 1 666 ? -12.758 21.375 -24.5 1 52.75 666 GLN B CA 1
ATOM 13987 C C . GLN B 1 666 ? -12.461 22.375 -25.609 1 52.75 666 GLN B C 1
ATOM 13989 O O . GLN B 1 666 ? -12.422 22.016 -26.797 1 52.75 666 GLN B O 1
ATOM 13994 N N . ASP B 1 667 ? -12.18 23.594 -25.125 1 55.97 667 ASP B N 1
ATOM 13995 C CA . ASP B 1 667 ? -11.859 24.562 -26.172 1 55.97 667 ASP B CA 1
ATOM 13996 C C . ASP B 1 667 ? -10.352 24.641 -26.406 1 55.97 667 ASP B C 1
ATOM 13998 O O . ASP B 1 667 ? -9.586 24.781 -25.453 1 55.97 667 ASP B O 1
ATOM 14002 N N . LYS B 1 668 ? -10.062 24.359 -27.547 1 56.62 668 LYS B N 1
ATOM 14003 C CA . LYS B 1 668 ? -8.672 24.359 -27.984 1 56.62 668 LYS B CA 1
ATOM 14004 C C . LYS B 1 668 ? -7.953 25.641 -27.531 1 56.62 668 LYS B C 1
ATOM 14006 O O . LYS B 1 668 ? -6.75 25.609 -27.266 1 56.62 668 LYS B O 1
ATOM 14011 N N . SER B 1 669 ? -8.727 26.719 -27.5 1 57.03 669 SER B N 1
ATOM 14012 C CA . SER B 1 669 ? -8.078 28 -27.188 1 57.03 669 SER B CA 1
ATOM 14013 C C . SER B 1 669 ? -7.648 28.062 -25.734 1 57.03 669 SER B C 1
ATOM 14015 O O . SER B 1 669 ? -6.801 28.875 -25.359 1 57.03 669 SER B O 1
ATOM 14017 N N . VAL B 1 670 ? -8.203 27.125 -24.953 1 60.81 670 VAL B N 1
ATOM 14018 C CA . VAL B 1 670 ? -7.945 27.266 -23.516 1 60.81 670 VAL B CA 1
ATOM 14019 C C . VAL B 1 670 ? -7.137 26.078 -23.016 1 60.81 670 VAL B C 1
ATOM 14021 O O . VAL B 1 670 ? -6.906 25.938 -21.812 1 60.81 670 VAL B O 1
ATOM 14024 N N . ARG B 1 671 ? -6.707 25.406 -23.953 1 65.06 671 ARG B N 1
ATOM 14025 C CA . ARG B 1 671 ? -5.996 24.203 -23.547 1 65.06 671 ARG B CA 1
ATOM 14026 C C . ARG B 1 671 ? -4.613 24.531 -23.016 1 65.06 671 ARG B C 1
ATOM 14028 O O . ARG B 1 671 ? -4.109 23.859 -22.109 1 65.06 671 ARG B O 1
ATOM 14035 N N . PHE B 1 672 ? -4.113 25.688 -23.609 1 70.06 672 PHE B N 1
ATOM 14036 C CA . PHE B 1 672 ? -2.781 26.078 -23.156 1 70.06 672 PHE B CA 1
ATOM 14037 C C . PHE B 1 672 ? -2.799 27.469 -22.531 1 70.06 672 PHE B C 1
ATOM 14039 O O . PHE B 1 672 ? -3.412 28.391 -23.078 1 70.06 672 PHE B O 1
ATOM 14046 N N . LEU B 1 673 ? -2.367 27.562 -21.359 1 71.25 673 LEU B N 1
ATOM 14047 C CA . LEU B 1 673 ? -2.256 28.844 -20.688 1 71.25 673 LEU B CA 1
ATOM 14048 C C . LEU B 1 673 ? -0.803 29.297 -20.625 1 71.25 673 LEU B C 1
ATOM 14050 O O . LEU B 1 673 ? -0.032 28.828 -19.797 1 71.25 673 LEU B O 1
ATOM 14054 N N . PRO B 1 674 ? -0.481 30.219 -21.406 1 80.44 674 PRO B N 1
ATOM 14055 C CA . PRO B 1 674 ? 0.877 30.75 -21.281 1 80.44 674 PRO B CA 1
ATOM 14056 C C . PRO B 1 674 ? 1.037 31.703 -20.109 1 80.44 674 PRO B C 1
ATOM 14058 O O . PRO B 1 674 ? 0.19 32.594 -19.891 1 80.44 674 PRO B O 1
ATOM 14061 N N . VAL B 1 675 ? 1.941 31.469 -19.219 1 86.19 675 VAL B N 1
ATOM 14062 C CA . VAL B 1 675 ? 2.311 32.375 -18.141 1 86.19 675 VAL B CA 1
ATOM 14063 C C . VAL B 1 675 ? 3.742 32.844 -18.328 1 86.19 675 VAL B C 1
ATOM 14065 O O . VAL B 1 675 ? 4.574 32.156 -18.906 1 86.19 675 VAL B O 1
ATOM 14068 N N . TRP B 1 676 ? 3.975 34.062 -17.891 1 91 676 TRP B N 1
ATOM 14069 C CA . TRP B 1 676 ? 5.316 34.625 -18.062 1 91 676 TRP B CA 1
ATOM 14070 C C . TRP B 1 676 ? 5.648 35.594 -16.938 1 91 676 TRP B C 1
ATOM 14072 O O . TRP B 1 676 ? 4.75 36.094 -16.234 1 91 676 TRP B O 1
ATOM 14082 N N . SER B 1 677 ? 6.875 35.812 -16.734 1 93.06 677 SER B N 1
ATOM 14083 C CA . SER B 1 677 ? 7.344 36.781 -15.75 1 93.06 677 SER B CA 1
ATOM 14084 C C . SER B 1 677 ? 8.688 37.375 -16.172 1 93.06 677 SER B C 1
ATOM 14086 O O . SER B 1 677 ? 9.438 36.75 -16.922 1 93.06 677 SER B O 1
ATOM 14088 N N . THR B 1 678 ? 8.945 38.594 -15.758 1 94.12 678 THR B N 1
ATOM 14089 C CA . THR B 1 678 ? 10.211 39.281 -15.945 1 94.12 678 THR B CA 1
ATOM 14090 C C . THR B 1 678 ? 10.672 39.938 -14.641 1 94.12 678 THR B C 1
ATOM 14092 O O . THR B 1 678 ? 9.852 40.312 -13.805 1 94.12 678 THR B O 1
ATOM 14095 N N . SER B 1 679 ? 11.922 39.938 -14.438 1 95.06 679 SER B N 1
ATOM 14096 C CA . SER B 1 679 ? 12.469 40.594 -13.25 1 95.06 679 SER B CA 1
ATOM 14097 C C . SER B 1 679 ? 13.836 41.188 -13.531 1 95.06 679 SER B C 1
ATOM 14099 O O . SER B 1 679 ? 14.5 40.812 -14.508 1 95.06 679 SER B O 1
ATOM 14101 N N . GLY B 1 680 ? 14.227 42.125 -12.656 1 95.44 680 GLY B N 1
ATOM 14102 C CA . GLY B 1 680 ? 15.508 42.812 -12.742 1 95.44 680 GLY B CA 1
ATOM 14103 C C . GLY B 1 680 ? 16.141 43.062 -11.391 1 95.44 680 GLY B C 1
ATOM 14104 O O . GLY B 1 680 ? 15.438 43.25 -10.398 1 95.44 680 GLY B O 1
ATOM 14105 N N . ARG B 1 681 ? 17.406 43.031 -11.391 1 96 681 ARG B N 1
ATOM 14106 C CA . ARG B 1 681 ? 18.188 43.344 -10.195 1 96 681 ARG B CA 1
ATOM 14107 C C . ARG B 1 681 ? 19.344 44.281 -10.531 1 96 681 ARG B C 1
ATOM 14109 O O . ARG B 1 681 ? 20.031 44.094 -11.539 1 96 681 ARG B O 1
ATOM 14116 N N . TRP B 1 682 ? 19.469 45.375 -9.766 1 96.56 682 TRP B N 1
ATOM 14117 C CA . TRP B 1 682 ? 20.562 46.344 -9.867 1 96.56 682 TRP B CA 1
ATOM 14118 C C . TRP B 1 682 ? 21.406 46.344 -8.609 1 96.56 682 TRP B C 1
ATOM 14120 O O . TRP B 1 682 ? 20.953 46.75 -7.535 1 96.56 682 TRP B O 1
ATOM 14130 N N . ASN B 1 683 ? 22.578 45.812 -8.797 1 94.94 683 ASN B N 1
ATOM 14131 C CA . ASN B 1 683 ? 23.531 45.875 -7.691 1 94.94 683 ASN B CA 1
ATOM 14132 C C . ASN B 1 683 ? 24.203 47.219 -7.605 1 94.94 683 ASN B C 1
ATOM 14134 O O . ASN B 1 683 ? 25.297 47.406 -8.133 1 94.94 683 ASN B O 1
ATOM 14138 N N . VAL B 1 684 ? 23.672 48 -6.867 1 94.81 684 VAL B N 1
ATOM 14139 C CA . VAL B 1 684 ? 24.094 49.375 -6.801 1 94.81 684 VAL B CA 1
ATOM 14140 C C . VAL B 1 684 ? 25.453 49.469 -6.105 1 94.81 684 VAL B C 1
ATOM 14142 O O . VAL B 1 684 ? 26.266 50.344 -6.438 1 94.81 684 VAL B O 1
ATOM 14145 N N . HIS B 1 685 ? 25.75 48.656 -5.176 1 91.5 685 HIS B N 1
ATOM 14146 C CA . HIS B 1 685 ? 26.984 48.719 -4.402 1 91.5 685 HIS B CA 1
ATOM 14147 C C . HIS B 1 685 ? 28.188 48.438 -5.289 1 91.5 685 HIS B C 1
ATOM 14149 O O . HIS B 1 685 ? 29.328 48.75 -4.902 1 91.5 685 HIS B O 1
ATOM 14155 N N . ARG B 1 686 ? 27.938 47.844 -6.402 1 90.75 686 ARG B N 1
ATOM 14156 C CA . ARG B 1 686 ? 29.047 47.531 -7.301 1 90.75 686 ARG B CA 1
ATOM 14157 C C . ARG B 1 686 ? 29.328 48.688 -8.25 1 90.75 686 ARG B C 1
ATOM 14159 O O . ARG B 1 686 ? 30.281 48.625 -9.031 1 90.75 686 ARG B O 1
ATOM 14166 N N . GLU B 1 687 ? 28.594 49.719 -8.18 1 93 687 GLU B N 1
ATOM 14167 C CA . GLU B 1 687 ? 28.891 50.906 -8.953 1 93 687 GLU B CA 1
ATOM 14168 C C . GLU B 1 687 ? 30.172 51.594 -8.453 1 93 687 GLU B C 1
ATOM 14170 O O . GLU B 1 687 ? 30.453 51.594 -7.254 1 93 687 GLU B O 1
ATOM 14175 N N . LYS B 1 688 ? 30.891 52.281 -9.32 1 88.31 688 LYS B N 1
ATOM 14176 C CA . LYS B 1 688 ? 32.188 52.875 -9.016 1 88.31 688 LYS B CA 1
ATOM 14177 C C . LYS B 1 688 ? 32.094 53.906 -7.902 1 88.31 688 LYS B C 1
ATOM 14179 O O . LYS B 1 688 ? 32.969 54 -7.043 1 88.31 688 LYS B O 1
ATOM 14184 N N . MET B 1 689 ? 31.172 54.594 -7.836 1 88.69 689 MET B N 1
ATOM 14185 C CA . MET B 1 689 ? 31.016 55.656 -6.848 1 88.69 689 MET B CA 1
ATOM 14186 C C . MET B 1 689 ? 30.797 55.062 -5.453 1 88.69 689 MET B C 1
ATOM 14188 O O . MET B 1 689 ? 31.281 55.625 -4.465 1 88.69 689 MET B O 1
ATOM 14192 N N . LEU B 1 690 ? 30.172 53.938 -5.355 1 89.12 690 LEU B N 1
ATOM 14193 C CA . LEU B 1 690 ? 29.781 53.406 -4.055 1 89.12 690 LEU B CA 1
ATOM 14194 C C . LEU B 1 690 ? 30.781 52.344 -3.578 1 89.12 690 LEU B C 1
ATOM 14196 O O . LEU B 1 690 ? 30.828 52.031 -2.389 1 89.12 690 LEU B O 1
ATOM 14200 N N . GLN B 1 691 ? 31.547 51.875 -4.461 1 85.19 691 GLN B N 1
ATOM 14201 C CA . GLN B 1 691 ? 32.531 50.844 -4.086 1 85.19 691 GLN B CA 1
ATOM 14202 C C . GLN B 1 691 ? 33.531 51.406 -3.084 1 85.19 691 GLN B C 1
ATOM 14204 O O . GLN B 1 691 ? 34.156 50.656 -2.33 1 85.19 691 GLN B O 1
ATOM 14209 N N . SER B 1 692 ? 33.594 52.688 -2.941 1 83.62 692 SER B N 1
ATOM 14210 C CA . SER B 1 692 ? 34.562 53.312 -2.041 1 83.62 692 SER B CA 1
ATOM 14211 C C . SER B 1 692 ? 34.031 53.344 -0.61 1 83.62 692 SER B C 1
ATOM 14213 O O . SER B 1 692 ? 34.812 53.5 0.338 1 83.62 692 SER B O 1
ATOM 14215 N N . TRP B 1 693 ? 32.719 53.125 -0.487 1 90.38 693 TRP B N 1
ATOM 14216 C CA . TRP B 1 693 ? 32.125 53.156 0.844 1 90.38 693 TRP B CA 1
ATOM 14217 C C . TRP B 1 693 ? 32.375 51.844 1.574 1 90.38 693 TRP B C 1
ATOM 14219 O O . TRP B 1 693 ? 31.641 50.875 1.364 1 90.38 693 TRP B O 1
ATOM 14229 N N . ARG B 1 694 ? 33.25 51.688 2.473 1 83.56 694 ARG B N 1
ATOM 14230 C CA . ARG B 1 694 ? 33.688 50.469 3.137 1 83.56 694 ARG B CA 1
ATOM 14231 C C . ARG B 1 694 ? 32.594 49.969 4.102 1 83.56 694 ARG B C 1
ATOM 14233 O O . ARG B 1 694 ? 32.562 48.781 4.43 1 83.56 694 ARG B O 1
ATOM 14240 N N . TRP B 1 695 ? 31.656 50.875 4.586 1 87.56 695 TRP B N 1
ATOM 14241 C CA . TRP B 1 695 ? 30.641 50.469 5.543 1 87.56 695 TRP B CA 1
ATOM 14242 C C . TRP B 1 695 ? 29.469 49.781 4.836 1 87.56 695 TRP B C 1
ATOM 14244 O O . TRP B 1 695 ? 28.672 49.094 5.473 1 87.56 695 TRP B O 1
ATOM 14254 N N . LEU B 1 696 ? 29.453 49.906 3.502 1 91.56 696 LEU B N 1
ATOM 14255 C CA . LEU B 1 696 ? 28.359 49.344 2.713 1 91.56 696 LEU B CA 1
ATOM 14256 C C . LEU B 1 696 ? 28.781 48 2.092 1 91.56 696 LEU B C 1
ATOM 14258 O O . LEU B 1 696 ? 29.734 47.969 1.308 1 91.56 696 LEU B O 1
ATOM 14262 N N . ASP B 1 697 ? 28.125 46.938 2.502 1 88.94 697 ASP B N 1
ATOM 14263 C CA . ASP B 1 697 ? 28.469 45.625 1.975 1 88.94 697 ASP B CA 1
ATOM 14264 C C . ASP B 1 697 ? 27.594 45.281 0.777 1 88.94 697 ASP B C 1
ATOM 14266 O O . ASP B 1 697 ? 28.062 44.719 -0.204 1 88.94 697 ASP B O 1
ATOM 14270 N N . GLU B 1 698 ? 26.312 45.594 0.911 1 91.56 698 GLU B N 1
ATOM 14271 C CA . GLU B 1 698 ? 25.406 45.281 -0.178 1 91.56 698 GLU B CA 1
ATOM 14272 C C . GLU B 1 698 ? 24.266 46.281 -0.256 1 91.56 698 GLU B C 1
ATOM 14274 O O . GLU B 1 698 ? 23.75 46.75 0.772 1 91.56 698 GLU B O 1
ATOM 14279 N N . LEU B 1 699 ? 23.953 46.719 -1.367 1 94.56 699 LEU B N 1
ATOM 14280 C CA . LEU B 1 699 ? 22.766 47.5 -1.718 1 94.56 699 LEU B CA 1
ATOM 14281 C C . LEU B 1 699 ? 22.234 47.094 -3.092 1 94.56 699 LEU B C 1
ATOM 14283 O O . LEU B 1 699 ? 22.906 47.312 -4.105 1 94.56 699 LEU B O 1
ATOM 14287 N N . ALA B 1 700 ? 21.172 46.438 -3.068 1 94.81 700 ALA B N 1
ATOM 14288 C CA . ALA B 1 700 ? 20.609 45.969 -4.32 1 94.81 700 ALA B CA 1
ATOM 14289 C C . ALA B 1 700 ? 19.125 46.344 -4.438 1 94.81 700 ALA B C 1
ATOM 14291 O O . ALA B 1 700 ? 18.391 46.312 -3.445 1 94.81 700 ALA B O 1
ATOM 14292 N N . LEU B 1 701 ? 18.719 46.719 -5.629 1 96.31 701 LEU B N 1
ATOM 14293 C CA . LEU B 1 701 ? 17.312 46.969 -5.965 1 96.31 701 LEU B CA 1
ATOM 14294 C C . LEU B 1 701 ? 16.781 45.906 -6.902 1 96.31 701 LEU B C 1
ATOM 14296 O O . LEU B 1 701 ? 17.453 45.5 -7.855 1 96.31 701 LEU B O 1
ATOM 14300 N N . ARG B 1 702 ? 15.633 45.406 -6.551 1 95.38 702 ARG B N 1
ATOM 14301 C CA . ARG B 1 702 ? 15.008 44.375 -7.363 1 95.38 702 ARG B CA 1
ATOM 14302 C C . ARG B 1 702 ? 13.586 44.75 -7.742 1 95.38 702 ARG B C 1
ATOM 14304 O O . ARG B 1 702 ? 12.883 45.406 -6.965 1 95.38 702 ARG B O 1
ATOM 14311 N N . ALA B 1 703 ? 13.156 44.281 -8.891 1 95.56 703 ALA B N 1
ATOM 14312 C CA . ALA B 1 703 ? 11.781 44.469 -9.359 1 95.56 703 ALA B CA 1
ATOM 14313 C C . ALA B 1 703 ? 11.336 43.312 -10.227 1 95.56 703 ALA B C 1
ATOM 14315 O O . ALA B 1 703 ? 12.125 42.75 -11.008 1 95.56 703 ALA B O 1
ATOM 14316 N N . SER B 1 704 ? 10.102 42.906 -10.039 1 95.06 704 SER B N 1
ATOM 14317 C CA . SER B 1 704 ? 9.562 41.812 -10.836 1 95.06 704 SER B CA 1
ATOM 14318 C C . SER B 1 704 ? 8.117 42.094 -11.25 1 95.06 704 SER B C 1
ATOM 14320 O O . SER B 1 704 ? 7.402 42.844 -10.562 1 95.06 704 SER B O 1
ATOM 14322 N N . TYR B 1 705 ? 7.746 41.531 -12.359 1 94.25 705 TYR B N 1
ATOM 14323 C CA . TYR B 1 705 ? 6.406 41.656 -12.922 1 94.25 705 TYR B CA 1
ATOM 14324 C C . TYR B 1 705 ? 6.051 40.406 -13.75 1 94.25 705 TYR B C 1
ATOM 14326 O O . TYR B 1 705 ? 6.891 39.875 -14.484 1 94.25 705 TYR B O 1
ATOM 14334 N N . GLY B 1 706 ? 4.781 39.938 -13.562 1 92.25 706 GLY B N 1
ATOM 14335 C CA . GLY B 1 706 ? 4.398 38.781 -14.359 1 92.25 706 GLY B CA 1
ATOM 14336 C C . GLY B 1 706 ? 2.982 38.312 -14.094 1 92.25 706 GLY B C 1
ATOM 14337 O O . GLY B 1 706 ? 2.234 38.969 -13.359 1 92.25 706 GLY B O 1
ATOM 14338 N N . VAL B 1 707 ? 2.609 37.188 -14.812 1 89.44 707 VAL B N 1
ATOM 14339 C CA . VAL B 1 707 ? 1.278 36.594 -14.711 1 89.44 707 VAL B CA 1
ATOM 14340 C C . VAL B 1 707 ? 1.392 35.125 -14.32 1 89.44 707 VAL B C 1
ATOM 14342 O O . VAL B 1 707 ? 2.262 34.406 -14.828 1 89.44 707 VAL B O 1
ATOM 14345 N N . GLN B 1 708 ? 0.538 34.781 -13.406 1 85.31 708 GLN B N 1
ATOM 14346 C CA . GLN B 1 708 ? 0.449 33.375 -12.984 1 85.31 708 GLN B CA 1
ATOM 14347 C C . GLN B 1 708 ? -0.962 32.812 -13.188 1 85.31 708 GLN B C 1
ATOM 14349 O O . GLN B 1 708 ? -1.929 33.594 -13.227 1 85.31 708 GLN B O 1
ATOM 14354 N N . GLY B 1 709 ? -1.008 31.484 -13.359 1 77.75 709 GLY B N 1
ATOM 14355 C CA . GLY B 1 709 ? -2.303 30.844 -13.523 1 77.75 709 GLY B CA 1
ATOM 14356 C C . GLY B 1 709 ? -2.66 29.922 -12.367 1 77.75 709 GLY B C 1
ATOM 14357 O O . GLY B 1 709 ? -1.789 29.531 -11.594 1 77.75 709 GLY B O 1
ATOM 14358 N N . ASN B 1 710 ? -4 29.703 -12.219 1 77.06 710 ASN B N 1
ATOM 14359 C CA . ASN B 1 710 ? -4.512 28.734 -11.258 1 77.06 710 ASN B CA 1
ATOM 14360 C C . ASN B 1 710 ? -5.645 27.906 -11.852 1 77.06 710 ASN B C 1
ATOM 14362 O O . ASN B 1 710 ? -6.52 28.438 -12.531 1 77.06 710 ASN B O 1
ATOM 14366 N N . VAL B 1 711 ? -5.434 26.594 -11.633 1 71.88 711 VAL B N 1
ATOM 14367 C CA . VAL B 1 711 ? -6.496 25.703 -12.086 1 71.88 711 VAL B CA 1
ATOM 14368 C C . VAL B 1 711 ? -7.355 25.281 -10.898 1 71.88 711 VAL B C 1
ATOM 14370 O O . VAL B 1 711 ? -6.84 24.812 -9.883 1 71.88 711 VAL B O 1
ATOM 14373 N N . HIS B 1 712 ? -8.562 25.5 -11.109 1 71 712 HIS B N 1
ATOM 14374 C CA . HIS B 1 712 ? -9.453 25.016 -10.062 1 71 712 HIS B CA 1
ATOM 14375 C C . HIS B 1 712 ? -9.492 23.5 -10.016 1 71 712 HIS B C 1
ATOM 14377 O O . HIS B 1 712 ? -9.617 22.844 -11.055 1 71 712 HIS B O 1
ATOM 14383 N N . PRO B 1 713 ? -9.383 22.891 -8.945 1 65.31 713 PRO B N 1
ATOM 14384 C CA . PRO B 1 713 ? -9.258 21.438 -8.867 1 65.31 713 PRO B CA 1
ATOM 14385 C C . PRO B 1 713 ? -10.562 20.703 -9.18 1 65.31 713 PRO B C 1
ATOM 14387 O O . PRO B 1 713 ? -10.547 19.516 -9.508 1 65.31 713 PRO B O 1
ATOM 14390 N N . SER B 1 714 ? -11.68 21.344 -9.109 1 66.38 714 SER B N 1
ATOM 14391 C CA . SER B 1 714 ? -12.93 20.578 -9.164 1 66.38 714 SER B CA 1
ATOM 14392 C C . SER B 1 714 ? -13.812 21.047 -10.312 1 66.38 714 SER B C 1
ATOM 14394 O O . SER B 1 714 ? -14.977 20.641 -10.414 1 66.38 714 SER B O 1
ATOM 14396 N N . GLN B 1 715 ? -13.32 21.875 -11.117 1 67.38 715 GLN B N 1
ATOM 14397 C CA . GLN B 1 715 ? -14.188 22.391 -12.164 1 67.38 715 GLN B CA 1
ATOM 14398 C C . GLN B 1 715 ? -13.672 22 -13.547 1 67.38 715 GLN B C 1
ATOM 14400 O O . GLN B 1 715 ? -12.469 21.844 -13.742 1 67.38 715 GLN B O 1
ATOM 14405 N N . THR B 1 716 ? -14.711 21.656 -14.414 1 70.25 716 THR B N 1
ATOM 14406 C CA . THR B 1 716 ? -14.398 21.328 -15.797 1 70.25 716 THR B CA 1
ATOM 14407 C C . THR B 1 716 ? -15.383 22.016 -16.75 1 70.25 716 THR B C 1
ATOM 14409 O O . THR B 1 716 ? -16.562 22.141 -16.438 1 70.25 716 THR B O 1
ATOM 14412 N N . PRO B 1 717 ? -14.805 22.516 -17.859 1 67.5 717 PRO B N 1
ATOM 14413 C CA . PRO B 1 717 ? -15.703 23.125 -18.844 1 67.5 717 PRO B CA 1
ATOM 14414 C C . PRO B 1 717 ? -16.547 22.078 -19.578 1 67.5 717 PRO B C 1
ATOM 14416 O O . PRO B 1 717 ? -17.531 22.438 -20.234 1 67.5 717 PRO B O 1
ATOM 14419 N N . TYR B 1 718 ? -16.234 20.844 -19.344 1 68.94 718 TYR B N 1
ATOM 14420 C CA . TYR B 1 718 ? -16.859 19.766 -20.094 1 68.94 718 TYR B CA 1
ATOM 14421 C C . TYR B 1 718 ? -18.234 19.438 -19.516 1 68.94 718 TYR B C 1
ATOM 14423 O O . TYR B 1 718 ? -18.469 19.609 -18.328 1 68.94 718 TYR B O 1
ATOM 14431 N N . LEU B 1 719 ? -19.062 19.141 -20.547 1 72.56 719 LEU B N 1
ATOM 14432 C CA . LEU B 1 719 ? -20.312 18.516 -20.094 1 72.56 719 LEU B CA 1
ATOM 14433 C C . LEU B 1 719 ? -20.062 17.109 -19.594 1 72.56 719 LEU B C 1
ATOM 14435 O O . LEU B 1 719 ? -19.609 16.25 -20.344 1 72.56 719 LEU B O 1
ATOM 14439 N N . ILE B 1 720 ? -20.078 17 -18.328 1 72.94 720 ILE B N 1
ATOM 14440 C CA . ILE B 1 720 ? -19.906 15.68 -17.75 1 72.94 720 ILE B CA 1
ATOM 14441 C C . ILE B 1 720 ? -21.266 15.117 -17.328 1 72.94 720 ILE B C 1
ATOM 14443 O O . ILE B 1 720 ? -22 15.75 -16.578 1 72.94 720 ILE B O 1
ATOM 14447 N N . VAL B 1 721 ? -21.578 14.016 -18.031 1 73.81 721 VAL B N 1
ATOM 14448 C CA . VAL B 1 721 ? -22.828 13.336 -17.719 1 73.81 721 VAL B CA 1
ATOM 14449 C C . VAL B 1 721 ? -22.578 12.273 -16.656 1 73.81 721 VAL B C 1
ATOM 14451 O O . VAL B 1 721 ? -21.656 11.461 -16.766 1 73.81 721 VAL B O 1
ATOM 14454 N N . LYS B 1 722 ? -23.297 12.523 -15.609 1 74.62 722 LYS B N 1
ATOM 14455 C CA . LYS B 1 722 ? -23.312 11.477 -14.602 1 74.62 722 LYS B CA 1
ATOM 14456 C C . LYS B 1 722 ? -24.375 10.422 -14.914 1 74.62 722 LYS B C 1
ATOM 14458 O O . LYS B 1 722 ? -25.562 10.742 -15.016 1 74.62 722 LYS B O 1
ATOM 14463 N N . GLN B 1 723 ? -23.844 9.344 -15.242 1 75 723 GLN B N 1
ATOM 14464 C CA . GLN B 1 723 ? -24.766 8.242 -15.469 1 75 723 GLN B CA 1
ATOM 14465 C C . GLN B 1 723 ? -25.281 7.684 -14.141 1 75 723 GLN B C 1
ATOM 14467 O O . GLN B 1 723 ? -24.609 6.895 -13.484 1 75 723 GLN B O 1
ATOM 14472 N N . GLU B 1 724 ? -26.453 8.383 -13.836 1 65.44 724 GLU B N 1
ATOM 14473 C CA . GLU B 1 724 ? -27.031 8.016 -12.539 1 65.44 724 GLU B CA 1
ATOM 14474 C C . GLU B 1 724 ? -27.469 6.555 -12.523 1 65.44 724 GLU B C 1
ATOM 14476 O O . GLU B 1 724 ? -27.406 5.875 -13.547 1 65.44 724 GLU B O 1
ATOM 14481 N N . ASN B 1 725 ? -27.891 6.195 -11.305 1 64.25 725 ASN B N 1
ATOM 14482 C CA . ASN B 1 725 ? -28.406 4.848 -11.062 1 64.25 725 ASN B CA 1
ATOM 14483 C C . ASN B 1 725 ? -29.781 4.645 -11.68 1 64.25 725 ASN B C 1
ATOM 14485 O O . ASN B 1 725 ? -30.406 5.594 -12.156 1 64.25 725 ASN B O 1
ATOM 14489 N N . TYR B 1 726 ? -30.156 3.422 -11.797 1 67.62 726 TYR B N 1
ATOM 14490 C CA . TYR B 1 726 ? -31.484 3.057 -12.25 1 67.62 726 TYR B CA 1
ATOM 14491 C C . TYR B 1 726 ? -32.562 3.713 -11.383 1 67.62 726 TYR B C 1
ATOM 14493 O O . TYR B 1 726 ? -32.469 3.668 -10.156 1 67.62 726 TYR B O 1
ATOM 14501 N N . ASN B 1 727 ? -33.312 4.617 -12.031 1 64.62 727 ASN B N 1
ATOM 14502 C CA . ASN B 1 727 ? -34.469 5.219 -11.367 1 64.62 727 ASN B CA 1
ATOM 14503 C C . ASN B 1 727 ? -35.688 4.281 -11.375 1 64.62 727 ASN B C 1
ATOM 14505 O O . ASN B 1 727 ? -36.281 4.043 -12.422 1 64.62 727 ASN B O 1
ATOM 14509 N N . SER B 1 728 ? -36 3.707 -10.297 1 60.72 728 SER B N 1
ATOM 14510 C CA . SER B 1 728 ? -37.062 2.713 -10.195 1 60.72 728 SER B CA 1
ATOM 14511 C C . SER B 1 728 ? -38.406 3.311 -10.578 1 60.72 728 SER B C 1
ATOM 14513 O O . SER B 1 728 ? -39.312 2.592 -11.023 1 60.72 728 SER B O 1
ATOM 14515 N N . ILE B 1 729 ? -38.531 4.613 -10.383 1 59.97 729 ILE B N 1
ATOM 14516 C CA . ILE B 1 729 ? -39.812 5.273 -10.695 1 59.97 729 ILE B CA 1
ATOM 14517 C C . ILE B 1 729 ? -39.938 5.418 -12.211 1 59.97 729 ILE B C 1
ATOM 14519 O O . ILE B 1 729 ? -41 5.094 -12.773 1 59.97 729 ILE B O 1
ATOM 14523 N N . LEU B 1 730 ? -38.844 5.75 -12.812 1 64.06 730 LEU B N 1
ATOM 14524 C CA . LEU B 1 730 ? -38.875 5.98 -14.25 1 64.06 730 LEU B CA 1
ATOM 14525 C C . LEU B 1 730 ? -38.625 4.684 -15.016 1 64.06 730 LEU B C 1
ATOM 14527 O O . LEU B 1 730 ? -38.906 4.586 -16.203 1 64.06 730 LEU B O 1
ATOM 14531 N N . GLY B 1 731 ? -38.156 3.703 -14.242 1 64.06 731 GLY B N 1
ATOM 14532 C CA . GLY B 1 731 ? -37.812 2.428 -14.852 1 64.06 731 GLY B CA 1
ATOM 14533 C C . GLY B 1 731 ? -36.688 2.525 -15.844 1 64.06 731 GLY B C 1
ATOM 14534 O O . GLY B 1 731 ? -36.625 1.779 -16.828 1 64.06 731 GLY B O 1
ATOM 14535 N N . GLU B 1 732 ? -35.906 3.617 -15.797 1 72.75 732 GLU B N 1
ATOM 14536 C CA . GLU B 1 732 ? -34.812 3.826 -16.734 1 72.75 732 GLU B CA 1
ATOM 14537 C C . GLU B 1 732 ? -33.594 4.379 -16.016 1 72.75 732 GLU B C 1
ATOM 14539 O O . GLU B 1 732 ? -33.688 4.848 -14.883 1 72.75 732 GLU B O 1
ATOM 14544 N N . PHE B 1 733 ? -32.5 4.133 -16.703 1 76.06 733 PHE B N 1
ATOM 14545 C CA . PHE B 1 733 ? -31.281 4.777 -16.219 1 76.06 733 PHE B CA 1
ATOM 14546 C C . PHE B 1 733 ? -31.312 6.273 -16.516 1 76.06 733 PHE B C 1
ATOM 14548 O O . PHE B 1 733 ? -31.719 6.691 -17.609 1 76.06 733 PHE B O 1
ATOM 14555 N N . VAL B 1 734 ? -31.203 6.957 -15.516 1 72.5 734 VAL B N 1
ATOM 14556 C CA . VAL B 1 734 ? -31.266 8.406 -15.672 1 72.5 734 VAL B CA 1
ATOM 14557 C C . VAL B 1 734 ? -29.844 8.969 -15.766 1 72.5 734 VAL B C 1
ATOM 14559 O O . VAL B 1 734 ? -28.906 8.398 -15.203 1 72.5 734 VAL B O 1
ATOM 14562 N N . ALA B 1 735 ? -29.609 9.789 -16.719 1 75.69 735 ALA B N 1
ATOM 14563 C CA . ALA B 1 735 ? -28.375 10.555 -16.797 1 75.69 735 ALA B CA 1
ATOM 14564 C C . ALA B 1 735 ? -28.594 12 -16.375 1 75.69 735 ALA B C 1
ATOM 14566 O O . ALA B 1 735 ? -29.625 12.602 -16.688 1 75.69 735 ALA B O 1
ATOM 14567 N N . THR B 1 736 ? -27.875 12.344 -15.383 1 74.56 736 THR B N 1
ATOM 14568 C CA . THR B 1 736 ? -27.938 13.742 -14.961 1 74.56 736 THR B CA 1
ATOM 14569 C C . THR B 1 736 ? -26.625 14.461 -15.266 1 74.56 736 THR B C 1
ATOM 14571 O O . THR B 1 736 ? -25.609 13.828 -15.539 1 74.56 736 THR B O 1
ATOM 14574 N N . LEU B 1 737 ? -26.781 15.75 -15.383 1 74 737 LEU B N 1
ATOM 14575 C CA . LEU B 1 737 ? -25.578 16.547 -15.539 1 74 737 LEU B CA 1
ATOM 14576 C C . LEU B 1 737 ? -24.859 16.703 -14.211 1 74 737 LEU B C 1
ATOM 14578 O O . LEU B 1 737 ? -25.469 17.078 -13.203 1 74 737 LEU B O 1
ATOM 14582 N N . LYS B 1 738 ? -23.688 16.266 -14.125 1 72.62 738 LYS B N 1
ATOM 14583 C CA . LYS B 1 738 ? -22.891 16.438 -12.906 1 72.62 738 LYS B CA 1
ATOM 14584 C C . LYS B 1 738 ? -22.766 17.922 -12.555 1 72.62 738 LYS B C 1
ATOM 14586 O O . LYS B 1 738 ? -22.891 18.297 -11.383 1 72.62 738 LYS B O 1
ATOM 14591 N N . GLN B 1 739 ? -22.391 18.719 -13.602 1 74.19 739 GLN B N 1
ATOM 14592 C CA . GLN B 1 739 ? -22.281 20.156 -13.484 1 74.19 739 GLN B CA 1
ATOM 14593 C C . GLN B 1 739 ? -22.672 20.844 -14.789 1 74.19 739 GLN B C 1
ATOM 14595 O O . GLN B 1 739 ? -22.531 20.281 -15.867 1 74.19 739 GLN B O 1
ATOM 14600 N N . PHE B 1 740 ? -23.219 21.984 -14.617 1 75.62 740 PHE B N 1
ATOM 14601 C CA . PHE B 1 740 ? -23.562 22.719 -15.828 1 75.62 740 PHE B CA 1
ATOM 14602 C C . PHE B 1 740 ? -22.312 23.109 -16.594 1 75.62 740 PHE B C 1
ATOM 14604 O O . PHE B 1 740 ? -21.406 23.719 -16.047 1 75.62 740 PHE B O 1
ATOM 14611 N N . PRO B 1 741 ? -22.297 22.656 -17.781 1 74.75 741 PRO B N 1
ATOM 14612 C CA . PRO B 1 741 ? -21.109 22.969 -18.562 1 74.75 741 PRO B CA 1
ATOM 14613 C C . PRO B 1 741 ? -20.984 24.438 -18.906 1 74.75 741 PRO B C 1
ATOM 14615 O O . PRO B 1 741 ? -22 25.109 -19.125 1 74.75 741 PRO B O 1
ATOM 14618 N N . ASN B 1 742 ? -19.828 25.031 -18.766 1 77.06 742 ASN B N 1
ATOM 14619 C CA . ASN B 1 742 ? -19.484 26.375 -19.203 1 77.06 742 ASN B CA 1
ATOM 14620 C C . ASN B 1 742 ? -18.266 26.375 -20.125 1 77.06 742 ASN B C 1
ATOM 14622 O O . ASN B 1 742 ? -17.125 26.281 -19.656 1 77.06 742 ASN B O 1
ATOM 14626 N N . LYS B 1 743 ? -18.516 26.438 -21.344 1 73.69 743 LYS B N 1
ATOM 14627 C CA . LYS B 1 743 ? -17.469 26.359 -22.344 1 73.69 743 LYS B CA 1
ATOM 14628 C C . LYS B 1 743 ? -16.5 27.531 -22.203 1 73.69 743 LYS B C 1
ATOM 14630 O O . LYS B 1 743 ? -15.375 27.469 -22.719 1 73.69 743 LYS B O 1
ATOM 14635 N N . HIS B 1 744 ? -16.906 28.516 -21.453 1 74.75 744 HIS B N 1
ATOM 14636 C CA . HIS B 1 744 ? -16.078 29.719 -21.359 1 74.75 744 HIS B CA 1
ATOM 14637 C C . HIS B 1 744 ? -15.227 29.688 -20.094 1 74.75 744 HIS B C 1
ATOM 14639 O O . HIS B 1 744 ? -14.539 30.672 -19.797 1 74.75 744 HIS B O 1
ATOM 14645 N N . LEU B 1 745 ? -15.336 28.625 -19.484 1 78.75 745 LEU B N 1
ATOM 14646 C CA . LEU B 1 745 ? -14.539 28.531 -18.266 1 78.75 745 LEU B CA 1
ATOM 14647 C C . LEU B 1 745 ? -13.047 28.516 -18.594 1 78.75 745 LEU B C 1
ATOM 14649 O O . LEU B 1 745 ? -12.609 27.781 -19.484 1 78.75 745 LEU B O 1
ATOM 14653 N N . ARG B 1 746 ? -12.383 29.453 -18 1 77.88 746 ARG B N 1
ATOM 14654 C CA . ARG B 1 746 ? -10.945 29.594 -18.219 1 77.88 746 ARG B CA 1
ATOM 14655 C C . ARG B 1 746 ? -10.195 29.531 -16.891 1 77.88 746 ARG B C 1
ATOM 14657 O O . ARG B 1 746 ? -10.812 29.453 -15.82 1 77.88 746 ARG B O 1
ATOM 14664 N N . TRP B 1 747 ? -8.891 29.609 -17.016 1 78.69 747 TRP B N 1
ATOM 14665 C CA . TRP B 1 747 ? -8.039 29.609 -15.828 1 78.69 747 TRP B CA 1
ATOM 14666 C C . TRP B 1 747 ? -8.133 30.938 -15.086 1 78.69 747 TRP B C 1
ATOM 14668 O O . TRP B 1 747 ? -8.375 31.984 -15.703 1 78.69 747 TRP B O 1
ATOM 14678 N N . GLU B 1 748 ? -7.91 30.812 -13.789 1 82.62 748 GLU B N 1
ATOM 14679 C CA . GLU B 1 748 ? -7.723 32.062 -13.031 1 82.62 748 GLU B CA 1
ATOM 14680 C C . GLU B 1 748 ? -6.355 32.656 -13.305 1 82.62 748 GLU B C 1
ATOM 14682 O O . GLU B 1 748 ? -5.371 31.953 -13.492 1 82.62 748 GLU B O 1
ATOM 14687 N N . LYS B 1 749 ? -6.336 33.906 -13.336 1 86 749 LYS B N 1
ATOM 14688 C CA . LYS B 1 749 ? -5.078 34.594 -13.586 1 86 749 LYS B CA 1
ATOM 14689 C C . LYS B 1 749 ? -4.746 35.562 -12.445 1 86 749 LYS B C 1
ATOM 14691 O O . LYS B 1 749 ? -5.637 36.219 -11.906 1 86 749 LYS B O 1
ATOM 14696 N N . THR B 1 750 ? -3.5 35.594 -12.094 1 88.38 750 THR B N 1
ATOM 14697 C CA . THR B 1 750 ? -3.012 36.531 -11.094 1 88.38 750 THR B CA 1
ATOM 14698 C C . THR B 1 750 ? -1.854 37.344 -11.648 1 88.38 750 THR B C 1
ATOM 14700 O O . THR B 1 750 ? -0.836 36.812 -12.07 1 88.38 750 THR B O 1
ATOM 14703 N N . VAL B 1 751 ? -2.018 38.625 -11.68 1 91.5 751 VAL B N 1
ATOM 14704 C CA . VAL B 1 751 ? -0.961 39.562 -12.086 1 91.5 751 VAL B CA 1
ATOM 14705 C C . VAL B 1 751 ? -0.304 40.156 -10.844 1 91.5 751 VAL B C 1
ATOM 14707 O O . VAL B 1 751 ? -0.992 40.656 -9.953 1 91.5 751 VAL B O 1
ATOM 14710 N N . SER B 1 752 ? 0.992 40.062 -10.828 1 92.19 752 SER B N 1
ATOM 14711 C CA . SER B 1 752 ? 1.687 40.531 -9.625 1 92.19 752 SER B CA 1
ATOM 14712 C C . SER B 1 752 ? 2.877 41.406 -9.977 1 92.19 752 SER B C 1
ATOM 14714 O O . SER B 1 752 ? 3.539 41.188 -11 1 92.19 752 SER B O 1
ATOM 14716 N N . TYR B 1 753 ? 3.176 42.406 -9.211 1 93.75 753 TYR B N 1
ATOM 14717 C CA . TYR B 1 753 ? 4.422 43.156 -9.25 1 93.75 753 TYR B CA 1
ATOM 14718 C C . TYR B 1 753 ? 5.059 43.219 -7.863 1 93.75 753 TYR B C 1
ATOM 14720 O O . TYR B 1 753 ? 4.355 43.219 -6.848 1 93.75 753 TYR B O 1
ATOM 14728 N N . ASN B 1 754 ? 6.273 43.25 -7.816 1 95.44 754 ASN B N 1
ATOM 14729 C CA . ASN B 1 754 ? 7.055 43.281 -6.582 1 95.44 754 ASN B CA 1
ATOM 14730 C C . ASN B 1 754 ? 8.273 44.219 -6.711 1 95.44 754 ASN B C 1
ATOM 14732 O O . ASN B 1 754 ? 8.93 44.219 -7.75 1 95.44 754 ASN B O 1
ATOM 14736 N N . PHE B 1 755 ? 8.508 45.062 -5.66 1 96.62 755 PHE B N 1
ATOM 14737 C CA . PHE B 1 755 ? 9.703 45.875 -5.523 1 96.62 755 PHE B CA 1
ATOM 14738 C C . PHE B 1 755 ? 10.43 45.562 -4.223 1 96.62 755 PHE B C 1
ATOM 14740 O O . PHE B 1 755 ? 9.812 45.531 -3.158 1 96.62 755 PHE B O 1
ATOM 14747 N N . GLY B 1 756 ? 11.695 45.312 -4.379 1 95.69 756 GLY B N 1
ATOM 14748 C CA . GLY B 1 756 ? 12.461 44.969 -3.199 1 95.69 756 GLY B CA 1
ATOM 14749 C C . GLY B 1 756 ? 13.766 45.719 -3.074 1 95.69 756 GLY B C 1
ATOM 14750 O O . GLY B 1 756 ? 14.367 46.094 -4.082 1 95.69 756 GLY B O 1
ATOM 14751 N N . ILE B 1 757 ? 14.227 45.875 -1.841 1 96.25 757 ILE B N 1
ATOM 14752 C CA . ILE B 1 757 ? 15.516 46.469 -1.51 1 96.25 757 ILE B CA 1
ATOM 14753 C C . ILE B 1 757 ? 16.266 45.562 -0.533 1 96.25 757 ILE B C 1
ATOM 14755 O O . ILE B 1 757 ? 15.703 45.125 0.473 1 96.25 757 ILE B O 1
ATOM 14759 N N . ASP B 1 758 ? 17.453 45.281 -0.908 1 94.25 758 ASP B N 1
ATOM 14760 C CA . ASP B 1 758 ? 18.344 44.531 -0.016 1 94.25 758 ASP B CA 1
ATOM 14761 C C . ASP B 1 758 ? 19.531 45.406 0.425 1 94.25 758 ASP B C 1
ATOM 14763 O O . ASP B 1 758 ? 20.156 46.062 -0.397 1 94.25 758 ASP B O 1
ATOM 14767 N N . PHE B 1 759 ? 19.688 45.281 1.733 1 91.75 759 PHE B N 1
ATOM 14768 C CA . PHE B 1 759 ? 20.734 46.156 2.273 1 91.75 759 PHE B CA 1
ATOM 14769 C C . PHE B 1 759 ? 21.547 45.438 3.342 1 91.75 759 PHE B C 1
ATOM 14771 O O . PHE B 1 759 ? 21 44.656 4.121 1 91.75 759 PHE B O 1
ATOM 14778 N N . SER B 1 760 ? 22.875 45.594 3.33 1 93.75 760 SER B N 1
ATOM 14779 C CA . SER B 1 760 ? 23.766 45.094 4.371 1 93.75 760 SER B CA 1
ATOM 14780 C C . SER B 1 760 ? 24.891 46.094 4.652 1 93.75 760 SER B C 1
ATOM 14782 O O . SER B 1 760 ? 25.484 46.656 3.727 1 93.75 760 SER B O 1
ATOM 14784 N N . ILE B 1 761 ? 25.234 46.312 6.047 1 93.31 761 ILE B N 1
ATOM 14785 C CA . ILE B 1 761 ? 26.266 47.281 6.398 1 93.31 761 ILE B CA 1
ATOM 14786 C C . ILE B 1 761 ? 27.125 46.75 7.527 1 93.31 761 ILE B C 1
ATOM 14788 O O . ILE B 1 761 ? 26.734 45.781 8.211 1 93.31 761 ILE B O 1
ATOM 14792 N N . PHE B 1 762 ? 28.375 47.188 7.719 1 91.38 762 PHE B N 1
ATOM 14793 C CA . PHE B 1 762 ? 29.312 46.906 8.797 1 91.38 762 PHE B CA 1
ATOM 14794 C C . PHE B 1 762 ? 29.672 45.438 8.805 1 91.38 762 PHE B C 1
ATOM 14796 O O . PHE B 1 762 ? 29.594 44.75 9.844 1 91.38 762 PHE B O 1
ATOM 14803 N N . HIS B 1 763 ? 30.016 44.906 7.605 1 84.31 763 HIS B N 1
ATOM 14804 C CA . HIS B 1 763 ? 30.422 43.5 7.406 1 84.31 763 HIS B CA 1
ATOM 14805 C C . HIS B 1 763 ? 29.281 42.562 7.75 1 84.31 763 HIS B C 1
ATOM 14807 O O . HIS B 1 763 ? 29.484 41.594 8.492 1 84.31 763 HIS B O 1
ATOM 14813 N N . ASP B 1 764 ? 28.109 43 7.32 1 85.5 764 ASP B N 1
ATOM 14814 C CA . ASP B 1 764 ? 26.906 42.156 7.387 1 85.5 764 ASP B CA 1
ATOM 14815 C C . ASP B 1 764 ? 26.406 42.031 8.82 1 85.5 764 ASP B C 1
ATOM 14817 O O . ASP B 1 764 ? 25.719 41.062 9.164 1 85.5 764 ASP B O 1
ATOM 14821 N N . ARG B 1 765 ? 26.766 42.938 9.773 1 90 765 ARG B N 1
ATOM 14822 C CA . ARG B 1 765 ? 26.234 42.938 11.133 1 90 765 ARG B CA 1
ATOM 14823 C C . ARG B 1 765 ? 24.781 43.438 11.164 1 90 765 ARG B C 1
ATOM 14825 O O . ARG B 1 765 ? 24.047 43.094 12.086 1 90 765 ARG B O 1
ATOM 14832 N N . VAL B 1 766 ? 24.578 44.281 10.172 1 93.44 766 VAL B N 1
ATOM 14833 C CA . VAL B 1 766 ? 23.203 44.719 10 1 93.44 766 VAL B CA 1
ATOM 14834 C C . VAL B 1 766 ? 22.75 44.406 8.57 1 93.44 766 VAL B C 1
ATOM 14836 O O . VAL B 1 766 ? 23.359 44.875 7.613 1 93.44 766 VAL B O 1
ATOM 14839 N N . SER B 1 767 ? 21.812 43.625 8.469 1 93.62 767 SER B N 1
ATOM 14840 C CA . SER B 1 767 ? 21.234 43.312 7.168 1 93.62 767 SER B CA 1
ATOM 14841 C C . SER B 1 767 ? 19.719 43.438 7.191 1 93.62 767 SER B C 1
ATOM 14843 O O . SER B 1 767 ? 19.078 43.156 8.211 1 93.62 767 SER B O 1
ATOM 14845 N N . ALA B 1 768 ? 19.125 43.875 6.062 1 94 768 ALA B N 1
ATOM 14846 C CA . ALA B 1 768 ? 17.672 44.062 5.988 1 94 768 ALA B CA 1
ATOM 14847 C C . ALA B 1 768 ? 17.172 43.812 4.57 1 94 768 ALA B C 1
ATOM 14849 O O . ALA B 1 768 ? 17.906 44 3.6 1 94 768 ALA B O 1
ATOM 14850 N N . SER B 1 769 ? 16 43.344 4.488 1 94 769 SER B N 1
ATOM 14851 C CA . SER B 1 769 ? 15.289 43.188 3.227 1 94 769 SER B CA 1
ATOM 14852 C C . SER B 1 769 ? 13.867 43.75 3.326 1 94 769 SER B C 1
ATOM 14854 O O . SER B 1 769 ? 13.148 43.438 4.277 1 94 769 SER B O 1
ATOM 14856 N N . LEU B 1 770 ? 13.523 44.594 2.406 1 96.06 770 LEU B N 1
ATOM 14857 C CA . LEU B 1 770 ? 12.188 45.156 2.336 1 96.06 770 LEU B CA 1
ATOM 14858 C C . LEU B 1 770 ? 11.539 44.875 0.987 1 96.06 770 LEU B C 1
ATOM 14860 O O . LEU B 1 770 ? 12.141 45.125 -0.062 1 96.06 770 LEU B O 1
ATOM 14864 N N . ASP B 1 771 ? 10.367 44.312 1.008 1 96.06 771 ASP B N 1
ATOM 14865 C CA . ASP B 1 771 ? 9.602 44.031 -0.205 1 96.06 771 ASP B CA 1
ATOM 14866 C C . ASP B 1 771 ? 8.227 44.688 -0.143 1 96.06 771 ASP B C 1
ATOM 14868 O O . ASP B 1 771 ? 7.562 44.656 0.896 1 96.06 771 ASP B O 1
ATOM 14872 N N . VAL B 1 772 ? 7.844 45.281 -1.236 1 96.69 772 VAL B N 1
ATOM 14873 C CA . VAL B 1 772 ? 6.492 45.812 -1.435 1 96.69 772 VAL B CA 1
ATOM 14874 C C . VAL B 1 772 ? 5.863 45.125 -2.66 1 96.69 772 VAL B C 1
ATOM 14876 O O . VAL B 1 772 ? 6.508 45.031 -3.707 1 96.69 772 VAL B O 1
ATOM 14879 N N . TYR B 1 773 ? 4.602 44.688 -2.5 1 94.88 773 TYR B N 1
ATOM 14880 C CA . TYR B 1 773 ? 4.027 43.906 -3.602 1 94.88 773 TYR B CA 1
ATOM 14881 C C . TYR B 1 773 ? 2.547 44.25 -3.77 1 94.88 773 TYR B C 1
ATOM 14883 O O . TYR B 1 773 ? 1.915 44.781 -2.863 1 94.88 773 TYR B O 1
ATOM 14891 N N . ASN B 1 774 ? 2.012 43.875 -4.926 1 95.06 774 ASN B N 1
ATOM 14892 C CA . ASN B 1 774 ? 0.601 43.875 -5.297 1 95.06 774 ASN B CA 1
ATOM 14893 C C . ASN B 1 774 ? 0.244 42.719 -6.199 1 95.06 774 ASN B C 1
ATOM 14895 O O . ASN B 1 774 ? 0.919 42.469 -7.199 1 95.06 774 ASN B O 1
ATOM 14899 N N . LYS B 1 775 ? -0.727 41.938 -5.734 1 92.38 775 LYS B N 1
ATOM 14900 C CA . LYS B 1 775 ? -1.241 40.812 -6.477 1 92.38 775 LYS B CA 1
ATOM 14901 C C . LYS B 1 775 ? -2.717 40.969 -6.816 1 92.38 775 LYS B C 1
ATOM 14903 O O . LYS B 1 775 ? -3.562 41.062 -5.922 1 92.38 775 LYS B O 1
ATOM 14908 N N . LYS B 1 776 ? -2.98 40.969 -8.047 1 92.44 776 LYS B N 1
ATOM 14909 C CA . LYS B 1 776 ? -4.371 41.094 -8.477 1 92.44 776 LYS B CA 1
ATOM 14910 C C . LYS B 1 776 ? -4.82 39.844 -9.234 1 92.44 776 LYS B C 1
ATOM 14912 O O . LYS B 1 776 ? -4.242 39.5 -10.266 1 92.44 776 LYS B O 1
ATOM 14917 N N . GLY B 1 777 ? -5.773 39.25 -8.648 1 90.19 777 GLY B N 1
ATOM 14918 C CA . GLY B 1 777 ? -6.355 38.062 -9.289 1 90.19 777 GLY B CA 1
ATOM 14919 C C . GLY B 1 777 ? -7.57 38.406 -10.141 1 90.19 777 GLY B C 1
ATOM 14920 O O . GLY B 1 777 ? -8.492 39.094 -9.688 1 90.19 777 GLY B O 1
ATOM 14921 N N . TYR B 1 778 ? -7.457 37.906 -11.391 1 89.62 778 TYR B N 1
ATOM 14922 C CA . TYR B 1 778 ? -8.555 38.094 -12.328 1 89.62 778 TYR B CA 1
ATOM 14923 C C . TYR B 1 778 ? -9.164 36.75 -12.727 1 89.62 778 TYR B C 1
ATOM 14925 O O . TYR B 1 778 ? -8.539 35.719 -12.562 1 89.62 778 TYR B O 1
ATOM 14933 N N . ASP B 1 779 ? -10.406 36.812 -13.203 1 86.81 779 ASP B N 1
ATOM 14934 C CA . ASP B 1 779 ? -11.117 35.625 -13.711 1 86.81 779 ASP B CA 1
ATOM 14935 C C . ASP B 1 779 ? -11.242 34.562 -12.641 1 86.81 779 ASP B C 1
ATOM 14937 O O . ASP B 1 779 ? -11.109 33.375 -12.93 1 86.81 779 ASP B O 1
ATOM 14941 N N . GLN B 1 780 ? -11.43 35.031 -11.523 1 87.88 780 GLN B N 1
ATOM 14942 C CA . GLN B 1 780 ? -11.633 34.062 -10.453 1 87.88 780 GLN B CA 1
ATOM 14943 C C . GLN B 1 780 ? -12.93 33.281 -10.656 1 87.88 780 GLN B C 1
ATOM 14945 O O . GLN B 1 780 ? -13.938 33.875 -11.102 1 87.88 780 GLN B O 1
ATOM 14950 N N . ILE B 1 781 ? -12.875 32.062 -10.32 1 82.94 781 ILE B N 1
ATOM 14951 C CA . ILE B 1 781 ? -14.031 31.219 -10.523 1 82.94 781 ILE B CA 1
ATOM 14952 C C . ILE B 1 781 ? -15 31.359 -9.352 1 82.94 781 ILE B C 1
ATOM 14954 O O . ILE B 1 781 ? -14.602 31.234 -8.195 1 82.94 781 ILE B O 1
ATOM 14958 N N . ILE B 1 782 ? -16.156 31.688 -9.68 1 81.69 782 ILE B N 1
ATOM 14959 C CA . ILE B 1 782 ? -17.219 31.812 -8.672 1 81.69 782 ILE B CA 1
ATOM 14960 C C . ILE B 1 782 ? -18.469 31.094 -9.148 1 81.69 782 ILE B C 1
ATOM 14962 O O . ILE B 1 782 ? -18.578 30.734 -10.32 1 81.69 782 ILE B O 1
ATOM 14966 N N . GLN B 1 783 ? -19.312 30.797 -8.164 1 78.19 783 GLN B N 1
ATOM 14967 C CA . GLN B 1 783 ? -20.578 30.156 -8.484 1 78.19 783 GLN B CA 1
ATOM 14968 C C . GLN B 1 783 ? -21.719 31.172 -8.578 1 78.19 783 GLN B C 1
ATOM 14970 O O . GLN B 1 783 ? -21.875 32 -7.684 1 78.19 783 GLN B O 1
ATOM 14975 N N . ARG B 1 784 ? -22.344 31.141 -9.773 1 75.5 784 ARG B N 1
ATOM 14976 C CA . ARG B 1 784 ? -23.5 32 -9.977 1 75.5 784 ARG B CA 1
ATOM 14977 C C . ARG B 1 784 ? -24.797 31.203 -9.953 1 75.5 784 ARG B C 1
ATOM 14979 O O . ARG B 1 784 ? -24.891 30.125 -10.555 1 75.5 784 ARG B O 1
ATOM 14986 N N . ARG B 1 785 ? -25.656 31.609 -9.195 1 72.56 785 ARG B N 1
ATOM 14987 C CA . ARG B 1 785 ? -26.953 30.953 -9.148 1 72.56 785 ARG B CA 1
ATOM 14988 C C . ARG B 1 785 ? -27.75 31.219 -10.422 1 72.56 785 ARG B C 1
ATOM 14990 O O . ARG B 1 785 ? -27.75 32.344 -10.938 1 72.56 785 ARG B O 1
ATOM 14997 N N . ILE B 1 786 ? -28.25 30.172 -10.984 1 73.25 786 ILE B N 1
ATOM 14998 C CA . ILE B 1 786 ? -29.094 30.297 -12.172 1 73.25 786 ILE B CA 1
ATOM 14999 C C . ILE B 1 786 ? -30.5 29.781 -11.867 1 73.25 786 ILE B C 1
ATOM 15001 O O . ILE B 1 786 ? -30.719 29.125 -10.844 1 73.25 786 ILE B O 1
ATOM 15005 N N . ALA B 1 787 ? -31.375 30.219 -12.672 1 69.94 787 ALA B N 1
ATOM 15006 C CA . ALA B 1 787 ? -32.75 29.75 -12.508 1 69.94 787 ALA B CA 1
ATOM 15007 C C . ALA B 1 787 ? -32.844 28.234 -12.57 1 69.94 787 ALA B C 1
ATOM 15009 O O . ALA B 1 787 ? -32.219 27.609 -13.438 1 69.94 787 ALA B O 1
ATOM 15010 N N . PRO B 1 788 ? -33.375 27.703 -11.547 1 70.88 788 PRO B N 1
ATOM 15011 C CA . PRO B 1 788 ? -33.5 26.234 -11.508 1 70.88 788 PRO B CA 1
ATOM 15012 C C . PRO B 1 788 ? -34.062 25.656 -12.805 1 70.88 788 PRO B C 1
ATOM 15014 O O . PRO B 1 788 ? -33.844 24.469 -13.086 1 70.88 788 PRO B O 1
ATOM 15017 N N . SER B 1 789 ? -34.75 26.531 -13.57 1 67.06 789 SER B N 1
ATOM 15018 C CA . SER B 1 789 ? -35.312 26.078 -14.836 1 67.06 789 SER B CA 1
ATOM 15019 C C . SER B 1 789 ? -34.219 25.547 -15.766 1 67.06 789 SER B C 1
ATOM 15021 O O . SER B 1 789 ? -34.5 24.766 -16.672 1 67.06 789 SER B O 1
ATOM 15023 N N . ASN B 1 790 ? -33.062 25.906 -15.469 1 67.81 790 ASN B N 1
ATOM 15024 C CA . ASN B 1 790 ? -31.938 25.484 -16.312 1 67.81 790 ASN B CA 1
ATOM 15025 C C . ASN B 1 790 ? -31.438 24.094 -15.914 1 67.81 790 ASN B C 1
ATOM 15027 O O . ASN B 1 790 ? -30.562 23.531 -16.578 1 67.81 790 ASN B O 1
ATOM 15031 N N . GLY B 1 791 ? -32.094 23.531 -14.977 1 65.5 791 GLY B N 1
ATOM 15032 C CA . GLY B 1 791 ? -31.734 22.172 -14.57 1 65.5 791 GLY B CA 1
ATOM 15033 C C . GLY B 1 791 ? -30.625 22.141 -13.547 1 65.5 791 GLY B C 1
ATOM 15034 O O . GLY B 1 791 ? -30.125 21.062 -13.203 1 65.5 791 GLY B O 1
ATOM 15035 N N . ALA B 1 792 ? -30.062 23.297 -13.289 1 71.75 792 ALA B N 1
ATOM 15036 C CA . ALA B 1 792 ? -29.047 23.391 -12.242 1 71.75 792 ALA B CA 1
ATOM 15037 C C . ALA B 1 792 ? -29.234 24.625 -11.383 1 71.75 792 ALA B C 1
ATOM 15039 O O . ALA B 1 792 ? -29.906 25.578 -11.797 1 71.75 792 ALA B O 1
ATOM 15040 N N . ASP B 1 793 ? -28.719 24.531 -10.234 1 69.06 793 ASP B N 1
ATOM 15041 C CA . ASP B 1 793 ? -28.875 25.656 -9.32 1 69.06 793 ASP B CA 1
ATOM 15042 C C . ASP B 1 793 ? -27.75 26.656 -9.477 1 69.06 793 ASP B C 1
ATOM 15044 O O . ASP B 1 793 ? -27.906 27.828 -9.125 1 69.06 793 ASP B O 1
ATOM 15048 N N . PHE B 1 794 ? -26.609 26.078 -9.977 1 77.19 794 PHE B N 1
ATOM 15049 C CA . PHE B 1 794 ? -25.469 26.984 -10.047 1 77.19 794 PHE B CA 1
ATOM 15050 C C . PHE B 1 794 ? -24.641 26.703 -11.305 1 77.19 794 PHE B C 1
ATOM 15052 O O . PHE B 1 794 ? -24.703 25.609 -11.867 1 77.19 794 PHE B O 1
ATOM 15059 N N . VAL B 1 795 ? -24.125 27.766 -11.812 1 78.44 795 VAL B N 1
ATOM 15060 C CA . VAL B 1 795 ? -23.141 27.656 -12.875 1 78.44 795 VAL B CA 1
ATOM 15061 C C . VAL B 1 795 ? -21.828 28.297 -12.445 1 78.44 795 VAL B C 1
ATOM 15063 O O . VAL B 1 795 ? -21.828 29.328 -11.758 1 78.44 795 VAL B O 1
ATOM 15066 N N . THR B 1 796 ? -20.781 27.641 -12.742 1 81.62 796 THR B N 1
ATOM 15067 C CA . THR B 1 796 ? -19.453 28.172 -12.422 1 81.62 796 THR B CA 1
ATOM 15068 C C . THR B 1 796 ? -18.953 29.094 -13.531 1 81.62 796 THR B C 1
ATOM 15070 O O . THR B 1 796 ? -18.984 28.734 -14.711 1 81.62 796 THR B O 1
ATOM 15073 N N . ILE B 1 797 ? -18.578 30.375 -13.195 1 82.94 797 ILE B N 1
ATOM 15074 C CA . ILE B 1 797 ? -18.125 31.344 -14.188 1 82.94 797 ILE B CA 1
ATOM 15075 C C . ILE B 1 797 ? -16.859 32.031 -13.688 1 82.94 797 ILE B C 1
ATOM 15077 O O . ILE B 1 797 ? -16.609 32.094 -12.477 1 82.94 797 ILE B O 1
ATOM 15081 N N . ASN B 1 798 ? -16.141 32.688 -14.656 1 86.5 798 ASN B N 1
ATOM 15082 C CA . ASN B 1 798 ? -14.961 33.469 -14.336 1 86.5 798 ASN B CA 1
ATOM 15083 C C . ASN B 1 798 ? -15.32 34.938 -14.141 1 86.5 798 ASN B C 1
ATOM 15085 O O . ASN B 1 798 ? -15 35.781 -14.992 1 86.5 798 ASN B O 1
ATOM 15089 N N . GLU B 1 799 ? -15.844 35.312 -13.031 1 84.44 799 GLU B N 1
ATOM 15090 C CA . GLU B 1 799 ? -16.281 36.688 -12.867 1 84.44 799 GLU B CA 1
ATOM 15091 C C . GLU B 1 799 ? -15.75 37.281 -11.562 1 84.44 799 GLU B C 1
ATOM 15093 O O . GLU B 1 799 ? -16 38.438 -11.25 1 84.44 799 GLU B O 1
ATOM 15098 N N . GLY B 1 800 ? -14.992 36.656 -10.852 1 87.81 800 GLY B N 1
ATOM 15099 C CA . GLY B 1 800 ? -14.484 37.188 -9.594 1 87.81 800 GLY B CA 1
ATOM 15100 C C . GLY B 1 800 ? -13.125 37.844 -9.734 1 87.81 800 GLY B C 1
ATOM 15101 O O . GLY B 1 800 ? -12.344 37.469 -10.617 1 87.81 800 GLY B O 1
ATOM 15102 N N . ASP B 1 801 ? -12.922 38.844 -8.883 1 92.31 801 ASP B N 1
ATOM 15103 C CA . ASP B 1 801 ? -11.609 39.5 -8.797 1 92.31 801 ASP B CA 1
ATOM 15104 C C . ASP B 1 801 ? -11.203 39.719 -7.34 1 92.31 801 ASP B C 1
ATOM 15106 O O . ASP B 1 801 ? -12.039 40.031 -6.5 1 92.31 801 ASP B O 1
ATOM 15110 N N . ILE B 1 802 ? -9.938 39.469 -7.086 1 91.94 802 ILE B N 1
ATOM 15111 C CA . ILE B 1 802 ? -9.406 39.625 -5.738 1 91.94 802 ILE B CA 1
ATOM 15112 C C . ILE B 1 802 ? -8.055 40.344 -5.789 1 91.94 802 ILE B C 1
ATOM 15114 O O . ILE B 1 802 ? -7.316 40.188 -6.773 1 91.94 802 ILE B O 1
ATOM 15118 N N . GLU B 1 803 ? -7.805 41.125 -4.773 1 93.56 803 GLU B N 1
ATOM 15119 C CA . GLU B 1 803 ? -6.555 41.875 -4.723 1 93.56 803 GLU B CA 1
ATOM 15120 C C . GLU B 1 803 ? -5.852 41.688 -3.379 1 93.56 803 GLU B C 1
ATOM 15122 O O . GLU B 1 803 ? -6.5 41.688 -2.33 1 93.56 803 GLU B O 1
ATOM 15127 N N . ASN B 1 804 ? -4.578 41.406 -3.398 1 92.69 804 ASN B N 1
ATOM 15128 C CA . ASN B 1 804 ? -3.689 41.375 -2.24 1 92.69 804 ASN B CA 1
ATOM 15129 C C . ASN B 1 804 ? -2.568 42.406 -2.379 1 92.69 804 ASN B C 1
ATOM 15131 O O . ASN B 1 804 ? -1.891 42.469 -3.408 1 92.69 804 ASN B O 1
ATOM 15135 N N . LYS B 1 805 ? -2.439 43.25 -1.407 1 94.81 805 LYS B N 1
ATOM 15136 C CA . LYS B 1 805 ? -1.349 44.219 -1.363 1 94.81 805 LYS B CA 1
ATOM 15137 C C . LYS B 1 805 ? -0.706 44.281 0.02 1 94.81 805 LYS B C 1
ATOM 15139 O O . LYS B 1 805 ? -1.379 44.062 1.03 1 94.81 805 LYS B O 1
ATOM 15144 N N . GLY B 1 806 ? 0.64 44.438 -0.003 1 95 806 GLY B N 1
ATOM 15145 C CA . GLY B 1 806 ? 1.286 44.469 1.3 1 95 806 GLY B CA 1
ATOM 15146 C C . GLY B 1 806 ? 2.779 44.719 1.221 1 95 806 GLY B C 1
ATOM 15147 O O . GLY B 1 806 ? 3.289 45.156 0.178 1 95 806 GLY B O 1
ATOM 15148 N N . TRP B 1 807 ? 3.408 44.656 2.363 1 96.06 807 TRP B N 1
ATOM 15149 C CA . TRP B 1 807 ? 4.855 44.812 2.475 1 96.06 807 TRP B CA 1
ATOM 15150 C C . TRP B 1 807 ? 5.426 43.781 3.455 1 96.06 807 TRP B C 1
ATOM 15152 O O . TRP B 1 807 ? 4.703 43.25 4.301 1 96.06 807 TRP B O 1
ATOM 15162 N N . GLU B 1 808 ? 6.699 43.531 3.262 1 96.56 808 GLU B N 1
ATOM 15163 C CA . GLU B 1 808 ? 7.449 42.625 4.094 1 96.56 808 GLU B CA 1
ATOM 15164 C C . GLU B 1 808 ? 8.797 43.188 4.504 1 96.56 808 GLU B C 1
ATOM 15166 O O . GLU B 1 808 ? 9.453 43.875 3.711 1 96.56 808 GLU B O 1
ATOM 15171 N N . LEU B 1 809 ? 9.102 42.938 5.742 1 96.12 809 LEU B N 1
ATOM 15172 C CA . LEU B 1 809 ? 10.367 43.438 6.273 1 96.12 809 LEU B CA 1
ATOM 15173 C C . LEU B 1 809 ? 11.086 42.344 7.059 1 96.12 809 LEU B C 1
ATOM 15175 O O . LEU B 1 809 ? 10.477 41.656 7.867 1 96.12 809 LEU B O 1
ATOM 15179 N N . ALA B 1 810 ? 12.273 42.125 6.754 1 95.38 810 ALA B N 1
ATOM 15180 C CA . ALA B 1 810 ? 13.164 41.25 7.512 1 95.38 810 ALA B CA 1
ATOM 15181 C C . ALA B 1 810 ? 14.445 41.969 7.906 1 95.38 810 ALA B C 1
ATOM 15183 O O . ALA B 1 810 ? 15.047 42.688 7.086 1 95.38 810 ALA B O 1
ATOM 15184 N N . PHE B 1 811 ? 14.758 41.844 9.164 1 92.62 811 PHE B N 1
ATOM 15185 C CA . PHE B 1 811 ? 15.898 42.562 9.727 1 92.62 811 PHE B CA 1
ATOM 15186 C C . PHE B 1 811 ? 16.734 41.656 10.602 1 92.62 811 PHE B C 1
ATOM 15188 O O . PHE B 1 811 ? 16.203 40.906 11.43 1 92.62 811 PHE B O 1
ATOM 15195 N N . ASN B 1 812 ? 18.031 41.625 10.312 1 93.25 812 ASN B N 1
ATOM 15196 C CA . ASN B 1 812 ? 18.969 40.875 11.125 1 93.25 812 ASN B CA 1
ATOM 15197 C C . ASN B 1 812 ? 20.094 41.75 11.672 1 93.25 812 ASN B C 1
ATOM 15199 O O . ASN B 1 812 ? 20.688 42.531 10.922 1 93.25 812 ASN B O 1
ATOM 15203 N N . VAL B 1 813 ? 20.422 41.656 13 1 94.44 813 VAL B N 1
ATOM 15204 C CA . VAL B 1 813 ? 21.453 42.469 13.641 1 94.44 813 VAL B CA 1
ATOM 15205 C C . VAL B 1 813 ? 22.359 41.594 14.508 1 94.44 813 VAL B C 1
ATOM 15207 O O . VAL B 1 813 ? 21.859 40.719 15.227 1 94.44 813 VAL B O 1
ATOM 15210 N N . VAL B 1 814 ? 23.578 41.812 14.375 1 93.69 814 VAL B N 1
ATOM 15211 C CA . VAL B 1 814 ? 24.562 41.156 15.219 1 93.69 814 VAL B CA 1
ATOM 15212 C C . VAL B 1 814 ? 25.328 42.188 16.016 1 93.69 814 VAL B C 1
ATOM 15214 O O . VAL B 1 814 ? 26.438 42.594 15.641 1 93.69 814 VAL B O 1
ATOM 15217 N N . PRO B 1 815 ? 24.891 42.625 17.172 1 91.5 815 PRO B N 1
ATOM 15218 C CA . PRO B 1 815 ? 25.5 43.719 17.953 1 91.5 815 PRO B CA 1
ATOM 15219 C C . PRO B 1 815 ? 26.875 43.312 18.5 1 91.5 815 PRO B C 1
ATOM 15221 O O . PRO B 1 815 ? 27.781 44.156 18.562 1 91.5 815 PRO B O 1
ATOM 15224 N N . LEU B 1 816 ? 26.953 42.062 18.984 1 91 816 LEU B N 1
ATOM 15225 C CA . LEU B 1 816 ? 28.219 41.594 19.562 1 91 816 LEU B CA 1
ATOM 15226 C C . LEU B 1 816 ? 28.75 40.375 18.797 1 91 816 LEU B C 1
ATOM 15228 O O . LEU B 1 816 ? 28.031 39.406 18.609 1 91 816 LEU B O 1
ATOM 15232 N N . ARG B 1 817 ? 29.953 40.469 18.297 1 90.69 817 ARG B N 1
ATOM 15233 C CA . ARG B 1 817 ? 30.641 39.375 17.625 1 90.69 817 ARG B CA 1
ATOM 15234 C C . ARG B 1 817 ? 32.094 39.281 18.094 1 90.69 817 ARG B C 1
ATOM 15236 O O . ARG B 1 817 ? 32.969 39.875 17.484 1 90.69 817 ARG B O 1
ATOM 15243 N N . THR B 1 818 ? 32.281 38.562 19.094 1 88.06 818 THR B N 1
ATOM 15244 C CA . THR B 1 818 ? 33.625 38.281 19.609 1 88.06 818 THR B CA 1
ATOM 15245 C C . THR B 1 818 ? 33.938 36.812 19.547 1 88.06 818 THR B C 1
ATOM 15247 O O . THR B 1 818 ? 33.094 36 19.156 1 88.06 818 THR B O 1
ATOM 15250 N N . LYS B 1 819 ? 35.125 36.469 19.844 1 82.81 819 LYS B N 1
ATOM 15251 C CA . LYS B 1 819 ? 35.531 35.094 19.797 1 82.81 819 LYS B CA 1
ATOM 15252 C C . LYS B 1 819 ? 34.719 34.219 20.766 1 82.81 819 LYS B C 1
ATOM 15254 O O . LYS B 1 819 ? 34.344 33.094 20.453 1 82.81 819 LYS B O 1
ATOM 15259 N N . ASP B 1 820 ? 34.375 34.75 21.938 1 85.94 820 ASP B N 1
ATOM 15260 C CA . ASP B 1 820 ? 33.719 33.938 22.984 1 85.94 820 ASP B CA 1
ATOM 15261 C C . ASP B 1 820 ? 32.25 34.281 23.062 1 85.94 820 ASP B C 1
ATOM 15263 O O . ASP B 1 820 ? 31.453 33.469 23.562 1 85.94 820 ASP B O 1
ATOM 15267 N N . LEU B 1 821 ? 31.891 35.5 22.641 1 91.12 821 LEU B N 1
ATOM 15268 C CA . LEU B 1 821 ? 30.5 35.938 22.781 1 91.12 821 LEU B CA 1
ATOM 15269 C C . LEU B 1 821 ? 29.938 36.406 21.453 1 91.12 821 LEU B C 1
ATOM 15271 O O . LEU B 1 821 ? 30.531 37.25 20.797 1 91.12 821 LEU B O 1
ATOM 15275 N N . VAL B 1 822 ? 28.875 35.781 21.016 1 93.06 822 VAL B N 1
ATOM 15276 C CA . VAL B 1 822 ? 28.172 36.219 19.828 1 93.06 822 VAL B CA 1
ATOM 15277 C C . VAL B 1 822 ? 26.688 36.438 20.141 1 93.06 822 VAL B C 1
ATOM 15279 O O . VAL B 1 822 ? 26.047 35.562 20.734 1 93.06 822 VAL B O 1
ATOM 15282 N N . TRP B 1 823 ? 26.156 37.625 19.938 1 94.5 823 TRP B N 1
ATOM 15283 C CA . TRP B 1 823 ? 24.75 37.938 20.109 1 94.5 823 TRP B CA 1
ATOM 15284 C C . TRP B 1 823 ? 24.109 38.312 18.781 1 94.5 823 TRP B C 1
ATOM 15286 O O . TRP B 1 823 ? 24.547 39.25 18.125 1 94.5 823 TRP B O 1
ATOM 15296 N N . SER B 1 824 ? 23.125 37.531 18.359 1 93.62 824 SER B N 1
ATOM 15297 C CA . SER B 1 824 ? 22.406 37.781 17.109 1 93.62 824 SER B CA 1
ATOM 15298 C C . SER B 1 824 ? 20.922 37.938 17.344 1 93.62 824 SER B C 1
ATOM 15300 O O . SER B 1 824 ? 20.328 37.25 18.172 1 93.62 824 SER B O 1
ATOM 15302 N N . MET B 1 825 ? 20.328 38.906 16.672 1 94.56 825 MET B N 1
ATOM 15303 C CA . MET B 1 825 ? 18.891 39.156 16.734 1 94.56 825 MET B CA 1
ATOM 15304 C C . MET B 1 825 ? 18.281 39.188 15.336 1 94.56 825 MET B C 1
ATOM 15306 O O . MET B 1 825 ? 18.891 39.719 14.406 1 94.56 825 MET B O 1
ATOM 15310 N N . SER B 1 826 ? 17.156 38.562 15.203 1 94.38 826 SER B N 1
ATOM 15311 C CA . SER B 1 826 ? 16.422 38.562 13.938 1 94.38 826 SER B CA 1
ATOM 15312 C C . SER B 1 826 ? 14.984 39.031 14.141 1 94.38 826 SER B C 1
ATOM 15314 O O . SER B 1 826 ? 14.352 38.656 15.133 1 94.38 826 SER B O 1
ATOM 15316 N N . PHE B 1 827 ? 14.531 39.844 13.258 1 95.56 827 PHE B N 1
ATOM 15317 C CA . PHE B 1 827 ? 13.156 40.344 13.281 1 95.56 827 PHE B CA 1
ATOM 15318 C C . PHE B 1 827 ? 12.539 40.281 11.883 1 95.56 827 PHE B C 1
ATOM 15320 O O . PHE B 1 827 ? 13.203 40.562 10.891 1 95.56 827 PHE B O 1
ATOM 15327 N N . ASN B 1 828 ? 11.305 39.75 11.789 1 95.25 828 ASN B N 1
ATOM 15328 C CA . ASN B 1 828 ? 10.578 39.75 10.523 1 95.25 828 ASN B CA 1
ATOM 15329 C C . ASN B 1 828 ? 9.102 40.062 10.727 1 95.25 828 ASN B C 1
ATOM 15331 O O . ASN B 1 828 ? 8.508 39.688 11.742 1 95.25 828 ASN B O 1
ATOM 15335 N N . THR B 1 829 ? 8.547 40.719 9.75 1 95.38 829 THR B N 1
ATOM 15336 C CA . THR B 1 829 ? 7.129 41.094 9.781 1 95.38 829 THR B CA 1
ATOM 15337 C C . THR B 1 829 ? 6.594 41.312 8.367 1 95.38 829 THR B C 1
ATOM 15339 O O . THR B 1 829 ? 7.371 41.5 7.43 1 95.38 829 THR B O 1
ATOM 15342 N N . GLY B 1 830 ? 5.328 41.062 8.211 1 94.62 830 GLY B N 1
ATOM 15343 C CA . GLY B 1 830 ? 4.633 41.312 6.957 1 94.62 830 GLY B CA 1
ATOM 15344 C C . GLY B 1 830 ? 3.172 41.656 7.141 1 94.62 830 GLY B C 1
ATOM 15345 O O . GLY B 1 830 ? 2.5 41.125 8.023 1 94.62 830 GLY B O 1
ATOM 15346 N N . GLN B 1 831 ? 2.787 42.594 6.348 1 94.44 831 GLN B N 1
ATOM 15347 C CA . GLN B 1 831 ? 1.387 43 6.355 1 94.44 831 GLN B CA 1
ATOM 15348 C C . GLN B 1 831 ? 0.746 42.781 4.984 1 94.44 831 GLN B C 1
ATOM 15350 O O . GLN B 1 831 ? 1.343 43.094 3.957 1 94.44 831 GLN B O 1
ATOM 15355 N N . ASN B 1 832 ? -0.42 42.156 4.984 1 92.5 832 ASN B N 1
ATOM 15356 C CA . ASN B 1 832 ? -1.167 41.906 3.756 1 92.5 832 ASN B CA 1
ATOM 15357 C C . ASN B 1 832 ? -2.594 42.438 3.852 1 92.5 832 ASN B C 1
ATOM 15359 O O . ASN B 1 832 ? -3.275 42.219 4.855 1 92.5 832 ASN B O 1
ATOM 15363 N N . PHE B 1 833 ? -2.998 43.188 2.842 1 91.62 833 PHE B N 1
ATOM 15364 C CA . PHE B 1 833 ? -4.371 43.656 2.713 1 91.62 833 PHE B CA 1
ATOM 15365 C C . PHE B 1 833 ? -5.094 42.906 1.595 1 91.62 833 PHE B C 1
ATOM 15367 O O . PHE B 1 833 ? -4.699 43 0.43 1 91.62 833 PHE B O 1
ATOM 15374 N N . ASN B 1 834 ? -6.047 42.188 2.02 1 91.12 834 ASN B N 1
ATOM 15375 C CA . ASN B 1 834 ? -6.859 41.438 1.072 1 91.12 834 ASN B CA 1
ATOM 15376 C C . ASN B 1 834 ? -8.195 42.125 0.81 1 91.12 834 ASN B C 1
ATOM 15378 O O . ASN B 1 834 ? -8.828 42.625 1.736 1 91.12 834 ASN B O 1
ATOM 15382 N N . LYS B 1 835 ? -8.562 42.156 -0.49 1 91.75 835 LYS B N 1
ATOM 15383 C CA . LYS B 1 835 ? -9.836 42.781 -0.845 1 91.75 835 LYS B CA 1
ATOM 15384 C C . LYS B 1 835 ? -10.43 42.156 -2.096 1 91.75 835 LYS B C 1
ATOM 15386 O O . LYS B 1 835 ? -9.719 41.875 -3.064 1 91.75 835 LYS B O 1
ATOM 15391 N N . VAL B 1 836 ? -11.727 41.938 -2.006 1 91.12 836 VAL B N 1
ATOM 15392 C CA . VAL B 1 836 ? -12.453 41.5 -3.191 1 91.12 836 VAL B CA 1
ATOM 15393 C C . VAL B 1 836 ? -12.852 42.719 -4.027 1 91.12 836 VAL B C 1
ATOM 15395 O O . VAL B 1 836 ? -13.445 43.656 -3.508 1 91.12 836 VAL B O 1
ATOM 15398 N N . THR B 1 837 ? -12.531 42.688 -5.27 1 91.44 837 THR B N 1
ATOM 15399 C CA . THR B 1 837 ? -12.836 43.844 -6.113 1 91.44 837 THR B CA 1
ATOM 15400 C C . THR B 1 837 ? -14.039 43.531 -7.008 1 91.44 837 THR B C 1
ATOM 15402 O O . THR B 1 837 ? -14.695 44.469 -7.492 1 91.44 837 THR B O 1
ATOM 15405 N N . GLN B 1 838 ? -14.266 42.25 -7.238 1 89.06 838 GLN B N 1
ATOM 15406 C CA . GLN B 1 838 ? -15.461 41.844 -7.969 1 89.06 838 GLN B CA 1
ATOM 15407 C C . GLN B 1 838 ? -16.031 40.562 -7.395 1 89.06 838 GLN B C 1
ATOM 15409 O O . GLN B 1 838 ? -15.469 39.469 -7.586 1 89.06 838 GLN B O 1
ATOM 15414 N N . GLU B 1 839 ? -17.156 40.656 -6.797 1 83.12 839 GLU B N 1
ATOM 15415 C CA . GLU B 1 839 ? -17.75 39.5 -6.105 1 83.12 839 GLU B CA 1
ATOM 15416 C C . GLU B 1 839 ? -18.578 38.656 -7.055 1 83.12 839 GLU B C 1
ATOM 15418 O O . GLU B 1 839 ? -18.844 37.469 -6.781 1 83.12 839 GLU B O 1
ATOM 15423 N N . GLY B 1 840 ? -18.875 39.094 -8.039 1 74.69 840 GLY B N 1
ATOM 15424 C CA . GLY B 1 840 ? -19.812 38.375 -8.914 1 74.69 840 GLY B CA 1
ATOM 15425 C C . GLY B 1 840 ? -21.266 38.562 -8.492 1 74.69 840 GLY B C 1
ATOM 15426 O O . GLY B 1 840 ? -21.562 39.281 -7.539 1 74.69 840 GLY B O 1
ATOM 15427 N N . ASP B 1 841 ? -22.188 38 -9.211 1 69.56 841 ASP B N 1
ATOM 15428 C CA . ASP B 1 841 ? -23.609 38.156 -8.93 1 69.56 841 ASP B CA 1
ATOM 15429 C C . ASP B 1 841 ? -24.109 37.062 -8.008 1 69.56 841 ASP B C 1
ATOM 15431 O O . ASP B 1 841 ? -24.688 36.062 -8.469 1 69.56 841 ASP B O 1
ATOM 15435 N N . THR B 1 842 ? -23.594 37.094 -6.777 1 68.62 842 THR B N 1
ATOM 15436 C CA . THR B 1 842 ? -24.078 36.094 -5.836 1 68.62 842 THR B CA 1
ATOM 15437 C C . THR B 1 842 ? -25.047 36.688 -4.836 1 68.62 842 THR B C 1
ATOM 15439 O O . THR B 1 842 ? -24.906 37.844 -4.43 1 68.62 842 THR B O 1
ATOM 15442 N N . LYS B 1 843 ? -26.234 36.031 -4.676 1 71.88 843 LYS B N 1
ATOM 15443 C CA . LYS B 1 843 ? -27.188 36.469 -3.65 1 71.88 843 LYS B CA 1
ATOM 15444 C C . LYS B 1 843 ? -26.781 35.906 -2.277 1 71.88 843 LYS B C 1
ATOM 15446 O O . LYS B 1 843 ? -26.891 34.719 -2.018 1 71.88 843 LYS B O 1
ATOM 15451 N N . ALA B 1 844 ? -26.312 36.812 -1.48 1 79.62 844 ALA B N 1
ATOM 15452 C CA . ALA B 1 844 ? -25.859 36.438 -0.145 1 79.62 844 ALA B CA 1
ATOM 15453 C C . ALA B 1 844 ? -27.031 36.219 0.789 1 79.62 844 ALA B C 1
ATOM 15455 O O . ALA B 1 844 ? -28.062 36.875 0.679 1 79.62 844 ALA B O 1
ATOM 15456 N N . THR B 1 845 ? -26.969 35.219 1.6 1 83.62 845 THR B N 1
ATOM 15457 C CA . THR B 1 845 ? -27.922 35 2.674 1 83.62 845 THR B CA 1
ATOM 15458 C C . THR B 1 845 ? -27.391 35.531 4 1 83.62 845 THR B C 1
ATOM 15460 O O . THR B 1 845 ? -26.219 35.906 4.102 1 83.62 845 THR B O 1
ATOM 15463 N N . TRP B 1 846 ? -28.359 35.625 4.961 1 86.38 846 TRP B N 1
ATOM 15464 C CA . TRP B 1 846 ? -27.922 36.125 6.262 1 86.38 846 TRP B CA 1
ATOM 15465 C C . TRP B 1 846 ? -26.891 35.156 6.891 1 86.38 846 TRP B C 1
ATOM 15467 O O . TRP B 1 846 ? -26.031 35.594 7.648 1 86.38 846 TRP B O 1
ATOM 15477 N N . GLN B 1 847 ? -26.938 33.906 6.562 1 84.44 847 GLN B N 1
ATOM 15478 C CA . GLN B 1 847 ? -25.969 32.938 7.059 1 84.44 847 GLN B CA 1
ATOM 15479 C C . GLN B 1 847 ? -24.562 33.25 6.59 1 84.44 847 GLN B C 1
ATOM 15481 O O . GLN B 1 847 ? -23.594 33.031 7.312 1 84.44 847 GLN B O 1
ATOM 15486 N N . ASP B 1 848 ? -24.438 33.75 5.441 1 82.5 848 ASP B N 1
ATOM 15487 C CA . ASP B 1 848 ? -23.125 34.125 4.918 1 82.5 848 ASP B CA 1
ATOM 15488 C C . ASP B 1 848 ? -22.5 35.25 5.75 1 82.5 848 ASP B C 1
ATOM 15490 O O . ASP B 1 848 ? -21.281 35.281 5.93 1 82.5 848 ASP B O 1
ATOM 15494 N N . TYR B 1 849 ? -23.406 36.094 6.219 1 85.19 849 TYR B N 1
ATOM 15495 C CA . TYR B 1 849 ? -22.938 37.219 7.039 1 85.19 849 TYR B CA 1
ATOM 15496 C C . TYR B 1 849 ? -22.406 36.719 8.375 1 85.19 849 TYR B C 1
ATOM 15498 O O . TYR B 1 849 ? -21.359 37.188 8.859 1 85.19 849 TYR B O 1
ATOM 15506 N N . VAL B 1 850 ? -23.109 35.781 8.883 1 81.12 850 VAL B N 1
ATOM 15507 C CA . VAL B 1 850 ? -22.797 35.344 10.242 1 81.12 850 VAL B CA 1
ATOM 15508 C C . VAL B 1 850 ? -21.625 34.344 10.203 1 81.12 850 VAL B C 1
ATOM 15510 O O . VAL B 1 850 ? -20.812 34.312 11.133 1 81.12 850 VAL B O 1
ATOM 15513 N N . ASN B 1 851 ? -21.469 33.625 9.211 1 75.31 851 ASN B N 1
ATOM 15514 C CA . ASN B 1 851 ? -20.469 32.562 9.156 1 75.31 851 ASN B CA 1
ATOM 15515 C C . ASN B 1 851 ? -19.141 33.062 8.594 1 75.31 851 ASN B C 1
ATOM 15517 O O . ASN B 1 851 ? -18.156 32.344 8.578 1 75.31 851 ASN B O 1
ATOM 15521 N N . GLY B 1 852 ? -19.047 34.25 8.219 1 72.62 852 GLY B N 1
ATOM 15522 C CA . GLY B 1 852 ? -17.828 34.812 7.664 1 72.62 852 GLY B CA 1
ATOM 15523 C C . GLY B 1 852 ? -17.531 34.312 6.262 1 72.62 852 GLY B C 1
ATOM 15524 O O . GLY B 1 852 ? -16.359 34.219 5.863 1 72.62 852 GLY B O 1
ATOM 15525 N N . THR B 1 853 ? -18.453 33.812 5.523 1 74.94 853 THR B N 1
ATOM 15526 C CA . THR B 1 853 ? -18.266 33.281 4.18 1 74.94 853 THR B CA 1
ATOM 15527 C C . THR B 1 853 ? -18.734 34.281 3.131 1 74.94 853 THR B C 1
ATOM 15529 O O . THR B 1 853 ? -18.719 34 1.934 1 74.94 853 THR B O 1
ATOM 15532 N N . LEU B 1 854 ? -19.109 35.438 3.582 1 81.56 854 LEU B N 1
ATOM 15533 C CA . LEU B 1 854 ? -19.625 36.469 2.674 1 81.56 854 LEU B CA 1
ATOM 15534 C C . LEU B 1 854 ? -18.5 37 1.792 1 81.56 854 LEU B C 1
ATOM 15536 O O . LEU B 1 854 ? -17.422 37.344 2.287 1 81.56 854 LEU B O 1
ATOM 15540 N N . ILE B 1 855 ? -18.812 36.969 0.521 1 83.31 855 ILE B N 1
ATOM 15541 C CA . ILE B 1 855 ? -17.922 37.594 -0.445 1 83.31 855 ILE B CA 1
ATOM 15542 C C . ILE B 1 855 ? -18.516 38.906 -0.912 1 83.31 855 ILE B C 1
ATOM 15544 O O . ILE B 1 855 ? -19.547 38.938 -1.594 1 83.31 855 ILE B O 1
ATOM 15548 N N . LYS B 1 856 ? -17.906 39.969 -0.454 1 87.12 856 LYS B N 1
ATOM 15549 C CA . LYS B 1 856 ? -18.438 41.312 -0.759 1 87.12 856 LYS B CA 1
ATOM 15550 C C . LYS B 1 856 ? -17.344 42.219 -1.312 1 87.12 856 LYS B C 1
ATOM 15552 O O . LYS B 1 856 ? -16.188 42.156 -0.852 1 87.12 856 LYS B O 1
ATOM 15557 N N . ASN B 1 857 ? -17.719 43.062 -2.25 1 89.31 857 ASN B N 1
ATOM 15558 C CA . ASN B 1 857 ? -16.781 44 -2.84 1 89.31 857 ASN B CA 1
ATOM 15559 C C . ASN B 1 857 ? -16.234 44.969 -1.799 1 89.31 857 ASN B C 1
ATOM 15561 O O . ASN B 1 857 ? -16.984 45.531 -1.008 1 89.31 857 ASN B O 1
ATOM 15565 N N . GLY B 1 858 ? -14.93 45.062 -1.783 1 89.62 858 GLY B N 1
ATOM 15566 C CA . GLY B 1 858 ? -14.273 46.031 -0.92 1 89.62 858 GLY B CA 1
ATOM 15567 C C . GLY B 1 858 ? -13.805 45.438 0.396 1 89.62 858 GLY B C 1
ATOM 15568 O O . GLY B 1 858 ? -13.102 46.094 1.16 1 89.62 858 GLY B O 1
ATOM 15569 N N . TYR B 1 859 ? -14.227 44.312 0.602 1 90.19 859 TYR B N 1
ATOM 15570 C CA . TYR B 1 859 ? -13.852 43.688 1.861 1 90.19 859 TYR B CA 1
ATOM 15571 C C . TYR B 1 859 ? -13.039 42.406 1.616 1 90.19 859 TYR B C 1
ATOM 15573 O O . TYR B 1 859 ? -13 41.906 0.495 1 90.19 859 TYR B O 1
ATOM 15581 N N . ALA B 1 860 ? -12.445 42 2.66 1 88.38 860 ALA B N 1
ATOM 15582 C CA . ALA B 1 860 ? -11.625 40.781 2.568 1 88.38 860 ALA B CA 1
ATOM 15583 C C . ALA B 1 860 ? -12.492 39.562 2.432 1 88.38 860 ALA B C 1
ATOM 15585 O O . ALA B 1 860 ? -13.664 39.562 2.803 1 88.38 860 ALA B O 1
ATOM 15586 N N . VAL B 1 861 ? -11.977 38.469 1.905 1 82.62 861 VAL B N 1
ATOM 15587 C CA . VAL B 1 861 ? -12.68 37.188 1.704 1 82.62 861 VAL B CA 1
ATOM 15588 C C . VAL B 1 861 ? -13.086 36.594 3.055 1 82.62 861 VAL B C 1
ATOM 15590 O O . VAL B 1 861 ? -14.094 35.906 3.158 1 82.62 861 VAL B O 1
ATOM 15593 N N . ASN B 1 862 ? -12.469 36.906 4.121 1 80 862 ASN B N 1
ATOM 15594 C CA . ASN B 1 862 ? -12.789 36.375 5.441 1 80 862 ASN B CA 1
ATOM 15595 C C . ASN B 1 862 ? -13.32 37.469 6.367 1 80 862 ASN B C 1
ATOM 15597 O O . ASN B 1 862 ? -12.992 37.5 7.555 1 80 862 ASN B O 1
ATOM 15601 N N . SER B 1 863 ? -14.109 38.281 5.852 1 85.88 863 SER B N 1
ATOM 15602 C CA . SER B 1 863 ? -14.688 39.375 6.641 1 85.88 863 SER B CA 1
ATOM 15603 C C . SER B 1 863 ? -15.742 38.844 7.609 1 85.88 863 SER B C 1
ATOM 15605 O O . SER B 1 863 ? -16.469 37.906 7.297 1 85.88 863 SER B O 1
ATOM 15607 N N . LEU B 1 864 ? -15.766 39.469 8.727 1 87.88 864 LEU B N 1
ATOM 15608 C CA . LEU B 1 864 ? -16.703 39.062 9.773 1 87.88 864 LEU B CA 1
ATOM 15609 C C . LEU B 1 864 ? -17.734 40.156 10.016 1 87.88 864 LEU B C 1
ATOM 15611 O O . LEU B 1 864 ? -17.375 41.344 10.219 1 87.88 864 LEU B O 1
ATOM 15615 N N . TYR B 1 865 ? -18.969 39.75 9.898 1 93.12 865 TYR B N 1
ATOM 15616 C CA . TYR B 1 865 ? -20.078 40.625 10.258 1 93.12 865 TYR B CA 1
ATOM 15617 C C . TYR B 1 865 ? -20.797 40.125 11.5 1 93.12 865 TYR B C 1
ATOM 15619 O O . TYR B 1 865 ? -20.781 38.906 11.773 1 93.12 865 TYR B O 1
ATOM 15627 N N . ALA B 1 866 ? -21.25 41.031 12.25 1 95.06 866 ALA B N 1
ATOM 15628 C CA . ALA B 1 866 ? -21.984 40.688 13.469 1 95.06 866 ALA B CA 1
ATOM 15629 C C . ALA B 1 866 ? -23.281 41.5 13.578 1 95.06 866 ALA B C 1
ATOM 15631 O O . ALA B 1 866 ? -23.406 42.562 12.953 1 95.06 866 ALA B O 1
ATOM 15632 N N . TYR B 1 867 ? -24.25 40.938 14.344 1 96.62 867 TYR B N 1
ATOM 15633 C CA . TYR B 1 867 ? -25.484 41.688 14.609 1 96.62 867 TYR B CA 1
ATOM 15634 C C . TYR B 1 867 ? -25.219 42.906 15.492 1 96.62 867 TYR B C 1
ATOM 15636 O O . TYR B 1 867 ? -24.406 42.812 16.422 1 96.62 867 TYR B O 1
ATOM 15644 N N . ARG B 1 868 ? -25.938 43.969 15.234 1 96.62 868 ARG B N 1
ATOM 15645 C CA . ARG B 1 868 ? -25.812 45.156 16.047 1 96.62 868 ARG B CA 1
ATOM 15646 C C . ARG B 1 868 ? -26.656 45.062 17.312 1 96.62 868 ARG B C 1
ATOM 15648 O O . ARG B 1 868 ? -27.875 45.125 17.266 1 96.62 868 ARG B O 1
ATOM 15655 N N . PHE B 1 869 ? -25.891 45.031 18.469 1 96.75 869 PHE B N 1
ATOM 15656 C CA . PHE B 1 869 ? -26.531 44.875 19.766 1 96.75 869 PHE B CA 1
ATOM 15657 C C . PHE B 1 869 ? -27 46.219 20.297 1 96.75 869 PHE B C 1
ATOM 15659 O O . PHE B 1 869 ? -26.25 47.188 20.312 1 96.75 869 PHE B O 1
ATOM 15666 N N . LYS B 1 870 ? -28.25 46.344 20.656 1 94.94 870 LYS B N 1
ATOM 15667 C CA . LYS B 1 870 ? -28.844 47.594 21.141 1 94.94 870 LYS B CA 1
ATOM 15668 C C . LYS B 1 870 ? -28.828 47.625 22.672 1 94.94 870 LYS B C 1
ATOM 15670 O O . LYS B 1 870 ? -28.797 48.719 23.25 1 94.94 870 LYS B O 1
ATOM 15675 N N . GLY B 1 871 ? -28.891 46.5 23.297 1 94.75 871 GLY B N 1
ATOM 15676 C CA . GLY B 1 871 ? -28.969 46.406 24.75 1 94.75 871 GLY B CA 1
ATOM 15677 C C . GLY B 1 871 ? -29.969 45.375 25.234 1 94.75 871 GLY B C 1
ATOM 15678 O O . GLY B 1 871 ? -30.453 44.562 24.453 1 94.75 871 GLY B O 1
ATOM 15679 N N . LEU B 1 872 ? -30.125 45.406 26.547 1 96.56 872 LEU B N 1
ATOM 15680 C CA . LEU B 1 872 ? -31.094 44.5 27.156 1 96.56 872 LEU B CA 1
ATOM 15681 C C . LEU B 1 872 ? -32.375 45.25 27.5 1 96.56 872 LEU B C 1
ATOM 15683 O O . LEU B 1 872 ? -32.344 46.438 27.875 1 96.56 872 LEU B O 1
ATOM 15687 N N . ASN B 1 873 ? -33.469 44.531 27.281 1 94.94 873 ASN B N 1
ATOM 15688 C CA . ASN B 1 873 ? -34.719 45.094 27.734 1 94.94 873 ASN B CA 1
ATOM 15689 C C . ASN B 1 873 ? -34.75 45.281 29.25 1 94.94 873 ASN B C 1
ATOM 15691 O O . ASN B 1 873 ? -34.5 44.344 30 1 94.94 873 ASN B O 1
ATOM 15695 N N . GLY B 1 874 ? -35.094 46.438 29.672 1 93.44 874 GLY B N 1
ATOM 15696 C CA . GLY B 1 874 ? -35.031 46.781 31.078 1 93.44 874 GLY B CA 1
ATOM 15697 C C . GLY B 1 874 ? -35.969 45.938 31.938 1 93.44 874 GLY B C 1
ATOM 15698 O O . GLY B 1 874 ? -35.688 45.719 33.125 1 93.44 874 GLY B O 1
ATOM 15699 N N . GLN B 1 875 ? -37.094 45.5 31.422 1 93.19 875 GLN B N 1
ATOM 15700 C CA . GLN B 1 875 ? -38.094 44.781 32.188 1 93.19 875 GLN B CA 1
ATOM 15701 C C . GLN B 1 875 ? -37.844 43.281 32.156 1 93.19 875 GLN B C 1
ATOM 15703 O O . GLN B 1 875 ? -38.125 42.562 33.094 1 93.19 875 GLN B O 1
ATOM 15708 N N . THR B 1 876 ? -37.375 42.844 31.031 1 91.88 876 THR B N 1
ATOM 15709 C CA . THR B 1 876 ? -37.344 41.375 30.859 1 91.88 876 THR B CA 1
ATOM 15710 C C . THR B 1 876 ? -35.906 40.875 30.844 1 91.88 876 THR B C 1
ATOM 15712 O O . THR B 1 876 ? -35.656 39.688 31.047 1 91.88 876 THR B O 1
ATOM 15715 N N . GLY B 1 877 ? -35 41.781 30.562 1 94.06 877 GLY B N 1
ATOM 15716 C CA . GLY B 1 877 ? -33.594 41.375 30.469 1 94.06 877 GLY B CA 1
ATOM 15717 C C . GLY B 1 877 ? -33.25 40.688 29.156 1 94.06 877 GLY B C 1
ATOM 15718 O O . GLY B 1 877 ? -32.156 40.125 29.016 1 94.06 877 GLY B O 1
ATOM 15719 N N . LEU B 1 878 ? -34.188 40.625 28.219 1 94.12 878 LEU B N 1
ATOM 15720 C CA . LEU B 1 878 ? -34 40 26.922 1 94.12 878 LEU B CA 1
ATOM 15721 C C . LEU B 1 878 ? -33.188 40.906 25.984 1 94.12 878 LEU B C 1
ATOM 15723 O O . LEU B 1 878 ? -33.281 42.125 26.094 1 94.12 878 LEU B O 1
ATOM 15727 N N . PRO B 1 879 ? -32.406 40.312 25.172 1 94.94 879 PRO B N 1
ATOM 15728 C CA . PRO B 1 879 ? -31.578 41.125 24.297 1 94.94 879 PRO B CA 1
ATOM 15729 C C . PRO B 1 879 ? -32.375 41.781 23.172 1 94.94 879 PRO B C 1
ATOM 15731 O O . PRO B 1 879 ? -33.281 41.188 22.625 1 94.94 879 PRO B O 1
ATOM 15734 N N . MET B 1 880 ? -31.938 42.969 22.797 1 94.94 880 MET B N 1
ATOM 15735 C CA . MET B 1 880 ? -32.531 43.75 21.719 1 94.94 880 MET B CA 1
ATOM 15736 C C . MET B 1 880 ? -31.469 44.094 20.672 1 94.94 880 MET B C 1
ATOM 15738 O O . MET B 1 880 ? -30.297 44.188 20.984 1 94.94 880 MET B O 1
ATOM 15742 N N . PHE B 1 881 ? -32 44.219 19.406 1 95.5 881 PHE B N 1
ATOM 15743 C CA . PHE B 1 881 ? -31.062 44.469 18.312 1 95.5 881 PHE B CA 1
ATOM 15744 C C . PHE B 1 881 ? -31.578 45.562 17.375 1 95.5 881 PHE B C 1
ATOM 15746 O O . PHE B 1 881 ? -32.781 45.781 17.266 1 95.5 881 PHE B O 1
ATOM 15753 N N . TYR B 1 882 ? -30.609 46.156 16.75 1 93.94 882 TYR B N 1
ATOM 15754 C CA . TYR B 1 882 ? -30.984 47.094 15.672 1 93.94 882 TYR B CA 1
ATOM 15755 C C . TYR B 1 882 ? -31.469 46.312 14.445 1 93.94 882 TYR B C 1
ATOM 15757 O O . TYR B 1 882 ? -30.953 45.25 14.125 1 93.94 882 TYR B O 1
ATOM 15765 N N . GLY B 1 883 ? -32.406 46.875 13.742 1 90.75 883 GLY B N 1
ATOM 15766 C CA . GLY B 1 883 ? -32.906 46.281 12.508 1 90.75 883 GLY B CA 1
ATOM 15767 C C . GLY B 1 883 ? -33.844 45.125 12.742 1 90.75 883 GLY B C 1
ATOM 15768 O O . GLY B 1 883 ? -34.219 44.406 11.805 1 90.75 883 GLY B O 1
ATOM 15769 N N . GLU B 1 884 ? -34.156 44.875 13.914 1 89.19 884 GLU B N 1
ATOM 15770 C CA . GLU B 1 884 ? -35.062 43.781 14.234 1 89.19 884 GLU B CA 1
ATOM 15771 C C . GLU B 1 884 ? -36.438 44 13.648 1 89.19 884 GLU B C 1
ATOM 15773 O O . GLU B 1 884 ? -37.094 43.062 13.219 1 89.19 884 GLU B O 1
ATOM 15778 N N . THR B 1 885 ? -36.906 45.281 13.688 1 85.5 885 THR B N 1
ATOM 15779 C CA . THR B 1 885 ? -38.25 45.594 13.164 1 85.5 885 THR B CA 1
ATOM 15780 C C . THR B 1 885 ? -38.125 46.312 11.836 1 85.5 885 THR B C 1
ATOM 15782 O O . THR B 1 885 ? -37.219 47.125 11.625 1 85.5 885 THR B O 1
ATOM 15785 N N . GLU B 1 886 ? -39.062 45.969 10.992 1 88.75 886 GLU B N 1
ATOM 15786 C CA . GLU B 1 886 ? -39.062 46.562 9.656 1 88.75 886 GLU B CA 1
ATOM 15787 C C . GLU B 1 886 ? -39.875 47.875 9.648 1 88.75 886 GLU B C 1
ATOM 15789 O O . GLU B 1 886 ? -39.844 48.594 8.656 1 88.75 886 GLU B O 1
ATOM 15794 N N . LYS B 1 887 ? -40.594 48.156 10.719 1 84.94 887 LYS B N 1
ATOM 15795 C CA . LYS B 1 887 ? -41.438 49.344 10.82 1 84.94 887 LYS B CA 1
ATOM 15796 C C . LYS B 1 887 ? -40.969 50.25 11.961 1 84.94 887 LYS B C 1
ATOM 15798 O O . LYS B 1 887 ? -40.375 49.75 12.93 1 84.94 887 LYS B O 1
ATOM 15803 N N . ASP B 1 888 ? -41.094 51.469 11.758 1 81.75 888 ASP B N 1
ATOM 15804 C CA . ASP B 1 888 ? -40.719 52.406 12.828 1 81.75 888 ASP B CA 1
ATOM 15805 C C . ASP B 1 888 ? -41.812 52.5 13.883 1 81.75 888 ASP B C 1
ATOM 15807 O O . ASP B 1 888 ? -42.812 51.781 13.805 1 81.75 888 ASP B O 1
ATOM 15811 N N . GLU B 1 889 ? -41.656 53.25 14.961 1 78.25 889 GLU B N 1
ATOM 15812 C CA . GLU B 1 889 ? -42.562 53.375 16.078 1 78.25 889 GLU B CA 1
ATOM 15813 C C . GLU B 1 889 ? -43.938 53.906 15.609 1 78.25 889 GLU B C 1
ATOM 15815 O O . GLU B 1 889 ? -44.969 53.656 16.266 1 78.25 889 GLU B O 1
ATOM 15820 N N . HIS B 1 890 ? -43.938 54.531 14.398 1 83.88 890 HIS B N 1
ATOM 15821 C CA . HIS B 1 890 ? -45.188 55.094 13.875 1 83.88 890 HIS B CA 1
ATOM 15822 C C . HIS B 1 890 ? -45.812 54.188 12.828 1 83.88 890 HIS B C 1
ATOM 15824 O O . HIS B 1 890 ? -46.781 54.562 12.172 1 83.88 890 HIS B O 1
ATOM 15830 N N . GLY B 1 891 ? -45.219 52.969 12.609 1 79.75 891 GLY B N 1
ATOM 15831 C CA . GLY B 1 891 ? -45.781 51.969 11.719 1 79.75 891 GLY B CA 1
ATOM 15832 C C . GLY B 1 891 ? -45.312 52.125 10.281 1 79.75 891 GLY B C 1
ATOM 15833 O O . GLY B 1 891 ? -45.812 51.438 9.391 1 79.75 891 GLY B O 1
ATOM 15834 N N . ARG B 1 892 ? -44.469 53.031 10.047 1 79.75 892 ARG B N 1
ATOM 15835 C CA . ARG B 1 892 ? -43.969 53.219 8.695 1 79.75 892 ARG B CA 1
ATOM 15836 C C . ARG B 1 892 ? -42.875 52.25 8.359 1 79.75 892 ARG B C 1
ATOM 15838 O O . ARG B 1 892 ? -42 51.969 9.195 1 79.75 892 ARG B O 1
ATOM 15845 N N . THR B 1 893 ? -43 51.812 7.098 1 86.12 893 THR B N 1
ATOM 15846 C CA . THR B 1 893 ? -42 50.844 6.629 1 86.12 893 THR B CA 1
ATOM 15847 C C . THR B 1 893 ? -40.656 51.531 6.391 1 86.12 893 THR B C 1
ATOM 15849 O O . THR B 1 893 ? -40.562 52.469 5.605 1 86.12 893 THR B O 1
ATOM 15852 N N . ILE B 1 894 ? -39.625 51.156 7.102 1 87.5 894 ILE B N 1
ATOM 15853 C CA . ILE B 1 894 ? -38.281 51.719 6.988 1 87.5 894 ILE B CA 1
ATOM 15854 C C . ILE B 1 894 ? -37.375 50.781 6.215 1 87.5 894 ILE B C 1
ATOM 15856 O O . ILE B 1 894 ? -36.312 51.188 5.73 1 87.5 894 ILE B O 1
ATOM 15860 N N . ILE B 1 895 ? -37.656 49.469 6.145 1 91.12 895 ILE B N 1
ATOM 15861 C CA . ILE B 1 895 ? -36.875 48.469 5.402 1 91.12 895 ILE B CA 1
ATOM 15862 C C . ILE B 1 895 ? -37.688 47.969 4.211 1 91.12 895 ILE B C 1
ATOM 15864 O O . ILE B 1 895 ? -38.781 47.406 4.383 1 91.12 895 ILE B O 1
ATOM 15868 N N . ASN B 1 896 ? -37.156 48.219 3.098 1 90.19 896 ASN B N 1
ATOM 15869 C CA . ASN B 1 896 ? -37.906 47.906 1.896 1 90.19 896 ASN B CA 1
ATOM 15870 C C . ASN B 1 896 ? -37.219 46.844 1.04 1 90.19 896 ASN B C 1
ATOM 15872 O O . ASN B 1 896 ? -37.719 46.438 -0.006 1 90.19 896 ASN B O 1
ATOM 15876 N N . SER B 1 897 ? -36.062 46.5 1.459 1 90.06 897 SER B N 1
ATOM 15877 C CA . SER B 1 897 ? -35.312 45.469 0.698 1 90.06 897 SER B CA 1
ATOM 15878 C C . SER B 1 897 ? -34.5 44.594 1.615 1 90.06 897 SER B C 1
ATOM 15880 O O . SER B 1 897 ? -34.219 44.938 2.766 1 90.06 897 SER B O 1
ATOM 15882 N N . GLN B 1 898 ? -34.062 43.438 1.048 1 90.5 898 GLN B N 1
ATOM 15883 C CA . GLN B 1 898 ? -33.25 42.5 1.82 1 90.5 898 GLN B CA 1
ATOM 15884 C C . GLN B 1 898 ? -31.891 43.125 2.178 1 90.5 898 GLN B C 1
ATOM 15886 O O . GLN B 1 898 ? -31.391 42.906 3.279 1 90.5 898 GLN B O 1
ATOM 15891 N N . GLN B 1 899 ? -31.375 43.844 1.251 1 89.31 899 GLN B N 1
ATOM 15892 C CA . GLN B 1 899 ? -30.078 44.469 1.519 1 89.31 899 GLN B CA 1
ATOM 15893 C C . GLN B 1 899 ? -30.203 45.5 2.627 1 89.31 899 GLN B C 1
ATOM 15895 O O . GLN B 1 899 ? -29.297 45.625 3.465 1 89.31 899 GLN B O 1
ATOM 15900 N N . GLU B 1 900 ? -31.281 46.25 2.621 1 91.44 900 GLU B N 1
ATOM 15901 C CA . GLU B 1 900 ? -31.5 47.219 3.682 1 91.44 900 GLU B CA 1
ATOM 15902 C C . GLU B 1 900 ? -31.656 46.531 5.039 1 91.44 900 GLU B C 1
ATOM 15904 O O . GLU B 1 900 ? -31.234 47.062 6.062 1 91.44 900 GLU B O 1
ATOM 15909 N N . ALA B 1 901 ? -32.312 45.438 4.961 1 93.25 901 ALA B N 1
ATOM 15910 C CA . ALA B 1 901 ? -32.469 44.656 6.191 1 93.25 901 ALA B CA 1
ATOM 15911 C C . ALA B 1 901 ? -31.109 44.219 6.73 1 93.25 901 ALA B C 1
ATOM 15913 O O . ALA B 1 901 ? -30.859 44.281 7.938 1 93.25 901 ALA B O 1
ATOM 15914 N N . PHE B 1 902 ? -30.266 43.812 5.867 1 93.25 902 PHE B N 1
ATOM 15915 C CA . PHE B 1 902 ? -28.938 43.406 6.277 1 93.25 902 PHE B CA 1
ATOM 15916 C C . PHE B 1 902 ? -28.141 44.594 6.816 1 93.25 902 PHE B C 1
ATOM 15918 O O . PHE B 1 902 ? -27.469 44.469 7.848 1 93.25 902 PHE B O 1
ATOM 15925 N N . ASP B 1 903 ? -28.234 45.719 6.164 1 92.31 903 ASP B N 1
ATOM 15926 C CA . ASP B 1 903 ? -27.484 46.906 6.566 1 92.31 903 ASP B CA 1
ATOM 15927 C C . ASP B 1 903 ? -27.953 47.406 7.93 1 92.31 903 ASP B C 1
ATOM 15929 O O . ASP B 1 903 ? -27.156 47.938 8.703 1 92.31 903 ASP B O 1
ATOM 15933 N N . ALA B 1 904 ? -29.188 47.188 8.148 1 94.06 904 ALA B N 1
ATOM 15934 C CA . ALA B 1 904 ? -29.734 47.625 9.43 1 94.06 904 ALA B CA 1
ATOM 15935 C C . ALA B 1 904 ? -29.328 46.688 10.555 1 94.06 904 ALA B C 1
ATOM 15937 O O . ALA B 1 904 ? -29.078 47.125 11.688 1 94.06 904 ALA B O 1
ATOM 15938 N N . ALA B 1 905 ? -29.266 45.438 10.234 1 95.12 905 ALA B N 1
ATOM 15939 C CA . ALA B 1 905 ? -29.078 44.438 11.273 1 95.12 905 ALA B CA 1
ATOM 15940 C C . ALA B 1 905 ? -27.594 44.156 11.516 1 95.12 905 ALA B C 1
ATOM 15942 O O . ALA B 1 905 ? -27.188 43.812 12.633 1 95.12 905 ALA B O 1
ATOM 15943 N N . PHE B 1 906 ? -26.781 44.25 10.461 1 95.81 906 PHE B N 1
ATOM 15944 C CA . PHE B 1 906 ? -25.406 43.781 10.57 1 95.81 906 PHE B CA 1
ATOM 15945 C C . PHE B 1 906 ? -24.438 44.969 10.539 1 95.81 906 PHE B C 1
ATOM 15947 O O . PHE B 1 906 ? -24.75 46.031 9.992 1 95.81 906 PHE B O 1
ATOM 15954 N N . VAL B 1 907 ? -23.25 44.75 11.195 1 94.81 907 VAL B N 1
ATOM 15955 C CA . VAL B 1 907 ? -22.141 45.688 11.148 1 94.81 907 VAL B CA 1
ATOM 15956 C C . VAL B 1 907 ? -20.828 44.906 10.891 1 94.81 907 VAL B C 1
ATOM 15958 O O . VAL B 1 907 ? -20.656 43.781 11.367 1 94.81 907 VAL B O 1
ATOM 15961 N N . TYR B 1 908 ? -19.969 45.562 10.102 1 93.75 908 TYR B N 1
ATOM 15962 C CA . TYR B 1 908 ? -18.656 44.969 9.859 1 93.75 908 TYR B CA 1
ATOM 15963 C C . TYR B 1 908 ? -17.781 45.094 11.094 1 93.75 908 TYR B C 1
ATOM 15965 O O . TYR B 1 908 ? -17.578 46.188 11.617 1 93.75 908 TYR B O 1
ATOM 15973 N N . VAL B 1 909 ? -17.219 44.031 11.586 1 92.94 909 VAL B N 1
ATOM 15974 C CA . VAL B 1 909 ? -16.469 44.062 12.844 1 92.94 909 VAL B CA 1
ATOM 15975 C C . VAL B 1 909 ? -14.992 43.75 12.578 1 92.94 909 VAL B C 1
ATOM 15977 O O . VAL B 1 909 ? -14.156 43.875 13.469 1 92.94 909 VAL B O 1
ATOM 15980 N N . GLY B 1 910 ? -14.672 43.344 11.438 1 90 910 GLY B N 1
ATOM 15981 C CA . GLY B 1 910 ? -13.281 43.062 11.125 1 90 910 GLY B CA 1
ATOM 15982 C C . GLY B 1 910 ? -13.102 41.781 10.312 1 90 910 GLY B C 1
ATOM 15983 O O . GLY B 1 910 ? -14.008 41.375 9.578 1 90 910 GLY B O 1
ATOM 15984 N N . LYS B 1 911 ? -11.844 41.25 10.32 1 86.19 911 LYS B N 1
ATOM 15985 C CA . LYS B 1 911 ? -11.523 40.031 9.578 1 86.19 911 LYS B CA 1
ATOM 15986 C C . LYS B 1 911 ? -10.969 38.969 10.508 1 86.19 911 LYS B C 1
ATOM 15988 O O . LYS B 1 911 ? -10.414 39.281 11.562 1 86.19 911 LYS B O 1
ATOM 15993 N N . ARG B 1 912 ? -11.047 37.719 10.094 1 82.19 912 ARG B N 1
ATOM 15994 C CA . ARG B 1 912 ? -10.586 36.562 10.891 1 82.19 912 ARG B CA 1
ATOM 15995 C C . ARG B 1 912 ? -9.086 36.375 10.734 1 82.19 912 ARG B C 1
ATOM 15997 O O . ARG B 1 912 ? -8.43 35.844 11.633 1 82.19 912 ARG B O 1
ATOM 16004 N N . GLU B 1 913 ? -8.57 36.75 9.641 1 82.62 913 GLU B N 1
ATOM 16005 C CA . GLU B 1 913 ? -7.133 36.594 9.406 1 82.62 913 GLU B CA 1
ATOM 16006 C C . GLU B 1 913 ? -6.363 37.844 9.891 1 82.62 913 GLU B C 1
ATOM 16008 O O . GLU B 1 913 ? -6.836 38.969 9.75 1 82.62 913 GLU B O 1
ATOM 16013 N N . PRO B 1 914 ? -5.199 37.625 10.398 1 87.19 914 PRO B N 1
ATOM 16014 C CA . PRO B 1 914 ? -4.426 38.75 10.891 1 87.19 914 PRO B CA 1
ATOM 16015 C C . PRO B 1 914 ? -3.918 39.656 9.766 1 87.19 914 PRO B C 1
ATOM 16017 O O . PRO B 1 914 ? -3.664 39.188 8.656 1 87.19 914 PRO B O 1
ATOM 16020 N N . ASP B 1 915 ? -3.729 40.906 10.117 1 87.69 915 ASP B N 1
ATOM 16021 C CA . ASP B 1 915 ? -3.199 41.875 9.172 1 87.69 915 ASP B CA 1
ATOM 16022 C C . ASP B 1 915 ? -1.673 41.875 9.172 1 87.69 915 ASP B C 1
ATOM 16024 O O . ASP B 1 915 ? -1.045 42.062 8.125 1 87.69 915 ASP B O 1
ATOM 16028 N N . LEU B 1 916 ? -1.238 41.781 10.344 1 92.69 916 LEU B N 1
ATOM 16029 C CA . LEU B 1 916 ? 0.207 41.812 10.539 1 92.69 916 LEU B CA 1
ATOM 16030 C C . LEU B 1 916 ? 0.689 40.562 11.266 1 92.69 916 LEU B C 1
ATOM 16032 O O . LEU B 1 916 ? 0.163 40.219 12.328 1 92.69 916 LEU B O 1
ATOM 16036 N N . THR B 1 917 ? 1.56 39.875 10.648 1 92.94 917 THR B N 1
ATOM 16037 C CA . THR B 1 917 ? 2.166 38.688 11.281 1 92.94 917 THR B CA 1
ATOM 16038 C C . THR B 1 917 ? 3.688 38.812 11.266 1 92.94 917 THR B C 1
ATOM 16040 O O . THR B 1 917 ? 4.254 39.531 10.445 1 92.94 917 THR B O 1
ATOM 16043 N N . GLY B 1 918 ? 4.359 38.188 12.203 1 94.56 918 GLY B N 1
ATOM 16044 C CA . GLY B 1 918 ? 5.812 38.219 12.258 1 94.56 918 GLY B CA 1
ATOM 16045 C C . GLY B 1 918 ? 6.371 37.5 13.484 1 94.56 918 GLY B C 1
ATOM 16046 O O . GLY B 1 918 ? 5.652 36.781 14.172 1 94.56 918 GLY B O 1
ATOM 16047 N N . GLY B 1 919 ? 7.668 37.688 13.594 1 95.5 919 GLY B N 1
ATOM 16048 C CA . GLY B 1 919 ? 8.367 37.094 14.734 1 95.5 919 GLY B CA 1
ATOM 16049 C C . GLY B 1 919 ? 9.742 37.719 14.945 1 95.5 919 GLY B C 1
ATOM 16050 O O . GLY B 1 919 ? 10.242 38.438 14.094 1 95.5 919 GLY B O 1
ATOM 16051 N N . PHE B 1 920 ? 10.25 37.562 16.094 1 95.56 920 PHE B N 1
ATOM 16052 C CA . PHE B 1 920 ? 11.625 37.969 16.375 1 95.56 920 PHE B CA 1
ATOM 16053 C C . PHE B 1 920 ? 12.328 36.938 17.219 1 95.56 920 PHE B C 1
ATOM 16055 O O . PHE B 1 920 ? 11.695 36.219 18.016 1 95.56 920 PHE B O 1
ATOM 16062 N N . SER B 1 921 ? 13.539 36.812 17.016 1 94.69 921 SER B N 1
ATOM 16063 C CA . SER B 1 921 ? 14.352 35.812 17.719 1 94.69 921 SER B CA 1
ATOM 16064 C C . SER B 1 921 ? 15.656 36.438 18.203 1 94.69 921 SER B C 1
ATOM 16066 O O . SER B 1 921 ? 16.141 37.406 17.656 1 94.69 921 SER B O 1
ATOM 16068 N N . SER B 1 922 ? 16.188 35.938 19.281 1 94.88 922 SER B N 1
ATOM 16069 C CA . SER B 1 922 ? 17.469 36.312 19.859 1 94.88 922 SER B CA 1
ATOM 16070 C C . SER B 1 922 ? 18.328 35.094 20.172 1 94.88 922 SER B C 1
ATOM 16072 O O . SER B 1 922 ? 17.828 34.094 20.734 1 94.88 922 SER B O 1
ATOM 16074 N N . SER B 1 923 ? 19.5 35.094 19.719 1 93.94 923 SER B N 1
ATOM 16075 C CA . SER B 1 923 ? 20.453 34.031 19.969 1 93.94 923 SER B CA 1
ATOM 16076 C C . SER B 1 923 ? 21.703 34.562 20.672 1 93.94 923 SER B C 1
ATOM 16078 O O . SER B 1 923 ? 22.391 35.438 20.141 1 93.94 923 SER B O 1
ATOM 16080 N N . PHE B 1 924 ? 22.016 34.062 21.828 1 95.5 924 PHE B N 1
ATOM 16081 C CA . PHE B 1 924 ? 23.172 34.438 22.625 1 95.5 924 PHE B CA 1
ATOM 16082 C C . PHE B 1 924 ? 24.109 33.25 22.812 1 95.5 924 PHE B C 1
ATOM 16084 O O . PHE B 1 924 ? 23.766 32.281 23.5 1 95.5 924 PHE B O 1
ATOM 16091 N N . LYS B 1 925 ? 25.203 33.344 22.172 1 94.06 925 LYS B N 1
ATOM 16092 C CA . LYS B 1 925 ? 26.188 32.281 22.281 1 94.06 925 LYS B CA 1
ATOM 16093 C C . LYS B 1 925 ? 27.375 32.688 23.141 1 94.06 925 LYS B C 1
ATOM 16095 O O . LYS B 1 925 ? 28 33.719 22.875 1 94.06 925 LYS B O 1
ATOM 16100 N N . TYR B 1 926 ? 27.688 32.062 24.188 1 94.81 926 TYR B N 1
ATOM 16101 C CA . TYR B 1 926 ? 28.844 32.281 25.047 1 94.81 926 TYR B CA 1
ATOM 16102 C C . TYR B 1 926 ? 29.656 30.984 25.172 1 94.81 926 TYR B C 1
ATOM 16104 O O . TYR B 1 926 ? 29.25 30.062 25.875 1 94.81 926 TYR B O 1
ATOM 16112 N N . LYS B 1 927 ? 30.734 30.844 24.531 1 91.25 927 LYS B N 1
ATOM 16113 C CA . LYS B 1 927 ? 31.594 29.656 24.484 1 91.25 927 LYS B CA 1
ATOM 16114 C C . LYS B 1 927 ? 30.812 28.422 24.078 1 91.25 927 LYS B C 1
ATOM 16116 O O . LYS B 1 927 ? 30.172 28.391 23.016 1 91.25 927 LYS B O 1
ATOM 16121 N N . SER B 1 928 ? 30.562 27.516 25.141 1 92.69 928 SER B N 1
ATOM 16122 C CA . SER B 1 928 ? 29.922 26.25 24.781 1 92.69 928 SER B CA 1
ATOM 16123 C C . SER B 1 928 ? 28.406 26.312 25 1 92.69 928 SER B C 1
ATOM 16125 O O . SER B 1 928 ? 27.688 25.359 24.688 1 92.69 928 SER B O 1
ATOM 16127 N N . PHE B 1 929 ? 27.938 27.438 25.469 1 95.19 929 PHE B N 1
ATOM 16128 C CA . PHE B 1 929 ? 26.516 27.578 25.75 1 95.19 929 PHE B CA 1
ATOM 16129 C C . PHE B 1 929 ? 25.844 28.5 24.734 1 95.19 929 PHE B C 1
ATOM 16131 O O . PHE B 1 929 ? 26.422 29.516 24.344 1 95.19 929 PHE B O 1
ATOM 16138 N N . THR B 1 930 ? 24.734 28.125 24.266 1 94.19 930 THR B N 1
ATOM 16139 C CA . THR B 1 930 ? 23.938 28.969 23.391 1 94.19 930 THR B CA 1
ATOM 16140 C C . THR B 1 930 ? 22.5 29.078 23.891 1 94.19 930 THR B C 1
ATOM 16142 O O . THR B 1 930 ? 21.844 28.062 24.125 1 94.19 930 THR B O 1
ATOM 16145 N N . LEU B 1 931 ? 22.016 30.25 24.109 1 95.69 931 LEU B N 1
ATOM 16146 C CA . LEU B 1 931 ? 20.641 30.531 24.516 1 95.69 931 LEU B CA 1
ATOM 16147 C C . LEU B 1 931 ? 19.844 31.125 23.359 1 95.69 931 LEU B C 1
ATOM 16149 O O . LEU B 1 931 ? 20.25 32.156 22.797 1 95.69 931 LEU B O 1
ATOM 16153 N N . ASN B 1 932 ? 18.797 30.5 22.984 1 94.25 932 ASN B N 1
ATOM 16154 C CA . ASN B 1 932 ? 17.938 30.984 21.906 1 94.25 932 ASN B CA 1
ATOM 16155 C C . ASN B 1 932 ? 16.516 31.25 22.391 1 94.25 932 ASN B C 1
ATOM 16157 O O . ASN B 1 932 ? 15.984 30.5 23.219 1 94.25 932 ASN B O 1
ATOM 16161 N N . ALA B 1 933 ? 15.938 32.312 21.938 1 95.38 933 ALA B N 1
ATOM 16162 C CA . ALA B 1 933 ? 14.547 32.625 22.219 1 95.38 933 ALA B CA 1
ATOM 16163 C C . ALA B 1 933 ? 13.82 33.062 20.953 1 95.38 933 ALA B C 1
ATOM 16165 O O . ALA B 1 933 ? 14.359 33.844 20.156 1 95.38 933 ALA B O 1
ATOM 16166 N N . LEU B 1 934 ? 12.648 32.5 20.75 1 94.88 934 LEU B N 1
ATOM 16167 C CA . LEU B 1 934 ? 11.836 32.812 19.578 1 94.88 934 LEU B CA 1
ATOM 16168 C C . LEU B 1 934 ? 10.445 33.281 19.984 1 94.88 934 LEU B C 1
ATOM 16170 O O . LEU B 1 934 ? 9.789 32.625 20.812 1 94.88 934 LEU B O 1
ATOM 16174 N N . PHE B 1 935 ? 10.039 34.375 19.453 1 96.06 935 PHE B N 1
ATOM 16175 C CA . PHE B 1 935 ? 8.711 34.938 19.688 1 96.06 935 PHE B CA 1
ATOM 16176 C C . PHE B 1 935 ? 7.973 35.125 18.359 1 96.06 935 PHE B C 1
ATOM 16178 O O . PHE B 1 935 ? 8.586 35.438 17.344 1 96.06 935 PHE B O 1
ATOM 16185 N N . SER B 1 936 ? 6.684 34.906 18.391 1 94.94 936 SER B N 1
ATOM 16186 C CA . SER B 1 936 ? 5.828 35.156 17.234 1 94.94 936 SER B CA 1
ATOM 16187 C C . SER B 1 936 ? 4.605 36 17.609 1 94.94 936 SER B C 1
ATOM 16189 O O . SER B 1 936 ? 4.121 35.906 18.75 1 94.94 936 SER B O 1
ATOM 16191 N N . PHE B 1 937 ? 4.133 36.781 16.672 1 94.88 937 PHE B N 1
ATOM 16192 C CA . PHE B 1 937 ? 2.951 37.594 16.953 1 94.88 937 PHE B CA 1
ATOM 16193 C C . PHE B 1 937 ? 2.029 37.656 15.742 1 94.88 937 PHE B C 1
ATOM 16195 O O . PHE B 1 937 ? 2.467 37.438 14.617 1 94.88 937 PHE B O 1
ATOM 16202 N N . ALA B 1 938 ? 0.805 37.812 15.906 1 92.94 938 ALA B N 1
ATOM 16203 C CA . ALA B 1 938 ? -0.259 38.062 14.945 1 92.94 938 ALA B CA 1
ATOM 16204 C C . ALA B 1 938 ? -1.194 39.156 15.453 1 92.94 938 ALA B C 1
ATOM 16206 O O . ALA B 1 938 ? -1.783 39.031 16.531 1 92.94 938 ALA B O 1
ATOM 16207 N N . LEU B 1 939 ? -1.327 40.219 14.633 1 93.56 939 LEU B N 1
ATOM 16208 C CA . LEU B 1 939 ? -2.094 41.375 15.086 1 93.56 939 LEU B CA 1
ATOM 16209 C C . LEU B 1 939 ? -3.195 41.719 14.086 1 93.56 939 LEU B C 1
ATOM 16211 O O . LEU B 1 939 ? -3.004 41.594 12.875 1 93.56 939 LEU B O 1
ATOM 16215 N N . GLY B 1 940 ? -4.363 42.094 14.648 1 90.81 940 GLY B N 1
ATOM 16216 C CA . GLY B 1 940 ? -5.406 42.688 13.82 1 90.81 940 GLY B CA 1
ATOM 16217 C C . GLY B 1 940 ? -6.57 41.75 13.578 1 90.81 940 GLY B C 1
ATOM 16218 O O . GLY B 1 940 ? -7.613 42.156 13.062 1 90.81 940 GLY B O 1
ATOM 16219 N N . ASN B 1 941 ? -6.508 40.531 13.828 1 89 941 ASN B N 1
ATOM 16220 C CA . ASN B 1 941 ? -7.613 39.594 13.602 1 89 941 ASN B CA 1
ATOM 16221 C C . ASN B 1 941 ? -8.664 39.688 14.703 1 89 941 ASN B C 1
ATOM 16223 O O . ASN B 1 941 ? -8.375 40.188 15.797 1 89 941 ASN B O 1
ATOM 16227 N N . LYS B 1 942 ? -9.805 39.25 14.336 1 90.56 942 LYS B N 1
ATOM 16228 C CA . LYS B 1 942 ? -10.914 39.219 15.289 1 90.56 942 LYS B CA 1
ATOM 16229 C C . LYS B 1 942 ? -11.414 37.812 15.5 1 90.56 942 LYS B C 1
ATOM 16231 O O . LYS B 1 942 ? -11.359 36.969 14.594 1 90.56 942 LYS B O 1
ATOM 16236 N N . ILE B 1 943 ? -11.82 37.594 16.766 1 89.06 943 ILE B N 1
ATOM 16237 C CA . ILE B 1 943 ? -12.328 36.281 17.125 1 89.06 943 ILE B CA 1
ATOM 16238 C C . ILE B 1 943 ? -13.711 36.406 17.766 1 89.06 943 ILE B C 1
ATOM 16240 O O . ILE B 1 943 ? -13.938 37.312 18.578 1 89.06 943 ILE B O 1
ATOM 16244 N N . ARG B 1 944 ? -14.633 35.594 17.281 1 89.5 944 ARG B N 1
ATOM 16245 C CA . ARG B 1 944 ? -15.93 35.5 17.938 1 89.5 944 ARG B CA 1
ATOM 16246 C C . ARG B 1 944 ? -15.852 34.594 19.156 1 89.5 944 ARG B C 1
ATOM 16248 O O . ARG B 1 944 ? -15.305 33.469 19.094 1 89.5 944 ARG B O 1
ATOM 16255 N N . LEU B 1 945 ? -16.359 35.062 20.234 1 89.44 945 LEU B N 1
ATOM 16256 C CA . LEU B 1 945 ? -16.359 34.281 21.453 1 89.44 945 LEU B CA 1
ATOM 16257 C C . LEU B 1 945 ? -17.281 33.062 21.312 1 89.44 945 LEU B C 1
ATOM 16259 O O . LEU B 1 945 ? -18.141 33.031 20.422 1 89.44 945 LEU B O 1
ATOM 16263 N N . ASN B 1 946 ? -17.078 32.094 22.172 1 85.94 946 ASN B N 1
ATOM 16264 C CA . ASN B 1 946 ? -17.938 30.922 22.156 1 85.94 946 ASN B CA 1
ATOM 16265 C C . ASN B 1 946 ? -19.391 31.297 22.453 1 85.94 946 ASN B C 1
ATOM 16267 O O . ASN B 1 946 ? -19.641 32.188 23.266 1 85.94 946 ASN B O 1
ATOM 16271 N N . ASP B 1 947 ? -20.297 30.578 21.891 1 86.88 947 ASP B N 1
ATOM 16272 C CA . ASP B 1 947 ? -21.719 30.828 22.094 1 86.88 947 ASP B CA 1
ATOM 16273 C C . ASP B 1 947 ? -22.125 30.625 23.547 1 86.88 947 ASP B C 1
ATOM 16275 O O . ASP B 1 947 ? -21.672 29.672 24.188 1 86.88 947 ASP B O 1
ATOM 16279 N N . LEU B 1 948 ? -22.891 31.516 24 1 88.06 948 LEU B N 1
ATOM 16280 C CA . LEU B 1 948 ? -23.406 31.391 25.359 1 88.06 948 LEU B CA 1
ATOM 16281 C C . LEU B 1 948 ? -24.75 30.672 25.375 1 88.06 948 LEU B C 1
ATOM 16283 O O . LEU B 1 948 ? -25.125 30.047 26.375 1 88.06 948 LEU B O 1
ATOM 16287 N N . TYR B 1 949 ? -25.453 30.922 24.281 1 87.5 949 TYR B N 1
ATOM 16288 C CA . TYR B 1 949 ? -26.797 30.344 24.188 1 87.5 949 TYR B CA 1
ATOM 16289 C C . TYR B 1 949 ? -26.875 29.375 23.031 1 87.5 949 TYR B C 1
ATOM 16291 O O . TYR B 1 949 ? -26.031 29.375 22.141 1 87.5 949 TYR B O 1
ATOM 16299 N N . THR B 1 950 ? -27.875 28.484 23.078 1 82.12 950 THR B N 1
ATOM 16300 C CA . THR B 1 950 ? -28.047 27.5 22.016 1 82.12 950 THR B CA 1
ATOM 16301 C C . THR B 1 950 ? -28.484 28.188 20.719 1 82.12 950 THR B C 1
ATOM 16303 O O . THR B 1 950 ? -29.312 29.094 20.75 1 82.12 950 THR B O 1
ATOM 16306 N N . THR B 1 951 ? -27.969 27.734 19.656 1 81.5 951 THR B N 1
ATOM 16307 C CA . THR B 1 951 ? -28.203 28.359 18.359 1 81.5 951 THR B CA 1
ATOM 16308 C C . THR B 1 951 ? -29.625 28.109 17.875 1 81.5 951 THR B C 1
ATOM 16310 O O . THR B 1 951 ? -30.172 28.891 17.109 1 81.5 951 THR B O 1
ATOM 16313 N N . SER B 1 952 ? -30.203 26.984 18.219 1 73.81 952 SER B N 1
ATOM 16314 C CA . SER B 1 952 ? -31.531 26.641 17.75 1 73.81 952 SER B CA 1
ATOM 16315 C C . SER B 1 952 ? -32.625 27.328 18.578 1 73.81 952 SER B C 1
ATOM 16317 O O . SER B 1 952 ? -33.812 27.188 18.297 1 73.81 952 SER B O 1
ATOM 16319 N N . GLY B 1 953 ? -32.281 28.203 19.422 1 64.5 953 GLY B N 1
ATOM 16320 C CA . GLY B 1 953 ? -33.219 28.844 20.344 1 64.5 953 GLY B CA 1
ATOM 16321 C C . GLY B 1 953 ? -33.031 28.391 21.781 1 64.5 953 GLY B C 1
ATOM 16322 O O . GLY B 1 953 ? -32.469 27.328 22.031 1 64.5 953 GLY B O 1
ATOM 16323 N N . GLN B 1 954 ? -33.281 29.469 22.562 1 62.22 954 GLN B N 1
ATOM 16324 C CA . GLN B 1 954 ? -32.875 29.328 23.953 1 62.22 954 GLN B CA 1
ATOM 16325 C C . GLN B 1 954 ? -33.531 28.125 24.609 1 62.22 954 GLN B C 1
ATOM 16327 O O . GLN B 1 954 ? -34.75 27.938 24.469 1 62.22 954 GLN B O 1
ATOM 16332 N N . GLY B 1 955 ? -32.688 27.078 25.016 1 67.25 955 GLY B N 1
ATOM 16333 C CA . GLY B 1 955 ? -33.062 26.031 25.953 1 67.25 955 GLY B CA 1
ATOM 16334 C C . GLY B 1 955 ? -32.344 26.141 27.281 1 67.25 955 GLY B C 1
ATOM 16335 O O . GLY B 1 955 ? -31.25 26.734 27.359 1 67.25 955 GLY B O 1
ATOM 16336 N N . LEU B 1 956 ? -33.094 26.234 28.484 1 80.31 956 LEU B N 1
ATOM 16337 C CA . LEU B 1 956 ? -32.5 26.156 29.812 1 80.31 956 LEU B CA 1
ATOM 16338 C C . LEU B 1 956 ? -31.469 25.031 29.906 1 80.31 956 LEU B C 1
ATOM 16340 O O . LEU B 1 956 ? -31.641 23.984 29.281 1 80.31 956 LEU B O 1
ATOM 16344 N N . PRO B 1 957 ? -30.234 25.328 30.469 1 86.25 957 PRO B N 1
ATOM 16345 C CA . PRO B 1 957 ? -29.219 24.281 30.562 1 86.25 957 PRO B CA 1
ATOM 16346 C C . PRO B 1 957 ? -29.703 23.062 31.359 1 86.25 957 PRO B C 1
ATOM 16348 O O . PRO B 1 957 ? -30.266 23.219 32.438 1 86.25 957 PRO B O 1
ATOM 16351 N N . TYR B 1 958 ? -29.484 21.984 30.781 1 86.75 958 TYR B N 1
ATOM 16352 C CA . TYR B 1 958 ? -29.75 20.766 31.516 1 86.75 958 TYR B CA 1
ATOM 16353 C C . TYR B 1 958 ? -28.734 20.578 32.656 1 86.75 958 TYR B C 1
ATOM 16355 O O . TYR B 1 958 ? -27.672 21.203 32.656 1 86.75 958 TYR B O 1
ATOM 16363 N N . PRO B 1 959 ? -29.141 19.734 33.625 1 88.31 959 PRO B N 1
ATOM 16364 C CA . PRO B 1 959 ? -28.25 19.578 34.781 1 88.31 959 PRO B CA 1
ATOM 16365 C C . PRO B 1 959 ? -26.844 19.141 34.375 1 88.31 959 PRO B C 1
ATOM 16367 O O . PRO B 1 959 ? -25.859 19.484 35.062 1 88.31 959 PRO B O 1
ATOM 16370 N N . GLN B 1 960 ? -26.703 18.438 33.312 1 89.88 960 GLN B N 1
ATOM 16371 C CA . GLN B 1 960 ? -25.391 17.938 32.938 1 89.88 960 GLN B CA 1
ATOM 16372 C C . GLN B 1 960 ? -24.609 18.969 32.125 1 89.88 960 GLN B C 1
ATOM 16374 O O . GLN B 1 960 ? -23.406 18.812 31.875 1 89.88 960 GLN B O 1
ATOM 16379 N N . GLN B 1 961 ? -25.266 19.969 31.734 1 90.25 961 GLN B N 1
ATOM 16380 C CA . GLN B 1 961 ? -24.625 20.984 30.906 1 90.25 961 GLN B CA 1
ATOM 16381 C C . GLN B 1 961 ? -24 22.078 31.766 1 90.25 961 GLN B C 1
ATOM 16383 O O . GLN B 1 961 ? -24.562 22.469 32.781 1 90.25 961 GLN B O 1
ATOM 16388 N N . ASN B 1 962 ? -22.844 22.469 31.375 1 92.38 962 ASN B N 1
ATOM 16389 C CA . ASN B 1 962 ? -22.188 23.594 32.062 1 92.38 962 ASN B CA 1
ATOM 16390 C C . ASN B 1 962 ? -22.438 24.906 31.312 1 92.38 962 ASN B C 1
ATOM 16392 O O . ASN B 1 962 ? -23.078 24.922 30.266 1 92.38 962 ASN B O 1
ATOM 16396 N N . MET B 1 963 ? -22.062 25.891 32.031 1 92.5 963 MET B N 1
ATOM 16397 C CA . MET B 1 963 ? -22.234 27.234 31.453 1 92.5 963 MET B CA 1
ATOM 16398 C C . MET B 1 963 ? -20.969 28.062 31.625 1 92.5 963 MET B C 1
ATOM 16400 O O . MET B 1 963 ? -20.125 27.734 32.469 1 92.5 963 MET B O 1
ATOM 16404 N N . SER B 1 964 ? -20.875 29.094 30.812 1 91.75 964 SER B N 1
ATOM 16405 C CA . SER B 1 964 ? -19.766 30.031 30.938 1 91.75 964 SER B CA 1
ATOM 16406 C C . SER B 1 964 ? -19.844 30.828 32.219 1 91.75 964 SER B C 1
ATOM 16408 O O . SER B 1 964 ? -20.938 31.156 32.688 1 91.75 964 SER B O 1
ATOM 16410 N N . HIS B 1 965 ? -18.719 31.172 32.75 1 93.19 965 HIS B N 1
ATOM 16411 C CA . HIS B 1 965 ? -18.672 31.984 33.969 1 93.19 965 HIS B CA 1
ATOM 16412 C C . HIS B 1 965 ? -19.25 33.375 33.719 1 93.19 965 HIS B C 1
ATOM 16414 O O . HIS B 1 965 ? -19.656 34.062 34.656 1 93.19 965 HIS B O 1
ATOM 16420 N N . GLU B 1 966 ? -19.344 33.75 32.562 1 91.56 966 GLU B N 1
ATOM 16421 C CA . GLU B 1 966 ? -19.922 35.031 32.188 1 91.56 966 GLU B CA 1
ATOM 16422 C C . GLU B 1 966 ? -21.344 35.188 32.719 1 91.56 966 GLU B C 1
ATOM 16424 O O . GLU B 1 966 ? -21.797 36.281 33.031 1 91.56 966 GLU B O 1
ATOM 16429 N N . PHE B 1 967 ? -22 34.094 32.844 1 92.5 967 PHE B N 1
ATOM 16430 C CA . PHE B 1 967 ? -23.391 34.094 33.25 1 92.5 967 PHE B CA 1
ATOM 16431 C C . PHE B 1 967 ? -23.547 34.531 34.719 1 92.5 967 PHE B C 1
ATOM 16433 O O . PHE B 1 967 ? -24.641 34.875 35.156 1 92.5 967 PHE B O 1
ATOM 16440 N N . VAL B 1 968 ? -22.484 34.5 35.406 1 92.44 968 VAL B N 1
ATOM 16441 C CA . VAL B 1 968 ? -22.547 34.969 36.781 1 92.44 968 VAL B CA 1
ATOM 16442 C C . VAL B 1 968 ? -22.984 36.438 36.812 1 92.44 968 VAL B C 1
ATOM 16444 O O . VAL B 1 968 ? -23.672 36.875 37.75 1 92.44 968 VAL B O 1
ATOM 16447 N N . ASN B 1 969 ? -22.625 37.156 35.781 1 92.06 969 ASN B N 1
ATOM 16448 C CA . ASN B 1 969 ? -22.969 38.562 35.688 1 92.06 969 ASN B CA 1
ATOM 16449 C C . ASN B 1 969 ? -24.172 38.781 34.781 1 92.06 969 ASN B C 1
ATOM 16451 O O . ASN B 1 969 ? -24.266 39.812 34.125 1 92.06 969 ASN B O 1
ATOM 16455 N N . ARG B 1 970 ? -25.078 37.906 34.844 1 94.5 970 ARG B N 1
ATOM 16456 C CA . ARG B 1 970 ? -26.25 38 34 1 94.5 970 ARG B CA 1
ATOM 16457 C C . ARG B 1 970 ? -27.266 39 34.562 1 94.5 970 ARG B C 1
ATOM 16459 O O . ARG B 1 970 ? -27.203 39.312 35.75 1 94.5 970 ARG B O 1
ATOM 16466 N N . TRP B 1 971 ? -28.234 39.375 33.688 1 95.44 971 TRP B N 1
ATOM 16467 C CA . TRP B 1 971 ? -29.359 40.219 34.094 1 95.44 971 TRP B CA 1
ATOM 16468 C C . TRP B 1 971 ? -30.297 39.438 35.031 1 95.44 971 TRP B C 1
ATOM 16470 O O . TRP B 1 971 ? -30.719 38.344 34.688 1 95.44 971 TRP B O 1
ATOM 16480 N N . ARG B 1 972 ? -30.641 40.031 36.188 1 92.25 972 ARG B N 1
ATOM 16481 C CA . ARG B 1 972 ? -31.5 39.312 37.125 1 92.25 972 ARG B CA 1
ATOM 16482 C C . ARG B 1 972 ? -32.719 40.188 37.5 1 92.25 972 ARG B C 1
ATOM 16484 O O . ARG B 1 972 ? -33.781 39.656 37.812 1 92.25 972 ARG B O 1
ATOM 16491 N N . GLN B 1 973 ? -32.5 41.5 37.531 1 91.81 973 GLN B N 1
ATOM 16492 C CA . GLN B 1 973 ? -33.562 42.438 37.906 1 91.81 973 GLN B CA 1
ATOM 16493 C C . GLN B 1 973 ? -33.469 43.75 37.125 1 91.81 973 GLN B C 1
ATOM 16495 O O . GLN B 1 973 ? -32.406 44.062 36.562 1 91.81 973 GLN B O 1
ATOM 16500 N N . PRO B 1 974 ? -34.688 44.406 37.062 1 94.06 974 PRO B N 1
ATOM 16501 C CA . PRO B 1 974 ? -34.656 45.688 36.344 1 94.06 974 PRO B CA 1
ATOM 16502 C C . PRO B 1 974 ? -33.562 46.625 36.906 1 94.06 974 PRO B C 1
ATOM 16504 O O . PRO B 1 974 ? -33.438 46.781 38.125 1 94.06 974 PRO B O 1
ATOM 16507 N N . GLY B 1 975 ? -32.812 47.188 36.062 1 93.88 975 GLY B N 1
ATOM 16508 C CA . GLY B 1 975 ? -31.688 48.031 36.438 1 93.88 975 GLY B CA 1
ATOM 16509 C C . GLY B 1 975 ? -30.344 47.438 36.094 1 93.88 975 GLY B C 1
ATOM 16510 O O . GLY B 1 975 ? -29.344 48.156 35.938 1 93.88 975 GLY B O 1
ATOM 16511 N N . ASP B 1 976 ? -30.391 46.125 35.938 1 94.56 976 ASP B N 1
ATOM 16512 C CA . ASP B 1 976 ? -29.141 45.438 35.625 1 94.56 976 ASP B CA 1
ATOM 16513 C C . ASP B 1 976 ? -28.703 45.688 34.188 1 94.56 976 ASP B C 1
ATOM 16515 O O . ASP B 1 976 ? -27.547 45.469 33.844 1 94.56 976 ASP B O 1
ATOM 16519 N N . GLU B 1 977 ? -29.562 46.062 33.312 1 93.31 977 GLU B N 1
ATOM 16520 C CA . GLU B 1 977 ? -29.266 46.281 31.922 1 93.31 977 GLU B CA 1
ATOM 16521 C C . GLU B 1 977 ? -28.188 47.375 31.75 1 93.31 977 GLU B C 1
ATOM 16523 O O . GLU B 1 977 ? -27.547 47.469 30.703 1 93.31 977 GLU B O 1
ATOM 16528 N N . TYR B 1 978 ? -27.984 48.188 32.812 1 92.5 978 TYR B N 1
ATOM 16529 C CA . TYR B 1 978 ? -26.984 49.25 32.781 1 92.5 978 TYR B CA 1
ATOM 16530 C C . TYR B 1 978 ? -25.625 48.75 33.25 1 92.5 978 TYR B C 1
ATOM 16532 O O . TYR B 1 978 ? -24.609 49.406 33.062 1 92.5 978 TYR B O 1
ATOM 16540 N N . LYS B 1 979 ? -25.672 47.562 33.75 1 92.5 979 LYS B N 1
ATOM 16541 C CA . LYS B 1 979 ? -24.438 47.031 34.344 1 92.5 979 LYS B CA 1
ATOM 16542 C C . LYS B 1 979 ? -23.906 45.844 33.531 1 92.5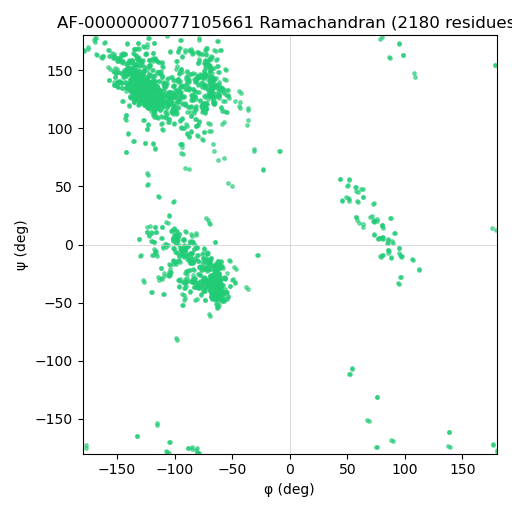 979 LYS B C 1
ATOM 16544 O O . LYS B 1 979 ? -22.703 45.562 33.594 1 92.5 979 LYS B O 1
ATOM 16549 N N . THR B 1 980 ? -24.781 45.156 32.938 1 94.94 980 THR B N 1
ATOM 16550 C CA . THR B 1 980 ? -24.344 43.969 32.25 1 94.94 980 THR B CA 1
ATOM 16551 C C . THR B 1 980 ? -24.969 43.906 30.844 1 94.94 980 THR B C 1
ATOM 16553 O O . THR B 1 980 ? -25.984 44.531 30.578 1 94.94 980 THR B O 1
ATOM 16556 N N . ASN B 1 981 ? -24.281 43.219 30 1 94.75 981 ASN B N 1
ATOM 16557 C CA . ASN B 1 981 ? -24.812 42.938 28.672 1 94.75 981 ASN B CA 1
ATOM 16558 C C . ASN B 1 981 ? -25.156 41.469 28.484 1 94.75 981 ASN B C 1
ATOM 16560 O O . ASN B 1 981 ? -25.375 41 27.359 1 94.75 981 ASN B O 1
ATOM 16564 N N . ILE B 1 982 ? -25.031 40.688 29.578 1 95.25 982 ILE B N 1
ATOM 16565 C CA . ILE B 1 982 ? -25.406 39.281 29.531 1 95.25 982 ILE B CA 1
ATOM 16566 C C . ILE B 1 982 ? -26.891 39.125 29.797 1 95.25 982 ILE B C 1
ATOM 16568 O O . ILE B 1 982 ? -27.375 39.438 30.891 1 95.25 982 ILE B O 1
ATOM 16572 N N . PRO B 1 983 ? -27.641 38.594 28.859 1 94.56 983 PRO B N 1
ATOM 16573 C CA . PRO B 1 983 ? -29.094 38.5 29.016 1 94.56 983 PRO B CA 1
ATOM 16574 C C . PRO B 1 983 ? -29.516 37.594 30.172 1 94.56 983 PRO B C 1
ATOM 16576 O O . PRO B 1 983 ? -28.703 36.812 30.656 1 94.56 983 PRO B O 1
ATOM 16579 N N . ALA B 1 984 ? -30.797 37.75 30.484 1 92 984 ALA B N 1
ATOM 16580 C CA . ALA B 1 984 ? -31.375 36.938 31.562 1 92 984 ALA B CA 1
ATOM 16581 C C . ALA B 1 984 ? -31.578 35.5 31.141 1 92 984 ALA B C 1
ATOM 16583 O O . ALA B 1 984 ? -31.547 35.188 29.938 1 92 984 ALA B O 1
ATOM 16584 N N . LEU B 1 985 ? -31.625 34.625 32.188 1 90.31 985 LEU B N 1
ATOM 16585 C CA . LEU B 1 985 ? -32.094 33.281 31.906 1 90.31 985 LEU B CA 1
ATOM 16586 C C . LEU B 1 985 ? -33.562 33.281 31.516 1 90.31 985 LEU B C 1
ATOM 16588 O O . LEU B 1 985 ? -34.375 33.969 32.156 1 90.31 985 LEU B O 1
ATOM 16592 N N . SER B 1 986 ? -33.875 32.719 30.375 1 87.94 986 SER B N 1
ATOM 16593 C CA . SER B 1 986 ? -35.25 32.75 29.891 1 87.94 986 SER B CA 1
ATOM 16594 C C . SER B 1 986 ? -35.594 31.453 29.172 1 87.94 986 SER B C 1
ATOM 16596 O O . SER B 1 986 ? -34.75 30.781 28.594 1 87.94 986 SER B O 1
ATOM 16598 N N . ASP B 1 987 ? -36.844 31.031 29.234 1 86 987 ASP B N 1
ATOM 16599 C CA . ASP B 1 987 ? -37.344 29.891 28.469 1 86 987 ASP B CA 1
ATOM 16600 C C . ASP B 1 987 ? -38.031 30.359 27.203 1 86 987 ASP B C 1
ATOM 16602 O O . ASP B 1 987 ? -38.688 29.547 26.516 1 86 987 ASP B O 1
ATOM 16606 N N . ASN B 1 988 ? -37.906 31.641 27 1 84.75 988 ASN B N 1
ATOM 16607 C CA . ASN B 1 988 ? -38.469 32.188 25.766 1 84.75 988 ASN B CA 1
ATOM 16608 C C . ASN B 1 988 ? -37.594 31.812 24.562 1 84.75 988 ASN B C 1
ATOM 16610 O O . ASN B 1 988 ? -36.406 32.094 24.547 1 84.75 988 ASN B O 1
ATOM 16614 N N . GLN B 1 989 ? -38.125 31.266 23.547 1 84.38 989 GLN B N 1
ATOM 16615 C CA . GLN B 1 989 ? -37.344 30.812 22.391 1 84.38 989 GLN B CA 1
ATOM 16616 C C . GLN B 1 989 ? -36.969 32 21.5 1 84.38 989 GLN B C 1
ATOM 16618 O O . GLN B 1 989 ? -36 31.906 20.734 1 84.38 989 GLN B O 1
ATOM 16623 N N . MET B 1 990 ? -37.656 33.094 21.641 1 88.5 990 MET B N 1
ATOM 16624 C CA . MET B 1 990 ? -37.438 34.344 20.891 1 88.5 990 MET B CA 1
ATOM 16625 C C . MET B 1 990 ? -37.25 34.062 19.406 1 88.5 990 MET B C 1
ATOM 16627 O O . MET B 1 990 ? -36.312 34.594 18.781 1 88.5 990 MET B O 1
ATOM 16631 N N . ARG B 1 991 ? -37.938 33.125 18.719 1 86.75 991 ARG B N 1
ATOM 16632 C CA . ARG B 1 991 ? -37.906 32.781 17.312 1 86.75 991 ARG B CA 1
ATOM 16633 C C . ARG B 1 991 ? -38.625 33.812 16.469 1 86.75 991 ARG B C 1
ATOM 16635 O O . ARG B 1 991 ? -39.562 34.438 16.922 1 86.75 991 ARG B O 1
ATOM 16642 N N . TYR B 1 992 ? -38.031 34 15.328 1 84.44 992 TYR B N 1
ATOM 16643 C CA . TYR B 1 992 ? -38.781 34.781 14.352 1 84.44 992 TYR B CA 1
ATOM 16644 C C . TYR B 1 992 ? -39.906 33.938 13.727 1 84.44 992 TYR B C 1
ATOM 16646 O O . TYR B 1 992 ? -39.688 32.812 13.328 1 84.44 992 TYR B O 1
ATOM 16654 N N . VAL B 1 993 ? -41.031 34.344 13.844 1 68.88 993 VAL B N 1
ATOM 16655 C CA . VAL B 1 993 ? -42.125 33.656 13.195 1 68.88 993 VAL B CA 1
ATOM 16656 C C . VAL B 1 993 ? -42.344 34.219 11.789 1 68.88 993 VAL B C 1
ATOM 16658 O O . VAL B 1 993 ? -41.969 35.344 11.516 1 68.88 993 VAL B O 1
ATOM 16661 N N . SER B 1 994 ? -42.625 33.312 10.789 1 61 994 SER B N 1
ATOM 16662 C CA . SER B 1 994 ? -42.75 33.562 9.359 1 61 994 SER B CA 1
ATOM 16663 C C . SER B 1 994 ? -43.406 34.938 9.109 1 61 994 SER B C 1
ATOM 16665 O O . SER B 1 994 ? -43.031 35.656 8.203 1 61 994 SER B O 1
ATOM 16667 N N . TYR B 1 995 ? -44.375 35.344 9.891 1 64.38 995 TYR B N 1
ATOM 16668 C CA . TYR B 1 995 ? -45.125 36.562 9.531 1 64.38 995 TYR B CA 1
ATOM 16669 C C . TYR B 1 995 ? -44.5 37.781 10.164 1 64.38 995 TYR B C 1
ATOM 16671 O O . TYR B 1 995 ? -44.906 38.906 9.867 1 64.38 995 TYR B O 1
ATOM 16679 N N . ASP B 1 996 ? -43.375 37.594 10.82 1 70.19 996 ASP B N 1
ATOM 16680 C CA . ASP B 1 996 ? -42.812 38.719 11.555 1 70.19 996 ASP B CA 1
ATOM 16681 C C . ASP B 1 996 ? -42.031 39.625 10.633 1 70.19 996 ASP B C 1
ATOM 16683 O O . ASP B 1 996 ? -41.969 40.844 10.844 1 70.19 996 ASP B O 1
ATOM 16687 N N . ARG B 1 997 ? -41.406 38.906 9.602 1 82.44 997 ARG B N 1
ATOM 16688 C CA . ARG B 1 997 ? -40.531 39.688 8.734 1 82.44 997 ARG B CA 1
ATOM 16689 C C . ARG B 1 997 ? -40.656 39.219 7.285 1 82.44 997 ARG B C 1
ATOM 16691 O O . ARG B 1 997 ? -40.812 38.031 7.02 1 82.44 997 ARG B O 1
ATOM 16698 N N . VAL B 1 998 ? -40.656 40.188 6.441 1 85.12 998 VAL B N 1
ATOM 16699 C CA . VAL B 1 998 ? -40.625 39.906 5.012 1 85.12 998 VAL B CA 1
ATOM 16700 C C . VAL B 1 998 ? -39.188 39.562 4.59 1 85.12 998 VAL B C 1
ATOM 16702 O O . VAL B 1 998 ? -38.969 38.688 3.756 1 85.12 998 VAL B O 1
ATOM 16705 N N . TYR B 1 999 ? -38.25 40.219 5.203 1 90.75 999 TYR B N 1
ATOM 16706 C CA . TYR B 1 999 ? -36.844 40.031 4.871 1 90.75 999 TYR B CA 1
ATOM 16707 C C . TYR B 1 999 ? -36.094 39.344 6.016 1 90.75 999 TYR B C 1
ATOM 16709 O O . TYR B 1 999 ? -35.719 40 6.984 1 90.75 999 TYR B O 1
ATOM 16717 N N . PRO B 1 1000 ? -35.812 38.062 5.855 1 90.25 1000 PRO B N 1
ATOM 16718 C CA . PRO B 1 1000 ? -35.219 37.312 6.953 1 90.25 1000 PRO B CA 1
ATOM 16719 C C . PRO B 1 1000 ? -33.781 37.781 7.285 1 90.25 1000 PRO B C 1
ATOM 16721 O O . PRO B 1 1000 ? -33 38.062 6.379 1 90.25 1000 PRO B O 1
ATOM 16724 N N . ILE B 1 1001 ? -33.438 37.875 8.594 1 92.62 1001 ILE B N 1
ATOM 16725 C CA . ILE B 1 1001 ? -32.094 38.281 9.016 1 92.62 1001 ILE B CA 1
ATOM 16726 C C . ILE B 1 1001 ? -31.562 37.281 10.023 1 92.62 1001 ILE B C 1
ATOM 16728 O O . ILE B 1 1001 ? -30.375 37.344 10.391 1 92.62 1001 ILE B O 1
ATOM 16732 N N . ALA B 1 1002 ? -32.312 36.375 10.516 1 92.81 1002 ALA B N 1
ATOM 16733 C CA . ALA B 1 1002 ? -31.938 35.344 11.484 1 92.81 1002 ALA B CA 1
ATOM 16734 C C . ALA B 1 1002 ? -33.094 34.375 11.742 1 92.81 1002 ALA B C 1
ATOM 16736 O O . ALA B 1 1002 ? -34.219 34.625 11.32 1 92.81 1002 ALA B O 1
ATOM 16737 N N . ASP B 1 1003 ? -32.75 33.312 12.438 1 88.69 1003 ASP B N 1
ATOM 16738 C CA . ASP B 1 1003 ? -33.781 32.344 12.836 1 88.69 1003 ASP B CA 1
ATOM 16739 C C . ASP B 1 1003 ? -34.344 32.688 14.219 1 88.69 1003 ASP B C 1
ATOM 16741 O O . ASP B 1 1003 ? -35.531 32.5 14.484 1 88.69 1003 ASP B O 1
ATOM 16745 N N . ASN B 1 1004 ? -33.469 33.156 15.117 1 90.81 1004 ASN B N 1
ATOM 16746 C CA . ASN B 1 1004 ? -33.875 33.531 16.469 1 90.81 1004 ASN B CA 1
ATOM 16747 C C . ASN B 1 1004 ? -32.938 34.562 17.062 1 90.81 1004 ASN B C 1
ATOM 16749 O O . ASN B 1 1004 ? -31.797 34.719 16.609 1 90.81 1004 ASN B O 1
ATOM 16753 N N . ARG B 1 1005 ? -33.375 35.188 18.125 1 92.31 1005 ARG B N 1
ATOM 16754 C CA . ARG B 1 1005 ? -32.625 36.344 18.688 1 92.31 1005 ARG B CA 1
ATOM 16755 C C . ARG B 1 1005 ? -31.516 35.875 19.609 1 92.31 1005 ARG B C 1
ATOM 16757 O O . ARG B 1 1005 ? -30.594 36.625 19.906 1 92.31 1005 ARG B O 1
ATOM 16764 N N . TRP B 1 1006 ? -31.609 34.656 20.125 1 92.31 1006 TRP B N 1
ATOM 16765 C CA . TRP B 1 1006 ? -30.516 34.125 20.938 1 92.31 1006 TRP B CA 1
ATOM 16766 C C . TRP B 1 1006 ? -29.25 33.938 20.094 1 92.31 1006 TRP B C 1
ATOM 16768 O O . TRP B 1 1006 ? -28.141 34.219 20.562 1 92.31 1006 TRP B O 1
ATOM 16778 N N . ASP B 1 1007 ? -29.453 33.375 18.938 1 91.94 1007 ASP B N 1
ATOM 16779 C CA . ASP B 1 1007 ? -28.312 33.25 18.031 1 91.94 1007 ASP B CA 1
ATOM 16780 C C . ASP B 1 1007 ? -27.797 34.625 17.594 1 91.94 1007 ASP B C 1
ATOM 16782 O O . ASP B 1 1007 ? -26.609 34.781 17.359 1 91.94 1007 ASP B O 1
ATOM 16786 N N . MET B 1 1008 ? -28.75 35.562 17.453 1 94.31 1008 MET B N 1
ATOM 16787 C CA . MET B 1 1008 ? -28.344 36.938 17.172 1 94.31 1008 MET B CA 1
ATOM 16788 C C . MET B 1 1008 ? -27.422 37.469 18.266 1 94.31 1008 MET B C 1
ATOM 16790 O O . MET B 1 1008 ? -26.453 38.156 17.984 1 94.31 1008 MET B O 1
ATOM 16794 N N . TYR B 1 1009 ? -27.734 37.188 19.438 1 94.5 1009 TYR B N 1
ATOM 16795 C CA . TYR B 1 1009 ? -26.891 37.625 20.547 1 94.5 1009 TYR B CA 1
ATOM 16796 C C . TYR B 1 1009 ? -25.516 36.969 20.453 1 94.5 1009 TYR B C 1
ATOM 16798 O O . TYR B 1 1009 ? -24.484 37.625 20.594 1 94.5 1009 TYR B O 1
ATOM 16806 N N . ASN B 1 1010 ? -25.5 35.656 20.312 1 93.12 1010 ASN B N 1
ATOM 16807 C CA . ASN B 1 1010 ? -24.25 34.906 20.203 1 93.12 1010 ASN B CA 1
ATOM 16808 C C . ASN B 1 1010 ? -23.359 35.5 19.125 1 93.12 1010 ASN B C 1
ATOM 16810 O O . ASN B 1 1010 ? -22.125 35.469 19.25 1 93.12 1010 ASN B O 1
ATOM 16814 N N . LYS B 1 1011 ? -24 35.969 18.078 1 94.88 1011 LYS B N 1
ATOM 16815 C CA . LYS B 1 1011 ? -23.266 36.469 16.922 1 94.88 1011 LYS B CA 1
ATOM 16816 C C . LYS B 1 1011 ? -23.281 38 16.875 1 94.88 1011 LYS B C 1
ATOM 16818 O O . LYS B 1 1011 ? -23.109 38.594 15.805 1 94.88 1011 LYS B O 1
ATOM 16823 N N . SER B 1 1012 ? -23.453 38.688 17.969 1 95.5 1012 SER B N 1
ATOM 16824 C CA . SER B 1 1012 ? -23.516 40.156 18.031 1 95.5 1012 SER B CA 1
ATOM 16825 C C . SER B 1 1012 ? -22.125 40.75 18.125 1 95.5 1012 SER B C 1
ATOM 16827 O O . SER B 1 1012 ? -21.141 40.031 18.359 1 95.5 1012 SER B O 1
ATOM 16829 N N . ASP B 1 1013 ? -22.016 42.031 17.922 1 95.38 1013 ASP B N 1
ATOM 16830 C CA . ASP B 1 1013 ? -20.75 42.75 17.875 1 95.38 1013 ASP B CA 1
ATOM 16831 C C . ASP B 1 1013 ? -20.078 42.781 19.25 1 95.38 1013 ASP B C 1
ATOM 16833 O O . ASP B 1 1013 ? -18.844 42.844 19.344 1 95.38 1013 ASP B O 1
ATOM 16837 N N . ILE B 1 1014 ? -20.812 42.688 20.344 1 94.69 1014 ILE B N 1
ATOM 16838 C CA . ILE B 1 1014 ? -20.219 42.719 21.688 1 94.69 1014 ILE B CA 1
ATOM 16839 C C . ILE B 1 1014 ? -19.547 41.406 21.984 1 94.69 1014 ILE B C 1
ATOM 16841 O O . ILE B 1 1014 ? -18.797 41.281 22.969 1 94.69 1014 ILE B O 1
ATOM 16845 N N . ARG B 1 1015 ? -19.797 40.438 21.172 1 94.06 1015 ARG B N 1
ATOM 16846 C CA . ARG B 1 1015 ? -19.219 39.125 21.391 1 94.06 1015 ARG B CA 1
ATOM 16847 C C . ARG B 1 1015 ? -18 38.906 20.5 1 94.06 1015 ARG B C 1
ATOM 16849 O O . ARG B 1 1015 ? -17.516 37.781 20.359 1 94.06 1015 ARG B O 1
ATOM 16856 N N . VAL B 1 1016 ? -17.531 39.875 19.812 1 93.94 1016 VAL B N 1
ATOM 16857 C CA . VAL B 1 1016 ? -16.344 39.812 18.984 1 93.94 1016 VAL B CA 1
ATOM 16858 C C . VAL B 1 1016 ? -15.195 40.562 19.688 1 93.94 1016 VAL B C 1
ATOM 16860 O O . VAL B 1 1016 ? -15.359 41.719 20.109 1 93.94 1016 VAL B O 1
ATOM 16863 N N . VAL B 1 1017 ? -14.117 39.906 19.859 1 93.75 1017 VAL B N 1
ATOM 16864 C CA . VAL B 1 1017 ? -12.977 40.469 20.547 1 93.75 1017 VAL B CA 1
ATOM 16865 C C . VAL B 1 1017 ? -11.742 40.406 19.656 1 93.75 1017 VAL B C 1
ATOM 16867 O O . VAL B 1 1017 ? -11.773 39.812 18.594 1 93.75 1017 VAL B O 1
ATOM 16870 N N . SER B 1 1018 ? -10.727 41.062 20.109 1 94.12 1018 SER B N 1
ATOM 16871 C CA . SER B 1 1018 ? -9.477 41.031 19.344 1 94.12 1018 SER B CA 1
ATOM 16872 C C . SER B 1 1018 ? -8.758 39.688 19.484 1 94.12 1018 SER B C 1
ATOM 16874 O O . SER B 1 1018 ? -8.711 39.125 20.562 1 94.12 1018 SER B O 1
ATOM 16876 N N . GLY B 1 1019 ? -8.258 39.219 18.391 1 92.62 1019 GLY B N 1
ATOM 16877 C CA . GLY B 1 1019 ? -7.469 38 18.391 1 92.62 1019 GLY B CA 1
ATOM 16878 C C . GLY B 1 1019 ? -5.973 38.25 18.344 1 92.62 1019 GLY B C 1
ATOM 16879 O O . GLY B 1 1019 ? -5.188 37.344 18.125 1 92.62 1019 GLY B O 1
ATOM 16880 N N . SER B 1 1020 ? -5.488 39.438 18.578 1 94.56 1020 SER B N 1
ATOM 16881 C CA . SER B 1 1020 ? -4.074 39.781 18.547 1 94.56 1020 SER B CA 1
ATOM 16882 C C . SER B 1 1020 ? -3.322 39.125 19.703 1 94.56 1020 SER B C 1
ATOM 16884 O O . SER B 1 1020 ? -3.846 39.031 20.812 1 94.56 1020 SER B O 1
ATOM 16886 N N . PHE B 1 1021 ? -2.1 38.688 19.391 1 94.38 1021 PHE B N 1
ATOM 16887 C CA . PHE B 1 1021 ? -1.342 38.062 20.469 1 94.38 1021 PHE B CA 1
ATOM 16888 C C . PHE B 1 1021 ? 0.154 38.125 20.172 1 94.38 1021 PHE B C 1
ATOM 16890 O O . PHE B 1 1021 ? 0.565 38.438 19.062 1 94.38 1021 PHE B O 1
ATOM 16897 N N . LEU B 1 1022 ? 0.932 37.938 21.156 1 96.5 1022 LEU B N 1
ATOM 16898 C CA . LEU B 1 1022 ? 2.365 37.688 21.156 1 96.5 1022 LEU B CA 1
ATOM 16899 C C . LEU B 1 1022 ? 2.684 36.406 21.953 1 96.5 1022 LEU B C 1
ATOM 16901 O O . LEU B 1 1022 ? 2.326 36.312 23.125 1 96.5 1022 LEU B O 1
ATOM 16905 N N . ARG B 1 1023 ? 3.305 35.469 21.312 1 95.31 1023 ARG B N 1
ATOM 16906 C CA . ARG B 1 1023 ? 3.555 34.188 21.953 1 95.31 1023 ARG B CA 1
ATOM 16907 C C . ARG B 1 1023 ? 5.051 33.906 22.016 1 95.31 1023 ARG B C 1
ATOM 16909 O O . ARG B 1 1023 ? 5.777 34.156 21.047 1 95.31 1023 ARG B O 1
ATOM 16916 N N . CYS B 1 1024 ? 5.465 33.406 23.172 1 96.25 1024 CYS B N 1
ATOM 16917 C CA . CYS B 1 1024 ? 6.805 32.812 23.266 1 96.25 1024 CYS B CA 1
ATOM 16918 C C . CYS B 1 1024 ? 6.836 31.406 22.734 1 96.25 1024 CYS B C 1
ATOM 16920 O O . CYS B 1 1024 ? 6.484 30.453 23.438 1 96.25 1024 CYS B O 1
ATOM 16922 N N . ARG B 1 1025 ? 7.32 31.281 21.609 1 93.12 1025 ARG B N 1
ATOM 16923 C CA . ARG B 1 1025 ? 7.25 30 20.906 1 93.12 1025 ARG B CA 1
ATOM 16924 C C . ARG B 1 1025 ? 8.281 29.016 21.438 1 93.12 1025 ARG B C 1
ATOM 16926 O O . ARG B 1 1025 ? 8.023 27.812 21.484 1 93.12 1025 ARG B O 1
ATOM 16933 N N . SER B 1 1026 ? 9.453 29.547 21.656 1 93.19 1026 SER B N 1
ATOM 16934 C CA . SER B 1 1026 ? 10.484 28.609 22.109 1 93.19 1026 SER B CA 1
ATOM 16935 C C . SER B 1 1026 ? 11.594 29.328 22.859 1 93.19 1026 SER B C 1
ATOM 16937 O O . SER B 1 1026 ? 11.945 30.469 22.531 1 93.19 1026 SER B O 1
ATOM 16939 N N . VAL B 1 1027 ? 12.086 28.734 23.875 1 95.88 1027 VAL B N 1
ATOM 16940 C CA . VAL B 1 1027 ? 13.312 29.078 24.578 1 95.88 1027 VAL B CA 1
ATOM 16941 C C . VAL B 1 1027 ? 14.18 27.828 24.766 1 95.88 1027 VAL B C 1
ATOM 16943 O O . VAL B 1 1027 ? 13.734 26.828 25.328 1 95.88 1027 VAL B O 1
ATOM 16946 N N . SER B 1 1028 ? 15.328 27.938 24.234 1 95.06 1028 SER B N 1
ATOM 16947 C CA . SER B 1 1028 ? 16.172 26.75 24.281 1 95.06 1028 SER B CA 1
ATOM 16948 C C . SER B 1 1028 ? 17.562 27.078 24.797 1 95.06 1028 SER B C 1
ATOM 16950 O O . SER B 1 1028 ? 18.094 28.172 24.547 1 95.06 1028 SER B O 1
ATOM 16952 N N . LEU B 1 1029 ? 18.141 26.172 25.531 1 95.94 1029 LEU B N 1
ATOM 16953 C CA . LEU B 1 1029 ? 19.516 26.188 26.016 1 95.94 1029 LEU B CA 1
ATOM 16954 C C . LEU B 1 1029 ? 20.297 25 25.469 1 95.94 1029 LEU B C 1
ATOM 16956 O O . LEU B 1 1029 ? 19.906 23.859 25.688 1 95.94 1029 LEU B O 1
ATOM 16960 N N . ARG B 1 1030 ? 21.328 25.344 24.766 1 95.06 1030 ARG B N 1
ATOM 16961 C CA . ARG B 1 1030 ? 22.156 24.297 24.156 1 95.06 1030 ARG B CA 1
ATOM 16962 C C . ARG B 1 1030 ? 23.562 24.312 24.734 1 95.06 1030 ARG B C 1
ATOM 16964 O O . ARG B 1 1030 ? 24.156 25.375 24.906 1 95.06 1030 ARG B O 1
ATOM 16971 N N . TYR B 1 1031 ? 24.062 23.203 25.078 1 95.94 1031 TYR B N 1
ATOM 16972 C CA . TYR B 1 1031 ? 25.438 23 25.547 1 95.94 1031 TYR B CA 1
ATOM 16973 C C . TYR B 1 1031 ? 26.219 22.141 24.562 1 95.94 1031 TYR B C 1
ATOM 16975 O O . TYR B 1 1031 ? 25.891 20.969 24.344 1 95.94 1031 TYR B O 1
ATOM 16983 N N . GLU B 1 1032 ? 27.25 22.641 24 1 94.75 1032 GLU B N 1
ATOM 16984 C CA . GLU B 1 1032 ? 28.141 21.875 23.109 1 94.75 1032 GLU B CA 1
ATOM 16985 C C . GLU B 1 1032 ? 29.234 21.188 23.906 1 94.75 1032 GLU B C 1
ATOM 16987 O O . GLU B 1 1032 ? 29.922 21.828 24.703 1 94.75 1032 GLU B O 1
ATOM 16992 N N . LEU B 1 1033 ? 29.406 19.984 23.594 1 94.25 1033 LEU B N 1
ATOM 16993 C CA . LEU B 1 1033 ? 30.438 19.25 24.312 1 94.25 1033 LEU B CA 1
ATOM 16994 C C . LEU B 1 1033 ? 31.828 19.781 23.984 1 94.25 1033 LEU B C 1
ATOM 16996 O O . LEU B 1 1033 ? 32.125 20.062 22.812 1 94.25 1033 LEU B O 1
ATOM 17000 N N . THR B 1 1034 ? 32.688 19.969 24.953 1 91.81 1034 THR B N 1
ATOM 17001 C CA . THR B 1 1034 ? 34.031 20.484 24.781 1 91.81 1034 THR B CA 1
ATOM 17002 C C . THR B 1 1034 ? 34.938 19.438 24.125 1 91.81 1034 THR B C 1
ATOM 17004 O O . THR B 1 1034 ? 34.625 18.25 24.141 1 91.81 1034 THR B O 1
ATOM 17007 N N . LYS B 1 1035 ? 35.969 19.891 23.516 1 89.69 1035 LYS B N 1
ATOM 17008 C CA . LYS B 1 1035 ? 36.875 19 22.828 1 89.69 1035 LYS B CA 1
ATOM 17009 C C . LYS B 1 1035 ? 37.406 17.922 23.766 1 89.69 1035 LYS B C 1
ATOM 17011 O O . LYS B 1 1035 ? 37.594 16.781 23.359 1 89.69 1035 LYS B O 1
ATOM 17016 N N . LYS B 1 1036 ? 37.688 18.25 25.016 1 90.31 1036 LYS B N 1
ATOM 17017 C CA . LYS B 1 1036 ? 38.156 17.281 26 1 90.31 1036 LYS B CA 1
ATOM 17018 C C . LYS B 1 1036 ? 37.156 16.156 26.203 1 90.31 1036 LYS B C 1
ATOM 17020 O O . LYS B 1 1036 ? 37.531 14.984 26.266 1 90.31 1036 LYS B O 1
ATOM 17025 N N . LEU B 1 1037 ? 35.938 16.516 26.391 1 92.12 1037 LEU B N 1
ATOM 17026 C CA . LEU B 1 1037 ? 34.906 15.523 26.594 1 92.12 1037 LEU B CA 1
ATOM 17027 C C . LEU B 1 1037 ? 34.719 14.672 25.344 1 92.12 1037 LEU B C 1
ATOM 17029 O O . LEU B 1 1037 ? 34.438 13.469 25.438 1 92.12 1037 LEU B O 1
ATOM 17033 N N . LEU B 1 1038 ? 34.781 15.266 24.203 1 92.25 1038 LEU B N 1
ATOM 17034 C CA . LEU B 1 1038 ? 34.625 14.539 22.953 1 92.25 1038 LEU B CA 1
ATOM 17035 C C . LEU B 1 1038 ? 35.719 13.484 22.797 1 92.25 1038 LEU B C 1
ATOM 17037 O O . LEU B 1 1038 ? 35.469 12.375 22.328 1 92.25 1038 LEU B O 1
ATOM 17041 N N . ASP B 1 1039 ? 36.938 13.875 23.156 1 90.31 1039 ASP B N 1
ATOM 17042 C CA . ASP B 1 1039 ? 38.062 12.945 23.047 1 90.31 1039 ASP B CA 1
ATOM 17043 C C . ASP B 1 1039 ? 37.875 11.758 24 1 90.31 1039 ASP B C 1
ATOM 17045 O O . ASP B 1 1039 ? 38.156 10.617 23.625 1 90.31 1039 ASP B O 1
ATOM 17049 N N . VAL B 1 1040 ? 37.375 12.055 25.125 1 91.19 1040 VAL B N 1
ATOM 17050 C CA . VAL B 1 1040 ? 37.156 11 26.109 1 91.19 1040 VAL B CA 1
ATOM 17051 C C . VAL B 1 1040 ? 36.062 10.047 25.641 1 91.19 1040 VAL B C 1
ATOM 17053 O O . VAL B 1 1040 ? 36.188 8.836 25.828 1 91.19 1040 VAL B O 1
ATOM 17056 N N . LEU B 1 1041 ? 35.125 10.57 24.984 1 91.38 1041 LEU B N 1
ATOM 17057 C CA . LEU B 1 1041 ? 33.969 9.766 24.562 1 91.38 1041 LEU B CA 1
ATOM 17058 C C . LEU B 1 1041 ? 34.156 9.258 23.141 1 91.38 1041 LEU B C 1
ATOM 17060 O O . LEU B 1 1041 ? 33.312 8.508 22.641 1 91.38 1041 LEU B O 1
ATOM 17064 N N . HIS B 1 1042 ? 35.25 9.633 22.453 1 88.69 1042 HIS B N 1
ATOM 17065 C CA . HIS B 1 1042 ? 35.562 9.242 21.078 1 88.69 1042 HIS B CA 1
ATOM 17066 C C . HIS B 1 1042 ? 34.438 9.664 20.109 1 88.69 1042 HIS B C 1
ATOM 17068 O O . HIS B 1 1042 ? 33.969 8.852 19.312 1 88.69 1042 HIS B O 1
ATOM 17074 N N . LEU B 1 1043 ? 34.094 10.922 20.375 1 91.06 1043 LEU B N 1
ATOM 17075 C CA . LEU B 1 1043 ? 33.062 11.531 19.531 1 91.06 1043 LEU B CA 1
ATOM 17076 C C . LEU B 1 1043 ? 33.656 12.664 18.703 1 91.06 1043 LEU B C 1
ATOM 17078 O O . LEU B 1 1043 ? 34.656 13.281 19.094 1 91.06 1043 LEU B O 1
ATOM 17082 N N . ARG B 1 1044 ? 33.156 12.883 17.562 1 86.69 1044 ARG B N 1
ATOM 17083 C CA . ARG B 1 1044 ? 33.562 14 16.719 1 86.69 1044 ARG B CA 1
ATOM 17084 C C . ARG B 1 1044 ? 32.844 15.281 17.109 1 86.69 1044 ARG B C 1
ATOM 17086 O O . ARG B 1 1044 ? 33.344 16.375 16.875 1 86.69 1044 ARG B O 1
ATOM 17093 N N . GLY B 1 1045 ? 31.641 15.102 17.469 1 91.25 1045 GLY B N 1
ATOM 17094 C CA . GLY B 1 1045 ? 30.828 16.234 17.891 1 91.25 1045 GLY B CA 1
ATOM 17095 C C . GLY B 1 1045 ? 29.594 15.82 18.688 1 91.25 1045 GLY B C 1
ATOM 17096 O O . GLY B 1 1045 ? 29.219 14.648 18.688 1 91.25 1045 GLY B O 1
ATOM 17097 N N . GLY B 1 1046 ? 29.109 16.766 19.344 1 93.69 1046 GLY B N 1
ATOM 17098 C CA . GLY B 1 1046 ? 27.891 16.5 20.094 1 93.69 1046 GLY B CA 1
ATOM 17099 C C . GLY B 1 1046 ? 27.391 17.688 20.891 1 93.69 1046 GLY B C 1
ATOM 17100 O O . GLY B 1 1046 ? 28.188 18.578 21.234 1 93.69 1046 GLY B O 1
ATOM 17101 N N . TYR B 1 1047 ? 26.156 17.672 21.109 1 93.69 1047 TYR B N 1
ATOM 17102 C CA . TYR B 1 1047 ? 25.594 18.703 21.969 1 93.69 1047 TYR B CA 1
ATOM 17103 C C . TYR B 1 1047 ? 24.328 18.203 22.656 1 93.69 1047 TYR B C 1
ATOM 17105 O O . TYR B 1 1047 ? 23.766 17.172 22.281 1 93.69 1047 TYR B O 1
ATOM 17113 N N . MET B 1 1048 ? 23.938 18.844 23.688 1 94.88 1048 MET B N 1
ATOM 17114 C CA . MET B 1 1048 ? 22.672 18.656 24.406 1 94.88 1048 MET B CA 1
ATOM 17115 C C . MET B 1 1048 ? 21.875 19.938 24.438 1 94.88 1048 MET B C 1
ATOM 17117 O O . MET B 1 1048 ? 22.438 21.031 24.594 1 94.88 1048 MET B O 1
ATOM 17121 N N . SER B 1 1049 ? 20.609 19.75 24.266 1 94.88 1049 SER B N 1
ATOM 17122 C CA . SER B 1 1049 ? 19.766 20.938 24.25 1 94.88 1049 SER B CA 1
ATOM 17123 C C . SER B 1 1049 ? 18.484 20.719 25.062 1 94.88 1049 SER B C 1
ATOM 17125 O O . SER B 1 1049 ? 17.922 19.625 25.047 1 94.88 1049 SER B O 1
ATOM 17127 N N . PHE B 1 1050 ? 18.125 21.703 25.797 1 96.38 1050 PHE B N 1
ATOM 17128 C CA . PHE B 1 1050 ? 16.859 21.75 26.516 1 96.38 1050 PHE B CA 1
ATOM 17129 C C . PHE B 1 1050 ? 15.984 22.891 25.984 1 96.38 1050 PHE B C 1
ATOM 17131 O O . PHE B 1 1050 ? 16.453 24 25.797 1 96.38 1050 PHE B O 1
ATOM 17138 N N . GLU B 1 1051 ? 14.695 22.562 25.734 1 95.88 1051 GLU B N 1
ATOM 17139 C CA . GLU B 1 1051 ? 13.828 23.562 25.109 1 95.88 1051 GLU B CA 1
ATOM 17140 C C . GLU B 1 1051 ? 12.453 23.578 25.781 1 95.88 1051 GLU B C 1
ATOM 17142 O O . GLU B 1 1051 ? 11.922 22.531 26.141 1 95.88 1051 GLU B O 1
ATOM 17147 N N . THR B 1 1052 ? 11.906 24.797 25.938 1 95.12 1052 THR B N 1
ATOM 17148 C CA . THR B 1 1052 ? 10.508 25 26.297 1 95.12 1052 THR B CA 1
ATOM 17149 C C . THR B 1 1052 ? 9.719 25.547 25.094 1 95.12 1052 THR B C 1
ATOM 17151 O O . THR B 1 1052 ? 10.242 26.328 24.312 1 95.12 1052 THR B O 1
ATOM 17154 N N . SER B 1 1053 ? 8.508 25.016 24.953 1 92.94 1053 SER B N 1
ATOM 17155 C CA . SER B 1 1053 ? 7.676 25.469 23.844 1 92.94 1053 SER B CA 1
ATOM 17156 C C . SER B 1 1053 ? 6.379 26.094 24.359 1 92.94 1053 SER B C 1
ATOM 17158 O O . SER B 1 1053 ? 5.754 25.578 25.281 1 92.94 1053 SER B O 1
ATOM 17160 N N . ASN B 1 1054 ? 5.996 27.172 23.719 1 92.75 1054 ASN B N 1
ATOM 17161 C CA . ASN B 1 1054 ? 4.766 27.891 24.031 1 92.75 1054 ASN B CA 1
ATOM 17162 C C . ASN B 1 1054 ? 4.668 28.219 25.516 1 92.75 1054 ASN B C 1
ATOM 17164 O O . ASN B 1 1054 ? 3.658 27.906 26.156 1 92.75 1054 ASN B O 1
ATOM 17168 N N . LEU B 1 1055 ? 5.602 28.859 26.031 1 94.12 1055 LEU B N 1
ATOM 17169 C CA . LEU B 1 1055 ? 5.715 29.109 27.469 1 94.12 1055 LEU B CA 1
ATOM 17170 C C . LEU B 1 1055 ? 4.605 30.031 27.938 1 94.12 1055 LEU B C 1
ATOM 17172 O O . LEU B 1 1055 ? 4.008 29.812 28.984 1 94.12 1055 LEU B O 1
ATOM 17176 N N . PHE B 1 1056 ? 4.43 31.109 27.172 1 94.06 1056 PHE B N 1
ATOM 17177 C CA . PHE B 1 1056 ? 3.346 32.031 27.531 1 94.06 1056 PHE B CA 1
ATOM 17178 C C . PHE B 1 1056 ? 2.842 32.781 26.312 1 94.06 1056 PHE B C 1
ATOM 17180 O O . PHE B 1 1056 ? 3.498 32.781 25.266 1 94.06 1056 PHE B O 1
ATOM 17187 N N . VAL B 1 1057 ? 1.682 33.312 26.406 1 94.19 1057 VAL B N 1
ATOM 17188 C CA . VAL B 1 1057 ? 1.073 34.094 25.344 1 94.19 1057 VAL B CA 1
ATOM 17189 C C . VAL B 1 1057 ? 0.436 35.344 25.922 1 94.19 1057 VAL B C 1
ATOM 17191 O O . VAL B 1 1057 ? -0.244 35.281 26.953 1 94.19 1057 VAL B O 1
ATOM 17194 N N . LEU B 1 1058 ? 0.809 36.5 25.406 1 96.25 1058 LEU B N 1
ATOM 17195 C CA . LEU B 1 1058 ? 0.128 37.75 25.719 1 96.25 1058 LEU B CA 1
ATOM 17196 C C . LEU B 1 1058 ? -1.046 37.969 24.781 1 96.25 1058 LEU B C 1
ATOM 17198 O O . LEU B 1 1058 ? -0.864 38.031 23.562 1 96.25 1058 LEU B O 1
ATOM 17202 N N . LYS B 1 1059 ? -2.168 38.031 25.297 1 94.38 1059 LYS B N 1
ATOM 17203 C CA . LYS B 1 1059 ? -3.387 38.125 24.5 1 94.38 1059 LYS B CA 1
ATOM 17204 C C . LYS B 1 1059 ? -4.402 39.062 25.156 1 94.38 1059 LYS B C 1
ATOM 17206 O O . LYS B 1 1059 ? -4.172 39.562 26.25 1 94.38 1059 LYS B O 1
ATOM 17211 N N . ASP B 1 1060 ? -5.453 39.312 24.406 1 93.75 1060 ASP B N 1
ATOM 17212 C CA . ASP B 1 1060 ? -6.543 40.125 24.906 1 93.75 1060 ASP B CA 1
ATOM 17213 C C . ASP B 1 1060 ? -7.258 39.469 26.062 1 93.75 1060 ASP B C 1
ATOM 17215 O O . ASP B 1 1060 ? -7.641 38.281 25.969 1 93.75 1060 ASP B O 1
ATOM 17219 N N . PRO B 1 1061 ? -7.402 40.188 27.219 1 91.19 1061 PRO B N 1
ATOM 17220 C CA . PRO B 1 1061 ? -8.062 39.594 28.375 1 91.19 1061 PRO B CA 1
ATOM 17221 C C . PRO B 1 1061 ? -9.523 39.25 28.125 1 91.19 1061 PRO B C 1
ATOM 17223 O O . PRO B 1 1061 ? -10.094 38.375 28.812 1 91.19 1061 PRO B O 1
ATOM 17226 N N . LEU B 1 1062 ? -10.086 39.812 27.156 1 91.62 1062 LEU B N 1
ATOM 17227 C CA . LEU B 1 1062 ? -11.492 39.562 26.844 1 91.62 1062 LEU B CA 1
ATOM 17228 C C . LEU B 1 1062 ? -11.672 38.156 26.266 1 91.62 1062 LEU B C 1
ATOM 17230 O O . LEU B 1 1062 ? -12.797 37.656 26.172 1 91.62 1062 LEU B O 1
ATOM 17234 N N . LEU B 1 1063 ? -10.656 37.531 25.906 1 91.69 1063 LEU B N 1
ATOM 17235 C CA . LEU B 1 1063 ? -10.734 36.125 25.438 1 91.69 1063 LEU B CA 1
ATOM 17236 C C . LEU B 1 1063 ? -11.016 35.188 26.594 1 91.69 1063 LEU B C 1
ATOM 17238 O O . LEU B 1 1063 ? -11.391 34.031 26.359 1 91.69 1063 LEU B O 1
ATOM 17242 N N . ARG B 1 1064 ? -10.891 35.656 27.766 1 86.94 1064 ARG B N 1
ATOM 17243 C CA . ARG B 1 1064 ? -11.266 34.938 28.984 1 86.94 1064 ARG B CA 1
ATOM 17244 C C . ARG B 1 1064 ? -10.656 33.531 29 1 86.94 1064 ARG B C 1
ATOM 17246 O O . ARG B 1 1064 ? -11.367 32.562 29.156 1 86.94 1064 ARG B O 1
ATOM 17253 N N . GLY B 1 1065 ? -9.359 33.469 28.781 1 83.44 1065 GLY B N 1
ATOM 17254 C CA . GLY B 1 1065 ? -8.641 32.188 28.875 1 83.44 1065 GLY B CA 1
ATOM 17255 C C . GLY B 1 1065 ? -8.469 31.5 27.547 1 83.44 1065 GLY B C 1
ATOM 17256 O O . GLY B 1 1065 ? -7.527 30.734 27.359 1 83.44 1065 GLY B O 1
ATOM 17257 N N . ARG B 1 1066 ? -9.344 31.703 26.594 1 86.56 1066 ARG B N 1
ATOM 17258 C CA . ARG B 1 1066 ? -9.266 31.062 25.281 1 86.56 1066 ARG B CA 1
ATOM 17259 C C . ARG B 1 1066 ? -7.973 31.438 24.562 1 86.56 1066 ARG B C 1
ATOM 17261 O O . ARG B 1 1066 ? -7.531 32.594 24.625 1 86.56 1066 ARG B O 1
ATOM 17268 N N . ASP B 1 1067 ? -7.402 30.469 24.047 1 90.12 1067 ASP B N 1
ATOM 17269 C CA . ASP B 1 1067 ? -6.207 30.734 23.25 1 90.12 1067 ASP B CA 1
ATOM 17270 C C . ASP B 1 1067 ? -6.562 31.422 21.938 1 90.12 1067 ASP B C 1
ATOM 17272 O O . ASP B 1 1067 ? -7.527 31.031 21.266 1 90.12 1067 ASP B O 1
ATOM 17276 N N . PRO B 1 1068 ? -5.879 32.406 21.609 1 88.81 1068 PRO B N 1
ATOM 17277 C CA . PRO B 1 1068 ? -6.199 33.156 20.375 1 88.81 1068 PRO B CA 1
ATOM 17278 C C . PRO B 1 1068 ? -6.008 32.312 19.109 1 88.81 1068 PRO B C 1
ATOM 17280 O O . PRO B 1 1068 ? -6.57 32.625 18.062 1 88.81 1068 PRO B O 1
ATOM 17283 N N . GLU B 1 1069 ? -5.281 31.266 19.141 1 83.5 1069 GLU B N 1
ATOM 17284 C CA . GLU B 1 1069 ? -5.031 30.438 17.969 1 83.5 1069 GLU B CA 1
ATOM 17285 C C . GLU B 1 1069 ? -5.969 29.234 17.938 1 83.5 1069 GLU B C 1
ATOM 17287 O O . GLU B 1 1069 ? -5.898 28.406 17.016 1 83.5 1069 GLU B O 1
ATOM 17292 N N . GLN B 1 1070 ? -6.766 29.234 18.828 1 77.12 1070 GLN B N 1
ATOM 17293 C CA . GLN B 1 1070 ? -7.668 28.094 18.906 1 77.12 1070 GLN B CA 1
ATOM 17294 C C . GLN B 1 1070 ? -8.727 28.141 17.812 1 77.12 1070 GLN B C 1
ATOM 17296 O O . GLN B 1 1070 ? -9.312 29.203 17.562 1 77.12 1070 GLN B O 1
ATOM 17301 N N . ILE B 1 1071 ? -8.891 27 17.297 1 64.75 1071 ILE B N 1
ATOM 17302 C CA . ILE B 1 1071 ? -9.984 26.812 16.344 1 64.75 1071 ILE B CA 1
ATOM 17303 C C . ILE B 1 1071 ? -11.289 26.594 17.109 1 64.75 1071 ILE B C 1
ATOM 17305 O O . ILE B 1 1071 ? -11.305 26.547 18.328 1 64.75 1071 ILE B O 1
ATOM 17309 N N . SER B 1 1072 ? -12.352 26.344 16.328 1 65.44 1072 SER B N 1
ATOM 17310 C CA . SER B 1 1072 ? -13.656 26.078 16.938 1 65.44 1072 SER B CA 1
ATOM 17311 C C . SER B 1 1072 ? -13.594 24.859 17.859 1 65.44 1072 SER B C 1
ATOM 17313 O O . SER B 1 1072 ? -12.852 23.906 17.594 1 65.44 1072 SER B O 1
ATOM 17315 N N . LEU B 1 1073 ? -14.156 25 18.953 1 62.91 1073 LEU B N 1
ATOM 17316 C CA . LEU B 1 1073 ? -14.227 23.938 19.953 1 62.91 1073 LEU B CA 1
ATOM 17317 C C . LEU B 1 1073 ? -14.727 22.641 19.328 1 62.91 1073 LEU B C 1
ATOM 17319 O O . LEU B 1 1073 ? -14.289 21.547 19.719 1 62.91 1073 LEU B O 1
ATOM 17323 N N . SER B 1 1074 ? -15.5 22.75 18.375 1 59.53 1074 SER B N 1
ATOM 17324 C CA . SER B 1 1074 ? -16.141 21.562 17.797 1 59.53 1074 SER B CA 1
ATOM 17325 C C . SER B 1 1074 ? -15.156 20.766 16.938 1 59.53 1074 SER B C 1
ATOM 17327 O O . SER B 1 1074 ? -15.422 19.609 16.594 1 59.53 1074 SER B O 1
ATOM 17329 N N . SER B 1 1075 ? -14.141 21.266 16.766 1 62.84 1075 SER B N 1
ATOM 17330 C CA . SER B 1 1075 ? -13.195 20.578 15.891 1 62.84 1075 SER B CA 1
ATOM 17331 C C . SER B 1 1075 ? -12.477 19.453 16.625 1 62.84 1075 SER B C 1
ATOM 17333 O O . SER B 1 1075 ? -11.883 18.578 16 1 62.84 1075 SER B O 1
ATOM 17335 N N . GLY B 1 1076 ? -12.586 19.469 17.906 1 65.88 1076 GLY B N 1
ATOM 17336 C CA . GLY B 1 1076 ? -11.938 18.422 18.703 1 65.88 1076 GLY B CA 1
ATOM 17337 C C . GLY B 1 1076 ? -10.461 18.672 18.922 1 65.88 1076 GLY B C 1
ATOM 17338 O O . GLY B 1 1076 ? -9.781 17.891 19.578 1 65.88 1076 GLY B O 1
ATOM 17339 N N . ALA B 1 1077 ? -10.039 19.766 18.516 1 76.69 1077 ALA B N 1
ATOM 17340 C CA . ALA B 1 1077 ? -8.602 20.016 18.641 1 76.69 1077 ALA B CA 1
ATOM 17341 C C . ALA B 1 1077 ? -8.297 20.812 19.906 1 76.69 1077 ALA B C 1
ATOM 17343 O O . ALA B 1 1077 ? -9.133 21.594 20.375 1 76.69 1077 ALA B O 1
ATOM 17344 N N . VAL B 1 1078 ? -7.156 20.516 20.438 1 87.12 1078 VAL B N 1
ATOM 17345 C CA . VAL B 1 1078 ? -6.68 21.234 21.625 1 87.12 1078 VAL B CA 1
ATOM 17346 C C . VAL B 1 1078 ? -5.727 22.344 21.203 1 87.12 1078 VAL B C 1
ATOM 17348 O O . VAL B 1 1078 ? -4.867 22.156 20.344 1 87.12 1078 VAL B O 1
ATOM 17351 N N . PRO B 1 1079 ? -5.941 23.469 21.734 1 88.19 1079 PRO B N 1
ATOM 17352 C CA . PRO B 1 1079 ? -5.023 24.562 21.406 1 88.19 1079 PRO B CA 1
ATOM 17353 C C . PRO B 1 1079 ? -3.58 24.266 21.797 1 88.19 1079 PRO B C 1
ATOM 17355 O O . PRO B 1 1079 ? -3.326 23.312 22.547 1 88.19 1079 PRO B O 1
ATOM 17358 N N . PRO B 1 1080 ? -2.691 25.094 21.297 1 88.94 1080 PRO B N 1
ATOM 17359 C CA . PRO B 1 1080 ? -1.287 24.859 21.641 1 88.94 1080 PRO B CA 1
ATOM 17360 C C . PRO B 1 1080 ? -1.049 24.859 23.156 1 88.94 1080 PRO B C 1
ATOM 17362 O O . PRO B 1 1080 ? -1.633 25.672 23.875 1 88.94 1080 PRO B O 1
ATOM 17365 N N . ARG B 1 1081 ? -0.162 23.969 23.594 1 91.94 1081 ARG B N 1
ATOM 17366 C CA . ARG B 1 1081 ? 0.116 23.812 25.016 1 91.94 1081 ARG B CA 1
ATOM 17367 C C . ARG B 1 1081 ? 1.605 23.969 25.312 1 91.94 1081 ARG B C 1
ATOM 17369 O O . ARG B 1 1081 ? 2.434 23.859 24.406 1 91.94 1081 ARG B O 1
ATOM 17376 N N . ILE B 1 1082 ? 1.865 24.156 26.578 1 93.88 1082 ILE B N 1
ATOM 17377 C CA . ILE B 1 1082 ? 3.252 24.266 27.016 1 93.88 1082 ILE B CA 1
ATOM 17378 C C . ILE B 1 1082 ? 3.932 22.891 26.906 1 93.88 1082 ILE B C 1
ATOM 17380 O O . ILE B 1 1082 ? 3.324 21.859 27.203 1 93.88 1082 ILE B O 1
ATOM 17384 N N . GLY B 1 1083 ? 5.078 22.969 26.438 1 94.44 1083 GLY B N 1
ATOM 17385 C CA . GLY B 1 1083 ? 5.848 21.734 26.297 1 94.44 1083 GLY B CA 1
ATOM 17386 C C . GLY B 1 1083 ? 7.293 21.891 26.734 1 94.44 1083 GLY B C 1
ATOM 17387 O O . GLY B 1 1083 ? 7.812 23 26.812 1 94.44 1083 GLY B O 1
ATOM 17388 N N . PHE B 1 1084 ? 7.934 20.75 27.062 1 96.62 1084 PHE B N 1
ATOM 17389 C CA . PHE B 1 1084 ? 9.352 20.641 27.391 1 96.62 1084 PHE B CA 1
ATOM 17390 C C . PHE B 1 1084 ? 10.008 19.516 26.609 1 96.62 1084 PHE B C 1
ATOM 17392 O O . PHE B 1 1084 ? 9.398 18.469 26.391 1 96.62 1084 PHE B O 1
ATOM 17399 N N . ALA B 1 1085 ? 11.156 19.812 26.188 1 96.56 1085 ALA B N 1
ATOM 17400 C CA . ALA B 1 1085 ? 11.836 18.781 25.406 1 96.56 1085 ALA B CA 1
ATOM 17401 C C . ALA B 1 1085 ? 13.336 18.781 25.688 1 96.56 1085 ALA B C 1
ATOM 17403 O O . ALA B 1 1085 ? 13.914 19.812 26.016 1 96.56 1085 ALA B O 1
ATOM 17404 N N . CYS B 1 1086 ? 13.953 17.625 25.578 1 96.25 1086 CYS B N 1
ATOM 17405 C CA . CYS B 1 1086 ? 15.391 17.422 25.688 1 96.25 1086 CYS B CA 1
ATOM 17406 C C . CYS B 1 1086 ? 15.93 16.703 24.453 1 96.25 1086 CYS B C 1
ATOM 17408 O O . CYS B 1 1086 ? 15.32 15.734 23.984 1 96.25 1086 CYS B O 1
ATOM 17410 N N . GLN B 1 1087 ? 17.016 17.203 23.938 1 95.88 1087 GLN B N 1
ATOM 17411 C CA . GLN B 1 1087 ? 17.609 16.625 22.75 1 95.88 1087 GLN B CA 1
ATOM 17412 C C . GLN B 1 1087 ? 19.078 16.297 22.969 1 95.88 1087 GLN B C 1
ATOM 17414 O O . GLN B 1 1087 ? 19.797 17.078 23.594 1 95.88 1087 GLN B O 1
ATOM 17419 N N . ILE B 1 1088 ? 19.531 15.195 22.484 1 96.12 1088 ILE B N 1
ATOM 17420 C CA . ILE B 1 1088 ? 20.938 14.805 22.438 1 96.12 1088 ILE B CA 1
ATOM 17421 C C . ILE B 1 1088 ? 21.328 14.508 21 1 96.12 1088 ILE B C 1
ATOM 17423 O O . ILE B 1 1088 ? 20.625 13.789 20.281 1 96.12 1088 ILE B O 1
ATOM 17427 N N . SER B 1 1089 ? 22.344 15.141 20.562 1 95.12 1089 SER B N 1
ATOM 17428 C CA . SER B 1 1089 ? 22.906 14.883 19.234 1 95.12 1089 SER B CA 1
ATOM 17429 C C . SER B 1 1089 ? 24.359 14.438 19.328 1 95.12 1089 SER B C 1
ATOM 17431 O O . SER B 1 1089 ? 25.188 15.125 19.938 1 95.12 1089 SER B O 1
ATOM 17433 N N . LEU B 1 1090 ? 24.672 13.352 18.781 1 96 1090 LEU B N 1
ATOM 17434 C CA . LEU B 1 1090 ? 26.016 12.789 18.781 1 96 1090 LEU B CA 1
ATOM 17435 C C . LEU B 1 1090 ? 26.5 12.5 17.359 1 96 1090 LEU B C 1
ATOM 17437 O O . LEU B 1 1090 ? 25.719 12.055 16.531 1 96 1090 LEU B O 1
ATOM 17441 N N . THR B 1 1091 ? 27.703 12.852 17.156 1 93.12 1091 THR B N 1
ATOM 17442 C CA . THR B 1 1091 ? 28.328 12.539 15.883 1 93.12 1091 THR B CA 1
ATOM 17443 C C . THR B 1 1091 ? 29.594 11.703 16.094 1 93.12 1091 THR B C 1
ATOM 17445 O O . THR B 1 1091 ? 30.438 12.031 16.938 1 93.12 1091 THR B O 1
ATOM 17448 N N . PHE B 1 1092 ? 29.734 10.797 15.344 1 92 1092 PHE B N 1
ATOM 17449 C CA . PHE B 1 1092 ? 30.859 9.875 15.43 1 92 1092 PHE B CA 1
ATOM 17450 C C . PHE B 1 1092 ? 31.688 9.906 14.148 1 92 1092 PHE B C 1
ATOM 17452 O O . PHE B 1 1092 ? 31.141 10.156 13.062 1 92 1092 PHE B O 1
#

Organism: NCBI:txid679189

Nearest PDB structures (foldseek):
  8ypt-assembly1_D  TM=8.687E-01  e=2.127E-83  Bacteroides fragilis
  6sm3-assembly1_B  TM=8.574E-01  e=3.784E-62  Porphyromonas gingivalis W83
  6slj-assembly1_A  TM=8.579E-01  e=8.776E-61  Porphyromonas gingivalis W83
  6sml-assembly1_B  TM=8.545E-01  e=1.697E-60  Porphyromonas gingivalis W83
  6sli-assembly1_B  TM=8.539E-01  e=1.190E-60  Porphyromonas gingivalis W83

pLDDT: mean 85.42, std 12.66, range [24.81, 97.88]

InterPro domains:
  IPR008969 Carboxypeptidase-like, regulatory domain superfamily [SSF49464] (29-109)
  IPR012910 TonB-dependent receptor, plug domain [PF07715] (118-246)
  IPR023996 TonB-dependent outer membrane protein, SusC/RagA [TIGR04056] (30-1092)
  IPR023997 TonB-dependent outer membrane protein SusC/RagA, conserved site [TIGR04057] (222-252)
  IPR036942 TonB-dependent receptor-like, beta-barrel domain superfamily [G3DSA:2.40.170.20] (346-946)
  IPR037066 TonB-dependent receptor, plug domain superfamily [G3DSA:2.170.130.10] (103-251)
  IPR039426 TonB-dependent receptor-like [PS52016] (118-1033)

Solvent-accessible surface area (backbone atoms only — not comparable to full-atom values): 108861 Å² total; per-residue (Å²): 132,74,73,68,59,57,56,58,52,55,61,59,56,63,65,64,64,74,67,63,75,71,71,82,53,65,69,43,56,37,36,30,31,31,20,31,84,82,66,42,49,38,50,63,28,34,38,28,38,63,98,51,89,50,65,38,54,21,37,74,73,2,37,33,69,44,71,38,60,63,79,67,38,39,34,34,35,41,38,73,63,27,37,68,44,74,45,78,40,74,62,70,56,73,41,77,44,67,40,40,61,28,50,64,55,62,83,50,44,42,56,69,53,85,47,78,38,49,55,97,70,54,35,53,53,63,49,75,45,48,34,84,78,48,66,49,68,78,55,81,43,61,78,69,49,46,49,35,70,43,52,41,43,46,52,45,64,39,44,51,44,70,61,49,51,60,52,48,31,38,69,50,73,70,44,88,63,42,72,39,54,50,40,45,24,52,73,53,40,74,53,62,60,66,59,94,66,55,44,66,54,70,67,33,81,56,54,75,47,71,84,37,50,52,66,67,60,49,60,56,87,48,40,45,30,37,27,40,26,66,36,52,61,50,21,39,83,59,37,44,64,23,70,23,17,34,38,27,36,35,59,61,70,36,51,54,64,64,53,36,40,38,40,37,40,29,40,32,40,34,50,43,69,54,70,71,46,45,53,56,42,52,11,40,60,49,49,50,49,55,52,46,37,58,75,69,67,60,59,66,79,82,66,82,72,51,81,44,50,67,51,17,48,47,47,32,41,75,69,62,74,39,52,72,69,55,42,54,50,52,51,51,49,34,33,66,52,50,45,58,49,39,68,74,53,29,29,70,12,51,32,43,36,42,36,41,35,40,24,16,27,45,80,51,35,28,28,23,40,38,42,35,42,37,43,37,43,18,33,45,72,65,26,36,38,38,37,42,32,40,36,41,34,41,38,37,49,66,45,100,43,33,36,40,35,41,40,39,39,36,25,40,36,42,36,36,39,64,25,90,90,56,30,65,60,38,48,49,61,41,39,25,21,40,44,68,69,48,42,98,84,67,46,78,37,67,43,74,74,46,73,50,100,74,30,64,29,55,40,42,73,68,56,35,59,74,28,34,25,26,39,39,39,38,39,38,40,37,42,37,38,38,40,39,39,35,91,41,94,43,36,40,38,37,36,39,41,35,41,38,39,30,38,37,41,38,40,39,38,34,23,39,67,9,51,76,35,16,66,37,31,39,39,39,50,84,52,80,71,87,73,94,44,70,67,54,24,51,62,21,44,33,72,52,39,11,37,35,36,43,33,42,35,36,36,39,37,40,38,42,35,41,36,42,37,39,47,50,74,55,94,55,40,35,43,39,38,34,43,34,41,38,39,37,40,36,40,41,40,35,44,37,37,57,43,72,12,22,28,68,91,39,74,43,36,53,40,67,64,60,52,86,64,29,41,20,30,35,51,49,56,62,70,36,63,67,42,55,44,82,46,77,48,44,38,42,36,44,39,38,38,40,37,43,32,43,69,86,30,41,36,39,37,41,40,40,27,34,44,34,40,80,60,42,48,82,45,73,82,59,25,53,51,78,29,38,23,36,28,28,26,38,35,53,40,73,36,80,82,42,57,72,41,79,55,57,66,40,37,34,41,28,33,33,40,29,40,33,30,35,67,58,91,85,59,50,37,50,76,42,73,35,52,44,47,50,32,76,89,75,69,38,72,40,71,42,69,71,47,60,54,27,78,78,52,63,65,24,36,34,41,35,40,39,43,35,40,37,40,24,28,64,85,60,30,38,34,39,39,39,38,41,39,40,37,39,25,38,35,25,60,40,69,30,70,43,61,57,88,74,75,37,58,51,37,63,40,54,55,20,26,38,35,32,37,38,38,32,37,37,37,36,38,38,88,41,80,52,96,51,39,35,35,39,37,40,39,27,28,17,35,50,46,56,28,22,72,28,55,54,79,56,87,79,51,53,62,29,38,64,70,25,63,34,67,43,65,74,32,29,66,46,28,33,37,18,28,38,68,70,46,42,38,53,85,71,21,45,75,42,51,42,51,72,60,52,46,48,100,86,65,45,77,76,47,88,45,59,68,50,37,45,59,46,21,40,41,82,74,48,29,57,60,54,37,33,39,26,16,39,35,41,38,40,33,48,71,52,36,35,39,40,38,36,34,30,36,36,35,67,13,37,37,74,52,81,66,85,54,41,68,93,25,37,58,55,77,50,67,60,41,39,53,55,40,66,58,78,54,34,30,85,52,72,69,30,49,83,74,32,86,39,53,32,92,53,58,63,40,58,59,64,50,82,87,75,49,93,55,79,73,66,66,25,53,39,35,40,53,42,43,14,49,89,35,49,44,66,33,31,38,41,32,35,49,34,41,33,44,34,43,44,62,50,71,70,57,25,61,74,68,68,35,77,43,42,37,39,35,41,34,37,27,41,76,49,69,51,60,50,72,86,49,46,45,47,60,69,58,41,51,52,55,82,54,40,52,43,47,73,53,39,29,42,19,38,30,41,37,40,27,70,134,74,72,67,60,57,58,59,52,56,62,60,58,64,68,66,61,73,70,64,75,70,71,80,56,65,70,41,57,37,35,30,32,32,19,31,82,83,66,42,49,38,50,65,30,35,37,28,38,64,100,50,90,50,66,39,55,22,36,74,74,3,36,32,70,45,72,38,66,60,81,66,37,39,33,34,34,42,38,73,62,26,36,68,44,74,44,77,40,74,62,71,56,73,41,76,43,66,40,40,62,28,50,64,53,62,84,50,43,42,53,70,53,85,48,79,38,49,55,97,69,54,34,52,52,64,50,75,45,48,33,85,77,48,65,51,70,76,56,81,43,61,78,69,48,45,48,36,69,43,52,40,43,45,53,46,65,38,44,52,44,70,61,49,52,60,50,50,30,38,70,48,74,72,42,88,62,40,72,39,54,49,41,45,26,51,72,54,40,75,53,62,60,67,61,93,66,54,45,65,54,70,66,32,81,57,54,75,48,70,83,37,49,54,66,67,62,49,61,54,88,46,38,45,32,38,27,40,27,67,35,53,58,51,22,38,84,61,37,45,62,24,69,22,16,34,38,28,36,37,58,62,69,35,51,56,64,65,50,35,39,38,41,38,40,29,41,32,39,34,49,43,70,54,71,72,46,45,54,55,43,51,10,41,59,50,48,50,50,55,52,47,37,59,77,69,66,59,58,67,78,83,66,81,74,50,80,43,49,67,51,16,49,48,47,33,40,74,70,62,74,41,52,71,70,55,42,53,50,50,52,50,48,35,33,66,51,49,45,58,49,41,66,74,53,28,30,71,12,50,33,41,37,43,38,40,35,40,24,16,27,45,80,50,34,28,29,24,40,37,44,35,41,40,42,36,42,19,34,43,72,65,27,36,37,38,36,42,32,38,38,41,36,40,38,36,48,66,45,99,43,32,36,39,35,42,39,39,39,38,24,40,36,43,34,35,37,64,26,90,90,54,32,65,61,38,47,47,61,39,38,25,21,39,44,66,69,48,40,97,84,68,46,77,38,67,45,72,75,46,73,48,98,75,30,61,29,55,40,41,71,67,56,35,60,73,28,33,25,26,41,39,38,38,38,38,40,38,41,37,38,38,40,40,38,35,90,43,97,42,36,40,39,39,38,40,40,34,40,38,39,32,36,38,41,38,39,38,38,34,24,40,66,9,51,77,34,15,66,38,31,38,39,39,50,85,52,80,72,88,73,95,44,70,66,52,22,51,63,21,44,33,72,50,39,12,36,36,37,42,36,42,34,36,33,39,37,41,40,42,36,41,37,41,36,39,47,48,72,58,93,54,39,36,41,38,37,35,43,36,40,38,40,40,40,36,40,39,39,33,43,37,38,58,42,72,14,22,29,69,91,39,76,44,36,53,41,66,66,60,52,87,63,28,41,19,28,36,52,49,55,61,70,36,62,68,43,55,47,82,47,77,48,43,39,44,36,44,38,37,38,38,37,43,33,43,68,85,30,40,35,39,38,41,40,40,28,32,44,35,39,78,59,43,47,81,44,73,82,59,26,55,51,77,30,37,22,35,27,30,26,39,34,53,41,72,36,79,81,44,57,73,41,79,56,56,67,40,37,34,42,28,33,32,41,30,39,34,30,37,66,57,89,87,60,50,34,50,75,42,72,35,53,44,47,51,34,77,88,75,70,37,70,41,70,42,69,71,48,61,54,27,78,78,52,61,63,24,35,34,41,35,40,39,41,36,41,38,40,25,28,64,84,60,28,36,33,38,39,40,38,39,42,41,36,40,24,37,35,26,61,39,71,29,70,44,63,59,88,73,76,37,58,50,37,63,39,52,54,20,27,36,35,32,36,38,40,29,37,36,39,39,38,40,88,42,80,52,96,51,40,37,35,39,37,39,38,28,29,19,36,48,46,55,27,22,73,29,56,53,79,57,87,80,52,53,62,28,38,64,69,26,64,35,68,44,63,74,32,29,67,45,28,33,36,18,29,38,70,70,46,42,37,54,84,71,22,46,74,41,53,41,51,73,59,52,46,47,100,85,66,46,77,74,48,88,43,60,67,50,38,45,60,46,22,41,41,82,74,46,30,56,61,55,36,34,41,26,16,38,35,42,38,41,33,47,72,52,37,34,41,36,39,35,33,30,38,36,35,67,14,38,37,72,51,80,66,84,52,42,68,91,26,36,56,56,78,50,66,60,41,40,52,55,40,66,58,76,52,33,28,84,53,72,69,31,49,82,75,33,88,39,51,33,90,55,59,62,38,57,58,63,52,81,87,75,49,93,55,78,73,66,66,24,53,39,34,41,54,42,42,14,51,88,35,48,42,66,33,31,36,42,32,36,49,34,42,34,44,33,42,45,62,49,70,69,58,26,60,74,66,68,36,76,43,40,37,40,34,40,36,38,26,41,76,48,68,52,60,50,73,86,50,47,46,46,60,69,58,40,52,52,53,83,53,40,51,43,48,74,52,40,30,40,19,40,29,41,37,42,26,71

Foldseek 3Di:
DPPVVVVVVVVVVVVPPPPPPPPQQDWQKAKEFEAAPVRQGDWFWWKAWPPDPWIDTAHNRRMDITTDRDPQTWIWTDFAQWDIDIDTRHDNDYYYHYTYGPPPCVVQWDDLLVDIHGNLFDQFDKDKDFLVVQDDLVDFFPLVSCDFPDAQKHWFDFFLAPQWEIAIFGLDAQFQQFAQGAWEAENNRTFAFQDDDHRVLNPDLQFIDNNHGRRRFDGSVFWGMKMKGHDCQSQCVVFFRGPRTYIYTYGDWFDEADKKKKKKKKKKKFFFDFCLLAFFDFQQVLLVLVVVCVVVVFDFDDDDQQCDALNNLVVCCVVVVDDPVVSVVVNVCLNVQQATLRPVFFGTKIKMKIKMKMWHADRFKTKIKMKMWIWIAGRGPFKIKIKIKIKIKMKGDPDPFKIKIKIKIKMKMKIKDAFLVDFSLLLSAWFHSSGDQADPVRHGDWGFPDAFPVGTETDHPVQQRVFWIKMKIKMKMKMKMKMWGPPDPQKIKIKMKMKMKMKMKMKTKGWQQHSVQCVLLNHYRPDDQDPPDQVSLARRQAVATIKIKIKIKMKMKIKIKIKMWGWDDDDQKTKIKMKMKMKMKMKIKMKIWMDGQFHPPPVRDGDDDDCVRRVSNVVNVVVIDIDMDIDMKIKMKIKMKMWMGGNSFKIKIKIKMWMAIPQEPPDVVARIDIWMKIKMKGWPCPDPVNVPPQFWDTKMKMKMWIKHWHDHPPDHLDFDWDQADQDPVVNGTDIDTPADHDNPQHIKMKIKMKIKIWTAGDVRQKTKIKMWMKIKIFQHWDWDADDCVVVDGTHIGRFWMKMKTWMKMKIKHWPDDDPFKTKIKIKIKMFMDIFTQTQPPHDDDLVCQLVQCDHDGGHHRRWHKAFAWDFADLAQLHTDGWLQAQADPVGHGPDDDLVSSCVRTIDTQFGQAFGMWHKMKMWMGGHQKIKIWIKIKGFGHKDFADQQADQQFHGDRDSGTIGRNLCVLGDDHRPSRVPDRHGDRHPDRQADDPVRDPHDNGGGVSNSSSRHSVRMDTLIKMWGAKIKMKGWDDPVVCVVVVFPTKIKMKMKGRPDMGGDCSNSSHHSSHHDSSNSRDGRGIMIMMMIMTMD/DPPVVVVVVVVVVVVPPPPPPPPPQDWQKAKEFEAAPVRQGDWFWWKAWPPDPWIDTAHNRRMDITTDRDPQTWIWTDFAQWDIDIDTRHDNDYYYHYTYGPPPCVVQWDDLLVDIHGNLFDQFDKDKDFLVVQDDLVDWFPLVSCDFPDAQKHWFPFFLAPQWEIAIFGLDAQFLQFAQGAWEAENNRTFAFQDDDHRVLNPDLQFIDNNHGRRRFDGSVFWGMKMKGHDCQSQCVVFFRAPRTYIYTYGDWFDEADKKKKKKKKKKKFFFDFCLLAFFDFQQLLLVLVVVCVVVVFDFDDDDQQCDALNNLVVCCVVVVDDPVVSVVVNVCLNVQQATLRPVFFGTKIKMKIKMKMWHADRFKTKIKMKMWIWIAGRGPFKIKIKIKIKIKMKGDPDPFKIKIKIKIKMKMKIKDAFLVDFSLVLSAWFHSSGDQADPVRHGDWGFPDAFPVGTETDHPVQQRVFWIKMKIKMKMKMKMKMWGPPDPQKIKIKIKMKMKMKMKMKTKGWQQHSVQCVLLNHYRPDDQDPPDQVSLARRQAVATIKIKIKIKMKMKIKIKIKMWGWDDDDQKTKIKMKMKMKMKMKIKMKIWMDGQFHPPPVRDGDDDDCVRRVSNVVNRVVIDIDMDIDMKIKIKIKMKMWMGGNSFKIKIKIKMWMAIPQEPPDVVARIDIWMKIKMKGWPCPDPVNVPPQFWDTKMKMKMWIKHWHDHPPDHLDFDWDQADQDPVVRGTDIATPADHDNPQHIKMKIKMKIKIWTAGDVRQKTKIKMWMKIKIFQHWDWDADDCVVVDGTHIGRFWMKMKTKMKMKIKHWPDDDPFKTKIKIKIKMFMDIFTQTQPPDDDDLVCQLVQCDHDGGHHRRWHKAFAWPFADLAQLHTDGWLQAQADPVRHGPDDDLVSSCVRTIDTQFGQAFGMWHKMKMWMGGHQKIKIWIKIKGFGHKDFADQQADQQFHGDRDSGTIGRPLCVLEDDHRPSRVPDRHGDRHPDRQADDPPRDPHDNGGGVSNSSSRHSVRMDTLIKMWTAKIKMKGWDDPVVCVVVVFPTKIKMKMKGRPDMGGDCSNSSHHSSHHDSSNSRDGRGIMIMMMIMTMD